Protein AF-0000000078951046 (afdb_homodimer)

Structure (mmCIF, N/CA/C/O backbone):
data_AF-0000000078951046-model_v1
#
loop_
_entity.id
_entity.type
_entity.pdbx_description
1 polymer beta-galactosidase
#
loop_
_atom_site.group_PDB
_atom_site.id
_atom_site.type_symbol
_atom_site.label_atom_id
_atom_site.label_alt_id
_atom_site.label_comp_id
_atom_site.label_asym_id
_atom_site.label_entity_id
_atom_site.label_seq_id
_atom_site.pdbx_PDB_ins_code
_atom_site.Cartn_x
_atom_site.Cartn_y
_atom_site.Cartn_z
_atom_site.occupancy
_atom_site.B_iso_or_equiv
_atom_site.auth_seq_id
_atom_site.auth_comp_id
_atom_site.auth_asym_id
_atom_site.auth_atom_id
_atom_site.pdbx_PDB_model_num
ATOM 1 N N . MET A 1 1 ? -2.477 14.477 3.148 1 27.77 1 MET A N 1
ATOM 2 C CA . MET A 1 1 ? -3.342 13.797 2.189 1 27.77 1 MET A CA 1
ATOM 3 C C . MET A 1 1 ? -3.611 12.359 2.623 1 27.77 1 MET A C 1
ATOM 5 O O . MET A 1 1 ? -4.477 11.688 2.059 1 27.77 1 MET A O 1
ATOM 9 N N . ASP A 1 2 ? -2.717 11.922 3.457 1 32.03 2 ASP A N 1
ATOM 10 C CA . ASP A 1 2 ? -2.719 10.469 3.629 1 32.03 2 ASP A CA 1
ATOM 11 C C . ASP A 1 2 ? -3.898 10.023 4.488 1 32.03 2 ASP A C 1
ATOM 13 O O . ASP A 1 2 ? -4.293 8.852 4.445 1 32.03 2 ASP A O 1
ATOM 17 N N . LYS A 1 3 ? -4.152 10.875 5.48 1 36.62 3 LYS A N 1
ATOM 18 C CA . LYS A 1 3 ? -4.961 10.32 6.562 1 36.62 3 LYS A CA 1
ATOM 19 C C . LYS A 1 3 ? -6.387 10.047 6.094 1 36.62 3 LYS A C 1
ATOM 21 O O . LYS A 1 3 ? -7.141 9.344 6.77 1 36.62 3 LYS A O 1
ATOM 26 N N . MET A 1 4 ? -7.008 10.852 5.094 1 32.88 4 MET A N 1
ATOM 27 C CA . MET A 1 4 ? -8.422 10.727 4.773 1 32.88 4 MET A CA 1
ATOM 28 C C . MET A 1 4 ? -8.641 9.734 3.633 1 32.88 4 MET A C 1
ATOM 30 O O . MET A 1 4 ? -9.602 9.859 2.873 1 32.88 4 MET A O 1
ATOM 34 N N . GLY A 1 5 ? -7.809 8.961 3.355 1 31.11 5 GLY A N 1
ATOM 35 C CA . GLY A 1 5 ? -8.102 8.18 2.164 1 31.11 5 GLY A CA 1
ATOM 36 C C . GLY A 1 5 ? -9.406 7.418 2.254 1 31.11 5 GLY A C 1
ATOM 37 O O . GLY A 1 5 ? -9.883 6.863 1.259 1 31.11 5 GLY A O 1
ATOM 38 N N . LYS A 1 6 ? -9.711 6.934 3.35 1 32.44 6 LYS A N 1
ATOM 39 C CA . LYS A 1 6 ? -10.891 6.074 3.34 1 32.44 6 LYS A CA 1
ATOM 40 C C . LYS A 1 6 ? -12.164 6.887 3.094 1 32.44 6 LYS A C 1
ATOM 42 O O . LYS A 1 6 ? -13.156 6.352 2.609 1 32.44 6 LYS A O 1
ATOM 47 N N . ILE A 1 7 ? -12.344 8.273 3.596 1 27.72 7 ILE A N 1
ATOM 48 C CA . ILE A 1 7 ? -13.656 8.852 3.84 1 27.72 7 ILE A CA 1
ATOM 49 C C . ILE A 1 7 ? -14.117 9.625 2.604 1 27.72 7 ILE A C 1
ATOM 51 O O . ILE A 1 7 ? -15.234 10.141 2.568 1 27.72 7 ILE A O 1
ATOM 55 N N . ALA A 1 8 ? -13.32 10 1.607 1 31.31 8 ALA A N 1
ATOM 56 C CA . ALA A 1 8 ? -13.906 10.93 0.641 1 31.31 8 ALA A CA 1
ATOM 57 C C . ALA A 1 8 ? -15.18 10.352 0.025 1 31.31 8 ALA A C 1
ATOM 59 O O . ALA A 1 8 ? -15.773 10.961 -0.869 1 31.31 8 ALA A O 1
ATOM 60 N N . LYS A 1 9 ? -15.445 9.078 0.112 1 27.62 9 LYS A N 1
ATOM 61 C CA . LYS A 1 9 ? -16.391 8.523 -0.847 1 27.62 9 LYS A CA 1
ATOM 62 C C . LYS A 1 9 ? -17.797 9.07 -0.602 1 27.62 9 LYS A C 1
ATOM 64 O O . LYS A 1 9 ? -18.609 9.141 -1.523 1 27.62 9 LYS A O 1
ATOM 69 N N . ARG A 1 10 ? -18.297 9.203 0.638 1 24.31 10 ARG A N 1
ATOM 70 C CA . ARG A 1 10 ? -19.75 9.055 0.661 1 24.31 10 ARG A CA 1
ATOM 71 C C . ARG A 1 10 ? -20.438 10.352 0.265 1 24.31 10 ARG A C 1
ATOM 73 O O . ARG A 1 10 ? -21.672 10.406 0.16 1 24.31 10 ARG A O 1
ATOM 80 N N . PHE A 1 11 ? -19.828 11.523 0.396 1 24.42 11 PHE A N 1
ATOM 81 C CA . PHE A 1 11 ? -20.719 12.672 0.396 1 24.42 11 PHE A CA 1
ATOM 82 C C . PHE A 1 11 ? -20.891 13.234 -1.011 1 24.42 11 PHE A C 1
ATOM 84 O O . PHE A 1 11 ? -20.125 14.117 -1.424 1 24.42 11 PHE A O 1
ATOM 91 N N . ARG A 1 12 ? -21 12.453 -2.09 1 21.06 12 ARG A N 1
ATOM 92 C CA . ARG A 1 12 ? -21.328 13.164 -3.316 1 21.06 12 ARG A CA 1
ATOM 93 C C . ARG A 1 12 ? -22.656 13.906 -3.174 1 21.06 12 ARG A C 1
ATOM 95 O O . ARG A 1 12 ? -23.688 13.305 -2.836 1 21.06 12 ARG A O 1
ATOM 102 N N . LEU A 1 13 ? -22.75 15.273 -3.107 1 21.39 13 LEU A N 1
ATOM 103 C CA . LEU A 1 13 ? -23.828 16.25 -3.17 1 21.39 13 LEU A CA 1
ATOM 104 C C . LEU A 1 13 ? -24.656 16.078 -4.438 1 21.39 13 LEU A C 1
ATOM 106 O O . LEU A 1 13 ? -24.109 16.047 -5.543 1 21.39 13 LEU A O 1
ATOM 110 N N . GLY A 1 14 ? -26 15.508 -4.395 1 19.7 14 GLY A N 1
ATOM 111 C CA . GLY A 1 14 ? -27.141 15.383 -5.285 1 19.7 14 GLY A CA 1
ATOM 112 C C . GLY A 1 14 ? -27.562 16.703 -5.906 1 19.7 14 GLY A C 1
ATOM 113 O O . GLY A 1 14 ? -27.844 17.656 -5.195 1 19.7 14 GLY A O 1
ATOM 114 N N . ALA A 1 15 ? -26.938 17.25 -6.902 1 18.67 15 ALA A N 1
ATOM 115 C CA . ALA A 1 15 ? -27.516 18.391 -7.629 1 18.67 15 ALA A CA 1
ATOM 116 C C . ALA A 1 15 ? -28.984 18.156 -7.926 1 18.67 15 ALA A C 1
ATOM 118 O O . ALA A 1 15 ? -29.422 17.016 -8.117 1 18.67 15 ALA A O 1
ATOM 119 N N . SER A 1 16 ? -29.906 19.141 -7.773 1 17.84 16 SER A N 1
ATOM 120 C CA . SER A 1 16 ? -31.297 19.547 -7.766 1 17.84 16 SER A CA 1
ATOM 121 C C . SER A 1 16 ? -31.969 19.266 -9.102 1 17.84 16 SER A C 1
ATOM 123 O O . SER A 1 16 ? -31.719 19.953 -10.094 1 17.84 16 SER A O 1
ATOM 125 N N . LEU A 1 17 ? -31.953 18.031 -9.719 1 17.34 17 LEU A N 1
ATOM 126 C CA . LEU A 1 17 ? -32.938 18.016 -10.789 1 17.34 17 LEU A CA 1
ATOM 127 C C . LEU A 1 17 ? -34.312 18.375 -10.258 1 17.34 17 LEU A C 1
ATOM 129 O O . LEU A 1 17 ? -34.781 17.781 -9.273 1 17.34 17 LEU A O 1
ATOM 133 N N . LEU A 1 18 ? -35.062 19.469 -10.609 1 16.5 18 LEU A N 1
ATOM 134 C CA . LEU A 1 18 ? -36.219 20.266 -10.211 1 16.5 18 LEU A CA 1
ATOM 135 C C . LEU A 1 18 ? -37.5 19.438 -10.242 1 16.5 18 LEU A C 1
ATOM 137 O O . LEU A 1 18 ? -38.344 19.594 -9.375 1 16.5 18 LEU A O 1
ATOM 141 N N . SER A 1 19 ? -37.812 18.594 -11.234 1 16.58 19 SER A N 1
ATOM 142 C CA . SER A 1 19 ? -39.156 19.031 -11.578 1 16.58 19 SER A CA 1
ATOM 143 C C . SER A 1 19 ? -40.156 18.688 -10.469 1 16.58 19 SER A C 1
ATOM 145 O O . SER A 1 19 ? -40.969 19.516 -10.094 1 16.58 19 SER A O 1
ATOM 147 N N . LEU A 1 20 ? -40.438 17.297 -10.195 1 16.45 20 LEU A N 1
ATOM 148 C CA . LEU A 1 20 ? -41.75 16.719 -10.297 1 16.45 20 LEU A CA 1
ATOM 149 C C . LEU A 1 20 ? -42.406 16.625 -8.922 1 16.45 20 LEU A C 1
ATOM 151 O O . LEU A 1 20 ? -43.406 15.914 -8.758 1 16.45 20 LEU A O 1
ATOM 155 N N . LEU A 1 21 ? -42.031 17.266 -7.762 1 15.56 21 LEU A N 1
ATOM 156 C CA . LEU A 1 21 ? -42.25 16.531 -6.52 1 15.56 21 LEU A CA 1
ATOM 157 C C . LEU A 1 21 ? -43.75 16.469 -6.199 1 15.56 21 LEU A C 1
ATOM 159 O O . LEU A 1 21 ? -44.188 15.586 -5.445 1 15.56 21 LEU A O 1
ATOM 163 N N . LEU A 1 22 ? -44.906 17.188 -6.574 1 15.14 22 LEU A N 1
ATOM 164 C CA . LEU A 1 22 ? -45.25 17.891 -5.336 1 15.14 22 LEU A CA 1
ATOM 165 C C . LEU A 1 22 ? -46.156 17.047 -4.461 1 15.14 22 LEU A C 1
ATOM 167 O O . LEU A 1 22 ? -46.156 17.188 -3.236 1 15.14 22 LEU A O 1
ATOM 171 N N . PRO A 1 23 ? -47.188 15.992 -4.875 1 17.06 23 PRO A N 1
ATOM 172 C CA . PRO A 1 23 ? -48.469 16.406 -4.254 1 17.06 23 PRO A CA 1
ATOM 173 C C . PRO A 1 23 ? -48.531 16.016 -2.777 1 17.06 23 PRO A C 1
ATOM 175 O O . PRO A 1 23 ? -47.844 15.109 -2.332 1 17.06 23 PRO A O 1
ATOM 178 N N . SER A 1 24 ? -49.5 16.547 -1.909 1 15.91 24 SER A N 1
ATOM 179 C CA . SER A 1 24 ? -49.75 17.094 -0.584 1 15.91 24 SER A CA 1
ATOM 180 C C . SER A 1 24 ? -50.281 16.031 0.366 1 15.91 24 SER A C 1
ATOM 182 O O . SER A 1 24 ? -50.656 16.344 1.5 1 15.91 24 SER A O 1
ATOM 184 N N . LEU A 1 25 ? -50.219 14.602 0.053 1 16.34 25 LEU A N 1
ATOM 185 C CA . LEU A 1 25 ? -51.375 14.016 0.711 1 16.34 25 LEU A CA 1
ATOM 186 C C . LEU A 1 25 ? -51.094 13.797 2.195 1 16.34 25 LEU A C 1
ATOM 188 O O . LEU A 1 25 ? -50.344 12.906 2.562 1 16.34 25 LEU A O 1
ATOM 192 N N . ILE A 1 26 ? -51.031 14.758 3.041 1 15.59 26 ILE A N 1
ATOM 193 C CA . ILE A 1 26 ? -50.438 14.727 4.375 1 15.59 26 ILE A CA 1
ATOM 194 C C . ILE A 1 26 ? -51.344 13.992 5.336 1 15.59 26 ILE A C 1
ATOM 196 O O . ILE A 1 26 ? -51.094 13.922 6.539 1 15.59 26 ILE A O 1
ATOM 200 N N . ASN A 1 27 ? -52.219 12.953 4.906 1 15.95 27 ASN A N 1
ATOM 201 C CA . ASN A 1 27 ? -53.25 12.961 5.93 1 15.95 27 ASN A CA 1
ATOM 202 C C . ASN A 1 27 ? -52.75 12.438 7.266 1 15.95 27 ASN A C 1
ATOM 204 O O . ASN A 1 27 ? -51.844 11.586 7.297 1 15.95 27 ASN A O 1
ATOM 208 N N . HIS A 1 28 ? -53.031 12.969 8.406 1 15.46 28 HIS A N 1
ATOM 209 C CA . HIS A 1 28 ? -52.75 13.312 9.797 1 15.46 28 HIS A CA 1
ATOM 210 C C . HIS A 1 28 ? -52.906 12.094 10.703 1 15.46 28 HIS A C 1
ATOM 212 O O . HIS A 1 28 ? -52.062 11.867 11.578 1 15.46 28 HIS A O 1
ATOM 218 N N . ASN A 1 29 ? -53.938 11.148 10.656 1 15.05 29 ASN A N 1
ATOM 219 C CA . ASN A 1 29 ? -54.625 11.172 11.93 1 15.05 29 ASN A CA 1
ATOM 220 C C . ASN A 1 29 ? -53.938 10.305 12.977 1 15.05 29 ASN A C 1
ATOM 222 O O . ASN A 1 29 ? -53.062 9.5 12.641 1 15.05 29 ASN A O 1
ATOM 226 N N . ALA A 1 30 ? -54.719 9.555 13.875 1 16.08 30 ALA A N 1
ATOM 227 C CA . ALA A 1 30 ? -55.094 9.625 15.289 1 16.08 30 ALA A CA 1
ATOM 228 C C . ALA A 1 30 ? -54.469 8.453 16.062 1 16.08 30 ALA A C 1
ATOM 230 O O . ALA A 1 30 ? -54.469 8.453 17.297 1 16.08 30 ALA A O 1
ATOM 231 N N . ILE A 1 31 ? -53.625 7.395 15.344 1 15.26 31 ILE A N 1
ATOM 232 C CA . ILE A 1 31 ? -54 6.145 15.992 1 15.26 31 ILE A CA 1
ATOM 233 C C . ILE A 1 31 ? -53.312 6.027 17.344 1 15.26 31 ILE A C 1
ATOM 235 O O . ILE A 1 31 ? -52.094 6.09 17.422 1 15.26 31 ILE A O 1
ATOM 239 N N . ALA A 1 32 ? -53.938 6.082 18.375 1 15.57 32 ALA A N 1
ATOM 240 C CA . ALA A 1 32 ? -53.812 6.324 19.812 1 15.57 32 ALA A CA 1
ATOM 241 C C . ALA A 1 32 ? -53.031 5.199 20.484 1 15.57 32 ALA A C 1
ATOM 243 O O . ALA A 1 32 ? -52.062 5.449 21.234 1 15.57 32 ALA A O 1
ATOM 244 N N . ALA A 1 33 ? -53.5 3.904 20.5 1 16.17 33 ALA A N 1
ATOM 245 C CA . ALA A 1 33 ? -53.906 3.416 21.828 1 16.17 33 ALA A CA 1
ATOM 246 C C . ALA A 1 33 ? -52.75 2.744 22.547 1 16.17 33 ALA A C 1
ATOM 248 O O . ALA A 1 33 ? -51.75 2.377 21.922 1 16.17 33 ALA A O 1
ATOM 249 N N . ASP A 1 34 ? -52.875 1.763 23.469 1 16.38 34 ASP A N 1
ATOM 250 C CA . ASP A 1 34 ? -52.688 1.561 24.891 1 16.38 34 ASP A CA 1
ATOM 251 C C . ASP A 1 34 ? -51.688 0.451 25.172 1 16.38 34 ASP A C 1
ATOM 253 O O . ASP A 1 34 ? -51.312 0.205 26.328 1 16.38 34 ASP A O 1
ATOM 257 N N . ASN A 1 35 ? -51.125 -0.186 24.016 1 15.74 35 ASN A N 1
ATOM 258 C CA . ASN A 1 35 ? -51.031 -1.608 24.328 1 15.74 35 ASN A CA 1
ATOM 259 C C . ASN A 1 35 ? -49.875 -1.889 25.297 1 15.74 35 ASN A C 1
ATOM 261 O O . ASN A 1 35 ? -48.75 -1.512 25.047 1 15.74 35 ASN A O 1
ATOM 265 N N . SER A 1 36 ? -50.188 -2.168 26.422 1 17.02 36 SER A N 1
ATOM 266 C CA . SER A 1 36 ? -49.656 -2.418 27.75 1 17.02 36 SER A CA 1
ATOM 267 C C . SER A 1 36 ? -48.625 -3.529 27.75 1 17.02 36 SER A C 1
ATOM 269 O O . SER A 1 36 ? -48.625 -4.371 26.844 1 17.02 36 SER A O 1
ATOM 271 N N . ASP A 1 37 ? -47.656 -3.471 28.609 1 16.31 37 ASP A N 1
ATOM 272 C CA . ASP A 1 37 ? -46.219 -3.697 28.844 1 16.31 37 ASP A CA 1
ATOM 273 C C . ASP A 1 37 ? -45.969 -5.156 29.203 1 16.31 37 ASP A C 1
ATOM 275 O O . ASP A 1 37 ? -44.844 -5.504 29.609 1 16.31 37 ASP A O 1
ATOM 279 N N . LYS A 1 38 ? -47 -5.957 29.281 1 18.47 38 LYS A N 1
ATOM 280 C CA . LYS A 1 38 ? -46.781 -7.141 30.109 1 18.47 38 LYS A CA 1
ATOM 281 C C . LYS A 1 38 ? -45.781 -8.102 29.469 1 18.47 38 LYS A C 1
ATOM 283 O O . LYS A 1 38 ? -46 -8.602 28.375 1 18.47 38 LYS A O 1
ATOM 288 N N . ILE A 1 39 ? -44.562 -7.898 29.703 1 17.88 39 ILE A N 1
ATOM 289 C CA . ILE A 1 39 ? -43.406 -8.562 29.094 1 17.88 39 ILE A CA 1
ATOM 290 C C . ILE A 1 39 ? -43.406 -10.039 29.484 1 17.88 39 ILE A C 1
ATOM 292 O O . ILE A 1 39 ? -43.031 -10.391 30.609 1 17.88 39 ILE A O 1
ATOM 296 N N . LEU A 1 40 ? -44.594 -10.547 29.312 1 16.88 40 LEU A N 1
ATOM 297 C CA . LEU A 1 40 ? -44.75 -11.914 29.797 1 16.88 40 LEU A CA 1
ATOM 298 C C . LEU A 1 40 ? -43.656 -12.82 29.25 1 16.88 40 LEU A C 1
ATOM 300 O O . LEU A 1 40 ? -43.281 -12.703 28.078 1 16.88 40 LEU A O 1
ATOM 304 N N . SER A 1 41 ? -42.938 -13.391 30.234 1 18.95 41 SER A N 1
ATOM 305 C CA . SER A 1 41 ? -41.844 -14.352 30.266 1 18.95 41 SER A CA 1
ATOM 306 C C . S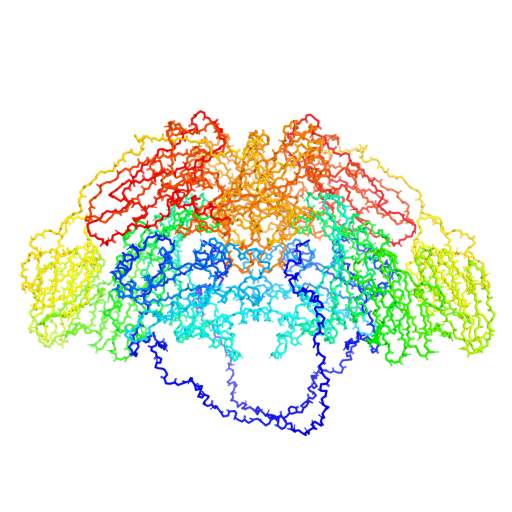ER A 1 41 ? -42.188 -15.609 29.484 1 18.95 41 SER A C 1
ATOM 308 O O . SER A 1 41 ? -41.469 -16.609 29.547 1 18.95 41 SER A O 1
ATOM 310 N N . ARG A 1 42 ? -42.938 -15.352 28.469 1 19.8 42 ARG A N 1
ATOM 311 C CA . ARG A 1 42 ? -43.531 -16.656 28.188 1 19.8 42 ARG A CA 1
ATOM 312 C C . ARG A 1 42 ? -42.469 -17.656 27.734 1 19.8 42 ARG A C 1
ATOM 314 O O . ARG A 1 42 ? -41.531 -17.281 27.062 1 19.8 42 ARG A O 1
ATOM 321 N N . PRO A 1 43 ? -42.562 -18.734 28.359 1 21 43 PRO A N 1
ATOM 322 C CA . PRO A 1 43 ? -41.75 -19.922 28.109 1 21 43 PRO A CA 1
ATOM 323 C C . PRO A 1 43 ? -41.562 -20.234 26.625 1 21 43 PRO A C 1
ATOM 325 O O . PRO A 1 43 ? -42.562 -20.297 25.891 1 21 43 PRO A O 1
ATOM 328 N N . VAL A 1 44 ? -40.5 -19.484 26.109 1 20.11 44 VAL A N 1
ATOM 329 C CA . VAL A 1 44 ? -40.438 -19.594 24.656 1 20.11 44 VAL A CA 1
ATOM 330 C C . VAL A 1 44 ? -40.469 -21.062 24.25 1 20.11 44 VAL A C 1
ATOM 332 O O . VAL A 1 44 ? -39.562 -21.828 24.594 1 20.11 44 VAL A O 1
ATOM 335 N N . LYS A 1 45 ? -41.594 -21.516 24.391 1 21.77 45 LYS A N 1
ATOM 336 C CA . LYS A 1 45 ? -41.844 -22.828 23.797 1 21.77 45 LYS A CA 1
ATOM 337 C C . LYS A 1 45 ? -41.156 -22.969 22.453 1 21.77 45 LYS A C 1
ATOM 339 O O . LYS A 1 45 ? -41.281 -22.078 21.594 1 21.77 45 LYS A O 1
ATOM 344 N N . GLY A 1 46 ? -40.031 -23.641 22.531 1 19.98 46 GLY A N 1
ATOM 345 C CA . GLY A 1 46 ? -39.125 -24.094 21.5 1 19.98 46 GLY A CA 1
ATOM 346 C C . GLY A 1 46 ? -39.812 -24.328 20.156 1 19.98 46 GLY A C 1
ATOM 347 O O . GLY A 1 46 ? -40.5 -25.328 19.969 1 19.98 46 GLY A O 1
ATOM 348 N N . ARG A 1 47 ? -40.281 -23.109 19.797 1 23.06 47 ARG A N 1
ATOM 349 C CA . ARG A 1 47 ? -41.156 -23.391 18.656 1 23.06 47 ARG A CA 1
ATOM 350 C C . ARG A 1 47 ? -40.344 -23.984 17.5 1 23.06 47 ARG A C 1
ATOM 352 O O . ARG A 1 47 ? -39.219 -23.531 17.234 1 23.06 47 ARG A O 1
ATOM 359 N N . ASP A 1 48 ? -40.688 -25.094 17.188 1 20.42 48 ASP A N 1
ATOM 360 C CA . ASP A 1 48 ? -40.25 -25.922 16.062 1 20.42 48 ASP A CA 1
ATOM 361 C C . ASP A 1 48 ? -40.25 -25.109 14.766 1 20.42 48 ASP A C 1
ATOM 363 O O . ASP A 1 48 ? -41.312 -24.719 14.281 1 20.42 48 ASP A O 1
ATOM 367 N N . ILE A 1 49 ? -39.406 -24.125 14.867 1 22.56 49 ILE A N 1
ATOM 368 C CA . ILE A 1 49 ? -39.469 -23.266 13.68 1 22.56 49 ILE A CA 1
ATOM 369 C C . ILE A 1 49 ? -39.219 -24.109 12.43 1 22.56 49 ILE A C 1
ATOM 371 O O . ILE A 1 49 ? -38.125 -24.641 12.258 1 22.56 49 ILE A O 1
ATOM 375 N N . THR A 1 50 ? -40.281 -24.703 11.867 1 23.25 50 THR A N 1
ATOM 376 C CA . THR A 1 50 ? -40.312 -25.375 10.578 1 23.25 50 THR A CA 1
ATOM 377 C C . THR A 1 50 ? -40.031 -24.406 9.445 1 23.25 50 THR A C 1
ATOM 379 O O . THR A 1 50 ? -40.812 -23.469 9.219 1 23.25 50 THR A O 1
ATOM 382 N N . VAL A 1 51 ? -38.875 -23.922 9.391 1 25.23 51 VAL A N 1
ATOM 383 C CA . VAL A 1 51 ? -38.5 -23.141 8.219 1 25.23 51 VAL A CA 1
ATOM 384 C C . VAL A 1 51 ? -39 -23.828 6.957 1 25.23 51 VAL A C 1
ATOM 386 O O . VAL A 1 51 ? -38.625 -24.969 6.676 1 25.23 51 VAL A O 1
ATOM 389 N N . SER A 1 52 ? -40.156 -23.391 6.535 1 26.91 52 SER A N 1
ATOM 390 C CA . SER A 1 52 ? -40.781 -23.969 5.34 1 26.91 52 SER A CA 1
ATOM 391 C C . SER A 1 52 ? -39.969 -23.625 4.09 1 26.91 52 SER A C 1
ATOM 393 O O . SER A 1 52 ? -39.875 -22.453 3.711 1 26.91 52 SER A O 1
ATOM 395 N N . LEU A 1 53 ? -38.781 -24.25 3.857 1 30.67 53 LEU A N 1
ATOM 396 C CA . LEU A 1 53 ? -38.156 -24.234 2.537 1 30.67 53 LEU A CA 1
ATOM 397 C C . LEU A 1 53 ? -39.219 -24.188 1.439 1 30.67 53 LEU A C 1
ATOM 399 O O . LEU A 1 53 ? -40.312 -24.734 1.596 1 30.67 53 LEU A O 1
ATOM 403 N N . PRO A 1 54 ? -39.375 -23.141 0.637 1 30.84 54 PRO A N 1
ATOM 404 C CA . PRO A 1 54 ? -40.531 -23.25 -0.282 1 30.84 54 PRO A CA 1
ATOM 405 C C . PRO A 1 54 ? -40.812 -24.688 -0.685 1 30.84 54 PRO A C 1
ATOM 407 O O . PRO A 1 54 ? -40.031 -25.594 -0.413 1 30.84 54 PRO A O 1
ATOM 410 N N . ALA A 1 55 ? -41.594 -24.953 -1.943 1 34.16 55 ALA A N 1
ATOM 411 C CA . ALA A 1 55 ? -42.031 -26.266 -2.422 1 34.16 55 ALA A CA 1
ATOM 412 C C . ALA A 1 55 ? -40.938 -27.297 -2.256 1 34.16 55 ALA A C 1
ATOM 414 O O . ALA A 1 55 ? -39.75 -26.953 -2.168 1 34.16 55 ALA A O 1
ATOM 415 N N . GLU A 1 56 ? -41.094 -28.703 -2.395 1 37.09 56 GLU A N 1
ATOM 416 C CA . GLU A 1 56 ? -40.5 -30.016 -2.121 1 37.09 56 GLU A CA 1
ATOM 417 C C . GLU A 1 56 ? -39.156 -30.172 -2.83 1 37.09 56 GLU A C 1
ATOM 419 O O . GLU A 1 56 ? -39.062 -30.781 -3.893 1 37.09 56 GLU A O 1
ATOM 424 N N . LYS A 1 57 ? -38.406 -29.078 -3.227 1 46.16 57 LYS A N 1
ATOM 425 C CA . LYS A 1 57 ? -37.25 -29.453 -4.031 1 46.16 57 LYS A CA 1
ATOM 426 C C . LYS A 1 57 ? -36.312 -30.391 -3.264 1 46.16 57 LYS A C 1
ATOM 428 O O . LYS A 1 57 ? -36.094 -30.219 -2.066 1 46.16 57 LYS A O 1
ATOM 433 N N . THR A 1 58 ? -36.156 -31.438 -3.771 1 55 58 THR A N 1
ATOM 434 C CA . THR A 1 58 ? -35.344 -32.562 -3.301 1 55 58 THR A CA 1
ATOM 435 C C . THR A 1 58 ? -33.906 -32.188 -3.074 1 55 58 THR A C 1
ATOM 437 O O . THR A 1 58 ? -33.219 -31.734 -4.004 1 55 58 THR A O 1
ATOM 440 N N . VAL A 1 59 ? -33.5 -31.641 -1.833 1 68.25 59 VAL A N 1
ATOM 441 C CA . VAL A 1 59 ? -32.094 -31.438 -1.45 1 68.25 59 VAL A CA 1
ATOM 442 C C . VAL A 1 59 ? -31.281 -32.688 -1.775 1 68.25 59 VAL A C 1
ATOM 444 O O . VAL A 1 59 ? -31.5 -33.75 -1.185 1 68.25 59 VAL A O 1
ATOM 447 N N . ARG A 1 60 ? -30.484 -32.469 -2.797 1 84.56 60 ARG A N 1
ATOM 448 C CA . ARG A 1 60 ? -29.766 -33.625 -3.303 1 84.56 60 ARG A CA 1
ATOM 449 C C . ARG A 1 60 ? -28.375 -33.75 -2.682 1 84.56 60 ARG A C 1
ATOM 451 O O . ARG A 1 60 ? -27.75 -34.812 -2.719 1 84.56 60 ARG A O 1
ATOM 458 N N . ILE A 1 61 ? -27.906 -32.656 -2.234 1 90.38 61 ILE A N 1
ATOM 459 C CA . ILE A 1 61 ? -26.609 -32.625 -1.571 1 90.38 61 ILE A CA 1
ATOM 460 C C . ILE A 1 61 ? -26.766 -32.188 -0.12 1 90.38 61 ILE A C 1
ATOM 462 O O . ILE A 1 61 ? -27.25 -31.094 0.146 1 90.38 61 ILE A O 1
ATOM 466 N N . THR A 1 62 ? -26.453 -32.969 0.769 1 87.5 62 THR A N 1
ATOM 467 C CA . THR A 1 62 ? -26.578 -32.688 2.195 1 87.5 62 THR A CA 1
ATOM 468 C C . THR A 1 62 ? -25.281 -33.062 2.924 1 87.5 62 THR A C 1
ATOM 470 O O . THR A 1 62 ? -24.375 -33.656 2.338 1 87.5 62 THR A O 1
ATOM 473 N N . PHE A 1 63 ? -25.219 -32.594 4.105 1 86 63 PHE A N 1
ATOM 474 C CA . PHE A 1 63 ? -24.062 -32.875 4.945 1 86 63 PHE A CA 1
ATOM 475 C C . PHE A 1 63 ? -24.5 -33.312 6.348 1 86 63 PHE A C 1
ATOM 477 O O . PHE A 1 63 ? -25.516 -32.844 6.844 1 86 63 PHE A O 1
ATOM 484 N N . ASP A 1 64 ? -23.797 -34.219 6.941 1 84.94 64 ASP A N 1
ATOM 485 C CA . ASP A 1 64 ? -23.906 -34.469 8.375 1 84.94 64 ASP A CA 1
ATOM 486 C C . ASP A 1 64 ? -22.531 -34.438 9.047 1 84.94 64 ASP A C 1
ATOM 488 O O . ASP A 1 64 ? -21.578 -33.875 8.492 1 84.94 64 ASP A O 1
ATOM 492 N N . ARG A 1 65 ? -22.422 -34.844 10.203 1 80.81 65 ARG A N 1
ATOM 493 C CA . ARG A 1 65 ? -21.188 -34.688 10.969 1 80.81 65 ARG A CA 1
ATOM 494 C C . ARG A 1 65 ? -20.062 -35.562 10.398 1 80.81 65 ARG A C 1
ATOM 496 O O . ARG A 1 65 ? -18.906 -35.375 10.758 1 80.81 65 ARG A O 1
ATOM 503 N N . TYR A 1 66 ? -20.484 -36.5 9.469 1 87.69 66 TYR A N 1
ATOM 504 C CA . TYR A 1 66 ? -19.484 -37.469 8.977 1 87.69 66 TYR A CA 1
ATOM 505 C C . TYR A 1 66 ? -18.984 -37.062 7.602 1 87.69 66 TYR A C 1
ATOM 507 O O . TYR A 1 66 ? -17.766 -37.062 7.348 1 87.69 66 TYR A O 1
ATOM 515 N N . SER A 1 67 ? -19.891 -36.812 6.691 1 91.12 67 SER A N 1
ATOM 516 C CA . SER A 1 67 ? -19.516 -36.562 5.309 1 91.12 67 SER A CA 1
ATOM 517 C C . SER A 1 67 ? -20.672 -35.938 4.523 1 91.12 67 SER A C 1
ATOM 519 O O . SER A 1 67 ? -21.75 -35.719 5.07 1 91.12 67 SER A O 1
ATOM 521 N N . ALA A 1 68 ? -20.406 -35.594 3.34 1 90.88 68 ALA A N 1
ATOM 522 C CA . ALA A 1 68 ? -21.438 -35.188 2.391 1 90.88 68 ALA A CA 1
ATOM 523 C C . ALA A 1 68 ? -22.266 -36.406 1.942 1 90.88 68 ALA A C 1
ATOM 525 O O . ALA A 1 68 ? -21.812 -37.531 2.055 1 90.88 68 ALA A O 1
ATOM 526 N N . MET A 1 69 ? -23.484 -36.125 1.579 1 92.25 69 MET A N 1
ATOM 527 C CA . MET A 1 69 ? -24.344 -37.125 0.924 1 92.25 69 MET A CA 1
ATOM 528 C C . MET A 1 69 ? -24.875 -36.562 -0.399 1 92.25 69 MET A C 1
ATOM 530 O O . MET A 1 69 ? -25.375 -35.438 -0.458 1 92.25 69 MET A O 1
ATOM 534 N N . ILE A 1 70 ? -24.609 -37.281 -1.423 1 93.56 70 ILE A N 1
ATOM 535 C CA . ILE A 1 70 ? -25.188 -37 -2.73 1 93.56 70 ILE A CA 1
ATOM 536 C C . ILE A 1 70 ? -26.281 -38 -3.053 1 93.56 70 ILE A C 1
ATOM 538 O O . ILE A 1 70 ? -26.031 -39.188 -3.16 1 93.56 70 ILE A O 1
ATOM 542 N N . ASP A 1 71 ? -27.516 -37.594 -3.205 1 93.06 71 ASP A N 1
ATOM 543 C CA . ASP A 1 71 ? -28.688 -38.438 -3.387 1 93.06 71 ASP A CA 1
ATOM 544 C C . ASP A 1 71 ? -28.766 -39.5 -2.305 1 93.06 71 ASP A C 1
ATOM 546 O O . ASP A 1 71 ? -28.938 -40.688 -2.607 1 93.06 71 ASP A O 1
ATOM 550 N N . SER A 1 72 ? -28.406 -39.094 -1.152 1 90.31 72 SER A N 1
ATOM 551 C CA . SER A 1 72 ? -28.531 -39.906 0.066 1 90.31 72 SER A CA 1
ATOM 552 C C . SER A 1 72 ? -27.469 -40.969 0.141 1 90.31 72 SER A C 1
ATOM 554 O O . SER A 1 72 ? -27.562 -41.906 0.96 1 90.31 72 SER A O 1
ATOM 556 N N . ARG A 1 73 ? -26.594 -40.906 -0.675 1 93.19 73 ARG A N 1
ATOM 557 C CA . ARG A 1 73 ? -25.438 -41.781 -0.592 1 93.19 73 ARG A CA 1
ATOM 558 C C . ARG A 1 73 ? -24.219 -41.031 -0.07 1 93.19 73 ARG A C 1
ATOM 560 O O . ARG A 1 73 ? -23.906 -39.906 -0.537 1 93.19 73 ARG A O 1
ATOM 567 N N . ARG A 1 74 ? -23.547 -41.625 0.854 1 93.5 74 ARG A N 1
ATOM 568 C CA . ARG A 1 74 ? -22.391 -41 1.456 1 93.5 74 ARG A CA 1
ATOM 569 C C . ARG A 1 74 ? -21.281 -40.812 0.433 1 93.5 74 ARG A C 1
ATOM 571 O O . ARG A 1 74 ? -21.047 -41.656 -0.412 1 93.5 74 ARG A O 1
ATOM 578 N N . PHE A 1 75 ? -20.672 -39.656 0.593 1 93.31 75 PHE A N 1
ATOM 579 C CA . PHE A 1 75 ? -19.672 -39.25 -0.39 1 93.31 75 PHE A CA 1
ATOM 580 C C . PHE A 1 75 ? -18.562 -38.469 0.261 1 93.31 75 PHE A C 1
ATOM 582 O O . PHE A 1 75 ? -18.828 -37.5 0.977 1 93.31 75 PHE A O 1
ATOM 589 N N . LEU A 1 76 ? -17.344 -38.906 0.156 1 94.69 76 LEU A N 1
ATOM 590 C CA . LEU A 1 76 ? -16.172 -38.125 0.545 1 94.69 76 LEU A CA 1
ATOM 591 C C . LEU A 1 76 ? -15.695 -37.25 -0.612 1 94.69 76 LEU A C 1
ATOM 593 O O . LEU A 1 76 ? -15.297 -37.75 -1.657 1 94.69 76 LEU A O 1
ATOM 597 N N . ILE A 1 77 ? -15.75 -35.938 -0.417 1 95.25 77 ILE A N 1
ATOM 598 C CA . ILE A 1 77 ? -15.297 -35.031 -1.465 1 95.25 77 ILE A CA 1
ATOM 599 C C . ILE A 1 77 ? -13.773 -34.969 -1.483 1 95.25 77 ILE A C 1
ATOM 601 O O . ILE A 1 77 ? -13.164 -34.312 -0.644 1 95.25 77 ILE A O 1
ATOM 605 N N . TRP A 1 78 ? -13.188 -35.656 -2.359 1 96.31 78 TRP A N 1
ATOM 606 C CA . TRP A 1 78 ? -11.75 -35.688 -2.604 1 96.31 78 TRP A CA 1
ATOM 607 C C . TRP A 1 78 ? -11.391 -34.875 -3.832 1 96.31 78 TRP A C 1
ATOM 609 O O . TRP A 1 78 ? -11.398 -35.375 -4.953 1 96.31 78 TRP A O 1
ATOM 619 N N . SER A 1 79 ? -10.992 -33.594 -3.533 1 97 79 SER A N 1
ATOM 620 C CA . SER A 1 79 ? -10.922 -32.625 -4.617 1 97 79 SER A CA 1
ATOM 621 C C . SER A 1 79 ? -9.5 -32.125 -4.809 1 97 79 SER A C 1
ATOM 623 O O . SER A 1 79 ? -8.695 -32.156 -3.877 1 97 79 SER A O 1
ATOM 625 N N . GLY A 1 80 ? -9.141 -31.797 -6.027 1 97.38 80 GLY A N 1
ATOM 626 C CA . GLY A 1 80 ? -7.949 -31.062 -6.406 1 97.38 80 GLY A CA 1
ATOM 627 C C . GLY A 1 80 ? -8.25 -29.797 -7.188 1 97.38 80 GLY A C 1
ATOM 628 O O . GLY A 1 80 ? -9.203 -29.766 -7.965 1 97.38 80 GLY A O 1
ATOM 629 N N . GLU A 1 81 ? -7.391 -28.781 -7.02 1 97.31 81 GLU A N 1
ATOM 630 C CA . GLU A 1 81 ? -7.664 -27.5 -7.672 1 97.31 81 GLU A CA 1
ATOM 631 C C . GLU A 1 81 ? -6.996 -27.438 -9.039 1 97.31 81 GLU A C 1
ATOM 633 O O . GLU A 1 81 ? -5.855 -27.875 -9.203 1 97.31 81 GLU A O 1
ATOM 638 N N . PHE A 1 82 ? -7.723 -26.984 -9.961 1 97.88 82 PHE A N 1
ATOM 639 C CA . PHE A 1 82 ? -7.285 -26.703 -11.32 1 97.88 82 PHE A CA 1
ATOM 640 C C . PHE A 1 82 ? -7.695 -25.297 -11.734 1 97.88 82 PHE A C 1
ATOM 642 O O . PHE A 1 82 ? -8.875 -24.922 -11.641 1 97.88 82 PHE A O 1
ATOM 649 N N . ASP A 1 83 ? -6.746 -24.484 -12.203 1 97.69 83 ASP A N 1
ATOM 650 C CA . ASP A 1 83 ? -6.98 -23.141 -12.734 1 97.69 83 ASP A CA 1
ATOM 651 C C . ASP A 1 83 ? -6.945 -23.141 -14.258 1 97.69 83 ASP A C 1
ATOM 653 O O . ASP A 1 83 ? -5.883 -22.969 -14.859 1 97.69 83 ASP A O 1
ATOM 657 N N . PRO A 1 84 ? -8.047 -23.156 -14.852 1 97.69 84 PRO A N 1
ATOM 658 C CA . PRO A 1 84 ? -8.055 -23.328 -16.312 1 97.69 84 PRO A CA 1
ATOM 659 C C . PRO A 1 84 ? -7.445 -22.125 -17.031 1 97.69 84 PRO A C 1
ATOM 661 O O . PRO A 1 84 ? -6.902 -22.281 -18.141 1 97.69 84 PRO A O 1
ATOM 664 N N . PHE A 1 85 ? -7.523 -20.953 -16.453 1 97.31 85 PHE A N 1
ATOM 665 C CA . PHE A 1 85 ? -6.961 -19.766 -17.094 1 97.31 85 PHE A CA 1
ATOM 666 C C . PHE A 1 85 ? -5.441 -19.875 -17.188 1 97.31 85 PHE A C 1
ATOM 668 O O . PHE A 1 85 ? -4.805 -19.109 -17.922 1 97.31 85 PHE A O 1
ATOM 675 N N . ARG A 1 86 ? -4.824 -20.844 -16.531 1 98.06 86 ARG A N 1
ATOM 676 C CA . ARG A 1 86 ? -3.379 -21.031 -16.578 1 98.06 86 ARG A CA 1
ATOM 677 C C . ARG A 1 86 ? -3.006 -22.078 -17.609 1 98.06 86 ARG A C 1
ATOM 679 O O . ARG A 1 86 ? -1.83 -22.422 -17.766 1 98.06 86 ARG A O 1
ATOM 686 N N . LEU A 1 87 ? -3.918 -22.656 -18.219 1 97.94 87 LEU A N 1
ATOM 687 C CA . LEU A 1 87 ? -3.783 -23.547 -19.359 1 97.94 87 LEU A CA 1
ATOM 688 C C . LEU A 1 87 ? -4.691 -23.109 -20.5 1 97.94 87 LEU A C 1
ATOM 690 O O . LEU A 1 87 ? -5.711 -23.75 -20.781 1 97.94 87 LEU A O 1
ATOM 694 N N . PRO A 1 88 ? -4.238 -22.094 -21.266 1 95.81 88 PRO A N 1
ATOM 695 C CA . PRO A 1 88 ? -5.113 -21.516 -22.281 1 95.81 88 PRO A CA 1
ATOM 696 C C . PRO A 1 88 ? -5.23 -22.391 -23.531 1 95.81 88 PRO A C 1
ATOM 698 O O . PRO A 1 88 ? -5.039 -21.906 -24.641 1 95.81 88 PRO A O 1
ATOM 701 N N . SER A 1 89 ? -5.566 -23.594 -23.391 1 97.06 89 SER A N 1
ATOM 702 C CA . SER A 1 89 ? -5.836 -24.594 -24.422 1 97.06 89 SER A CA 1
ATOM 703 C C . SER A 1 89 ? -6.934 -25.547 -23.984 1 97.06 89 SER A C 1
ATOM 705 O O . SER A 1 89 ? -6.664 -26.562 -23.328 1 97.06 89 SER A O 1
ATOM 707 N N . PRO A 1 90 ? -8.117 -25.344 -24.422 1 96.88 90 PRO A N 1
ATOM 708 C CA . PRO A 1 90 ? -9.266 -26.094 -23.922 1 96.88 90 PRO A CA 1
ATOM 709 C C . PRO A 1 90 ? -9.133 -27.594 -24.172 1 96.88 90 PRO A C 1
ATOM 711 O O . PRO A 1 90 ? -9.555 -28.406 -23.344 1 96.88 90 PRO A O 1
ATOM 714 N N . SER A 1 91 ? -8.57 -28 -25.266 1 96.25 91 SER A N 1
ATOM 715 C CA . SER A 1 91 ? -8.383 -29.422 -25.516 1 96.25 91 SER A CA 1
ATOM 716 C C . SER A 1 91 ? -7.617 -30.094 -24.375 1 96.25 91 SER A C 1
ATOM 718 O O . SER A 1 91 ? -7.855 -31.25 -24.062 1 96.25 91 SER A O 1
ATOM 720 N N . LEU A 1 92 ? -6.766 -29.359 -23.844 1 97.81 92 LEU A N 1
ATOM 721 C CA . LEU A 1 92 ? -5.883 -29.922 -22.828 1 97.81 92 LEU A CA 1
ATOM 722 C C . LEU A 1 92 ? -6.578 -29.969 -21.469 1 97.81 92 LEU A C 1
ATOM 724 O O . LEU A 1 92 ? -6.105 -30.641 -20.547 1 97.81 92 LEU A O 1
ATOM 728 N N . TRP A 1 93 ? -7.695 -29.25 -21.344 1 98.38 93 TRP A N 1
ATOM 729 C CA . TRP A 1 93 ? -8.438 -29.375 -20.094 1 98.38 93 TRP A CA 1
ATOM 730 C C . TRP A 1 93 ? -8.867 -30.828 -19.859 1 98.38 93 TRP A C 1
ATOM 732 O O . TRP A 1 93 ? -8.82 -31.312 -18.719 1 98.38 93 TRP A O 1
ATOM 742 N N . GLN A 1 94 ? -9.281 -31.453 -20.891 1 97 94 GLN A N 1
ATOM 743 C CA . GLN A 1 94 ? -9.672 -32.844 -20.797 1 97 94 GLN A CA 1
ATOM 744 C C . GLN A 1 94 ? -8.516 -33.719 -20.297 1 97 94 GLN A C 1
ATOM 746 O O . GLN A 1 94 ? -8.711 -34.656 -19.516 1 97 94 GLN A O 1
ATOM 751 N N . ASP A 1 95 ? -7.355 -33.469 -20.812 1 97.56 95 ASP A N 1
ATOM 752 C CA . ASP A 1 95 ? -6.172 -34.188 -20.359 1 97.56 95 ASP A CA 1
ATOM 753 C C . ASP A 1 95 ? -6 -34.062 -18.859 1 97.56 95 ASP A C 1
ATOM 755 O O . ASP A 1 95 ? -5.77 -35.062 -18.172 1 97.56 95 ASP A O 1
ATOM 759 N N . ILE A 1 96 ? -6.086 -32.844 -18.359 1 98.5 96 ILE A N 1
ATOM 760 C CA . ILE A 1 96 ? -5.906 -32.594 -16.922 1 98.5 96 ILE A CA 1
ATOM 761 C C . ILE A 1 96 ? -6.988 -33.312 -16.141 1 98.5 96 ILE A C 1
ATOM 763 O O . ILE A 1 96 ? -6.699 -33.969 -15.133 1 98.5 96 ILE A O 1
ATOM 767 N N . PHE A 1 97 ? -8.219 -33.25 -16.578 1 98.5 97 PHE A N 1
ATOM 768 C CA . PHE A 1 97 ? -9.32 -33.906 -15.875 1 98.5 97 PHE A CA 1
ATOM 769 C C . PHE A 1 97 ? -9.125 -35.438 -15.844 1 98.5 97 PHE A C 1
ATOM 771 O O . PHE A 1 97 ? -9.344 -36.062 -14.812 1 98.5 97 PHE A O 1
ATOM 778 N N . GLU A 1 98 ? -8.789 -36 -16.953 1 97.44 98 GLU A N 1
ATOM 779 C CA . GLU A 1 98 ? -8.57 -37.438 -17.016 1 97.44 98 GLU A CA 1
ATOM 780 C C . GLU A 1 98 ? -7.422 -37.844 -16.094 1 97.44 98 GLU A C 1
ATOM 782 O O . GLU A 1 98 ? -7.488 -38.906 -15.445 1 97.44 98 GLU A O 1
ATOM 787 N N . LYS A 1 99 ? -6.41 -37.062 -16.094 1 97.94 99 LYS A N 1
ATOM 788 C CA . LYS A 1 99 ? -5.285 -37.375 -15.211 1 97.94 99 LYS A CA 1
ATOM 789 C C . LYS A 1 99 ? -5.695 -37.25 -13.742 1 97.94 99 LYS A C 1
ATOM 791 O O . LYS A 1 99 ? -5.273 -38.062 -12.906 1 97.94 99 LYS A O 1
ATOM 796 N N . MET A 1 100 ? -6.445 -36.188 -13.438 1 98.06 100 MET A N 1
ATOM 797 C CA . MET A 1 100 ? -6.941 -36.031 -12.078 1 98.06 100 MET A CA 1
ATOM 798 C C . MET A 1 100 ? -7.762 -37.25 -11.656 1 98.06 100 MET A C 1
ATOM 800 O O . MET A 1 100 ? -7.582 -37.781 -10.562 1 98.06 100 MET A O 1
ATOM 804 N N . LYS A 1 101 ? -8.625 -37.688 -12.516 1 96.75 101 LYS A N 1
ATOM 805 C CA . LYS A 1 101 ? -9.422 -38.875 -12.25 1 96.75 101 LYS A CA 1
ATOM 806 C C . LYS A 1 101 ? -8.523 -40.094 -12.078 1 96.75 101 LYS A C 1
ATOM 808 O O . LYS A 1 101 ? -8.727 -40.906 -11.156 1 96.75 101 LYS A O 1
ATOM 813 N N . ALA A 1 102 ? -7.621 -40.188 -12.906 1 96 102 ALA A N 1
ATOM 814 C CA . ALA A 1 102 ? -6.723 -41.344 -12.898 1 96 102 ALA A CA 1
ATOM 815 C C . ALA A 1 102 ? -5.914 -41.406 -11.609 1 96 102 ALA A C 1
ATOM 817 O O . ALA A 1 102 ? -5.59 -42.469 -11.125 1 96 102 ALA A O 1
ATOM 818 N N . ILE A 1 103 ? -5.602 -40.25 -11.055 1 95.25 103 ILE A N 1
ATOM 819 C CA . ILE A 1 103 ? -4.766 -40.312 -9.859 1 95.25 103 ILE A CA 1
ATOM 820 C C . ILE A 1 103 ? -5.645 -40.25 -8.609 1 95.25 103 ILE A C 1
ATOM 822 O O . ILE A 1 103 ? -5.141 -40.062 -7.5 1 95.25 103 ILE A O 1
ATOM 826 N N . GLY A 1 104 ? -6.898 -40.344 -8.867 1 94.81 104 GLY A N 1
ATOM 827 C CA . GLY A 1 104 ? -7.715 -40.75 -7.73 1 94.81 104 GLY A CA 1
ATOM 828 C C . GLY A 1 104 ? -8.727 -39.719 -7.32 1 94.81 104 GLY A C 1
ATOM 829 O O . GLY A 1 104 ? -9.594 -39.969 -6.48 1 94.81 104 GLY A O 1
ATOM 830 N N . PHE A 1 105 ? -8.75 -38.5 -7.844 1 97.44 105 PHE A N 1
ATOM 831 C CA . PHE A 1 105 ? -9.695 -37.5 -7.438 1 97.44 105 PHE A CA 1
ATOM 832 C C . PHE A 1 105 ? -11.094 -37.781 -7.969 1 97.44 105 PHE A C 1
ATOM 834 O O . PHE A 1 105 ? -11.234 -38.344 -9.07 1 97.44 105 PHE A O 1
ATOM 841 N N . ASN A 1 106 ? -12.102 -37.5 -7.176 1 97.12 106 ASN A N 1
ATOM 842 C CA . ASN A 1 106 ? -13.477 -37.625 -7.629 1 97.12 106 ASN A CA 1
ATOM 843 C C . ASN A 1 106 ? -14.141 -36.281 -7.852 1 97.12 106 ASN A C 1
ATOM 845 O O . ASN A 1 106 ? -15.266 -36.188 -8.336 1 97.12 106 ASN A O 1
ATOM 849 N N . THR A 1 107 ? -13.453 -35.281 -7.48 1 97.88 107 THR A N 1
ATOM 850 C CA . THR A 1 107 ? -13.938 -33.906 -7.574 1 97.88 107 THR A CA 1
ATOM 851 C C . THR A 1 107 ? -12.82 -32.969 -7.992 1 97.88 107 THR A C 1
ATOM 853 O O . THR A 1 107 ? -11.656 -33.188 -7.656 1 97.88 107 THR A O 1
ATOM 856 N N . VAL A 1 108 ? -13.133 -31.953 -8.781 1 98.38 108 VAL A N 1
ATOM 857 C CA . VAL A 1 108 ? -12.203 -30.875 -9.133 1 98.38 108 VAL A CA 1
ATOM 858 C C . VAL A 1 108 ? -12.742 -29.547 -8.641 1 98.38 108 VAL A C 1
ATOM 860 O O . VAL A 1 108 ? -13.945 -29.281 -8.711 1 98.38 108 VAL A O 1
ATOM 863 N N . THR A 1 109 ? -11.875 -28.766 -7.984 1 97.69 109 THR A N 1
ATOM 864 C CA . THR A 1 109 ? -12.188 -27.375 -7.648 1 97.69 109 THR A CA 1
ATOM 865 C C . THR A 1 109 ? -11.664 -26.422 -8.719 1 97.69 109 THR A C 1
ATOM 867 O O . THR A 1 109 ? -10.469 -26.422 -9.016 1 97.69 109 THR A O 1
ATOM 870 N N . ILE A 1 110 ? -12.539 -25.625 -9.234 1 97.88 110 ILE A N 1
ATOM 871 C CA . ILE A 1 110 ? -12.18 -24.734 -10.328 1 97.88 110 ILE A CA 1
ATOM 872 C C . ILE A 1 110 ? -12.281 -23.281 -9.867 1 97.88 110 ILE A C 1
ATOM 874 O O . ILE A 1 110 ? -13.336 -22.859 -9.391 1 97.88 110 ILE A O 1
ATOM 878 N N . GLN A 1 111 ? -11.188 -22.594 -10.016 1 96 111 GLN A N 1
ATOM 879 C CA . GLN A 1 111 ? -11.148 -21.156 -9.75 1 96 111 GLN A CA 1
ATOM 880 C C . GLN A 1 111 ? -11.383 -20.359 -11.031 1 96 111 GLN A C 1
ATOM 882 O O . GLN A 1 111 ? -10.766 -20.625 -12.062 1 96 111 GLN A O 1
ATOM 887 N N . LEU A 1 112 ? -12.25 -19.391 -10.945 1 96.75 112 LEU A N 1
ATOM 888 C CA . LEU A 1 112 ? -12.477 -18.5 -12.078 1 96.75 112 LEU A CA 1
ATOM 889 C C . LEU A 1 112 ? -11.805 -17.156 -11.844 1 96.75 112 LEU A C 1
ATOM 891 O O . LEU A 1 112 ? -11.484 -16.797 -10.711 1 96.75 112 LEU A O 1
ATOM 895 N N . ASP A 1 113 ? -11.5 -16.438 -12.922 1 97.06 113 ASP A N 1
ATOM 896 C CA . ASP A 1 113 ? -10.852 -15.133 -12.93 1 97.06 113 ASP A CA 1
ATOM 897 C C . ASP A 1 113 ? -11.727 -14.086 -13.617 1 97.06 113 ASP A C 1
ATOM 899 O O . ASP A 1 113 ? -11.859 -14.086 -14.844 1 97.06 113 ASP A O 1
ATOM 903 N N . TRP A 1 114 ? -12.289 -13.18 -12.828 1 97.44 114 TRP A N 1
ATOM 904 C CA . TRP A 1 114 ? -13.172 -12.133 -13.344 1 97.44 114 TRP A CA 1
ATOM 905 C C . TRP A 1 114 ? -12.469 -11.32 -14.43 1 97.44 114 TRP A C 1
ATOM 907 O O . TRP A 1 114 ? -13.039 -11.062 -15.484 1 97.44 114 TRP A O 1
ATOM 917 N N . ALA A 1 115 ? -11.289 -10.938 -14.219 1 96.5 115 ALA A N 1
ATOM 918 C CA . ALA A 1 115 ? -10.523 -10.125 -15.156 1 96.5 115 ALA A CA 1
ATOM 919 C C . ALA A 1 115 ? -10.328 -10.852 -16.484 1 96.5 115 ALA A C 1
ATOM 921 O O . ALA A 1 115 ? -10.305 -10.227 -17.547 1 96.5 115 ALA A O 1
ATOM 922 N N . TYR A 1 116 ? -10.172 -12.125 -16.375 1 96.88 116 TYR A N 1
ATOM 923 C CA . TYR A 1 116 ? -9.977 -12.992 -17.531 1 96.88 116 TYR A CA 1
ATOM 924 C C . TYR A 1 116 ? -11.18 -12.938 -18.469 1 96.88 116 TYR A C 1
ATOM 926 O O . TYR A 1 116 ? -11.039 -13.039 -19.688 1 96.88 116 TYR A O 1
ATOM 934 N N . HIS A 1 117 ? -12.375 -12.641 -17.938 1 97.62 117 HIS A N 1
ATOM 935 C CA . HIS A 1 117 ? -13.625 -12.75 -18.672 1 97.62 117 HIS A CA 1
ATOM 936 C C . HIS A 1 117 ? -14.203 -11.375 -18.984 1 97.62 117 HIS A C 1
ATOM 938 O O . HIS A 1 117 ? -15.109 -11.258 -19.828 1 97.62 117 HIS A O 1
ATOM 944 N N . SER A 1 118 ? -13.695 -10.359 -18.375 1 97.38 118 SER A N 1
ATOM 945 C CA . SER A 1 118 ? -14.312 -9.047 -18.531 1 97.38 118 SER A CA 1
ATOM 946 C C . SER A 1 118 ? -13.273 -7.973 -18.812 1 97.38 118 SER A C 1
ATOM 948 O O . SER A 1 118 ? -12.82 -7.281 -17.891 1 97.38 118 SER A O 1
ATOM 950 N N . PRO A 1 119 ? -13 -7.652 -20.062 1 95.56 119 PRO A N 1
ATOM 951 C CA . PRO A 1 119 ? -11.977 -6.672 -20.422 1 95.56 119 PRO A CA 1
ATOM 952 C C . PRO A 1 119 ? -12.453 -5.23 -20.266 1 95.56 119 PRO A C 1
ATOM 954 O O . PRO A 1 119 ? -11.641 -4.305 -20.219 1 95.56 119 PRO A O 1
ATOM 957 N N . ALA A 1 120 ? -13.766 -4.988 -20.266 1 96.06 120 ALA A N 1
ATOM 958 C CA . ALA A 1 120 ? -14.367 -3.666 -20.125 1 96.06 120 ALA A CA 1
ATOM 959 C C . ALA A 1 120 ? -15.703 -3.742 -19.391 1 96.06 120 ALA A C 1
ATOM 961 O O . ALA A 1 120 ? -16.312 -4.809 -19.312 1 96.06 120 ALA A O 1
ATOM 962 N N . PRO A 1 121 ? -16.141 -2.586 -18.844 1 93.5 121 PRO A N 1
ATOM 963 C CA . PRO A 1 121 ? -17.453 -2.611 -18.203 1 93.5 121 PRO A CA 1
ATOM 964 C C . PRO A 1 121 ? -18.562 -3.09 -19.141 1 93.5 121 PRO A C 1
ATOM 966 O O . PRO A 1 121 ? -18.641 -2.625 -20.281 1 93.5 121 PRO A O 1
ATOM 969 N N . GLY A 1 122 ? -19.266 -4.082 -18.656 1 95.44 122 GLY A N 1
ATOM 970 C CA . GLY A 1 122 ? -20.406 -4.566 -19.422 1 95.44 122 GLY A CA 1
ATOM 971 C C . GLY A 1 122 ? -20.031 -5.594 -20.484 1 95.44 122 GLY A C 1
ATOM 972 O O . GLY A 1 122 ? -20.891 -6.164 -21.141 1 95.44 122 GLY A O 1
ATOM 973 N N . VAL A 1 123 ? -18.828 -5.875 -20.625 1 96.88 123 VAL A N 1
ATOM 974 C CA . VAL A 1 123 ? -18.375 -6.805 -21.656 1 96.88 123 VAL A CA 1
ATOM 975 C C . VAL A 1 123 ? -17.891 -8.102 -21.016 1 96.88 123 VAL A C 1
ATOM 977 O O . VAL A 1 123 ? -17.047 -8.078 -20.125 1 96.88 123 VAL A O 1
ATOM 980 N N . TYR A 1 124 ? -18.484 -9.242 -21.406 1 97.19 124 TYR A N 1
ATOM 981 C CA . TYR A 1 124 ? -18.141 -10.562 -20.891 1 97.19 124 TYR A CA 1
ATOM 982 C C . TYR A 1 124 ? -17.969 -11.562 -22.016 1 97.19 124 TYR A C 1
ATOM 984 O O . TYR A 1 124 ? -18.703 -11.531 -23.016 1 97.19 124 TYR A O 1
ATOM 992 N N . ASP A 1 125 ? -16.906 -12.32 -21.938 1 96.62 125 ASP A N 1
ATOM 993 C CA . ASP A 1 125 ? -16.625 -13.344 -22.938 1 96.62 125 ASP A CA 1
ATOM 994 C C . ASP A 1 125 ? -16.438 -14.711 -22.281 1 96.62 125 ASP A C 1
ATOM 996 O O . ASP A 1 125 ? -15.602 -14.875 -21.391 1 96.62 125 ASP A O 1
ATOM 1000 N N . PHE A 1 126 ? -17.25 -15.719 -22.75 1 97.69 126 PHE A N 1
ATOM 1001 C CA . PHE A 1 126 ? -17.156 -17.094 -22.25 1 97.69 126 PHE A CA 1
ATOM 1002 C C . PHE A 1 126 ? -16.953 -18.062 -23.391 1 97.69 126 PHE A C 1
ATOM 1004 O O . PHE A 1 126 ? -17.469 -19.188 -23.359 1 97.69 126 PHE A O 1
ATOM 1011 N N . ASN A 1 127 ? -16.156 -17.641 -24.375 1 95.44 127 ASN A N 1
ATOM 1012 C CA . ASN A 1 127 ? -15.875 -18.469 -25.547 1 95.44 127 ASN A CA 1
ATOM 1013 C C . ASN A 1 127 ? -14.391 -18.812 -25.641 1 95.44 127 ASN A C 1
ATOM 1015 O O . ASN A 1 127 ? -13.562 -18.219 -24.938 1 95.44 127 ASN A O 1
ATOM 1019 N N . GLY A 1 128 ? -14.117 -19.812 -26.484 1 95.38 128 GLY A N 1
ATOM 1020 C CA . GLY A 1 128 ? -12.727 -20.156 -26.719 1 95.38 128 GLY A CA 1
ATOM 1021 C C . GLY A 1 128 ? -12.016 -20.641 -25.469 1 95.38 128 GLY A C 1
ATOM 1022 O O . GLY A 1 128 ? -12.484 -21.562 -24.797 1 95.38 128 GLY A O 1
ATOM 1023 N N . ILE A 1 129 ? -10.922 -19.969 -25.125 1 96.81 129 ILE A N 1
ATOM 1024 C CA . ILE A 1 129 ? -10.109 -20.375 -23.984 1 96.81 129 ILE A CA 1
ATOM 1025 C C . ILE A 1 129 ? -10.812 -19.969 -22.688 1 96.81 129 ILE A C 1
ATOM 1027 O O . ILE A 1 129 ? -10.367 -20.344 -21.594 1 96.81 129 ILE A O 1
ATOM 1031 N N . ARG A 1 130 ? -11.93 -19.266 -22.781 1 97.69 130 ARG A N 1
ATOM 1032 C CA . ARG A 1 130 ? -12.695 -18.797 -21.641 1 97.69 130 ARG A CA 1
ATOM 1033 C C . ARG A 1 130 ? -14.039 -19.516 -21.547 1 97.69 130 ARG A C 1
ATOM 1035 O O . ARG A 1 130 ? -14.93 -19.062 -20.812 1 97.69 130 ARG A O 1
ATOM 1042 N N . ASP A 1 131 ? -14.242 -20.594 -22.219 1 97.69 131 ASP A N 1
ATOM 1043 C CA . ASP A 1 131 ? -15.508 -21.312 -22.344 1 97.69 131 ASP A CA 1
ATOM 1044 C C . ASP A 1 131 ? -15.781 -22.141 -21.094 1 97.69 131 ASP A C 1
ATOM 1046 O O . ASP A 1 131 ? -15.453 -23.328 -21.047 1 97.69 131 ASP A O 1
ATOM 1050 N N . ILE A 1 132 ? -16.531 -21.625 -20.203 1 98.12 132 ILE A N 1
ATOM 1051 C CA . ILE A 1 132 ? -16.812 -22.281 -18.938 1 98.12 132 ILE A CA 1
ATOM 1052 C C . ILE A 1 132 ? -17.766 -23.453 -19.172 1 98.12 132 ILE A C 1
ATOM 1054 O O . ILE A 1 132 ? -17.656 -24.5 -18.5 1 98.12 132 ILE A O 1
ATOM 1058 N N . ASP A 1 133 ? -18.719 -23.328 -20.094 1 97.81 133 ASP A N 1
ATOM 1059 C CA . ASP A 1 133 ? -19.641 -24.406 -20.422 1 97.81 133 ASP A CA 1
ATOM 1060 C C . ASP A 1 133 ? -18.891 -25.656 -20.859 1 97.81 133 ASP A C 1
ATOM 1062 O O . ASP A 1 133 ? -19.156 -26.75 -20.359 1 97.81 133 ASP A O 1
ATOM 1066 N N . ARG A 1 134 ? -18.031 -25.453 -21.75 1 97.5 134 ARG A N 1
ATOM 1067 C CA . ARG A 1 134 ? -17.203 -26.547 -22.25 1 97.5 134 ARG A CA 1
ATOM 1068 C C . ARG A 1 134 ? -16.375 -27.156 -21.125 1 97.5 134 ARG A C 1
ATOM 1070 O O . ARG A 1 134 ? -16.266 -28.391 -21.031 1 97.5 134 ARG A O 1
ATOM 1077 N N . LEU A 1 135 ? -15.805 -26.328 -20.328 1 98.31 135 LEU A N 1
ATOM 1078 C CA . LEU A 1 135 ? -14.961 -26.734 -19.219 1 98.31 135 LEU A CA 1
ATOM 1079 C C . LEU A 1 135 ? -15.727 -27.672 -18.281 1 98.31 135 LEU A C 1
ATOM 1081 O O . LEU A 1 135 ? -15.242 -28.75 -17.922 1 98.31 135 LEU A O 1
ATOM 1085 N N . LEU A 1 136 ? -16.906 -27.266 -17.844 1 98.38 136 LEU A N 1
ATOM 1086 C CA . LEU A 1 136 ? -17.703 -28.031 -16.891 1 98.38 136 LEU A CA 1
ATOM 1087 C C . LEU A 1 136 ? -18.203 -29.328 -17.531 1 98.38 136 LEU A C 1
ATOM 1089 O O . LEU A 1 136 ? -18.297 -30.359 -16.875 1 98.38 136 LEU A O 1
ATOM 1093 N N . SER A 1 137 ? -18.516 -29.266 -18.797 1 97.75 137 SER A N 1
ATOM 1094 C CA . SER A 1 137 ? -18.922 -30.469 -19.516 1 97.75 137 SER A CA 1
ATOM 1095 C C . SER A 1 137 ? -17.781 -31.469 -19.609 1 97.75 137 SER A C 1
ATOM 1097 O O . SER A 1 137 ? -18 -32.688 -19.469 1 97.75 137 SER A O 1
ATOM 1099 N N . MET A 1 138 ? -16.656 -30.984 -19.859 1 97.62 138 MET A N 1
ATOM 1100 C CA . MET A 1 138 ? -15.5 -31.859 -19.969 1 97.62 138 MET A CA 1
ATOM 1101 C C . MET A 1 138 ? -15.211 -32.531 -18.625 1 97.62 138 MET A C 1
ATOM 1103 O O . MET A 1 138 ? -14.836 -33.719 -18.594 1 97.62 138 MET A O 1
ATOM 1107 N N . ALA A 1 139 ? -15.328 -31.781 -17.562 1 98.19 139 ALA A N 1
ATOM 1108 C CA . ALA A 1 139 ? -15.172 -32.375 -16.234 1 98.19 139 ALA A CA 1
ATOM 1109 C C . ALA A 1 139 ? -16.188 -33.5 -16.016 1 98.19 139 ALA A C 1
ATOM 1111 O O . ALA A 1 139 ? -15.875 -34.531 -15.445 1 98.19 139 ALA A O 1
ATOM 1112 N N . LYS A 1 140 ? -17.422 -33.312 -16.453 1 96.56 140 LYS A N 1
ATOM 1113 C CA . LYS A 1 140 ? -18.469 -34.312 -16.344 1 96.56 140 LYS A CA 1
ATOM 1114 C C . LYS A 1 140 ? -18.125 -35.562 -17.125 1 96.56 140 LYS A C 1
ATOM 1116 O O . LYS A 1 140 ? -18.281 -36.688 -16.625 1 96.56 140 LYS A O 1
ATOM 1121 N N . VAL A 1 141 ? -17.672 -35.344 -18.266 1 93.5 141 VAL A N 1
ATOM 1122 C CA . VAL A 1 141 ? -17.312 -36.469 -19.141 1 93.5 141 VAL A CA 1
ATOM 1123 C C . VAL A 1 141 ? -16.188 -37.281 -18.484 1 93.5 141 VAL A C 1
ATOM 1125 O O . VAL A 1 141 ? -16.156 -38.5 -18.594 1 93.5 141 VAL A O 1
ATOM 1128 N N . ALA A 1 142 ? -15.328 -36.656 -17.812 1 95.19 142 ALA A N 1
ATOM 1129 C CA . ALA A 1 142 ? -14.211 -37.312 -17.141 1 95.19 142 ALA A CA 1
ATOM 1130 C C . ALA A 1 142 ? -14.68 -38 -15.859 1 95.19 142 ALA A C 1
ATOM 1132 O O . ALA A 1 142 ? -13.922 -38.75 -15.234 1 95.19 142 ALA A O 1
ATOM 1133 N N . GLY A 1 143 ? -15.883 -37.75 -15.461 1 93.81 143 GLY A N 1
ATOM 1134 C CA . GLY A 1 143 ? -16.438 -38.406 -14.281 1 93.81 143 GLY A CA 1
ATOM 1135 C C . GLY A 1 143 ? -16.109 -37.656 -13 1 93.81 143 GLY A C 1
ATOM 1136 O O . GLY A 1 143 ? -16.016 -38.25 -11.93 1 93.81 143 GLY A O 1
ATOM 1137 N N . LEU A 1 144 ? -15.93 -36.344 -13.047 1 97.56 144 LEU A N 1
ATOM 1138 C CA . LEU A 1 144 ? -15.594 -35.531 -11.875 1 97.56 144 LEU A CA 1
ATOM 1139 C C . LEU A 1 144 ? -16.766 -34.625 -11.477 1 97.56 144 LEU A C 1
ATOM 1141 O O . LEU A 1 144 ? -17.438 -34.062 -12.336 1 97.56 144 LEU A O 1
ATOM 1145 N N . TYR A 1 145 ? -17.031 -34.562 -10.18 1 97.56 145 TYR A N 1
ATOM 1146 C CA . TYR A 1 145 ? -17.844 -33.469 -9.664 1 97.56 145 TYR A CA 1
ATOM 1147 C C . TYR A 1 145 ? -17.031 -32.188 -9.633 1 97.56 145 TYR A C 1
ATOM 1149 O O . TYR A 1 145 ? -15.812 -32.188 -9.797 1 97.56 145 TYR A O 1
ATOM 1157 N N . VAL A 1 146 ? -17.797 -31.062 -9.5 1 98.19 146 VAL A N 1
ATOM 1158 C CA . VAL A 1 146 ? -17.094 -29.797 -9.562 1 98.19 146 VAL A CA 1
ATOM 1159 C C . VAL A 1 146 ? -17.469 -28.938 -8.352 1 98.19 146 VAL A C 1
ATOM 1161 O O . VAL A 1 146 ? -18.641 -28.859 -7.984 1 98.19 146 VAL A O 1
ATOM 1164 N N . VAL A 1 147 ? -16.469 -28.406 -7.648 1 96.81 147 VAL A N 1
ATOM 1165 C CA . VAL A 1 147 ? -16.609 -27.266 -6.754 1 96.81 147 VAL A CA 1
ATOM 1166 C C . VAL A 1 147 ? -16.188 -25.984 -7.477 1 96.81 147 VAL A C 1
ATOM 1168 O O . VAL A 1 147 ? -15.086 -25.906 -8.031 1 96.81 147 VAL A O 1
ATOM 1171 N N . VAL A 1 148 ? -17.031 -24.984 -7.484 1 96.88 148 VAL A N 1
ATOM 1172 C CA . VAL A 1 148 ? -16.703 -23.797 -8.25 1 96.88 148 VAL A CA 1
ATOM 1173 C C . VAL A 1 148 ? -16.391 -22.641 -7.301 1 96.88 148 VAL A C 1
ATOM 1175 O O . VAL A 1 148 ? -17.109 -22.422 -6.316 1 96.88 148 VAL A O 1
ATOM 1178 N N . ARG A 1 149 ? -15.289 -21.953 -7.582 1 95.81 149 ARG A N 1
ATOM 1179 C CA . ARG A 1 149 ? -14.922 -20.688 -6.961 1 95.81 149 ARG A CA 1
ATOM 1180 C C . ARG A 1 149 ? -15.125 -19.531 -7.93 1 95.81 149 ARG A C 1
ATOM 1182 O O . ARG A 1 149 ? -14.281 -19.266 -8.789 1 95.81 149 ARG A O 1
ATOM 1189 N N . ILE A 1 150 ? -16.078 -18.797 -7.723 1 92.31 150 ILE A N 1
ATOM 1190 C CA . ILE A 1 150 ? -16.547 -17.875 -8.75 1 92.31 150 ILE A CA 1
ATOM 1191 C C . ILE A 1 150 ? -15.93 -16.5 -8.539 1 92.31 150 ILE A C 1
ATOM 1193 O O . ILE A 1 150 ? -15.914 -15.664 -9.453 1 92.31 150 ILE A O 1
ATOM 1197 N N . GLY A 1 151 ? -15.297 -16.234 -7.441 1 84.88 151 GLY A N 1
ATOM 1198 C CA . GLY A 1 151 ? -14.945 -14.883 -7.031 1 84.88 151 GLY A CA 1
ATOM 1199 C C . GLY A 1 151 ? -16.047 -14.18 -6.258 1 84.88 151 GLY A C 1
ATOM 1200 O O . GLY A 1 151 ? -16.969 -14.828 -5.75 1 84.88 151 GLY A O 1
ATOM 1201 N N . PRO A 1 152 ? -16.047 -12.781 -6.195 1 93.44 152 PRO A N 1
ATOM 1202 C CA . PRO A 1 152 ? -15.398 -11.836 -7.105 1 93.44 152 PRO A CA 1
ATOM 1203 C C . PRO A 1 152 ? -13.883 -11.773 -6.895 1 93.44 152 PRO A C 1
ATOM 1205 O O . PRO A 1 152 ? -13.133 -11.562 -7.852 1 93.44 152 PRO A O 1
ATOM 1208 N N . TYR A 1 153 ? -13.43 -11.797 -5.66 1 95 153 TYR A N 1
ATOM 1209 C CA . TYR A 1 153 ? -12 -11.859 -5.375 1 95 153 TYR A CA 1
ATOM 1210 C C . TYR A 1 153 ? -11.477 -13.281 -5.504 1 95 153 TYR A C 1
ATOM 1212 O O . TYR A 1 153 ? -12.141 -14.234 -5.078 1 95 153 TYR A O 1
ATOM 1220 N N . ALA A 1 154 ? -10.328 -13.375 -6.188 1 93.88 154 ALA A N 1
ATOM 1221 C CA . ALA A 1 154 ? -9.672 -14.672 -6.312 1 93.88 154 ALA A CA 1
ATOM 1222 C C . ALA A 1 154 ? -8.297 -14.656 -5.648 1 93.88 154 ALA A C 1
ATOM 1224 O O . ALA A 1 154 ? -7.395 -13.938 -6.094 1 93.88 154 ALA A O 1
ATOM 1225 N N . ASP A 1 155 ? -8.133 -15.383 -4.574 1 90.56 155 ASP A N 1
ATOM 1226 C CA . ASP A 1 155 ? -6.816 -15.547 -3.957 1 90.56 155 ASP A CA 1
ATOM 1227 C C . ASP A 1 155 ? -5.984 -16.594 -4.703 1 90.56 155 ASP A C 1
ATOM 1229 O O . ASP A 1 155 ? -5.75 -17.688 -4.191 1 90.56 155 ASP A O 1
ATOM 1233 N N . ALA A 1 156 ? -5.523 -16.266 -5.875 1 94.56 156 ALA A N 1
ATOM 1234 C CA . ALA A 1 156 ? -4.855 -17.203 -6.766 1 94.56 156 ALA A CA 1
ATOM 1235 C C . ALA A 1 156 ? -3.607 -16.594 -7.391 1 94.56 156 ALA A C 1
ATOM 1237 O O . ALA A 1 156 ? -3.242 -16.922 -8.523 1 94.56 156 ALA A O 1
ATOM 1238 N N . ASP A 1 157 ? -2.955 -15.609 -6.688 1 94.88 157 ASP A N 1
ATOM 1239 C CA . ASP A 1 157 ? -1.737 -14.961 -7.16 1 94.88 157 ASP A CA 1
ATOM 1240 C C . ASP A 1 157 ? -1.948 -14.328 -8.531 1 94.88 157 ASP A C 1
ATOM 1242 O O . ASP A 1 157 ? -1.101 -14.453 -9.422 1 94.88 157 ASP A O 1
ATOM 1246 N N . LEU A 1 158 ? -3.098 -13.734 -8.656 1 96.69 158 LEU A N 1
ATOM 1247 C CA . LEU A 1 158 ? -3.463 -13.086 -9.906 1 96.69 158 LEU A CA 1
ATOM 1248 C C . LEU A 1 158 ? -3.279 -11.57 -9.812 1 96.69 158 LEU A C 1
ATOM 1250 O O . LEU A 1 158 ? -3.451 -10.992 -8.734 1 96.69 158 LEU A O 1
ATOM 1254 N N . SER A 1 159 ? -2.916 -10.992 -10.945 1 96.31 159 SER A N 1
ATOM 1255 C CA . SER A 1 159 ? -2.902 -9.539 -10.992 1 96.31 159 SER A CA 1
ATOM 1256 C C . SER A 1 159 ? -4.223 -8.961 -10.492 1 96.31 159 SER A C 1
ATOM 1258 O O . SER A 1 159 ? -5.297 -9.414 -10.898 1 96.31 159 SER A O 1
ATOM 1260 N N . ARG A 1 160 ? -4.172 -8.055 -9.516 1 95.81 160 ARG A N 1
ATOM 1261 C CA . ARG A 1 160 ? -5.301 -7.359 -8.906 1 95.81 160 ARG A CA 1
ATOM 1262 C C . ARG A 1 160 ? -6.234 -8.336 -8.203 1 95.81 160 ARG A C 1
ATOM 1264 O O . ARG A 1 160 ? -7.383 -8 -7.906 1 95.81 160 ARG A O 1
ATOM 1271 N N . GLY A 1 161 ? -5.855 -9.594 -8.008 1 95.38 161 GLY A N 1
ATOM 1272 C CA . GLY A 1 161 ? -6.703 -10.57 -7.34 1 95.38 161 GLY A CA 1
ATOM 1273 C C . GLY A 1 161 ? -7.867 -11.039 -8.195 1 95.38 161 GLY A C 1
ATOM 1274 O O . GLY A 1 161 ? -8.93 -11.367 -7.672 1 95.38 161 GLY A O 1
ATOM 1275 N N . GLY A 1 162 ? -7.699 -10.953 -9.477 1 96.25 162 GLY A N 1
ATOM 1276 C CA . GLY A 1 162 ? -8.75 -11.391 -10.391 1 96.25 162 GLY A CA 1
ATOM 1277 C C . GLY A 1 162 ? -9.734 -10.289 -10.742 1 96.25 162 GLY A C 1
ATOM 1278 O O . GLY A 1 162 ? -10.609 -10.484 -11.578 1 96.25 162 GLY A O 1
ATOM 1279 N N . PHE A 1 163 ? -9.602 -9.078 -10.172 1 96.31 163 PHE A N 1
ATOM 1280 C CA . PHE A 1 163 ? -10.461 -7.957 -10.531 1 96.31 163 PHE A CA 1
ATOM 1281 C C . PHE A 1 163 ? -10.102 -7.414 -11.906 1 96.31 163 PHE A C 1
ATOM 1283 O O . PHE A 1 163 ? -8.922 -7.328 -12.258 1 96.31 163 PHE A O 1
ATOM 1290 N N . PRO A 1 164 ? -11.094 -7.078 -12.664 1 96.12 164 PRO A N 1
ATOM 1291 C CA . PRO A 1 164 ? -10.789 -6.461 -13.953 1 96.12 164 PRO A CA 1
ATOM 1292 C C . PRO A 1 164 ? -10.055 -5.125 -13.805 1 96.12 164 PRO A C 1
ATOM 1294 O O . PRO A 1 164 ? -10.281 -4.398 -12.836 1 96.12 164 PRO A O 1
ATOM 1297 N N . GLY A 1 165 ? -9.203 -4.84 -14.789 1 94.56 165 GLY A N 1
ATOM 1298 C CA . GLY A 1 165 ? -8.461 -3.592 -14.766 1 94.56 165 GLY A CA 1
ATOM 1299 C C . GLY A 1 165 ? -9.352 -2.369 -14.633 1 94.56 165 GLY A C 1
ATOM 1300 O O . GLY A 1 165 ? -9.023 -1.437 -13.898 1 94.56 165 GLY A O 1
ATOM 1301 N N . TRP A 1 166 ? -10.508 -2.393 -15.281 1 94.94 166 TRP A N 1
ATOM 1302 C CA . TRP A 1 166 ? -11.383 -1.223 -15.312 1 94.94 166 TRP A CA 1
ATOM 1303 C C . TRP A 1 166 ? -11.992 -0.959 -13.945 1 94.94 166 TRP A C 1
ATOM 1305 O O . TRP A 1 166 ? -12.438 0.156 -13.656 1 94.94 166 TRP A O 1
ATOM 1315 N N . LEU A 1 167 ? -12.039 -1.961 -13.062 1 94.25 167 LEU A N 1
ATOM 1316 C CA . LEU A 1 167 ? -12.57 -1.759 -11.719 1 94.25 167 LEU A CA 1
ATOM 1317 C C . LEU A 1 167 ? -11.664 -0.841 -10.906 1 94.25 167 LEU A C 1
ATOM 1319 O O . LEU A 1 167 ? -12.133 -0.151 -9.992 1 94.25 167 LEU A O 1
ATOM 1323 N N . THR A 1 168 ? -10.359 -0.802 -11.203 1 90 168 THR A N 1
ATOM 1324 C CA . THR A 1 168 ? -9.398 0 -10.461 1 90 168 THR A CA 1
ATOM 1325 C C . THR A 1 168 ? -9.578 1.485 -10.758 1 90 168 THR A C 1
ATOM 1327 O O . THR A 1 168 ? -9.086 2.34 -10.023 1 90 168 THR A O 1
ATOM 1330 N N . ARG A 1 169 ? -10.305 1.787 -11.812 1 87.44 169 ARG A N 1
ATOM 1331 C CA . ARG A 1 169 ? -10.578 3.18 -12.148 1 87.44 169 ARG A CA 1
ATOM 1332 C C . ARG A 1 169 ? -11.648 3.762 -11.227 1 87.44 169 ARG A C 1
ATOM 1334 O O . ARG A 1 169 ? -11.805 4.98 -11.141 1 87.44 169 ARG A O 1
ATOM 1341 N N . GLN A 1 170 ? -12.273 2.803 -10.594 1 82.62 170 GLN A N 1
ATOM 1342 C CA . GLN A 1 170 ? -13.352 3.25 -9.727 1 82.62 170 GLN A CA 1
ATOM 1343 C C . GLN A 1 170 ? -12.867 3.406 -8.281 1 82.62 170 GLN A C 1
ATOM 1345 O O . GLN A 1 170 ? -12.086 2.588 -7.793 1 82.62 170 GLN A O 1
ATOM 1350 N N . LYS A 1 171 ? -12.969 4.613 -7.738 1 80.19 171 LYS A N 1
ATOM 1351 C CA . LYS A 1 171 ? -12.602 4.832 -6.34 1 80.19 171 LYS A CA 1
ATOM 1352 C C . LYS A 1 171 ? -13.555 4.086 -5.402 1 80.19 171 LYS A C 1
ATOM 1354 O O . LYS A 1 171 ? -14.328 4.707 -4.676 1 80.19 171 LYS A O 1
ATOM 1359 N N . VAL A 1 172 ? -13.453 2.691 -5.504 1 83.5 172 VAL A N 1
ATOM 1360 C CA . VAL A 1 172 ? -14.375 1.867 -4.73 1 83.5 172 VAL A CA 1
ATOM 1361 C C . VAL A 1 172 ? -13.602 1.087 -3.668 1 83.5 172 VAL A C 1
ATOM 1363 O O . VAL A 1 172 ? -12.414 0.793 -3.846 1 83.5 172 VAL A O 1
ATOM 1366 N N . ASP A 1 173 ? -14.242 0.895 -2.572 1 87.75 173 ASP A N 1
ATOM 1367 C CA . ASP A 1 173 ? -13.742 -0.096 -1.621 1 87.75 173 ASP A CA 1
ATOM 1368 C C . ASP A 1 173 ? -14.164 -1.506 -2.027 1 87.75 173 ASP A C 1
ATOM 1370 O O . ASP A 1 173 ? -15.32 -1.891 -1.846 1 87.75 173 ASP A O 1
ATOM 1374 N N . ALA A 1 174 ? -13.258 -2.293 -2.559 1 92.44 174 ALA A N 1
ATOM 1375 C CA . ALA A 1 174 ? -13.578 -3.65 -2.996 1 92.44 174 ALA A CA 1
ATOM 1376 C C . ALA A 1 174 ? -13.883 -4.555 -1.806 1 92.44 174 ALA A C 1
ATOM 1378 O O . ALA A 1 174 ? -13.562 -4.215 -0.664 1 92.44 174 ALA A O 1
ATOM 1379 N N . ARG A 1 175 ? -14.617 -5.613 -2.082 1 93.19 175 ARG A N 1
ATOM 1380 C CA . ARG A 1 175 ? -14.938 -6.645 -1.102 1 93.19 175 ARG A CA 1
ATOM 1381 C C . ARG A 1 175 ? -15.703 -6.055 0.08 1 93.19 175 ARG A C 1
ATOM 1383 O O . ARG A 1 175 ? -15.414 -6.371 1.235 1 93.19 175 ARG A O 1
ATOM 1390 N N . SER A 1 176 ? -16.531 -5.133 -0.207 1 90.44 176 SER A N 1
ATOM 1391 C CA . SER A 1 176 ? -17.375 -4.422 0.744 1 90.44 176 SER A CA 1
ATOM 1392 C C . SER A 1 176 ? -18.766 -4.184 0.171 1 90.44 176 SER A C 1
ATOM 1394 O O . SER A 1 176 ? -19.078 -4.648 -0.928 1 90.44 176 SER A O 1
ATOM 1396 N N . ASP A 1 177 ? -19.656 -3.512 0.919 1 89.62 177 ASP A N 1
ATOM 1397 C CA . ASP A 1 177 ? -21 -3.223 0.446 1 89.62 177 ASP A CA 1
ATOM 1398 C C . ASP A 1 177 ? -21.047 -1.91 -0.334 1 89.62 177 ASP A C 1
ATOM 1400 O O . ASP A 1 177 ? -22.094 -1.272 -0.437 1 89.62 177 ASP A O 1
ATOM 1404 N N . ASP A 1 178 ? -19.812 -1.479 -0.769 1 91.06 178 ASP A N 1
ATOM 1405 C CA . ASP A 1 178 ? -19.781 -0.317 -1.651 1 91.06 178 ASP A CA 1
ATOM 1406 C C . ASP A 1 178 ? -20.734 -0.5 -2.832 1 91.06 178 ASP A C 1
ATOM 1408 O O . ASP A 1 178 ? -20.609 -1.465 -3.588 1 91.06 178 ASP A O 1
ATOM 1412 N N . PRO A 1 179 ? -21.641 0.505 -3.066 1 92.31 179 PRO A N 1
ATOM 1413 C CA . PRO A 1 179 ? -22.688 0.275 -4.07 1 92.31 179 PRO A CA 1
ATOM 1414 C C . PRO A 1 179 ? -22.141 0.192 -5.488 1 92.31 179 PRO A C 1
ATOM 1416 O O . PRO A 1 179 ? -22.672 -0.551 -6.32 1 92.31 179 PRO A O 1
ATOM 1419 N N . VAL A 1 180 ? -21.062 0.952 -5.727 1 92.62 180 VAL A N 1
ATOM 1420 C CA . VAL A 1 180 ? -20.469 0.912 -7.055 1 92.62 180 VAL A CA 1
ATOM 1421 C C . VAL A 1 180 ? -19.766 -0.425 -7.262 1 92.62 180 VAL A C 1
ATOM 1423 O O . VAL A 1 180 ? -19.859 -1.032 -8.328 1 92.62 180 VAL A O 1
ATOM 1426 N N . TYR A 1 181 ? -19.156 -0.858 -6.246 1 95.56 181 TYR A N 1
ATOM 1427 C CA . TYR A 1 181 ? -18.5 -2.164 -6.293 1 95.56 181 TYR A CA 1
ATOM 1428 C C . TYR A 1 181 ? -19.531 -3.277 -6.465 1 95.56 181 TYR A C 1
ATOM 1430 O O . TYR A 1 181 ? -19.359 -4.156 -7.312 1 95.56 181 TYR A O 1
ATOM 1438 N N . LEU A 1 182 ? -20.609 -3.246 -5.742 1 96.69 182 LEU A N 1
ATOM 1439 C CA . LEU A 1 182 ? -21.625 -4.293 -5.777 1 96.69 182 LEU A CA 1
ATOM 1440 C C . LEU A 1 182 ? -22.312 -4.336 -7.133 1 96.69 182 LEU A C 1
ATOM 1442 O O . LEU A 1 182 ? -22.672 -5.414 -7.621 1 96.69 182 LEU A O 1
ATOM 1446 N N . ALA A 1 183 ? -22.547 -3.15 -7.664 1 96.69 183 ALA A N 1
ATOM 1447 C CA . ALA A 1 183 ? -23.172 -3.131 -8.992 1 96.69 183 ALA A CA 1
ATOM 1448 C C . ALA A 1 183 ? -22.312 -3.881 -10.008 1 96.69 183 ALA A C 1
ATOM 1450 O O . ALA A 1 183 ? -22.828 -4.621 -10.844 1 96.69 183 ALA A O 1
ATOM 1451 N N . ALA A 1 184 ? -21.031 -3.678 -9.961 1 96.94 184 ALA A N 1
ATOM 1452 C CA . ALA A 1 184 ? -20.094 -4.379 -10.852 1 96.94 184 ALA A CA 1
ATOM 1453 C C . ALA A 1 184 ? -20.094 -5.879 -10.57 1 96.94 184 ALA A C 1
ATOM 1455 O O . ALA A 1 184 ? -20.109 -6.691 -11.492 1 96.94 184 ALA A O 1
ATOM 1456 N N . VAL A 1 185 ? -20.078 -6.277 -9.328 1 97.38 185 VAL A N 1
ATOM 1457 C CA . VAL A 1 185 ? -20.078 -7.676 -8.906 1 97.38 185 VAL A CA 1
ATOM 1458 C C . VAL A 1 185 ? -21.359 -8.359 -9.383 1 97.38 185 VAL A C 1
ATOM 1460 O O . VAL A 1 185 ? -21.328 -9.492 -9.875 1 97.38 185 VAL A O 1
ATOM 1463 N N . ASP A 1 186 ? -22.5 -7.648 -9.211 1 97.81 186 ASP A N 1
ATOM 1464 C CA . ASP A 1 186 ? -23.781 -8.211 -9.625 1 97.81 186 ASP A CA 1
ATOM 1465 C C . ASP A 1 186 ? -23.781 -8.539 -11.117 1 97.81 186 ASP A C 1
ATOM 1467 O O . ASP A 1 186 ? -24.312 -9.578 -11.531 1 97.81 186 ASP A O 1
ATOM 1471 N N . GLU A 1 187 ? -23.25 -7.703 -11.836 1 97.5 187 GLU A N 1
ATOM 1472 C CA . GLU A 1 187 ? -23.188 -7.949 -13.273 1 97.5 187 GLU A CA 1
ATOM 1473 C C . GLU A 1 187 ? -22.359 -9.195 -13.586 1 97.5 187 GLU A C 1
ATOM 1475 O O . GLU A 1 187 ? -22.781 -10.039 -14.383 1 97.5 187 GLU A O 1
ATOM 1480 N N . TRP A 1 188 ? -21.203 -9.328 -13 1 97.81 188 TRP A N 1
ATOM 1481 C CA . TRP A 1 188 ? -20.344 -10.5 -13.156 1 97.81 188 TRP A CA 1
ATOM 1482 C C . TRP A 1 188 ? -21.062 -11.773 -12.758 1 97.81 188 TRP A C 1
ATOM 1484 O O . TRP A 1 188 ? -21.094 -12.742 -13.516 1 97.81 188 TRP A O 1
ATOM 1494 N N . LEU A 1 189 ? -21.688 -11.773 -11.57 1 98.06 189 LEU A N 1
ATOM 1495 C CA . LEU A 1 189 ? -22.344 -12.961 -11.031 1 98.06 189 LEU A CA 1
ATOM 1496 C C . LEU A 1 189 ? -23.531 -13.367 -11.906 1 98.06 189 LEU A C 1
ATOM 1498 O O . LEU A 1 189 ? -23.75 -14.555 -12.133 1 98.06 189 LEU A O 1
ATOM 1502 N N . THR A 1 190 ? -24.25 -12.367 -12.391 1 97.94 190 THR A N 1
ATOM 1503 C CA . THR A 1 190 ? -25.375 -12.688 -13.258 1 97.94 190 THR A CA 1
ATOM 1504 C C . THR A 1 190 ? -24.906 -13.461 -14.492 1 97.94 190 THR A C 1
ATOM 1506 O O . THR A 1 190 ? -25.531 -14.445 -14.891 1 97.94 190 THR A O 1
ATOM 1509 N N . ARG A 1 191 ? -23.844 -13.008 -15.023 1 97.81 191 ARG A N 1
ATOM 1510 C CA . ARG A 1 191 ? -23.328 -13.625 -16.25 1 97.81 191 ARG A CA 1
ATOM 1511 C C . ARG A 1 191 ? -22.781 -15.016 -15.977 1 97.81 191 ARG A C 1
ATOM 1513 O O . ARG A 1 191 ? -23.094 -15.969 -16.703 1 97.81 191 ARG A O 1
ATOM 1520 N N . VAL A 1 192 ? -21.984 -15.219 -15.016 1 97.62 192 VAL A N 1
ATOM 1521 C CA . VAL A 1 192 ? -21.312 -16.484 -14.766 1 97.62 192 VAL A CA 1
ATOM 1522 C C . VAL A 1 192 ? -22.297 -17.484 -14.172 1 97.62 192 VAL A C 1
ATOM 1524 O O . VAL A 1 192 ? -22.25 -18.672 -14.477 1 97.62 192 VAL A O 1
ATOM 1527 N N . ASN A 1 193 ? -23.219 -17.016 -13.289 1 97.88 193 ASN A N 1
ATOM 1528 C CA . ASN A 1 193 ? -24.188 -17.906 -12.656 1 97.88 193 ASN A CA 1
ATOM 1529 C C . ASN A 1 193 ? -25.156 -18.484 -13.68 1 97.88 193 ASN A C 1
ATOM 1531 O O . ASN A 1 193 ? -25.688 -19.578 -13.484 1 97.88 193 ASN A O 1
ATOM 1535 N N . ALA A 1 194 ? -25.406 -17.734 -14.727 1 97.75 194 ALA A N 1
ATOM 1536 C CA . ALA A 1 194 ? -26.234 -18.297 -15.789 1 97.75 194 ALA A CA 1
ATOM 1537 C C . ALA A 1 194 ? -25.641 -19.578 -16.344 1 97.75 194 ALA A C 1
ATOM 1539 O O . ALA A 1 194 ? -26.359 -20.5 -16.719 1 97.75 194 ALA A O 1
ATOM 1540 N N . ILE A 1 195 ? -24.391 -19.656 -16.391 1 98 195 ILE A N 1
ATOM 1541 C CA . ILE A 1 195 ? -23.703 -20.844 -16.875 1 98 195 ILE A CA 1
ATOM 1542 C C . ILE A 1 195 ? -23.672 -21.906 -15.773 1 98 195 ILE A C 1
ATOM 1544 O O . ILE A 1 195 ? -24 -23.078 -16.016 1 98 195 ILE A O 1
ATOM 1548 N N . ILE A 1 196 ? -23.266 -21.547 -14.57 1 97.75 196 ILE A N 1
ATOM 1549 C CA . ILE A 1 196 ? -23.141 -22.484 -13.461 1 97.75 196 ILE A CA 1
ATOM 1550 C C . ILE A 1 196 ? -24.484 -23.156 -13.203 1 97.75 196 ILE A C 1
ATOM 1552 O O . ILE A 1 196 ? -24.547 -24.344 -12.906 1 97.75 196 ILE A O 1
ATOM 1556 N N . SER A 1 197 ? -25.547 -22.375 -13.297 1 95.75 197 SER A N 1
ATOM 1557 C CA . SER A 1 197 ? -26.891 -22.891 -13.031 1 95.75 197 SER A CA 1
ATOM 1558 C C . SER A 1 197 ? -27.234 -24.031 -13.977 1 95.75 197 SER A C 1
ATOM 1560 O O . SER A 1 197 ? -27.953 -24.953 -13.602 1 95.75 197 SER A O 1
ATOM 1562 N N . ARG A 1 198 ? -26.75 -24.031 -15.133 1 96.38 198 ARG A N 1
ATOM 1563 C CA . ARG A 1 198 ? -27.031 -25.078 -16.109 1 96.38 198 ARG A CA 1
ATOM 1564 C C . ARG A 1 198 ? -26.234 -26.344 -15.797 1 96.38 198 ARG A C 1
ATOM 1566 O O . ARG A 1 198 ? -26.594 -27.422 -16.266 1 96.38 198 ARG A O 1
ATOM 1573 N N . HIS A 1 199 ? -25.25 -26.203 -15.016 1 97.5 199 HIS A N 1
ATOM 1574 C CA . HIS A 1 199 ? -24.375 -27.344 -14.75 1 97.5 199 HIS A CA 1
ATOM 1575 C C . HIS A 1 199 ? -24.516 -27.812 -13.297 1 97.5 199 HIS A C 1
ATOM 1577 O O . HIS A 1 199 ? -23.781 -28.703 -12.859 1 97.5 199 HIS A O 1
ATOM 1583 N N . GLN A 1 200 ? -25.359 -27.156 -12.5 1 95.81 200 GLN A N 1
ATOM 1584 C CA . GLN A 1 200 ? -25.531 -27.578 -11.117 1 95.81 200 GLN A CA 1
ATOM 1585 C C . GLN A 1 200 ? -26.094 -29 -11.031 1 95.81 200 GLN A C 1
ATOM 1587 O O . GLN A 1 200 ? -26.938 -29.375 -11.844 1 95.81 200 GLN A O 1
ATOM 1592 N N . TYR A 1 201 ? -25.656 -29.781 -10.102 1 95.81 201 TYR A N 1
ATOM 1593 C CA . TYR A 1 201 ? -26.031 -31.188 -9.953 1 95.81 201 TYR A CA 1
ATOM 1594 C C . TYR A 1 201 ? -27.516 -31.312 -9.656 1 95.81 201 TYR A C 1
ATOM 1596 O O . TYR A 1 201 ? -28.016 -30.719 -8.703 1 95.81 201 TYR A O 1
ATOM 1604 N N . ASP A 1 202 ? -28.188 -31.984 -10.422 1 89.69 202 ASP A N 1
ATOM 1605 C CA . ASP A 1 202 ? -29.594 -32.344 -10.273 1 89.69 202 ASP A CA 1
ATOM 1606 C C . ASP A 1 202 ? -29.859 -33.75 -10.781 1 89.69 202 ASP A C 1
ATOM 1608 O O . ASP A 1 202 ? -30.594 -33.938 -11.766 1 89.69 202 ASP A O 1
ATOM 1612 N N . GLY A 1 203 ? -29.328 -34.688 -9.992 1 83.12 203 GLY A N 1
ATOM 1613 C CA . GLY A 1 203 ? -29.484 -36.062 -10.383 1 83.12 203 GLY A CA 1
ATOM 1614 C C . GLY A 1 203 ? -28.688 -36.438 -11.625 1 83.12 203 GLY A C 1
ATOM 1615 O O . GLY A 1 203 ? -27.453 -36.469 -11.586 1 83.12 203 GLY A O 1
ATOM 1616 N N . ASP A 1 204 ? -29.5 -36.531 -12.664 1 77.19 204 ASP A N 1
ATOM 1617 C CA . ASP A 1 204 ? -28.844 -36.969 -13.891 1 77.19 204 ASP A CA 1
ATOM 1618 C C . ASP A 1 204 ? -28.297 -35.781 -14.672 1 77.19 204 ASP A C 1
ATOM 1620 O O . ASP A 1 204 ? -27.578 -35.938 -15.664 1 77.19 204 ASP A O 1
ATOM 1624 N N . LYS A 1 205 ? -28.453 -34.656 -14.062 1 88.88 205 LYS A N 1
ATOM 1625 C CA . LYS A 1 205 ? -28 -33.469 -14.781 1 88.88 205 LYS A CA 1
ATOM 1626 C C . LYS A 1 205 ? -26.969 -32.719 -13.961 1 88.88 205 LYS A C 1
ATOM 1628 O O . LYS A 1 205 ? -27.109 -32.594 -12.742 1 88.88 205 LYS A O 1
ATOM 1633 N N . GLY A 1 206 ? -25.969 -32.281 -14.703 1 93.56 206 GLY A N 1
ATOM 1634 C CA . GLY A 1 206 ? -24.969 -31.375 -14.109 1 93.56 206 GLY A CA 1
ATOM 1635 C C . GLY A 1 206 ? -24.016 -32.094 -13.188 1 93.56 206 GLY A C 1
ATOM 1636 O O . GLY A 1 206 ? -24.219 -33.25 -12.836 1 93.56 206 GLY A O 1
ATOM 1637 N N . ASN A 1 207 ? -22.938 -31.484 -12.773 1 96.88 207 ASN A N 1
ATOM 1638 C CA . ASN A 1 207 ? -21.922 -32.094 -11.938 1 96.88 207 ASN A CA 1
ATOM 1639 C C . ASN A 1 207 ? -21.328 -31.109 -10.945 1 96.88 207 ASN A C 1
ATOM 1641 O O . ASN A 1 207 ? -20.422 -31.438 -10.188 1 96.88 207 ASN A O 1
ATOM 1645 N N . VAL A 1 208 ? -21.812 -29.828 -10.93 1 97.75 208 VAL A N 1
ATOM 1646 C CA . VAL A 1 208 ? -21.375 -28.875 -9.914 1 97.75 208 VAL A CA 1
ATOM 1647 C C . VAL A 1 208 ? -22.109 -29.156 -8.602 1 97.75 208 VAL A C 1
ATOM 1649 O O . VAL A 1 208 ? -23.328 -29.156 -8.555 1 97.75 208 VAL A O 1
ATOM 1652 N N . ILE A 1 209 ? -21.281 -29.328 -7.48 1 95.75 209 ILE A N 1
ATOM 1653 C CA . ILE A 1 209 ? -21.938 -29.812 -6.27 1 95.75 209 ILE A CA 1
ATOM 1654 C C . ILE A 1 209 ? -21.781 -28.781 -5.152 1 95.75 209 ILE A C 1
ATOM 1656 O O . ILE A 1 209 ? -22.516 -28.812 -4.156 1 95.75 209 ILE A O 1
ATOM 1660 N N . LEU A 1 210 ? -20.844 -27.844 -5.273 1 94.31 210 LEU A N 1
ATOM 1661 C CA . LEU A 1 210 ? -20.609 -26.812 -4.27 1 94.31 210 LEU A CA 1
ATOM 1662 C C . LEU A 1 210 ? -20.281 -25.484 -4.934 1 94.31 210 LEU A C 1
ATOM 1664 O O . LEU A 1 210 ? -19.703 -25.438 -6.02 1 94.31 210 LEU A O 1
ATOM 1668 N N . TYR A 1 211 ? -20.672 -24.391 -4.246 1 94.44 211 TYR A N 1
ATOM 1669 C CA . TYR A 1 211 ? -20.516 -23.031 -4.742 1 94.44 211 TYR A CA 1
ATOM 1670 C C . TYR A 1 211 ? -19.844 -22.141 -3.701 1 94.44 211 TYR A C 1
ATOM 1672 O O . TYR A 1 211 ? -20.391 -21.938 -2.607 1 94.44 211 TYR A O 1
ATOM 1680 N N . GLN A 1 212 ? -18.656 -21.578 -4.043 1 93.5 212 GLN A N 1
ATOM 1681 C CA . GLN A 1 212 ? -17.984 -20.656 -3.129 1 93.5 212 GLN A CA 1
ATOM 1682 C C . GLN A 1 212 ? -18.344 -19.219 -3.426 1 93.5 212 GLN A C 1
ATOM 1684 O O . GLN A 1 212 ? -18.156 -18.734 -4.547 1 93.5 212 GLN A O 1
ATOM 1689 N N . VAL A 1 213 ? -18.656 -18.438 -2.434 1 89.56 213 VAL A N 1
ATOM 1690 C CA . VAL A 1 213 ? -19.172 -17.094 -2.68 1 89.56 213 VAL A CA 1
ATOM 1691 C C . VAL A 1 213 ? -18.062 -16.078 -2.492 1 89.56 213 VAL A C 1
ATOM 1693 O O . VAL A 1 213 ? -18.094 -14.984 -3.074 1 89.56 213 VAL A O 1
ATOM 1696 N N . GLU A 1 214 ? -17.047 -16.25 -1.666 1 91 214 GLU A N 1
ATOM 1697 C CA . GLU A 1 214 ? -15.93 -15.352 -1.41 1 91 214 GLU A CA 1
ATOM 1698 C C . GLU A 1 214 ? -14.727 -16.109 -0.848 1 91 214 GLU A C 1
ATOM 1700 O O . GLU A 1 214 ? -14.867 -17.25 -0.395 1 91 214 GLU A O 1
ATOM 1705 N N . ASP A 1 215 ? -13.586 -15.414 -0.978 1 91.69 215 ASP A N 1
ATOM 1706 C CA . ASP A 1 215 ? -12.344 -16.094 -0.599 1 91.69 215 ASP A CA 1
ATOM 1707 C C . ASP A 1 215 ? -11.562 -15.266 0.42 1 91.69 215 ASP A C 1
ATOM 1709 O O . ASP A 1 215 ? -11.258 -14.094 0.182 1 91.69 215 ASP A O 1
ATOM 1713 N N . ARG A 1 216 ? -11.297 -15.828 1.551 1 88.5 216 ARG A N 1
ATOM 1714 C CA . ARG A 1 216 ? -10.422 -15.305 2.598 1 88.5 216 ARG A CA 1
ATOM 1715 C C . ARG A 1 216 ? -10.82 -13.891 2.992 1 88.5 216 ARG A C 1
ATOM 1717 O O . ARG A 1 216 ? -9.969 -13 3.08 1 88.5 216 ARG A O 1
ATOM 1724 N N . LEU A 1 217 ? -12.094 -13.664 3.084 1 86.06 217 LEU A N 1
ATOM 1725 C CA . LEU A 1 217 ? -12.602 -12.383 3.551 1 86.06 217 LEU A CA 1
ATOM 1726 C C . LEU A 1 217 ? -12.305 -12.188 5.035 1 86.06 217 LEU A C 1
ATOM 1728 O O . LEU A 1 217 ? -12.57 -13.078 5.844 1 86.06 217 LEU A O 1
ATOM 1732 N N . GLY A 1 218 ? -11.625 -11.117 5.391 1 72.19 218 GLY A N 1
ATOM 1733 C CA . GLY A 1 218 ? -11.156 -10.812 6.734 1 72.19 218 GLY A CA 1
ATOM 1734 C C . GLY A 1 218 ? -12.273 -10.82 7.766 1 72.19 218 GLY A C 1
ATOM 1735 O O . GLY A 1 218 ? -13.242 -11.562 7.629 1 72.19 218 GLY A O 1
ATOM 1736 N N . ASP A 1 219 ? -12.18 -9.984 8.75 1 74.62 219 ASP A N 1
ATOM 1737 C CA . ASP A 1 219 ? -13.047 -9.961 9.93 1 74.62 219 ASP A CA 1
ATOM 1738 C C . ASP A 1 219 ? -14.469 -9.562 9.555 1 74.62 219 ASP A C 1
ATOM 1740 O O . ASP A 1 219 ? -14.672 -8.664 8.734 1 74.62 219 ASP A O 1
ATOM 1744 N N . PRO A 1 220 ? -15.484 -10.297 10.047 1 81.69 220 PRO A N 1
ATOM 1745 C CA . PRO A 1 220 ? -16.891 -10.062 9.703 1 81.69 220 PRO A CA 1
ATOM 1746 C C . PRO A 1 220 ? -17.438 -8.766 10.289 1 81.69 220 PRO A C 1
ATOM 1748 O O . PRO A 1 220 ? -18.422 -8.797 11.031 1 81.69 220 PRO A O 1
ATOM 1751 N N . SER A 1 221 ? -16.906 -7.656 9.875 1 79.25 221 SER A N 1
ATOM 1752 C CA . SER A 1 221 ? -17.484 -6.363 10.227 1 79.25 221 SER A CA 1
ATOM 1753 C C . SER A 1 221 ? -18.875 -6.203 9.641 1 79.25 221 SER A C 1
ATOM 1755 O O . SER A 1 221 ? -19.281 -6.969 8.758 1 79.25 221 SER A O 1
ATOM 1757 N N . PRO A 1 222 ? -19.688 -5.262 10.18 1 77.19 222 PRO A N 1
ATOM 1758 C CA . PRO A 1 222 ? -21.031 -5.082 9.617 1 77.19 222 PRO A CA 1
ATOM 1759 C C . PRO A 1 222 ? -21 -4.863 8.102 1 77.19 222 PRO A C 1
ATOM 1761 O O . PRO A 1 222 ? -21.875 -5.379 7.387 1 77.19 222 PRO A O 1
ATOM 1764 N N . VAL A 1 223 ? -20.047 -4.176 7.691 1 81.62 223 VAL A N 1
ATOM 1765 C CA . VAL A 1 223 ? -19.906 -3.924 6.258 1 81.62 223 VAL A CA 1
ATOM 1766 C C . VAL A 1 223 ? -19.656 -5.238 5.527 1 81.62 223 VAL A C 1
ATOM 1768 O O . VAL A 1 223 ? -20.266 -5.504 4.484 1 81.62 223 VAL A O 1
ATOM 1771 N N . LYS A 1 224 ? -18.828 -6.062 6.016 1 87 224 LYS A N 1
ATOM 1772 C CA . LYS A 1 224 ? -18.5 -7.336 5.387 1 87 224 LYS A CA 1
ATOM 1773 C C . LYS A 1 224 ? -19.672 -8.305 5.461 1 87 224 LYS A C 1
ATOM 1775 O O . LYS A 1 224 ? -19.875 -9.117 4.555 1 87 224 LYS A O 1
ATOM 1780 N N . GLN A 1 225 ? -20.359 -8.297 6.598 1 83.81 225 GLN A N 1
ATOM 1781 C CA . GLN A 1 225 ? -21.531 -9.148 6.734 1 83.81 225 GLN A CA 1
ATOM 1782 C C . GLN A 1 225 ? -22.594 -8.797 5.699 1 83.81 225 GLN A C 1
ATOM 1784 O O . GLN A 1 225 ? -23.188 -9.688 5.078 1 83.81 225 GLN A O 1
ATOM 1789 N N . ARG A 1 226 ? -22.812 -7.438 5.535 1 85.75 226 ARG A N 1
ATOM 1790 C CA . ARG A 1 226 ? -23.766 -7.012 4.523 1 85.75 226 ARG A CA 1
ATOM 1791 C C . ARG A 1 226 ? -23.297 -7.391 3.125 1 85.75 226 ARG A C 1
ATOM 1793 O O . ARG A 1 226 ? -24.109 -7.766 2.271 1 85.75 226 ARG A O 1
ATOM 1800 N N . TYR A 1 227 ? -22.078 -7.277 2.92 1 92.06 227 TYR A N 1
ATOM 1801 C CA . TYR A 1 227 ? -21.469 -7.68 1.655 1 92.06 227 TYR A CA 1
ATOM 1802 C C . TYR A 1 227 ? -21.703 -9.156 1.382 1 92.06 227 TYR A C 1
ATOM 1804 O O . TYR A 1 227 ? -22.172 -9.531 0.305 1 92.06 227 TYR A O 1
ATOM 1812 N N . MET A 1 228 ? -21.438 -10.008 2.33 1 89.81 228 MET A N 1
ATOM 1813 C CA . MET A 1 228 ? -21.609 -11.453 2.193 1 89.81 228 MET A CA 1
ATOM 1814 C C . MET A 1 228 ? -23.078 -11.805 1.989 1 89.81 228 MET A C 1
ATOM 1816 O O . MET A 1 228 ? -23.406 -12.695 1.205 1 89.81 228 MET A O 1
ATOM 1820 N N . ALA A 1 229 ? -23.938 -11.125 2.762 1 88.25 229 ALA A N 1
ATOM 1821 C CA . ALA A 1 229 ? -25.375 -11.344 2.602 1 88.25 229 ALA A CA 1
ATOM 1822 C C . ALA A 1 229 ? -25.828 -11.008 1.183 1 88.25 229 ALA A C 1
ATOM 1824 O O . ALA A 1 229 ? -26.672 -11.703 0.614 1 88.25 229 ALA A O 1
ATOM 1825 N N . HIS A 1 230 ? -25.266 -9.984 0.733 1 92.81 230 HIS A N 1
ATOM 1826 C CA . HIS A 1 230 ? -25.594 -9.578 -0.627 1 92.81 230 HIS A CA 1
ATOM 1827 C C . HIS A 1 230 ? -25.156 -10.633 -1.639 1 92.81 230 HIS A C 1
ATOM 1829 O O . HIS A 1 230 ? -25.922 -10.984 -2.545 1 92.81 230 HIS A O 1
ATOM 1835 N N . LEU A 1 231 ? -24 -11.109 -1.517 1 94.38 231 LEU A N 1
ATOM 1836 C CA . LEU A 1 231 ? -23.5 -12.125 -2.436 1 94.38 231 LEU A CA 1
ATOM 1837 C C . LEU A 1 231 ? -24.359 -13.383 -2.385 1 94.38 231 LEU A C 1
ATOM 1839 O O . LEU A 1 231 ? -24.656 -13.977 -3.424 1 94.38 231 LEU A O 1
ATOM 1843 N N . TYR A 1 232 ? -24.703 -13.859 -1.21 1 91.19 232 TYR A N 1
ATOM 1844 C CA . TYR A 1 232 ? -25.547 -15.023 -1.022 1 91.19 232 TYR A CA 1
ATOM 1845 C C . TYR A 1 232 ? -26.906 -14.836 -1.703 1 91.19 232 TYR A C 1
ATOM 1847 O O . TYR A 1 232 ? -27.359 -15.703 -2.455 1 91.19 232 TYR A O 1
ATOM 1855 N N . ALA A 1 233 ? -27.484 -13.641 -1.381 1 92.12 233 ALA A N 1
ATOM 1856 C CA . ALA A 1 233 ? -28.797 -13.344 -1.961 1 92.12 233 ALA A CA 1
ATOM 1857 C C . ALA A 1 233 ? -28.719 -13.297 -3.484 1 92.12 233 ALA A C 1
ATOM 1859 O O . ALA A 1 233 ? -29.641 -13.758 -4.172 1 92.12 233 ALA A O 1
ATOM 1860 N N . LYS A 1 234 ? -27.656 -12.766 -3.883 1 95.31 234 LYS A N 1
ATOM 1861 C CA . LYS A 1 234 ? -27.469 -12.641 -5.324 1 95.31 234 LYS A CA 1
ATOM 1862 C C . LYS A 1 234 ? -27.328 -14.016 -5.977 1 95.31 234 LYS A C 1
ATOM 1864 O O . LYS A 1 234 ? -27.906 -14.273 -7.035 1 95.31 234 LYS A O 1
ATOM 1869 N N . ALA A 1 235 ? -26.578 -14.883 -5.465 1 94.81 235 ALA A N 1
ATOM 1870 C CA . ALA A 1 235 ? -26.422 -16.234 -5.988 1 94.81 235 ALA A CA 1
ATOM 1871 C C . ALA A 1 235 ? -27.766 -16.969 -6.047 1 94.81 235 ALA A C 1
ATOM 1873 O O . ALA A 1 235 ? -28.078 -17.609 -7.047 1 94.81 235 ALA A O 1
ATOM 1874 N N . ARG A 1 236 ? -28.578 -16.906 -4.973 1 93.25 236 ARG A N 1
ATOM 1875 C CA . ARG A 1 236 ? -29.875 -17.547 -4.918 1 93.25 236 ARG A CA 1
ATOM 1876 C C . ARG A 1 236 ? -30.828 -16.953 -5.949 1 93.25 236 ARG A C 1
ATOM 1878 O O . ARG A 1 236 ? -31.562 -17.672 -6.629 1 93.25 236 ARG A O 1
ATOM 1885 N N . HIS A 1 237 ? -30.734 -15.648 -5.984 1 95.25 237 HIS A N 1
ATOM 1886 C CA . HIS A 1 237 ? -31.562 -14.953 -6.957 1 95.25 237 HIS A CA 1
ATOM 1887 C C . HIS A 1 237 ? -31.25 -15.398 -8.383 1 95.25 237 HIS A C 1
ATOM 1889 O O . HIS A 1 237 ? -32.125 -15.492 -9.219 1 95.25 237 HIS A O 1
ATOM 1895 N N . ASP A 1 238 ? -30.031 -15.727 -8.594 1 96.75 238 ASP A N 1
ATOM 1896 C CA . ASP A 1 238 ? -29.594 -16.125 -9.93 1 96.75 238 ASP A CA 1
ATOM 1897 C C . ASP A 1 238 ? -29.875 -17.609 -10.18 1 96.75 238 ASP A C 1
ATOM 1899 O O . ASP A 1 238 ? -29.516 -18.141 -11.227 1 96.75 238 ASP A O 1
ATOM 1903 N N . GLY A 1 239 ? -30.391 -18.281 -9.297 1 93.94 239 GLY A N 1
ATOM 1904 C CA . GLY A 1 239 ? -30.859 -19.641 -9.516 1 93.94 239 GLY A CA 1
ATOM 1905 C C . GLY A 1 239 ? -29.891 -20.688 -8.992 1 93.94 239 GLY A C 1
ATOM 1906 O O . GLY A 1 239 ? -30.031 -21.875 -9.281 1 93.94 239 GLY A O 1
ATOM 1907 N N . ILE A 1 240 ? -28.953 -20.359 -8.195 1 94.62 240 ILE A N 1
ATOM 1908 C CA . ILE A 1 240 ? -28.031 -21.328 -7.602 1 94.62 240 ILE A CA 1
ATOM 1909 C C . ILE A 1 240 ? -28.719 -22.016 -6.426 1 94.62 240 ILE A C 1
ATOM 1911 O O . ILE A 1 240 ? -29.125 -21.359 -5.465 1 94.62 240 ILE A O 1
ATOM 1915 N N . THR A 1 241 ? -28.766 -23.312 -6.473 1 91.44 241 THR A N 1
ATOM 1916 C CA . THR A 1 241 ? -29.438 -24.078 -5.43 1 91.44 241 THR A CA 1
ATOM 1917 C C . THR A 1 241 ? -28.453 -24.953 -4.668 1 91.44 241 THR A C 1
ATOM 1919 O O . THR A 1 241 ? -28.828 -25.641 -3.723 1 91.44 241 THR A O 1
ATOM 1922 N N . LEU A 1 242 ? -27.266 -24.938 -5 1 92.75 242 LEU A N 1
ATOM 1923 C CA . LEU A 1 242 ? -26.203 -25.719 -4.391 1 92.75 242 LEU A CA 1
ATOM 1924 C C . LEU A 1 242 ? -25.875 -25.203 -2.992 1 92.75 242 LEU A C 1
ATOM 1926 O O . LEU A 1 242 ? -26.188 -24.062 -2.66 1 92.75 242 LEU A O 1
ATOM 1930 N N . PRO A 1 243 ? -25.203 -26.078 -2.152 1 89.5 243 PRO A N 1
ATOM 1931 C CA . PRO A 1 243 ? -24.625 -25.516 -0.931 1 89.5 243 PRO A CA 1
ATOM 1932 C C . PRO A 1 243 ? -23.594 -24.422 -1.218 1 89.5 243 PRO A C 1
ATOM 1934 O O . PRO A 1 243 ? -22.75 -24.594 -2.104 1 89.5 243 PRO A O 1
ATOM 1937 N N . ILE A 1 244 ? -23.766 -23.297 -0.529 1 89.94 244 ILE A N 1
ATOM 1938 C CA . ILE A 1 244 ? -22.875 -22.156 -0.677 1 89.94 244 ILE A CA 1
ATOM 1939 C C . ILE A 1 244 ? -21.953 -22.062 0.53 1 89.94 244 ILE A C 1
ATOM 1941 O O . ILE A 1 244 ? -22.375 -22.234 1.67 1 89.94 244 ILE A O 1
ATOM 1945 N N . PHE A 1 245 ? -20.609 -21.828 0.26 1 87.5 245 PHE A N 1
ATOM 1946 C CA . PHE A 1 245 ? -19.672 -21.734 1.376 1 87.5 245 PHE A CA 1
ATOM 1947 C C . PHE A 1 245 ? -18.688 -20.578 1.149 1 87.5 245 PHE A C 1
ATOM 1949 O O . PHE A 1 245 ? -18.625 -20.016 0.058 1 87.5 245 PHE A O 1
ATOM 1956 N N . HIS A 1 246 ? -18.062 -20.109 2.205 1 87.31 246 HIS A N 1
ATOM 1957 C CA . HIS A 1 246 ? -16.969 -19.141 2.229 1 87.31 246 HIS A CA 1
ATOM 1958 C C . HIS A 1 246 ? -15.68 -19.781 2.736 1 87.31 246 HIS A C 1
ATOM 1960 O O . HIS A 1 246 ? -15.703 -20.594 3.66 1 87.31 246 HIS A O 1
ATOM 1966 N N . ASN A 1 247 ? -14.562 -19.469 2.088 1 88.88 247 ASN A N 1
ATOM 1967 C CA . ASN A 1 247 ? -13.25 -19.922 2.535 1 88.88 247 ASN A CA 1
ATOM 1968 C C . ASN A 1 247 ? -12.594 -18.922 3.484 1 88.88 247 ASN A C 1
ATOM 1970 O O . ASN A 1 247 ? -12.18 -17.844 3.061 1 88.88 247 ASN A O 1
ATOM 1974 N N . GLU A 1 248 ? -12.484 -19.25 4.727 1 82.56 248 GLU A N 1
ATOM 1975 C CA . GLU A 1 248 ? -11.852 -18.359 5.703 1 82.56 248 GLU A CA 1
ATOM 1976 C C . GLU A 1 248 ? -10.336 -18.562 5.73 1 82.56 248 GLU A C 1
ATOM 1978 O O . GLU A 1 248 ? -9.844 -19.656 5.469 1 82.56 248 GLU A O 1
ATOM 1983 N N . THR A 1 249 ? -9.711 -17.375 6.09 1 78.94 249 THR A N 1
ATOM 1984 C CA . THR A 1 249 ? -8.266 -17.484 6.254 1 78.94 249 THR A CA 1
ATOM 1985 C C . THR A 1 249 ? -7.922 -18.234 7.539 1 78.94 249 THR A C 1
ATOM 1987 O O . THR A 1 249 ? -8.062 -17.688 8.633 1 78.94 249 THR A O 1
ATOM 1990 N N . GLY A 1 250 ? -7.566 -19.453 7.484 1 76.69 250 GLY A N 1
ATOM 1991 C CA . GLY A 1 250 ? -7.176 -20.25 8.633 1 76.69 250 GLY A CA 1
ATOM 1992 C C . GLY A 1 250 ? -8.359 -20.766 9.438 1 76.69 250 GLY A C 1
ATOM 1993 O O . GLY A 1 250 ? -9.508 -20.406 9.156 1 76.69 250 GLY A O 1
ATOM 1994 N N . PRO A 1 251 ? -8.102 -21.562 10.414 1 77.94 251 PRO A N 1
ATOM 1995 C CA . PRO A 1 251 ? -9.148 -22.156 11.25 1 77.94 251 PRO A CA 1
ATOM 1996 C C . PRO A 1 251 ? -9.523 -21.281 12.438 1 77.94 251 PRO A C 1
ATOM 1998 O O . PRO A 1 251 ? -9.391 -21.703 13.594 1 77.94 251 PRO A O 1
ATOM 2001 N N . VAL A 1 252 ? -10.055 -20.125 12.164 1 70.75 252 VAL A N 1
ATOM 2002 C CA . VAL A 1 252 ? -10.336 -19.141 13.219 1 70.75 252 VAL A CA 1
ATOM 2003 C C . VAL A 1 252 ? -11.82 -19.172 13.57 1 70.75 252 VAL A C 1
ATOM 2005 O O . VAL A 1 252 ? -12.188 -19.016 14.742 1 70.75 252 VAL A O 1
ATOM 2008 N N . GLY A 1 253 ? -12.703 -19.406 12.656 1 72.31 253 GLY A N 1
ATOM 2009 C CA . GLY A 1 253 ? -14.125 -19.562 12.898 1 72.31 253 GLY A CA 1
ATOM 2010 C C . GLY A 1 253 ? -14.828 -18.266 13.188 1 72.31 253 GLY A C 1
ATOM 2011 O O . GLY A 1 253 ? -15.898 -18.25 13.805 1 72.31 253 GLY A O 1
ATOM 2012 N N . ASP A 1 254 ? -14.289 -17.125 12.781 1 72.38 254 ASP A N 1
ATOM 2013 C CA . ASP A 1 254 ? -14.867 -15.805 13.055 1 72.38 254 ASP A CA 1
ATOM 2014 C C . ASP A 1 254 ? -16.219 -15.648 12.359 1 72.38 254 ASP A C 1
ATOM 2016 O O . ASP A 1 254 ? -17.141 -15.039 12.914 1 72.38 254 ASP A O 1
ATOM 2020 N N . TRP A 1 255 ? -16.328 -16.078 11.273 1 77.25 255 TRP A N 1
ATOM 2021 C CA . TRP A 1 255 ? -17.562 -15.945 10.5 1 77.25 255 TRP A CA 1
ATOM 2022 C C . TRP A 1 255 ? -18.656 -16.859 11.062 1 77.25 255 TRP A C 1
ATOM 2024 O O . TRP A 1 255 ? -19.844 -16.609 10.883 1 77.25 255 TRP A O 1
ATOM 2034 N N . LEU A 1 256 ? -18.234 -17.953 11.719 1 70.69 256 LEU A N 1
ATOM 2035 C CA . LEU A 1 256 ? -19.203 -18.828 12.367 1 70.69 256 LEU A CA 1
ATOM 2036 C C . LEU A 1 256 ? -19.797 -18.156 13.602 1 70.69 256 LEU A C 1
ATOM 2038 O O . LEU A 1 256 ? -20.953 -18.422 13.961 1 70.69 256 LEU A O 1
ATOM 2042 N N . SER A 1 257 ? -18.984 -17.344 14.242 1 64.81 257 SER A N 1
ATOM 2043 C CA . SER A 1 257 ? -19.422 -16.703 15.477 1 64.81 257 SER A CA 1
ATOM 2044 C C . SER A 1 257 ? -20.516 -15.68 15.203 1 64.81 257 SER A C 1
ATOM 2046 O O . SER A 1 257 ? -21.375 -15.438 16.062 1 64.81 257 SER A O 1
ATOM 2048 N N . VAL A 1 258 ? -20.484 -15.07 14.133 1 65.69 258 VAL A N 1
ATOM 2049 C CA . VAL A 1 258 ? -21.484 -14.062 13.82 1 65.69 258 VAL A CA 1
ATOM 2050 C C . VAL A 1 258 ? -22.719 -14.727 13.234 1 65.69 258 VAL A C 1
ATOM 2052 O O . VAL A 1 258 ? -23.828 -14.18 13.312 1 65.69 258 VAL A O 1
ATOM 2055 N N . ALA A 1 259 ? -22.609 -15.836 12.633 1 56.31 259 ALA A N 1
ATOM 2056 C CA . ALA A 1 259 ? -23.734 -16.578 12.086 1 56.31 259 ALA A CA 1
ATOM 2057 C C . ALA A 1 259 ? -24.719 -16.969 13.188 1 56.31 259 ALA A C 1
ATOM 2059 O O . ALA A 1 259 ? -25.922 -17.078 12.945 1 56.31 259 ALA A O 1
ATOM 2060 N N . ARG A 1 260 ? -24.328 -17.125 14.469 1 49.44 260 ARG A N 1
ATOM 2061 C CA . ARG A 1 260 ? -25.156 -17.594 15.578 1 49.44 260 ARG A CA 1
ATOM 2062 C C . ARG A 1 260 ? -26.031 -16.453 16.109 1 49.44 260 ARG A C 1
ATOM 2064 O O . ARG A 1 260 ? -27.109 -16.703 16.672 1 49.44 260 ARG A O 1
ATOM 2071 N N . SER A 1 261 ? -25.297 -15.281 16.297 1 44.38 261 SER A N 1
ATOM 2072 C CA . SER A 1 261 ? -25.969 -14.258 17.094 1 44.38 261 SER A CA 1
ATOM 2073 C C . SER A 1 261 ? -27.141 -13.648 16.344 1 44.38 261 SER A C 1
ATOM 2075 O O . SER A 1 261 ? -28.047 -13.062 16.953 1 44.38 261 SER A O 1
ATOM 2077 N N . GLY A 1 262 ? -27.344 -13.734 15.016 1 40.34 262 GLY A N 1
ATOM 2078 C CA . GLY A 1 262 ? -28.531 -13.109 14.453 1 40.34 262 GLY A CA 1
ATOM 2079 C C . GLY A 1 262 ? -28.922 -13.672 13.109 1 40.34 262 GLY A C 1
ATOM 2080 O O . GLY A 1 262 ? -28.172 -14.438 12.5 1 40.34 262 GLY A O 1
ATOM 2081 N N . GLU A 1 263 ? -30.219 -13.484 12.672 1 40.62 263 GLU A N 1
ATOM 2082 C CA . GLU A 1 263 ? -31.047 -13.992 11.578 1 40.62 263 GLU A CA 1
ATOM 2083 C C . GLU A 1 263 ? -30.266 -14.023 10.266 1 40.62 263 GLU A C 1
ATOM 2085 O O . GLU A 1 263 ? -30.578 -14.812 9.367 1 40.62 263 GLU A O 1
ATOM 2090 N N . ASP A 1 264 ? -29.703 -12.93 9.859 1 42.84 264 ASP A N 1
ATOM 2091 C CA . ASP A 1 264 ? -29.719 -12.719 8.414 1 42.84 264 ASP A CA 1
ATOM 2092 C C . ASP A 1 264 ? -28.516 -13.359 7.746 1 42.84 264 ASP A C 1
ATOM 2094 O O . ASP A 1 264 ? -28.641 -14.008 6.699 1 42.84 264 ASP A O 1
ATOM 2098 N N . VAL A 1 265 ? -27.297 -12.945 8.023 1 43.81 265 VAL A N 1
ATOM 2099 C CA . VAL A 1 265 ? -26.25 -13.164 7.027 1 43.81 265 VAL A CA 1
ATOM 2100 C C . VAL A 1 265 ? -25.641 -14.555 7.219 1 43.81 265 VAL A C 1
ATOM 2102 O O . VAL A 1 265 ? -25.375 -15.258 6.242 1 43.81 265 VAL A O 1
ATOM 2105 N N . ALA A 1 266 ? -25.141 -14.828 8.398 1 46 266 ALA A N 1
ATOM 2106 C CA . ALA A 1 266 ? -24.297 -15.992 8.633 1 46 266 ALA A CA 1
ATOM 2107 C C . ALA A 1 266 ? -25.094 -17.281 8.508 1 46 266 ALA A C 1
ATOM 2109 O O . ALA A 1 266 ? -24.516 -18.375 8.414 1 46 266 ALA A O 1
ATOM 2110 N N . SER A 1 267 ? -26.312 -17.172 8.852 1 48.66 267 SER A N 1
ATOM 2111 C CA . SER A 1 267 ? -27.141 -18.328 8.547 1 48.66 267 SER A CA 1
ATOM 2112 C C . SER A 1 267 ? -26.984 -18.75 7.082 1 48.66 267 SER A C 1
ATOM 2114 O O . SER A 1 267 ? -27.5 -19.781 6.668 1 48.66 267 SER A O 1
ATOM 2116 N N . LEU A 1 268 ? -26.266 -17.938 6.441 1 52.81 268 LEU A N 1
ATOM 2117 C CA . LEU A 1 268 ? -26.328 -18.031 4.988 1 52.81 268 LEU A CA 1
ATOM 2118 C C . LEU A 1 268 ? -25.266 -19 4.457 1 52.81 268 LEU A C 1
ATOM 2120 O O . LEU A 1 268 ? -25.422 -19.562 3.371 1 52.81 268 LEU A O 1
ATOM 2124 N N . ILE A 1 269 ? -24.172 -19.172 5.34 1 62.81 269 ILE A N 1
ATOM 2125 C CA . ILE A 1 269 ? -23.188 -20.047 4.711 1 62.81 269 ILE A CA 1
ATOM 2126 C C . ILE A 1 269 ? -23.422 -21.484 5.152 1 62.81 269 ILE A C 1
ATOM 2128 O O . ILE A 1 269 ? -23.438 -21.781 6.348 1 62.81 269 ILE A O 1
ATOM 2132 N N . ASP A 1 270 ? -23.828 -22.297 4.184 1 68.31 270 ASP A N 1
ATOM 2133 C CA . ASP A 1 270 ? -24.234 -23.688 4.359 1 68.31 270 ASP A CA 1
ATOM 2134 C C . ASP A 1 270 ? -23.094 -24.531 4.922 1 68.31 270 ASP A C 1
ATOM 2136 O O . ASP A 1 270 ? -23.328 -25.469 5.695 1 68.31 270 ASP A O 1
ATOM 2140 N N . LEU A 1 271 ? -21.906 -24.156 4.543 1 77.69 271 LEU A N 1
ATOM 2141 C CA . LEU A 1 271 ? -20.719 -24.906 4.941 1 77.69 271 LEU A CA 1
ATOM 2142 C C . LEU A 1 271 ? -19.594 -23.953 5.355 1 77.69 271 LEU A C 1
ATOM 2144 O O . LEU A 1 271 ? -19.391 -22.906 4.727 1 77.69 271 LEU A O 1
ATOM 2148 N N . HIS A 1 272 ? -19 -24.359 6.426 1 76.81 272 HIS A N 1
ATOM 2149 C CA . HIS A 1 272 ? -17.844 -23.594 6.855 1 76.81 272 HIS A CA 1
ATOM 2150 C C . HIS A 1 272 ? -16.547 -24.156 6.262 1 76.81 272 HIS A C 1
ATOM 2152 O O . HIS A 1 272 ? -16.266 -25.344 6.406 1 76.81 272 HIS A O 1
ATOM 2158 N N . GLY A 1 273 ? -15.883 -23.359 5.527 1 82.75 273 GLY A N 1
ATOM 2159 C CA . GLY A 1 273 ? -14.617 -23.766 4.949 1 82.75 273 GLY A CA 1
ATOM 2160 C C . GLY A 1 273 ? -13.445 -22.938 5.441 1 82.75 273 GLY A C 1
ATOM 2161 O O . GLY A 1 273 ? -13.609 -21.781 5.809 1 82.75 273 GLY A O 1
ATOM 2162 N N . PHE A 1 274 ? -12.273 -23.562 5.559 1 86.31 274 PHE A N 1
ATOM 2163 C CA . PHE A 1 274 ? -11.062 -22.828 5.918 1 86.31 274 PHE A CA 1
ATOM 2164 C C . PHE A 1 274 ? -9.859 -23.359 5.164 1 86.31 274 PHE A C 1
ATOM 2166 O O . PHE A 1 274 ? -9.914 -24.438 4.566 1 86.31 274 PHE A O 1
ATOM 2173 N N . SER A 1 275 ? -8.836 -22.562 5.152 1 89 275 SER A N 1
ATOM 2174 C CA . SER A 1 275 ? -7.598 -22.906 4.465 1 89 275 SER A CA 1
ATOM 2175 C C . SER A 1 275 ? -6.449 -23.094 5.453 1 89 275 SER A C 1
ATOM 2177 O O . SER A 1 275 ? -6.434 -22.484 6.52 1 89 275 SER A O 1
ATOM 2179 N N . ILE A 1 276 ? -5.512 -23.984 5.109 1 88 276 ILE A N 1
ATOM 2180 C CA . ILE A 1 276 ? -4.273 -24.141 5.863 1 88 276 ILE A CA 1
ATOM 2181 C C . ILE A 1 276 ? -3.09 -24.203 4.902 1 88 276 ILE A C 1
ATOM 2183 O O . ILE A 1 276 ? -3.242 -24.609 3.744 1 88 276 ILE A O 1
ATOM 2187 N N . ASN A 1 277 ? -1.983 -23.75 5.312 1 89.38 277 ASN A N 1
ATOM 2188 C CA . ASN A 1 277 ? -0.742 -23.891 4.559 1 89.38 277 ASN A CA 1
ATOM 2189 C C . ASN A 1 277 ? 0.147 -24.984 5.141 1 89.38 277 ASN A C 1
ATOM 2191 O O . ASN A 1 277 ? 0.644 -24.844 6.262 1 89.38 277 ASN A O 1
ATOM 2195 N N . THR A 1 278 ? 0.376 -26 4.469 1 91.25 278 THR A N 1
ATOM 2196 C CA . THR A 1 278 ? 1.154 -27.141 4.938 1 91.25 278 THR A CA 1
ATOM 2197 C C . THR A 1 278 ? 2.434 -27.281 4.121 1 91.25 278 THR A C 1
ATOM 2199 O O . THR A 1 278 ? 3.131 -28.297 4.234 1 91.25 278 THR A O 1
ATOM 2202 N N . THR A 1 279 ? 2.723 -26.297 3.32 1 92.44 279 THR A N 1
ATOM 2203 C CA . THR A 1 279 ? 3.883 -26.359 2.438 1 92.44 279 THR A CA 1
ATOM 2204 C C . THR A 1 279 ? 5.172 -26.484 3.248 1 92.44 279 THR A C 1
ATOM 2206 O O . THR A 1 279 ? 5.391 -25.719 4.191 1 92.44 279 THR A O 1
ATOM 2209 N N . ARG A 1 280 ? 5.93 -27.469 2.941 1 93.62 280 ARG A N 1
ATOM 2210 C CA . ARG A 1 280 ? 7.316 -27.516 3.396 1 93.62 280 ARG A CA 1
ATOM 2211 C C . ARG A 1 280 ? 8.234 -26.75 2.441 1 93.62 280 ARG A C 1
ATOM 2213 O O . ARG A 1 280 ? 8.703 -27.312 1.451 1 93.62 280 ARG A O 1
ATOM 2220 N N . PHE A 1 281 ? 8.617 -25.625 2.789 1 93.75 281 PHE A N 1
ATOM 2221 C CA . PHE A 1 281 ? 9.352 -24.719 1.918 1 93.75 281 PHE A CA 1
ATOM 2222 C C . PHE A 1 281 ? 10.82 -25.141 1.819 1 93.75 281 PHE A C 1
ATOM 2224 O O . PHE A 1 281 ? 11.273 -26 2.58 1 93.75 281 PHE A O 1
ATOM 2231 N N . CYS A 1 282 ? 11.438 -24.547 0.82 1 95.56 282 CYS A N 1
ATOM 2232 C CA . CYS A 1 282 ? 12.867 -24.719 0.624 1 95.56 282 CYS A CA 1
ATOM 2233 C C . CYS A 1 282 ? 13.617 -23.422 0.916 1 95.56 282 CYS A C 1
ATOM 2235 O O . CYS A 1 282 ? 13.078 -22.328 0.706 1 95.56 282 CYS A O 1
ATOM 2237 N N . ASP A 1 283 ? 14.773 -23.562 1.465 1 94.06 283 ASP A N 1
ATOM 2238 C CA . ASP A 1 283 ? 15.578 -22.375 1.719 1 94.06 283 ASP A CA 1
ATOM 2239 C C . ASP A 1 283 ? 16.266 -21.891 0.444 1 94.06 283 ASP A C 1
ATOM 2241 O O . ASP A 1 283 ? 15.992 -22.406 -0.646 1 94.06 283 ASP A O 1
ATOM 2245 N N . THR A 1 284 ? 17.141 -20.906 0.544 1 94.19 284 THR A N 1
ATOM 2246 C CA . THR A 1 284 ? 17.766 -20.281 -0.617 1 94.19 284 THR A CA 1
ATOM 2247 C C . THR A 1 284 ? 18.797 -21.203 -1.236 1 94.19 284 THR A C 1
ATOM 2249 O O . THR A 1 284 ? 19.25 -20.984 -2.359 1 94.19 284 THR A O 1
ATOM 2252 N N . GLN A 1 285 ? 19.156 -22.266 -0.583 1 93.19 285 GLN A N 1
ATOM 2253 C CA . GLN A 1 285 ? 20.078 -23.266 -1.134 1 93.19 285 GLN A CA 1
ATOM 2254 C C . GLN A 1 285 ? 19.312 -24.453 -1.704 1 93.19 285 GLN A C 1
ATOM 2256 O O . GLN A 1 285 ? 19.906 -25.484 -2.053 1 93.19 285 GLN A O 1
ATOM 2261 N N . ASN A 1 286 ? 18.016 -24.312 -1.754 1 94.5 286 ASN A N 1
ATOM 2262 C CA . ASN A 1 286 ? 17.125 -25.359 -2.268 1 94.5 286 ASN A CA 1
ATOM 2263 C C . ASN A 1 286 ? 17.203 -26.625 -1.413 1 94.5 286 ASN A C 1
ATOM 2265 O O . ASN A 1 286 ? 17.281 -27.734 -1.944 1 94.5 286 ASN A O 1
ATOM 2269 N N . GLN A 1 287 ? 17.328 -26.375 -0.187 1 94.69 287 GLN A N 1
ATOM 2270 C CA . GLN A 1 287 ? 17.203 -27.438 0.792 1 94.69 287 GLN A CA 1
ATOM 2271 C C . GLN A 1 287 ? 15.867 -27.359 1.529 1 94.69 287 GLN A C 1
ATOM 2273 O O . GLN A 1 287 ? 15.453 -26.281 1.954 1 94.69 287 GLN A O 1
ATOM 2278 N N . PRO A 1 288 ? 15.164 -28.484 1.605 1 93.81 288 PRO A N 1
ATOM 2279 C CA . PRO A 1 288 ? 13.891 -28.453 2.324 1 93.81 288 PRO A CA 1
ATOM 2280 C C . PRO A 1 288 ? 14.039 -28.016 3.779 1 93.81 288 PRO A C 1
ATOM 2282 O O . PRO A 1 288 ? 14.992 -28.422 4.453 1 93.81 288 PRO A O 1
ATOM 2285 N N . LEU A 1 289 ? 13.141 -27.219 4.184 1 90.94 289 LEU A N 1
ATOM 2286 C CA . LEU A 1 289 ? 13.109 -26.828 5.59 1 90.94 289 LEU A CA 1
ATOM 2287 C C . LEU A 1 289 ? 12.578 -27.969 6.457 1 90.94 289 LEU A C 1
ATOM 2289 O O . LEU A 1 289 ? 12.109 -28.984 5.938 1 90.94 289 LEU A O 1
ATOM 2293 N N . ARG A 1 290 ? 12.672 -27.625 7.738 1 83.06 290 ARG A N 1
ATOM 2294 C CA . ARG A 1 290 ? 12.133 -28.625 8.664 1 83.06 290 ARG A CA 1
ATOM 2295 C C . ARG A 1 290 ? 10.617 -28.719 8.555 1 83.06 290 ARG A C 1
ATOM 2297 O O . ARG A 1 290 ? 9.938 -27.703 8.422 1 83.06 290 ARG A O 1
ATOM 2304 N N . GLU A 1 291 ? 10.195 -29.938 8.531 1 85 291 GLU A N 1
ATOM 2305 C CA . GLU A 1 291 ? 8.758 -30.172 8.461 1 85 291 GLU A CA 1
ATOM 2306 C C . GLU A 1 291 ? 8.078 -29.875 9.789 1 85 291 GLU A C 1
ATOM 2308 O O . GLU A 1 291 ? 8.617 -30.188 10.859 1 85 291 GLU A O 1
ATOM 2313 N N . ALA A 1 292 ? 6.973 -29.266 9.672 1 85.06 292 ALA A N 1
ATOM 2314 C CA . ALA A 1 292 ? 6.141 -29.094 10.852 1 85.06 292 ALA A CA 1
ATOM 2315 C C . ALA A 1 292 ? 5.164 -30.25 11.023 1 85.06 292 ALA A C 1
ATOM 2317 O O . ALA A 1 292 ? 4.723 -30.844 10.039 1 85.06 292 ALA A O 1
ATOM 2318 N N . ALA A 1 293 ? 4.848 -30.578 12.281 1 90.75 293 ALA A N 1
ATOM 2319 C CA . ALA A 1 293 ? 3.805 -31.562 12.523 1 90.75 293 ALA A CA 1
ATOM 2320 C C . ALA A 1 293 ? 2.443 -31.062 12.062 1 90.75 293 ALA A C 1
ATOM 2322 O O . ALA A 1 293 ? 2.092 -29.906 12.289 1 90.75 293 ALA A O 1
ATOM 2323 N N . PRO A 1 294 ? 1.767 -31.953 11.266 1 90.62 294 PRO A N 1
ATOM 2324 C CA . PRO A 1 294 ? 0.426 -31.5 10.883 1 90.62 294 PRO A CA 1
ATOM 2325 C C . PRO A 1 294 ? -0.486 -31.281 12.086 1 90.62 294 PRO A C 1
ATOM 2327 O O . PRO A 1 294 ? -0.443 -32.062 13.047 1 90.62 294 PRO A O 1
ATOM 2330 N N . PRO A 1 295 ? -1.272 -30.281 12.047 1 85.75 295 PRO A N 1
ATOM 2331 C CA . PRO A 1 295 ? -2.184 -30.031 13.172 1 85.75 295 PRO A CA 1
ATOM 2332 C C . PRO A 1 295 ? -3.391 -30.969 13.164 1 85.75 295 PRO A C 1
ATOM 2334 O O . PRO A 1 295 ? -3.9 -31.312 12.094 1 85.75 295 PRO A O 1
ATOM 2337 N N . ASP A 1 296 ? -3.857 -31.312 14.406 1 88.19 296 ASP A N 1
ATOM 2338 C CA . ASP A 1 296 ? -5.129 -32.031 14.539 1 88.19 296 ASP A CA 1
ATOM 2339 C C . ASP A 1 296 ? -6.309 -31.062 14.43 1 88.19 296 ASP A C 1
ATOM 2341 O O . ASP A 1 296 ? -6.578 -30.297 15.359 1 88.19 296 ASP A O 1
ATOM 2345 N N . LEU A 1 297 ? -7.023 -31.109 13.32 1 83.88 297 LEU A N 1
ATOM 2346 C CA . LEU A 1 297 ? -8.062 -30.125 13.047 1 83.88 297 LEU A CA 1
ATOM 2347 C C . LEU A 1 297 ? -9.445 -30.75 13.141 1 83.88 297 LEU A C 1
ATOM 2349 O O . LEU A 1 297 ? -10.422 -30.188 12.641 1 83.88 297 LEU A O 1
ATOM 2353 N N . GLY A 1 298 ? -9.672 -31.812 13.742 1 84.5 298 GLY A N 1
ATOM 2354 C CA . GLY A 1 298 ? -10.953 -32.5 13.875 1 84.5 298 GLY A CA 1
ATOM 2355 C C . GLY A 1 298 ? -11.055 -33.312 15.148 1 84.5 298 GLY A C 1
ATOM 2356 O O . GLY A 1 298 ? -10.883 -32.781 16.25 1 84.5 298 GLY A O 1
ATOM 2357 N N . TYR A 1 299 ? -11.266 -34.594 15.031 1 86 299 TYR A N 1
ATOM 2358 C CA . TYR A 1 299 ? -11.578 -35.5 16.125 1 86 299 TYR A CA 1
ATOM 2359 C C . TYR A 1 299 ? -10.5 -35.469 17.203 1 86 299 TYR A C 1
ATOM 2361 O O . TYR A 1 299 ? -10.797 -35.594 18.391 1 86 299 TYR A O 1
ATOM 2369 N N . TYR A 1 300 ? -9.336 -35.188 16.859 1 88.75 300 TYR A N 1
ATOM 2370 C CA . TYR A 1 300 ? -8.234 -35.375 17.797 1 88.75 300 TYR A CA 1
ATOM 2371 C C . TYR A 1 300 ? -7.66 -34.031 18.219 1 88.75 300 TYR A C 1
ATOM 2373 O O . TYR A 1 300 ? -6.562 -33.938 18.781 1 88.75 300 TYR A O 1
ATOM 2381 N N . ASN A 1 301 ? -8.391 -32.938 17.812 1 81.75 301 ASN A N 1
ATOM 2382 C CA . ASN A 1 301 ? -8.016 -31.609 18.312 1 81.75 301 ASN A CA 1
ATOM 2383 C C . ASN A 1 301 ? -8.297 -31.469 19.797 1 81.75 301 ASN A C 1
ATOM 2385 O O . ASN A 1 301 ? -9.43 -31.656 20.25 1 81.75 301 ASN A O 1
ATOM 2389 N N . LEU A 1 302 ? -7.285 -31.188 20.562 1 62.69 302 LEU A N 1
ATOM 2390 C CA . LEU A 1 302 ? -7.438 -31.109 22.016 1 62.69 302 LEU A CA 1
ATOM 2391 C C . LEU A 1 302 ? -7.742 -29.688 22.453 1 62.69 302 LEU A C 1
ATOM 2393 O O . LEU A 1 302 ? -8.141 -29.453 23.609 1 62.69 302 LEU A O 1
ATOM 2397 N N . ASP A 1 303 ? -7.453 -28.734 21.516 1 58.69 303 ASP A N 1
ATOM 2398 C CA . ASP A 1 303 ? -7.664 -27.344 21.922 1 58.69 303 ASP A CA 1
ATOM 2399 C C . ASP A 1 303 ? -9.133 -26.953 21.797 1 58.69 303 ASP A C 1
ATOM 2401 O O . ASP A 1 303 ? -9.742 -27.156 20.734 1 58.69 303 ASP A O 1
ATOM 2405 N N . ASN A 1 304 ? -9.82 -26.844 22.828 1 48.81 304 ASN A N 1
ATOM 2406 C CA . ASN A 1 304 ? -11.234 -26.5 22.984 1 48.81 304 ASN A CA 1
ATOM 2407 C C . ASN A 1 304 ? -11.562 -25.188 22.281 1 48.81 304 ASN A C 1
ATOM 2409 O O . ASN A 1 304 ? -12.734 -24.812 22.172 1 48.81 304 ASN A O 1
ATOM 2413 N N . SER A 1 305 ? -10.602 -24.453 21.938 1 48.75 305 SER A N 1
ATOM 2414 C CA . SER A 1 305 ? -10.914 -23.109 21.438 1 48.75 305 SER A CA 1
ATOM 2415 C C . SER A 1 305 ? -11.469 -23.172 20.016 1 48.75 305 SER A C 1
ATOM 2417 O O . SER A 1 305 ? -12.125 -22.234 19.562 1 48.75 305 SER A O 1
ATOM 2419 N N . ALA A 1 306 ? -11.375 -24.344 19.422 1 54.31 306 ALA A N 1
ATOM 2420 C CA . ALA A 1 306 ? -11.844 -24.438 18.047 1 54.31 306 ALA A CA 1
ATOM 2421 C C . ALA A 1 306 ? -13.023 -25.406 17.938 1 54.31 306 ALA A C 1
ATOM 2423 O O . ALA A 1 306 ? -13.008 -26.312 17.094 1 54.31 306 ALA A O 1
ATOM 2424 N N . SER A 1 307 ? -13.922 -25.219 18.781 1 54.19 307 SER A N 1
ATOM 2425 C CA . SER A 1 307 ? -15.078 -26.094 18.859 1 54.19 307 SER A CA 1
ATOM 2426 C C . SER A 1 307 ? -15.82 -26.156 17.531 1 54.19 307 SER A C 1
ATOM 2428 O O . SER A 1 307 ? -16.531 -27.125 17.25 1 54.19 307 SER A O 1
ATOM 2430 N N . PHE A 1 308 ? -15.547 -25.172 16.75 1 59.53 308 PHE A N 1
ATOM 2431 C CA . PHE A 1 308 ? -16.266 -25.125 15.477 1 59.53 308 PHE A CA 1
ATOM 2432 C C . PHE A 1 308 ? -15.789 -26.234 14.547 1 59.53 308 PHE A C 1
ATOM 2434 O O . PHE A 1 308 ? -16.516 -26.641 13.633 1 59.53 308 PHE A O 1
ATOM 2441 N N . LEU A 1 309 ? -14.719 -26.703 14.93 1 55.69 309 LEU A N 1
ATOM 2442 C CA . LEU A 1 309 ? -14.172 -27.766 14.102 1 55.69 309 LEU A CA 1
ATOM 2443 C C . LEU A 1 309 ? -14.977 -29.047 14.258 1 55.69 309 LEU A C 1
ATOM 2445 O O . LEU A 1 309 ? -14.898 -29.953 13.422 1 55.69 309 LEU A O 1
ATOM 2449 N N . LYS A 1 310 ? -15.797 -28.969 15.219 1 56.97 310 LYS A N 1
ATOM 2450 C CA . LY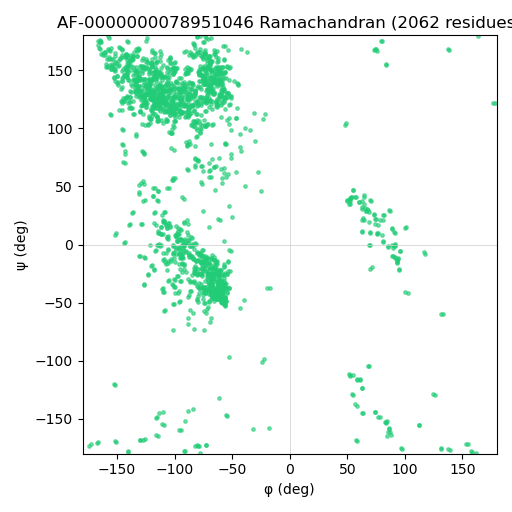S A 1 310 ? -16.578 -30.172 15.5 1 56.97 310 LYS A CA 1
ATOM 2451 C C . LYS A 1 310 ? -17.969 -30.094 14.867 1 56.97 310 LYS A C 1
ATOM 2453 O O . LYS A 1 310 ? -18.766 -31.016 14.984 1 56.97 310 LYS A O 1
ATOM 2458 N N . ARG A 1 311 ? -18.094 -29.031 14.188 1 60.06 311 ARG A N 1
ATOM 2459 C CA . ARG A 1 311 ? -19.391 -28.875 13.523 1 60.06 311 ARG A CA 1
ATOM 2460 C C . ARG A 1 311 ? -19.453 -29.719 12.258 1 60.06 311 ARG A C 1
ATOM 2462 O O . ARG A 1 311 ? -18.438 -29.984 11.625 1 60.06 311 ARG A O 1
ATOM 2469 N N . PRO A 1 312 ? -20.719 -30.031 12.141 1 54.69 312 PRO A N 1
ATOM 2470 C CA . PRO A 1 312 ? -20.922 -30.828 10.93 1 54.69 312 PRO A CA 1
ATOM 2471 C C . PRO A 1 312 ? -20.359 -30.156 9.68 1 54.69 312 PRO A C 1
ATOM 2473 O O . PRO A 1 312 ? -20.438 -28.938 9.531 1 54.69 312 PRO A O 1
ATOM 2476 N N . ALA A 1 313 ? -19.672 -30.844 9.016 1 59.97 313 ALA A N 1
ATOM 2477 C CA . ALA A 1 313 ? -19.219 -30.641 7.645 1 59.97 313 ALA A CA 1
ATOM 2478 C C . ALA A 1 313 ? -18.219 -29.5 7.57 1 59.97 313 ALA A C 1
ATOM 2480 O O . ALA A 1 313 ? -18.266 -28.672 6.652 1 59.97 313 ALA A O 1
ATOM 2481 N N . THR A 1 314 ? -17.391 -29.406 8.523 1 70.19 314 THR A N 1
ATOM 2482 C CA . THR A 1 314 ? -16.234 -28.531 8.352 1 70.19 314 THR A CA 1
ATOM 2483 C C . THR A 1 314 ? -15.43 -28.953 7.125 1 70.19 314 THR A C 1
ATOM 2485 O O . THR A 1 314 ? -15.211 -30.141 6.887 1 70.19 314 THR A O 1
ATOM 2488 N N . SER A 1 315 ? -15.242 -27.938 6.207 1 76.75 315 SER A N 1
ATOM 2489 C CA . SER A 1 315 ? -14.57 -28.203 4.941 1 76.75 315 SER A CA 1
ATOM 2490 C C . SER A 1 315 ? -13.188 -27.562 4.902 1 76.75 315 SER A C 1
ATOM 2492 O O . SER A 1 315 ? -13.023 -26.406 5.277 1 76.75 315 SER A O 1
ATOM 2494 N N . LEU A 1 316 ? -12.258 -28.422 4.703 1 74.06 316 LEU A N 1
ATOM 2495 C CA . LEU A 1 316 ? -10.922 -27.922 4.406 1 74.06 316 LEU A CA 1
ATOM 2496 C C . LEU A 1 316 ? -10.797 -27.547 2.934 1 74.06 316 LEU A C 1
ATOM 2498 O O . LEU A 1 316 ? -10.461 -28.391 2.102 1 74.06 316 LEU A O 1
ATOM 2502 N N . ILE A 1 317 ? -11.047 -26.359 2.68 1 78.5 317 ILE A N 1
ATOM 2503 C CA . ILE A 1 317 ? -11.312 -25.875 1.329 1 78.5 317 ILE A CA 1
ATOM 2504 C C . ILE A 1 317 ? -9.992 -25.672 0.589 1 78.5 317 ILE A C 1
ATOM 2506 O O . ILE A 1 317 ? -9.938 -25.766 -0.639 1 78.5 317 ILE A O 1
ATOM 2510 N N . THR A 1 318 ? -8.945 -25.422 1.303 1 89.5 318 THR A N 1
ATOM 2511 C CA . THR A 1 318 ? -7.672 -25.266 0.607 1 89.5 318 THR A CA 1
ATOM 2512 C C . THR A 1 318 ? -6.52 -25.797 1.459 1 89.5 318 THR A C 1
ATOM 2514 O O . THR A 1 318 ? -6.309 -25.328 2.582 1 89.5 318 THR A O 1
ATOM 2517 N N . ILE A 1 319 ? -5.891 -26.797 0.992 1 93.5 319 ILE A N 1
ATOM 2518 C CA . ILE A 1 319 ? -4.637 -27.297 1.546 1 93.5 319 ILE A CA 1
ATOM 2519 C C . ILE A 1 319 ? -3.48 -26.938 0.617 1 93.5 319 ILE A C 1
ATOM 2521 O O . ILE A 1 319 ? -3.287 -27.594 -0.419 1 93.5 319 ILE A O 1
ATOM 2525 N N . GLU A 1 320 ? -2.697 -26.031 0.998 1 92.06 320 GLU A N 1
ATOM 2526 C CA . GLU A 1 320 ? -1.553 -25.641 0.18 1 92.06 320 GLU A CA 1
ATOM 2527 C C . GLU A 1 320 ? -0.465 -26.703 0.209 1 92.06 320 GLU A C 1
ATOM 2529 O O . GLU A 1 320 ? -0.024 -27.125 1.282 1 92.06 320 GLU A O 1
ATOM 2534 N N . ASP A 1 321 ? -0.097 -27.156 -0.891 1 88.88 321 ASP A N 1
ATOM 2535 C CA . ASP A 1 321 ? 0.942 -28.172 -1.034 1 88.88 321 ASP A CA 1
ATOM 2536 C C . ASP A 1 321 ? 1.975 -27.766 -2.078 1 88.88 321 ASP A C 1
ATOM 2538 O O . ASP A 1 321 ? 2.275 -28.516 -3 1 88.88 321 ASP A O 1
ATOM 2542 N N . GLY A 1 322 ? 2.494 -26.688 -2.008 1 93.88 322 GLY A N 1
ATOM 2543 C CA . GLY A 1 322 ? 3.434 -26.016 -2.895 1 93.88 322 GLY A CA 1
ATOM 2544 C C . GLY A 1 322 ? 3.385 -24.5 -2.789 1 93.88 322 GLY A C 1
ATOM 2545 O O . GLY A 1 322 ? 2.803 -23.953 -1.847 1 93.88 322 GLY A O 1
ATOM 2546 N N . SER A 1 323 ? 4.098 -23.875 -3.699 1 94.88 323 SER A N 1
ATOM 2547 C CA . SER A 1 323 ? 4.113 -22.406 -3.654 1 94.88 323 SER A CA 1
ATOM 2548 C C . SER A 1 323 ? 4.527 -21.828 -5 1 94.88 323 SER A C 1
ATOM 2550 O O . SER A 1 323 ? 5.203 -22.484 -5.793 1 94.88 323 SER A O 1
ATOM 2552 N N . ALA A 1 324 ? 4.07 -20.594 -5.168 1 95.25 324 ALA A N 1
ATOM 2553 C CA . ALA A 1 324 ? 4.539 -19.844 -6.328 1 95.25 324 ALA A CA 1
ATOM 2554 C C . ALA A 1 324 ? 5.969 -19.344 -6.125 1 95.25 324 ALA A C 1
ATOM 2556 O O . ALA A 1 324 ? 6.371 -19.031 -5 1 95.25 324 ALA A O 1
ATOM 2557 N N . ASP A 1 325 ? 6.719 -19.344 -7.137 1 95.69 325 ASP A N 1
ATOM 2558 C CA . ASP A 1 325 ? 8.07 -18.797 -7.129 1 95.69 325 ASP A CA 1
ATOM 2559 C C . ASP A 1 325 ? 8.07 -17.312 -7.52 1 95.69 325 ASP A C 1
ATOM 2561 O O . ASP A 1 325 ? 7.039 -16.781 -7.941 1 95.69 325 ASP A O 1
ATOM 2565 N N . TYR A 1 326 ? 9.219 -16.609 -7.289 1 94.81 326 TYR A N 1
ATOM 2566 C CA . TYR A 1 326 ? 9.234 -15.172 -7.5 1 94.81 326 TYR A CA 1
ATOM 2567 C C . TYR A 1 326 ? 10.523 -14.734 -8.188 1 94.81 326 TYR A C 1
ATOM 2569 O O . TYR A 1 326 ? 11.5 -15.484 -8.227 1 94.81 326 TYR A O 1
ATOM 2577 N N . TRP A 1 327 ? 10.531 -13.547 -8.75 1 96.44 327 TRP A N 1
ATOM 2578 C CA . TRP A 1 327 ? 11.68 -12.977 -9.445 1 96.44 327 TRP A CA 1
ATOM 2579 C C . TRP A 1 327 ? 12.859 -12.82 -8.492 1 96.44 327 TRP A C 1
ATOM 2581 O O . TRP A 1 327 ? 12.719 -12.266 -7.398 1 96.44 327 TRP A O 1
ATOM 2591 N N . GLY A 1 328 ? 13.984 -13.297 -8.891 1 95.44 328 GLY A N 1
ATOM 2592 C CA . GLY A 1 328 ? 15.203 -13.164 -8.102 1 95.44 328 GLY A CA 1
ATOM 2593 C C . GLY A 1 328 ? 15.43 -14.328 -7.148 1 95.44 328 GLY A C 1
ATOM 2594 O O . GLY A 1 328 ? 16.453 -14.383 -6.457 1 95.44 328 GLY A O 1
ATOM 2595 N N . SER A 1 329 ? 14.5 -15.297 -7.129 1 96.19 329 SER A N 1
ATOM 2596 C CA . SER A 1 329 ? 14.711 -16.5 -6.336 1 96.19 329 SER A CA 1
ATOM 2597 C C . SER A 1 329 ? 15.758 -17.406 -6.977 1 96.19 329 SER A C 1
ATOM 2599 O O . SER A 1 329 ? 16.484 -16.984 -7.879 1 96.19 329 SER A O 1
ATOM 2601 N N . ASN A 1 330 ? 15.914 -18.656 -6.391 1 96.31 330 ASN A N 1
ATOM 2602 C CA . ASN A 1 330 ? 16.859 -19.625 -6.93 1 96.31 330 ASN A CA 1
ATOM 2603 C C . ASN A 1 330 ? 16.156 -20.859 -7.492 1 96.31 330 ASN A C 1
ATOM 2605 O O . ASN A 1 330 ? 16.547 -22 -7.211 1 96.31 330 ASN A O 1
ATOM 2609 N N . GLU A 1 331 ? 15.062 -20.594 -8.289 1 93.62 331 GLU A N 1
ATOM 2610 C CA . GLU A 1 331 ? 14.289 -21.672 -8.906 1 93.62 331 GLU A CA 1
ATOM 2611 C C . GLU A 1 331 ? 13.93 -22.734 -7.883 1 93.62 331 GLU A C 1
ATOM 2613 O O . GLU A 1 331 ? 14.641 -23.734 -7.742 1 93.62 331 GLU A O 1
ATOM 2618 N N . GLN A 1 332 ? 12.758 -22.75 -7.48 1 94 332 GLN A N 1
ATOM 2619 C CA . GLN A 1 332 ? 12.469 -23.547 -6.289 1 94 332 GLN A CA 1
ATOM 2620 C C . GLN A 1 332 ? 11.5 -24.688 -6.605 1 94 332 GLN A C 1
ATOM 2622 O O . GLN A 1 332 ? 11.297 -25.578 -5.789 1 94 332 GLN A O 1
ATOM 2627 N N . TYR A 1 333 ? 10.945 -24.812 -7.797 1 95.69 333 TYR A N 1
ATOM 2628 C CA . TYR A 1 333 ? 9.82 -25.719 -8.047 1 95.69 333 TYR A CA 1
ATOM 2629 C C . TYR A 1 333 ? 10.234 -27.172 -7.902 1 95.69 333 TYR A C 1
ATOM 2631 O O . TYR A 1 333 ? 9.484 -27.984 -7.363 1 95.69 333 TYR A O 1
ATOM 2639 N N . ASN A 1 334 ? 11.398 -27.516 -8.398 1 94.31 334 ASN A N 1
ATOM 2640 C CA . ASN A 1 334 ? 11.852 -28.891 -8.227 1 94.31 334 ASN A CA 1
ATOM 2641 C C . ASN A 1 334 ? 12.039 -29.234 -6.75 1 94.31 334 ASN A C 1
ATOM 2643 O O . ASN A 1 334 ? 11.664 -30.328 -6.312 1 94.31 334 ASN A O 1
ATOM 2647 N N . CYS A 1 335 ? 12.68 -28.328 -6.035 1 96 335 CYS A N 1
ATOM 2648 C CA . CYS A 1 335 ? 12.844 -28.531 -4.602 1 96 335 CYS A CA 1
ATOM 2649 C C . CYS A 1 335 ? 11.492 -28.641 -3.904 1 96 335 CYS A C 1
ATOM 2651 O O . CYS A 1 335 ? 11.297 -29.484 -3.029 1 96 335 CYS A O 1
ATOM 2653 N N . LEU A 1 336 ? 10.57 -27.812 -4.293 1 96.19 336 LEU A N 1
ATOM 2654 C CA . LEU A 1 336 ? 9.242 -27.828 -3.693 1 96.19 336 LEU A CA 1
ATOM 2655 C C . LEU A 1 336 ? 8.539 -29.141 -3.967 1 96.19 336 LEU A C 1
ATOM 2657 O O . LEU A 1 336 ? 7.879 -29.703 -3.082 1 96.19 336 LEU A O 1
ATOM 2661 N N . ALA A 1 337 ? 8.664 -29.609 -5.223 1 96.56 337 ALA A N 1
ATOM 2662 C CA . ALA A 1 337 ? 8.055 -30.906 -5.566 1 96.56 337 ALA A CA 1
ATOM 2663 C C . ALA A 1 337 ? 8.625 -32.031 -4.715 1 96.56 337 ALA A C 1
ATOM 2665 O O . ALA A 1 337 ? 7.895 -32.906 -4.273 1 96.56 337 ALA A O 1
ATOM 2666 N N . ASN A 1 338 ? 9.852 -31.953 -4.477 1 94.81 338 ASN A N 1
ATOM 2667 C CA . ASN A 1 338 ? 10.539 -33 -3.738 1 94.81 338 ASN A CA 1
ATOM 2668 C C . ASN A 1 338 ? 10.32 -32.875 -2.234 1 94.81 338 ASN A C 1
ATOM 2670 O O . ASN A 1 338 ? 10.312 -33.875 -1.511 1 94.81 338 ASN A O 1
ATOM 2674 N N . SER A 1 339 ? 10.281 -31.609 -1.826 1 94.5 339 SER A N 1
ATOM 2675 C CA . SER A 1 339 ? 10.047 -31.391 -0.404 1 94.5 339 SER A CA 1
ATOM 2676 C C . SER A 1 339 ? 8.633 -31.797 -0.003 1 94.5 339 SER A C 1
ATOM 2678 O O . SER A 1 339 ? 8.406 -32.219 1.133 1 94.5 339 SER A O 1
ATOM 2680 N N . ASN A 1 340 ? 7.77 -31.609 -0.886 1 94.81 340 ASN A N 1
ATOM 2681 C CA . ASN A 1 340 ? 6.391 -32.031 -0.673 1 94.81 340 ASN A CA 1
ATOM 2682 C C . ASN A 1 340 ? 6.082 -33.344 -1.389 1 94.81 340 ASN A C 1
ATOM 2684 O O . ASN A 1 340 ? 5.109 -33.438 -2.139 1 94.81 340 ASN A O 1
ATOM 2688 N N . ASP A 1 341 ? 6.809 -34.344 -1.092 1 93.69 341 ASP A N 1
ATOM 2689 C CA . ASP A 1 341 ? 6.742 -35.625 -1.768 1 93.69 341 ASP A CA 1
ATOM 2690 C C . ASP A 1 341 ? 5.598 -36.469 -1.218 1 93.69 341 ASP A C 1
ATOM 2692 O O . ASP A 1 341 ? 4.746 -35.969 -0.481 1 93.69 341 ASP A O 1
ATOM 2696 N N . GLU A 1 342 ? 5.559 -37.688 -1.676 1 93.12 342 GLU A N 1
ATOM 2697 C CA . GLU A 1 342 ? 4.48 -38.625 -1.314 1 93.12 342 GLU A CA 1
ATOM 2698 C C . GLU A 1 342 ? 4.406 -38.812 0.197 1 93.12 342 GLU A C 1
ATOM 2700 O O . GLU A 1 342 ? 3.316 -38.938 0.757 1 93.12 342 GLU A O 1
ATOM 2705 N N . ARG A 1 343 ? 5.539 -38.844 0.869 1 93.56 343 ARG A N 1
ATOM 2706 C CA . ARG A 1 343 ? 5.559 -39.031 2.312 1 93.56 343 ARG A CA 1
ATOM 2707 C C . ARG A 1 343 ? 4.926 -37.844 3.039 1 93.56 343 ARG A C 1
ATOM 2709 O O . ARG A 1 343 ? 4.137 -38.031 3.969 1 93.56 343 ARG A O 1
ATOM 2716 N N . HIS A 1 344 ? 5.367 -36.688 2.627 1 94.12 344 HIS A N 1
ATOM 2717 C CA . HIS A 1 344 ? 4.805 -35.469 3.207 1 94.12 344 HIS A CA 1
ATOM 2718 C C . HIS A 1 344 ? 3.297 -35.406 2.992 1 94.12 344 HIS A C 1
ATOM 2720 O O . HIS A 1 344 ? 2.543 -35.125 3.93 1 94.12 344 HIS A O 1
ATOM 2726 N N . GLU A 1 345 ? 2.883 -35.656 1.805 1 93.5 345 GLU A N 1
ATOM 2727 C CA . GLU A 1 345 ? 1.467 -35.562 1.46 1 93.5 345 GLU A CA 1
ATOM 2728 C C . GLU A 1 345 ? 0.649 -36.594 2.23 1 93.5 345 GLU A C 1
ATOM 2730 O O . GLU A 1 345 ? -0.452 -36.312 2.699 1 93.5 345 GLU A O 1
ATOM 2735 N N . MET A 1 346 ? 1.143 -37.812 2.326 1 93.5 346 MET A N 1
ATOM 2736 C CA . MET A 1 346 ? 0.441 -38.875 3.072 1 93.5 346 MET A CA 1
ATOM 2737 C C . MET A 1 346 ? 0.261 -38.469 4.531 1 93.5 346 MET A C 1
ATOM 2739 O O . MET A 1 346 ? -0.797 -38.688 5.117 1 93.5 346 MET A O 1
ATOM 2743 N N . LEU A 1 347 ? 1.324 -37.906 5.062 1 94.94 347 LEU A N 1
ATOM 2744 C CA . LEU A 1 347 ? 1.244 -37.5 6.453 1 94.94 347 LEU A CA 1
ATOM 2745 C C . LEU A 1 347 ? 0.151 -36.438 6.637 1 94.94 347 LEU A C 1
ATOM 2747 O O . LEU A 1 347 ? -0.657 -36.531 7.566 1 94.94 347 LEU A O 1
ATOM 2751 N N . ILE A 1 348 ? 0.104 -35.469 5.766 1 94.75 348 ILE A N 1
ATOM 2752 C CA . ILE A 1 348 ? -0.842 -34.344 5.887 1 94.75 348 ILE A CA 1
ATOM 2753 C C . ILE A 1 348 ? -2.256 -34.844 5.598 1 94.75 348 ILE A C 1
ATOM 2755 O O . ILE A 1 348 ? -3.164 -34.656 6.414 1 94.75 348 ILE A O 1
ATOM 2759 N N . LEU A 1 349 ? -2.443 -35.469 4.465 1 95.19 349 LEU A N 1
ATOM 2760 C CA . LEU A 1 349 ? -3.768 -35.906 4.012 1 95.19 349 LEU A CA 1
ATOM 2761 C C . LEU A 1 349 ? -4.312 -37.031 4.883 1 95.19 349 LEU A C 1
ATOM 2763 O O . LEU A 1 349 ? -5.512 -37.062 5.184 1 95.19 349 LEU A O 1
ATOM 2767 N N . GLY A 1 350 ? -3.428 -37.969 5.25 1 95.12 350 GLY A N 1
ATOM 2768 C CA . GLY A 1 350 ? -3.84 -39 6.172 1 95.12 350 GLY A CA 1
ATOM 2769 C C . GLY A 1 350 ? -4.301 -38.469 7.516 1 95.12 350 GLY A C 1
ATOM 2770 O O . GLY A 1 350 ? -5.297 -38.938 8.07 1 95.12 350 GLY A O 1
ATOM 2771 N N . ASN A 1 351 ? -3.516 -37.531 7.977 1 94.62 351 ASN A N 1
ATOM 2772 C CA . ASN A 1 351 ? -3.895 -36.906 9.234 1 94.62 351 ASN A CA 1
ATOM 2773 C C . ASN A 1 351 ? -5.258 -36.219 9.125 1 94.62 351 ASN A C 1
ATOM 2775 O O . ASN A 1 351 ? -6.059 -36.281 10.062 1 94.62 351 ASN A O 1
ATOM 2779 N N . ASN A 1 352 ? -5.52 -35.594 8.047 1 92.94 352 ASN A N 1
ATOM 2780 C CA . ASN A 1 352 ? -6.812 -34.969 7.848 1 92.94 352 ASN A CA 1
ATOM 2781 C C . ASN A 1 352 ? -7.945 -36 7.82 1 92.94 352 ASN A C 1
ATOM 2783 O O . ASN A 1 352 ? -9 -35.781 8.422 1 92.94 352 ASN A O 1
ATOM 2787 N N . LEU A 1 353 ? -7.727 -37.031 7.117 1 93.81 353 LEU A N 1
ATOM 2788 C CA . LEU A 1 353 ? -8.75 -38.062 6.969 1 93.81 353 LEU A CA 1
ATOM 2789 C C . LEU A 1 353 ? -9.078 -38.719 8.312 1 93.81 353 LEU A C 1
ATOM 2791 O O . LEU A 1 353 ? -10.25 -38.906 8.641 1 93.81 353 LEU A O 1
ATOM 2795 N N . ILE A 1 354 ? -8.055 -39.062 9.094 1 95.19 354 ILE A N 1
ATOM 2796 C CA . ILE A 1 354 ? -8.281 -39.719 10.383 1 95.19 354 ILE A CA 1
ATOM 2797 C C . ILE A 1 354 ? -8.961 -38.75 11.344 1 95.19 354 ILE A C 1
ATOM 2799 O O . ILE A 1 354 ? -9.633 -39.156 12.289 1 95.19 354 ILE A O 1
ATOM 2803 N N . ASN A 1 355 ? -8.758 -37.438 11.094 1 91.69 355 ASN A N 1
ATOM 2804 C CA . ASN A 1 355 ? -9.398 -36.406 11.898 1 91.69 355 ASN A CA 1
ATOM 2805 C C . ASN A 1 355 ? -10.836 -36.156 11.445 1 91.69 355 ASN A C 1
ATOM 2807 O O . ASN A 1 355 ? -11.508 -35.281 11.977 1 91.69 355 ASN A O 1
ATOM 2811 N N . GLY A 1 356 ? -11.289 -36.844 10.484 1 89 356 GLY A N 1
ATOM 2812 C CA . GLY A 1 356 ? -12.688 -36.781 10.07 1 89 356 GLY A CA 1
ATOM 2813 C C . GLY A 1 356 ? -12.961 -35.719 9.039 1 89 356 GLY A C 1
ATOM 2814 O O . GLY A 1 356 ? -14.117 -35.344 8.828 1 89 356 GLY A O 1
ATOM 2815 N N . LEU A 1 357 ? -11.992 -35.188 8.461 1 90.44 357 LEU A N 1
ATOM 2816 C CA . LEU A 1 357 ? -12.188 -34.188 7.414 1 90.44 357 LEU A CA 1
ATOM 2817 C C . LEU A 1 357 ? -12.43 -34.844 6.066 1 90.44 357 LEU A C 1
ATOM 2819 O O . LEU A 1 357 ? -11.484 -35.25 5.387 1 90.44 357 LEU A O 1
ATOM 2823 N N . THR A 1 358 ? -13.695 -34.844 5.723 1 91.62 358 THR A N 1
ATOM 2824 C CA . THR A 1 358 ? -14.117 -35.656 4.578 1 91.62 358 THR A CA 1
ATOM 2825 C C . THR A 1 358 ? -14.398 -34.75 3.371 1 91.62 358 THR A C 1
ATOM 2827 O O . THR A 1 358 ? -14.938 -35.219 2.365 1 91.62 358 THR A O 1
ATOM 2830 N N . ASN A 1 359 ? -14.156 -33.5 3.453 1 91.75 359 ASN A N 1
ATOM 2831 C CA . ASN A 1 359 ? -14.172 -32.531 2.354 1 91.75 359 ASN A CA 1
ATOM 2832 C C . ASN A 1 359 ? -12.836 -31.797 2.234 1 91.75 359 ASN A C 1
ATOM 2834 O O . ASN A 1 359 ? -12.562 -30.875 3.006 1 91.75 359 ASN A O 1
ATOM 2838 N N . GLN A 1 360 ? -12.102 -32.219 1.252 1 92.06 360 GLN A N 1
ATOM 2839 C CA . GLN A 1 360 ? -10.75 -31.656 1.128 1 92.06 360 GLN A CA 1
ATOM 2840 C C . GLN A 1 360 ? -10.461 -31.25 -0.311 1 92.06 360 GLN A C 1
ATOM 2842 O O . GLN A 1 360 ? -10.867 -31.922 -1.254 1 92.06 360 GLN A O 1
ATOM 2847 N N . THR A 1 361 ? -9.766 -30.109 -0.403 1 95.19 361 THR A N 1
ATOM 2848 C CA . THR A 1 361 ? -9.242 -29.688 -1.697 1 95.19 361 THR A CA 1
ATOM 2849 C C . THR A 1 361 ? -7.742 -29.438 -1.614 1 95.19 361 THR A C 1
ATOM 2851 O O . THR A 1 361 ? -7.289 -28.594 -0.829 1 95.19 361 THR A O 1
ATOM 2854 N N . LEU A 1 362 ? -7.027 -30.172 -2.424 1 95.94 362 LEU A N 1
ATOM 2855 C CA . LEU A 1 362 ? -5.586 -29.969 -2.514 1 95.94 362 LEU A CA 1
ATOM 2856 C C . LEU A 1 362 ? -5.246 -28.906 -3.553 1 95.94 362 LEU A C 1
ATOM 2858 O O . LEU A 1 362 ? -5.734 -28.953 -4.684 1 95.94 362 LEU A O 1
ATOM 2862 N N . ARG A 1 363 ? -4.469 -27.875 -3.131 1 94.88 363 ARG A N 1
ATOM 2863 C CA . ARG A 1 363 ? -3.984 -26.828 -4.023 1 94.88 363 ARG A CA 1
ATOM 2864 C C . ARG A 1 363 ? -2.461 -26.812 -4.086 1 94.88 363 ARG A C 1
ATOM 2866 O O . ARG A 1 363 ? -1.792 -26.719 -3.053 1 94.88 363 ARG A O 1
ATOM 2873 N N . MET A 1 364 ? -1.843 -26.969 -5.324 1 95.12 364 MET A N 1
ATOM 2874 C CA . MET A 1 364 ? -2.455 -27.203 -6.629 1 95.12 364 MET A CA 1
ATOM 2875 C C . MET A 1 364 ? -2.24 -28.656 -7.066 1 95.12 364 MET A C 1
ATOM 2877 O O . MET A 1 364 ? -1.249 -29.281 -6.688 1 95.12 364 MET A O 1
ATOM 2881 N N . VAL A 1 365 ? -3.242 -29.047 -7.898 1 97.62 365 VAL A N 1
ATOM 2882 C CA . VAL A 1 365 ? -3.021 -30.375 -8.469 1 97.62 365 VAL A CA 1
ATOM 2883 C C . VAL A 1 365 ? -2.371 -30.234 -9.844 1 97.62 365 VAL A C 1
ATOM 2885 O O . VAL A 1 365 ? -1.599 -31.109 -10.258 1 97.62 365 VAL A O 1
ATOM 2888 N N . TYR A 1 366 ? -2.684 -29.203 -10.492 1 97.81 366 TYR A N 1
ATOM 2889 C CA . TYR A 1 366 ? -1.996 -28.859 -11.727 1 97.81 366 TYR A CA 1
ATOM 2890 C C . TYR A 1 366 ? -1.284 -27.516 -11.602 1 97.81 366 TYR A C 1
ATOM 2892 O O . TYR A 1 366 ? -1.903 -26.516 -11.25 1 97.81 366 TYR A O 1
ATOM 2900 N N . GLY A 1 367 ? 0.064 -27.562 -11.898 1 97.12 367 GLY A N 1
ATOM 2901 C CA . GLY A 1 367 ? 0.811 -26.312 -12.016 1 97.12 367 GLY A CA 1
ATOM 2902 C C . GLY A 1 367 ? 0.759 -25.719 -13.414 1 97.12 367 GLY A C 1
ATOM 2903 O O . GLY A 1 367 ? 1.076 -26.406 -14.391 1 97.12 367 GLY A O 1
ATOM 2904 N N . GLY A 1 368 ? 0.402 -24.531 -13.57 1 97.19 368 GLY A N 1
ATOM 2905 C CA . GLY A 1 368 ? 0.16 -23.953 -14.883 1 97.19 368 GLY A CA 1
ATOM 2906 C C . GLY A 1 368 ? 1.116 -22.828 -15.227 1 97.19 368 GLY A C 1
ATOM 2907 O O . GLY A 1 368 ? 2.311 -22.906 -14.93 1 97.19 368 GLY A O 1
ATOM 2908 N N . ILE A 1 369 ? 0.589 -21.891 -16.016 1 97.81 369 ILE A N 1
ATOM 2909 C CA . ILE A 1 369 ? 1.401 -20.812 -16.578 1 97.81 369 ILE A CA 1
ATOM 2910 C C . ILE A 1 369 ? 0.728 -19.469 -16.312 1 97.81 369 ILE A C 1
ATOM 2912 O O . ILE A 1 369 ? -0.464 -19.297 -16.578 1 97.81 369 ILE A O 1
ATOM 2916 N N . ASN A 1 370 ? 1.475 -18.562 -15.766 1 97.69 370 ASN A N 1
ATOM 2917 C CA . ASN A 1 370 ? 1.05 -17.172 -15.781 1 97.69 370 ASN A CA 1
ATOM 2918 C C . ASN A 1 370 ? 1.396 -16.5 -17.109 1 97.69 370 ASN A C 1
ATOM 2920 O O . ASN A 1 370 ? 2.232 -15.594 -17.141 1 97.69 370 ASN A O 1
ATOM 2924 N N . TRP A 1 371 ? 0.768 -16.938 -18.109 1 97.56 371 TRP A N 1
ATOM 2925 C CA . TRP A 1 371 ? 1.031 -16.375 -19.422 1 97.56 371 TRP A CA 1
ATOM 2926 C C . TRP A 1 371 ? 0.549 -14.922 -19.5 1 97.56 371 TRP A C 1
ATOM 2928 O O . TRP A 1 371 ? -0.289 -14.5 -18.703 1 97.56 371 TRP A O 1
ATOM 2938 N N . GLY A 1 372 ? 1.141 -14.188 -20.469 1 97.25 372 GLY A N 1
ATOM 2939 C CA . GLY A 1 372 ? 0.817 -12.773 -20.562 1 97.25 372 GLY A CA 1
ATOM 2940 C C . GLY A 1 372 ? 1.016 -12.023 -19.266 1 97.25 372 GLY A C 1
ATOM 2941 O O . GLY A 1 372 ? 2.076 -12.117 -18.641 1 97.25 372 GLY A O 1
ATOM 2942 N N . TRP A 1 373 ? 0.024 -11.328 -18.875 1 97 373 TRP A N 1
ATOM 2943 C CA . TRP A 1 373 ? 0.122 -10.508 -17.672 1 97 373 TRP A CA 1
ATOM 2944 C C . TRP A 1 373 ? -0.824 -11.008 -16.594 1 97 373 TRP A C 1
ATOM 2946 O O . TRP A 1 373 ? -1.367 -10.211 -15.82 1 97 373 TRP A O 1
ATOM 2956 N N . LEU A 1 374 ? -0.974 -12.305 -16.469 1 97.19 374 LEU A N 1
ATOM 2957 C CA . LEU A 1 374 ? -1.898 -12.984 -15.57 1 97.19 374 LEU A CA 1
ATOM 2958 C C . LEU A 1 374 ? -1.411 -12.898 -14.125 1 97.19 374 LEU A C 1
ATOM 2960 O O . LEU A 1 374 ? -2.211 -12.711 -13.211 1 97.19 374 LEU A O 1
ATOM 2964 N N . GLY A 1 375 ? -0.179 -13.031 -13.891 1 96.12 375 GLY A N 1
ATOM 2965 C CA . GLY A 1 375 ? 0.365 -13.188 -12.547 1 96.12 375 GLY A CA 1
ATOM 2966 C C . GLY A 1 375 ? 0.386 -11.891 -11.758 1 96.12 375 GLY A C 1
ATOM 2967 O O . GLY A 1 375 ? 0.532 -10.805 -12.336 1 96.12 375 GLY A O 1
ATOM 2968 N N . GLN A 1 376 ? 0.304 -11.992 -10.438 1 94.88 376 GLN A N 1
ATOM 2969 C CA . GLN A 1 376 ? 0.428 -10.805 -9.594 1 94.88 376 GLN A CA 1
ATOM 2970 C C . GLN A 1 376 ? 1.872 -10.32 -9.539 1 94.88 376 GLN A C 1
ATOM 2972 O O . GLN A 1 376 ? 2.777 -10.984 -10.047 1 94.88 376 GLN A O 1
ATOM 2977 N N . SER A 1 377 ? 2.016 -9.219 -8.789 1 93.31 377 SER A N 1
ATOM 2978 C CA . SER A 1 377 ? 3.334 -8.609 -8.633 1 93.31 377 SER A CA 1
ATOM 2979 C C . SER A 1 377 ? 4.312 -9.57 -7.965 1 93.31 377 SER A C 1
ATOM 2981 O O . SER A 1 377 ? 3.984 -10.195 -6.953 1 93.31 377 SER A O 1
ATOM 2983 N N . GLY A 1 378 ? 5.445 -9.734 -8.625 1 91.69 378 GLY A N 1
ATOM 2984 C CA . GLY A 1 378 ? 6.539 -10.492 -8.031 1 91.69 378 GLY A CA 1
ATOM 2985 C C . GLY A 1 378 ? 6.566 -11.938 -8.469 1 91.69 378 GLY A C 1
ATOM 2986 O O . GLY A 1 378 ? 7.555 -12.641 -8.25 1 91.69 378 GLY A O 1
ATOM 2987 N N . ARG A 1 379 ? 5.598 -12.43 -9.227 1 95.62 379 ARG A N 1
ATOM 2988 C CA . ARG A 1 379 ? 5.543 -13.836 -9.625 1 95.62 379 ARG A CA 1
ATOM 2989 C C . ARG A 1 379 ? 6.09 -14.023 -11.039 1 95.62 379 ARG A C 1
ATOM 2991 O O . ARG A 1 379 ? 5.832 -13.203 -11.922 1 95.62 379 ARG A O 1
ATOM 2998 N N . ILE A 1 380 ? 6.801 -15.086 -11.211 1 96.69 380 ILE A N 1
ATOM 2999 C CA . ILE A 1 380 ? 7.355 -15.383 -12.523 1 96.69 380 ILE A CA 1
ATOM 3000 C C . ILE A 1 380 ? 6.285 -16.016 -13.406 1 96.69 380 ILE A C 1
ATOM 3002 O O . ILE A 1 380 ? 5.152 -16.219 -12.969 1 96.69 380 ILE A O 1
ATOM 3006 N N . THR A 1 381 ? 6.625 -16.328 -14.641 1 97.75 381 THR A N 1
ATOM 3007 C CA . THR A 1 381 ? 5.688 -16.875 -15.617 1 97.75 381 THR A CA 1
ATOM 3008 C C . THR A 1 381 ? 5.262 -18.281 -15.227 1 97.75 381 THR A C 1
ATOM 3010 O O . THR A 1 381 ? 4.078 -18.625 -15.297 1 97.75 381 THR A O 1
ATOM 3013 N N . SER A 1 382 ? 6.199 -19.047 -14.812 1 97.88 382 SER A N 1
ATOM 3014 C CA . SER A 1 382 ? 5.871 -20.422 -14.414 1 97.88 382 SER A CA 1
ATOM 3015 C C . SER A 1 382 ? 5.082 -20.438 -13.109 1 97.88 382 SER A C 1
ATOM 3017 O O . SER A 1 382 ? 5.414 -19.703 -12.164 1 97.88 382 SER A O 1
ATOM 3019 N N . PHE A 1 383 ? 4.059 -21.109 -13.156 1 97.81 383 PHE A N 1
ATOM 3020 C CA . PHE A 1 383 ? 3.271 -21.375 -11.961 1 97.81 383 PHE A CA 1
ATOM 3021 C C . PHE A 1 383 ? 3.211 -22.875 -11.688 1 97.81 383 PHE A C 1
ATOM 3023 O O . PHE A 1 383 ? 2.143 -23.422 -11.398 1 97.81 383 PHE A O 1
ATOM 3030 N N . ASP A 1 384 ? 4.309 -23.562 -11.844 1 97.88 384 ASP A N 1
ATOM 3031 C CA . ASP A 1 384 ? 4.434 -25 -11.641 1 97.88 384 ASP A CA 1
ATOM 3032 C C . ASP A 1 384 ? 3.963 -25.406 -10.25 1 97.88 384 ASP A C 1
ATOM 3034 O O . ASP A 1 384 ? 3.275 -26.406 -10.086 1 97.88 384 ASP A O 1
ATOM 3038 N N . TYR A 1 385 ? 4.316 -24.594 -9.25 1 97.06 385 TYR A N 1
ATOM 3039 C CA . TYR A 1 385 ? 3.818 -24.688 -7.883 1 97.06 385 TYR A CA 1
ATOM 3040 C C . TYR A 1 385 ? 4.348 -25.938 -7.191 1 97.06 385 TYR A C 1
ATOM 3042 O O . TYR A 1 385 ? 3.986 -26.219 -6.047 1 97.06 385 TYR A O 1
ATOM 3050 N N . GLY A 1 386 ? 5.18 -26.797 -7.867 1 97.38 386 GLY A N 1
ATOM 3051 C CA . GLY A 1 386 ? 5.547 -28.109 -7.34 1 97.38 386 GLY A CA 1
ATOM 3052 C C . GLY A 1 386 ? 4.387 -29.078 -7.285 1 97.38 386 GLY A C 1
ATOM 3053 O O . GLY A 1 386 ? 4.379 -30 -6.469 1 97.38 386 GLY A O 1
ATOM 3054 N N . ALA A 1 387 ? 3.412 -28.953 -8.18 1 97.69 387 ALA A N 1
ATOM 3055 C CA . ALA A 1 387 ? 2.162 -29.719 -8.164 1 97.69 387 ALA A CA 1
ATOM 3056 C C . ALA A 1 387 ? 2.379 -31.141 -8.648 1 97.69 387 ALA A C 1
ATOM 3058 O O . ALA A 1 387 ? 3.35 -31.422 -9.352 1 97.69 387 ALA A O 1
ATOM 3059 N N . PRO A 1 388 ? 1.453 -32.062 -8.359 1 97.62 388 PRO A N 1
ATOM 3060 C CA . PRO A 1 388 ? 1.553 -33.438 -8.828 1 97.62 388 PRO A CA 1
ATOM 3061 C C . PRO A 1 388 ? 1.531 -33.562 -10.352 1 97.62 388 PRO A C 1
ATOM 3063 O O . PRO A 1 388 ? 2.184 -34.438 -10.922 1 97.62 388 PRO A O 1
ATOM 3066 N N . ILE A 1 389 ? 0.726 -32.75 -10.945 1 98.19 389 ILE A N 1
ATOM 3067 C CA . ILE A 1 389 ? 0.793 -32.562 -12.391 1 98.19 389 ILE A CA 1
ATOM 3068 C C . ILE A 1 389 ? 1.55 -31.266 -12.711 1 98.19 389 ILE A C 1
ATOM 3070 O O . ILE A 1 389 ? 1.077 -30.172 -12.406 1 98.19 389 ILE A O 1
ATOM 3074 N N . ASP A 1 390 ? 2.703 -31.406 -13.281 1 97.81 390 ASP A N 1
ATOM 3075 C CA . ASP A 1 390 ? 3.562 -30.234 -13.445 1 97.81 390 ASP A CA 1
ATOM 3076 C C . ASP A 1 390 ? 3.098 -29.375 -14.625 1 97.81 390 ASP A C 1
ATOM 3078 O O . ASP A 1 390 ? 2.086 -29.672 -15.258 1 97.81 390 ASP A O 1
ATOM 3082 N N . GLU A 1 391 ? 3.764 -28.359 -14.859 1 97.38 391 GLU A N 1
ATOM 3083 C CA . GLU A 1 391 ? 3.424 -27.359 -15.875 1 97.38 391 GLU A CA 1
ATOM 3084 C C . GLU A 1 391 ? 3.363 -27.984 -17.266 1 97.38 391 GLU A C 1
ATOM 3086 O O . GLU A 1 391 ? 2.545 -27.594 -18.094 1 97.38 391 GLU A O 1
ATOM 3091 N N . ALA A 1 392 ? 4.16 -28.969 -17.531 1 97.69 392 ALA A N 1
ATOM 3092 C CA . ALA A 1 392 ? 4.215 -29.641 -18.828 1 97.69 392 ALA A CA 1
ATOM 3093 C C . ALA A 1 392 ? 3.252 -30.828 -18.875 1 97.69 392 ALA A C 1
ATOM 3095 O O . ALA A 1 392 ? 3.23 -31.578 -19.859 1 97.69 392 ALA A O 1
ATOM 3096 N N . ARG A 1 393 ? 2.48 -31.062 -17.828 1 97.81 393 ARG A N 1
ATOM 3097 C CA . ARG A 1 393 ? 1.436 -32.062 -17.719 1 97.81 393 ARG A CA 1
ATOM 3098 C C . ARG A 1 393 ? 2.033 -33.469 -17.453 1 97.81 393 ARG A C 1
ATOM 3100 O O . ARG A 1 393 ? 1.422 -34.469 -17.781 1 97.81 393 ARG A O 1
ATOM 3107 N N . ASN A 1 394 ? 3.209 -33.438 -16.969 1 97.31 394 ASN A N 1
ATOM 3108 C CA . ASN A 1 394 ? 3.764 -34.688 -16.469 1 97.31 394 ASN A CA 1
ATOM 3109 C C . ASN A 1 394 ? 3.215 -35.031 -15.094 1 97.31 394 ASN A C 1
ATOM 3111 O O . ASN A 1 394 ? 2.959 -34.156 -14.281 1 97.31 394 ASN A O 1
ATOM 3115 N N . LEU A 1 395 ? 3.078 -36.312 -14.852 1 97 395 LEU A N 1
ATOM 3116 C CA . LEU A 1 395 ? 2.805 -36.781 -13.492 1 97 395 LEU A CA 1
ATOM 3117 C C . LEU A 1 395 ? 4.098 -36.938 -12.703 1 97 395 LEU A C 1
ATOM 3119 O O . LEU A 1 395 ? 4.977 -37.688 -13.078 1 97 395 LEU A O 1
ATOM 3123 N N . ARG A 1 396 ? 4.219 -36.219 -11.656 1 96.56 396 ARG A N 1
ATOM 3124 C CA . ARG A 1 396 ? 5.359 -36.344 -10.758 1 96.56 396 ARG A CA 1
ATOM 3125 C C . ARG A 1 396 ? 5.207 -37.562 -9.852 1 96.56 396 ARG A C 1
ATOM 3127 O O . ARG A 1 396 ? 4.105 -38.094 -9.703 1 96.56 396 ARG A O 1
ATOM 3134 N N . PRO A 1 397 ? 6.262 -37.938 -9.164 1 94.25 397 PRO A N 1
ATOM 3135 C CA . PRO A 1 397 ? 6.184 -39.094 -8.266 1 94.25 397 PRO A CA 1
ATOM 3136 C C . PRO A 1 397 ? 5.148 -38.938 -7.16 1 94.25 397 PRO A C 1
ATOM 3138 O O . PRO A 1 397 ? 4.504 -39.906 -6.746 1 94.25 397 PRO A O 1
ATOM 3141 N N . LYS A 1 398 ? 4.957 -37.75 -6.758 1 95.12 398 LYS A N 1
ATOM 3142 C CA . LYS A 1 398 ? 3.996 -37.562 -5.676 1 95.12 398 LYS A CA 1
ATOM 3143 C C . LYS A 1 398 ? 2.578 -37.906 -6.129 1 95.12 398 LYS A C 1
ATOM 3145 O O . LYS A 1 398 ? 1.705 -38.156 -5.297 1 95.12 398 LYS A O 1
ATOM 3150 N N . ALA A 1 399 ? 2.336 -37.969 -7.426 1 96.5 399 ALA A N 1
ATOM 3151 C CA . ALA A 1 399 ? 1.037 -38.375 -7.953 1 96.5 399 ALA A CA 1
ATOM 3152 C C . ALA A 1 399 ? 0.754 -39.844 -7.637 1 96.5 399 ALA A C 1
ATOM 3154 O O . ALA A 1 399 ? -0.406 -40.25 -7.523 1 96.5 399 ALA A O 1
ATOM 3155 N N . ASP A 1 400 ? 1.74 -40.656 -7.484 1 95.12 400 ASP A N 1
ATOM 3156 C CA . ASP A 1 400 ? 1.574 -42.062 -7.176 1 95.12 400 ASP A CA 1
ATOM 3157 C C . ASP A 1 400 ? 0.913 -42.25 -5.812 1 95.12 400 ASP A C 1
ATOM 3159 O O . ASP A 1 400 ? 0.039 -43.125 -5.652 1 95.12 400 ASP A O 1
ATOM 3163 N N . GLY A 1 401 ? 1.415 -41.469 -4.898 1 94 401 GLY A N 1
ATOM 3164 C CA . GLY A 1 401 ? 0.794 -41.531 -3.584 1 94 401 GLY A CA 1
ATOM 3165 C C . GLY A 1 401 ? -0.662 -41.094 -3.592 1 94 401 GLY A C 1
ATOM 3166 O O . GLY A 1 401 ? -1.489 -41.688 -2.889 1 94 401 GLY A O 1
ATOM 3167 N N . LEU A 1 402 ? -0.962 -40.094 -4.328 1 96.44 402 LEU A N 1
ATOM 3168 C CA . LEU A 1 402 ? -2.338 -39.625 -4.453 1 96.44 402 LEU A CA 1
ATOM 3169 C C . LEU A 1 402 ? -3.221 -40.719 -5.082 1 96.44 402 LEU A C 1
ATOM 3171 O O . LEU A 1 402 ? -4.375 -40.875 -4.688 1 96.44 402 LEU A O 1
ATOM 3175 N N . LYS A 1 403 ? -2.693 -41.344 -6.082 1 96.12 403 LYS A N 1
ATOM 3176 C CA . LYS A 1 403 ? -3.432 -42.438 -6.73 1 96.12 403 LYS A CA 1
ATOM 3177 C C . LYS A 1 403 ? -3.787 -43.531 -5.734 1 96.12 403 LYS A C 1
ATOM 3179 O O . LYS A 1 403 ? -4.926 -44 -5.699 1 96.12 403 LYS A O 1
ATOM 3184 N N . ARG A 1 404 ? -2.814 -43.969 -4.961 1 95.56 404 ARG A N 1
ATOM 3185 C CA . ARG A 1 404 ? -3.055 -45 -3.961 1 95.56 404 ARG A CA 1
ATOM 3186 C C . ARG A 1 404 ? -4.113 -44.562 -2.957 1 95.56 404 ARG A C 1
ATOM 3188 O O . ARG A 1 404 ? -5.023 -45.312 -2.627 1 95.56 404 ARG A O 1
ATOM 3195 N N . LEU A 1 405 ? -3.992 -43.344 -2.566 1 94.94 405 LEU A N 1
ATOM 3196 C CA . LEU A 1 405 ? -4.953 -42.812 -1.604 1 94.94 405 LEU A CA 1
ATOM 3197 C C . LEU A 1 405 ? -6.34 -42.719 -2.229 1 94.94 405 LEU A C 1
ATOM 3199 O O . LEU A 1 405 ? -7.344 -43.031 -1.586 1 94.94 405 LEU A O 1
ATOM 3203 N N . GLY A 1 406 ? -6.332 -42.188 -3.443 1 95.69 406 GLY A N 1
ATOM 3204 C CA . GLY A 1 406 ? -7.605 -42.062 -4.133 1 95.69 406 GLY A CA 1
ATOM 3205 C C . GLY A 1 406 ? -8.312 -43.406 -4.324 1 95.69 406 GLY A C 1
ATOM 3206 O O . GLY A 1 406 ? -9.531 -43.5 -4.172 1 95.69 406 GLY A O 1
ATOM 3207 N N . GLN A 1 407 ? -7.652 -44.406 -4.707 1 96.12 407 GLN A N 1
ATOM 3208 C CA . GLN A 1 407 ? -8.219 -45.75 -4.871 1 96.12 407 GLN A CA 1
ATOM 3209 C C . GLN A 1 407 ? -8.711 -46.312 -3.539 1 96.12 407 GLN A C 1
ATOM 3211 O O . GLN A 1 407 ? -9.773 -46.938 -3.475 1 96.12 407 GLN A O 1
ATOM 3216 N N . PHE A 1 408 ? -7.926 -46.094 -2.514 1 96.56 408 PHE A N 1
ATOM 3217 C CA . PHE A 1 408 ? -8.336 -46.5 -1.171 1 96.56 408 PHE A CA 1
ATOM 3218 C C . PHE A 1 408 ? -9.664 -45.875 -0.796 1 96.56 408 PHE A C 1
ATOM 3220 O O . PHE A 1 408 ? -10.602 -46.562 -0.39 1 96.56 408 PHE A O 1
ATOM 3227 N N . ILE A 1 409 ? -9.727 -44.5 -0.981 1 95.94 409 ILE A N 1
ATOM 3228 C CA . ILE A 1 409 ? -10.906 -43.719 -0.608 1 95.94 409 ILE A CA 1
ATOM 3229 C C . ILE A 1 409 ? -12.117 -44.219 -1.396 1 95.94 409 ILE A C 1
ATOM 3231 O O . ILE A 1 409 ? -13.219 -44.312 -0.852 1 95.94 409 ILE A O 1
ATOM 3235 N N . SER A 1 410 ? -11.914 -44.562 -2.623 1 93.5 410 SER A N 1
ATOM 3236 C CA . SER A 1 410 ? -13.023 -44.938 -3.496 1 93.5 410 SER A CA 1
ATOM 3237 C C . SER A 1 410 ? -13.516 -46.375 -3.184 1 93.5 410 SER A C 1
ATOM 3239 O O . SER A 1 410 ? -14.656 -46.719 -3.492 1 93.5 410 SER A O 1
ATOM 3241 N N . THR A 1 411 ? -12.711 -47.125 -2.596 1 94.81 411 THR A N 1
ATOM 3242 C CA . THR A 1 411 ? -13.07 -48.531 -2.432 1 94.81 411 THR A CA 1
ATOM 3243 C C . THR A 1 411 ? -13.375 -48.844 -0.97 1 94.81 411 THR A C 1
ATOM 3245 O O . THR A 1 411 ? -14.25 -49.656 -0.676 1 94.81 411 THR A O 1
ATOM 3248 N N . PHE A 1 412 ? -12.641 -48.25 -0.098 1 96.38 412 PHE A N 1
ATOM 3249 C CA . PHE A 1 412 ? -12.977 -48.344 1.317 1 96.38 412 PHE A CA 1
ATOM 3250 C C . PHE A 1 412 ? -14.055 -47.344 1.691 1 96.38 412 PHE A C 1
ATOM 3252 O O . PHE A 1 412 ? -13.805 -46.406 2.441 1 96.38 412 PHE A O 1
ATOM 3259 N N . SER A 1 413 ? -15.258 -47.594 1.312 1 92.5 413 SER A N 1
ATOM 3260 C CA . SER A 1 413 ? -16.359 -46.656 1.421 1 92.5 413 SER A CA 1
ATOM 3261 C C . SER A 1 413 ? -16.703 -46.344 2.879 1 92.5 413 SER A C 1
ATOM 3263 O O . SER A 1 413 ? -17.266 -45.312 3.193 1 92.5 413 SER A O 1
ATOM 3265 N N . ASP A 1 414 ? -16.312 -47.219 3.781 1 96 414 ASP A N 1
ATOM 3266 C CA . ASP A 1 414 ? -16.609 -47.062 5.203 1 96 414 ASP A CA 1
ATOM 3267 C C . ASP A 1 414 ? -15.938 -45.812 5.766 1 96 414 ASP A C 1
ATOM 3269 O O . ASP A 1 414 ? -16.312 -45.312 6.832 1 96 414 ASP A O 1
ATOM 3273 N N . ILE A 1 415 ? -15.023 -45.312 5.09 1 95.62 415 ILE A N 1
ATOM 3274 C CA . ILE A 1 415 ? -14.281 -44.125 5.543 1 95.62 415 ILE A CA 1
ATOM 3275 C C . ILE A 1 415 ? -15.203 -42.906 5.613 1 95.62 415 ILE A C 1
ATOM 3277 O O . ILE A 1 415 ? -14.898 -41.938 6.289 1 95.62 415 ILE A O 1
ATOM 3281 N N . THR A 1 416 ? -16.344 -42.906 4.965 1 94.62 416 THR A N 1
ATOM 3282 C CA . THR A 1 416 ? -17.281 -41.812 4.906 1 94.62 416 THR A CA 1
ATOM 3283 C C . THR A 1 416 ? -18.062 -41.688 6.207 1 94.62 416 THR A C 1
ATOM 3285 O O . THR A 1 416 ? -18.719 -40.656 6.457 1 94.62 416 THR A O 1
ATOM 3288 N N . LYS A 1 417 ? -17.984 -42.688 6.992 1 94.06 417 LYS A N 1
ATOM 3289 C CA . LYS A 1 417 ? -18.672 -42.656 8.281 1 94.06 417 LYS A CA 1
ATOM 3290 C C . LYS A 1 417 ? -17.844 -43.344 9.359 1 94.06 417 LYS A C 1
ATOM 3292 O O . LYS A 1 417 ? -18.094 -44.5 9.727 1 94.06 417 LYS A O 1
ATOM 3297 N N . MET A 1 418 ? -16.906 -42.625 9.852 1 93.56 418 MET A N 1
ATOM 3298 C CA . MET A 1 418 ? -16.016 -43.156 10.891 1 93.56 418 MET A CA 1
ATOM 3299 C C . MET A 1 418 ? -16.109 -42.312 12.148 1 93.56 418 MET A C 1
ATOM 3301 O O . MET A 1 418 ? -16.469 -41.125 12.078 1 93.56 418 MET A O 1
ATOM 3305 N N . MET A 1 419 ? -15.812 -42.812 13.211 1 92.5 419 MET A N 1
ATOM 3306 C CA . MET A 1 419 ? -15.68 -42.125 14.492 1 92.5 419 MET A CA 1
ATOM 3307 C C . MET A 1 419 ? -14.5 -42.688 15.281 1 92.5 419 MET A C 1
ATOM 3309 O O . MET A 1 419 ? -14.062 -43.812 15.055 1 92.5 419 MET A O 1
ATOM 3313 N N . PRO A 1 420 ? -14.008 -41.875 16.234 1 93.31 420 PRO A N 1
ATOM 3314 C CA . PRO A 1 420 ? -12.883 -42.375 17.016 1 93.31 420 PRO A CA 1
ATOM 3315 C C . PRO A 1 420 ? -13.234 -43.656 17.766 1 93.31 420 PRO A C 1
ATOM 3317 O O . PRO A 1 420 ? -14.328 -43.812 18.312 1 93.31 420 PRO A O 1
ATOM 3320 N N . GLY A 1 421 ? -12.273 -44.688 17.656 1 95.94 421 GLY A N 1
ATOM 3321 C CA . GLY A 1 421 ? -12.383 -45.938 18.391 1 95.94 421 GLY A CA 1
ATOM 3322 C C . GLY A 1 421 ? -11.609 -45.938 19.703 1 95.94 421 GLY A C 1
ATOM 3323 O O . GLY A 1 421 ? -11.359 -44.875 20.281 1 95.94 421 GLY A O 1
ATOM 3324 N N . SER A 1 422 ? -11.32 -47.094 20.188 1 95.31 422 SER A N 1
ATOM 3325 C CA . SER A 1 422 ? -10.562 -47.219 21.438 1 95.31 422 SER A CA 1
ATOM 3326 C C . SER A 1 422 ? -9.148 -46.656 21.281 1 95.31 422 SER A C 1
ATOM 3328 O O . SER A 1 422 ? -8.578 -46.719 20.188 1 95.31 422 SER A O 1
ATOM 3330 N N . VAL A 1 423 ? -8.672 -46.219 22.344 1 95 423 VAL A N 1
ATOM 3331 C CA . VAL A 1 423 ? -7.301 -45.75 22.344 1 95 423 VAL A CA 1
ATOM 3332 C C . VAL A 1 423 ? -6.332 -46.906 22.188 1 95 423 VAL A C 1
ATOM 3334 O O . VAL A 1 423 ? -6.488 -47.938 22.844 1 95 423 VAL A O 1
ATOM 3337 N N . ILE A 1 424 ? -5.406 -46.75 21.297 1 97 424 ILE A N 1
ATOM 3338 C CA . ILE A 1 424 ? -4.422 -47.781 21.031 1 97 424 ILE A CA 1
ATOM 3339 C C . ILE A 1 424 ? -3.061 -47.375 21.578 1 97 424 ILE A C 1
ATOM 3341 O O . ILE A 1 424 ? -2.607 -46.25 21.328 1 97 424 ILE A O 1
ATOM 3345 N N . VAL A 1 425 ? -2.428 -48.281 22.281 1 96.5 425 VAL A N 1
ATOM 3346 C CA . VAL A 1 425 ? -1.09 -48.031 22.812 1 96.5 425 VAL A CA 1
ATOM 3347 C C . VAL A 1 425 ? -0.078 -48.938 22.094 1 96.5 425 VAL A C 1
ATOM 3349 O O . VAL A 1 425 ? -0.044 -50.125 22.328 1 96.5 425 VAL A O 1
ATOM 3352 N N . PRO A 1 426 ? 0.73 -48.375 21.234 1 97.56 426 PRO A N 1
ATOM 3353 C CA . PRO A 1 426 ? 1.77 -49.188 20.578 1 97.56 426 PRO A CA 1
ATOM 3354 C C . PRO A 1 426 ? 2.926 -49.531 21.516 1 97.56 426 PRO A C 1
ATOM 3356 O O . PRO A 1 426 ? 3.061 -48.906 22.594 1 97.56 426 PRO A O 1
ATOM 3359 N N . THR A 1 427 ? 3.77 -50.406 21.188 1 96.69 427 THR A N 1
ATOM 3360 C CA . THR A 1 427 ? 4.875 -50.844 22.016 1 96.69 427 THR A CA 1
ATOM 3361 C C . THR A 1 427 ? 5.996 -49.812 22.047 1 96.69 427 THR A C 1
ATOM 3363 O O . THR A 1 427 ? 6.84 -49.844 22.953 1 96.69 427 THR A O 1
ATOM 3366 N N . SER A 1 428 ? 5.969 -48.969 21.078 1 96.12 428 SER A N 1
ATOM 3367 C CA . SER A 1 428 ? 6.973 -47.938 21.031 1 96.12 428 SER A CA 1
ATOM 3368 C C . SER A 1 428 ? 6.379 -46.594 21.422 1 96.12 428 SER A C 1
ATOM 3370 O O . SER A 1 428 ? 5.312 -46.188 20.938 1 96.12 428 SER A O 1
ATOM 3372 N N . SER A 1 429 ? 7.141 -45.781 22.25 1 94.12 429 SER A N 1
ATOM 3373 C CA . SER A 1 429 ? 6.688 -44.469 22.688 1 94.12 429 SER A CA 1
ATOM 3374 C C . SER A 1 429 ? 6.887 -43.438 21.594 1 94.12 429 SER A C 1
ATOM 3376 O O . SER A 1 429 ? 6.359 -42.312 21.688 1 94.12 429 SER A O 1
ATOM 3378 N N . HIS A 1 430 ? 7.566 -43.812 20.516 1 95.62 430 HIS A N 1
ATOM 3379 C CA . HIS A 1 430 ? 7.82 -42.906 19.406 1 95.62 430 HIS A CA 1
ATOM 3380 C C . HIS A 1 430 ? 6.699 -42.938 18.375 1 95.62 430 HIS A C 1
ATOM 3382 O O . HIS A 1 430 ? 6.754 -42.25 17.359 1 95.62 430 HIS A O 1
ATOM 3388 N N . ILE A 1 431 ? 5.727 -43.75 18.719 1 97.31 431 ILE A N 1
ATOM 3389 C CA . ILE A 1 431 ? 4.68 -44 17.734 1 97.31 431 ILE A CA 1
ATOM 3390 C C . ILE A 1 431 ? 3.326 -43.562 18.297 1 97.31 431 ILE A C 1
ATOM 3392 O O . ILE A 1 431 ? 3.062 -43.75 19.484 1 97.31 431 ILE A O 1
ATOM 3396 N N . ARG A 1 432 ? 2.57 -43 17.406 1 96.62 432 ARG A N 1
ATOM 3397 C CA . ARG A 1 432 ? 1.17 -42.688 17.672 1 96.62 432 ARG A CA 1
ATOM 3398 C C . ARG A 1 432 ? 0.252 -43.469 16.719 1 96.62 432 ARG A C 1
ATOM 3400 O O . ARG A 1 432 ? 0.464 -43.469 15.5 1 96.62 432 ARG A O 1
ATOM 3407 N N . VAL A 1 433 ? -0.771 -44.156 17.297 1 98.06 433 VAL A N 1
ATOM 3408 C CA . VAL A 1 433 ? -1.766 -44.844 16.484 1 98.06 433 VAL A CA 1
ATOM 3409 C C . VAL A 1 433 ? -3.135 -44.188 16.672 1 98.06 433 VAL A C 1
ATOM 3411 O O . VAL A 1 433 ? -3.734 -44.281 17.75 1 98.06 433 VAL A O 1
ATOM 3414 N N . LEU A 1 434 ? -3.523 -43.5 15.695 1 97.5 434 LEU A N 1
ATOM 3415 C CA . LEU A 1 434 ? -4.879 -42.969 15.68 1 97.5 434 LEU A CA 1
ATOM 3416 C C . LEU A 1 434 ? -5.863 -44 15.133 1 97.5 434 LEU A C 1
ATOM 3418 O O . LEU A 1 434 ? -5.547 -44.719 14.188 1 97.5 434 LEU A O 1
ATOM 3422 N N . HIS A 1 435 ? -7.039 -44.062 15.781 1 98 435 HIS A N 1
ATOM 3423 C CA . HIS A 1 435 ? -7.914 -45.219 15.547 1 98 435 HIS A CA 1
ATOM 3424 C C . HIS A 1 435 ? -9.367 -44.781 15.414 1 98 435 HIS A C 1
ATOM 3426 O O . HIS A 1 435 ? -9.922 -44.156 16.328 1 98 435 HIS A O 1
ATOM 3432 N N . ASN A 1 436 ? -9.961 -45.062 14.148 1 97.81 436 ASN A N 1
ATOM 3433 C CA . ASN A 1 436 ? -11.383 -44.844 13.93 1 97.81 436 ASN A CA 1
ATOM 3434 C C . ASN A 1 436 ? -12.125 -46.125 13.625 1 97.81 436 ASN A C 1
ATOM 3436 O O . ASN A 1 436 ? -11.523 -47.094 13.18 1 97.81 436 ASN A O 1
ATOM 3440 N N . VAL A 1 437 ? -13.469 -46.125 13.883 1 97.56 437 VAL A N 1
ATOM 3441 C CA . VAL A 1 437 ? -14.328 -47.281 13.648 1 97.56 437 VAL A CA 1
ATOM 3442 C C . VAL A 1 437 ? -15.609 -46.844 12.953 1 97.56 437 VAL A C 1
ATOM 3444 O O . VAL A 1 437 ? -16.156 -45.781 13.266 1 97.56 437 VAL A O 1
ATOM 3447 N N . ASN A 1 438 ? -15.961 -47.625 11.914 1 97.44 438 ASN A N 1
ATOM 3448 C CA . ASN A 1 438 ? -17.297 -47.406 11.344 1 97.44 438 ASN A CA 1
ATOM 3449 C C . ASN A 1 438 ? -18.375 -48 12.234 1 97.44 438 ASN A C 1
ATOM 3451 O O . ASN A 1 438 ? -18.375 -49.219 12.508 1 97.44 438 ASN A O 1
ATOM 3455 N N . PRO A 1 439 ? -19.297 -47.25 12.602 1 94.69 439 PRO A N 1
ATOM 3456 C CA . PRO A 1 439 ? -20.281 -47.75 13.57 1 94.69 439 PRO A CA 1
ATOM 3457 C C . PRO A 1 439 ? -21.266 -48.719 12.953 1 94.69 439 PRO A C 1
ATOM 3459 O O . PRO A 1 439 ? -21.906 -49.5 13.68 1 94.69 439 PRO A O 1
ATOM 3462 N N . ASP A 1 440 ? -21.453 -48.719 11.695 1 95.88 440 ASP A N 1
ATOM 3463 C CA . ASP A 1 440 ? -22.406 -49.594 11.047 1 95.88 440 ASP A CA 1
ATOM 3464 C C . ASP A 1 440 ? -21.781 -50.938 10.719 1 95.88 440 ASP A C 1
ATOM 3466 O O . ASP A 1 440 ? -22.422 -52 10.891 1 95.88 440 ASP A O 1
ATOM 3470 N N . THR A 1 441 ? -20.531 -50.969 10.266 1 96.38 441 THR A N 1
ATOM 3471 C CA . THR A 1 441 ? -19.906 -52.188 9.75 1 96.38 441 THR A CA 1
ATOM 3472 C C . THR A 1 441 ? -18.875 -52.719 10.734 1 96.38 441 THR A C 1
ATOM 3474 O O . THR A 1 441 ? -18.453 -53.875 10.633 1 96.38 441 THR A O 1
ATOM 3477 N N . ASN A 1 442 ? -18.484 -51.906 11.633 1 96.31 442 ASN A N 1
ATOM 3478 C CA . ASN A 1 442 ? -17.438 -52.188 12.609 1 96.31 442 ASN A CA 1
ATOM 3479 C C . ASN A 1 442 ? -16.078 -52.406 11.945 1 96.31 442 ASN A C 1
ATOM 3481 O O . ASN A 1 442 ? -15.25 -53.156 12.445 1 96.31 442 ASN A O 1
ATOM 3485 N N . SER A 1 443 ? -15.922 -51.875 10.766 1 97.81 443 SER A N 1
ATOM 3486 C CA . SER A 1 443 ? -14.594 -51.844 10.172 1 97.81 443 SER A CA 1
ATOM 3487 C C . SER A 1 443 ? -13.695 -50.844 10.883 1 97.81 443 SER A C 1
ATOM 3489 O O . SER A 1 443 ? -14.195 -49.875 11.469 1 97.81 443 SER A O 1
ATOM 3491 N N . HIS A 1 444 ? -12.391 -51.094 10.883 1 98.12 444 HIS A N 1
ATOM 3492 C CA . HIS A 1 444 ? -11.422 -50.25 11.594 1 98.12 444 HIS A CA 1
ATOM 3493 C C . HIS A 1 444 ? -10.453 -49.594 10.625 1 98.12 444 HIS A C 1
ATOM 3495 O O . HIS A 1 444 ? -10.047 -50.219 9.625 1 98.12 444 HIS A O 1
ATOM 3501 N N . LEU A 1 445 ? -10.109 -48.344 10.93 1 98.31 445 LEU A N 1
ATOM 3502 C CA . LEU A 1 445 ? -9.039 -47.625 10.258 1 98.31 445 LEU A CA 1
ATOM 3503 C C . LEU A 1 445 ? -7.992 -47.156 11.266 1 98.31 445 LEU A C 1
ATOM 3505 O O . LEU A 1 445 ? -8.328 -46.562 12.305 1 98.31 445 LEU A O 1
ATOM 3509 N N . PHE A 1 446 ? -6.75 -47.406 11.039 1 98.44 446 PHE A N 1
ATOM 3510 C CA . PHE A 1 446 ? -5.621 -46.938 11.836 1 98.44 446 PHE A CA 1
ATOM 3511 C C . PHE A 1 446 ? -4.727 -46.031 11.016 1 98.44 446 PHE A C 1
ATOM 3513 O O . PHE A 1 446 ? -4.391 -46.312 9.875 1 98.44 446 PHE A O 1
ATOM 3520 N N . PHE A 1 447 ? -4.449 -44.906 11.555 1 98.19 447 PHE A N 1
ATOM 3521 C CA . PHE A 1 447 ? -3.412 -44.031 11 1 98.19 447 PHE A CA 1
ATOM 3522 C C . PHE A 1 447 ? -2.234 -43.906 11.953 1 98.19 447 PHE A C 1
ATOM 3524 O O . PHE A 1 447 ? -2.393 -43.469 13.094 1 98.19 447 PHE A O 1
ATOM 3531 N N . ILE A 1 448 ? -1.095 -44.312 11.539 1 98.25 448 ILE A N 1
ATOM 3532 C CA . ILE A 1 448 ? 0.08 -44.469 12.391 1 98.25 448 ILE A CA 1
ATOM 3533 C C . ILE A 1 448 ? 1.134 -43.438 11.992 1 98.25 448 ILE A C 1
ATOM 3535 O O . ILE A 1 448 ? 1.501 -43.344 10.82 1 98.25 448 ILE A O 1
ATOM 3539 N N . THR A 1 449 ? 1.559 -42.656 12.953 1 97.19 449 THR A N 1
ATOM 3540 C CA . THR A 1 449 ? 2.607 -41.656 12.758 1 97.19 449 THR A CA 1
ATOM 3541 C C . THR A 1 449 ? 3.631 -41.719 13.891 1 97.19 449 THR A C 1
ATOM 3543 O O . THR A 1 449 ? 3.426 -42.406 14.883 1 97.19 449 THR A O 1
ATOM 3546 N N . HIS A 1 450 ? 4.707 -41.031 13.648 1 96.75 450 HIS A N 1
ATOM 3547 C CA . HIS A 1 450 ? 5.602 -40.75 14.773 1 96.75 450 HIS A CA 1
ATOM 3548 C C . HIS A 1 450 ? 4.945 -39.844 15.797 1 96.75 450 HIS A C 1
ATOM 3550 O O . HIS A 1 450 ? 3.902 -39.25 15.523 1 96.75 450 HIS A O 1
ATOM 3556 N N . LYS A 1 451 ? 5.566 -39.75 16.953 1 94.5 451 LYS A N 1
ATOM 3557 C CA . LYS A 1 451 ? 5.219 -38.812 18.031 1 94.5 451 LYS A CA 1
ATOM 3558 C C . LYS A 1 451 ? 6.441 -38.031 18.484 1 94.5 451 LYS A C 1
ATOM 3560 O O . LYS A 1 451 ? 7.27 -38.531 19.234 1 94.5 451 LYS A O 1
ATOM 3565 N N . PRO A 1 452 ? 6.488 -36.656 18 1 92.94 452 PRO A N 1
ATOM 3566 C CA . PRO A 1 452 ? 5.562 -35.938 17.125 1 92.94 452 PRO A CA 1
ATOM 3567 C C . PRO A 1 452 ? 5.586 -36.438 15.688 1 92.94 452 PRO A C 1
ATOM 3569 O O . PRO A 1 452 ? 6.566 -37.031 15.258 1 92.94 452 PRO A O 1
ATOM 3572 N N . ALA A 1 453 ? 4.582 -36.094 15.047 1 94.06 453 ALA A N 1
ATOM 3573 C CA . ALA A 1 453 ? 4.301 -36.688 13.742 1 94.06 453 ALA A CA 1
ATOM 3574 C C . ALA A 1 453 ? 5.422 -36.375 12.75 1 94.06 453 ALA A C 1
ATOM 3576 O O . ALA A 1 453 ? 5.594 -37.094 11.758 1 94.06 453 ALA A O 1
ATOM 3577 N N . ASN A 1 454 ? 6.172 -35.312 13.031 1 90.75 454 ASN A N 1
ATOM 3578 C CA . ASN A 1 454 ? 7.215 -34.906 12.086 1 90.75 454 ASN A CA 1
ATOM 3579 C C . ASN A 1 454 ? 8.57 -35.5 12.469 1 90.75 454 ASN A C 1
ATOM 3581 O O . ASN A 1 454 ? 9.594 -35.094 11.906 1 90.75 454 ASN A O 1
ATOM 3585 N N . SER A 1 455 ? 8.594 -36.469 13.391 1 93.88 455 SER A N 1
ATOM 3586 C CA . SER A 1 455 ? 9.836 -37.125 13.773 1 93.88 455 SER A CA 1
ATOM 3587 C C . SER A 1 455 ? 10.375 -38 12.641 1 93.88 455 SER A C 1
ATOM 3589 O O . SER A 1 455 ? 9.625 -38.406 11.758 1 93.88 455 SER A O 1
ATOM 3591 N N . LEU A 1 456 ? 11.711 -38.281 12.57 1 92.25 456 LEU A N 1
ATOM 3592 C CA . LEU A 1 456 ? 12.375 -39.031 11.516 1 92.25 456 LEU A CA 1
ATOM 3593 C C . LEU A 1 456 ? 13.008 -40.281 12.086 1 92.25 456 LEU A C 1
ATOM 3595 O O . LEU A 1 456 ? 13.914 -40.875 11.469 1 92.25 456 LEU A O 1
ATOM 3599 N N . HIS A 1 457 ? 12.477 -40.75 13.117 1 92.44 457 HIS A N 1
ATOM 3600 C CA . HIS A 1 457 ? 13.008 -41.938 13.766 1 92.44 457 HIS A CA 1
ATOM 3601 C C . HIS A 1 457 ? 12.695 -43.188 12.961 1 92.44 457 HIS A C 1
ATOM 3603 O O . HIS A 1 457 ? 11.727 -43.219 12.203 1 92.44 457 HIS A O 1
ATOM 3609 N N . ASP A 1 458 ? 13.594 -44.219 13.023 1 94.62 458 ASP A N 1
ATOM 3610 C CA . ASP A 1 458 ? 13.25 -45.562 12.609 1 94.62 458 ASP A CA 1
ATOM 3611 C C . ASP A 1 458 ? 12.68 -46.375 13.781 1 94.62 458 ASP A C 1
ATOM 3613 O O . ASP A 1 458 ? 13.367 -46.594 14.781 1 94.62 458 ASP A O 1
ATOM 3617 N N . SER A 1 459 ? 11.5 -46.781 13.57 1 96.5 459 SER A N 1
ATOM 3618 C CA . SER A 1 459 ? 10.82 -47.375 14.703 1 96.5 459 SER A CA 1
ATOM 3619 C C . SER A 1 459 ? 10.188 -48.719 14.312 1 96.5 459 SER A C 1
ATOM 3621 O O . SER A 1 459 ? 9.648 -48.844 13.211 1 96.5 459 SER A O 1
ATOM 3623 N N . LYS A 1 460 ? 10.328 -49.719 15.156 1 97.06 460 LYS A N 1
ATOM 3624 C CA . LYS A 1 460 ? 9.617 -51 15.07 1 97.06 460 LYS A CA 1
ATOM 3625 C C . LYS A 1 460 ? 8.625 -51.125 16.219 1 97.06 460 LYS A C 1
ATOM 3627 O O . LYS A 1 460 ? 8.906 -50.75 17.359 1 97.06 460 LYS A O 1
ATOM 3632 N N . PHE A 1 461 ? 7.504 -51.688 15.914 1 98.12 461 PHE A N 1
ATOM 3633 C CA . PHE A 1 461 ? 6.48 -51.719 16.953 1 98.12 461 PHE A CA 1
ATOM 3634 C C . PHE A 1 461 ? 5.391 -52.719 16.609 1 98.12 461 PHE A C 1
ATOM 3636 O O . PHE A 1 461 ? 5.344 -53.25 15.484 1 98.12 461 PHE A O 1
ATOM 3643 N N . THR A 1 462 ? 4.594 -53.094 17.516 1 98.19 462 THR A N 1
ATOM 3644 C CA . THR A 1 462 ? 3.316 -53.781 17.406 1 98.19 462 THR A CA 1
ATOM 3645 C C . THR A 1 462 ? 2.252 -53.094 18.266 1 98.19 462 THR A C 1
ATOM 3647 O O . THR A 1 462 ? 2.555 -52.156 19.016 1 98.19 462 THR A O 1
ATOM 3650 N N . PHE A 1 463 ? 1.123 -53.469 18.078 1 97.69 463 PHE A N 1
ATOM 3651 C CA . PHE A 1 463 ? 0.063 -53.062 18.984 1 97.69 463 PHE A CA 1
ATOM 3652 C C . PHE A 1 463 ? -1.059 -54.094 19.016 1 97.69 463 PHE A C 1
ATOM 3654 O O . PHE A 1 463 ? -1.233 -54.875 18.062 1 97.69 463 PHE A O 1
ATOM 3661 N N . SER A 1 464 ? -1.784 -54.125 20.109 1 97 464 SER A N 1
ATOM 3662 C CA . SER A 1 464 ? -2.922 -55 20.281 1 97 464 SER A CA 1
ATOM 3663 C C . SER A 1 464 ? -4.242 -54.25 20.172 1 97 464 SER A C 1
ATOM 3665 O O . SER A 1 464 ? -4.34 -53.094 20.594 1 97 464 SER A O 1
ATOM 3667 N N . VAL A 1 465 ? -5.184 -54.969 19.578 1 97.31 465 VAL A N 1
ATOM 3668 C CA . VAL A 1 465 ? -6.477 -54.312 19.406 1 97.31 465 VAL A CA 1
ATOM 3669 C C . VAL A 1 465 ? -7.586 -55.344 19.375 1 97.31 465 VAL A C 1
ATOM 3671 O O . VAL A 1 465 ? -7.387 -56.469 18.875 1 97.31 465 VAL A O 1
ATOM 3674 N N . ALA A 1 466 ? -8.719 -54.938 19.984 1 96.06 466 ALA A N 1
ATOM 3675 C CA . ALA A 1 466 ? -9.938 -55.719 19.828 1 96.06 466 ALA A CA 1
ATOM 3676 C C . ALA A 1 466 ? -10.609 -55.438 18.5 1 96.06 466 ALA A C 1
ATOM 3678 O O . ALA A 1 466 ? -10.898 -54.312 18.156 1 96.06 466 ALA A O 1
ATOM 3679 N N . LEU A 1 467 ? -10.75 -56.531 17.672 1 96.62 467 LEU A N 1
ATOM 3680 C CA . LEU A 1 467 ? -11.43 -56.469 16.375 1 96.62 467 LEU A CA 1
ATOM 3681 C C . LEU A 1 467 ? -12.711 -57.281 16.406 1 96.62 467 LEU A C 1
ATOM 3683 O O . LEU A 1 467 ? -12.945 -58.062 17.344 1 96.62 467 LEU A O 1
ATOM 3687 N N . PRO A 1 468 ? -13.594 -57.094 15.367 1 95.31 468 PRO A N 1
ATOM 3688 C CA . PRO A 1 468 ? -14.82 -57.875 15.328 1 95.31 468 PRO A CA 1
ATOM 3689 C C . PRO A 1 468 ? -14.539 -59.375 15.328 1 95.31 468 PRO A C 1
ATOM 3691 O O . PRO A 1 468 ? -15.344 -60.156 15.836 1 95.31 468 PRO A O 1
ATOM 3694 N N . ASP A 1 469 ? -13.422 -59.812 14.883 1 94.31 469 ASP A N 1
ATOM 3695 C CA . ASP A 1 469 ? -13.086 -61.219 14.688 1 94.31 469 ASP A CA 1
ATOM 3696 C C . ASP A 1 469 ? -12.258 -61.75 15.859 1 94.31 469 ASP A C 1
ATOM 3698 O O . ASP A 1 469 ? -11.852 -62.906 15.867 1 94.31 469 ASP A O 1
ATOM 3702 N N . GLY A 1 470 ? -11.898 -60.938 16.781 1 95 470 GLY A N 1
ATOM 3703 C CA . GLY A 1 470 ? -11.109 -61.281 17.953 1 95 470 GLY A CA 1
ATOM 3704 C C . GLY A 1 470 ? -10.062 -60.25 18.312 1 95 470 GLY A C 1
ATOM 3705 O O . GLY A 1 470 ? -10 -59.188 17.703 1 95 470 GLY A O 1
ATOM 3706 N N . THR A 1 471 ? -9.328 -60.625 19.328 1 96.44 471 THR A N 1
ATOM 3707 C CA . THR A 1 471 ? -8.227 -59.75 19.734 1 96.44 471 THR A CA 1
ATOM 3708 C C . THR A 1 471 ? -6.922 -60.219 19.094 1 96.44 471 THR A C 1
ATOM 3710 O O . THR A 1 471 ? -6.562 -61.406 19.156 1 96.44 471 THR A O 1
ATOM 3713 N N . TYR A 1 472 ? -6.258 -59.219 18.5 1 97.44 472 TYR A N 1
ATOM 3714 C CA . TYR A 1 472 ? -5.059 -59.562 17.75 1 97.44 472 TYR A CA 1
ATOM 3715 C C . TYR A 1 472 ? -3.918 -58.625 18.062 1 97.44 472 TYR A C 1
ATOM 3717 O O . TYR A 1 472 ? -4.152 -57.5 18.5 1 97.44 472 TYR A O 1
ATOM 3725 N N . THR A 1 473 ? -2.756 -59.125 17.969 1 97.44 473 THR A N 1
ATOM 3726 C CA . THR A 1 473 ? -1.564 -58.281 17.906 1 97.44 473 THR A CA 1
ATOM 3727 C C . THR A 1 473 ? -1.123 -58.062 16.453 1 97.44 473 THR A C 1
ATOM 3729 O O . THR A 1 473 ? -0.941 -59.031 15.711 1 97.44 473 THR A O 1
ATOM 3732 N N . LEU A 1 474 ? -1.123 -56.875 16.016 1 97.81 474 LEU A N 1
ATOM 3733 C CA . LEU A 1 474 ? -0.742 -56.562 14.641 1 97.81 474 LEU A CA 1
ATOM 3734 C C . LEU A 1 474 ? 0.721 -56.156 14.57 1 97.81 474 LEU A C 1
ATOM 3736 O O . LEU A 1 474 ? 1.098 -55.094 15.117 1 97.81 474 LEU A O 1
ATOM 3740 N N . PRO A 1 475 ? 1.623 -56.812 13.961 1 97.25 475 PRO A N 1
ATOM 3741 C CA . PRO A 1 475 ? 1.322 -58.156 13.43 1 97.25 475 PRO A CA 1
ATOM 3742 C C . PRO A 1 475 ? 1.452 -59.25 14.477 1 97.25 475 PRO A C 1
ATOM 3744 O O . PRO A 1 475 ? 1.944 -59 15.586 1 97.25 475 PRO A O 1
ATOM 3747 N N . GLU A 1 476 ? 1.033 -60.344 14.07 1 95.19 476 GLU A N 1
ATOM 3748 C CA . GLU A 1 476 ? 1.213 -61.5 14.945 1 95.19 476 GLU A CA 1
ATOM 3749 C C . GLU A 1 476 ? 2.643 -62.031 14.875 1 95.19 476 GLU A C 1
ATOM 3751 O O . GLU A 1 476 ? 3.172 -62.531 15.867 1 95.19 476 GLU A O 1
ATOM 3756 N N . GLU A 1 477 ? 3.193 -61.906 13.719 1 94 477 GLU A N 1
ATOM 3757 C CA . GLU A 1 477 ? 4.594 -62.281 13.539 1 94 477 GLU A CA 1
ATOM 3758 C C . GLU A 1 477 ? 5.422 -61.094 13.047 1 94 477 GLU A C 1
ATOM 3760 O O . GLU A 1 477 ? 5.078 -60.469 12.047 1 94 477 GLU A O 1
ATOM 3765 N N . GLY A 1 478 ? 6.449 -60.875 13.75 1 94.75 478 GLY A N 1
ATOM 3766 C CA . GLY A 1 478 ? 7.328 -59.781 13.359 1 94.75 478 GLY A CA 1
ATOM 3767 C C . GLY A 1 478 ? 6.867 -58.438 13.883 1 94.75 478 GLY A C 1
ATOM 3768 O O . GLY A 1 478 ? 6.332 -58.344 14.992 1 94.75 478 GLY A O 1
ATOM 3769 N N . ASN A 1 479 ? 7.25 -57.281 13.156 1 96.25 479 ASN A N 1
ATOM 3770 C CA . ASN A 1 479 ? 6.953 -55.938 13.562 1 96.25 479 ASN A CA 1
ATOM 3771 C C . ASN A 1 479 ? 6.461 -55.094 12.391 1 96.25 479 ASN A C 1
ATOM 3773 O O . ASN A 1 479 ? 6.809 -55.344 11.242 1 96.25 479 ASN A O 1
ATOM 3777 N N . LEU A 1 480 ? 5.656 -54.094 12.766 1 96.88 480 LEU A N 1
ATOM 3778 C CA . LEU A 1 480 ? 5.461 -52.938 11.883 1 96.88 480 LEU A CA 1
ATOM 3779 C C . LEU A 1 480 ? 6.652 -52 11.953 1 96.88 480 LEU A C 1
ATOM 3781 O O . LEU A 1 480 ? 7.359 -51.938 12.961 1 96.88 480 LEU A O 1
ATOM 3785 N N . GLU A 1 481 ? 6.824 -51.281 10.875 1 96.75 481 GLU A N 1
ATOM 3786 C CA . GLU A 1 481 ? 7.949 -50.344 10.836 1 96.75 481 GLU A CA 1
ATOM 3787 C C . GLU A 1 481 ? 7.52 -48.969 10.297 1 96.75 481 GLU A C 1
ATOM 3789 O O . GLU A 1 481 ? 6.695 -48.906 9.383 1 96.75 481 GLU A O 1
ATOM 3794 N N . LEU A 1 482 ? 7.965 -47.906 10.906 1 96.06 482 LEU A N 1
ATOM 3795 C CA . LEU A 1 482 ? 8.047 -46.562 10.336 1 96.06 482 LEU A CA 1
ATOM 3796 C C . LEU A 1 482 ? 9.5 -46.125 10.188 1 96.06 482 LEU A C 1
ATOM 3798 O O . LEU A 1 482 ? 10.227 -46 11.172 1 96.06 482 LEU A O 1
ATOM 3802 N N . ASN A 1 483 ? 9.883 -45.875 9.008 1 94.06 483 ASN A N 1
ATOM 3803 C CA . ASN A 1 483 ? 11.273 -45.531 8.711 1 94.06 483 ASN A CA 1
ATOM 3804 C C . ASN A 1 483 ? 11.422 -44.094 8.242 1 94.06 483 ASN A C 1
ATOM 3806 O O . ASN A 1 483 ? 10.977 -43.75 7.152 1 94.06 483 ASN A O 1
ATOM 3810 N N . GLY A 1 484 ? 12.094 -43.344 9.039 1 91.81 484 GLY A N 1
ATOM 3811 C CA . GLY A 1 484 ? 12.266 -41.969 8.68 1 91.81 484 GLY A CA 1
ATOM 3812 C C . GLY A 1 484 ? 10.953 -41.219 8.5 1 91.81 484 GLY A C 1
ATOM 3813 O O . GLY A 1 484 ? 10.078 -41.281 9.367 1 91.81 484 GLY A O 1
ATOM 3814 N N . HIS A 1 485 ? 10.945 -40.438 7.508 1 91.56 485 HIS A N 1
ATOM 3815 C CA . HIS A 1 485 ? 9.695 -39.75 7.152 1 91.56 485 HIS A CA 1
ATOM 3816 C C . HIS A 1 485 ? 8.656 -40.75 6.664 1 91.56 485 HIS A C 1
ATOM 3818 O O . HIS A 1 485 ? 8.758 -41.281 5.551 1 91.56 485 HIS A O 1
ATOM 3824 N N . ASP A 1 486 ? 7.691 -41 7.625 1 94.31 486 ASP A N 1
ATOM 3825 C CA . ASP A 1 486 ? 6.789 -42.094 7.281 1 94.31 486 ASP A CA 1
ATOM 3826 C C . ASP A 1 486 ? 5.48 -42 8.062 1 94.31 486 ASP A C 1
ATOM 3828 O O . ASP A 1 486 ? 5.418 -41.344 9.094 1 94.31 486 ASP A O 1
ATOM 3832 N N . SER A 1 487 ? 4.48 -42.562 7.453 1 96.88 487 SER A N 1
ATOM 3833 C CA . SER A 1 487 ? 3.168 -42.812 8.039 1 96.88 487 SER A CA 1
ATOM 3834 C C . SER A 1 487 ? 2.465 -43.969 7.34 1 96.88 487 SER A C 1
ATOM 3836 O O . SER A 1 487 ? 2.854 -44.344 6.238 1 96.88 487 SER A O 1
ATOM 3838 N N . LYS A 1 488 ? 1.443 -44.562 8.07 1 97.25 488 LYS A N 1
ATOM 3839 C CA . LYS A 1 488 ? 0.722 -45.656 7.469 1 97.25 488 LYS A CA 1
ATOM 3840 C C . LYS A 1 488 ? -0.761 -45.625 7.828 1 97.25 488 LYS A C 1
ATOM 3842 O O . LYS A 1 488 ? -1.125 -45.219 8.938 1 97.25 488 LYS A O 1
ATOM 3847 N N . TYR A 1 489 ? -1.529 -46.062 6.863 1 97.81 489 TYR A N 1
ATOM 3848 C CA . TYR A 1 489 ? -2.928 -46.344 7.168 1 97.81 489 TYR A CA 1
ATOM 3849 C C . TYR A 1 489 ? -3.23 -47.812 7.016 1 97.81 489 TYR A C 1
ATOM 3851 O O . TYR A 1 489 ? -2.805 -48.469 6.043 1 97.81 489 TYR A O 1
ATOM 3859 N N . LEU A 1 490 ? -3.912 -48.406 7.977 1 98.31 490 LEU A N 1
ATOM 3860 C CA . LEU A 1 490 ? -4.266 -49.812 7.992 1 98.31 490 LEU A CA 1
ATOM 3861 C C . LEU A 1 490 ? -5.758 -50 8.242 1 98.31 490 LEU A C 1
ATOM 3863 O O . LEU A 1 490 ? -6.406 -49.125 8.828 1 98.31 490 LEU A O 1
ATOM 3867 N N . ILE A 1 491 ? -6.242 -51.188 7.695 1 98.5 491 ILE A N 1
ATOM 3868 C CA . ILE A 1 491 ? -7.66 -51.438 7.918 1 98.5 491 ILE A CA 1
ATOM 3869 C C . ILE A 1 491 ? -7.844 -52.844 8.539 1 98.5 491 ILE A C 1
ATOM 3871 O O . ILE A 1 491 ? -6.953 -53.688 8.453 1 98.5 491 ILE A O 1
ATOM 3875 N N . ALA A 1 492 ? -8.984 -53.031 9.148 1 98.31 492 ALA A N 1
ATOM 3876 C CA . ALA A 1 492 ? -9.398 -54.312 9.75 1 98.31 492 ALA A CA 1
ATOM 3877 C C . ALA A 1 492 ? -10.922 -54.438 9.734 1 98.31 492 ALA A C 1
ATOM 3879 O O . ALA A 1 492 ? -11.641 -53.438 9.609 1 98.31 492 ALA A O 1
ATOM 3880 N N . GLY A 1 493 ? -11.305 -55.719 9.797 1 97.56 493 GLY A N 1
ATOM 3881 C CA . GLY A 1 493 ? -12.734 -56 9.867 1 97.56 493 GLY A CA 1
ATOM 3882 C C . GLY A 1 493 ? -13.484 -55.562 8.617 1 97.56 493 GLY A C 1
ATOM 3883 O O . GLY A 1 493 ? -14.57 -55 8.703 1 97.56 493 GLY A O 1
ATOM 3884 N N . PHE A 1 494 ? -12.938 -55.812 7.484 1 97.56 494 PHE A N 1
ATOM 3885 C CA . PHE A 1 494 ? -13.484 -55.344 6.207 1 97.56 494 PHE A CA 1
ATOM 3886 C C . PHE A 1 494 ? -13.648 -56.531 5.242 1 97.56 494 PHE A C 1
ATOM 3888 O O . PHE A 1 494 ? -12.805 -57.438 5.203 1 97.56 494 PHE A O 1
ATOM 3895 N N . ASN A 1 495 ? -14.656 -56.531 4.488 1 95.81 495 ASN A N 1
ATOM 3896 C CA . ASN A 1 495 ? -14.859 -57.594 3.506 1 95.81 495 ASN A CA 1
ATOM 3897 C C . ASN A 1 495 ? -14.195 -57.25 2.172 1 95.81 495 ASN A C 1
ATOM 3899 O O . ASN A 1 495 ? -14.445 -56.188 1.599 1 95.81 495 ASN A O 1
ATOM 3903 N N . LEU A 1 496 ? -13.375 -58.156 1.715 1 96.12 496 LEU A N 1
ATOM 3904 C CA . LEU A 1 496 ? -12.82 -58.125 0.367 1 96.12 496 LEU A CA 1
ATOM 3905 C C . LEU A 1 496 ? -13.711 -58.844 -0.622 1 96.12 496 LEU A C 1
ATOM 3907 O O . LEU A 1 496 ? -13.414 -60 -1.001 1 96.12 496 LEU A O 1
ATOM 3911 N N . GLY A 1 497 ? -14.641 -58.188 -1.114 1 93.69 497 GLY A N 1
ATOM 3912 C CA . GLY A 1 497 ? -15.68 -58.906 -1.826 1 93.69 497 GLY A CA 1
ATOM 3913 C C . GLY A 1 497 ? -16.438 -59.906 -0.944 1 93.69 497 GLY A C 1
ATOM 3914 O O . GLY A 1 497 ? -17 -59.5 0.083 1 93.69 497 GLY A O 1
ATOM 3915 N N . ARG A 1 498 ? -16.328 -61.094 -1.26 1 94.5 498 ARG A N 1
ATOM 3916 C CA . ARG A 1 498 ? -17.047 -62.125 -0.521 1 94.5 498 ARG A CA 1
ATOM 3917 C C . ARG A 1 498 ? -16.172 -62.75 0.558 1 94.5 498 ARG A C 1
ATOM 3919 O O . ARG A 1 498 ? -16.641 -63.531 1.379 1 94.5 498 ARG A O 1
ATOM 3926 N N . ASN A 1 499 ? -14.953 -62.344 0.631 1 95.81 499 ASN A N 1
ATOM 3927 C CA . ASN A 1 499 ? -13.992 -62.875 1.594 1 95.81 499 ASN A CA 1
ATOM 3928 C C . ASN A 1 499 ? -13.812 -61.938 2.785 1 95.81 499 ASN A C 1
ATOM 3930 O O . ASN A 1 499 ? -13.836 -60.719 2.627 1 95.81 499 ASN A O 1
ATOM 3934 N N . ARG A 1 500 ? -13.547 -62.438 3.904 1 96.25 500 ARG A N 1
ATOM 3935 C CA . ARG A 1 500 ? -13.43 -61.656 5.137 1 96.25 500 ARG A CA 1
ATOM 3936 C C . ARG A 1 500 ? -11.969 -61.375 5.469 1 96.25 500 ARG A C 1
ATOM 3938 O O . ARG A 1 500 ? -11.195 -62.312 5.727 1 96.25 500 ARG A O 1
ATOM 3945 N N . LEU A 1 501 ? -11.648 -60.094 5.465 1 97.94 501 LEU A N 1
ATOM 3946 C CA . LEU A 1 501 ? -10.359 -59.625 5.969 1 97.94 501 LEU A CA 1
ATOM 3947 C C . LEU A 1 501 ? -10.414 -59.375 7.469 1 97.94 501 LEU A C 1
ATOM 3949 O O . LEU A 1 501 ? -11.188 -58.5 7.922 1 97.94 501 LEU A O 1
ATOM 3953 N N . VAL A 1 502 ? -9.641 -60.062 8.258 1 98.06 502 VAL A N 1
ATOM 3954 C CA . VAL A 1 502 ? -9.523 -59.781 9.68 1 98.06 502 VAL A CA 1
ATOM 3955 C C . VAL A 1 502 ? -8.695 -58.531 9.883 1 98.06 502 VAL A C 1
ATOM 3957 O O . VAL A 1 502 ? -9.172 -57.562 10.5 1 98.06 502 VAL A O 1
ATOM 3960 N N . TYR A 1 503 ? -7.512 -58.5 9.398 1 98.44 503 TYR A N 1
ATOM 3961 C CA . TYR A 1 503 ? -6.711 -57.281 9.367 1 98.44 503 TYR A CA 1
ATOM 3962 C C . TYR A 1 503 ? -5.57 -57.406 8.367 1 98.44 503 TYR A C 1
ATOM 3964 O O . TYR A 1 503 ? -5.277 -58.5 7.883 1 98.44 503 TYR A O 1
ATOM 3972 N N . SER A 1 504 ? -5.004 -56.281 8 1 98.62 504 SER A N 1
ATOM 3973 C CA . SER A 1 504 ? -3.797 -56.219 7.18 1 98.62 504 SER A CA 1
ATOM 3974 C C . SER A 1 504 ? -2.785 -55.25 7.746 1 98.62 504 SER A C 1
ATOM 3976 O O . SER A 1 504 ? -3.156 -54.156 8.211 1 98.62 504 SER A O 1
ATOM 3978 N N . THR A 1 505 ? -1.53 -55.562 7.762 1 98.44 505 THR A N 1
ATOM 3979 C CA . THR A 1 505 ? -0.459 -54.625 8.07 1 98.44 505 THR A CA 1
ATOM 3980 C C . THR A 1 505 ? 0.142 -54.062 6.797 1 98.44 505 THR A C 1
ATOM 3982 O O . THR A 1 505 ? 1.137 -53.312 6.844 1 98.44 505 THR A O 1
ATOM 3985 N N . SER A 1 506 ? -0.426 -54.406 5.68 1 98.19 506 SER A N 1
ATOM 3986 C CA . SER A 1 506 ? -0.203 -53.75 4.398 1 98.19 506 SER A CA 1
ATOM 3987 C C . SER A 1 506 ? -1.33 -52.781 4.078 1 98.19 506 SER A C 1
ATOM 3989 O O . SER A 1 506 ? -2.455 -52.938 4.559 1 98.19 506 SER A O 1
ATOM 3991 N N . GLN A 1 507 ? -0.979 -51.781 3.377 1 97.94 507 GLN A N 1
ATOM 3992 C CA . GLN A 1 507 ? -1.959 -50.75 3.059 1 97.94 507 GLN A CA 1
ATOM 3993 C C . GLN A 1 507 ? -2.889 -51.219 1.937 1 97.94 507 GLN A C 1
ATOM 3995 O O . GLN A 1 507 ? -2.432 -51.562 0.842 1 97.94 507 GLN A O 1
ATOM 4000 N N . PHE A 1 508 ? -4.137 -51.219 2.264 1 97.94 508 PHE A N 1
ATOM 4001 C CA . PHE A 1 508 ? -5.164 -51.562 1.28 1 97.94 508 PHE A CA 1
ATOM 4002 C C . PHE A 1 508 ? -5.242 -50.5 0.195 1 97.94 508 PHE A C 1
ATOM 4004 O O . PHE A 1 508 ? -5.289 -49.312 0.495 1 97.94 508 PHE A O 1
ATOM 4011 N N . GLN A 1 509 ? -5.227 -50.906 -1.02 1 97.88 509 GLN A N 1
ATOM 4012 C CA . GLN A 1 509 ? -5.277 -49.938 -2.119 1 97.88 509 GLN A CA 1
ATOM 4013 C C . GLN A 1 509 ? -6.629 -50 -2.826 1 97.88 509 GLN A C 1
ATOM 4015 O O . GLN A 1 509 ? -7.312 -48.969 -2.949 1 97.88 509 GLN A O 1
ATOM 4020 N N . THR A 1 510 ? -7.004 -51.156 -3.318 1 97.62 510 THR A N 1
ATOM 4021 C CA . THR A 1 510 ? -8.281 -51.312 -4.008 1 97.62 510 THR A CA 1
ATOM 4022 C C . THR A 1 510 ? -8.664 -52.781 -4.125 1 97.62 510 THR A C 1
ATOM 4024 O O . THR A 1 510 ? -7.926 -53.656 -3.668 1 97.62 510 THR A O 1
ATOM 4027 N N . MET A 1 511 ? -9.914 -53.031 -4.652 1 96.62 511 MET A N 1
ATOM 4028 C CA . MET A 1 511 ? -10.398 -54.375 -4.922 1 96.62 511 MET A CA 1
ATOM 4029 C C . MET A 1 511 ? -11.469 -54.375 -6.004 1 96.62 511 MET A C 1
ATOM 4031 O O . MET A 1 511 ? -12.117 -53.344 -6.234 1 96.62 511 MET A O 1
ATOM 4035 N N . ILE A 1 512 ? -11.539 -55.469 -6.715 1 95.62 512 ILE A N 1
ATOM 4036 C CA . ILE A 1 512 ? -12.633 -55.656 -7.664 1 95.62 512 ILE A CA 1
ATOM 4037 C C . ILE A 1 512 ? -13.172 -57.094 -7.559 1 95.62 512 ILE A C 1
ATOM 4039 O O . ILE A 1 512 ? -12.516 -57.969 -6.984 1 95.62 512 ILE A O 1
ATOM 4043 N N . THR A 1 513 ? -14.383 -57.281 -8.031 1 93.5 513 THR A N 1
ATOM 4044 C CA . THR A 1 513 ? -14.984 -58.594 -8.172 1 93.5 513 THR A CA 1
ATOM 4045 C C . THR A 1 513 ? -15.203 -58.938 -9.648 1 93.5 513 THR A C 1
ATOM 4047 O O . THR A 1 513 ? -15.828 -58.156 -10.375 1 93.5 513 THR A O 1
ATOM 4050 N N . GLN A 1 514 ? -14.703 -60.062 -10.055 1 88.62 514 GLN A N 1
ATOM 4051 C CA . GLN A 1 514 ? -14.844 -60.5 -11.43 1 88.62 514 GLN A CA 1
ATOM 4052 C C . GLN A 1 514 ? -15.359 -61.938 -11.484 1 88.62 514 GLN A C 1
ATOM 4054 O O . GLN A 1 514 ? -14.586 -62.906 -11.305 1 88.62 514 GLN A O 1
ATOM 4059 N N . GLY A 1 515 ? -16.547 -62.125 -11.992 1 84.44 515 GLY A N 1
ATOM 4060 C CA . GLY A 1 515 ? -17.109 -63.469 -12.031 1 84.44 515 GLY A CA 1
ATOM 4061 C C . GLY A 1 515 ? -17.062 -64.188 -10.695 1 84.44 515 GLY A C 1
ATOM 4062 O O . GLY A 1 515 ? -17.625 -63.688 -9.711 1 84.44 515 GLY A O 1
ATOM 4063 N N . GLU A 1 516 ? -16.203 -65.188 -10.75 1 86.81 516 GLU A N 1
ATOM 4064 C CA . GLU A 1 516 ? -16.156 -66 -9.531 1 86.81 516 GLU A CA 1
ATOM 4065 C C . GLU A 1 516 ? -15.055 -65.562 -8.594 1 86.81 516 GLU A C 1
ATOM 4067 O O . GLU A 1 516 ? -15.031 -65.875 -7.414 1 86.81 516 GLU A O 1
ATOM 4072 N N . HIS A 1 517 ? -14.195 -64.625 -9.047 1 90.38 517 HIS A N 1
ATOM 4073 C CA . HIS A 1 517 ? -13.023 -64.25 -8.266 1 90.38 517 HIS A CA 1
ATOM 4074 C C . HIS A 1 517 ? -13.211 -62.875 -7.637 1 90.38 517 HIS A C 1
ATOM 4076 O O . HIS A 1 517 ? -13.773 -61.969 -8.258 1 90.38 517 HIS A O 1
ATOM 4082 N N . ASP A 1 518 ? -12.766 -62.781 -6.426 1 94.69 518 ASP A N 1
ATOM 4083 C CA . ASP A 1 518 ? -12.453 -61.5 -5.82 1 94.69 518 ASP A CA 1
ATOM 4084 C C . ASP A 1 518 ? -10.953 -61.188 -5.922 1 94.69 518 ASP A C 1
ATOM 4086 O O . ASP A 1 518 ? -10.125 -62.062 -5.773 1 94.69 518 ASP A O 1
ATOM 4090 N N . ILE A 1 519 ? -10.648 -59.969 -6.305 1 96.44 519 ILE A N 1
ATOM 4091 C CA . ILE A 1 519 ? -9.258 -59.531 -6.438 1 96.44 519 ILE A CA 1
ATOM 4092 C C . ILE A 1 519 ? -8.992 -58.344 -5.527 1 96.44 519 ILE A C 1
ATOM 4094 O O . ILE A 1 519 ? -9.703 -57.344 -5.594 1 96.44 519 ILE A O 1
ATOM 4098 N N . ALA A 1 520 ? -8.039 -58.438 -4.715 1 97.56 520 ALA A N 1
ATOM 4099 C CA . ALA A 1 520 ? -7.691 -57.344 -3.803 1 97.56 520 ALA A CA 1
ATOM 4100 C C . ALA A 1 520 ? -6.223 -56.938 -3.949 1 97.56 520 ALA A C 1
ATOM 4102 O O . ALA A 1 520 ? -5.359 -57.812 -4.121 1 97.56 520 ALA A O 1
ATOM 4103 N N . LEU A 1 521 ? -5.996 -55.656 -3.92 1 98.12 521 LEU A N 1
ATOM 4104 C CA . LEU A 1 521 ? -4.664 -55.094 -4.102 1 98.12 521 LEU A CA 1
ATOM 4105 C C . LEU A 1 521 ? -4.184 -54.406 -2.824 1 98.12 521 LEU A C 1
ATOM 4107 O O . LEU A 1 521 ? -4.883 -53.562 -2.27 1 98.12 521 LEU A O 1
ATOM 4111 N N . PHE A 1 522 ? -3 -54.75 -2.289 1 98.38 522 PHE A N 1
ATOM 4112 C CA . PHE A 1 522 ? -2.336 -54.188 -1.133 1 98.38 522 PHE A CA 1
ATOM 4113 C C . PHE A 1 522 ? -0.935 -53.688 -1.496 1 98.38 522 PHE A C 1
ATOM 4115 O O . PHE A 1 522 ? -0.359 -54.156 -2.49 1 98.38 522 PHE A O 1
ATOM 4122 N N . ASN A 1 523 ? -0.431 -52.781 -0.681 1 97.75 523 ASN A N 1
ATOM 4123 C CA . ASN A 1 523 ? 0.929 -52.312 -0.924 1 97.75 523 ASN A CA 1
ATOM 4124 C C . ASN A 1 523 ? 1.656 -52 0.382 1 97.75 523 ASN A C 1
ATOM 4126 O O . ASN A 1 523 ? 1.031 -51.906 1.439 1 97.75 523 ASN A O 1
ATOM 4130 N N . GLY A 1 524 ? 2.92 -51.812 0.338 1 96.81 524 GLY A N 1
ATOM 4131 C CA . GLY A 1 524 ? 3.811 -51.438 1.419 1 96.81 524 GLY A CA 1
ATOM 4132 C C . GLY A 1 524 ? 5.184 -51 0.936 1 96.81 524 GLY A C 1
ATOM 4133 O O . GLY A 1 524 ? 5.492 -51.094 -0.253 1 96.81 524 GLY A O 1
ATOM 4134 N N . ARG A 1 525 ? 5.934 -50.5 1.857 1 95.44 525 ARG A N 1
ATOM 4135 C CA . ARG A 1 525 ? 7.273 -50.062 1.505 1 95.44 525 ARG A CA 1
ATOM 4136 C C . ARG A 1 525 ? 8.195 -51.25 1.229 1 95.44 525 ARG A C 1
ATOM 4138 O O . ARG A 1 525 ? 8.141 -52.25 1.925 1 95.44 525 ARG A O 1
ATOM 4145 N N . GLN A 1 526 ? 8.984 -51.125 0.214 1 96.19 526 GLN A N 1
ATOM 4146 C CA . GLN A 1 526 ? 9.922 -52.188 -0.164 1 96.19 526 GLN A CA 1
ATOM 4147 C C . GLN A 1 526 ? 10.797 -52.594 1.017 1 96.19 526 GLN A C 1
ATOM 4149 O O . GLN A 1 526 ? 11.375 -51.75 1.693 1 96.19 526 GLN A O 1
ATOM 4154 N N . GLY A 1 527 ? 10.836 -53.844 1.212 1 95.56 527 GLY A N 1
ATOM 4155 C CA . GLY A 1 527 ? 11.711 -54.375 2.248 1 95.56 527 GLY A CA 1
ATOM 4156 C C . GLY A 1 527 ? 11.008 -54.562 3.58 1 95.56 527 GLY A C 1
ATOM 4157 O O . GLY A 1 527 ? 11.516 -55.25 4.465 1 95.56 527 GLY A O 1
ATOM 4158 N N . GLU A 1 528 ? 9.859 -54.031 3.715 1 96.69 528 GLU A N 1
ATOM 4159 C CA . GLU A 1 528 ? 9.117 -54.156 4.965 1 96.69 528 GLU A CA 1
ATOM 4160 C C . GLU A 1 528 ? 8.258 -55.438 4.965 1 96.69 528 GLU A C 1
ATOM 4162 O O . GLU A 1 528 ? 7.742 -55.844 3.92 1 96.69 528 GLU A O 1
ATOM 4167 N N . ALA A 1 529 ? 8.133 -55.969 6.16 1 96.62 529 ALA A N 1
ATOM 4168 C CA . ALA A 1 529 ? 7.285 -57.156 6.32 1 96.62 529 ALA A CA 1
ATOM 4169 C C . ALA A 1 529 ? 5.809 -56.781 6.297 1 96.62 529 ALA A C 1
ATOM 4171 O O . ALA A 1 529 ? 5.438 -55.656 6.695 1 96.62 529 ALA A O 1
ATOM 4172 N N . GLY A 1 530 ? 5.02 -57.688 5.719 1 97.94 530 GLY A N 1
ATOM 4173 C CA . GLY A 1 530 ? 3.572 -57.562 5.73 1 97.94 530 GLY A CA 1
ATOM 4174 C C . GLY A 1 530 ? 2.861 -58.812 6.199 1 97.94 530 GLY A C 1
ATOM 4175 O O . GLY A 1 530 ? 3.406 -59.906 6.105 1 97.94 530 GLY A O 1
ATOM 4176 N N . GLU A 1 531 ? 1.718 -58.625 6.711 1 98.25 531 GLU A N 1
ATOM 4177 C CA . GLU A 1 531 ? 0.858 -59.688 7.207 1 98.25 531 GLU A CA 1
ATOM 4178 C C . GLU A 1 531 ? -0.605 -59.406 6.863 1 98.25 531 GLU A C 1
ATOM 4180 O O . GLU A 1 531 ? -1.105 -58.312 7.062 1 98.25 531 GLU A O 1
ATOM 4185 N N . ILE A 1 532 ? -1.229 -60.375 6.258 1 98.5 532 ILE A N 1
ATOM 4186 C CA . ILE A 1 532 ? -2.67 -60.344 6.023 1 98.5 532 ILE A CA 1
ATOM 4187 C C . ILE A 1 532 ? -3.326 -61.562 6.695 1 98.5 532 ILE A C 1
ATOM 4189 O O . ILE A 1 532 ? -2.85 -62.688 6.566 1 98.5 532 ILE A O 1
ATOM 4193 N N . VAL A 1 533 ? -4.367 -61.312 7.422 1 98.31 533 VAL A N 1
ATOM 4194 C CA . VAL A 1 533 ? -5.133 -62.375 8.047 1 98.31 533 VAL A CA 1
ATOM 4195 C C . VAL A 1 533 ? -6.555 -62.406 7.492 1 98.31 533 VAL A C 1
ATOM 4197 O O . VAL A 1 533 ? -7.246 -61.375 7.512 1 98.31 533 VAL A O 1
ATOM 4200 N N . LEU A 1 534 ? -6.93 -63.562 7.008 1 97.94 534 LEU A N 1
ATOM 4201 C CA . LEU A 1 534 ? -8.266 -63.812 6.477 1 97.94 534 LEU A CA 1
ATOM 4202 C C . LEU A 1 534 ? -9 -64.875 7.301 1 97.94 534 LEU A C 1
ATOM 4204 O O . LEU A 1 534 ? -8.367 -65.625 8 1 97.94 534 LEU A O 1
ATOM 4208 N N . ARG A 1 535 ? -10.297 -64.875 7.133 1 96.81 535 ARG A N 1
ATOM 4209 C CA . ARG A 1 535 ? -11.125 -65.812 7.863 1 96.81 535 ARG A CA 1
ATOM 4210 C C . ARG A 1 535 ? -11.758 -66.812 6.918 1 96.81 535 ARG A C 1
ATOM 4212 O O . ARG A 1 535 ? -12.492 -66.438 6 1 96.81 535 ARG A O 1
ATOM 4219 N N . TYR A 1 536 ? -11.438 -68.062 7.195 1 95.62 536 TYR A N 1
ATOM 4220 C CA . TYR A 1 536 ? -12.039 -69.188 6.441 1 95.62 536 TYR A CA 1
ATOM 4221 C C . TYR A 1 536 ? -12.508 -70.312 7.371 1 95.62 536 TYR A C 1
ATOM 4223 O O . TYR A 1 536 ? -11.789 -70.688 8.297 1 95.62 536 TYR A O 1
ATOM 4231 N N . GLU A 1 537 ? -13.633 -70.875 7.051 1 93.25 537 GLU A N 1
ATOM 4232 C CA . GLU A 1 537 ? -14.188 -71.938 7.879 1 93.25 537 GLU A CA 1
ATOM 4233 C C . GLU A 1 537 ? -13.359 -73.188 7.766 1 93.25 537 GLU A C 1
ATOM 4235 O O . GLU A 1 537 ? -13.227 -73.938 8.734 1 93.25 537 GLU A O 1
ATOM 4240 N N . THR A 1 538 ? -12.945 -73.5 6.527 1 94.19 538 THR A N 1
ATOM 4241 C CA . THR A 1 538 ? -12.102 -74.688 6.262 1 94.19 538 THR A CA 1
ATOM 4242 C C . THR A 1 538 ? -10.781 -74.25 5.625 1 94.19 538 THR A C 1
ATOM 4244 O O . THR A 1 538 ? -10.688 -73.188 5.023 1 94.19 538 THR A O 1
ATOM 4247 N N . LYS A 1 539 ? -9.836 -75.125 5.812 1 95.5 539 LYS A N 1
ATOM 4248 C CA . LYS A 1 539 ? -8.516 -74.812 5.273 1 95.5 539 LYS A CA 1
ATOM 4249 C C . LYS A 1 539 ? -8.578 -74.562 3.762 1 95.5 539 LYS A C 1
ATOM 4251 O O . LYS A 1 539 ? -8.953 -75.5 3.018 1 95.5 539 LYS A O 1
ATOM 4256 N N . PRO A 1 540 ? -8.188 -73.5 3.32 1 96.44 540 PRO A N 1
ATOM 4257 C CA . PRO A 1 540 ? -8.203 -73.25 1.878 1 96.44 540 PRO A CA 1
ATOM 4258 C C . PRO A 1 540 ? -6.945 -73.75 1.177 1 96.44 540 PRO A C 1
ATOM 4260 O O . PRO A 1 540 ? -5.953 -74.062 1.837 1 96.44 540 PRO A O 1
ATOM 4263 N N . ARG A 1 541 ? -7.043 -73.812 -0.124 1 96.19 541 ARG A N 1
ATOM 4264 C CA . ARG A 1 541 ? -5.852 -74.062 -0.942 1 96.19 541 ARG A CA 1
ATOM 4265 C C . ARG A 1 541 ? -5.184 -72.75 -1.282 1 96.19 541 ARG A C 1
ATOM 4267 O O . ARG A 1 541 ? -5.82 -71.812 -1.841 1 96.19 541 ARG A O 1
ATOM 4274 N N . VAL A 1 542 ? -3.971 -72.625 -0.883 1 97.12 542 VAL A N 1
ATOM 4275 C CA . VAL A 1 542 ? -3.205 -71.438 -1.138 1 97.12 542 VAL A CA 1
ATOM 4276 C C . VAL A 1 542 ? -2.16 -71.688 -2.219 1 97.12 542 VAL A C 1
ATOM 4278 O O . VAL A 1 542 ? -1.338 -72.562 -2.086 1 97.12 542 VAL A O 1
ATOM 4281 N N . THR A 1 543 ? -2.234 -70.938 -3.279 1 96.12 543 THR A N 1
ATOM 4282 C CA . THR A 1 543 ? -1.252 -71.062 -4.355 1 96.12 543 THR A CA 1
ATOM 4283 C C . THR A 1 543 ? -0.515 -69.688 -4.527 1 96.12 543 THR A C 1
ATOM 4285 O O . THR A 1 543 ? -1.118 -68.688 -4.902 1 96.12 543 THR A O 1
ATOM 4288 N N . VAL A 1 544 ? 0.703 -69.688 -4.168 1 97 544 VAL A N 1
ATOM 4289 C CA . VAL A 1 544 ? 1.541 -68.562 -4.473 1 97 544 VAL A CA 1
ATOM 4290 C C . VAL A 1 544 ? 1.951 -68.562 -5.941 1 97 544 VAL A C 1
ATOM 4292 O O . VAL A 1 544 ? 2.867 -69.312 -6.32 1 97 544 VAL A O 1
ATOM 4295 N N . ILE A 1 545 ? 1.335 -67.75 -6.664 1 95.19 545 ILE A N 1
ATOM 4296 C CA . ILE A 1 545 ? 1.519 -67.812 -8.109 1 95.19 545 ILE A CA 1
ATOM 4297 C C . ILE A 1 545 ? 2.854 -67.125 -8.469 1 95.19 545 ILE A C 1
ATOM 4299 O O . ILE A 1 545 ? 3.57 -67.625 -9.344 1 95.19 545 ILE A O 1
ATOM 4303 N N . GLU A 1 546 ? 3.127 -66.062 -7.879 1 94.56 546 GLU A N 1
ATOM 4304 C CA . GLU A 1 546 ? 4.348 -65.25 -8.055 1 94.56 546 GLU A CA 1
ATOM 4305 C C . GLU A 1 546 ? 4.793 -64.625 -6.746 1 94.56 546 GLU A C 1
ATOM 4307 O O . GLU A 1 546 ? 3.961 -64.25 -5.938 1 94.56 546 GLU A O 1
ATOM 4312 N N . GLY A 1 547 ? 6.117 -64.5 -6.598 1 93.81 547 GLY A N 1
ATOM 4313 C CA . GLY A 1 547 ? 6.656 -63.969 -5.371 1 93.81 547 GLY A CA 1
ATOM 4314 C C . GLY A 1 547 ? 6.824 -65 -4.266 1 93.81 547 GLY A C 1
ATOM 4315 O O . GLY A 1 547 ? 6.949 -66.188 -4.535 1 93.81 547 GLY A O 1
ATOM 4316 N N . ASP A 1 548 ? 7.027 -64.438 -2.984 1 95.25 548 ASP A N 1
ATOM 4317 C CA . ASP A 1 548 ? 7.258 -65.312 -1.833 1 95.25 548 ASP A CA 1
ATOM 4318 C C . ASP A 1 548 ? 6.32 -64.938 -0.682 1 95.25 548 ASP A C 1
ATOM 4320 O O . ASP A 1 548 ? 6.191 -63.781 -0.322 1 95.25 548 ASP A O 1
ATOM 4324 N N . ALA A 1 549 ? 5.645 -65.875 -0.285 1 96.94 549 ALA A N 1
ATOM 4325 C CA . ALA A 1 549 ? 4.773 -65.75 0.878 1 96.94 549 ALA A CA 1
ATOM 4326 C C . ALA A 1 549 ? 4.641 -67.062 1.634 1 96.94 549 ALA A C 1
ATOM 4328 O O . ALA A 1 549 ? 4.594 -68.125 1.022 1 96.94 549 ALA A O 1
ATOM 4329 N N . ARG A 1 550 ? 4.641 -66.938 2.934 1 96.69 550 ARG A N 1
ATOM 4330 C CA . ARG A 1 550 ? 4.312 -68.062 3.803 1 96.69 550 ARG A CA 1
ATOM 4331 C C . ARG A 1 550 ? 2.879 -68 4.312 1 96.69 550 ARG A C 1
ATOM 4333 O O . ARG A 1 550 ? 2.311 -66.875 4.375 1 96.69 550 ARG A O 1
ATOM 4340 N N . TYR A 1 551 ? 2.379 -69.062 4.555 1 95.69 551 TYR A N 1
ATOM 4341 C CA . TYR A 1 551 ? 1.021 -69.062 5.086 1 95.69 551 TYR A CA 1
ATOM 4342 C C . TYR A 1 551 ? 0.844 -70.125 6.172 1 95.69 551 TYR A C 1
ATOM 4344 O O . TYR A 1 551 ? 1.564 -71.125 6.199 1 95.69 551 TYR A O 1
ATOM 4352 N N . PHE A 1 552 ? -0.051 -69.875 7.023 1 95.56 552 PHE A N 1
ATOM 4353 C CA . PHE A 1 552 ? -0.436 -70.688 8.133 1 95.56 552 PHE A CA 1
ATOM 4354 C C . PHE A 1 552 ? -1.937 -70.625 8.391 1 95.56 552 PHE A C 1
ATOM 4356 O O . PHE A 1 552 ? -2.49 -69.5 8.508 1 95.56 552 PHE A O 1
ATOM 4363 N N . TYR A 1 553 ? -2.588 -71.812 8.383 1 96.19 553 TYR A N 1
ATOM 4364 C CA . TYR A 1 553 ? -4.008 -71.812 8.719 1 96.19 553 TYR A CA 1
ATOM 4365 C C . TYR A 1 553 ? -4.211 -72.312 10.156 1 96.19 553 TYR A C 1
ATOM 4367 O O . TYR A 1 553 ? -3.752 -73.375 10.531 1 96.19 553 TYR A O 1
ATOM 4375 N N . ASP A 1 554 ? -4.887 -71.5 10.859 1 95.75 554 ASP A N 1
ATOM 4376 C CA . ASP A 1 554 ? -5.273 -71.875 12.219 1 95.75 554 ASP A CA 1
ATOM 4377 C C . ASP A 1 554 ? -6.707 -72.375 12.266 1 95.75 554 ASP A C 1
ATOM 4379 O O . ASP A 1 554 ? -7.66 -71.625 12.234 1 95.75 554 ASP A O 1
ATOM 4383 N N . PRO A 1 555 ? -6.91 -73.625 12.492 1 92.75 555 PRO A N 1
ATOM 4384 C CA . PRO A 1 555 ? -8.273 -74.188 12.469 1 92.75 555 PRO A CA 1
ATOM 4385 C C . PRO A 1 555 ? -9.094 -73.75 13.68 1 92.75 555 PRO A C 1
ATOM 4387 O O . PRO A 1 555 ? -10.328 -73.75 13.625 1 92.75 555 PRO A O 1
ATOM 4390 N N . ALA A 1 556 ? -8.383 -73.5 14.75 1 93.5 556 ALA A N 1
ATOM 4391 C CA . ALA A 1 556 ? -9.102 -73.062 15.953 1 93.5 556 ALA A CA 1
ATOM 4392 C C . ALA A 1 556 ? -9.734 -71.688 15.773 1 93.5 556 ALA A C 1
ATOM 4394 O O . ALA A 1 556 ? -10.867 -71.438 16.203 1 93.5 556 ALA A O 1
ATOM 4395 N N . ARG A 1 557 ? -9.055 -70.875 15.07 1 93.56 557 ARG A N 1
ATOM 4396 C CA . ARG A 1 557 ? -9.539 -69.5 14.883 1 93.56 557 ARG A CA 1
ATOM 4397 C C . ARG A 1 557 ? -10.164 -69.312 13.5 1 93.56 557 ARG A C 1
ATOM 4399 O O . ARG A 1 557 ? -10.859 -68.312 13.25 1 93.56 557 ARG A O 1
ATOM 4406 N N . HIS A 1 558 ? -9.945 -70.25 12.664 1 94.88 558 HIS A N 1
ATOM 4407 C CA . HIS A 1 558 ? -10.383 -70.188 11.266 1 94.88 558 HIS A CA 1
ATOM 4408 C C . HIS A 1 558 ? -9.648 -69.062 10.508 1 94.88 558 HIS A C 1
ATOM 4410 O O . HIS A 1 558 ? -10.234 -68.438 9.641 1 94.88 558 HIS A O 1
ATOM 4416 N N . ASP A 1 559 ? -8.391 -68.875 10.992 1 96.56 559 ASP A N 1
ATOM 4417 C CA . ASP A 1 559 ? -7.59 -67.812 10.422 1 96.56 559 ASP A CA 1
ATOM 4418 C C . ASP A 1 559 ? -6.57 -68.312 9.43 1 96.56 559 ASP A C 1
ATOM 4420 O O . ASP A 1 559 ? -5.852 -69.312 9.719 1 96.56 559 ASP A O 1
ATOM 4424 N N . LEU A 1 560 ? -6.566 -67.75 8.258 1 97.75 560 LEU A N 1
ATOM 4425 C CA . LEU A 1 560 ? -5.441 -67.875 7.348 1 97.75 560 LEU A CA 1
ATOM 4426 C C . LEU A 1 560 ? -4.492 -66.688 7.422 1 97.75 560 LEU A C 1
ATOM 4428 O O . LEU A 1 560 ? -4.871 -65.562 7.07 1 97.75 560 LEU A O 1
ATOM 4432 N N . ARG A 1 561 ? -3.338 -66.938 7.898 1 98.06 561 ARG A N 1
ATOM 4433 C CA . ARG A 1 561 ? -2.336 -65.875 8 1 98.06 561 ARG A CA 1
ATOM 4434 C C . ARG A 1 561 ? -1.304 -65.938 6.887 1 98.06 561 ARG A C 1
ATOM 4436 O O . ARG A 1 561 ? -0.731 -67.062 6.668 1 98.06 561 ARG A O 1
ATOM 4443 N N . LEU A 1 562 ? -1.154 -64.875 6.219 1 98.31 562 LEU A N 1
ATOM 4444 C CA . LEU A 1 562 ? -0.136 -64.812 5.18 1 98.31 562 LEU A CA 1
ATOM 4445 C C . LEU A 1 562 ? 0.973 -63.844 5.598 1 98.31 562 LEU A C 1
ATOM 4447 O O . LEU A 1 562 ? 0.698 -62.75 6.09 1 98.31 562 LEU A O 1
ATOM 4451 N N . ASN A 1 563 ? 2.23 -64.25 5.492 1 98.12 563 ASN A N 1
ATOM 4452 C CA . ASN A 1 563 ? 3.396 -63.406 5.785 1 98.12 563 ASN A CA 1
ATOM 4453 C C . ASN A 1 563 ? 4.316 -63.281 4.574 1 98.12 563 ASN A C 1
ATOM 4455 O O . ASN A 1 563 ? 4.566 -64.25 3.875 1 98.12 563 ASN A O 1
ATOM 4459 N N . TYR A 1 564 ? 4.742 -62.125 4.375 1 98.06 564 TYR A N 1
ATOM 4460 C CA . TYR A 1 564 ? 5.57 -61.844 3.211 1 98.06 564 TYR A CA 1
ATOM 4461 C C . TYR A 1 564 ? 6.422 -60.594 3.439 1 98.06 564 TYR A C 1
ATOM 4463 O O . TYR A 1 564 ? 6.266 -59.906 4.449 1 98.06 564 TYR A O 1
ATOM 4471 N N . ILE A 1 565 ? 7.387 -60.375 2.602 1 97.44 565 ILE A N 1
ATOM 4472 C CA . ILE A 1 565 ? 8.164 -59.156 2.529 1 97.44 565 ILE A CA 1
ATOM 4473 C C . ILE A 1 565 ? 7.805 -58.375 1.252 1 97.44 565 ILE A C 1
ATOM 4475 O O . ILE A 1 565 ? 7.812 -58.969 0.16 1 97.44 565 ILE A O 1
ATOM 4479 N N . HIS A 1 566 ? 7.41 -57.125 1.46 1 96.94 566 HIS A N 1
ATOM 4480 C CA . HIS A 1 566 ? 7.055 -56.344 0.284 1 96.94 566 HIS A CA 1
ATOM 4481 C C . HIS A 1 566 ? 8.242 -56.219 -0.662 1 96.94 566 HIS A C 1
ATOM 4483 O O . HIS A 1 566 ? 9.312 -55.75 -0.258 1 96.94 566 HIS A O 1
ATOM 4489 N N . GLY A 1 567 ? 8.055 -56.531 -1.854 1 96.38 567 GLY A N 1
ATOM 4490 C CA . GLY A 1 567 ? 9.023 -56.469 -2.938 1 96.38 567 GLY A CA 1
ATOM 4491 C C . GLY A 1 567 ? 8.461 -56.969 -4.262 1 96.38 567 GLY A C 1
ATOM 4492 O O . GLY A 1 567 ? 8.047 -58.094 -4.379 1 96.38 567 GLY A O 1
ATOM 4493 N N . GLY A 1 568 ? 8.555 -56 -5.203 1 95.94 568 GLY A N 1
ATOM 4494 C CA . GLY A 1 568 ? 7.902 -56.375 -6.445 1 95.94 568 GLY A CA 1
ATOM 4495 C C . GLY A 1 568 ? 6.406 -56.594 -6.297 1 95.94 568 GLY A C 1
ATOM 4496 O O . GLY A 1 568 ? 5.734 -55.812 -5.609 1 95.94 568 GLY A O 1
ATOM 4497 N N . LEU A 1 569 ? 5.91 -57.562 -7.059 1 96.81 569 LEU A N 1
ATOM 4498 C CA . LEU A 1 569 ? 4.492 -57.906 -7 1 96.81 569 LEU A CA 1
ATOM 4499 C C . LEU A 1 569 ? 4.293 -59.375 -6.633 1 96.81 569 LEU A C 1
ATOM 4501 O O . LEU A 1 569 ? 4.637 -60.281 -7.414 1 96.81 569 LEU A O 1
ATOM 4505 N N . THR A 1 570 ? 3.789 -59.656 -5.457 1 97.44 570 THR A N 1
ATOM 4506 C CA . THR A 1 570 ? 3.402 -61 -5.012 1 97.44 570 THR A CA 1
ATOM 4507 C C . THR A 1 570 ? 1.947 -61.281 -5.367 1 97.44 570 THR A C 1
ATOM 4509 O O . THR A 1 570 ? 1.07 -60.438 -5.145 1 97.44 570 THR A O 1
ATOM 4512 N N . ARG A 1 571 ? 1.731 -62.438 -5.961 1 96.69 571 ARG A N 1
ATOM 4513 C CA . ARG A 1 571 ? 0.392 -62.875 -6.344 1 96.69 571 ARG A CA 1
ATOM 4514 C C . ARG A 1 571 ? 0.02 -64.188 -5.648 1 96.69 571 ARG A C 1
ATOM 4516 O O . ARG A 1 571 ? 0.735 -65.188 -5.762 1 96.69 571 ARG A O 1
ATOM 4523 N N . ILE A 1 572 ? -1.109 -64.188 -5.016 1 97 572 ILE A N 1
ATOM 4524 C CA . ILE A 1 572 ? -1.562 -65.375 -4.262 1 97 572 ILE A CA 1
ATOM 4525 C C . ILE A 1 572 ? -3.016 -65.688 -4.613 1 97 572 ILE A C 1
ATOM 4527 O O . ILE A 1 572 ? -3.861 -64.75 -4.629 1 97 572 ILE A O 1
ATOM 4531 N N . LYS A 1 573 ? -3.293 -66.875 -4.871 1 96 573 LYS A N 1
ATOM 4532 C CA . LYS A 1 573 ? -4.656 -67.312 -5.082 1 96 573 LYS A CA 1
ATOM 4533 C C . LYS A 1 573 ? -5.117 -68.25 -3.932 1 96 573 LYS A C 1
ATOM 4535 O O . LYS A 1 573 ? -4.41 -69.125 -3.531 1 96 573 LYS A O 1
ATOM 4540 N N . ILE A 1 574 ? -6.195 -67.938 -3.443 1 96.81 574 ILE A N 1
ATOM 4541 C CA . ILE A 1 574 ? -6.793 -68.688 -2.348 1 96.81 574 ILE A CA 1
ATOM 4542 C C . ILE A 1 574 ? -8.141 -69.25 -2.789 1 96.81 574 ILE A C 1
ATOM 4544 O O . ILE A 1 574 ? -9.023 -68.562 -3.229 1 96.81 574 ILE A O 1
ATOM 4548 N N . GLU A 1 575 ? -8.281 -70.625 -2.578 1 94.31 575 GLU A N 1
ATOM 4549 C CA . GLU A 1 575 ? -9.492 -71.312 -3.053 1 94.31 575 GLU A CA 1
ATOM 4550 C C . GLU A 1 575 ? -9.953 -72.375 -2.068 1 94.31 575 GLU A C 1
ATOM 4552 O O . GLU A 1 575 ? -9.172 -72.812 -1.218 1 94.31 575 GLU A O 1
ATOM 4557 N N . ASN A 1 576 ? -11.242 -72.812 -2.24 1 91.75 576 ASN A N 1
ATOM 4558 C CA . ASN A 1 576 ? -11.859 -73.938 -1.635 1 91.75 576 ASN A CA 1
ATOM 4559 C C . ASN A 1 576 ? -11.969 -73.812 -0.119 1 91.75 576 ASN A C 1
ATOM 4561 O O . ASN A 1 576 ? -11.977 -74.812 0.602 1 91.75 576 ASN A O 1
ATOM 4565 N N . GLY A 1 577 ? -11.906 -72.688 0.299 1 86.62 577 GLY A N 1
ATOM 4566 C CA . GLY A 1 577 ? -12.07 -72.5 1.731 1 86.62 577 GLY A CA 1
ATOM 4567 C C . GLY A 1 577 ? -13.195 -71.562 2.082 1 86.62 577 GLY A C 1
ATOM 4568 O O . GLY A 1 577 ? -13.734 -71.625 3.189 1 86.62 577 GLY A O 1
ATOM 4569 N N . GLY A 1 578 ? -13.43 -70.75 1.167 1 85 578 GLY A N 1
ATOM 4570 C CA . GLY A 1 578 ? -14.391 -69.688 1.42 1 85 578 GLY A CA 1
ATOM 4571 C C . GLY A 1 578 ? -15.461 -69.562 0.344 1 85 578 GLY A C 1
ATOM 4572 O O . GLY A 1 578 ? -15.641 -70.5 -0.452 1 85 578 GLY A O 1
ATOM 4573 N N . PRO A 1 579 ? -16.219 -68.438 0.419 1 88.56 579 PRO A N 1
ATOM 4574 C CA . PRO A 1 579 ? -17.359 -68.25 -0.479 1 88.56 579 PRO A CA 1
ATOM 4575 C C . PRO A 1 579 ? -16.938 -68.062 -1.935 1 88.56 579 PRO A C 1
ATOM 4577 O O . PRO A 1 579 ? -17.734 -68.375 -2.848 1 88.56 579 PRO A O 1
ATOM 4580 N N . ALA A 1 580 ? -15.773 -67.562 -2.117 1 92.62 580 ALA A N 1
ATOM 4581 C CA . ALA A 1 580 ? -15.281 -67.312 -3.473 1 92.62 580 ALA A CA 1
ATOM 4582 C C . ALA A 1 580 ? -13.758 -67.375 -3.52 1 92.62 580 ALA A C 1
ATOM 4584 O O . ALA A 1 580 ? -13.094 -67.062 -2.531 1 92.62 580 ALA A O 1
ATOM 4585 N N . PRO A 1 581 ? -13.25 -67.75 -4.66 1 94.38 581 PRO A N 1
ATOM 4586 C CA . PRO A 1 581 ? -11.797 -67.625 -4.793 1 94.38 581 PRO A CA 1
ATOM 4587 C C . PRO A 1 581 ? -11.312 -66.188 -4.688 1 94.38 581 PRO A C 1
ATOM 4589 O O . PRO A 1 581 ? -11.969 -65.312 -5.191 1 94.38 581 PRO A O 1
ATOM 4592 N N . LEU A 1 582 ? -10.203 -66.062 -4.02 1 95.88 582 LEU A N 1
ATOM 4593 C CA . LEU A 1 582 ? -9.609 -64.75 -3.812 1 95.88 582 LEU A CA 1
ATOM 4594 C C . LEU A 1 582 ? -8.203 -64.688 -4.406 1 95.88 582 LEU A C 1
ATOM 4596 O O . LEU A 1 582 ? -7.391 -65.562 -4.184 1 95.88 582 LEU A O 1
ATOM 4600 N N . ILE A 1 583 ? -7.969 -63.688 -5.195 1 96.44 583 ILE A N 1
ATOM 4601 C CA . ILE A 1 583 ? -6.613 -63.375 -5.656 1 96.44 583 ILE A CA 1
ATOM 4602 C C . ILE A 1 583 ? -6.082 -62.156 -4.926 1 96.44 583 ILE A C 1
ATOM 4604 O O . ILE A 1 583 ? -6.688 -61.094 -4.98 1 96.44 583 ILE A O 1
ATOM 4608 N N . LEU A 1 584 ? -4.996 -62.312 -4.242 1 97 584 LEU A N 1
ATOM 4609 C CA . LEU A 1 584 ? -4.312 -61.219 -3.572 1 97 584 LEU A CA 1
ATOM 4610 C C . LEU A 1 584 ? -3.125 -60.719 -4.398 1 97 584 LEU A C 1
ATOM 4612 O O . LEU A 1 584 ? -2.268 -61.531 -4.785 1 97 584 LEU A O 1
ATOM 4616 N N . LEU A 1 585 ? -3.184 -59.469 -4.715 1 97.81 585 LEU A N 1
ATOM 4617 C CA . LEU A 1 585 ? -2.049 -58.75 -5.316 1 97.81 585 LEU A CA 1
ATOM 4618 C C . LEU A 1 585 ? -1.354 -57.875 -4.293 1 97.81 585 LEU A C 1
ATOM 4620 O O . LEU A 1 585 ? -1.953 -56.938 -3.781 1 97.81 585 LEU A O 1
ATOM 4624 N N . ILE A 1 586 ? -0.105 -58.156 -3.939 1 98.12 586 ILE A N 1
ATOM 4625 C CA . ILE A 1 586 ? 0.652 -57.406 -2.92 1 98.12 586 ILE A CA 1
ATOM 4626 C C . ILE A 1 586 ? 1.907 -56.812 -3.543 1 98.12 586 ILE A C 1
ATOM 4628 O O . ILE A 1 586 ? 2.875 -57.531 -3.822 1 98.12 586 ILE A O 1
ATOM 4632 N N . GLY A 1 587 ? 1.833 -55.5 -3.686 1 97.06 587 GLY A N 1
ATOM 4633 C CA . GLY A 1 587 ? 2.963 -54.844 -4.316 1 97.06 587 GLY A CA 1
ATOM 4634 C C . GLY A 1 587 ? 3.74 -53.969 -3.369 1 97.06 587 GLY A C 1
ATOM 4635 O O . GLY A 1 587 ? 3.211 -53.531 -2.342 1 97.06 587 GLY A O 1
ATOM 4636 N N . ASP A 1 588 ? 5.082 -53.781 -3.643 1 96.5 588 ASP A N 1
ATOM 4637 C CA . ASP A 1 588 ? 5.719 -52.594 -3.047 1 96.5 588 ASP A CA 1
ATOM 4638 C C . ASP A 1 588 ? 5.188 -51.312 -3.672 1 96.5 588 ASP A C 1
ATOM 4640 O O . ASP A 1 588 ? 4.316 -51.344 -4.543 1 96.5 588 ASP A O 1
ATOM 4644 N N . GLU A 1 589 ? 5.637 -50.188 -3.197 1 94.38 589 GLU A N 1
ATOM 4645 C CA . GLU A 1 589 ? 5.09 -48.906 -3.607 1 94.38 589 GLU A CA 1
ATOM 4646 C C . GLU A 1 589 ? 5.301 -48.656 -5.098 1 94.38 589 GLU A C 1
ATOM 4648 O O . GLU A 1 589 ? 4.418 -48.125 -5.777 1 94.38 589 GLU A O 1
ATOM 4653 N N . LYS A 1 590 ? 6.387 -49.031 -5.621 1 94.31 590 LYS A N 1
ATOM 4654 C CA . LYS A 1 590 ? 6.691 -48.844 -7.035 1 94.31 590 LYS A CA 1
ATOM 4655 C C . LYS A 1 590 ? 5.73 -49.656 -7.918 1 94.31 590 LYS A C 1
ATOM 4657 O O . LYS A 1 590 ? 5.152 -49.094 -8.859 1 94.31 590 LYS A O 1
ATOM 4662 N N . GLU A 1 591 ? 5.492 -50.906 -7.602 1 95.19 591 GLU A N 1
ATOM 4663 C CA . GLU A 1 591 ? 4.625 -51.781 -8.406 1 95.19 591 GLU A CA 1
ATOM 4664 C C . GLU A 1 591 ? 3.156 -51.406 -8.219 1 95.19 591 GLU A C 1
ATOM 4666 O O . GLU A 1 591 ? 2.369 -51.469 -9.172 1 95.19 591 GLU A O 1
ATOM 4671 N N . SER A 1 592 ? 2.855 -51.156 -7.043 1 95.19 592 SER A N 1
ATOM 4672 C CA . SER A 1 592 ? 1.468 -50.812 -6.77 1 95.19 592 SER A CA 1
ATOM 4673 C C . SER A 1 592 ? 1.048 -49.562 -7.562 1 95.19 592 SER A C 1
ATOM 4675 O O . SER A 1 592 ? -0.124 -49.406 -7.918 1 95.19 592 SER A O 1
ATOM 4677 N N . ALA A 1 593 ? 1.956 -48.656 -7.812 1 94 593 ALA A N 1
ATOM 4678 C CA . ALA A 1 593 ? 1.672 -47.406 -8.531 1 94 593 ALA A CA 1
ATOM 4679 C C . ALA A 1 593 ? 1.321 -47.688 -9.992 1 94 593 ALA A C 1
ATOM 4681 O O . ALA A 1 593 ? 0.741 -46.844 -10.672 1 94 593 ALA A O 1
ATOM 4682 N N . ARG A 1 594 ? 1.55 -48.844 -10.438 1 95.44 594 ARG A N 1
ATOM 4683 C CA . ARG A 1 594 ? 1.338 -49.188 -11.836 1 95.44 594 ARG A CA 1
ATOM 4684 C C . ARG A 1 594 ? -0.063 -49.75 -12.055 1 95.44 594 ARG A C 1
ATOM 4686 O O . ARG A 1 594 ? -0.428 -50.094 -13.18 1 95.44 594 ARG A O 1
ATOM 4693 N N . PHE A 1 595 ? -0.813 -49.875 -11.062 1 96.81 595 PHE A N 1
ATOM 4694 C CA . PHE A 1 595 ? -2.178 -50.375 -11.156 1 96.81 595 PHE A CA 1
ATOM 4695 C C . PHE A 1 595 ? -3.166 -49.219 -11.344 1 96.81 595 PHE A C 1
ATOM 4697 O O . PHE A 1 595 ? -3.002 -48.156 -10.75 1 96.81 595 PHE A O 1
ATOM 4704 N N . SER A 1 596 ? -4.156 -49.438 -12.195 1 96.38 596 SER A N 1
ATOM 4705 C CA . SER A 1 596 ? -5.293 -48.531 -12.375 1 96.38 596 SER A CA 1
ATOM 4706 C C . SER A 1 596 ? -6.613 -49.281 -12.273 1 96.38 596 SER A C 1
ATOM 4708 O O . SER A 1 596 ? -6.719 -50.438 -12.719 1 96.38 596 SER A O 1
ATOM 4710 N N . ARG A 1 597 ? -7.527 -48.656 -11.695 1 95.44 597 ARG A N 1
ATOM 4711 C CA . ARG A 1 597 ? -8.844 -49.25 -11.531 1 95.44 597 ARG A CA 1
ATOM 4712 C C . ARG A 1 597 ? -9.93 -48.375 -12.148 1 95.44 597 ARG A C 1
ATOM 4714 O O . ARG A 1 597 ? -9.93 -47.156 -11.961 1 95.44 597 ARG A O 1
ATOM 4721 N N . PHE A 1 598 ? -10.852 -49 -12.898 1 93.69 598 PHE A N 1
ATOM 4722 C CA . PHE A 1 598 ? -11.977 -48.281 -13.492 1 93.69 598 PHE A CA 1
ATOM 4723 C C . PHE A 1 598 ? -13.258 -49.125 -13.383 1 93.69 598 PHE A C 1
ATOM 4725 O O . PHE A 1 598 ? -13.203 -50.344 -13.273 1 93.69 598 PHE A O 1
ATOM 4732 N N . SER A 1 599 ? -14.32 -48.406 -13.398 1 91.56 599 SER A N 1
ATOM 4733 C CA . SER A 1 599 ? -15.625 -49.062 -13.508 1 91.56 599 SER A CA 1
ATOM 4734 C C . SER A 1 599 ? -16.188 -48.938 -14.922 1 91.56 599 SER A C 1
ATOM 4736 O O . SER A 1 599 ? -16.078 -47.875 -15.547 1 91.56 599 SER A O 1
ATOM 4738 N N . THR A 1 600 ? -16.672 -50.062 -15.414 1 92.38 600 THR A N 1
ATOM 4739 C CA . THR A 1 600 ? -17.312 -50.062 -16.719 1 92.38 600 THR A CA 1
ATOM 4740 C C . THR A 1 600 ? -18.734 -50.625 -16.625 1 92.38 600 THR A C 1
ATOM 4742 O O . THR A 1 600 ? -19.141 -51.125 -15.562 1 92.38 600 THR A O 1
ATOM 4745 N N . ASP A 1 601 ? -19.469 -50.656 -17.734 1 89.94 601 ASP A N 1
ATOM 4746 C CA . ASP A 1 601 ? -20.828 -51.188 -17.766 1 89.94 601 ASP A CA 1
ATOM 4747 C C . ASP A 1 601 ? -20.812 -52.688 -17.531 1 89.94 601 ASP A C 1
ATOM 4749 O O . ASP A 1 601 ? -21.75 -53.25 -16.953 1 89.94 601 ASP A O 1
ATOM 4753 N N . ALA A 1 602 ? -19.734 -53.312 -17.906 1 91.62 602 ALA A N 1
ATOM 4754 C CA . ALA A 1 602 ? -19.609 -54.75 -17.734 1 91.62 602 ALA A CA 1
ATOM 4755 C C . ALA A 1 602 ? -19.125 -55.094 -16.328 1 91.62 602 ALA A C 1
ATOM 4757 O O . ALA A 1 602 ? -19.219 -56.25 -15.898 1 91.62 602 ALA A O 1
ATOM 4758 N N . GLY A 1 603 ? -18.703 -54.094 -15.648 1 90.94 603 GLY A N 1
ATOM 4759 C CA . GLY A 1 603 ? -18.125 -54.312 -14.328 1 90.94 603 GLY A CA 1
ATOM 4760 C C . GLY A 1 603 ? -16.797 -53.594 -14.133 1 90.94 603 GLY A C 1
ATOM 4761 O O . GLY A 1 603 ? -16.312 -52.906 -15.039 1 90.94 603 GLY A O 1
ATOM 4762 N N . ASP A 1 604 ? -16.203 -53.844 -12.969 1 93.62 604 ASP A N 1
ATOM 4763 C CA . ASP A 1 604 ? -14.938 -53.188 -12.641 1 93.62 604 ASP A CA 1
ATOM 4764 C C . ASP A 1 604 ? -13.766 -53.875 -13.328 1 93.62 604 ASP A C 1
ATOM 4766 O O . ASP A 1 604 ? -13.805 -55.094 -13.57 1 93.62 604 ASP A O 1
ATOM 4770 N N . VAL A 1 605 ? -12.805 -53.094 -13.625 1 95.25 605 VAL A N 1
ATOM 4771 C CA . VAL A 1 605 ? -11.609 -53.625 -14.273 1 95.25 605 VAL A CA 1
ATOM 4772 C C . VAL A 1 605 ? -10.367 -53.156 -13.539 1 95.25 605 VAL A C 1
ATOM 4774 O O . VAL A 1 605 ? -10.352 -52.031 -13 1 95.25 605 VAL A O 1
ATOM 4777 N N . LEU A 1 606 ? -9.406 -53.938 -13.398 1 96.81 606 LEU A N 1
ATOM 4778 C CA . LEU A 1 606 ? -8.086 -53.625 -12.867 1 96.81 606 LEU A CA 1
ATOM 4779 C C . LEU A 1 606 ? -7.02 -53.781 -13.938 1 96.81 606 LEU A C 1
ATOM 4781 O O . LEU A 1 606 ? -6.941 -54.844 -14.586 1 96.81 606 LEU A O 1
ATOM 4785 N N . VAL A 1 607 ? -6.301 -52.719 -14.195 1 97.31 607 VAL A N 1
ATOM 4786 C CA . VAL A 1 607 ? -5.301 -52.719 -15.258 1 97.31 607 VAL A CA 1
ATOM 4787 C C . VAL A 1 607 ? -3.906 -52.531 -14.656 1 97.31 607 VAL A C 1
ATOM 4789 O O . VAL A 1 607 ? -3.705 -51.719 -13.766 1 97.31 607 VAL A O 1
ATOM 4792 N N . PHE A 1 608 ? -2.912 -53.312 -15.078 1 97.19 608 PHE A N 1
ATOM 4793 C CA . PHE A 1 608 ? -1.534 -53.25 -14.609 1 97.19 608 PHE A CA 1
ATOM 4794 C C . PHE A 1 608 ? -0.569 -53.094 -15.773 1 97.19 608 PHE A C 1
ATOM 4796 O O . PHE A 1 608 ? -0.64 -53.844 -16.75 1 97.19 608 PHE A O 1
ATOM 4803 N N . GLY A 1 609 ? 0.302 -52.094 -15.609 1 95.38 609 GLY A N 1
ATOM 4804 C CA . GLY A 1 609 ? 1.366 -52.031 -16.594 1 95.38 609 GLY A CA 1
ATOM 4805 C C . GLY A 1 609 ? 1.565 -50.656 -17.188 1 95.38 609 GLY A C 1
ATOM 4806 O O . GLY A 1 609 ? 2.631 -50.031 -17.031 1 95.38 609 GLY A O 1
ATOM 4807 N N . PRO A 1 610 ? 0.542 -50.125 -17.812 1 95.19 610 PRO A N 1
ATOM 4808 C CA . PRO A 1 610 ? 0.72 -48.844 -18.5 1 95.19 610 PRO A CA 1
ATOM 4809 C C . PRO A 1 610 ? 1.021 -47.688 -17.547 1 95.19 610 PRO A C 1
ATOM 4811 O O . PRO A 1 610 ? 0.543 -47.688 -16.406 1 95.19 610 PRO A O 1
ATOM 4814 N N . SER A 1 611 ? 1.764 -46.688 -18.094 1 91.94 611 SER A N 1
ATOM 4815 C CA . SER A 1 611 ? 2.1 -45.5 -17.328 1 91.94 611 SER A CA 1
ATOM 4816 C C . SER A 1 611 ? 0.843 -44.75 -16.891 1 91.94 611 SER A C 1
ATOM 4818 O O . SER A 1 611 ? 0.792 -44.188 -15.789 1 91.94 611 SER A O 1
ATOM 4820 N N . LEU A 1 612 ? -0.086 -44.656 -17.797 1 96.62 612 LEU A N 1
ATOM 4821 C CA . LEU A 1 612 ? -1.344 -44 -17.469 1 96.62 612 LEU A CA 1
ATOM 4822 C C . LEU A 1 612 ? -2.512 -44.656 -18.188 1 96.62 612 LEU A C 1
ATOM 4824 O O . LEU A 1 612 ? -2.457 -44.875 -19.406 1 96.62 612 LEU A O 1
ATOM 4828 N N . VAL A 1 613 ? -3.482 -45.094 -17.469 1 97.06 613 VAL A N 1
ATOM 4829 C CA . VAL A 1 613 ? -4.789 -45.438 -18.031 1 97.06 613 VAL A CA 1
ATOM 4830 C C . VAL A 1 613 ? -5.773 -44.281 -17.781 1 97.06 613 VAL A C 1
ATOM 4832 O O . VAL A 1 613 ? -6.023 -43.906 -16.625 1 97.06 613 VAL A O 1
ATOM 4835 N N . ARG A 1 614 ? -6.262 -43.781 -18.875 1 96 614 ARG A N 1
ATOM 4836 C CA . ARG A 1 614 ? -7.117 -42.594 -18.797 1 96 614 ARG A CA 1
ATOM 4837 C C . ARG A 1 614 ? -8.578 -43 -18.594 1 96 614 ARG A C 1
ATOM 4839 O O . ARG A 1 614 ? -9.305 -42.344 -17.844 1 96 614 ARG A O 1
ATOM 4846 N N . GLN A 1 615 ? -8.953 -43.969 -19.375 1 94 615 GLN A N 1
ATOM 4847 C CA . GLN A 1 615 ? -10.352 -44.375 -19.406 1 94 615 GLN A CA 1
ATOM 4848 C C . GLN A 1 615 ? -10.477 -45.875 -19.703 1 94 615 GLN A C 1
ATOM 4850 O O . GLN A 1 615 ? -9.594 -46.469 -20.328 1 94 615 GLN A O 1
ATOM 4855 N N . ALA A 1 616 ? -11.562 -46.406 -19.25 1 95.12 616 ALA A N 1
ATOM 4856 C CA . ALA A 1 616 ? -11.984 -47.781 -19.578 1 95.12 616 ALA A CA 1
ATOM 4857 C C . ALA A 1 616 ? -13.492 -47.812 -19.844 1 95.12 616 ALA A C 1
ATOM 4859 O O . ALA A 1 616 ? -14.281 -47.25 -19.094 1 95.12 616 ALA A O 1
ATOM 4860 N N . SER A 1 617 ? -13.797 -48.469 -20.953 1 94.88 617 SER A N 1
ATOM 4861 C CA . SER A 1 617 ? -15.203 -48.656 -21.281 1 94.88 617 SER A CA 1
ATOM 4862 C C . SER A 1 617 ? -15.453 -50 -21.906 1 94.88 617 SER A C 1
ATOM 4864 O O . SER A 1 617 ? -14.539 -50.625 -22.484 1 94.88 617 SER A O 1
ATOM 4866 N N . SER A 1 618 ? -16.703 -50.5 -21.719 1 94.44 618 SER A N 1
ATOM 4867 C CA . SER A 1 618 ? -17.062 -51.812 -22.297 1 94.44 618 SER A CA 1
ATOM 4868 C C . SER A 1 618 ? -18.297 -51.688 -23.172 1 94.44 618 SER A C 1
ATOM 4870 O O . SER A 1 618 ? -19.25 -50.969 -22.844 1 94.44 618 SER A O 1
ATOM 4872 N N . THR A 1 619 ? -18.219 -52.156 -24.297 1 92.12 619 THR A N 1
ATOM 4873 C CA . THR A 1 619 ? -19.344 -52.312 -25.219 1 92.12 619 THR A CA 1
ATOM 4874 C C . THR A 1 619 ? -19.422 -53.75 -25.719 1 92.12 619 THR A C 1
ATOM 4876 O O . THR A 1 619 ? -18.484 -54.281 -26.328 1 92.12 619 THR A O 1
ATOM 4879 N N . ASP A 1 620 ? -20.562 -54.438 -25.484 1 88.25 620 ASP A N 1
ATOM 4880 C CA . ASP A 1 620 ? -20.734 -55.844 -25.828 1 88.25 620 ASP A CA 1
ATOM 4881 C C . ASP A 1 620 ? -19.609 -56.688 -25.266 1 88.25 620 ASP A C 1
ATOM 4883 O O . ASP A 1 620 ? -19.391 -56.719 -24.047 1 88.25 620 ASP A O 1
ATOM 4887 N N . LEU A 1 621 ? -18.781 -57.25 -26.141 1 91.5 621 LEU A N 1
ATOM 4888 C CA . LEU A 1 621 ? -17.75 -58.188 -25.672 1 91.5 621 LEU A CA 1
ATOM 4889 C C . LEU A 1 621 ? -16.375 -57.531 -25.734 1 91.5 621 LEU A C 1
ATOM 4891 O O . LEU A 1 621 ? -15.359 -58.156 -25.5 1 91.5 621 LEU A O 1
ATOM 4895 N N . THR A 1 622 ? -16.375 -56.188 -25.891 1 95.81 622 THR A N 1
ATOM 4896 C CA . THR A 1 622 ? -15.117 -55.5 -26.094 1 95.81 622 THR A CA 1
ATOM 4897 C C . THR A 1 622 ? -14.82 -54.562 -24.922 1 95.81 622 THR A C 1
ATOM 4899 O O . THR A 1 622 ? -15.656 -53.75 -24.531 1 95.81 622 THR A O 1
ATOM 4902 N N . LEU A 1 623 ? -13.688 -54.688 -24.312 1 96.38 623 LEU A N 1
ATOM 4903 C CA . LEU A 1 623 ? -13.148 -53.719 -23.359 1 96.38 623 LEU A CA 1
ATOM 4904 C C . LEU A 1 623 ? -12.195 -52.75 -24.062 1 96.38 623 LEU A C 1
ATOM 4906 O O . LEU A 1 623 ? -11.172 -53.156 -24.609 1 96.38 623 LEU A O 1
ATOM 4910 N N . SER A 1 624 ? -12.578 -51.531 -24.062 1 96.81 624 SER A N 1
ATOM 4911 C CA . SER A 1 624 ? -11.758 -50.469 -24.672 1 96.81 624 SER A CA 1
ATOM 4912 C C . SER A 1 624 ? -11.031 -49.656 -23.609 1 96.81 624 SER A C 1
ATOM 4914 O O . SER A 1 624 ? -11.664 -49.031 -22.766 1 96.81 624 SER A O 1
ATOM 4916 N N . LEU A 1 625 ? -9.688 -49.75 -23.688 1 96.88 625 LEU A N 1
ATOM 4917 C CA . LEU A 1 625 ? -8.852 -48.938 -22.797 1 96.88 625 LEU A CA 1
ATOM 4918 C C . LEU A 1 625 ? -8.188 -47.812 -23.562 1 96.88 625 LEU A C 1
ATOM 4920 O O . LEU A 1 625 ? -7.785 -47.969 -24.719 1 96.88 625 LEU A O 1
ATOM 4924 N N . LYS A 1 626 ? -8.172 -46.625 -22.938 1 96.31 626 LYS A N 1
ATOM 4925 C CA . LYS A 1 626 ? -7.414 -45.469 -23.406 1 96.31 626 LYS A CA 1
ATOM 4926 C C . LYS A 1 626 ? -6.355 -45.062 -22.391 1 96.31 626 LYS A C 1
ATOM 4928 O O . LYS A 1 626 ? -6.609 -45.062 -21.188 1 96.31 626 LYS A O 1
ATOM 4933 N N . GLY A 1 627 ? -5.16 -44.75 -22.891 1 97 627 GLY A N 1
ATOM 4934 C CA . GLY A 1 627 ? -4.109 -44.375 -21.969 1 97 627 GLY A CA 1
ATOM 4935 C C . GLY A 1 627 ? -2.84 -43.906 -22.672 1 97 627 GLY A C 1
ATOM 4936 O O . GLY A 1 627 ? -2.852 -43.625 -23.875 1 97 627 GLY A O 1
ATOM 4937 N N . ASP A 1 628 ? -1.802 -43.688 -21.844 1 97.06 628 ASP A N 1
ATOM 4938 C CA . ASP A 1 628 ? -0.514 -43.219 -22.328 1 97.06 628 ASP A CA 1
ATOM 4939 C C . ASP A 1 628 ? 0.6 -44.219 -22.047 1 97.06 628 ASP A C 1
ATOM 4941 O O . ASP A 1 628 ? 0.594 -44.875 -21 1 97.06 628 ASP A O 1
ATOM 4945 N N . THR A 1 629 ? 1.534 -44.312 -22.953 1 97.12 629 THR A N 1
ATOM 4946 C CA . THR A 1 629 ? 2.74 -45.125 -22.766 1 97.12 629 THR A CA 1
ATOM 4947 C C . THR A 1 629 ? 3.988 -44.281 -23.031 1 97.12 629 THR A C 1
ATOM 4949 O O . THR A 1 629 ? 4.051 -43.531 -24.016 1 97.12 629 THR A O 1
ATOM 4952 N N . GLY A 1 630 ? 4.883 -44.281 -22.172 1 94.38 630 GLY A N 1
ATOM 4953 C CA . GLY A 1 630 ? 6.133 -43.562 -22.344 1 94.38 630 GLY A CA 1
ATOM 4954 C C . GLY A 1 630 ? 7.227 -44.406 -22.969 1 94.38 630 GLY A C 1
ATOM 4955 O O . GLY A 1 630 ? 8.211 -43.875 -23.469 1 94.38 630 GLY A O 1
ATOM 4956 N N . SER A 1 631 ? 7.074 -45.656 -22.969 1 92.69 631 SER A N 1
ATOM 4957 C CA . SER A 1 631 ? 7.938 -46.656 -23.547 1 92.69 631 SER A CA 1
ATOM 4958 C C . SER A 1 631 ? 7.133 -47.906 -23.969 1 92.69 631 SER A C 1
ATOM 4960 O O . SER A 1 631 ? 5.902 -47.844 -24 1 92.69 631 SER A O 1
ATOM 4962 N N . GLN A 1 632 ? 7.898 -48.875 -24.297 1 91.06 632 GLN A N 1
ATOM 4963 C CA . GLN A 1 632 ? 7.195 -50.125 -24.453 1 91.06 632 GLN A CA 1
ATOM 4964 C C . GLN A 1 632 ? 6.754 -50.688 -23.094 1 91.06 632 GLN A C 1
ATOM 4966 O O . GLN A 1 632 ? 7.578 -50.906 -22.219 1 91.06 632 GLN A O 1
ATOM 4971 N N . GLU A 1 633 ? 5.473 -50.844 -23.094 1 92.56 633 GLU A N 1
ATOM 4972 C CA . GLU A 1 633 ? 4.941 -51.219 -21.797 1 92.56 633 GLU A CA 1
ATOM 4973 C C . GLU A 1 633 ? 4.074 -52.469 -21.906 1 92.56 633 GLU A C 1
ATOM 4975 O O . GLU A 1 633 ? 3.537 -52.781 -22.984 1 92.56 633 GLU A O 1
ATOM 4980 N N . THR A 1 634 ? 3.992 -53.25 -20.812 1 94.88 634 THR A N 1
ATOM 4981 C CA . THR A 1 634 ? 3.146 -54.438 -20.734 1 94.88 634 THR A CA 1
ATOM 4982 C C . THR A 1 634 ? 1.718 -54.062 -20.359 1 94.88 634 THR A C 1
ATOM 4984 O O . THR A 1 634 ? 1.464 -52.938 -19.906 1 94.88 634 THR A O 1
ATOM 4987 N N . LEU A 1 635 ? 0.802 -55 -20.641 1 97 635 LEU A N 1
ATOM 4988 C CA . LEU A 1 635 ? -0.601 -54.781 -20.297 1 97 635 LEU A CA 1
ATOM 4989 C C . LEU A 1 635 ? -1.204 -56.094 -19.734 1 97 635 LEU A C 1
ATOM 4991 O O . LEU A 1 635 ? -1.195 -57.125 -20.406 1 97 635 LEU A O 1
ATOM 4995 N N . GLU A 1 636 ? -1.612 -56 -18.531 1 96.81 636 GLU A N 1
ATOM 4996 C CA . GLU A 1 636 ? -2.434 -57.031 -17.891 1 96.81 636 GLU A CA 1
ATOM 4997 C C . GLU A 1 636 ? -3.771 -56.469 -17.422 1 96.81 636 GLU A C 1
ATOM 4999 O O . GLU A 1 636 ? -3.836 -55.312 -16.953 1 96.81 636 GLU A O 1
ATOM 5004 N N . VAL A 1 637 ? -4.816 -57.281 -17.641 1 96.56 637 VAL A N 1
ATOM 5005 C CA . VAL A 1 637 ? -6.141 -56.781 -17.297 1 96.56 637 VAL A CA 1
ATOM 5006 C C . VAL A 1 637 ? -6.953 -57.844 -16.578 1 96.56 637 VAL A C 1
ATOM 5008 O O . VAL A 1 637 ? -7.02 -59 -17.047 1 96.56 637 VAL A O 1
ATOM 5011 N N . TRP A 1 638 ? -7.398 -57.562 -15.453 1 95.69 638 TRP A N 1
ATOM 5012 C CA . TRP A 1 638 ? -8.484 -58.312 -14.844 1 95.69 638 TRP A CA 1
ATOM 5013 C C . TRP A 1 638 ? -9.836 -57.75 -15.234 1 95.69 638 TRP A C 1
ATOM 5015 O O . TRP A 1 638 ? -10.18 -56.625 -14.844 1 95.69 638 TRP A O 1
ATOM 5025 N N . ALA A 1 639 ? -10.633 -58.438 -16.016 1 93.06 639 ALA A N 1
ATOM 5026 C CA . ALA A 1 639 ? -11.906 -57.969 -16.578 1 93.06 639 ALA A CA 1
ATOM 5027 C C . ALA A 1 639 ? -13 -59.031 -16.391 1 93.06 639 ALA A C 1
ATOM 5029 O O . ALA A 1 639 ? -12.703 -60.188 -16.172 1 93.06 639 ALA A O 1
ATOM 5030 N N . PRO A 1 640 ? -14.227 -58.562 -16.531 1 90 640 PRO A N 1
ATOM 5031 C CA . PRO A 1 640 ? -15.32 -59.531 -16.484 1 90 640 PRO A CA 1
ATOM 5032 C C . PRO A 1 640 ? -15.172 -60.656 -17.531 1 90 640 PRO A C 1
ATOM 5034 O O . PRO A 1 640 ? -14.734 -60.375 -18.656 1 90 640 PRO A O 1
ATOM 5037 N N . PRO A 1 641 ? -15.656 -61.844 -17.219 1 85.12 641 PRO A N 1
ATOM 5038 C CA . PRO A 1 641 ? -15.461 -63 -18.109 1 85.12 641 PRO A CA 1
ATOM 5039 C C . PRO A 1 641 ? -16.125 -62.812 -19.469 1 85.12 641 PRO A C 1
ATOM 5041 O O . PRO A 1 641 ? -15.711 -63.438 -20.453 1 85.12 641 PRO A O 1
ATOM 5044 N N . ALA A 1 642 ? -17.078 -62 -19.531 1 87.56 642 ALA A N 1
ATOM 5045 C CA . ALA A 1 642 ? -17.812 -61.781 -20.766 1 87.56 642 ALA A CA 1
ATOM 5046 C C . ALA A 1 642 ? -16.938 -61.094 -21.812 1 87.56 642 ALA A C 1
ATOM 5048 O O . ALA A 1 642 ? -17.219 -61.188 -23.016 1 87.56 642 ALA A O 1
ATOM 5049 N N . ILE A 1 643 ? -15.898 -60.438 -21.438 1 92.44 643 ILE A N 1
ATOM 5050 C CA . ILE A 1 643 ? -15.023 -59.719 -22.328 1 92.44 643 ILE A CA 1
ATOM 5051 C C . ILE A 1 643 ? -14.18 -60.688 -23.141 1 92.44 643 ILE A C 1
ATOM 5053 O O . ILE A 1 643 ? -13.484 -61.531 -22.578 1 92.44 643 ILE A O 1
ATOM 5057 N N . THR A 1 644 ? -14.195 -60.531 -24.484 1 92.31 644 THR A N 1
ATOM 5058 C CA . THR A 1 644 ? -13.422 -61.406 -25.344 1 92.31 644 THR A CA 1
ATOM 5059 C C . THR A 1 644 ? -12.508 -60.625 -26.281 1 92.31 644 THR A C 1
ATOM 5061 O O . THR A 1 644 ? -11.641 -61.188 -26.953 1 92.31 644 THR A O 1
ATOM 5064 N N . THR A 1 645 ? -12.734 -59.375 -26.297 1 95.62 645 THR A N 1
ATOM 5065 C CA . THR A 1 645 ? -11.922 -58.469 -27.125 1 95.62 645 THR A CA 1
ATOM 5066 C C . THR A 1 645 ? -11.359 -57.312 -26.297 1 95.62 645 THR A C 1
ATOM 5068 O O . THR A 1 645 ? -12.055 -56.781 -25.438 1 95.62 645 THR A O 1
ATOM 5071 N N . LEU A 1 646 ? -10.133 -57.031 -26.547 1 95.94 646 LEU A N 1
ATOM 5072 C CA . LEU A 1 646 ? -9.43 -55.938 -25.844 1 95.94 646 LEU A CA 1
ATOM 5073 C C . LEU A 1 646 ? -8.867 -54.938 -26.828 1 95.94 646 LEU A C 1
ATOM 5075 O O . LEU A 1 646 ? -8.305 -55.312 -27.859 1 95.94 646 LEU A O 1
ATOM 5079 N N . GLU A 1 647 ? -9.086 -53.719 -26.531 1 96.69 647 GLU A N 1
ATOM 5080 C CA . GLU A 1 647 ? -8.547 -52.625 -27.359 1 96.69 647 GLU A CA 1
ATOM 5081 C C . GLU A 1 647 ? -7.758 -51.625 -26.516 1 96.69 647 GLU A C 1
ATOM 5083 O O . GLU A 1 647 ? -8.141 -51.344 -25.375 1 96.69 647 GLU A O 1
ATOM 5088 N N . TRP A 1 648 ? -6.645 -51.25 -26.969 1 96.62 648 TRP A N 1
ATOM 5089 C CA . TRP A 1 648 ? -5.855 -50.156 -26.438 1 96.62 648 TRP A CA 1
ATOM 5090 C C . TRP A 1 648 ? -5.773 -49 -27.438 1 96.62 648 TRP A C 1
ATOM 5092 O O . TRP A 1 648 ? -5.172 -49.156 -28.5 1 96.62 648 TRP A O 1
ATOM 5102 N N . ASN A 1 649 ? -6.344 -47.812 -27.031 1 96.12 649 ASN A N 1
ATOM 5103 C CA . ASN A 1 649 ? -6.387 -46.625 -27.906 1 96.12 649 ASN A CA 1
ATOM 5104 C C . ASN A 1 649 ? -6.996 -47 -29.266 1 96.12 649 ASN A C 1
ATOM 5106 O O . ASN A 1 649 ? -6.434 -46.656 -30.312 1 96.12 649 ASN A O 1
ATOM 5110 N N . SER A 1 650 ? -8 -47.812 -29.312 1 93.5 650 SER A N 1
ATOM 5111 C CA . SER A 1 650 ? -8.828 -48.156 -30.453 1 93.5 650 SER A CA 1
ATOM 5112 C C . SER A 1 650 ? -8.133 -49.188 -31.344 1 93.5 650 SER A C 1
ATOM 5114 O O . SER A 1 650 ? -8.555 -49.438 -32.469 1 93.5 650 SER A O 1
ATOM 5116 N N . HIS A 1 651 ? -7.086 -49.656 -30.875 1 94.88 651 HIS A N 1
ATOM 5117 C CA . HIS A 1 651 ? -6.418 -50.75 -31.594 1 94.88 651 HIS A CA 1
ATOM 5118 C C . HIS A 1 651 ? -6.605 -52.094 -30.891 1 94.88 651 HIS A C 1
ATOM 5120 O O . HIS A 1 651 ? -6.535 -52.156 -29.656 1 94.88 651 HIS A O 1
ATOM 5126 N N . HIS A 1 652 ? -6.77 -53.062 -31.625 1 95.81 652 HIS A N 1
ATOM 5127 C CA . HIS A 1 652 ? -6.969 -54.406 -31.078 1 95.81 652 HIS A CA 1
ATOM 5128 C C . HIS A 1 652 ? -5.703 -54.906 -30.406 1 95.81 652 HIS A C 1
ATOM 5130 O O . HIS A 1 652 ? -4.602 -54.75 -30.938 1 95.81 652 HIS A O 1
ATOM 5136 N N . VAL A 1 653 ? -5.836 -55.531 -29.297 1 96.94 653 VAL A N 1
ATOM 5137 C CA . VAL A 1 653 ? -4.742 -56.125 -28.547 1 96.94 653 VAL A CA 1
ATOM 5138 C C . VAL A 1 653 ? -4.965 -57.656 -28.422 1 96.94 653 VAL A C 1
ATOM 5140 O O . VAL A 1 653 ? -5.941 -58.094 -27.812 1 96.94 653 VAL A O 1
ATOM 5143 N N . ALA A 1 654 ? -4.023 -58.375 -28.953 1 95.56 654 ALA A N 1
ATOM 5144 C CA . ALA A 1 654 ? -4.062 -59.812 -28.719 1 95.56 654 ALA A CA 1
ATOM 5145 C C . ALA A 1 654 ? -3.645 -60.156 -27.297 1 95.56 654 ALA A C 1
ATOM 5147 O O . ALA A 1 654 ? -2.717 -59.562 -26.75 1 95.56 654 ALA A O 1
ATOM 5148 N N . PHE A 1 655 ? -4.371 -61.062 -26.766 1 94.44 655 PHE A N 1
ATOM 5149 C CA . PHE A 1 655 ? -4.047 -61.406 -25.391 1 94.44 655 PHE A CA 1
ATOM 5150 C C . PHE A 1 655 ? -4.227 -62.906 -25.156 1 94.44 655 PHE A C 1
ATOM 5152 O O . PHE A 1 655 ? -4.816 -63.594 -26 1 94.44 655 PHE A O 1
ATOM 5159 N N . SER A 1 656 ? -3.631 -63.375 -24.125 1 92.75 656 SER A N 1
ATOM 5160 C CA . SER A 1 656 ? -3.863 -64.688 -23.609 1 92.75 656 SER A CA 1
ATOM 5161 C C . SER A 1 656 ? -4.547 -64.688 -22.234 1 92.75 656 SER A C 1
ATOM 5163 O O . SER A 1 656 ? -4.305 -63.75 -21.453 1 92.75 656 SER A O 1
ATOM 5165 N N . ARG A 1 657 ? -5.309 -65.562 -22.062 1 89.56 657 ARG A N 1
ATOM 5166 C CA . ARG A 1 657 ? -5.945 -65.688 -20.75 1 89.56 657 ARG A CA 1
ATOM 5167 C C . ARG A 1 657 ? -5.078 -66.438 -19.781 1 89.56 657 ARG A C 1
ATOM 5169 O O . ARG A 1 657 ? -4.555 -67.5 -20.141 1 89.56 657 ARG A O 1
ATOM 5176 N N . ASN A 1 658 ? -4.871 -65.875 -18.766 1 89.25 658 ASN A N 1
ATOM 5177 C CA . ASN A 1 658 ? -4.199 -66.562 -17.672 1 89.25 658 ASN A CA 1
ATOM 5178 C C . ASN A 1 658 ? -5.199 -67.062 -16.625 1 89.25 658 ASN A C 1
ATOM 5180 O O . ASN A 1 658 ? -5.641 -66.25 -15.773 1 89.25 658 ASN A O 1
ATOM 5184 N N . PHE A 1 659 ? -5.422 -68.188 -16.578 1 78.88 659 PHE A N 1
ATOM 5185 C CA . PHE A 1 659 ? -6.473 -68.75 -15.734 1 78.88 659 PHE A CA 1
ATOM 5186 C C . PHE A 1 659 ? -6.027 -68.812 -14.281 1 78.88 659 PHE A C 1
ATOM 5188 O O . PHE A 1 659 ? -6.855 -68.812 -13.375 1 78.88 659 PHE A O 1
ATOM 5195 N N . LEU A 1 660 ? -4.801 -68.875 -14.156 1 83.81 660 LEU A N 1
ATOM 5196 C CA . LEU A 1 660 ? -4.293 -68.938 -12.789 1 83.81 660 LEU A CA 1
ATOM 5197 C C . LEU A 1 660 ? -4.488 -67.625 -12.094 1 83.81 660 LEU A C 1
ATOM 5199 O O . LEU A 1 660 ? -4.859 -67.562 -10.914 1 83.81 660 LEU A O 1
ATOM 5203 N N . ASN A 1 661 ? -4.297 -66.562 -12.852 1 84.94 661 ASN A N 1
ATOM 5204 C CA . ASN A 1 661 ? -4.391 -65.25 -12.297 1 84.94 661 ASN A CA 1
ATOM 5205 C C . ASN A 1 661 ? -5.746 -64.562 -12.594 1 84.94 661 ASN A C 1
ATOM 5207 O O . ASN A 1 661 ? -6.078 -63.531 -12.039 1 84.94 661 ASN A O 1
ATOM 5211 N N . GLY A 1 662 ? -6.469 -65.125 -13.453 1 82.06 662 GLY A N 1
ATOM 5212 C CA . GLY A 1 662 ? -7.77 -64.625 -13.852 1 82.06 662 GLY A CA 1
ATOM 5213 C C . GLY A 1 662 ? -7.684 -63.406 -14.734 1 82.06 662 GLY A C 1
ATOM 5214 O O . GLY A 1 662 ? -8.633 -62.625 -14.812 1 82.06 662 GLY A O 1
ATOM 5215 N N . ASN A 1 663 ? -6.477 -63.188 -15.32 1 87.81 663 ASN A N 1
ATOM 5216 C CA . ASN A 1 663 ? -6.328 -61.969 -16.094 1 87.81 663 ASN A CA 1
ATOM 5217 C C . ASN A 1 663 ? -5.996 -62.25 -17.547 1 87.81 663 ASN A C 1
ATOM 5219 O O . ASN A 1 663 ? -5.734 -63.406 -17.906 1 87.81 663 ASN A O 1
ATOM 5223 N N . PHE A 1 664 ? -6.125 -61.188 -18.297 1 92.62 664 PHE A N 1
ATOM 5224 C CA . PHE A 1 664 ? -5.641 -61.125 -19.672 1 92.62 664 PHE A CA 1
ATOM 5225 C C . PHE A 1 664 ? -4.23 -60.562 -19.719 1 92.62 664 PHE A C 1
ATOM 5227 O O . PHE A 1 664 ? -3.922 -59.594 -19.047 1 92.62 664 PHE A O 1
ATOM 5234 N N . ILE A 1 665 ? -3.395 -61.219 -20.469 1 95.38 665 ILE A N 1
ATOM 5235 C CA . ILE A 1 665 ? -2.043 -60.719 -20.672 1 95.38 665 ILE A CA 1
ATOM 5236 C C . ILE A 1 665 ? -1.832 -60.406 -22.156 1 95.38 665 ILE A C 1
ATOM 5238 O O . ILE A 1 665 ? -1.938 -61.312 -23 1 95.38 665 ILE A O 1
ATOM 5242 N N . ALA A 1 666 ? -1.536 -59.219 -22.375 1 96.06 666 ALA A N 1
ATOM 5243 C CA . ALA A 1 666 ? -1.254 -58.844 -23.766 1 96.06 666 ALA A CA 1
ATOM 5244 C C . ALA A 1 666 ? -0.047 -59.625 -24.297 1 96.06 666 ALA A C 1
ATOM 5246 O O . ALA A 1 666 ? 0.947 -59.781 -23.594 1 96.06 666 ALA A O 1
ATOM 5247 N N . LYS A 1 667 ? -0.154 -60 -25.516 1 95.62 667 LYS A N 1
ATOM 5248 C CA . LYS A 1 667 ? 0.921 -60.781 -26.125 1 95.62 667 LYS A CA 1
ATOM 5249 C C . LYS A 1 667 ? 2.092 -59.875 -26.531 1 95.62 667 LYS A C 1
ATOM 5251 O O . LYS A 1 667 ? 3.25 -60.312 -26.438 1 95.62 667 LYS A O 1
ATOM 5256 N N . ASP A 1 668 ? 1.754 -58.781 -26.969 1 95.12 668 ASP A N 1
ATOM 5257 C CA . ASP A 1 668 ? 2.771 -57.812 -27.391 1 95.12 668 ASP A CA 1
ATOM 5258 C C . ASP A 1 668 ? 2.811 -56.594 -26.484 1 95.12 668 ASP A C 1
ATOM 5260 O O . ASP A 1 668 ? 1.844 -56.312 -25.766 1 95.12 668 ASP A O 1
ATOM 5264 N N . PHE A 1 669 ? 3.938 -55.938 -26.5 1 96.44 669 PHE A N 1
ATOM 5265 C CA . PHE A 1 669 ? 4.059 -54.656 -25.781 1 96.44 669 PHE A CA 1
ATOM 5266 C C . PHE A 1 669 ? 3.166 -53.594 -26.406 1 96.44 669 PHE A C 1
ATOM 5268 O O . PHE A 1 669 ? 2.969 -53.594 -27.625 1 96.44 669 PHE A O 1
ATOM 5275 N N . LEU A 1 670 ? 2.605 -52.75 -25.531 1 96.12 670 LEU A N 1
ATOM 5276 C CA . LEU A 1 670 ? 1.974 -51.562 -26.047 1 96.12 670 LEU A CA 1
ATOM 5277 C C . LEU A 1 670 ? 3.002 -50.656 -26.719 1 96.12 670 LEU A C 1
ATOM 5279 O O . LEU A 1 670 ? 4.141 -50.562 -26.25 1 96.12 670 LEU A O 1
ATOM 5283 N N . PRO A 1 671 ? 2.629 -49.969 -27.719 1 94.75 671 PRO A N 1
ATOM 5284 C CA . PRO A 1 671 ? 3.6 -49.188 -28.5 1 94.75 671 PRO A CA 1
ATOM 5285 C C . PRO A 1 671 ? 4.156 -48 -27.719 1 94.75 671 PRO A C 1
ATOM 5287 O O . PRO A 1 671 ? 3.426 -47.344 -26.969 1 94.75 671 PRO A O 1
ATOM 5290 N N . GLU A 1 672 ? 5.391 -47.719 -27.922 1 95.25 672 GLU A N 1
ATOM 5291 C CA . GLU A 1 672 ? 6.059 -46.531 -27.391 1 95.25 672 GLU A CA 1
ATOM 5292 C C . GLU A 1 672 ? 5.859 -45.344 -28.297 1 95.25 672 GLU A C 1
ATOM 5294 O O . GLU A 1 672 ? 5.379 -45.469 -29.422 1 95.25 672 GLU A O 1
ATOM 5299 N N . PRO A 1 673 ? 6.125 -44.094 -27.781 1 96.69 673 PRO A N 1
ATOM 5300 C CA . PRO A 1 673 ? 6.016 -42.906 -28.641 1 96.69 673 PRO A CA 1
ATOM 5301 C C . PRO A 1 673 ? 6.984 -42.969 -29.828 1 96.69 673 PRO A C 1
ATOM 5303 O O . PRO A 1 673 ? 8.094 -43.469 -29.703 1 96.69 673 PRO A O 1
ATOM 5306 N N . GLU A 1 674 ? 6.566 -42.375 -30.859 1 96.75 674 GLU A N 1
ATOM 5307 C CA . GLU A 1 674 ? 7.422 -42.25 -32.031 1 96.75 674 GLU A CA 1
ATOM 5308 C C . GLU A 1 674 ? 8.523 -41.219 -31.828 1 96.75 674 GLU A C 1
ATOM 5310 O O . GLU A 1 674 ? 8.297 -40.188 -31.188 1 96.75 674 GLU A O 1
ATOM 5315 N N . ASN A 1 675 ? 9.609 -41.531 -32.406 1 96.19 675 ASN A N 1
ATOM 5316 C CA . ASN A 1 675 ? 10.711 -40.562 -32.344 1 96.19 675 ASN A CA 1
ATOM 5317 C C . ASN A 1 675 ? 10.531 -39.438 -33.344 1 96.19 675 ASN A C 1
ATOM 5319 O O . ASN A 1 675 ? 9.914 -39.625 -34.375 1 96.19 675 ASN A O 1
ATOM 5323 N N . PHE A 1 676 ? 10.969 -38.312 -32.938 1 97.12 676 PHE A N 1
ATOM 5324 C CA . PHE A 1 676 ? 10.969 -37.156 -33.812 1 97.12 676 PHE A CA 1
ATOM 5325 C C . PHE A 1 676 ? 12.102 -36.188 -33.438 1 97.12 676 PHE A C 1
ATOM 5327 O O . PHE A 1 676 ? 12.75 -36.375 -32.406 1 97.12 676 PHE A O 1
ATOM 5334 N N . THR A 1 677 ? 12.5 -35.281 -34.281 1 96.19 677 THR A N 1
ATOM 5335 C CA . THR A 1 677 ? 13.492 -34.25 -34.031 1 96.19 677 THR A CA 1
ATOM 5336 C C . THR A 1 677 ? 12.859 -32.875 -34.125 1 96.19 677 THR A C 1
ATOM 5338 O O . THR A 1 677 ? 11.828 -32.688 -34.781 1 96.19 677 THR A O 1
ATOM 5341 N N . LEU A 1 678 ? 13.422 -31.984 -33.438 1 97.62 678 LEU A N 1
ATOM 5342 C CA . LEU A 1 678 ? 12.961 -30.594 -33.469 1 97.62 678 LEU A CA 1
ATOM 5343 C C . LEU A 1 678 ? 13.922 -29.734 -34.281 1 97.62 678 LEU A C 1
ATOM 5345 O O . LEU A 1 678 ? 15.133 -29.953 -34.281 1 97.62 678 LEU A O 1
ATOM 5349 N N . PRO A 1 679 ? 13.422 -28.734 -34.938 1 97.25 679 PRO A N 1
ATOM 5350 C CA . PRO A 1 679 ? 14.289 -27.828 -35.656 1 97.25 679 PRO A CA 1
ATOM 5351 C C . PRO A 1 679 ? 15.164 -26.969 -34.75 1 97.25 679 PRO A C 1
ATOM 5353 O O . PRO A 1 679 ? 14.773 -26.656 -33.625 1 97.25 679 PRO A O 1
ATOM 5356 N N . ASP A 1 680 ? 16.328 -26.641 -35.281 1 97.06 680 ASP A N 1
ATOM 5357 C CA . ASP A 1 680 ? 17.203 -25.688 -34.594 1 97.06 680 ASP A CA 1
ATOM 5358 C C . ASP A 1 680 ? 16.766 -24.25 -34.844 1 97.06 680 ASP A C 1
ATOM 5360 O O . ASP A 1 680 ? 16.906 -23.75 -35.969 1 97.06 680 ASP A O 1
ATOM 5364 N N . LEU A 1 681 ? 16.312 -23.625 -33.812 1 98 681 LEU A N 1
ATOM 5365 C CA . LEU A 1 681 ? 15.758 -22.281 -33.969 1 98 681 LEU A CA 1
ATOM 5366 C C . LEU A 1 681 ? 16.859 -21.281 -34.344 1 98 681 LEU A C 1
ATOM 5368 O O . LEU A 1 681 ? 16.578 -20.234 -34.938 1 98 681 LEU A O 1
ATOM 5372 N N . MET A 1 682 ? 18.094 -21.594 -33.938 1 96.69 682 MET A N 1
ATOM 5373 C CA . MET A 1 682 ? 19.188 -20.656 -34.156 1 96.69 682 MET A CA 1
ATOM 5374 C C . MET A 1 682 ? 19.594 -20.609 -35.625 1 96.69 682 MET A C 1
ATOM 5376 O O . MET A 1 682 ? 20.281 -19.688 -36.062 1 96.69 682 MET A O 1
ATOM 5380 N N . THR A 1 683 ? 19.141 -21.531 -36.406 1 96.19 683 THR A N 1
ATOM 5381 C CA . THR A 1 683 ? 19.516 -21.609 -37.812 1 96.19 683 THR A CA 1
ATOM 5382 C C . THR A 1 683 ? 18.406 -21.047 -38.688 1 96.19 683 THR A C 1
ATOM 5384 O O . THR A 1 683 ? 18.531 -21 -39.906 1 96.19 683 THR A O 1
ATOM 5387 N N . LEU A 1 684 ? 17.344 -20.641 -38.062 1 97.12 684 LEU A N 1
ATOM 5388 C CA . LEU A 1 684 ? 16.25 -20.047 -38.844 1 97.12 684 LEU A CA 1
ATOM 5389 C C . LEU A 1 684 ? 16.641 -18.672 -39.375 1 97.12 684 LEU A C 1
ATOM 5391 O O . LEU A 1 684 ? 17.625 -18.078 -38.938 1 97.12 684 LEU A O 1
ATOM 5395 N N . ASP A 1 685 ? 15.836 -18.234 -40.406 1 95.62 685 ASP A N 1
ATOM 5396 C CA . ASP A 1 685 ? 15.992 -16.859 -40.906 1 95.62 685 ASP A CA 1
ATOM 5397 C C . ASP A 1 685 ? 15.258 -15.875 -40 1 95.62 685 ASP A C 1
ATOM 5399 O O . ASP A 1 685 ? 14.047 -15.688 -40.125 1 95.62 685 ASP A O 1
ATOM 5403 N N . TRP A 1 686 ? 15.984 -15.289 -39.156 1 97.62 686 TRP A N 1
ATOM 5404 C CA . TRP A 1 686 ? 15.406 -14.312 -38.25 1 97.62 686 TRP A CA 1
ATOM 5405 C C . TRP A 1 686 ? 15.484 -12.906 -38.812 1 97.62 686 TRP A C 1
ATOM 5407 O O . TRP A 1 686 ? 16.484 -12.539 -39.438 1 97.62 686 TRP A O 1
ATOM 5417 N N . GLN A 1 687 ? 14.406 -12.172 -38.656 1 97.5 687 GLN A N 1
ATOM 5418 C CA . GLN A 1 687 ? 14.328 -10.758 -39.031 1 97.5 687 GLN A CA 1
ATOM 5419 C C . GLN A 1 687 ? 14.188 -9.883 -37.781 1 97.5 687 GLN A C 1
ATOM 5421 O O . GLN A 1 687 ? 13.602 -10.305 -36.781 1 97.5 687 GLN A O 1
ATOM 5426 N N . ALA A 1 688 ? 14.758 -8.742 -37.844 1 97.38 688 ALA A N 1
ATOM 5427 C CA . ALA A 1 688 ? 14.703 -7.852 -36.688 1 97.38 688 ALA A CA 1
ATOM 5428 C C . ALA A 1 688 ? 14.281 -6.445 -37.094 1 97.38 688 ALA A C 1
ATOM 5430 O O . ALA A 1 688 ? 14.547 -6.016 -38.219 1 97.38 688 ALA A O 1
ATOM 5431 N N . ALA A 1 689 ? 13.625 -5.754 -36.188 1 97.38 689 ALA A N 1
ATOM 5432 C CA . ALA A 1 689 ? 13.242 -4.355 -36.375 1 97.38 689 ALA A CA 1
ATOM 5433 C C . ALA A 1 689 ? 13.297 -3.6 -35.062 1 97.38 689 ALA A C 1
ATOM 5435 O O . ALA A 1 689 ? 13.039 -4.176 -34 1 97.38 689 ALA A O 1
ATOM 5436 N N . GLU A 1 690 ? 13.586 -2.348 -35.188 1 95.75 690 GLU A N 1
ATOM 5437 C CA . GLU A 1 690 ? 13.562 -1.484 -34 1 95.75 690 GLU A CA 1
ATOM 5438 C C . GLU A 1 690 ? 12.141 -1.241 -33.531 1 95.75 690 GLU A C 1
ATOM 5440 O O . GLU A 1 690 ? 11.258 -0.907 -34.312 1 95.75 690 GLU A O 1
ATOM 5445 N N . GLY A 1 691 ? 12 -1.395 -32.188 1 97.31 691 GLY A N 1
ATOM 5446 C CA . GLY A 1 691 ? 10.648 -1.363 -31.672 1 97.31 691 GLY A CA 1
ATOM 5447 C C . GLY A 1 691 ? 10.398 -0.195 -30.734 1 97.31 691 GLY A C 1
ATOM 5448 O O . GLY A 1 691 ? 9.422 -0.195 -29.984 1 97.31 691 GLY A O 1
ATOM 5449 N N . THR A 1 692 ? 11.25 0.868 -30.703 1 97.81 692 THR A N 1
ATOM 5450 C CA . THR A 1 692 ? 11.094 1.976 -29.766 1 97.81 692 THR A CA 1
ATOM 5451 C C . THR A 1 692 ? 11.062 3.309 -30.5 1 97.81 692 THR A C 1
ATOM 5453 O O . THR A 1 692 ? 11.789 4.238 -30.156 1 97.81 692 THR A O 1
ATOM 5456 N N . PRO A 1 693 ? 10.234 3.449 -31.469 1 98 693 PRO A N 1
ATOM 5457 C CA . PRO A 1 693 ? 10.156 4.734 -32.156 1 98 693 PRO A CA 1
ATOM 5458 C C . PRO A 1 693 ? 9.656 5.863 -31.281 1 98 693 PRO A C 1
ATOM 5460 O O . PRO A 1 693 ? 9.898 7.039 -31.562 1 98 693 PRO A O 1
ATOM 5463 N N . GLU A 1 694 ? 8.945 5.508 -30.188 1 98.19 694 GLU A N 1
ATOM 5464 C CA . GLU A 1 694 ? 8.391 6.492 -29.266 1 98.19 694 GLU A CA 1
ATOM 5465 C C . GLU A 1 694 ? 9.492 7.363 -28.672 1 98.19 694 GLU A C 1
ATOM 5467 O O . GLU A 1 694 ? 9.234 8.484 -28.219 1 98.19 694 GLU A O 1
ATOM 5472 N N . ALA A 1 695 ? 10.688 6.836 -28.609 1 97.94 695 ALA A N 1
ATOM 5473 C CA . ALA A 1 695 ? 11.812 7.539 -28 1 97.94 695 ALA A CA 1
ATOM 5474 C C . ALA A 1 695 ? 12.297 8.68 -28.891 1 97.94 695 ALA A C 1
ATOM 5476 O O . ALA A 1 695 ? 12.992 9.586 -28.438 1 97.94 695 ALA A O 1
ATOM 5477 N N . ARG A 1 696 ? 11.945 8.703 -30.188 1 97.44 696 ARG A N 1
ATOM 5478 C CA . ARG A 1 696 ? 12.406 9.711 -31.125 1 97.44 696 ARG A CA 1
ATOM 5479 C C . ARG A 1 696 ? 11.766 11.062 -30.844 1 97.44 696 ARG A C 1
ATOM 5481 O O . ARG A 1 696 ? 10.586 11.133 -30.5 1 97.44 696 ARG A O 1
ATOM 5488 N N . PRO A 1 697 ? 12.555 12.055 -31 1 96.44 697 PRO A N 1
ATOM 5489 C CA . PRO A 1 697 ? 12.016 13.375 -30.688 1 96.44 697 PRO A CA 1
ATOM 5490 C C . PRO A 1 697 ? 10.82 13.75 -31.562 1 96.44 697 PRO A C 1
ATOM 5492 O O . PRO A 1 697 ? 9.898 14.422 -31.094 1 96.44 697 PRO A O 1
ATOM 5495 N N . ASN A 1 698 ? 10.797 13.297 -32.844 1 96.12 698 ASN A N 1
ATOM 5496 C CA . ASN A 1 698 ? 9.75 13.711 -33.75 1 96.12 698 ASN A CA 1
ATOM 5497 C C . ASN A 1 698 ? 8.625 12.68 -33.844 1 96.12 698 ASN A C 1
ATOM 5499 O O . ASN A 1 698 ? 7.812 12.703 -34.75 1 96.12 698 ASN A O 1
ATOM 5503 N N . PHE A 1 699 ? 8.641 11.734 -32.969 1 98.25 699 PHE A N 1
ATOM 5504 C CA . PHE A 1 699 ? 7.531 10.781 -32.938 1 98.25 699 PHE A CA 1
ATOM 5505 C C . PHE A 1 699 ? 6.207 11.508 -32.719 1 98.25 699 PHE A C 1
ATOM 5507 O O . PHE A 1 699 ? 6.109 12.359 -31.828 1 98.25 699 PHE A O 1
ATOM 5514 N N . ASP A 1 700 ? 5.16 11.188 -33.438 1 97.75 700 ASP A N 1
ATOM 5515 C CA . ASP A 1 700 ? 3.863 11.844 -33.344 1 97.75 700 ASP A CA 1
ATOM 5516 C C . ASP A 1 700 ? 3.037 11.227 -32.188 1 97.75 700 ASP A C 1
ATOM 5518 O O . ASP A 1 700 ? 2.506 10.125 -32.344 1 97.75 700 ASP A O 1
ATOM 5522 N N . ASP A 1 701 ? 2.924 11.922 -31.156 1 97.69 701 ASP A N 1
ATOM 5523 C CA . ASP A 1 701 ? 2.131 11.453 -30.016 1 97.69 701 ASP A CA 1
ATOM 5524 C C . ASP A 1 701 ? 0.827 12.242 -29.906 1 97.69 701 ASP A C 1
ATOM 5526 O O . ASP A 1 701 ? 0.2 12.25 -28.844 1 97.69 701 ASP A O 1
ATOM 5530 N N . SER A 1 702 ? 0.39 12.93 -30.891 1 96.69 702 SER A N 1
ATOM 5531 C CA . SER A 1 702 ? -0.78 13.797 -30.844 1 96.69 702 SER A CA 1
ATOM 5532 C C . SER A 1 702 ? -2.055 13 -30.594 1 96.69 702 SER A C 1
ATOM 5534 O O . SER A 1 702 ? -3.031 13.523 -30.062 1 96.69 702 SER A O 1
ATOM 5536 N N . HIS A 1 703 ? -2.057 11.742 -30.969 1 94.69 703 HIS A N 1
ATOM 5537 C CA . HIS A 1 703 ? -3.252 10.922 -30.812 1 94.69 703 HIS A CA 1
ATOM 5538 C C . HIS A 1 703 ? -3.271 10.227 -29.453 1 94.69 703 HIS A C 1
ATOM 5540 O O . HIS A 1 703 ? -4.262 9.586 -29.094 1 94.69 703 HIS A O 1
ATOM 5546 N N . TRP A 1 704 ? -2.166 10.375 -28.734 1 97.56 704 TRP A N 1
ATOM 5547 C CA . TRP A 1 704 ? -2.135 9.781 -27.391 1 97.56 704 TRP A CA 1
ATOM 5548 C C . TRP A 1 704 ? -3.053 10.539 -26.438 1 97.56 704 TRP A C 1
ATOM 5550 O O . TRP A 1 704 ? -3.361 11.711 -26.672 1 97.56 704 TRP A O 1
ATOM 5560 N N . GLN A 1 705 ? -3.486 9.844 -25.453 1 96.12 705 GLN A N 1
ATOM 5561 C CA . GLN A 1 705 ? -4.305 10.461 -24.406 1 96.12 705 GLN A CA 1
ATOM 5562 C C . GLN A 1 705 ? -3.486 11.438 -23.578 1 96.12 705 GLN A C 1
ATOM 5564 O O . GLN A 1 705 ? -2.369 11.125 -23.156 1 96.12 705 GLN A O 1
ATOM 5569 N N . LYS A 1 706 ? -4.047 12.672 -23.359 1 97.12 706 LYS A N 1
ATOM 5570 C CA . LYS A 1 706 ? -3.416 13.602 -22.438 1 97.12 706 LYS A CA 1
ATOM 5571 C C . LYS A 1 706 ? -3.529 13.109 -21 1 97.12 706 LYS A C 1
ATOM 5573 O O . LYS A 1 706 ? -4.578 12.602 -20.594 1 97.12 706 LYS A O 1
ATOM 5578 N N . ALA A 1 707 ? -2.477 13.117 -20.266 1 96.25 707 ALA A N 1
ATOM 5579 C CA . ALA A 1 707 ? -2.486 12.75 -18.859 1 96.25 707 ALA A CA 1
ATOM 5580 C C . ALA A 1 707 ? -2.488 13.984 -17.969 1 96.25 707 ALA A C 1
ATOM 5582 O O . ALA A 1 707 ? -1.446 14.375 -17.438 1 96.25 707 ALA A O 1
ATOM 5583 N N . ASP A 1 708 ? -3.607 14.578 -17.766 1 93.12 708 ASP A N 1
ATOM 5584 C CA . ASP A 1 708 ? -3.738 15.812 -17 1 93.12 708 ASP A CA 1
ATOM 5585 C C . ASP A 1 708 ? -4.957 15.766 -16.094 1 93.12 708 ASP A C 1
ATOM 5587 O O . ASP A 1 708 ? -5.391 16.797 -15.562 1 93.12 708 ASP A O 1
ATOM 5591 N N . ASP A 1 709 ? -5.391 14.531 -15.914 1 87.56 709 ASP A N 1
ATOM 5592 C CA . ASP A 1 709 ? -6.531 14.375 -15.016 1 87.56 709 ASP A CA 1
ATOM 5593 C C . ASP A 1 709 ? -6.133 14.648 -13.57 1 87.56 709 ASP A C 1
ATOM 5595 O O . ASP A 1 709 ? -4.965 14.508 -13.211 1 87.56 709 ASP A O 1
ATOM 5599 N N . THR A 1 710 ? -7.141 15.109 -12.766 1 80.88 710 THR A N 1
ATOM 5600 C CA . THR A 1 710 ? -6.871 15.375 -11.359 1 80.88 710 THR A CA 1
ATOM 5601 C C . THR A 1 710 ? -7.484 14.297 -10.477 1 80.88 710 THR A C 1
ATOM 5603 O O . THR A 1 710 ? -7.148 14.195 -9.297 1 80.88 710 THR A O 1
ATOM 5606 N N . ASP A 1 711 ? -8.344 13.555 -10.984 1 79.69 711 ASP A N 1
ATOM 5607 C CA . ASP A 1 711 ? -8.977 12.5 -10.203 1 79.69 711 ASP A CA 1
ATOM 5608 C C . ASP A 1 711 ? -8.141 11.227 -10.219 1 79.69 711 ASP A C 1
ATOM 5610 O O . ASP A 1 711 ? -7.879 10.656 -11.289 1 79.69 711 ASP A O 1
ATOM 5614 N N . ASP A 1 712 ? -7.617 10.875 -9.094 1 77.31 712 ASP A N 1
ATOM 5615 C CA . ASP A 1 712 ? -6.766 9.688 -8.984 1 77.31 712 ASP A CA 1
ATOM 5616 C C . ASP A 1 712 ? -7.43 8.609 -8.141 1 77.31 712 ASP A C 1
ATOM 5618 O O . ASP A 1 712 ? -7.914 8.883 -7.039 1 77.31 712 ASP A O 1
ATOM 5622 N N . SER A 1 713 ? -7.465 7.426 -8.734 1 83.06 713 SER A N 1
ATOM 5623 C CA . SER A 1 713 ? -8.078 6.305 -8.031 1 83.06 713 SER A CA 1
ATOM 5624 C C . SER A 1 713 ? -7.035 5.5 -7.262 1 83.06 713 SER A C 1
ATOM 5626 O O . SER A 1 713 ? -7.383 4.645 -6.441 1 83.06 713 SER A O 1
ATOM 5628 N N . ALA A 1 714 ? -5.773 5.75 -7.496 1 88.38 714 ALA A N 1
ATOM 5629 C CA . ALA A 1 714 ? -4.727 4.996 -6.816 1 88.38 714 ALA A CA 1
ATOM 5630 C C . ALA A 1 714 ? -4.68 5.336 -5.332 1 88.38 714 ALA A C 1
ATOM 5632 O O . ALA A 1 714 ? -5.121 6.41 -4.918 1 88.38 714 ALA A O 1
ATOM 5633 N N . ILE A 1 715 ? -4.109 4.422 -4.566 1 87.75 715 ILE A N 1
ATOM 5634 C CA . ILE A 1 715 ? -4.066 4.602 -3.119 1 87.75 715 ILE A CA 1
ATOM 5635 C C . ILE A 1 715 ? -2.932 5.559 -2.752 1 87.75 715 ILE A C 1
ATOM 5637 O O . ILE A 1 715 ? -2.871 6.055 -1.625 1 87.75 715 ILE A O 1
ATOM 5641 N N . ILE A 1 716 ? -2.031 5.855 -3.639 1 88.44 716 ILE A N 1
ATOM 5642 C CA . ILE A 1 716 ? -0.982 6.855 -3.477 1 88.44 716 ILE A CA 1
ATOM 5643 C C . ILE A 1 716 ? -1.147 7.953 -4.523 1 88.44 716 ILE A C 1
ATOM 5645 O O . ILE A 1 716 ? -1.151 7.68 -5.727 1 88.44 716 ILE A O 1
ATOM 5649 N N . SER A 1 717 ? -1.237 9.141 -4.059 1 87.88 717 SER A N 1
ATOM 5650 C CA . SER A 1 717 ? -1.452 10.273 -4.949 1 87.88 717 SER A CA 1
ATOM 5651 C C . SER A 1 717 ? -0.163 11.062 -5.168 1 87.88 717 SER A C 1
ATOM 5653 O O . SER A 1 717 ? 0.718 11.07 -4.305 1 87.88 717 SER A O 1
ATOM 5655 N N . PRO A 1 718 ? -0.061 11.664 -6.348 1 92.81 718 PRO A N 1
ATOM 5656 C CA . PRO A 1 718 ? 1.031 12.625 -6.516 1 92.81 718 PRO A CA 1
ATOM 5657 C C . PRO A 1 718 ? 0.885 13.844 -5.609 1 92.81 718 PRO A C 1
ATOM 5659 O O . PRO A 1 718 ? -0.168 14.047 -5 1 92.81 718 PRO A O 1
ATOM 5662 N N . PRO A 1 719 ? 1.996 14.609 -5.445 1 93.19 719 PRO A N 1
ATOM 5663 C CA . PRO A 1 719 ? 1.866 15.852 -4.68 1 93.19 719 PRO A CA 1
ATOM 5664 C C . PRO A 1 719 ? 0.773 16.766 -5.227 1 93.19 719 PRO A C 1
ATOM 5666 O O . PRO A 1 719 ? 0.517 16.781 -6.434 1 93.19 719 PRO A O 1
ATOM 5669 N N . GLU A 1 720 ? 0.188 17.594 -4.398 1 91.25 720 GLU A N 1
ATOM 5670 C CA . GLU A 1 720 ? -0.922 18.469 -4.754 1 91.25 720 GLU A CA 1
ATOM 5671 C C . GLU A 1 720 ? -0.55 19.391 -5.918 1 91.25 720 GLU A C 1
ATOM 5673 O O . GLU A 1 720 ? 0.545 19.953 -5.949 1 91.25 720 GLU A O 1
ATOM 5678 N N . GLY A 1 721 ? -1.429 19.453 -6.852 1 91 721 GLY A N 1
ATOM 5679 C CA . GLY A 1 721 ? -1.23 20.312 -8.008 1 91 721 GLY A CA 1
ATOM 5680 C C . GLY A 1 721 ? -0.584 19.594 -9.18 1 91 721 GLY A C 1
ATOM 5681 O O . GLY A 1 721 ? -0.602 20.094 -10.305 1 91 721 GLY A O 1
ATOM 5682 N N . GLN A 1 722 ? -0.019 18.453 -8.922 1 93.94 722 GLN A N 1
ATOM 5683 C CA . GLN A 1 722 ? 0.584 17.672 -10 1 93.94 722 GLN A CA 1
ATOM 5684 C C . GLN A 1 722 ? -0.444 16.766 -10.664 1 93.94 722 GLN A C 1
ATOM 5686 O O . GLN A 1 722 ? -1.409 16.328 -10.023 1 93.94 722 GLN A O 1
ATOM 5691 N N . PRO A 1 723 ? -0.259 16.438 -11.93 1 94.62 723 PRO A N 1
ATOM 5692 C CA . PRO A 1 723 ? -1.25 15.633 -12.641 1 94.62 723 PRO A CA 1
ATOM 5693 C C . PRO A 1 723 ? -1.248 14.164 -12.203 1 94.62 723 PRO A C 1
ATOM 5695 O O . PRO A 1 723 ? -0.21 13.641 -11.789 1 94.62 723 PRO A O 1
ATOM 5698 N N . ASN A 1 724 ? -2.457 13.633 -12.273 1 94.31 724 ASN A N 1
ATOM 5699 C CA . ASN A 1 724 ? -2.568 12.188 -12.141 1 94.31 724 ASN A CA 1
ATOM 5700 C C . ASN A 1 724 ? -1.936 11.469 -13.336 1 94.31 724 ASN A C 1
ATOM 5702 O O . ASN A 1 724 ? -2.408 11.594 -14.461 1 94.31 724 ASN A O 1
ATOM 5706 N N . LEU A 1 725 ? -0.877 10.68 -13.094 1 97.12 725 LEU A N 1
ATOM 5707 C CA . LEU A 1 725 ? -0.177 9.992 -14.172 1 97.12 725 LEU A CA 1
ATOM 5708 C C . LEU A 1 725 ? -0.383 8.484 -14.086 1 97.12 725 LEU A C 1
ATOM 5710 O O . LEU A 1 725 ? 0.228 7.727 -14.844 1 97.12 725 LEU A O 1
ATOM 5714 N N . ASN A 1 726 ? -1.332 8.039 -13.164 1 96 726 ASN A N 1
ATOM 5715 C CA . ASN A 1 726 ? -1.625 6.625 -12.977 1 96 726 ASN A CA 1
ATOM 5716 C C . ASN A 1 726 ? -2.211 6 -14.242 1 96 726 ASN A C 1
ATOM 5718 O O . ASN A 1 726 ? -3.281 6.406 -14.695 1 96 726 ASN A O 1
ATOM 5722 N N . ALA A 1 727 ? -1.532 4.988 -14.758 1 96.69 727 ALA A N 1
ATOM 5723 C CA . ALA A 1 727 ? -1.92 4.379 -16.031 1 96.69 727 ALA A CA 1
ATOM 5724 C C . ALA A 1 727 ? -3.33 3.801 -15.953 1 96.69 727 ALA A C 1
ATOM 5726 O O . ALA A 1 727 ? -4.098 3.889 -16.906 1 96.69 727 ALA A O 1
ATOM 5727 N N . ASP A 1 728 ? -3.689 3.158 -14.859 1 95.12 728 ASP A N 1
ATOM 5728 C CA . ASP A 1 728 ? -5.004 2.549 -14.688 1 95.12 728 ASP A CA 1
ATOM 5729 C C . ASP A 1 728 ? -6.117 3.582 -14.859 1 95.12 728 ASP A C 1
ATOM 5731 O O . ASP A 1 728 ? -7.191 3.264 -15.375 1 95.12 728 ASP A O 1
ATOM 5735 N N . SER A 1 729 ? -5.879 4.82 -14.445 1 93.94 729 SER A N 1
ATOM 5736 C CA . SER A 1 729 ? -6.879 5.879 -14.547 1 93.94 729 SER A CA 1
ATOM 5737 C C . SER A 1 729 ? -7.238 6.16 -16 1 93.94 729 SER A C 1
ATOM 5739 O O . SER A 1 729 ? -8.32 6.676 -16.281 1 93.94 729 SER A O 1
ATOM 5741 N N . TYR A 1 730 ? -6.348 5.836 -16.891 1 95 730 TYR A N 1
ATOM 5742 C CA . TYR A 1 730 ? -6.539 6.168 -18.297 1 95 730 TYR A CA 1
ATOM 5743 C C . TYR A 1 730 ? -6.91 4.934 -19.109 1 95 730 TYR A C 1
ATOM 5745 O O . TYR A 1 730 ? -6.914 4.969 -20.344 1 95 730 TYR A O 1
ATOM 5753 N N . GLY A 1 731 ? -7.148 3.832 -18.453 1 94.44 731 GLY A N 1
ATOM 5754 C CA . GLY A 1 731 ? -7.637 2.629 -19.109 1 94.44 731 GLY A CA 1
ATOM 5755 C C . GLY A 1 731 ? -6.527 1.718 -19.594 1 94.44 731 GLY A C 1
ATOM 5756 O O . GLY A 1 731 ? -6.766 0.796 -20.375 1 94.44 731 GLY A O 1
ATOM 5757 N N . PHE A 1 732 ? -5.277 1.935 -19.219 1 96.56 732 PHE A N 1
ATOM 5758 C CA . PHE A 1 732 ? -4.145 1.075 -19.531 1 96.56 732 PHE A CA 1
ATOM 5759 C C . PHE A 1 732 ? -3.686 0.303 -18.297 1 96.56 732 PHE A C 1
ATOM 5761 O O . PHE A 1 732 ? -3.104 0.88 -17.375 1 96.56 732 PHE A O 1
ATOM 5768 N N . HIS A 1 733 ? -3.799 -1.059 -18.266 1 96.19 733 HIS A N 1
ATOM 5769 C CA . HIS A 1 733 ? -3.732 -1.778 -17 1 96.19 733 HIS A CA 1
ATOM 5770 C C . HIS A 1 733 ? -2.541 -2.729 -16.969 1 96.19 733 HIS A C 1
ATOM 5772 O O . HIS A 1 733 ? -2.102 -3.145 -15.898 1 96.19 733 HIS A O 1
ATOM 5778 N N . ASP A 1 734 ? -1.998 -3.125 -18.156 1 95.81 734 ASP A N 1
ATOM 5779 C CA . ASP A 1 734 ? -1.035 -4.223 -18.156 1 95.81 734 ASP A CA 1
ATOM 5780 C C . ASP A 1 734 ? 0.088 -3.963 -19.172 1 95.81 734 ASP A C 1
ATOM 5782 O O . ASP A 1 734 ? -0.11 -3.26 -20.156 1 95.81 734 ASP A O 1
ATOM 5786 N N . GLY A 1 735 ? 1.205 -4.508 -18.875 1 96.81 735 GLY A N 1
ATOM 5787 C CA . GLY A 1 735 ? 2.307 -4.473 -19.828 1 96.81 735 GLY A CA 1
ATOM 5788 C C . GLY A 1 735 ? 3.023 -3.137 -19.859 1 96.81 735 GLY A C 1
ATOM 5789 O O . GLY A 1 735 ? 3.178 -2.486 -18.828 1 96.81 735 GLY A O 1
ATOM 5790 N N . ASP A 1 736 ? 3.523 -2.814 -21.031 1 98.12 736 ASP A N 1
ATOM 5791 C CA . ASP A 1 736 ? 4.328 -1.605 -21.172 1 98.12 736 ASP A CA 1
ATOM 5792 C C . ASP A 1 736 ? 3.445 -0.37 -21.328 1 98.12 736 ASP A C 1
ATOM 5794 O O . ASP A 1 736 ? 2.48 -0.381 -22.094 1 98.12 736 ASP A O 1
ATOM 5798 N N . ILE A 1 737 ? 3.734 0.652 -20.578 1 98.44 737 ILE A N 1
ATOM 5799 C CA . ILE A 1 737 ? 3.076 1.952 -20.656 1 98.44 737 ILE A CA 1
ATOM 5800 C C . ILE A 1 737 ? 4.074 3.008 -21.125 1 98.44 737 ILE A C 1
ATOM 5802 O O . ILE A 1 737 ? 5.172 3.119 -20.578 1 98.44 737 ILE A O 1
ATOM 5806 N N . TRP A 1 738 ? 3.686 3.74 -22.094 1 98.62 738 TRP A N 1
ATOM 5807 C CA . TRP A 1 738 ? 4.531 4.812 -22.609 1 98.62 738 TRP A CA 1
ATOM 5808 C C . TRP A 1 738 ? 4.004 6.176 -22.172 1 98.62 738 TRP A C 1
ATOM 5810 O O . TRP A 1 738 ? 2.793 6.41 -22.172 1 98.62 738 TRP A O 1
ATOM 5820 N N . TYR A 1 739 ? 4.902 6.996 -21.781 1 98.75 739 TYR A N 1
ATOM 5821 C CA . TYR A 1 739 ? 4.625 8.406 -21.547 1 98.75 739 TYR A CA 1
ATOM 5822 C C . TYR A 1 739 ? 5.512 9.297 -22.406 1 98.75 739 TYR A C 1
ATOM 5824 O O . TYR A 1 739 ? 6.68 8.969 -22.656 1 98.75 739 TYR A O 1
ATOM 5832 N N . ARG A 1 740 ? 5.008 10.344 -22.875 1 98.75 740 ARG A N 1
ATOM 5833 C CA . ARG A 1 740 ? 5.793 11.422 -23.469 1 98.75 740 ARG A CA 1
ATOM 5834 C C . ARG A 1 740 ? 5.492 12.758 -22.781 1 98.75 740 ARG A C 1
ATOM 5836 O O . ARG A 1 740 ? 4.332 13.18 -22.719 1 98.75 740 ARG A O 1
ATOM 5843 N N . GLY A 1 741 ? 6.473 13.305 -22.203 1 98.69 741 GLY A N 1
ATOM 5844 C CA . GLY A 1 741 ? 6.352 14.555 -21.469 1 98.69 741 GLY A CA 1
ATOM 5845 C C . GLY A 1 741 ? 7.02 15.719 -22.172 1 98.69 741 GLY A C 1
ATOM 5846 O O . GLY A 1 741 ? 8.242 15.766 -22.281 1 98.69 741 GLY A O 1
ATOM 5847 N N . HIS A 1 742 ? 6.262 16.688 -22.609 1 98.5 742 HIS A N 1
ATOM 5848 C CA . HIS A 1 742 ? 6.762 17.875 -23.297 1 98.5 742 HIS A CA 1
ATOM 5849 C C . HIS A 1 742 ? 7.027 19.016 -22.328 1 98.5 742 HIS A C 1
ATOM 5851 O O . HIS A 1 742 ? 6.242 19.234 -21.406 1 98.5 742 HIS A O 1
ATOM 5857 N N . PHE A 1 743 ? 8.125 19.641 -22.453 1 98.31 743 PHE A N 1
ATOM 5858 C CA . PHE A 1 743 ? 8.445 20.797 -21.609 1 98.31 743 PHE A CA 1
ATOM 5859 C C . PHE A 1 743 ? 9.266 21.812 -22.391 1 98.31 743 PHE A C 1
ATOM 5861 O O . PHE A 1 743 ? 9.82 21.5 -23.438 1 98.31 743 PHE A O 1
ATOM 5868 N N . VAL A 1 744 ? 9.289 23 -21.891 1 98.06 744 VAL A N 1
ATOM 5869 C CA . VAL A 1 744 ? 10.117 24.062 -22.438 1 98.06 744 VAL A CA 1
ATOM 5870 C C . VAL A 1 744 ? 11.406 24.188 -21.625 1 98.06 744 VAL A C 1
ATOM 5872 O O . VAL A 1 744 ? 11.367 24.25 -20.406 1 98.06 744 VAL A O 1
ATOM 5875 N N . GLY A 1 745 ? 12.492 24.109 -22.406 1 97.69 745 GLY A N 1
ATOM 5876 C CA . GLY A 1 745 ? 13.758 24.25 -21.703 1 97.69 745 GLY A CA 1
ATOM 5877 C C . GLY A 1 745 ? 13.789 25.391 -20.719 1 97.69 745 GLY A C 1
ATOM 5878 O O . GLY A 1 745 ? 13.234 26.469 -21 1 97.69 745 GLY A O 1
ATOM 5879 N N . ASP A 1 746 ? 14.383 25.172 -19.578 1 97.5 746 ASP A N 1
ATOM 5880 C CA . ASP A 1 746 ? 14.422 26.094 -18.453 1 97.5 746 ASP A CA 1
ATOM 5881 C C . ASP A 1 746 ? 15.711 25.922 -17.656 1 97.5 746 ASP A C 1
ATOM 5883 O O . ASP A 1 746 ? 16.188 24.797 -17.469 1 97.5 746 ASP A O 1
ATOM 5887 N N . PRO A 1 747 ? 16.328 27 -17.25 1 96.94 747 PRO A N 1
ATOM 5888 C CA . PRO A 1 747 ? 17.562 26.906 -16.469 1 96.94 747 PRO A CA 1
ATOM 5889 C C . PRO A 1 747 ? 17.422 25.984 -15.258 1 96.94 747 PRO A C 1
ATOM 5891 O O . PRO A 1 747 ? 18.406 25.438 -14.773 1 96.94 747 PRO A O 1
ATOM 5894 N N . GLN A 1 748 ? 16.234 25.781 -14.82 1 96.56 748 GLN A N 1
ATOM 5895 C CA . GLN A 1 748 ? 16 24.922 -13.664 1 96.56 748 GLN A CA 1
ATOM 5896 C C . GLN A 1 748 ? 15.891 23.469 -14.078 1 96.56 748 GLN A C 1
ATOM 5898 O O . GLN A 1 748 ? 15.891 22.578 -13.227 1 96.56 748 GLN A O 1
ATOM 5903 N N . ALA A 1 749 ? 15.805 23.141 -15.266 1 98.31 749 ALA A N 1
ATOM 5904 C CA . ALA A 1 749 ? 15.656 21.781 -15.758 1 98.31 749 ALA A CA 1
ATOM 5905 C C . ALA A 1 749 ? 16.984 21.016 -15.703 1 98.31 749 ALA A C 1
ATOM 5907 O O . ALA A 1 749 ? 17.516 20.609 -16.734 1 98.31 749 ALA A O 1
ATOM 5908 N N . LYS A 1 750 ? 17.469 20.734 -14.531 1 97.5 750 LYS A N 1
ATOM 5909 C CA . LYS A 1 750 ? 18.781 20.141 -14.344 1 97.5 750 LYS A CA 1
ATOM 5910 C C . LYS A 1 750 ? 18.688 18.672 -13.977 1 97.5 750 LYS A C 1
ATOM 5912 O O . LYS A 1 750 ? 19.609 17.891 -14.211 1 97.5 750 LYS A O 1
ATOM 5917 N N . SER A 1 751 ? 17.656 18.328 -13.312 1 96.94 751 SER A N 1
ATOM 5918 C CA . SER A 1 751 ? 17.469 16.953 -12.883 1 96.94 751 SER A CA 1
ATOM 5919 C C . SER A 1 751 ? 16 16.547 -12.984 1 96.94 751 SER A C 1
ATOM 5921 O O . SER A 1 751 ? 15.102 17.375 -12.875 1 96.94 751 SER A O 1
ATOM 5923 N N . LEU A 1 752 ? 15.766 15.305 -13.281 1 98.06 752 LEU A N 1
ATOM 5924 C CA . LEU A 1 752 ? 14.43 14.711 -13.328 1 98.06 752 LEU A CA 1
ATOM 5925 C C . LEU A 1 752 ? 14.297 13.594 -12.297 1 98.06 752 LEU A C 1
ATOM 5927 O O . LEU A 1 752 ? 15.156 12.711 -12.219 1 98.06 752 LEU A O 1
ATOM 5931 N N . THR A 1 753 ? 13.328 13.703 -11.445 1 97.06 753 THR A N 1
ATOM 5932 C CA . THR A 1 753 ? 12.977 12.617 -10.531 1 97.06 753 THR A CA 1
ATOM 5933 C C . THR A 1 753 ? 11.633 12 -10.906 1 97.06 753 THR A C 1
ATOM 5935 O O . THR A 1 753 ? 10.625 12.703 -10.969 1 97.06 753 THR A O 1
ATOM 5938 N N . LEU A 1 754 ? 11.641 10.75 -11.141 1 97.75 754 LEU A N 1
ATOM 5939 C CA . LEU A 1 754 ? 10.43 10.008 -11.469 1 97.75 754 LEU A CA 1
ATOM 5940 C C . LEU A 1 754 ? 10.055 9.055 -10.336 1 97.75 754 LEU A C 1
ATOM 5942 O O . LEU A 1 754 ? 10.875 8.25 -9.898 1 97.75 754 LEU A O 1
ATOM 5946 N N . HIS A 1 755 ? 8.828 9.227 -9.812 1 96.94 755 HIS A N 1
ATOM 5947 C CA . HIS A 1 755 ? 8.211 8.203 -8.977 1 96.94 755 HIS A CA 1
ATOM 5948 C C . HIS A 1 755 ? 7.27 7.32 -9.789 1 96.94 755 HIS A C 1
ATOM 5950 O O . HIS A 1 755 ? 6.492 7.824 -10.602 1 96.94 755 HIS A O 1
ATOM 5956 N N . TYR A 1 756 ? 7.367 5.988 -9.617 1 96.88 756 TYR A N 1
ATOM 5957 C CA . TYR A 1 756 ? 6.539 5.145 -10.469 1 96.88 756 TYR A CA 1
ATOM 5958 C C . TYR A 1 756 ? 6.215 3.822 -9.789 1 96.88 756 TYR A C 1
ATOM 5960 O O . TYR A 1 756 ? 6.898 3.426 -8.836 1 96.88 756 TYR A O 1
ATOM 5968 N N . GLY A 1 757 ? 5.094 3.24 -10.086 1 96.19 757 GLY A N 1
ATOM 5969 C CA . GLY A 1 757 ? 4.699 1.893 -9.711 1 96.19 757 GLY A CA 1
ATOM 5970 C C . GLY A 1 757 ? 4.719 0.921 -10.875 1 96.19 757 GLY A C 1
ATOM 5971 O O . GLY A 1 757 ? 4.234 1.236 -11.961 1 96.19 757 GLY A O 1
ATOM 5972 N N . ALA A 1 758 ? 5.328 -0.283 -10.68 1 96.88 758 ALA A N 1
ATOM 5973 C CA . ALA A 1 758 ? 5.422 -1.224 -11.789 1 96.88 758 ALA A CA 1
ATOM 5974 C C . ALA A 1 758 ? 5.453 -2.666 -11.289 1 96.88 758 ALA A C 1
ATOM 5976 O O . ALA A 1 758 ? 5.676 -3.594 -12.07 1 96.88 758 ALA A O 1
ATOM 5977 N N . GLY A 1 759 ? 5.191 -2.893 -9.977 1 94.38 759 GLY A N 1
ATOM 5978 C CA . GLY A 1 759 ? 5.289 -4.234 -9.422 1 94.38 759 GLY A CA 1
ATOM 5979 C C . GLY A 1 759 ? 6.719 -4.711 -9.266 1 94.38 759 GLY A C 1
ATOM 5980 O O . GLY A 1 759 ? 7.648 -4.094 -9.797 1 94.38 759 GLY A O 1
ATOM 5981 N N . GLY A 1 760 ? 6.914 -5.801 -8.547 1 93.5 760 GLY A N 1
ATOM 5982 C CA . GLY A 1 760 ? 8.242 -6.359 -8.359 1 93.5 760 GLY A CA 1
ATOM 5983 C C . GLY A 1 760 ? 8.938 -6.688 -9.672 1 93.5 760 GLY A C 1
ATOM 5984 O O . GLY A 1 760 ? 8.336 -7.285 -10.562 1 93.5 760 GLY A O 1
ATOM 5985 N N . SER A 1 761 ? 10.164 -6.152 -9.805 1 93.88 761 SER A N 1
ATOM 5986 C CA . SER A 1 761 ? 10.992 -6.312 -11 1 93.88 761 SER A CA 1
ATOM 5987 C C . SER A 1 761 ? 10.414 -5.539 -12.18 1 93.88 761 SER A C 1
ATOM 5989 O O . SER A 1 761 ? 10.789 -5.781 -13.328 1 93.88 761 SER A O 1
ATOM 5991 N N . GLY A 1 762 ? 9.398 -4.703 -11.875 1 94.94 762 GLY A N 1
ATOM 5992 C CA . GLY A 1 762 ? 9.031 -3.74 -12.898 1 94.94 762 GLY A CA 1
ATOM 5993 C C . GLY A 1 762 ? 10.188 -2.865 -13.344 1 94.94 762 GLY A C 1
ATOM 5994 O O . GLY A 1 762 ? 11.25 -2.871 -12.719 1 94.94 762 GLY A O 1
ATOM 5995 N N . PHE A 1 763 ? 9.891 -2.102 -14.445 1 92.31 763 PHE A N 1
ATOM 5996 C CA . PHE A 1 763 ? 11.055 -1.553 -15.133 1 92.31 763 PHE A CA 1
ATOM 5997 C C . PHE A 1 763 ? 10.711 -0.227 -15.797 1 92.31 763 PHE A C 1
ATOM 5999 O O . PHE A 1 763 ? 9.562 -0.011 -16.219 1 92.31 763 PHE A O 1
ATOM 6006 N N . LEU A 1 764 ? 11.734 0.72 -15.812 1 97.38 764 LEU A N 1
ATOM 6007 C CA . LEU A 1 764 ? 11.57 2.02 -16.453 1 97.38 764 LEU A CA 1
ATOM 6008 C C . LEU A 1 764 ? 12.773 2.355 -17.312 1 97.38 764 LEU A C 1
ATOM 6010 O O . LEU A 1 764 ? 13.922 2.131 -16.906 1 97.38 764 LEU A O 1
ATOM 6014 N N . GLN A 1 765 ? 12.547 2.783 -18.578 1 97.88 765 GLN A N 1
ATOM 6015 C CA . GLN A 1 765 ? 13.562 3.41 -19.406 1 97.88 765 GLN A CA 1
ATOM 6016 C C . GLN A 1 765 ? 13.188 4.852 -19.734 1 97.88 765 GLN A C 1
ATOM 6018 O O . GLN A 1 765 ? 12.016 5.164 -19.953 1 97.88 765 GLN A O 1
ATOM 6023 N N . LEU A 1 766 ? 14.203 5.688 -19.781 1 98.44 766 LEU A N 1
ATOM 6024 C CA . LEU A 1 766 ? 13.969 7.117 -19.953 1 98.44 766 LEU A CA 1
ATOM 6025 C C . LEU A 1 766 ? 14.852 7.676 -21.062 1 98.44 766 LEU A C 1
ATOM 6027 O O . LEU A 1 766 ? 16.047 7.379 -21.125 1 98.44 766 LEU A O 1
ATOM 6031 N N . TRP A 1 767 ? 14.242 8.492 -22.047 1 98.19 767 TRP A N 1
ATOM 6032 C CA . TRP A 1 767 ? 14.93 9.266 -23.078 1 98.19 767 TRP A CA 1
ATOM 6033 C C . TRP A 1 767 ? 14.578 10.742 -22.984 1 98.19 767 TRP A C 1
ATOM 6035 O O . TRP A 1 767 ? 13.508 11.102 -22.484 1 98.19 767 TRP A O 1
ATOM 6045 N N . MET A 1 768 ? 15.445 11.508 -23.375 1 98.5 768 MET A N 1
ATOM 6046 C CA . MET A 1 768 ? 15.156 12.922 -23.641 1 98.5 768 MET A CA 1
ATOM 6047 C C . MET A 1 768 ? 15.586 13.305 -25.047 1 98.5 768 MET A C 1
ATOM 6049 O O . MET A 1 768 ? 16.75 13.172 -25.422 1 98.5 768 MET A O 1
ATOM 6053 N N . ASP A 1 769 ? 14.68 13.789 -25.891 1 97.75 769 ASP A N 1
ATOM 6054 C CA . ASP A 1 769 ? 14.93 14.188 -27.266 1 97.75 769 ASP A CA 1
ATOM 6055 C C . ASP A 1 769 ? 15.648 13.078 -28.031 1 97.75 769 ASP A C 1
ATOM 6057 O O . ASP A 1 769 ? 16.578 13.352 -28.797 1 97.75 769 ASP A O 1
ATOM 6061 N N . GLY A 1 770 ? 15.281 11.852 -27.672 1 97.12 770 GLY A N 1
ATOM 6062 C CA . GLY A 1 770 ? 15.82 10.711 -28.391 1 97.12 770 GLY A CA 1
ATOM 6063 C C . GLY A 1 770 ? 17.078 10.141 -27.75 1 97.12 770 GLY A C 1
ATOM 6064 O O . GLY A 1 770 ? 17.5 9.031 -28.078 1 97.12 770 GLY A O 1
ATOM 6065 N N . GLN A 1 771 ? 17.656 10.852 -26.859 1 96.69 771 GLN A N 1
ATOM 6066 C CA . GLN A 1 771 ? 18.844 10.375 -26.156 1 96.69 771 GLN A CA 1
ATOM 6067 C C . GLN A 1 771 ? 18.484 9.523 -24.953 1 96.69 771 GLN A C 1
ATOM 6069 O O . GLN A 1 771 ? 17.703 9.945 -24.094 1 96.69 771 GLN A O 1
ATOM 6074 N N . PHE A 1 772 ? 19.094 8.336 -24.938 1 96.88 772 PHE A N 1
ATOM 6075 C CA . PHE A 1 772 ? 18.875 7.449 -23.797 1 96.88 772 PHE A CA 1
ATOM 6076 C C . PHE A 1 772 ? 19.562 7.984 -22.547 1 96.88 772 PHE A C 1
ATOM 6078 O O . PHE A 1 772 ? 20.766 8.242 -22.562 1 96.88 772 PHE A O 1
ATOM 6085 N N . LEU A 1 773 ? 18.797 8.172 -21.469 1 97 773 LEU A N 1
ATOM 6086 C CA . LEU A 1 773 ? 19.359 8.734 -20.25 1 97 773 LEU A CA 1
ATOM 6087 C C . LEU A 1 773 ? 19.641 7.637 -19.234 1 97 773 LEU A C 1
ATOM 6089 O O . LEU A 1 773 ? 20.562 7.766 -18.422 1 97 773 LEU A O 1
ATOM 6093 N N . GLY A 1 774 ? 18.75 6.617 -19.188 1 95.62 774 GLY A N 1
ATOM 6094 C CA . GLY A 1 774 ? 18.984 5.543 -18.234 1 95.62 774 GLY A CA 1
ATOM 6095 C C . GLY A 1 774 ? 17.75 4.691 -17.984 1 95.62 774 GLY A C 1
ATOM 6096 O O . GLY A 1 774 ? 16.734 4.863 -18.656 1 95.62 774 GLY A O 1
ATOM 6097 N N . GLU A 1 775 ? 17.906 3.672 -17.109 1 95.81 775 GLU A N 1
ATOM 6098 C CA . GLU A 1 775 ? 16.828 2.76 -16.734 1 95.81 775 GLU A CA 1
ATOM 6099 C C . GLU A 1 775 ? 16.859 2.473 -15.234 1 95.81 775 GLU A C 1
ATOM 6101 O O . GLU A 1 775 ? 17.828 2.791 -14.547 1 95.81 775 GLU A O 1
ATOM 6106 N N . ASN A 1 776 ? 15.812 2.096 -14.727 1 94.75 776 ASN A N 1
ATOM 6107 C CA . ASN A 1 776 ? 15.648 1.736 -13.32 1 94.75 776 ASN A CA 1
ATOM 6108 C C . ASN A 1 776 ? 14.758 0.507 -13.156 1 94.75 776 ASN A C 1
ATOM 6110 O O . ASN A 1 776 ? 13.828 0.301 -13.938 1 94.75 776 ASN A O 1
ATOM 6114 N N . GLU A 1 777 ? 15.133 -0.351 -12.188 1 93.69 777 GLU A N 1
ATOM 6115 C CA . GLU A 1 777 ? 14.414 -1.588 -11.906 1 93.69 777 GLU A CA 1
ATOM 6116 C C . GLU A 1 777 ? 13.938 -1.629 -10.453 1 93.69 777 GLU A C 1
ATOM 6118 O O . GLU A 1 777 ? 14.68 -1.27 -9.539 1 93.69 777 GLU A O 1
ATOM 6123 N N . ILE A 1 778 ? 12.68 -2.018 -10.258 1 92.06 778 ILE A N 1
ATOM 6124 C CA . ILE A 1 778 ? 12.133 -2.145 -8.906 1 92.06 778 ILE A CA 1
ATOM 6125 C C . ILE A 1 778 ? 12.703 -3.391 -8.234 1 92.06 778 ILE A C 1
ATOM 6127 O O . ILE A 1 778 ? 13.203 -4.293 -8.914 1 92.06 778 ILE A O 1
ATOM 6131 N N . GLU A 1 779 ? 12.539 -3.439 -6.945 1 85.75 779 GLU A N 1
ATOM 6132 C CA . GLU A 1 779 ? 13.102 -4.449 -6.055 1 85.75 779 GLU A CA 1
ATOM 6133 C C . GLU A 1 779 ? 12.711 -5.855 -6.5 1 85.75 779 GLU A C 1
ATOM 6135 O O . GLU A 1 779 ? 11.602 -6.078 -6.98 1 85.75 779 GLU A O 1
ATOM 6140 N N . ASN A 1 780 ? 13.656 -6.824 -6.344 1 88.25 780 ASN A N 1
ATOM 6141 C CA . ASN A 1 780 ? 13.469 -8.258 -6.504 1 88.25 780 ASN A CA 1
ATOM 6142 C C . ASN A 1 780 ? 14.242 -9.055 -5.453 1 88.25 780 ASN A C 1
ATOM 6144 O O . ASN A 1 780 ? 14.945 -8.469 -4.625 1 88.25 780 ASN A O 1
ATOM 6148 N N . GLY A 1 781 ? 14.047 -10.336 -5.445 1 90.81 781 GLY A N 1
ATOM 6149 C CA . GLY A 1 781 ? 14.789 -11.195 -4.543 1 90.81 781 GLY A CA 1
ATOM 6150 C C . GLY A 1 781 ? 14.086 -11.422 -3.219 1 90.81 781 GLY A C 1
ATOM 6151 O O . GLY A 1 781 ? 14.633 -12.07 -2.322 1 90.81 781 GLY A O 1
ATOM 6152 N N . LEU A 1 782 ? 12.961 -10.852 -3.068 1 90.94 782 LEU A N 1
ATOM 6153 C CA . LEU A 1 782 ? 12.07 -11.117 -1.947 1 90.94 782 LEU A CA 1
ATOM 6154 C C . LEU A 1 782 ? 10.734 -11.664 -2.436 1 90.94 782 LEU A C 1
ATOM 6156 O O . LEU A 1 782 ? 10.305 -11.359 -3.553 1 90.94 782 LEU A O 1
ATOM 6160 N N . SER A 1 783 ? 10.094 -12.438 -1.525 1 88.44 783 SER A N 1
ATOM 6161 C CA . SER A 1 783 ? 8.789 -12.984 -1.896 1 88.44 783 SER A CA 1
ATOM 6162 C C . SER A 1 783 ? 7.727 -11.891 -1.946 1 88.44 783 SER A C 1
ATOM 6164 O O . SER A 1 783 ? 6.723 -12.031 -2.648 1 88.44 783 SER A O 1
ATOM 6166 N N . GLN A 1 784 ? 7.914 -10.844 -1.231 1 87.81 784 GLN A N 1
ATOM 6167 C CA . GLN A 1 784 ? 7.035 -9.68 -1.253 1 87.81 784 GLN A CA 1
ATOM 6168 C C . GLN A 1 784 ? 7.82 -8.398 -1.523 1 87.81 784 GLN A C 1
ATOM 6170 O O . GLN A 1 784 ? 7.992 -7.57 -0.627 1 87.81 784 GLN A O 1
ATOM 6175 N N . PRO A 1 785 ? 8.125 -8.219 -2.752 1 89.44 785 PRO A N 1
ATOM 6176 C CA . PRO A 1 785 ? 8.914 -7.031 -3.08 1 89.44 785 PRO A CA 1
ATOM 6177 C C . PRO A 1 785 ? 8.094 -5.75 -3.066 1 89.44 785 PRO A C 1
ATOM 6179 O O . PRO A 1 785 ? 6.859 -5.805 -3.111 1 89.44 785 PRO A O 1
ATOM 6182 N N . SER A 1 786 ? 8.789 -4.68 -2.965 1 89.44 786 SER A N 1
ATOM 6183 C CA . SER A 1 786 ? 8.117 -3.402 -3.184 1 89.44 786 SER A CA 1
ATOM 6184 C C . SER A 1 786 ? 7.492 -3.336 -4.57 1 89.44 786 SER A C 1
ATOM 6186 O O . SER A 1 786 ? 7.965 -3.992 -5.504 1 89.44 786 SER A O 1
ATOM 6188 N N . THR A 1 787 ? 6.43 -2.547 -4.688 1 92.44 787 THR A N 1
ATOM 6189 C CA . THR A 1 787 ? 5.762 -2.43 -5.98 1 92.44 787 THR A CA 1
ATOM 6190 C C . THR A 1 787 ? 6.074 -1.086 -6.629 1 92.44 787 THR A C 1
ATOM 6192 O O . THR A 1 787 ? 5.656 -0.825 -7.762 1 92.44 787 THR A O 1
ATOM 6195 N N . ARG A 1 788 ? 6.781 -0.254 -5.949 1 92.56 788 ARG A N 1
ATOM 6196 C CA . ARG A 1 788 ? 7.074 1.074 -6.48 1 92.56 788 ARG A CA 1
ATOM 6197 C C . ARG A 1 788 ? 8.531 1.446 -6.25 1 92.56 788 ARG A C 1
ATOM 6199 O O . ARG A 1 788 ? 9.234 0.793 -5.473 1 92.56 788 ARG A O 1
ATOM 6206 N N . GLY A 1 789 ? 9.016 2.434 -6.988 1 90.88 789 GLY A N 1
ATOM 6207 C CA . GLY A 1 789 ? 10.367 2.957 -6.895 1 90.88 789 GLY A CA 1
ATOM 6208 C C . GLY A 1 789 ? 10.492 4.375 -7.422 1 90.88 789 GLY A C 1
ATOM 6209 O O . GLY A 1 789 ? 9.5 5.004 -7.781 1 90.88 789 GLY A O 1
ATOM 6210 N N . SER A 1 790 ? 11.664 4.887 -7.316 1 92.81 790 SER A N 1
ATOM 6211 C CA . SER A 1 790 ? 11.984 6.211 -7.84 1 92.81 790 SER A CA 1
ATOM 6212 C C . SER A 1 790 ? 13.266 6.188 -8.664 1 92.81 790 SER A C 1
ATOM 6214 O O . SER A 1 790 ? 14.133 5.34 -8.438 1 92.81 790 SER A O 1
ATOM 6216 N N . PHE A 1 791 ? 13.367 7.035 -9.703 1 94.62 791 PHE A N 1
ATOM 6217 C CA . PHE A 1 791 ? 14.523 7.191 -10.578 1 94.62 791 PHE A CA 1
ATOM 6218 C C . PHE A 1 791 ? 14.906 8.656 -10.719 1 94.62 791 PHE A C 1
ATOM 6220 O O . PHE A 1 791 ? 14.109 9.477 -11.188 1 94.62 791 PHE A O 1
ATOM 6227 N N . ARG A 1 792 ? 16.078 9.023 -10.227 1 94.19 792 ARG A N 1
ATOM 6228 C CA . ARG A 1 792 ? 16.594 10.383 -10.352 1 94.19 792 ARG A CA 1
ATOM 6229 C C . ARG A 1 792 ? 17.797 10.43 -11.281 1 94.19 792 ARG A C 1
ATOM 6231 O O . ARG A 1 792 ? 18.672 9.578 -11.211 1 94.19 792 ARG A O 1
ATOM 6238 N N . ILE A 1 793 ? 17.781 11.484 -12.188 1 96 793 ILE A N 1
ATOM 6239 C CA . ILE A 1 793 ? 18.891 11.594 -13.141 1 96 793 ILE A CA 1
ATOM 6240 C C . ILE A 1 793 ? 19.188 13.062 -13.414 1 96 793 ILE A C 1
ATOM 6242 O O . ILE A 1 793 ? 18.281 13.891 -13.453 1 96 793 ILE A O 1
ATOM 6246 N N . ASN A 1 794 ? 20.469 13.375 -13.516 1 95.94 794 ASN A N 1
ATOM 6247 C CA . ASN A 1 794 ? 20.875 14.688 -14.008 1 95.94 794 ASN A CA 1
ATOM 6248 C C . ASN A 1 794 ? 20.703 14.789 -15.523 1 95.94 794 ASN A C 1
ATOM 6250 O O . ASN A 1 794 ? 20.969 13.828 -16.25 1 95.94 794 ASN A O 1
ATOM 6254 N N . LEU A 1 795 ? 20.281 15.883 -15.969 1 97.94 795 LEU A N 1
ATOM 6255 C CA . LEU A 1 795 ? 19.953 16.031 -17.375 1 97.94 795 LEU A CA 1
ATOM 6256 C C . LEU A 1 795 ? 21.094 16.719 -18.125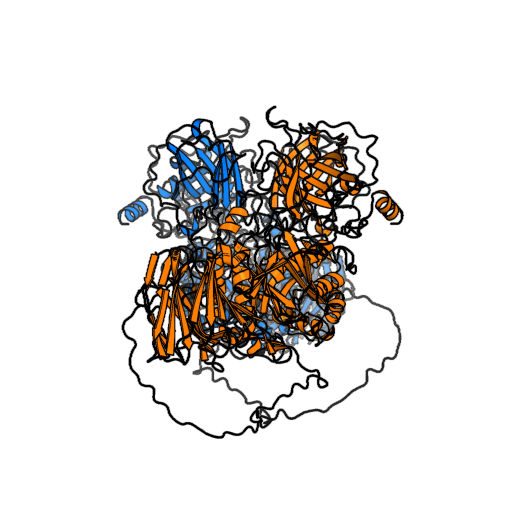 1 97.94 795 LEU A C 1
ATOM 6258 O O . LEU A 1 795 ? 21.906 17.422 -17.531 1 97.94 795 LEU A O 1
ATOM 6262 N N . PRO A 1 796 ? 21.125 16.484 -19.453 1 96.69 796 PRO A N 1
ATOM 6263 C CA . PRO A 1 796 ? 22.078 17.234 -20.281 1 96.69 796 PRO A CA 1
ATOM 6264 C C . PRO A 1 796 ? 21.812 18.734 -20.266 1 96.69 796 PRO A C 1
ATOM 6266 O O . PRO A 1 796 ? 20.672 19.156 -20.047 1 96.69 796 PRO A O 1
ATOM 6269 N N . GLU A 1 797 ? 22.812 19.469 -20.562 1 96.38 797 GLU A N 1
ATOM 6270 C CA . GLU A 1 797 ? 22.734 20.922 -20.531 1 96.38 797 GLU A CA 1
ATOM 6271 C C . GLU A 1 797 ? 21.688 21.438 -21.516 1 96.38 797 GLU A C 1
ATOM 6273 O O . GLU A 1 797 ? 21.141 22.516 -21.328 1 96.38 797 GLU A O 1
ATOM 6278 N N . SER A 1 798 ? 21.438 20.688 -22.484 1 96.69 798 SER A N 1
ATOM 6279 C CA . SER A 1 798 ? 20.469 21.094 -23.5 1 96.69 798 SER A CA 1
ATOM 6280 C C . SER A 1 798 ? 19.094 21.297 -22.891 1 96.69 798 SER A C 1
ATOM 6282 O O . SER A 1 798 ? 18.297 22.094 -23.391 1 96.69 798 SER A O 1
ATOM 6284 N N . ALA A 1 799 ? 18.781 20.594 -21.875 1 97.94 799 ALA A N 1
ATOM 6285 C CA . ALA A 1 799 ? 17.484 20.703 -21.203 1 97.94 799 ALA A CA 1
ATOM 6286 C C . ALA A 1 799 ? 17.281 22.109 -20.641 1 97.94 799 ALA A C 1
ATOM 6288 O O . ALA A 1 799 ? 16.156 22.547 -20.422 1 97.94 799 ALA A O 1
ATOM 6289 N N . GLN A 1 800 ? 18.375 22.766 -20.359 1 97.62 800 GLN A N 1
ATOM 6290 C CA . GLN A 1 800 ? 18.312 24.078 -19.734 1 97.62 800 GLN A CA 1
ATOM 6291 C C . GLN A 1 800 ? 18.156 25.188 -20.781 1 97.62 800 GLN A C 1
ATOM 6293 O O . GLN A 1 800 ? 17.859 26.328 -20.453 1 97.62 800 GLN A O 1
ATOM 6298 N N . LYS A 1 801 ? 18.312 24.828 -22 1 95.81 801 LYS A N 1
ATOM 6299 C CA . LYS A 1 801 ? 18.25 25.812 -23.078 1 95.81 801 LYS A CA 1
ATOM 6300 C C . LYS A 1 801 ? 16.812 25.953 -23.609 1 95.81 801 LYS A C 1
ATOM 6302 O O . LYS A 1 801 ? 16.078 24.969 -23.688 1 95.81 801 LYS A O 1
ATOM 6307 N N . ALA A 1 802 ? 16.516 27.156 -24.016 1 93 802 ALA A N 1
ATOM 6308 C CA . ALA A 1 802 ? 15.188 27.438 -24.531 1 93 802 ALA A CA 1
ATOM 6309 C C . ALA A 1 802 ? 14.867 26.562 -25.734 1 93 802 ALA A C 1
ATOM 6311 O O . ALA A 1 802 ? 15.75 26.266 -26.547 1 93 802 ALA A O 1
ATOM 6312 N N . GLY A 1 803 ? 13.688 26.094 -25.844 1 95.12 803 GLY A N 1
ATOM 6313 C CA . GLY A 1 803 ? 13.219 25.188 -26.891 1 95.12 803 GLY A CA 1
ATOM 6314 C C . GLY A 1 803 ? 12.32 24.078 -26.375 1 95.12 803 GLY A C 1
ATOM 6315 O O . GLY A 1 803 ? 12.188 23.906 -25.156 1 95.12 803 GLY A O 1
ATOM 6316 N N . ASP A 1 804 ? 11.734 23.484 -27.359 1 96.88 804 ASP A N 1
ATOM 6317 C CA . ASP A 1 804 ? 10.852 22.375 -27 1 96.88 804 ASP A CA 1
ATOM 6318 C C . ASP A 1 804 ? 11.641 21.094 -26.781 1 96.88 804 ASP A C 1
ATOM 6320 O O . ASP A 1 804 ? 12.531 20.766 -27.578 1 96.88 804 ASP A O 1
ATOM 6324 N N . HIS A 1 805 ? 11.43 20.469 -25.656 1 98.25 805 HIS A N 1
ATOM 6325 C CA . HIS A 1 805 ? 12.031 19.172 -25.328 1 98.25 805 HIS A CA 1
ATOM 6326 C C . HIS A 1 805 ? 10.961 18.141 -25 1 98.25 805 HIS A C 1
ATOM 6328 O O . HIS A 1 805 ? 9.828 18.484 -24.672 1 98.25 805 HIS A O 1
ATOM 6334 N N . VAL A 1 806 ? 11.328 16.875 -25.172 1 98.56 806 VAL A N 1
ATOM 6335 C CA . VAL A 1 806 ? 10.359 15.828 -24.891 1 98.56 806 VAL A CA 1
ATOM 6336 C C . VAL A 1 806 ? 11.055 14.672 -24.156 1 98.56 806 VAL A C 1
ATOM 6338 O O . VAL A 1 806 ? 12.141 14.25 -24.547 1 98.56 806 VAL A O 1
ATOM 6341 N N . PHE A 1 807 ? 10.469 14.312 -23 1 98.75 807 PHE A N 1
ATOM 6342 C CA . PHE A 1 807 ? 10.82 13.047 -22.359 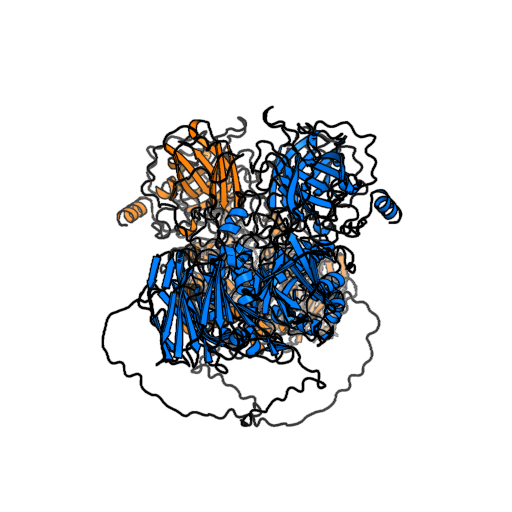1 98.75 807 PHE A CA 1
ATOM 6343 C C . PHE A 1 807 ? 10.016 11.898 -22.953 1 98.75 807 PHE A C 1
ATOM 6345 O O . PHE A 1 807 ? 8.836 12.055 -23.266 1 98.75 807 PHE A O 1
ATOM 6352 N N . SER A 1 808 ? 10.633 10.773 -23.203 1 98.81 808 SER A N 1
ATOM 6353 C CA . SER A 1 808 ? 9.969 9.508 -23.484 1 98.81 808 SER A CA 1
ATOM 6354 C C . SER A 1 808 ? 10.266 8.477 -22.391 1 98.81 808 SER A C 1
ATOM 6356 O O . SER A 1 808 ? 11.43 8.172 -22.125 1 98.81 808 SER A O 1
ATOM 6358 N N . VAL A 1 809 ? 9.227 8.016 -21.75 1 98.75 809 VAL A N 1
ATOM 6359 C CA . VAL A 1 809 ? 9.367 7.07 -20.641 1 98.75 809 VAL A CA 1
ATOM 6360 C C . VAL A 1 809 ? 8.609 5.785 -20.969 1 98.75 809 VAL A C 1
ATOM 6362 O O . VAL A 1 809 ? 7.434 5.824 -21.328 1 98.75 809 VAL A O 1
ATOM 6365 N N . MET A 1 810 ? 9.258 4.66 -20.922 1 98.56 810 MET A N 1
ATOM 6366 C CA . MET A 1 810 ? 8.617 3.352 -21.016 1 98.56 810 MET A CA 1
ATOM 6367 C C . MET A 1 810 ? 8.633 2.646 -19.656 1 98.56 810 MET A C 1
ATOM 6369 O O . MET A 1 810 ? 9.688 2.49 -19.047 1 98.56 810 MET A O 1
ATOM 6373 N N . ILE A 1 811 ? 7.484 2.328 -19.141 1 98.31 811 ILE A N 1
ATOM 6374 C CA . ILE A 1 811 ? 7.375 1.577 -17.906 1 98.31 811 ILE A CA 1
ATOM 6375 C C . ILE A 1 811 ? 6.734 0.217 -18.172 1 98.31 811 ILE A C 1
ATOM 6377 O O . ILE A 1 811 ? 5.629 0.141 -18.719 1 98.31 811 ILE A O 1
ATOM 6381 N N . ARG A 1 812 ? 7.418 -0.854 -17.859 1 97.56 812 ARG A N 1
ATOM 6382 C CA . ARG A 1 812 ? 6.828 -2.188 -17.922 1 97.56 812 ARG A CA 1
ATOM 6383 C C . ARG A 1 812 ? 6.227 -2.59 -16.578 1 97.56 812 ARG A C 1
ATOM 6385 O O . ARG A 1 812 ? 6.949 -2.727 -15.586 1 97.56 812 ARG A O 1
ATOM 6392 N N . LEU A 1 813 ? 4.941 -2.855 -16.594 1 96.94 813 LEU A N 1
ATOM 6393 C CA . LEU A 1 813 ? 4.223 -3.326 -15.422 1 96.94 813 LEU A CA 1
ATOM 6394 C C . LEU A 1 813 ? 4.363 -4.836 -15.266 1 96.94 813 LEU A C 1
ATOM 6396 O O . LEU A 1 813 ? 3.984 -5.594 -16.156 1 96.94 813 LEU A O 1
ATOM 6400 N N . ASN A 1 814 ? 4.926 -5.262 -14.133 1 95.38 814 ASN A N 1
ATOM 6401 C CA . ASN A 1 814 ? 5.043 -6.688 -13.836 1 95.38 814 ASN A CA 1
ATOM 6402 C C . ASN A 1 814 ? 3.977 -7.148 -12.852 1 95.38 814 ASN A C 1
ATOM 6404 O O . ASN A 1 814 ? 4.297 -7.723 -11.812 1 95.38 814 ASN A O 1
ATOM 6408 N N . GLY A 1 815 ? 2.717 -6.875 -13.242 1 93.38 815 GLY A N 1
ATOM 6409 C CA . GLY A 1 815 ? 1.579 -7.328 -12.461 1 93.38 815 GLY A CA 1
ATOM 6410 C C . GLY A 1 815 ? 1.237 -6.398 -11.312 1 93.38 815 GLY A C 1
ATOM 6411 O O . GLY A 1 815 ? 2.098 -5.664 -10.82 1 93.38 815 GLY A O 1
ATOM 6412 N N . HIS A 1 816 ? -0.026 -6.43 -10.867 1 94.62 816 HIS A N 1
ATOM 6413 C CA . HIS A 1 816 ? -0.53 -5.719 -9.695 1 94.62 816 HIS A CA 1
ATOM 6414 C C . HIS A 1 816 ? -0.615 -6.641 -8.484 1 94.62 816 HIS A C 1
ATOM 6416 O O . HIS A 1 816 ? -0.713 -7.859 -8.633 1 94.62 816 HIS A O 1
ATOM 6422 N N . ARG A 1 817 ? -0.491 -6 -7.352 1 92.5 817 ARG A N 1
ATOM 6423 C CA . ARG A 1 817 ? -0.742 -6.781 -6.145 1 92.5 817 ARG A CA 1
ATOM 6424 C C . ARG A 1 817 ? -2.215 -7.164 -6.035 1 92.5 817 ARG A C 1
ATOM 6426 O O . ARG A 1 817 ? -3.088 -6.422 -6.488 1 92.5 817 ARG A O 1
ATOM 6433 N N . GLU A 1 818 ? -2.383 -8.258 -5.41 1 92.12 818 GLU A N 1
ATOM 6434 C CA . GLU A 1 818 ? -3.752 -8.656 -5.082 1 92.12 818 GLU A CA 1
ATOM 6435 C C . GLU A 1 818 ? -4.223 -7.996 -3.789 1 92.12 818 GLU A C 1
ATOM 6437 O O . GLU A 1 818 ? -3.471 -7.246 -3.16 1 92.12 818 GLU A O 1
ATOM 6442 N N . ASP A 1 819 ? -5.461 -8.141 -3.436 1 86.19 819 ASP A N 1
ATOM 6443 C CA . ASP A 1 819 ? -6.043 -7.527 -2.244 1 86.19 819 ASP A CA 1
ATOM 6444 C C . ASP A 1 819 ? -6.273 -8.57 -1.152 1 86.19 819 ASP A C 1
ATOM 6446 O O . ASP A 1 819 ? -7.359 -8.633 -0.565 1 86.19 819 ASP A O 1
ATOM 6450 N N . ASN A 1 820 ? -5.27 -9.344 -0.91 1 79.88 820 ASN A N 1
ATOM 6451 C CA . ASN A 1 820 ? -5.406 -10.414 0.076 1 79.88 820 ASN A CA 1
ATOM 6452 C C . ASN A 1 820 ? -5.582 -9.852 1.485 1 79.88 820 ASN A C 1
ATOM 6454 O O . ASN A 1 820 ? -6.168 -10.508 2.35 1 79.88 820 ASN A O 1
ATOM 6458 N N . ALA A 1 821 ? -5.102 -8.641 1.726 1 72.5 821 ALA A N 1
ATOM 6459 C CA . ALA A 1 821 ? -5.203 -8.031 3.051 1 72.5 821 ALA A CA 1
ATOM 6460 C C . ALA A 1 821 ? -6.434 -7.133 3.146 1 72.5 821 ALA A C 1
ATOM 6462 O O . ALA A 1 821 ? -6.676 -6.512 4.184 1 72.5 821 ALA A O 1
ATOM 6463 N N . ASP A 1 822 ? -7.211 -7.109 2.168 1 76.62 822 ASP A N 1
ATOM 6464 C CA . ASP A 1 822 ? -8.414 -6.289 2.148 1 76.62 822 ASP A CA 1
ATOM 6465 C C . ASP A 1 822 ? -8.086 -4.828 2.438 1 76.62 822 ASP A C 1
ATOM 6467 O O . ASP A 1 822 ? -8.648 -4.23 3.359 1 76.62 822 ASP A O 1
ATOM 6471 N N . ASN A 1 823 ? -7.094 -4.301 1.796 1 76.69 823 ASN A N 1
ATOM 6472 C CA . ASN A 1 823 ? -6.648 -2.926 1.992 1 76.69 823 ASN A CA 1
ATOM 6473 C C . ASN A 1 823 ? -6.516 -2.186 0.665 1 76.69 823 ASN A C 1
ATOM 6475 O O . ASN A 1 823 ? -5.754 -1.221 0.561 1 76.69 823 ASN A O 1
ATOM 6479 N N . ASN A 1 824 ? -7.145 -2.719 -0.387 1 85.44 824 ASN A N 1
ATOM 6480 C CA . ASN A 1 824 ? -7.258 -2.113 -1.71 1 85.44 824 ASN A CA 1
ATOM 6481 C C . ASN A 1 824 ? -5.898 -2.018 -2.402 1 85.44 824 ASN A C 1
ATOM 6483 O O . ASN A 1 824 ? -5.691 -1.147 -3.248 1 85.44 824 ASN A O 1
ATOM 6487 N N . MET A 1 825 ? -5.004 -2.877 -2.115 1 88.5 825 MET A N 1
ATOM 6488 C CA . MET A 1 825 ? -3.68 -2.871 -2.73 1 88.5 825 MET A CA 1
ATOM 6489 C C . MET A 1 825 ? -3.775 -3.127 -4.23 1 88.5 825 MET A C 1
ATOM 6491 O O . MET A 1 825 ? -2.834 -2.846 -4.973 1 88.5 825 MET A O 1
ATOM 6495 N N . GLN A 1 826 ? -4.914 -3.613 -4.711 1 90.94 826 GLN A N 1
ATOM 6496 C CA . GLN A 1 826 ? -5.105 -3.793 -6.145 1 90.94 826 GLN A CA 1
ATOM 6497 C C . GLN A 1 826 ? -5.117 -2.449 -6.871 1 90.94 826 GLN A C 1
ATOM 6499 O O . GLN A 1 826 ? -4.996 -2.398 -8.094 1 90.94 826 GLN A O 1
ATOM 6504 N N . ARG A 1 827 ? -5.238 -1.373 -6.047 1 91.94 827 ARG A N 1
ATOM 6505 C CA . ARG A 1 827 ? -5.234 -0.027 -6.613 1 91.94 827 ARG A CA 1
ATOM 6506 C C . ARG A 1 827 ? -3.898 0.667 -6.367 1 91.94 827 ARG A C 1
ATOM 6508 O O . ARG A 1 827 ? -3.809 1.895 -6.434 1 91.94 827 ARG A O 1
ATOM 6515 N N . ALA A 1 828 ? -2.871 -0.081 -6.012 1 91.25 828 ALA A N 1
ATOM 6516 C CA . ALA A 1 828 ? -1.54 0.522 -5.992 1 91.25 828 ALA A CA 1
ATOM 6517 C C . ALA A 1 828 ? -1.225 1.193 -7.328 1 91.25 828 ALA A C 1
ATOM 6519 O O . ALA A 1 828 ? -1.672 0.735 -8.383 1 91.25 828 ALA A O 1
ATOM 6520 N N . PRO A 1 829 ? -0.387 2.223 -7.316 1 92.25 829 PRO A N 1
ATOM 6521 C CA . PRO A 1 829 ? -0.153 2.961 -8.555 1 92.25 829 PRO A CA 1
ATOM 6522 C C . PRO A 1 829 ? 0.57 2.127 -9.609 1 92.25 829 PRO A C 1
ATOM 6524 O O . PRO A 1 829 ? 1.455 1.335 -9.281 1 92.25 829 PRO A O 1
ATOM 6527 N N . SER A 1 830 ? 0.163 2.338 -10.844 1 94.69 830 SER A N 1
ATOM 6528 C CA . SER A 1 830 ? 0.812 1.758 -12.016 1 94.69 830 SER A CA 1
ATOM 6529 C C . SER A 1 830 ? 1.27 2.84 -12.984 1 94.69 830 SER A C 1
ATOM 6531 O O . SER A 1 830 ? 0.516 3.768 -13.289 1 94.69 830 SER A O 1
ATOM 6533 N N . GLY A 1 831 ? 2.465 2.713 -13.453 1 96.94 831 GLY A N 1
ATOM 6534 C CA . GLY A 1 831 ? 3.033 3.781 -14.258 1 96.94 831 GLY A CA 1
ATOM 6535 C C . GLY A 1 831 ? 3.645 4.895 -13.43 1 96.94 831 GLY A C 1
ATOM 6536 O O . GLY A 1 831 ? 4.203 4.648 -12.359 1 96.94 831 GLY A O 1
ATOM 6537 N N . LEU A 1 832 ? 3.672 6.078 -13.992 1 97.81 832 LEU A N 1
ATOM 6538 C CA . LEU A 1 832 ? 4.223 7.219 -13.266 1 97.81 832 LEU A CA 1
ATOM 6539 C C . LEU A 1 832 ? 3.266 7.672 -12.172 1 97.81 832 LEU A C 1
ATOM 6541 O O . LEU A 1 832 ? 2.049 7.676 -12.359 1 97.81 832 LEU A O 1
ATOM 6545 N N . ILE A 1 833 ? 3.824 7.977 -11.039 1 96.69 833 ILE A N 1
ATOM 6546 C CA . ILE A 1 833 ? 3.088 8.602 -9.945 1 96.69 833 ILE A CA 1
ATOM 6547 C C . ILE A 1 833 ? 3.27 10.117 -9.992 1 96.69 833 ILE A C 1
ATOM 6549 O O . ILE A 1 833 ? 2.295 10.867 -9.914 1 96.69 833 ILE A O 1
ATOM 6553 N N . ALA A 1 834 ? 4.547 10.5 -10.117 1 96.25 834 ALA A N 1
ATOM 6554 C CA . ALA A 1 834 ? 4.922 11.914 -10.188 1 96.25 834 ALA A CA 1
ATOM 6555 C C . ALA A 1 834 ? 6.246 12.094 -10.922 1 96.25 834 ALA A C 1
ATOM 6557 O O . ALA A 1 834 ? 7.078 11.188 -10.945 1 96.25 834 ALA A O 1
ATOM 6558 N N . ALA A 1 835 ? 6.422 13.25 -11.523 1 97.88 835 ALA A N 1
ATOM 6559 C CA . ALA A 1 835 ? 7.645 13.609 -12.227 1 97.88 835 ALA A CA 1
ATOM 6560 C C . ALA A 1 835 ? 8.086 15.031 -11.883 1 97.88 835 ALA A C 1
ATOM 6562 O O . ALA A 1 835 ? 7.418 16 -12.25 1 97.88 835 ALA A O 1
ATOM 6563 N N . SER A 1 836 ? 9.195 15.141 -11.195 1 97.56 836 SER A N 1
ATOM 6564 C CA . SER A 1 836 ? 9.703 16.438 -10.781 1 97.56 836 SER A CA 1
ATOM 6565 C C . SER A 1 836 ? 10.883 16.875 -11.648 1 97.56 836 SER A C 1
ATOM 6567 O O . SER A 1 836 ? 11.922 16.219 -11.664 1 97.56 836 SER A O 1
ATOM 6569 N N . LEU A 1 837 ? 10.711 17.859 -12.43 1 98.12 837 LEU A N 1
ATOM 6570 C CA . LEU A 1 837 ? 11.773 18.516 -13.195 1 98.12 837 LEU A CA 1
ATOM 6571 C C . LEU A 1 837 ? 12.211 19.812 -12.523 1 98.12 837 LEU A C 1
ATOM 6573 O O . LEU A 1 837 ? 11.414 20.75 -12.398 1 98.12 837 LEU A O 1
ATOM 6577 N N . SER A 1 838 ? 13.484 19.781 -12.047 1 96.94 838 SER A N 1
ATOM 6578 C CA . SER A 1 838 ? 13.906 20.922 -11.234 1 96.94 838 SER A CA 1
ATOM 6579 C C . SER A 1 838 ? 15.422 20.953 -11.07 1 96.94 838 SER A C 1
ATOM 6581 O O . SER A 1 838 ? 16.125 20.047 -11.539 1 96.94 838 SER A O 1
ATOM 6583 N N . ASP A 1 839 ? 15.898 22.047 -10.57 1 95.56 839 ASP A N 1
ATOM 6584 C CA . ASP A 1 839 ? 17.234 22.109 -10 1 95.56 839 ASP A CA 1
ATOM 6585 C C . ASP A 1 839 ? 17.312 21.328 -8.688 1 95.56 839 ASP A C 1
ATOM 6587 O O . ASP A 1 839 ? 16.5 21.547 -7.785 1 95.56 839 ASP A O 1
ATOM 6591 N N . PRO A 1 840 ? 18.281 20.406 -8.617 1 91.69 840 PRO A N 1
ATOM 6592 C CA . PRO A 1 840 ? 18.359 19.594 -7.398 1 91.69 840 PRO A CA 1
ATOM 6593 C C . PRO A 1 840 ? 18.453 20.438 -6.129 1 91.69 840 PRO A C 1
ATOM 6595 O O . PRO A 1 840 ? 18.094 19.969 -5.043 1 91.69 840 PRO A O 1
ATOM 6598 N N . SER A 1 841 ? 18.938 21.641 -6.211 1 92 841 SER A N 1
ATOM 6599 C CA . SER A 1 841 ? 19.062 22.516 -5.051 1 92 841 SER A CA 1
ATOM 6600 C C . SER A 1 841 ? 17.922 23.5 -4.965 1 92 841 SER A C 1
ATOM 6602 O O . SER A 1 841 ? 17.953 24.438 -4.164 1 92 841 SER A O 1
ATOM 6604 N N . GLY A 1 842 ? 16.938 23.344 -5.832 1 93.38 842 GLY A N 1
ATOM 6605 C CA . GLY A 1 842 ? 15.789 24.234 -5.852 1 93.38 842 GLY A CA 1
ATOM 6606 C C . GLY A 1 842 ? 14.484 23.562 -5.484 1 93.38 842 GLY A C 1
ATOM 6607 O O . GLY A 1 842 ? 14.492 22.484 -4.887 1 93.38 842 GLY A O 1
ATOM 6608 N N . ALA A 1 843 ? 13.375 24.281 -5.809 1 94.88 843 ALA A N 1
ATOM 6609 C CA . ALA A 1 843 ? 12.039 23.75 -5.535 1 94.88 843 ALA A CA 1
ATOM 6610 C C . ALA A 1 843 ? 11.719 22.578 -6.465 1 94.88 843 ALA A C 1
ATOM 6612 O O . ALA A 1 843 ? 12.039 22.625 -7.652 1 94.88 843 ALA A O 1
ATOM 6613 N N . ALA A 1 844 ? 11.195 21.531 -5.898 1 95.81 844 ALA A N 1
ATOM 6614 C CA . ALA A 1 844 ? 10.719 20.422 -6.711 1 95.81 844 ALA A CA 1
ATOM 6615 C C . ALA A 1 844 ? 9.594 20.859 -7.645 1 95.81 844 ALA A C 1
ATOM 6617 O O . ALA A 1 844 ? 8.867 21.812 -7.344 1 95.81 844 ALA A O 1
ATOM 6618 N N . TYR A 1 845 ? 9.516 20.203 -8.828 1 96.69 845 TYR A N 1
ATOM 6619 C CA . TYR A 1 845 ? 8.461 20.438 -9.812 1 96.69 845 TYR A CA 1
ATOM 6620 C C . TYR A 1 845 ? 8.5 21.859 -10.344 1 96.69 845 TYR A C 1
ATOM 6622 O O . TYR A 1 845 ? 7.457 22.438 -10.641 1 96.69 845 TYR A O 1
ATOM 6630 N N . ALA A 1 846 ? 9.602 22.469 -10.422 1 96.5 846 ALA A N 1
ATOM 6631 C CA . ALA A 1 846 ? 9.766 23.875 -10.812 1 96.5 846 ALA A CA 1
ATOM 6632 C C . ALA A 1 846 ? 9.422 24.078 -12.281 1 96.5 846 ALA A C 1
ATOM 6634 O O . ALA A 1 846 ? 8.93 25.141 -12.672 1 96.5 846 ALA A O 1
ATOM 6635 N N . VAL A 1 847 ? 9.734 23.094 -13.117 1 97.56 847 VAL A N 1
ATOM 6636 C CA . VAL A 1 847 ? 9.477 23.172 -14.547 1 97.56 847 VAL A CA 1
ATOM 6637 C C . VAL A 1 847 ? 8.305 22.266 -14.914 1 97.56 847 VAL A C 1
ATOM 6639 O O . VAL A 1 847 ? 8.383 21.047 -14.75 1 97.56 847 VAL A O 1
ATOM 6642 N N . PRO A 1 848 ? 7.195 22.828 -15.359 1 96.5 848 PRO A N 1
ATOM 6643 C CA . PRO A 1 848 ? 6.035 21.984 -15.695 1 96.5 848 PRO A CA 1
ATOM 6644 C C . PRO A 1 848 ? 6.297 21.078 -16.891 1 96.5 848 PRO A C 1
ATOM 6646 O O . PRO A 1 848 ? 6.992 21.469 -17.828 1 96.5 848 PRO A O 1
ATOM 6649 N N . ILE A 1 849 ? 5.766 19.891 -16.859 1 98.12 849 ILE A N 1
ATOM 6650 C CA . ILE A 1 849 ? 5.816 18.922 -17.938 1 98.12 849 ILE A CA 1
ATOM 6651 C C . ILE A 1 849 ? 4.398 18.562 -18.375 1 98.12 849 ILE A C 1
ATOM 6653 O O . ILE A 1 849 ? 3.547 18.266 -17.531 1 98.12 849 ILE A O 1
ATOM 6657 N N . SER A 1 850 ? 4.074 18.641 -19.641 1 98 850 SER A N 1
ATOM 6658 C CA . SER A 1 850 ? 2.803 18.156 -20.172 1 98 850 SER A CA 1
ATOM 6659 C C . SER A 1 850 ? 2.912 16.719 -20.672 1 98 850 SER A C 1
ATOM 6661 O O . SER A 1 850 ? 3.656 16.438 -21.609 1 98 850 SER A O 1
ATOM 6663 N N . TRP A 1 851 ? 2.084 15.867 -20.125 1 98.31 851 TRP A N 1
ATOM 6664 C CA . TRP A 1 851 ? 2.277 14.445 -20.359 1 98.31 851 TRP A CA 1
ATOM 6665 C C . TRP A 1 851 ? 1.188 13.883 -21.266 1 98.31 851 TRP A C 1
ATOM 6667 O O . TRP A 1 851 ? 0.036 14.32 -21.203 1 98.31 851 TRP A O 1
ATOM 6677 N N . ARG A 1 852 ? 1.568 12.977 -22.078 1 98.38 852 ARG A N 1
ATOM 6678 C CA . ARG A 1 852 ? 0.7 12.055 -22.812 1 98.38 852 ARG A CA 1
ATOM 6679 C C . ARG A 1 852 ? 1.019 10.609 -22.453 1 98.38 852 ARG A C 1
ATOM 6681 O O . ARG A 1 852 ? 2.16 10.281 -22.125 1 98.38 852 ARG A O 1
ATOM 6688 N N . VAL A 1 853 ? -0.045 9.758 -22.484 1 98.25 853 VAL A N 1
ATOM 6689 C CA . VAL A 1 853 ? 0.142 8.367 -22.078 1 98.25 853 VAL A CA 1
ATOM 6690 C C . VAL A 1 853 ? -0.455 7.434 -23.125 1 98.25 853 VAL A C 1
ATOM 6692 O O . VAL A 1 853 ? -1.443 7.773 -23.781 1 98.25 853 VAL A O 1
ATOM 6695 N N . GLN A 1 854 ? 0.183 6.316 -23.359 1 98.12 854 GLN A N 1
ATOM 6696 C CA . GLN A 1 854 ? -0.271 5.293 -24.297 1 98.12 854 GLN A CA 1
ATOM 6697 C C . GLN A 1 854 ? 0.055 3.895 -23.781 1 98.12 854 GLN A C 1
ATOM 6699 O O . GLN A 1 854 ? 1.201 3.609 -23.422 1 98.12 854 GLN A O 1
ATOM 6704 N N . GLY A 1 855 ? -0.968 3.029 -23.641 1 97.5 855 GLY A N 1
ATOM 6705 C CA . GLY A 1 855 ? -0.8 1.613 -23.359 1 97.5 855 GLY A CA 1
ATOM 6706 C C . GLY A 1 855 ? -1.165 0.72 -24.531 1 97.5 855 GLY A C 1
ATOM 6707 O O . GLY A 1 855 ? -0.833 1.024 -25.672 1 97.5 855 GLY A O 1
ATOM 6708 N N . ASN A 1 856 ? -1.722 -0.401 -24.234 1 96.62 856 ASN A N 1
ATOM 6709 C CA . ASN A 1 856 ? -2.113 -1.347 -25.281 1 96.62 856 ASN A CA 1
ATOM 6710 C C . ASN A 1 856 ? -3.074 -0.712 -26.281 1 96.62 856 ASN A C 1
ATOM 6712 O O . ASN A 1 856 ? -3.746 0.271 -25.953 1 96.62 856 ASN A O 1
ATOM 6716 N N . LEU A 1 857 ? -3.125 -1.306 -27.406 1 93.62 857 LEU A N 1
ATOM 6717 C CA . LEU A 1 857 ? -4.008 -0.826 -28.469 1 93.62 857 LEU A CA 1
ATOM 6718 C C . LEU A 1 857 ? -5.469 -0.932 -28.047 1 93.62 857 LEU A C 1
ATOM 6720 O O . LEU A 1 857 ? -5.938 -2.012 -27.672 1 93.62 857 LEU A O 1
ATOM 6724 N N . GLY A 1 858 ? -6.137 0.167 -28 1 91.38 858 GLY A N 1
ATOM 6725 C CA . GLY A 1 858 ? -7.562 0.182 -27.719 1 91.38 858 GLY A CA 1
ATOM 6726 C C . GLY A 1 858 ? -7.875 0.291 -26.234 1 91.38 858 GLY A C 1
ATOM 6727 O O . GLY A 1 858 ? -9.023 0.526 -25.859 1 91.38 858 GLY A O 1
ATOM 6728 N N . GLY A 1 859 ? -6.852 0.159 -25.391 1 93.69 859 GLY A N 1
ATOM 6729 C CA . GLY A 1 859 ? -7.109 0.183 -23.953 1 93.69 859 GLY A CA 1
ATOM 6730 C C . GLY A 1 859 ? -8.078 -0.892 -23.5 1 93.69 859 GLY A C 1
ATOM 6731 O O . GLY A 1 859 ? -7.855 -2.08 -23.75 1 93.69 859 GLY A O 1
ATOM 6732 N N . GLU A 1 860 ? -9.203 -0.458 -23.016 1 94.56 860 GLU A N 1
ATOM 6733 C CA . GLU A 1 860 ? -10.234 -1.377 -22.531 1 94.56 860 GLU A CA 1
ATOM 6734 C C . GLU A 1 860 ? -11.094 -1.882 -23.688 1 94.56 860 GLU A C 1
ATOM 6736 O O . GLU A 1 860 ? -11.789 -2.893 -23.562 1 94.56 860 GLU A O 1
ATOM 6741 N N . ASN A 1 861 ? -11.094 -1.194 -24.766 1 92.81 861 ASN A N 1
ATOM 6742 C CA . ASN A 1 861 ? -11.805 -1.637 -25.969 1 92.81 861 ASN A CA 1
ATOM 6743 C C . ASN A 1 861 ? -10.93 -2.531 -26.828 1 92.81 861 ASN A C 1
ATOM 6745 O O . ASN A 1 861 ? -10.414 -2.092 -27.859 1 92.81 861 ASN A O 1
ATOM 6749 N N . LEU A 1 862 ? -10.938 -3.818 -26.594 1 92.5 862 LEU A N 1
ATOM 6750 C CA . LEU A 1 862 ? -9.992 -4.77 -27.172 1 92.5 862 LEU A CA 1
ATOM 6751 C C . LEU A 1 862 ? -10.312 -5.016 -28.641 1 92.5 862 LEU A C 1
ATOM 6753 O O . LEU A 1 862 ? -11.477 -5.121 -29.031 1 92.5 862 LEU A O 1
ATOM 6757 N N . LEU A 1 863 ? -9.328 -5.113 -29.391 1 91.62 863 LEU A N 1
ATOM 6758 C CA . LEU A 1 863 ? -9.461 -5.508 -30.781 1 91.62 863 LEU A CA 1
ATOM 6759 C C . LEU A 1 863 ? -9.203 -7.004 -30.953 1 91.62 863 LEU A C 1
ATOM 6761 O O . LEU A 1 863 ? -9.867 -7.668 -31.75 1 91.62 863 LEU A O 1
ATOM 6765 N N . ASP A 1 864 ? -8.25 -7.504 -30.266 1 94 864 ASP A N 1
ATOM 6766 C CA . ASP A 1 864 ? -7.984 -8.938 -30.234 1 94 864 ASP A CA 1
ATOM 6767 C C . ASP A 1 864 ? -8.766 -9.625 -29.125 1 94 864 ASP A C 1
ATOM 6769 O O . ASP A 1 864 ? -8.203 -9.938 -28.062 1 94 864 ASP A O 1
ATOM 6773 N N . THR A 1 865 ? -9.969 -10 -29.344 1 93.81 865 THR A N 1
ATOM 6774 C CA . THR A 1 865 ? -10.844 -10.547 -28.312 1 93.81 865 THR A CA 1
ATOM 6775 C C . THR A 1 865 ? -10.562 -12.031 -28.109 1 93.81 865 THR A C 1
ATOM 6777 O O . THR A 1 865 ? -10.906 -12.594 -27.062 1 93.81 865 THR A O 1
ATOM 6780 N N . ASP A 1 866 ? -9.977 -12.68 -29.109 1 95.25 866 ASP A N 1
ATOM 6781 C CA . ASP A 1 866 ? -9.688 -14.102 -28.984 1 95.25 866 ASP A CA 1
ATOM 6782 C C . ASP A 1 866 ? -8.664 -14.367 -27.875 1 95.25 866 ASP A C 1
ATOM 6784 O O . ASP A 1 866 ? -8.859 -15.266 -27.047 1 95.25 866 ASP A O 1
ATOM 6788 N N . ARG A 1 867 ? -7.574 -13.555 -27.891 1 96.12 867 ARG A N 1
ATOM 6789 C CA . ARG A 1 867 ? -6.523 -13.766 -26.906 1 96.12 867 ARG A CA 1
ATOM 6790 C C . ARG A 1 867 ? -6.824 -13 -25.609 1 96.12 867 ARG A C 1
ATOM 6792 O O . ARG A 1 867 ? -6.414 -13.422 -24.531 1 96.12 867 ARG A O 1
ATOM 6799 N N . GLY A 1 868 ? -7.477 -11.875 -25.703 1 94.25 868 GLY A N 1
ATOM 6800 C CA . GLY A 1 868 ? -7.977 -11.188 -24.516 1 94.25 868 GLY A CA 1
ATOM 6801 C C . GLY A 1 868 ? -7.047 -10.094 -24.031 1 94.25 868 GLY A C 1
ATOM 6802 O O . GLY A 1 868 ? -6 -9.844 -24.625 1 94.25 868 GLY A O 1
ATOM 6803 N N . ALA A 1 869 ? -7.387 -9.5 -22.922 1 92.56 869 ALA A N 1
ATOM 6804 C CA . ALA A 1 869 ? -6.777 -8.266 -22.422 1 92.56 869 ALA A CA 1
ATOM 6805 C C . ALA A 1 869 ? -5.395 -8.531 -21.844 1 92.56 869 ALA A C 1
ATOM 6807 O O . ALA A 1 869 ? -4.562 -7.629 -21.766 1 92.56 869 ALA A O 1
ATOM 6808 N N . LEU A 1 870 ? -5.121 -9.727 -21.453 1 93.94 870 LEU A N 1
ATOM 6809 C CA . LEU A 1 870 ? -3.9 -10.016 -20.703 1 93.94 870 LEU A CA 1
ATOM 6810 C C . LEU A 1 870 ? -2.766 -10.406 -21.656 1 93.94 870 LEU A C 1
ATOM 6812 O O . LEU A 1 870 ? -1.628 -10.594 -21.219 1 93.94 870 LEU A O 1
ATOM 6816 N N . ASN A 1 871 ? -3.02 -10.414 -22.906 1 96.12 871 ASN A N 1
ATOM 6817 C CA . ASN A 1 871 ? -2.037 -10.906 -23.875 1 96.12 871 ASN A CA 1
ATOM 6818 C C . ASN A 1 871 ? -1.03 -9.82 -24.25 1 96.12 871 ASN A C 1
ATOM 6820 O O . ASN A 1 871 ? 0.124 -10.117 -24.547 1 96.12 871 ASN A O 1
ATOM 6824 N N . ASN A 1 872 ? -1.498 -8.586 -24.25 1 92.62 872 ASN A N 1
ATOM 6825 C CA . ASN A 1 872 ? -0.656 -7.547 -24.828 1 92.62 872 ASN A CA 1
ATOM 6826 C C . ASN A 1 872 ? -0.426 -6.395 -23.859 1 92.62 872 ASN A C 1
ATOM 6828 O O . ASN A 1 872 ? -1.261 -6.133 -22.984 1 92.62 872 ASN A O 1
ATOM 6832 N N . GLY A 1 873 ? 0.723 -5.781 -24.047 1 94.5 873 GLY A N 1
ATOM 6833 C CA . GLY A 1 873 ? 1.021 -4.48 -23.469 1 94.5 873 GLY A CA 1
ATOM 6834 C C . GLY A 1 873 ? 1.068 -3.365 -24.5 1 94.5 873 GLY A C 1
ATOM 6835 O O . GLY A 1 873 ? 0.379 -3.424 -25.516 1 94.5 873 GLY A O 1
ATOM 6836 N N . GLY A 1 874 ? 1.812 -2.326 -24.156 1 96.5 874 GLY A N 1
ATOM 6837 C CA . GLY A 1 874 ? 1.756 -1.124 -24.969 1 96.5 874 GLY A CA 1
ATOM 6838 C C . GLY A 1 874 ? 2.984 -0.937 -25.844 1 96.5 874 GLY A C 1
ATOM 6839 O O . GLY A 1 874 ? 3.23 0.16 -26.359 1 96.5 874 GLY A O 1
ATOM 6840 N N . GLN A 1 875 ? 3.791 -1.94 -26.109 1 97.56 875 GLN A N 1
ATOM 6841 C CA . GLN A 1 875 ? 4.918 -1.798 -27.016 1 97.56 875 GLN A CA 1
ATOM 6842 C C . GLN A 1 875 ? 4.445 -1.451 -28.422 1 97.56 875 GLN A C 1
ATOM 6844 O O . GLN A 1 875 ? 3.363 -1.868 -28.844 1 97.56 875 GLN A O 1
ATOM 6849 N N . PHE A 1 876 ? 5.332 -0.689 -29.156 1 97.94 876 PHE A N 1
ATOM 6850 C CA . PHE A 1 876 ? 4.984 -0.299 -30.516 1 97.94 876 PHE A CA 1
ATOM 6851 C C . PHE A 1 876 ? 4.672 -1.524 -31.375 1 97.94 876 PHE A C 1
ATOM 6853 O O . PHE A 1 876 ? 3.699 -1.529 -32.125 1 97.94 876 PHE A O 1
ATOM 6860 N N . GLY A 1 877 ? 5.523 -2.555 -31.266 1 98 877 GLY A N 1
ATOM 6861 C CA . GLY A 1 877 ? 5.316 -3.777 -32.031 1 98 877 GLY A CA 1
ATOM 6862 C C . GLY A 1 877 ? 4.02 -4.48 -31.688 1 98 877 GLY A C 1
ATOM 6863 O O . GLY A 1 877 ? 3.389 -5.09 -32.562 1 98 877 GLY A O 1
ATOM 6864 N N . GLU A 1 878 ? 3.607 -4.461 -30.438 1 97.62 878 GLU A N 1
ATOM 6865 C CA . GLU A 1 878 ? 2.328 -5.043 -30.031 1 97.62 878 GLU A CA 1
ATOM 6866 C C . GLU A 1 878 ? 1.161 -4.262 -30.641 1 97.62 878 GLU A C 1
ATOM 6868 O O . GLU A 1 878 ? 0.231 -4.855 -31.188 1 97.62 878 GLU A O 1
ATOM 6873 N N . ARG A 1 879 ? 1.22 -2.922 -30.562 1 96.56 879 ARG A N 1
ATOM 6874 C CA . ARG A 1 879 ? 0.15 -2.078 -31.094 1 96.56 879 ARG A CA 1
ATOM 6875 C C . ARG A 1 879 ? 0.071 -2.172 -32.594 1 96.56 879 ARG A C 1
ATOM 6877 O O . ARG A 1 879 ? -0.996 -1.972 -33.188 1 96.56 879 ARG A O 1
ATOM 6884 N N . SER A 1 880 ? 1.224 -2.523 -33.219 1 96.31 880 SER A N 1
ATOM 6885 C CA . SER A 1 880 ? 1.292 -2.629 -34.688 1 96.31 880 SER A CA 1
ATOM 6886 C C . SER A 1 880 ? 1.017 -4.055 -35.156 1 96.31 880 SER A C 1
ATOM 6888 O O . SER A 1 880 ? 0.965 -4.324 -36.344 1 96.31 880 SER A O 1
ATOM 6890 N N . GLY A 1 881 ? 0.9 -5.023 -34.25 1 97.06 881 GLY A N 1
ATOM 6891 C CA . GLY A 1 881 ? 0.583 -6.406 -34.562 1 97.06 881 GLY A CA 1
ATOM 6892 C C . GLY A 1 881 ? 1.787 -7.199 -35.031 1 97.06 881 GLY A C 1
ATOM 6893 O O . GLY A 1 881 ? 1.641 -8.203 -35.719 1 97.06 881 GLY A O 1
ATOM 6894 N N . TRP A 1 882 ? 3.014 -6.824 -34.656 1 98.19 882 TRP A N 1
ATOM 6895 C CA . TRP A 1 882 ? 4.227 -7.484 -35.125 1 98.19 882 TRP A CA 1
ATOM 6896 C C . TRP A 1 882 ? 4.297 -8.922 -34.594 1 98.19 882 TRP A C 1
ATOM 6898 O O . TRP A 1 882 ? 4.977 -9.766 -35.188 1 98.19 882 TRP A O 1
ATOM 6908 N N . HIS A 1 883 ? 3.65 -9.195 -33.469 1 97.81 883 HIS A N 1
ATOM 6909 C CA . HIS A 1 883 ? 3.658 -10.523 -32.875 1 97.81 883 HIS A CA 1
ATOM 6910 C C . HIS A 1 883 ? 2.643 -11.445 -33.562 1 97.81 883 HIS A C 1
ATOM 6912 O O . HIS A 1 883 ? 2.598 -12.641 -33.25 1 97.81 883 HIS A O 1
ATOM 6918 N N . LEU A 1 884 ? 1.839 -10.992 -34.438 1 97.94 884 LEU A N 1
ATOM 6919 C CA . LEU A 1 884 ? 0.712 -11.727 -35 1 97.94 884 LEU A CA 1
ATOM 6920 C C . LEU A 1 884 ? 1.11 -12.43 -36.312 1 97.94 884 LEU A C 1
ATOM 6922 O O . LEU A 1 884 ? 1.875 -11.883 -37.094 1 97.94 884 LEU A O 1
ATOM 6926 N N . PRO A 1 885 ? 0.549 -13.609 -36.469 1 96.94 885 PRO A N 1
ATOM 6927 C CA . PRO A 1 885 ? 0.639 -14.203 -37.812 1 96.94 885 PRO A CA 1
ATOM 6928 C C . PRO A 1 885 ? 0.006 -13.328 -38.875 1 96.94 885 PRO A C 1
ATOM 6930 O O . PRO A 1 885 ? -1.019 -12.688 -38.625 1 96.94 885 PRO A O 1
ATOM 6933 N N . GLY A 1 886 ? 0.57 -13.383 -40.062 1 95.75 886 GLY A N 1
ATOM 6934 C CA . GLY A 1 886 ? 0.026 -12.625 -41.188 1 95.75 886 GLY A CA 1
ATOM 6935 C C . GLY A 1 886 ? 0.704 -11.281 -41.375 1 95.75 886 GLY A C 1
ATOM 6936 O O . GLY A 1 886 ? 0.592 -10.68 -42.438 1 95.75 886 GLY A O 1
ATOM 6937 N N . TYR A 1 887 ? 1.317 -10.766 -40.406 1 96.94 887 TYR A N 1
ATOM 6938 C CA . TYR A 1 887 ? 2.088 -9.539 -40.594 1 96.94 887 TYR A CA 1
ATOM 6939 C C . TYR A 1 887 ? 3.279 -9.773 -41.5 1 96.94 887 TYR A C 1
ATOM 6941 O O . TYR A 1 887 ? 3.961 -10.797 -41.406 1 96.94 887 TYR A O 1
ATOM 6949 N N . SER A 1 888 ? 3.549 -8.82 -42.312 1 95.38 888 SER A N 1
ATOM 6950 C CA . SER A 1 888 ? 4.68 -8.953 -43.219 1 95.38 888 SER A CA 1
ATOM 6951 C C . SER A 1 888 ? 5.93 -8.289 -42.656 1 95.38 888 SER A C 1
ATOM 6953 O O . SER A 1 888 ? 5.922 -7.086 -42.375 1 95.38 888 SER A O 1
ATOM 6955 N N . ASP A 1 889 ? 6.957 -9.133 -42.531 1 95.88 889 ASP A N 1
ATOM 6956 C CA . ASP A 1 889 ? 8.234 -8.594 -42.062 1 95.88 889 ASP A CA 1
ATOM 6957 C C . ASP A 1 889 ? 9.258 -8.562 -43.188 1 95.88 889 ASP A C 1
ATOM 6959 O O . ASP A 1 889 ? 10.461 -8.633 -42.938 1 95.88 889 ASP A O 1
ATOM 6963 N N . SER A 1 890 ? 8.812 -8.445 -44.344 1 93.94 890 SER A N 1
ATOM 6964 C CA . SER A 1 890 ? 9.672 -8.484 -45.531 1 93.94 890 SER A CA 1
ATOM 6965 C C . SER A 1 890 ? 10.625 -7.293 -45.562 1 93.94 890 SER A C 1
ATOM 6967 O O . SER A 1 890 ? 11.695 -7.367 -46.188 1 93.94 890 SER A O 1
ATOM 6969 N N . ASN A 1 891 ? 10.258 -6.27 -44.969 1 94.38 891 ASN A N 1
ATOM 6970 C CA . ASN A 1 891 ? 11.078 -5.066 -45 1 94.38 891 ASN A CA 1
ATOM 6971 C C . ASN A 1 891 ? 12.016 -5.012 -43.781 1 94.38 891 ASN A C 1
ATOM 6973 O O . ASN A 1 891 ? 12.734 -4.031 -43.594 1 94.38 891 ASN A O 1
ATOM 6977 N N . TRP A 1 892 ? 11.977 -6.059 -42.969 1 97.25 892 TRP A N 1
ATOM 6978 C CA . TRP A 1 892 ? 12.852 -6.094 -41.781 1 97.25 892 TRP A CA 1
ATOM 6979 C C . TRP A 1 892 ? 14.25 -6.555 -42.156 1 97.25 892 TRP A C 1
ATOM 6981 O O . TRP A 1 892 ? 14.461 -7.109 -43.25 1 97.25 892 TRP A O 1
ATOM 6991 N N . SER A 1 893 ? 15.242 -6.316 -41.312 1 95.5 893 SER A N 1
ATOM 6992 C CA . SER A 1 893 ? 16.625 -6.723 -41.531 1 95.5 893 SER A CA 1
ATOM 6993 C C . SER A 1 893 ? 16.891 -8.125 -41 1 95.5 893 SER A C 1
ATOM 6995 O O . SER A 1 893 ? 16.281 -8.547 -40.031 1 95.5 893 SER A O 1
ATOM 6997 N N . SER A 1 894 ? 17.812 -8.758 -41.656 1 95.31 894 SER A N 1
ATOM 6998 C CA . SER A 1 894 ? 18.25 -10.039 -41.125 1 95.31 894 SER A CA 1
ATOM 6999 C C . SER A 1 894 ? 18.906 -9.867 -39.75 1 95.31 894 SER A C 1
ATOM 7001 O O . SER A 1 894 ? 19.625 -8.898 -39.531 1 95.31 894 SER A O 1
ATOM 7003 N N . ALA A 1 895 ? 18.672 -10.805 -38.969 1 94 895 ALA A N 1
ATOM 7004 C CA . ALA A 1 895 ? 19.094 -10.617 -37.562 1 94 895 ALA A CA 1
ATOM 7005 C C . ALA A 1 895 ? 20.156 -11.633 -37.188 1 94 895 ALA A C 1
ATOM 7007 O O . ALA A 1 895 ? 20.094 -12.797 -37.594 1 94 895 ALA A O 1
ATOM 7008 N N . ASP A 1 896 ? 21.141 -11.188 -36.281 1 90.12 896 ASP A N 1
ATOM 7009 C CA . ASP A 1 896 ? 22.062 -12.047 -35.531 1 90.12 896 ASP A CA 1
ATOM 7010 C C . ASP A 1 896 ? 21.5 -12.359 -34.156 1 90.12 896 ASP A C 1
ATOM 7012 O O . ASP A 1 896 ? 21.422 -11.477 -33.312 1 90.12 896 ASP A O 1
ATOM 7016 N N . MET A 1 897 ? 21.172 -13.57 -33.938 1 93.5 897 MET A N 1
ATOM 7017 C CA . MET A 1 897 ? 20.484 -13.969 -32.719 1 93.5 897 MET A CA 1
ATOM 7018 C C . MET A 1 897 ? 21.5 -14.219 -31.578 1 93.5 897 MET A C 1
ATOM 7020 O O . MET A 1 897 ? 21.109 -14.602 -30.484 1 93.5 897 MET A O 1
ATOM 7024 N N . THR A 1 898 ? 22.75 -13.953 -31.781 1 90.88 898 THR A N 1
ATOM 7025 C CA . THR A 1 898 ? 23.75 -14.234 -30.766 1 90.88 898 THR A CA 1
ATOM 7026 C C . THR A 1 898 ? 24.141 -12.961 -30.016 1 90.88 898 THR A C 1
ATOM 7028 O O . THR A 1 898 ? 24.828 -13.016 -29 1 90.88 898 THR A O 1
ATOM 7031 N N . ARG A 1 899 ? 23.641 -11.867 -30.531 1 89.62 899 ARG A N 1
ATOM 7032 C CA . ARG A 1 899 ? 24.047 -10.594 -29.922 1 89.62 899 ARG A CA 1
ATOM 7033 C C . ARG A 1 899 ? 22.828 -9.688 -29.703 1 89.62 899 ARG A C 1
ATOM 7035 O O . ARG A 1 899 ? 21.922 -9.656 -30.547 1 89.62 899 ARG A O 1
ATOM 7042 N N . LEU A 1 900 ? 22.953 -8.969 -28.656 1 89.19 900 LEU A N 1
ATOM 7043 C CA . LEU A 1 900 ? 21.953 -7.945 -28.375 1 89.19 900 LEU A CA 1
ATOM 7044 C C . LEU A 1 900 ? 22.141 -6.742 -29.297 1 89.19 900 LEU A C 1
ATOM 7046 O O . LEU A 1 900 ? 23.266 -6.449 -29.719 1 89.19 900 LEU A O 1
ATOM 7050 N N . SER A 1 901 ? 21.016 -6.137 -29.484 1 87.44 901 SER A N 1
ATOM 7051 C CA . SER A 1 901 ? 21.094 -4.867 -30.203 1 87.44 901 SER A CA 1
ATOM 7052 C C . SER A 1 901 ? 21.844 -3.82 -29.391 1 87.44 901 SER A C 1
ATOM 7054 O O . SER A 1 901 ? 21.766 -3.795 -28.172 1 87.44 901 SER A O 1
ATOM 7056 N N . SER A 1 902 ? 22.531 -2.947 -30.078 1 86.69 902 SER A N 1
ATOM 7057 C CA . SER A 1 902 ? 23.266 -1.862 -29.422 1 86.69 902 SER A CA 1
ATOM 7058 C C . SER A 1 902 ? 22.359 -0.649 -29.203 1 86.69 902 SER A C 1
ATOM 7060 O O . SER A 1 902 ? 22.797 0.349 -28.625 1 86.69 902 SER A O 1
ATOM 7062 N N . THR A 1 903 ? 21.172 -0.709 -29.609 1 90 903 THR A N 1
ATOM 7063 C CA . THR A 1 903 ? 20.234 0.388 -29.422 1 90 903 THR A CA 1
ATOM 7064 C C . THR A 1 903 ? 19.391 0.177 -28.172 1 90 903 THR A C 1
ATOM 7066 O O . THR A 1 903 ? 18.719 -0.846 -28.031 1 90 903 THR A O 1
ATOM 7069 N N . PRO A 1 904 ? 19.438 1.207 -27.266 1 94.06 904 PRO A N 1
ATOM 7070 C CA . PRO A 1 904 ? 18.562 1.064 -26.094 1 94.06 904 PRO A CA 1
ATOM 7071 C C . PRO A 1 904 ? 17.078 0.969 -26.469 1 94.06 904 PRO A C 1
ATOM 7073 O O . PRO A 1 904 ? 16.641 1.63 -27.406 1 94.06 904 PRO A O 1
ATOM 7076 N N . GLY A 1 905 ? 16.344 0.244 -25.719 1 96.69 905 GLY A N 1
ATOM 7077 C CA . GLY A 1 905 ? 14.938 0.022 -26.016 1 96.69 905 GLY A CA 1
ATOM 7078 C C . GLY A 1 905 ? 14.625 -1.41 -26.406 1 96.69 905 GLY A C 1
ATOM 7079 O O . GLY A 1 905 ? 15.312 -2.34 -25.969 1 96.69 905 GLY A O 1
ATOM 7080 N N . THR A 1 906 ? 13.547 -1.533 -27.156 1 97.5 906 THR A N 1
ATOM 7081 C CA . THR A 1 906 ? 13.086 -2.865 -27.547 1 97.5 906 THR A CA 1
ATOM 7082 C C . THR A 1 906 ? 13.398 -3.143 -29.016 1 97.5 906 THR A C 1
ATOM 7084 O O . THR A 1 906 ? 13.109 -2.311 -29.875 1 97.5 906 THR A O 1
ATOM 7087 N N . THR A 1 907 ? 14.031 -4.246 -29.266 1 96.88 907 THR A N 1
ATOM 7088 C CA . THR A 1 907 ? 14.211 -4.789 -30.609 1 96.88 907 THR A CA 1
ATOM 7089 C C . THR A 1 907 ? 13.375 -6.051 -30.797 1 96.88 907 THR A C 1
ATOM 7091 O O . THR A 1 907 ? 13.391 -6.945 -29.953 1 96.88 907 THR A O 1
ATOM 7094 N N . TRP A 1 908 ? 12.641 -6.086 -31.906 1 98.19 908 TRP A N 1
ATOM 7095 C CA . TRP A 1 908 ? 11.789 -7.234 -32.188 1 98.19 908 TRP A CA 1
ATOM 7096 C C . TRP A 1 908 ? 12.484 -8.211 -33.125 1 98.19 908 TRP A C 1
ATOM 7098 O O . TRP A 1 908 ? 13.164 -7.789 -34.062 1 98.19 908 TRP A O 1
ATOM 7108 N N . TYR A 1 909 ? 12.352 -9.438 -32.875 1 98.06 909 TYR A N 1
ATOM 7109 C CA . TYR A 1 909 ? 12.836 -10.531 -33.719 1 98.06 909 TYR A CA 1
ATOM 7110 C C . TYR A 1 909 ? 11.695 -11.453 -34.125 1 98.06 909 TYR A C 1
ATOM 7112 O O . TYR A 1 909 ? 10.812 -11.75 -33.312 1 98.06 909 TYR A O 1
ATOM 7120 N N . ARG A 1 910 ? 11.656 -11.859 -35.406 1 97.88 910 ARG A N 1
ATOM 7121 C CA . ARG A 1 910 ? 10.609 -12.734 -35.906 1 97.88 910 ARG A CA 1
ATOM 7122 C C . ARG A 1 910 ? 11.195 -13.852 -36.781 1 97.88 910 ARG A C 1
ATOM 7124 O O . ARG A 1 910 ? 12.18 -13.641 -37.5 1 97.88 910 ARG A O 1
ATOM 7131 N N . SER A 1 911 ? 10.648 -14.938 -36.625 1 97.75 911 SER A N 1
ATOM 7132 C CA . SER A 1 911 ? 10.961 -16.062 -37.5 1 97.75 911 SER A CA 1
ATOM 7133 C C . SER A 1 911 ? 9.812 -17.062 -37.531 1 97.75 911 SER A C 1
ATOM 7135 O O . SER A 1 911 ? 8.867 -16.953 -36.75 1 97.75 911 SER A O 1
ATOM 7137 N N . HIS A 1 912 ? 9.859 -17.969 -38.5 1 97.38 912 HIS A N 1
ATOM 7138 C CA . HIS A 1 912 ? 8.891 -19.047 -38.625 1 97.38 912 HIS A CA 1
ATOM 7139 C C . HIS A 1 912 ? 9.562 -20.406 -38.469 1 97.38 912 HIS A C 1
ATOM 7141 O O . HIS A 1 912 ? 10.695 -20.609 -38.906 1 97.38 912 HIS A O 1
ATOM 7147 N N . VAL A 1 913 ? 8.82 -21.219 -37.875 1 97.94 913 VAL A N 1
ATOM 7148 C CA . VAL A 1 913 ? 9.312 -22.594 -37.75 1 97.94 913 VAL A CA 1
ATOM 7149 C C . VAL A 1 913 ? 8.211 -23.578 -38.125 1 97.94 913 VAL A C 1
ATOM 7151 O O . VAL A 1 913 ? 7.078 -23.469 -37.656 1 97.94 913 VAL A O 1
ATOM 7154 N N . LYS A 1 914 ? 8.5 -24.438 -38.969 1 97 914 LYS A N 1
ATOM 7155 C CA . LYS A 1 914 ? 7.578 -25.484 -39.375 1 97 914 LYS A CA 1
ATOM 7156 C C . LYS A 1 914 ? 7.812 -26.766 -38.562 1 97 914 LYS A C 1
ATOM 7158 O O . LYS A 1 914 ? 8.953 -27.219 -38.438 1 97 914 LYS A O 1
ATOM 7163 N N . LEU A 1 915 ? 6.777 -27.25 -38.094 1 97.69 915 LEU A N 1
ATOM 7164 C CA . LEU A 1 915 ? 6.863 -28.484 -37.344 1 97.69 915 LEU A CA 1
ATOM 7165 C C . LEU A 1 915 ? 6.102 -29.609 -38.031 1 97.69 915 LEU A C 1
ATOM 7167 O O . LEU A 1 915 ? 5.172 -29.359 -38.781 1 97.69 915 LEU A O 1
ATOM 7171 N N . ASN A 1 916 ? 6.512 -30.75 -37.844 1 96.75 916 ASN A N 1
ATOM 7172 C CA . ASN A 1 916 ? 5.871 -32 -38.25 1 96.75 916 ASN A CA 1
ATOM 7173 C C . ASN A 1 916 ? 6.102 -33.125 -37.219 1 96.75 916 ASN A C 1
ATOM 7175 O O . ASN A 1 916 ? 6.965 -33.969 -37.438 1 96.75 916 ASN A O 1
ATOM 7179 N N . LEU A 1 917 ? 5.324 -33.156 -36.312 1 97.44 917 LEU A N 1
ATOM 7180 C CA . LEU A 1 917 ? 5.5 -34.062 -35.188 1 97.44 917 LEU A CA 1
ATOM 7181 C C . LEU A 1 917 ? 4.531 -35.25 -35.281 1 97.44 917 LEU A C 1
ATOM 7183 O O . LEU A 1 917 ? 3.484 -35.125 -35.906 1 97.44 917 LEU A O 1
ATOM 7187 N N . PRO A 1 918 ? 4.805 -36.344 -34.562 1 96.38 918 PRO A N 1
ATOM 7188 C CA . PRO A 1 918 ? 3.918 -37.531 -34.625 1 96.38 918 PRO A CA 1
ATOM 7189 C C . PRO A 1 918 ? 2.539 -37.25 -34.031 1 96.38 918 PRO A C 1
ATOM 7191 O O . PRO A 1 918 ? 2.438 -36.75 -32.906 1 96.38 918 PRO A O 1
ATOM 7194 N N . LYS A 1 919 ? 1.528 -37.656 -34.688 1 93.62 919 LYS A N 1
ATOM 7195 C CA . LYS A 1 919 ? 0.153 -37.344 -34.312 1 93.62 919 LYS A CA 1
ATOM 7196 C C . LYS A 1 919 ? -0.308 -38.188 -33.125 1 93.62 919 LYS A C 1
ATOM 7198 O O . LYS A 1 919 ? -1.226 -37.812 -32.406 1 93.62 919 LYS A O 1
ATOM 7203 N N . GLU A 1 920 ? 0.318 -39.344 -32.969 1 94.19 920 GLU A N 1
ATOM 7204 C CA . GLU A 1 920 ? -0.114 -40.219 -31.891 1 94.19 920 GLU A CA 1
ATOM 7205 C C . GLU A 1 920 ? 0.606 -39.906 -30.578 1 94.19 920 GLU A C 1
ATOM 7207 O O . GLU A 1 920 ? 0.285 -40.469 -29.531 1 94.19 920 GLU A O 1
ATOM 7212 N N . ASN A 1 921 ? 1.599 -39 -30.688 1 96.62 921 ASN A N 1
ATOM 7213 C CA . ASN A 1 921 ? 2.297 -38.562 -29.484 1 96.62 921 ASN A CA 1
ATOM 7214 C C . ASN A 1 921 ? 1.566 -37.406 -28.797 1 96.62 921 ASN A C 1
ATOM 7216 O O . ASN A 1 921 ? 1.008 -36.531 -29.453 1 96.62 921 ASN A O 1
ATOM 7220 N N . ASP A 1 922 ? 1.457 -37.562 -27.531 1 97.12 922 ASP A N 1
ATOM 7221 C CA . ASP A 1 922 ? 1.111 -36.406 -26.688 1 97.12 922 ASP A CA 1
ATOM 7222 C C . ASP A 1 922 ? 2.361 -35.656 -26.25 1 97.12 922 ASP A C 1
ATOM 7224 O O . ASP A 1 922 ? 3.117 -36.125 -25.406 1 97.12 922 ASP A O 1
ATOM 7228 N N . ILE A 1 923 ? 2.557 -34.438 -26.797 1 97.38 923 ILE A N 1
ATOM 7229 C CA . ILE A 1 923 ? 3.807 -33.688 -26.656 1 97.38 923 ILE A CA 1
ATOM 7230 C C . ILE A 1 923 ? 3.533 -32.344 -26 1 97.38 923 ILE A C 1
ATOM 7232 O O . ILE A 1 923 ? 2.465 -31.766 -26.188 1 97.38 923 ILE A O 1
ATOM 7236 N N . THR A 1 924 ? 4.395 -31.953 -25.141 1 97.81 924 THR A N 1
ATOM 7237 C CA . THR A 1 924 ? 4.508 -30.562 -24.734 1 97.81 924 THR A CA 1
ATOM 7238 C C . THR A 1 924 ? 5.895 -30.016 -25.062 1 97.81 924 THR A C 1
ATOM 7240 O O . THR A 1 924 ? 6.906 -30.578 -24.656 1 97.81 924 THR A O 1
ATOM 7243 N N . LEU A 1 925 ? 5.918 -28.922 -25.781 1 98.19 925 LEU A N 1
ATOM 7244 C CA . LEU A 1 925 ? 7.18 -28.266 -26.094 1 98.19 925 LEU A CA 1
ATOM 7245 C C . LEU A 1 925 ? 7.402 -27.062 -25.188 1 98.19 925 LEU A C 1
ATOM 7247 O O . LEU A 1 925 ? 6.453 -26.516 -24.625 1 98.19 925 LEU A O 1
ATOM 7251 N N . GLY A 1 926 ? 8.617 -26.812 -25.016 1 97.88 926 GLY A N 1
ATOM 7252 C CA . GLY A 1 926 ? 9.008 -25.578 -24.344 1 97.88 926 GLY A CA 1
ATOM 7253 C C . GLY A 1 926 ? 10.039 -24.781 -25.125 1 97.88 926 GLY A C 1
ATOM 7254 O O . GLY A 1 926 ? 10.797 -25.344 -25.922 1 97.88 926 GLY A O 1
ATOM 7255 N N . LEU A 1 927 ? 9.977 -23.484 -24.969 1 98.31 927 LEU A N 1
ATOM 7256 C CA . LEU A 1 927 ? 11.078 -22.641 -25.422 1 98.31 927 LEU A CA 1
ATOM 7257 C C . LEU A 1 927 ? 12.125 -22.453 -24.328 1 98.31 927 LEU A C 1
ATOM 7259 O O . LEU A 1 927 ? 11.828 -21.891 -23.281 1 98.31 927 LEU A O 1
ATOM 7263 N N . THR A 1 928 ? 13.273 -22.953 -24.516 1 98.19 928 THR A N 1
ATOM 7264 C CA . THR A 1 928 ? 14.367 -22.859 -23.547 1 98.19 928 THR A CA 1
ATOM 7265 C C . THR A 1 928 ? 15.344 -21.75 -23.953 1 98.19 928 THR A C 1
ATOM 7267 O O . THR A 1 928 ? 15.766 -21.688 -25.109 1 98.19 928 THR A O 1
ATOM 7270 N N . ILE A 1 929 ? 15.688 -20.938 -23.094 1 97.75 929 ILE A N 1
ATOM 7271 C CA . ILE A 1 929 ? 16.656 -19.875 -23.297 1 97.75 929 ILE A CA 1
ATOM 7272 C C . ILE A 1 929 ? 17.953 -20.203 -22.562 1 97.75 929 ILE A C 1
ATOM 7274 O O . ILE A 1 929 ? 17.938 -20.469 -21.359 1 97.75 929 ILE A O 1
ATOM 7278 N N . GLY A 1 930 ? 19.031 -20.188 -23.297 1 95.88 930 GLY A N 1
ATOM 7279 C CA . GLY A 1 930 ? 20.281 -20.672 -22.75 1 95.88 930 GLY A CA 1
ATOM 7280 C C . GLY A 1 930 ? 20.344 -22.188 -22.641 1 95.88 930 GLY A C 1
ATOM 7281 O O . GLY A 1 930 ? 19.844 -22.891 -23.516 1 95.88 930 GLY A O 1
ATOM 7282 N N . ASP A 1 931 ? 21 -22.672 -21.562 1 92.88 931 ASP A N 1
ATOM 7283 C CA . ASP A 1 931 ? 21.156 -24.109 -21.406 1 92.88 931 ASP A CA 1
ATOM 7284 C C . ASP A 1 931 ? 20.031 -24.703 -20.562 1 92.88 931 ASP A C 1
ATOM 7286 O O . ASP A 1 931 ? 20 -25.906 -20.312 1 92.88 931 ASP A O 1
ATOM 7290 N N . GLY A 1 932 ? 19.188 -23.875 -20.141 1 92.25 932 GLY A N 1
ATOM 7291 C CA . GLY A 1 932 ? 18.062 -24.344 -19.344 1 92.25 932 GLY A CA 1
ATOM 7292 C C . GLY A 1 932 ? 18.406 -24.562 -17.891 1 92.25 932 GLY A C 1
ATOM 7293 O O . GLY A 1 932 ? 17.531 -24.875 -17.078 1 92.25 932 GLY A O 1
ATOM 7294 N N . HIS A 1 933 ? 19.609 -24.281 -17.438 1 90.12 933 HIS A N 1
ATOM 7295 C CA . HIS A 1 933 ? 20.047 -24.578 -16.078 1 90.12 933 HIS A CA 1
ATOM 7296 C C . HIS A 1 933 ? 20.609 -23.328 -15.406 1 90.12 933 HIS A C 1
ATOM 7298 O O . HIS A 1 933 ? 20.438 -23.141 -14.203 1 90.12 933 HIS A O 1
ATOM 7304 N N . LYS A 1 934 ? 21.25 -22.531 -16.188 1 93.19 934 LYS A N 1
ATOM 7305 C CA . LYS A 1 934 ? 21.75 -21.266 -15.641 1 93.19 934 LYS A CA 1
ATOM 7306 C C . LYS A 1 934 ? 20.609 -20.281 -15.406 1 93.19 934 LYS A C 1
ATOM 7308 O O . LYS A 1 934 ? 20.109 -19.672 -16.359 1 93.19 934 LYS A O 1
ATOM 7313 N N . ILE A 1 935 ? 20.422 -19.984 -14.18 1 93.94 935 ILE A N 1
ATOM 7314 C CA . ILE A 1 935 ? 19.188 -19.297 -13.836 1 93.94 935 ILE A CA 1
ATOM 7315 C C . ILE A 1 935 ? 19.375 -17.781 -13.992 1 93.94 935 ILE A C 1
ATOM 7317 O O . ILE A 1 935 ? 18.406 -17.016 -13.922 1 93.94 935 ILE A O 1
ATOM 7321 N N . ARG A 1 936 ? 20.609 -17.266 -14.188 1 94.81 936 ARG A N 1
ATOM 7322 C CA . ARG A 1 936 ? 20.859 -15.852 -14.398 1 94.81 936 ARG A CA 1
ATOM 7323 C C . ARG A 1 936 ? 22.016 -15.648 -15.375 1 94.81 936 ARG A C 1
ATOM 7325 O O . ARG A 1 936 ? 23 -16.391 -15.344 1 94.81 936 ARG A O 1
ATOM 7332 N N . SER A 1 937 ? 21.828 -14.648 -16.109 1 92.31 937 SER A N 1
ATOM 7333 C CA . SER A 1 937 ? 22.828 -14.289 -17.109 1 92.31 937 SER A CA 1
ATOM 7334 C C . SER A 1 937 ? 23.641 -13.078 -16.656 1 92.31 937 SER A C 1
ATOM 7336 O O . SER A 1 937 ? 23.219 -12.328 -15.781 1 92.31 937 SER A O 1
ATOM 7338 N N . LYS A 1 938 ? 24.797 -12.922 -17.25 1 88.69 938 LYS A N 1
ATOM 7339 C CA . LYS A 1 938 ? 25.594 -11.703 -17.062 1 88.69 938 LYS A CA 1
ATOM 7340 C C . LYS A 1 938 ? 25.016 -10.547 -17.875 1 88.69 938 LYS A C 1
ATOM 7342 O O . LYS A 1 938 ? 25.234 -9.383 -17.547 1 88.69 938 LYS A O 1
ATOM 7347 N N . SER A 1 939 ? 24.344 -10.969 -18.953 1 90.75 939 SER A N 1
ATOM 7348 C CA . SER A 1 939 ? 23.734 -9.953 -19.797 1 90.75 939 SER A CA 1
ATOM 7349 C C . SER A 1 939 ? 22.5 -9.352 -19.156 1 90.75 939 SER A C 1
ATOM 7351 O O . SER A 1 939 ? 21.734 -10.055 -18.484 1 90.75 939 SER A O 1
ATOM 7353 N N . HIS A 1 940 ? 22.344 -8.047 -19.391 1 91.88 940 HIS A N 1
ATOM 7354 C CA . HIS A 1 940 ? 21.219 -7.324 -18.812 1 91.88 940 HIS A CA 1
ATOM 7355 C C . HIS A 1 940 ? 20.156 -7.047 -19.875 1 91.88 940 HIS A C 1
ATOM 7357 O O . HIS A 1 940 ? 20.25 -6.062 -20.609 1 91.88 940 HIS A O 1
ATOM 7363 N N . TYR A 1 941 ? 19.156 -7.891 -19.922 1 94.56 941 TYR A N 1
ATOM 7364 C CA . TYR A 1 941 ? 18.047 -7.656 -20.859 1 94.56 941 TYR A CA 1
ATOM 7365 C C . TYR A 1 941 ? 16.812 -8.445 -20.438 1 94.56 941 TYR A C 1
ATOM 7367 O O . TYR A 1 941 ? 16.891 -9.305 -19.562 1 94.56 941 TYR A O 1
ATOM 7375 N N . ARG A 1 942 ? 15.703 -8.102 -21 1 96.19 942 ARG A N 1
ATOM 7376 C CA . ARG A 1 942 ? 14.422 -8.789 -20.844 1 96.19 942 ARG A CA 1
ATOM 7377 C C . ARG A 1 942 ? 13.82 -9.156 -22.188 1 96.19 942 ARG A C 1
ATOM 7379 O O . ARG A 1 942 ? 14.094 -8.5 -23.203 1 96.19 942 ARG A O 1
ATOM 7386 N N . MET A 1 943 ? 13.062 -10.172 -22.141 1 97.44 943 MET A N 1
ATOM 7387 C CA . MET A 1 943 ? 12.484 -10.672 -23.391 1 97.44 943 MET A CA 1
ATOM 7388 C C . MET A 1 943 ? 11.039 -11.102 -23.188 1 97.44 943 MET A C 1
ATOM 7390 O O . MET A 1 943 ? 10.742 -11.914 -22.297 1 97.44 943 MET A O 1
ATOM 7394 N N . LEU A 1 944 ? 10.109 -10.531 -23.953 1 98.19 944 LEU A N 1
ATOM 7395 C CA . LEU A 1 944 ? 8.773 -11.086 -24.094 1 98.19 944 LEU A CA 1
ATOM 7396 C C . LEU A 1 944 ? 8.719 -12.109 -25.219 1 98.19 944 LEU A C 1
ATOM 7398 O O . LEU A 1 944 ? 9.305 -11.898 -26.281 1 98.19 944 LEU A O 1
ATOM 7402 N N . ILE A 1 945 ? 8.016 -13.164 -25 1 98.62 945 ILE A N 1
ATOM 7403 C CA . ILE A 1 945 ? 8 -14.281 -25.922 1 98.62 945 ILE A CA 1
ATOM 7404 C C . ILE A 1 945 ? 6.59 -14.469 -26.484 1 98.62 945 ILE A C 1
ATOM 7406 O O . ILE A 1 945 ? 5.648 -14.742 -25.734 1 98.62 945 ILE A O 1
ATOM 7410 N N . PHE A 1 946 ? 6.477 -14.391 -27.828 1 98.69 946 PHE A N 1
ATOM 7411 C CA . PHE A 1 946 ? 5.199 -14.625 -28.484 1 98.69 946 PHE A CA 1
ATOM 7412 C C . PHE A 1 946 ? 5.289 -15.828 -29.422 1 98.69 946 PHE A C 1
ATOM 7414 O O . PHE A 1 946 ? 6.246 -15.953 -30.188 1 98.69 946 PHE A O 1
ATOM 7421 N N . VAL A 1 947 ? 4.363 -16.688 -29.328 1 98.44 947 VAL A N 1
ATOM 7422 C CA . VAL A 1 947 ? 4.191 -17.812 -30.25 1 98.44 947 VAL A CA 1
ATOM 7423 C C . VAL A 1 947 ? 2.82 -17.719 -30.922 1 98.44 947 VAL A C 1
ATOM 7425 O O . VAL A 1 947 ? 1.79 -17.797 -30.234 1 98.44 947 VAL A O 1
ATOM 7428 N N . ASN A 1 948 ? 2.789 -17.562 -32.188 1 98 948 ASN A N 1
ATOM 7429 C CA . ASN A 1 948 ? 1.553 -17.406 -32.969 1 98 948 ASN A CA 1
ATOM 7430 C C . ASN A 1 948 ? 0.659 -16.328 -32.344 1 98 948 ASN A C 1
ATOM 7432 O O . ASN A 1 948 ? -0.555 -16.516 -32.25 1 98 948 ASN A O 1
ATOM 7436 N N . GLY A 1 949 ? 1.265 -15.328 -31.891 1 97.94 949 GLY A N 1
ATOM 7437 C CA . GLY A 1 949 ? 0.559 -14.164 -31.375 1 97.94 949 GLY A CA 1
ATOM 7438 C C . GLY A 1 949 ? 0.298 -14.242 -29.875 1 97.94 949 GLY A C 1
ATOM 7439 O O . GLY A 1 949 ? -0.062 -13.242 -29.266 1 97.94 949 GLY A O 1
ATOM 7440 N N . TRP A 1 950 ? 0.495 -15.383 -29.25 1 98.06 950 TRP A N 1
ATOM 7441 C CA . TRP A 1 950 ? 0.239 -15.57 -27.828 1 98.06 950 TRP A CA 1
ATOM 7442 C C . TRP A 1 950 ? 1.471 -15.219 -27 1 98.06 950 TRP A C 1
ATOM 7444 O O . TRP A 1 950 ? 2.566 -15.719 -27.266 1 98.06 950 TRP A O 1
ATOM 7454 N N . ASN A 1 951 ? 1.327 -14.312 -26.031 1 98.25 951 ASN A N 1
ATOM 7455 C CA . ASN A 1 951 ? 2.369 -14 -25.062 1 98.25 951 ASN A CA 1
ATOM 7456 C C . ASN A 1 951 ? 2.553 -15.133 -24.047 1 98.25 951 ASN A C 1
ATOM 7458 O O . ASN A 1 951 ? 1.8 -15.234 -23.078 1 98.25 951 ASN A O 1
ATOM 7462 N N . ILE A 1 952 ? 3.607 -15.906 -24.203 1 96.94 952 ILE A N 1
ATOM 7463 C CA . ILE A 1 952 ? 3.711 -17.109 -23.375 1 96.94 952 ILE A CA 1
ATOM 7464 C C . ILE A 1 952 ? 4.582 -16.812 -22.156 1 96.94 952 ILE A C 1
ATOM 7466 O O . ILE A 1 952 ? 4.75 -17.672 -21.281 1 96.94 952 ILE A O 1
ATOM 7470 N N . GLY A 1 953 ? 5.207 -15.625 -22.141 1 97.31 953 GLY A N 1
ATOM 7471 C CA . GLY A 1 953 ? 5.914 -15.305 -20.922 1 97.31 953 GLY A CA 1
ATOM 7472 C C . GLY A 1 953 ? 7.008 -14.273 -21.109 1 97.31 953 GLY A C 1
ATOM 7473 O O . GLY A 1 953 ? 7.203 -13.766 -22.219 1 97.31 953 GLY A O 1
ATOM 7474 N N . GLN A 1 954 ? 7.75 -13.977 -19.984 1 97.38 954 GLN A N 1
ATOM 7475 C CA . GLN A 1 954 ? 8.852 -13.016 -19.938 1 97.38 954 GLN A CA 1
ATOM 7476 C C . GLN A 1 954 ? 10.117 -13.656 -19.375 1 97.38 954 GLN A C 1
ATOM 7478 O O . GLN A 1 954 ? 10.07 -14.336 -18.344 1 97.38 954 GLN A O 1
ATOM 7483 N N . TYR A 1 955 ? 11.148 -13.484 -20.125 1 97.44 955 TYR A N 1
ATOM 7484 C CA . TYR A 1 955 ? 12.484 -13.852 -19.656 1 97.44 955 TYR A CA 1
ATOM 7485 C C . TYR A 1 955 ? 13.266 -12.617 -19.219 1 97.44 955 TYR A C 1
ATOM 7487 O O . TYR A 1 955 ? 13.367 -11.641 -19.969 1 97.44 955 TYR A O 1
ATOM 7495 N N . ILE A 1 956 ? 13.75 -12.602 -17.969 1 96.94 956 ILE A N 1
ATOM 7496 C CA . ILE A 1 956 ? 14.656 -11.555 -17.516 1 96.94 956 ILE A CA 1
ATOM 7497 C C . ILE A 1 956 ? 16.031 -12.156 -17.203 1 96.94 956 ILE A C 1
ATOM 7499 O O . ILE A 1 956 ? 16.234 -12.719 -16.125 1 96.94 956 ILE A O 1
ATOM 7503 N N . ALA A 1 957 ? 16.891 -11.883 -18.016 1 95.81 957 ALA A N 1
ATOM 7504 C CA . ALA A 1 957 ? 18.156 -12.602 -18.078 1 95.81 957 ALA A CA 1
ATOM 7505 C C . ALA A 1 957 ? 18.953 -12.414 -16.781 1 95.81 957 ALA A C 1
ATOM 7507 O O . ALA A 1 957 ? 19.5 -13.383 -16.25 1 95.81 957 ALA A O 1
ATOM 7508 N N . HIS A 1 958 ? 19.047 -11.234 -16.234 1 93.69 958 HIS A N 1
ATOM 7509 C CA . HIS A 1 958 ? 19.938 -10.898 -15.125 1 93.69 958 HIS A CA 1
ATOM 7510 C C . HIS A 1 958 ? 19.219 -11.07 -13.781 1 93.69 958 HIS A C 1
ATOM 7512 O O . HIS A 1 958 ? 19.859 -10.961 -12.727 1 93.69 958 HIS A O 1
ATOM 7518 N N . ILE A 1 959 ? 17.938 -11.375 -13.773 1 95.25 959 ILE A N 1
ATOM 7519 C CA . ILE A 1 959 ? 17.188 -11.539 -12.531 1 95.25 959 ILE A CA 1
ATOM 7520 C C . ILE A 1 959 ? 16.844 -13.016 -12.328 1 95.25 959 ILE A C 1
ATOM 7522 O O . ILE A 1 959 ? 17.047 -13.562 -11.234 1 95.25 959 ILE A O 1
ATOM 7526 N N . GLY A 1 960 ? 16.453 -13.672 -13.484 1 95.25 960 GLY A N 1
ATOM 7527 C CA . GLY A 1 960 ? 15.992 -15.047 -13.367 1 95.25 960 GLY A CA 1
ATOM 7528 C C . GLY A 1 960 ? 14.805 -15.203 -12.43 1 95.25 960 GLY A C 1
ATOM 7529 O O . GLY A 1 960 ? 14.094 -14.234 -12.156 1 95.25 960 GLY A O 1
ATOM 7530 N N . PRO A 1 961 ? 14.422 -16.453 -12.062 1 96.12 961 PRO A N 1
ATOM 7531 C CA . PRO A 1 961 ? 15.266 -17.625 -12.32 1 96.12 961 PRO A CA 1
ATOM 7532 C C . PRO A 1 961 ? 14.82 -18.422 -13.547 1 96.12 961 PRO A C 1
ATOM 7534 O O . PRO A 1 961 ? 15.516 -19.344 -13.977 1 96.12 961 PRO A O 1
ATOM 7537 N N . GLN A 1 962 ? 13.75 -18.156 -14.188 1 96.31 962 GLN A N 1
ATOM 7538 C CA . GLN A 1 962 ? 13.109 -19.031 -15.164 1 96.31 962 GLN A CA 1
ATOM 7539 C C . GLN A 1 962 ? 13.836 -18.984 -16.516 1 96.31 962 GLN A C 1
ATOM 7541 O O . GLN A 1 962 ? 14.148 -17.906 -17.016 1 96.31 962 GLN A O 1
ATOM 7546 N N . THR A 1 963 ? 14.047 -20.172 -17.094 1 97.31 963 THR A N 1
ATOM 7547 C CA . THR A 1 963 ? 14.734 -20.219 -18.375 1 97.31 963 THR A CA 1
ATOM 7548 C C . THR A 1 963 ? 13.961 -21.094 -19.375 1 97.31 963 THR A C 1
ATOM 7550 O O . THR A 1 963 ? 14.289 -21.125 -20.562 1 97.31 963 THR A O 1
ATOM 7553 N N . VAL A 1 964 ? 12.992 -21.781 -18.953 1 97.81 964 VAL A N 1
ATOM 7554 C CA . VAL A 1 964 ? 12.18 -22.641 -19.797 1 97.81 964 VAL A CA 1
ATOM 7555 C C . VAL A 1 964 ? 10.727 -22.188 -19.766 1 97.81 964 VAL A C 1
ATOM 7557 O O . VAL A 1 964 ? 10.148 -22.016 -18.688 1 97.81 964 VAL A O 1
ATOM 7560 N N . PHE A 1 965 ? 10.148 -22.016 -20.969 1 98.31 965 PHE A N 1
ATOM 7561 C CA . PHE A 1 965 ? 8.773 -21.547 -21.078 1 98.31 965 PHE A CA 1
ATOM 7562 C C . PHE A 1 965 ? 7.922 -22.578 -21.828 1 98.31 965 PHE A C 1
ATOM 7564 O O . PHE A 1 965 ? 8.125 -22.812 -23.016 1 98.31 965 PHE A O 1
ATOM 7571 N N . SER A 1 966 ? 6.953 -23.141 -21.109 1 98 966 SER A N 1
ATOM 7572 C CA . SER A 1 966 ? 6.062 -24.141 -21.688 1 98 966 SER A CA 1
ATOM 7573 C C . SER A 1 966 ? 5.121 -23.531 -22.719 1 98 966 SER A C 1
ATOM 7575 O O . SER A 1 966 ? 4.613 -22.422 -22.516 1 98 966 SER A O 1
ATOM 7577 N N . ILE A 1 967 ? 4.941 -24.219 -23.828 1 98.19 967 ILE A N 1
ATOM 7578 C CA . ILE A 1 967 ? 4.023 -23.781 -24.875 1 98.19 967 ILE A CA 1
ATOM 7579 C C . ILE A 1 967 ? 2.877 -24.781 -25 1 98.19 967 ILE A C 1
ATOM 7581 O O . ILE A 1 967 ? 3.047 -25.859 -25.578 1 98.19 967 ILE A O 1
ATOM 7585 N N . PRO A 1 968 ? 1.733 -24.438 -24.625 1 96.5 968 PRO A N 1
ATOM 7586 C CA . PRO A 1 968 ? 0.615 -25.375 -24.719 1 96.5 968 PRO A CA 1
ATOM 7587 C C . PRO A 1 968 ? 0.286 -25.766 -26.156 1 96.5 968 PRO A C 1
ATOM 7589 O O . PRO A 1 968 ? 0.274 -24.922 -27.047 1 96.5 968 PRO A O 1
ATOM 7592 N N . ALA A 1 969 ? 0.007 -27.062 -26.312 1 96.06 969 ALA A N 1
ATOM 7593 C CA . ALA A 1 969 ? -0.5 -27.516 -27.609 1 96.06 969 ALA A CA 1
ATOM 7594 C C . ALA A 1 969 ? -1.81 -26.828 -27.953 1 96.06 969 ALA A C 1
ATOM 7596 O O . ALA A 1 969 ? -2.65 -26.578 -27.094 1 96.06 969 ALA A O 1
ATOM 7597 N N . GLY A 1 970 ? -2.033 -26.562 -29.141 1 95.06 970 GLY A N 1
ATOM 7598 C CA . GLY A 1 970 ? -3.145 -25.734 -29.609 1 95.06 970 GLY A CA 1
ATOM 7599 C C . GLY A 1 970 ? -2.742 -24.312 -29.938 1 95.06 970 GLY A C 1
ATOM 7600 O O . GLY A 1 970 ? -3.293 -23.719 -30.859 1 95.06 970 GLY A O 1
ATOM 7601 N N . ILE A 1 971 ? -1.892 -23.75 -29.094 1 96.88 971 ILE A N 1
ATOM 7602 C CA . ILE A 1 971 ? -1.27 -22.469 -29.422 1 96.88 971 ILE A CA 1
ATOM 7603 C C . ILE A 1 971 ? -0.2 -22.672 -30.484 1 96.88 971 ILE A C 1
ATOM 7605 O O . ILE A 1 971 ? -0.163 -21.938 -31.484 1 96.88 971 ILE A O 1
ATOM 7609 N N . ILE A 1 972 ? 0.652 -23.656 -30.172 1 97.44 972 ILE A N 1
ATOM 7610 C CA . ILE A 1 972 ? 1.633 -24.047 -31.172 1 97.44 972 ILE A CA 1
ATOM 7611 C C . ILE A 1 972 ? 1.046 -25.141 -32.062 1 97.44 972 ILE A C 1
ATOM 7613 O O . ILE A 1 972 ? 0.335 -26.031 -31.578 1 97.44 972 ILE A O 1
ATOM 7617 N N . ASP A 1 973 ? 1.251 -25.031 -33.344 1 96.06 973 ASP A N 1
ATOM 7618 C CA . ASP A 1 973 ? 0.823 -26.031 -34.312 1 96.06 973 ASP A CA 1
ATOM 7619 C C . ASP A 1 973 ? 1.918 -27.078 -34.531 1 96.06 973 ASP A C 1
ATOM 7621 O O . ASP A 1 973 ? 2.934 -26.781 -35.188 1 96.06 973 ASP A O 1
ATOM 7625 N N . TYR A 1 974 ? 1.658 -28.25 -34.156 1 96.06 974 TYR A N 1
ATOM 7626 C CA . TYR A 1 974 ? 2.666 -29.312 -34.219 1 96.06 974 TYR A CA 1
ATOM 7627 C C . TYR A 1 974 ? 2.824 -29.828 -35.656 1 96.06 974 TYR A C 1
ATOM 7629 O O . TYR A 1 974 ? 3.787 -30.531 -35.938 1 96.06 974 TYR A O 1
ATOM 7637 N N . ASN A 1 975 ? 1.929 -29.516 -36.469 1 95.62 975 ASN A N 1
ATOM 7638 C CA . ASN A 1 975 ? 1.974 -29.969 -37.875 1 95.62 975 ASN A CA 1
ATOM 7639 C C . ASN A 1 975 ? 1.747 -28.828 -38.844 1 95.62 975 ASN A C 1
ATOM 7641 O O . ASN A 1 975 ? 0.957 -28.953 -39.781 1 95.62 975 ASN A O 1
ATOM 7645 N N . GLY A 1 976 ? 2.4 -27.781 -38.562 1 95.25 976 GLY A N 1
ATOM 7646 C CA . GLY A 1 976 ? 2.26 -26.594 -39.406 1 95.25 976 GLY A CA 1
ATOM 7647 C C . GLY A 1 976 ? 3.322 -25.547 -39.125 1 95.25 976 GLY A C 1
ATOM 7648 O O . GLY A 1 976 ? 4.332 -25.828 -38.469 1 95.25 976 GLY A O 1
ATOM 7649 N N . ASP A 1 977 ? 3.039 -24.375 -39.781 1 96.12 977 ASP A N 1
ATOM 7650 C CA . ASP A 1 977 ? 3.936 -23.219 -39.625 1 96.12 977 ASP A CA 1
ATOM 7651 C C . ASP A 1 977 ? 3.617 -22.453 -38.344 1 96.12 977 ASP A C 1
ATOM 7653 O O . ASP A 1 977 ? 2.449 -22.25 -38 1 96.12 977 ASP A O 1
ATOM 7657 N N . ASN A 1 978 ? 4.59 -22.141 -37.562 1 98 978 ASN A N 1
ATOM 7658 C CA . ASN A 1 978 ? 4.441 -21.359 -36.312 1 98 978 ASN A CA 1
ATOM 7659 C C . ASN A 1 978 ? 5.293 -20.094 -36.344 1 98 978 ASN A C 1
ATOM 7661 O O . ASN A 1 978 ? 6.48 -20.141 -36.688 1 98 978 ASN A O 1
ATOM 7665 N N . LEU A 1 979 ? 4.707 -19.016 -36 1 98.19 979 LEU A N 1
ATOM 7666 C CA . LEU A 1 979 ? 5.426 -17.75 -35.875 1 98.19 979 LEU A CA 1
ATOM 7667 C C . LEU A 1 979 ? 6.02 -17.609 -34.469 1 98.19 979 LEU A C 1
ATOM 7669 O O . LEU A 1 979 ? 5.328 -17.812 -33.469 1 98.19 979 LEU A O 1
ATOM 7673 N N . LEU A 1 980 ? 7.293 -17.344 -34.406 1 98.31 980 LEU A N 1
ATOM 7674 C CA . LEU A 1 980 ? 7.953 -16.891 -33.188 1 98.31 980 LEU A CA 1
ATOM 7675 C C . LEU A 1 980 ? 8.289 -15.406 -33.25 1 98.31 980 LEU A C 1
ATOM 7677 O O . LEU A 1 980 ? 8.883 -14.945 -34.219 1 98.31 980 LEU A O 1
ATOM 7681 N N . ALA A 1 981 ? 7.848 -14.648 -32.312 1 98.56 981 ALA A N 1
ATOM 7682 C CA . ALA A 1 981 ? 8.188 -13.227 -32.188 1 98.56 981 ALA A CA 1
ATOM 7683 C C . ALA A 1 981 ? 8.742 -12.922 -30.797 1 98.56 981 ALA A C 1
ATOM 7685 O O . ALA A 1 981 ? 8.148 -13.305 -29.781 1 98.56 981 ALA A O 1
ATOM 7686 N N . LEU A 1 982 ? 9.906 -12.32 -30.719 1 98.38 982 LEU A N 1
ATOM 7687 C CA . LEU A 1 982 ? 10.578 -11.969 -29.484 1 98.38 982 LEU A CA 1
ATOM 7688 C C . LEU A 1 982 ? 10.766 -10.453 -29.375 1 98.38 982 LEU A C 1
ATOM 7690 O O . LEU A 1 982 ? 11.273 -9.82 -30.312 1 98.38 982 LEU A O 1
ATOM 7694 N N . ALA A 1 983 ? 10.305 -9.859 -28.312 1 98.38 983 ALA A N 1
ATOM 7695 C CA . ALA A 1 983 ? 10.57 -8.461 -28 1 98.38 983 ALA A CA 1
ATOM 7696 C C . ALA A 1 983 ? 11.664 -8.32 -26.953 1 98.38 983 ALA A C 1
ATOM 7698 O O . ALA A 1 983 ? 11.406 -8.5 -25.75 1 98.38 983 ALA A O 1
ATOM 7699 N N . VAL A 1 984 ? 12.852 -7.973 -27.312 1 97.38 984 VAL A N 1
ATOM 7700 C CA . VAL A 1 984 ? 14.023 -7.934 -26.438 1 97.38 984 VAL A CA 1
ATOM 7701 C C . VAL A 1 984 ? 14.32 -6.488 -26.047 1 97.38 984 VAL A C 1
ATOM 7703 O O . VAL A 1 984 ? 14.594 -5.648 -26.906 1 97.38 984 VAL A O 1
ATOM 7706 N N . THR A 1 985 ? 14.266 -6.188 -24.781 1 96.88 985 THR A N 1
ATOM 7707 C CA . THR A 1 985 ? 14.516 -4.852 -24.25 1 96.88 985 THR A CA 1
ATOM 7708 C C . THR A 1 985 ? 15.828 -4.809 -23.469 1 96.88 985 THR A C 1
ATOM 7710 O O . THR A 1 985 ? 16.062 -5.629 -22.578 1 96.88 985 THR A O 1
ATOM 7713 N N . SER A 1 986 ? 16.672 -3.898 -23.812 1 94.38 986 SER A N 1
ATOM 7714 C CA . SER A 1 986 ? 17.969 -3.729 -23.156 1 94.38 986 SER A CA 1
ATOM 7715 C C . SER A 1 986 ? 18.391 -2.262 -23.141 1 94.38 986 SER A C 1
ATOM 7717 O O . SER A 1 986 ? 17.719 -1.408 -23.719 1 94.38 986 SER A O 1
ATOM 7719 N N . ASP A 1 987 ? 19.422 -1.903 -22.406 1 90.06 987 ASP A N 1
ATOM 7720 C CA . ASP A 1 987 ? 19.938 -0.538 -22.344 1 90.06 987 ASP A CA 1
ATOM 7721 C C . ASP A 1 987 ? 20.969 -0.293 -23.438 1 90.06 987 ASP A C 1
ATOM 7723 O O . ASP A 1 987 ? 21.609 0.765 -23.484 1 90.06 987 ASP A O 1
ATOM 7727 N N . GLY A 1 988 ? 21.094 -1.176 -24.281 1 83 988 GLY A N 1
ATOM 7728 C CA . GLY A 1 988 ? 22.016 -1.039 -25.391 1 83 988 GLY A CA 1
ATOM 7729 C C . GLY A 1 988 ? 23.469 -1.139 -24.969 1 83 988 GLY A C 1
ATOM 7730 O O . GLY A 1 988 ? 24.375 -1.045 -25.797 1 83 988 GLY A O 1
ATOM 7731 N N . THR A 1 989 ? 23.594 -0.89 -23.547 1 69.69 989 THR A N 1
ATOM 7732 C CA . THR A 1 989 ? 24.969 -0.816 -23.062 1 69.69 989 THR A CA 1
ATOM 7733 C C . THR A 1 989 ? 25.594 -2.205 -23.016 1 69.69 989 THR A C 1
ATOM 7735 O O . THR A 1 989 ? 24.922 -3.184 -22.672 1 69.69 989 THR A O 1
ATOM 7738 N N . ALA A 1 990 ? 26.391 -2.336 -24.031 1 50.47 990 ALA A N 1
ATOM 7739 C CA . ALA A 1 990 ? 27.297 -3.479 -23.922 1 50.47 990 ALA A CA 1
ATOM 7740 C C . ALA A 1 990 ? 28.141 -3.393 -22.641 1 50.47 990 ALA A C 1
ATOM 7742 O O . ALA A 1 990 ? 28.984 -2.498 -22.5 1 50.47 990 ALA A O 1
ATOM 7743 N N . PHE A 1 991 ? 27.516 -3.484 -21.422 1 46.22 991 PHE A N 1
ATOM 7744 C CA . PHE A 1 991 ? 28.453 -3.297 -20.328 1 46.22 991 PHE A CA 1
ATOM 7745 C C . PHE A 1 991 ? 29.875 -3.6 -20.766 1 46.22 991 PHE A C 1
ATOM 7747 O O . PHE A 1 991 ? 30.766 -2.748 -20.656 1 46.22 991 PHE A O 1
ATOM 7754 N N . ASP A 1 992 ? 30.453 -4.805 -20.5 1 46.97 992 ASP A N 1
ATOM 7755 C CA . ASP A 1 992 ? 31.719 -5.316 -21.016 1 46.97 992 ASP A CA 1
ATOM 7756 C C . ASP A 1 992 ? 31.5 -6.074 -22.328 1 46.97 992 ASP A C 1
ATOM 7758 O O . ASP A 1 992 ? 30.422 -6.609 -22.578 1 46.97 992 ASP A O 1
ATOM 7762 N N . LYS A 1 993 ? 32.188 -5.789 -23.391 1 47.22 993 LYS A N 1
ATOM 7763 C CA . LYS A 1 993 ? 32.188 -6.523 -24.656 1 47.22 993 LYS A CA 1
ATOM 7764 C C . LYS A 1 993 ? 31.594 -7.922 -24.484 1 47.22 993 LYS A C 1
ATOM 7766 O O . LYS A 1 993 ? 30.922 -8.43 -25.375 1 47.22 993 LYS A O 1
ATOM 7771 N N . GLU A 1 994 ? 31.875 -8.477 -23.438 1 49.91 994 GLU A N 1
ATOM 7772 C CA . GLU A 1 994 ? 31.516 -9.859 -23.172 1 49.91 994 GLU A CA 1
ATOM 7773 C C . GLU A 1 994 ? 30.062 -9.977 -22.734 1 49.91 994 GLU A C 1
ATOM 7775 O O . GLU A 1 994 ? 29.484 -11.07 -22.75 1 49.91 994 GLU A O 1
ATOM 7780 N N . ASN A 1 995 ? 29.359 -8.82 -22.5 1 59.84 995 ASN A N 1
ATOM 7781 C CA . ASN A 1 995 ? 28.047 -8.875 -21.859 1 59.84 995 ASN A CA 1
ATOM 7782 C C . ASN A 1 995 ? 26.938 -8.5 -22.812 1 59.84 995 ASN A C 1
ATOM 7784 O O . ASN A 1 995 ? 25.875 -8.016 -22.391 1 59.84 995 ASN A O 1
ATOM 7788 N N . THR A 1 996 ? 27.156 -8.68 -24.047 1 74.38 996 THR A N 1
ATOM 7789 C CA . THR A 1 996 ? 26.141 -8.375 -25.047 1 74.38 996 THR A CA 1
ATOM 7790 C C . THR A 1 996 ? 25.578 -9.656 -25.656 1 74.38 996 THR A C 1
ATOM 7792 O O . THR A 1 996 ? 25.031 -9.633 -26.766 1 74.38 996 THR A O 1
ATOM 7795 N N . VAL A 1 997 ? 25.766 -10.609 -24.969 1 84.75 997 VAL A N 1
ATOM 7796 C CA . VAL A 1 997 ? 25.359 -11.906 -25.5 1 84.75 997 VAL A CA 1
ATOM 7797 C C . VAL A 1 997 ? 23.859 -12.117 -25.266 1 84.75 997 VAL A C 1
ATOM 7799 O O . VAL A 1 997 ? 23.359 -11.789 -24.188 1 84.75 997 VAL A O 1
ATOM 7802 N N . MET A 1 998 ? 23.219 -12.453 -26.203 1 92.44 998 MET A N 1
ATOM 7803 C CA . MET A 1 998 ? 21.859 -12.977 -26.062 1 92.44 998 MET A CA 1
ATOM 7804 C C . MET A 1 998 ? 21.875 -14.5 -25.984 1 92.44 998 MET A C 1
ATOM 7806 O O . MET A 1 998 ? 22.453 -15.172 -26.844 1 92.44 998 MET A O 1
ATOM 7810 N N . GLU A 1 999 ? 21.281 -15 -25 1 94.62 999 GLU A N 1
ATOM 7811 C CA . GLU A 1 999 ? 21.266 -16.453 -24.828 1 94.62 999 GLU A CA 1
ATOM 7812 C C . GLU A 1 999 ? 20.594 -17.141 -26 1 94.62 999 GLU A C 1
ATOM 7814 O O . GLU A 1 999 ? 19.594 -16.656 -26.531 1 94.62 999 GLU A O 1
ATOM 7819 N N . PRO A 1 1000 ? 21.203 -18.25 -26.469 1 95.94 1000 PRO A N 1
ATOM 7820 C CA . PRO A 1 1000 ? 20.531 -19 -27.531 1 95.94 1000 PRO A CA 1
ATOM 7821 C C . PRO A 1 1000 ? 19.156 -19.531 -27.109 1 95.94 1000 PRO A C 1
ATOM 7823 O O . PRO A 1 1000 ? 18.938 -19.797 -25.922 1 95.94 1000 PRO A O 1
ATOM 7826 N N . ILE A 1 1001 ? 18.328 -19.688 -28.109 1 97.69 1001 ILE A N 1
ATOM 7827 C CA . ILE A 1 1001 ? 17 -20.25 -27.844 1 97.69 1001 ILE A CA 1
ATOM 7828 C C . ILE A 1 1001 ? 16.828 -21.562 -28.578 1 97.69 1001 ILE A C 1
ATOM 7830 O O . ILE A 1 1001 ? 17.359 -21.734 -29.688 1 97.69 1001 ILE A O 1
ATOM 7834 N N . HIS A 1 1002 ? 16.094 -22.453 -28.047 1 97 1002 HIS A N 1
ATOM 7835 C CA . HIS A 1 1002 ? 15.812 -23.719 -28.703 1 97 1002 HIS A CA 1
ATOM 7836 C C . HIS A 1 1002 ? 14.508 -24.328 -28.188 1 97 1002 HIS A C 1
ATOM 7838 O O . HIS A 1 1002 ? 14.039 -23.969 -27.109 1 97 1002 HIS A O 1
ATOM 7844 N N . LEU A 1 1003 ? 13.898 -25.109 -28.969 1 98.06 1003 LEU A N 1
ATOM 7845 C CA . LEU A 1 1003 ? 12.742 -25.891 -28.531 1 98.06 1003 LEU A CA 1
ATOM 7846 C C . LEU A 1 1003 ? 13.195 -27.109 -27.734 1 98.06 1003 LEU A C 1
ATOM 7848 O O . LEU A 1 1003 ? 14.211 -27.734 -28.047 1 98.06 1003 LEU A O 1
ATOM 7852 N N . THR A 1 1004 ? 12.477 -27.391 -26.719 1 97.75 1004 THR A N 1
ATOM 7853 C CA . THR A 1 1004 ? 12.742 -28.562 -25.906 1 97.75 1004 THR A CA 1
ATOM 7854 C C . THR A 1 1004 ? 11.469 -29.359 -25.672 1 97.75 1004 THR A C 1
ATOM 7856 O O . THR A 1 1004 ? 10.367 -28.797 -25.641 1 97.75 1004 THR A O 1
ATOM 7859 N N . VAL A 1 1005 ? 11.625 -30.656 -25.625 1 97.88 1005 VAL A N 1
ATOM 7860 C CA . VAL A 1 1005 ? 10.508 -31.547 -25.297 1 97.88 1005 VAL A CA 1
ATOM 7861 C C . VAL A 1 1005 ? 10.344 -31.625 -23.781 1 97.88 1005 VAL A C 1
ATOM 7863 O O . VAL A 1 1005 ? 11.25 -32.094 -23.078 1 97.88 1005 VAL A O 1
ATOM 7866 N N . LEU A 1 1006 ? 9.281 -31.156 -23.344 1 97.69 1006 LEU A N 1
ATOM 7867 C CA . LEU A 1 1006 ? 9.031 -31.172 -21.906 1 97.69 1006 LEU A CA 1
ATOM 7868 C C . LEU A 1 1006 ? 8.18 -32.375 -21.516 1 97.69 1006 LEU A C 1
ATOM 7870 O O . LEU A 1 1006 ? 8.188 -32.781 -20.359 1 97.69 1006 LEU A O 1
ATOM 7874 N N . HIS A 1 1007 ? 7.398 -32.844 -22.391 1 97.31 1007 HIS A N 1
ATOM 7875 C CA . HIS A 1 1007 ? 6.516 -34 -22.234 1 97.31 1007 HIS A CA 1
ATOM 7876 C C . HIS A 1 1007 ? 6.387 -34.781 -23.531 1 97.31 1007 HIS A C 1
ATOM 7878 O O . HIS A 1 1007 ? 6.301 -34.188 -24.609 1 97.31 1007 HIS A O 1
ATOM 7884 N N . ASN A 1 1008 ? 6.461 -36.062 -23.484 1 97.19 1008 ASN A N 1
ATOM 7885 C CA . ASN A 1 1008 ? 6.316 -36.906 -24.656 1 97.19 1008 ASN A CA 1
ATOM 7886 C C . ASN A 1 1008 ? 5.879 -38.312 -24.297 1 97.19 1008 ASN A C 1
ATOM 7888 O O . ASN A 1 1008 ? 6.645 -39.062 -23.688 1 97.19 1008 ASN A O 1
ATOM 7892 N N . VAL A 1 1009 ? 4.684 -38.688 -24.656 1 97.75 1009 VAL A N 1
ATOM 7893 C CA . VAL A 1 1009 ? 4.125 -40.031 -24.5 1 97.75 1009 VAL A CA 1
ATOM 7894 C C . VAL A 1 1009 ? 3.264 -40.375 -25.719 1 97.75 1009 VAL A C 1
ATOM 7896 O O . VAL A 1 1009 ? 2.979 -39.5 -26.547 1 97.75 1009 VAL A O 1
ATOM 7899 N N . ARG A 1 1010 ? 2.967 -41.656 -25.891 1 97.19 1010 ARG A N 1
ATOM 7900 C CA . ARG A 1 1010 ? 1.991 -42.031 -26.906 1 97.19 1010 ARG A CA 1
ATOM 7901 C C . ARG A 1 1010 ? 0.586 -42.094 -26.312 1 97.19 1010 ARG A C 1
ATOM 7903 O O . ARG A 1 1010 ? 0.373 -42.719 -25.266 1 97.19 1010 ARG A O 1
ATOM 7910 N N . GLY A 1 1011 ? -0.327 -41.562 -26.859 1 96.12 1011 GLY A N 1
ATOM 7911 C CA . GLY A 1 1011 ? -1.678 -41.406 -26.344 1 96.12 1011 GLY A CA 1
ATOM 7912 C C . GLY A 1 1011 ? -2.146 -39.969 -26.312 1 96.12 1011 GLY A C 1
ATOM 7913 O O . GLY A 1 1011 ? -2.025 -39.25 -27.312 1 96.12 1011 GLY A O 1
ATOM 7914 N N . GLY A 1 1012 ? -2.65 -39.5 -25.188 1 94.81 1012 GLY A N 1
ATOM 7915 C CA . GLY A 1 1012 ? -3.113 -38.156 -25.031 1 94.81 1012 GLY A CA 1
ATOM 7916 C C . GLY A 1 1012 ? -4.555 -37.938 -25.469 1 94.81 1012 GLY A C 1
ATOM 7917 O O . GLY A 1 1012 ? -5.363 -38.875 -25.375 1 94.81 1012 GLY A O 1
ATOM 7918 N N . VAL A 1 1013 ? -4.863 -36.719 -25.688 1 95.12 1013 VAL A N 1
ATOM 7919 C CA . VAL A 1 1013 ? -6.188 -36.312 -26.156 1 95.12 1013 VAL A CA 1
ATOM 7920 C C . VAL A 1 1013 ? -6.074 -35.594 -27.5 1 95.12 1013 VAL A C 1
ATOM 7922 O O . VAL A 1 1013 ? -5.012 -35.094 -27.844 1 95.12 1013 VAL A O 1
ATOM 7925 N N . PRO A 1 1014 ? -7.18 -35.625 -28.25 1 93.19 1014 PRO A N 1
ATOM 7926 C CA . PRO A 1 1014 ? -7.129 -34.875 -29.5 1 93.19 1014 PRO A CA 1
ATOM 7927 C C . PRO A 1 1014 ? -6.938 -33.375 -29.25 1 93.19 1014 PRO A C 1
ATOM 7929 O O . PRO A 1 1014 ? -7.531 -32.812 -28.328 1 93.19 1014 PRO A O 1
ATOM 7932 N N . ILE A 1 1015 ? -6.113 -32.75 -30.078 1 95.06 1015 ILE A N 1
ATOM 7933 C CA . ILE A 1 1015 ? -5.789 -31.344 -29.906 1 95.06 1015 ILE A CA 1
ATOM 7934 C C . ILE A 1 1015 ? -6.387 -30.547 -31.047 1 95.06 1015 ILE A C 1
ATOM 7936 O O . ILE A 1 1015 ? -6.16 -30.859 -32.219 1 95.06 1015 ILE A O 1
ATOM 7940 N N . GLU A 1 1016 ? -7.133 -29.578 -30.641 1 93.06 1016 GLU A N 1
ATOM 7941 C CA . GLU A 1 1016 ? -7.625 -28.594 -31.609 1 93.06 1016 GLU A CA 1
ATOM 7942 C C . GLU A 1 1016 ? -6.785 -27.328 -31.578 1 93.06 1016 GLU A C 1
ATOM 7944 O O . GLU A 1 1016 ? -6.426 -26.844 -30.5 1 93.06 1016 GLU A O 1
ATOM 7949 N N . LYS A 1 1017 ? -6.465 -26.875 -32.781 1 93.19 1017 LYS A N 1
ATOM 7950 C CA . LYS A 1 1017 ? -5.797 -25.578 -32.812 1 93.19 1017 LYS A CA 1
ATOM 7951 C C . LYS A 1 1017 ? -6.711 -24.469 -32.312 1 93.19 1017 LYS A C 1
ATOM 7953 O O . LYS A 1 1017 ? -7.902 -24.453 -32.625 1 93.19 1017 LYS A O 1
ATOM 7958 N N . ILE A 1 1018 ? -6.184 -23.609 -31.594 1 94.44 1018 ILE A N 1
ATOM 7959 C CA . ILE A 1 1018 ? -6.973 -22.484 -31.109 1 94.44 1018 ILE A CA 1
ATOM 7960 C C . ILE A 1 1018 ? -7.082 -21.422 -32.188 1 94.44 1018 ILE A C 1
ATOM 7962 O O . ILE A 1 1018 ? -6.066 -20.906 -32.656 1 94.44 1018 ILE A O 1
ATOM 7966 N N . ASP A 1 1019 ? -8.242 -21.125 -32.531 1 89.44 1019 ASP A N 1
ATOM 7967 C CA . ASP A 1 1019 ? -8.484 -20.078 -33.531 1 89.44 1019 ASP A CA 1
ATOM 7968 C C . ASP A 1 1019 ? -8.289 -18.703 -32.906 1 89.44 1019 ASP A C 1
ATOM 7970 O O . ASP A 1 1019 ? -8.836 -18.391 -31.859 1 89.44 1019 ASP A O 1
ATOM 7974 N N . ALA A 1 1020 ? -7.438 -17.984 -33.5 1 93.69 1020 ALA A N 1
ATOM 7975 C CA . ALA A 1 1020 ? -7.207 -16.625 -33.062 1 93.69 1020 ALA A CA 1
ATOM 7976 C C . ALA A 1 1020 ? -6.984 -15.688 -34.25 1 93.69 1020 ALA A C 1
ATOM 7978 O O . ALA A 1 1020 ? -6.504 -16.125 -35.312 1 93.69 1020 ALA A O 1
ATOM 7979 N N . ALA A 1 1021 ? -7.25 -14.453 -34.062 1 93.5 1021 ALA A N 1
ATOM 7980 C CA . ALA A 1 1021 ? -7.18 -13.445 -35.125 1 93.5 1021 ALA A CA 1
ATOM 7981 C C . ALA A 1 1021 ? -5.746 -13.273 -35.625 1 93.5 1021 ALA A C 1
ATOM 7983 O O . ALA A 1 1021 ? -4.801 -13.305 -34.812 1 93.5 1021 ALA A O 1
ATOM 7984 N N . ASN A 1 1022 ? -5.617 -13.156 -36.844 1 95.38 1022 ASN A N 1
ATOM 7985 C CA . ASN A 1 1022 ? -4.328 -12.773 -37.406 1 95.38 1022 ASN A CA 1
ATOM 7986 C C . ASN A 1 1022 ? -4.211 -11.258 -37.562 1 95.38 1022 ASN A C 1
ATOM 7988 O O . ASN A 1 1022 ? -5.07 -10.516 -37.094 1 95.38 1022 ASN A O 1
ATOM 7992 N N . TRP A 1 1023 ? -3.07 -10.836 -38.125 1 97 1023 TRP A N 1
ATOM 7993 C CA . TRP A 1 1023 ? -2.783 -9.406 -38.25 1 97 1023 TRP A CA 1
ATOM 7994 C C . TRP A 1 1023 ? -3.854 -8.695 -39.062 1 97 1023 TRP A C 1
ATOM 7996 O O . TRP A 1 1023 ? -4.305 -7.605 -38.688 1 97 1023 TRP A O 1
ATOM 8006 N N . LYS A 1 1024 ? -4.266 -9.258 -40.125 1 95.38 1024 LYS A N 1
ATOM 8007 C CA . LYS A 1 1024 ? -5.258 -8.641 -41.031 1 95.38 1024 LYS A CA 1
ATOM 8008 C C . LYS A 1 1024 ? -6.598 -8.477 -40.312 1 95.38 1024 LYS A C 1
ATOM 8010 O O . LYS A 1 1024 ? -7.281 -7.465 -40.469 1 95.38 1024 LYS A O 1
ATOM 8015 N N . ASP A 1 1025 ? -6.957 -9.492 -39.594 1 94.25 1025 ASP A N 1
ATOM 8016 C CA . ASP A 1 1025 ? -8.203 -9.422 -38.844 1 94.25 1025 ASP A CA 1
ATOM 8017 C C . ASP A 1 1025 ? -8.195 -8.234 -37.875 1 94.25 1025 ASP A C 1
ATOM 8019 O O . ASP A 1 1025 ? -9.188 -7.512 -37.781 1 94.25 1025 ASP A O 1
ATOM 8023 N N . ILE A 1 1026 ? -7.141 -8.078 -37.188 1 93.94 1026 ILE A N 1
ATOM 8024 C CA . ILE A 1 1026 ? -7.023 -7.023 -36.188 1 93.94 1026 ILE A CA 1
ATOM 8025 C C . ILE A 1 1026 ? -6.988 -5.66 -36.875 1 93.94 1026 ILE A C 1
ATOM 8027 O O . ILE A 1 1026 ? -7.59 -4.699 -36.375 1 93.94 1026 ILE A O 1
ATOM 8031 N N . LYS A 1 1027 ? -6.277 -5.578 -37.938 1 93.44 1027 LYS A N 1
ATOM 8032 C CA . LYS A 1 1027 ? -6.211 -4.328 -38.688 1 93.44 1027 LYS A CA 1
ATOM 8033 C C . LYS A 1 1027 ? -7.59 -3.918 -39.188 1 93.44 1027 LYS A C 1
ATOM 8035 O O . LYS A 1 1027 ? -7.938 -2.736 -39.156 1 93.44 1027 LYS A O 1
ATOM 8040 N N . GLU A 1 1028 ? -8.289 -4.848 -39.688 1 91.56 1028 GLU A N 1
ATOM 8041 C CA . GLU A 1 1028 ? -9.641 -4.574 -40.156 1 91.56 1028 GLU A CA 1
ATOM 8042 C C . GLU A 1 1028 ? -10.531 -4.102 -39.031 1 91.56 1028 GLU A C 1
ATOM 8044 O O . GLU A 1 1028 ? -11.328 -3.176 -39.188 1 91.56 1028 GLU A O 1
ATOM 8049 N N . ALA A 1 1029 ? -10.406 -4.762 -37.938 1 88.94 1029 ALA A N 1
ATOM 8050 C CA . ALA A 1 1029 ? -11.172 -4.348 -36.781 1 88.94 1029 ALA A CA 1
ATOM 8051 C C . ALA A 1 1029 ? -10.82 -2.92 -36.344 1 88.94 1029 ALA A C 1
ATOM 8053 O O . ALA A 1 1029 ? -11.695 -2.162 -35.938 1 88.94 1029 ALA A O 1
ATOM 8054 N N . GLN A 1 1030 ? -9.594 -2.588 -36.344 1 89.25 1030 GLN A N 1
ATOM 8055 C CA . GLN A 1 1030 ? -9.117 -1.251 -36 1 89.25 1030 GLN A CA 1
ATOM 8056 C C . GLN A 1 1030 ? -9.734 -0.198 -36.938 1 89.25 1030 GLN A C 1
ATOM 8058 O O . GLN A 1 1030 ? -10.094 0.891 -36.469 1 89.25 1030 GLN A O 1
ATOM 8063 N N . GLU A 1 1031 ? -9.797 -0.518 -38.188 1 85.69 1031 GLU A N 1
ATOM 8064 C CA . GLU A 1 1031 ? -10.344 0.409 -39.188 1 85.69 1031 GLU A CA 1
ATOM 8065 C C . GLU A 1 1031 ? -11.844 0.611 -38.969 1 85.69 1031 GLU A C 1
ATOM 8067 O O . GLU A 1 1031 ? -12.391 1.66 -39.312 1 85.69 1031 GLU A O 1
ATOM 8072 N N . GLN A 1 1032 ? -12.508 -0.28 -38.375 1 78.94 1032 GLN A N 1
ATOM 8073 C CA . GLN A 1 1032 ? -13.938 -0.189 -38.125 1 78.94 1032 GLN A CA 1
ATOM 8074 C C . GLN A 1 1032 ? -14.219 0.618 -36.875 1 78.94 1032 GLN A C 1
ATOM 8076 O O . GLN A 1 1032 ? -15.328 1.138 -36.688 1 78.94 1032 GLN A O 1
ATOM 8081 N N . GLN A 1 1033 ? -13.32 0.706 -35.969 1 73.31 1033 GLN A N 1
ATOM 8082 C CA . GLN A 1 1033 ? -13.477 1.483 -34.75 1 73.31 1033 GLN A CA 1
ATOM 8083 C C . GLN A 1 1033 ? -13.102 2.945 -34.969 1 73.31 1033 GLN A C 1
ATOM 8085 O O . GLN A 1 1033 ? -13.594 3.834 -34.281 1 73.31 1033 GLN A O 1
ATOM 8090 N N . MET B 1 1 ? 5.211 -17.562 1.287 1 27.78 1 MET B N 1
ATOM 8091 C CA . MET B 1 1 ? 5.258 -17.188 2.697 1 27.78 1 MET B CA 1
ATOM 8092 C C . MET B 1 1 ? 4.227 -16.109 3.008 1 27.78 1 MET B C 1
ATOM 8094 O O . MET B 1 1 ? 4 -15.773 4.172 1 27.78 1 MET B O 1
ATOM 8098 N N . ASP B 1 2 ? 3.805 -15.484 1.953 1 32.09 2 ASP B N 1
ATOM 8099 C CA . ASP B 1 2 ? 3.127 -14.219 2.213 1 32.09 2 ASP B CA 1
ATOM 8100 C C . ASP B 1 2 ? 1.708 -14.453 2.727 1 32.09 2 ASP B C 1
ATOM 8102 O O . ASP B 1 2 ? 1.101 -13.555 3.312 1 32.09 2 ASP B O 1
ATOM 8106 N N . LYS B 1 3 ? 1.123 -15.5 2.141 1 36.62 3 LYS B N 1
ATOM 8107 C CA . LYS B 1 3 ? -0.331 -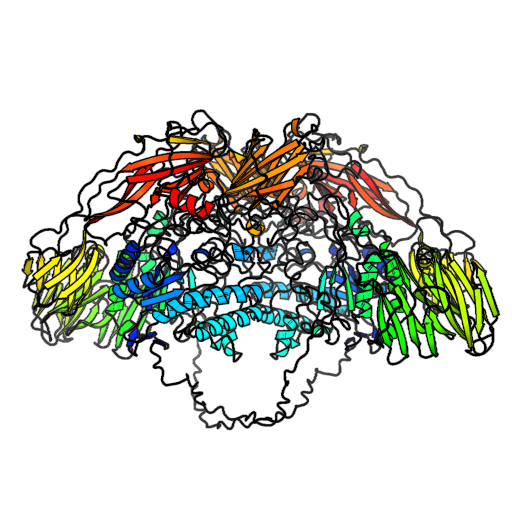15.508 2.27 1 36.62 3 LYS B CA 1
ATOM 8108 C C . LYS B 1 3 ? -0.752 -15.742 3.717 1 36.62 3 LYS B C 1
ATOM 8110 O O . LYS B 1 3 ? -1.911 -15.523 4.074 1 36.62 3 LYS B O 1
ATOM 8115 N N . MET B 1 4 ? 0.029 -16.562 4.602 1 32.75 4 MET B N 1
ATOM 8116 C CA . MET B 1 4 ? -0.456 -16.953 5.922 1 32.75 4 MET B CA 1
ATOM 8117 C C . MET B 1 4 ? 0 -15.945 6.98 1 32.75 4 MET B C 1
ATOM 8119 O O . MET B 1 4 ? 0.2 -16.312 8.141 1 32.75 4 MET B O 1
ATOM 8123 N N . GLY B 1 5 ? 0.348 -14.852 6.676 1 30.72 5 GLY B N 1
ATOM 8124 C CA . GLY B 1 5 ? 0.879 -14.062 7.781 1 30.72 5 GLY B CA 1
ATOM 8125 C C . GLY B 1 5 ? -0.087 -13.938 8.945 1 30.72 5 GLY B C 1
ATOM 8126 O O . GLY B 1 5 ? 0.278 -13.445 10.008 1 30.72 5 GLY B O 1
ATOM 8127 N N . LYS B 1 6 ? -1.29 -13.805 8.68 1 31.97 6 LYS B N 1
ATOM 8128 C CA . LYS B 1 6 ? -2.143 -13.516 9.828 1 31.97 6 LYS B CA 1
ATOM 8129 C C . LYS B 1 6 ? -2.223 -14.711 10.773 1 31.97 6 LYS B C 1
ATOM 8131 O O . LYS B 1 6 ? -2.457 -14.547 11.969 1 31.97 6 LYS B O 1
ATOM 8136 N N . ILE B 1 7 ? -2.182 -16.109 10.289 1 27.27 7 ILE B N 1
ATOM 8137 C CA . ILE B 1 7 ? -2.764 -17.203 11.055 1 27.27 7 ILE B CA 1
ATOM 8138 C C . ILE B 1 7 ? -1.684 -17.859 11.906 1 27.27 7 ILE B C 1
ATOM 8140 O O . ILE B 1 7 ? -1.964 -18.812 12.648 1 27.27 7 ILE B O 1
ATOM 8144 N N . ALA B 1 8 ? -0.378 -17.625 11.789 1 30.39 8 ALA B N 1
ATOM 8145 C CA . ALA B 1 8 ? 0.503 -18.547 12.508 1 30.39 8 ALA B CA 1
ATOM 8146 C C . ALA B 1 8 ? 0.211 -18.516 14.008 1 30.39 8 ALA B C 1
ATOM 8148 O O . ALA B 1 8 ? 0.879 -19.203 14.789 1 30.39 8 ALA B O 1
ATOM 8149 N N . LYS B 1 9 ? -0.385 -17.484 14.57 1 27.3 9 LYS B N 1
ATOM 8150 C CA . LYS B 1 9 ? -0.228 -17.297 16.016 1 27.3 9 LYS B CA 1
ATOM 8151 C C . LYS B 1 9 ? -0.896 -18.422 16.781 1 27.3 9 LYS B C 1
ATOM 8153 O O . LYS B 1 9 ? -0.531 -18.688 17.938 1 27.3 9 LYS B O 1
ATOM 8158 N N . ARG B 1 10 ? -2.09 -18.906 16.375 1 24.78 10 ARG B N 1
ATOM 8159 C CA . ARG B 1 10 ? -2.85 -19.406 17.516 1 24.78 10 ARG B CA 1
ATOM 8160 C C . ARG B 1 10 ? -2.363 -20.797 17.922 1 24.78 10 ARG B C 1
ATOM 8162 O O . ARG B 1 10 ? -2.82 -21.344 18.922 1 24.78 10 ARG B O 1
ATOM 8169 N N . PHE B 1 11 ? -1.743 -21.594 17.031 1 24.02 11 PHE B N 1
ATOM 8170 C CA . PHE B 1 11 ? -1.729 -23 17.438 1 24.02 11 PHE B CA 1
ATOM 8171 C C . PHE B 1 11 ? -0.441 -23.328 18.188 1 24.02 11 PHE B C 1
ATOM 8173 O O . PHE B 1 11 ? 0.565 -23.688 17.562 1 24.02 11 PHE B O 1
ATOM 8180 N N . ARG B 1 12 ? 0.146 -22.531 19.094 1 21.03 12 ARG B N 1
ATOM 8181 C CA . ARG B 1 12 ? 1.239 -23.078 19.891 1 21.03 12 ARG B CA 1
ATOM 8182 C C . ARG B 1 12 ? 0.818 -24.391 20.562 1 21.03 12 ARG B C 1
ATOM 8184 O O . ARG B 1 12 ? -0.163 -24.406 21.312 1 21.03 12 ARG B O 1
ATOM 8191 N N . LEU B 1 13 ? 1.249 -25.578 20.062 1 20.8 13 LEU B N 1
ATOM 8192 C CA . LEU B 1 13 ? 1.192 -26.938 20.609 1 20.8 13 LEU B CA 1
ATOM 8193 C C . LEU B 1 13 ? 1.778 -26.984 22.016 1 20.8 13 LEU B C 1
ATOM 8195 O O . LEU B 1 13 ? 2.863 -26.453 22.25 1 20.8 13 LEU B O 1
ATOM 8199 N N . GLY B 1 14 ? 1.007 -27.391 23.109 1 19.97 14 GLY B N 1
ATOM 8200 C CA . GLY B 1 14 ? 1.095 -27.734 24.516 1 19.97 14 GLY B CA 1
ATOM 8201 C C . GLY B 1 14 ? 2.117 -28.812 24.797 1 19.97 14 GLY B C 1
ATOM 8202 O O . GLY B 1 14 ? 1.944 -29.969 24.375 1 19.97 14 GLY B O 1
ATOM 8203 N N . ALA B 1 15 ? 3.455 -28.688 24.531 1 18.84 15 ALA B N 1
ATOM 8204 C CA . ALA B 1 15 ? 4.312 -29.75 25.078 1 18.84 15 ALA B CA 1
ATOM 8205 C C . ALA B 1 15 ? 3.951 -30.062 26.516 1 18.84 15 ALA B C 1
ATOM 8207 O O . ALA B 1 15 ? 3.586 -29.172 27.281 1 18.84 15 ALA B O 1
ATOM 8208 N N . SER B 1 16 ? 3.893 -31.406 27 1 17.55 16 SER B N 1
ATOM 8209 C CA . SER B 1 16 ? 3.516 -32.281 28.094 1 17.55 16 SER B CA 1
ATOM 8210 C C . SER B 1 16 ? 4.398 -32.062 29.312 1 17.55 16 SER B C 1
ATOM 8212 O O . SER B 1 16 ? 5.578 -32.438 29.312 1 17.55 16 SER B O 1
ATOM 8214 N N . LEU B 1 17 ? 4.473 -30.875 29.875 1 17.06 17 LEU B N 1
ATOM 8215 C CA . LEU B 1 17 ? 5.109 -30.828 31.188 1 17.06 17 LEU B CA 1
ATOM 8216 C C . LEU B 1 17 ? 4.488 -31.859 32.125 1 17.06 17 LEU B C 1
ATOM 8218 O O . LEU B 1 17 ? 3.297 -31.781 32.438 1 17.06 17 LEU B O 1
ATOM 8222 N N . LEU B 1 18 ? 5.125 -33.031 32.281 1 15.88 18 LEU B N 1
ATOM 8223 C CA . LEU B 1 18 ? 4.75 -34.219 33.062 1 15.88 18 LEU B CA 1
ATOM 8224 C C . LEU B 1 18 ? 4.43 -33.844 34.5 1 15.88 18 LEU B C 1
ATOM 8226 O O . LEU B 1 18 ? 3.377 -34.219 35.031 1 15.88 18 LEU B O 1
ATOM 8230 N N . SER B 1 19 ? 5.477 -34 35.469 1 15.44 19 SER B N 1
ATOM 8231 C CA . SER B 1 19 ? 5.312 -35 36.5 1 15.44 19 SER B CA 1
ATOM 8232 C C . SER B 1 19 ? 4.473 -34.469 37.656 1 15.44 19 SER B C 1
ATOM 8234 O O . SER B 1 19 ? 3.572 -35.156 38.156 1 15.44 19 SER B O 1
ATOM 8236 N N . LEU B 1 20 ? 5.137 -33.531 38.469 1 17.12 20 LEU B N 1
ATOM 8237 C CA . LEU B 1 20 ? 5.168 -33.875 39.875 1 17.12 20 LEU B CA 1
ATOM 8238 C C . LEU B 1 20 ? 3.799 -33.688 40.531 1 17.12 20 LEU B C 1
ATOM 8240 O O . LEU B 1 20 ? 2.994 -32.875 40.031 1 17.12 20 LEU B O 1
ATOM 8244 N N . LEU B 1 21 ? 3.553 -34.344 41.719 1 16.31 21 LEU B N 1
ATOM 8245 C CA . LEU B 1 21 ? 2.566 -34.969 42.594 1 16.31 21 LEU B CA 1
ATOM 8246 C C . LEU B 1 21 ? 1.775 -33.938 43.375 1 16.31 21 LEU B C 1
ATOM 8248 O O . LEU B 1 21 ? 0.879 -34.281 44.125 1 16.31 21 LEU B O 1
ATOM 8252 N N . LEU B 1 22 ? 2.273 -32.594 43.219 1 16.45 22 LEU B N 1
ATOM 8253 C CA . LEU B 1 22 ? 1.956 -32.125 44.562 1 16.45 22 LEU B CA 1
ATOM 8254 C C . LEU B 1 22 ? 0.451 -32.156 44.812 1 16.45 22 LEU B C 1
ATOM 8256 O O . LEU B 1 22 ? -0.337 -32.062 43.875 1 16.45 22 LEU B O 1
ATOM 8260 N N . PRO B 1 23 ? 0.055 -32.031 46.031 1 16.31 23 PRO B N 1
ATOM 8261 C CA . PRO B 1 23 ? -1.013 -32.594 46.844 1 16.31 23 PRO B CA 1
ATOM 8262 C C . PRO B 1 23 ? -2.387 -32.031 46.531 1 16.31 23 PRO B C 1
ATOM 8264 O O . PRO B 1 23 ? -3.336 -32.781 46.281 1 16.31 23 PRO B O 1
ATOM 8267 N N . SER B 1 24 ? -2.547 -30.828 46.969 1 16.02 24 SER B N 1
ATOM 8268 C CA . SER B 1 24 ? -3.543 -30.719 48.031 1 16.02 24 SER B CA 1
ATOM 8269 C C . SER B 1 24 ? -4.938 -30.5 47.438 1 16.02 24 SER B C 1
ATOM 8271 O O . SER B 1 24 ? -5.094 -30.219 46.25 1 16.02 24 SER B O 1
ATOM 8273 N N . LEU B 1 25 ? -5.742 -29.688 48.094 1 16.25 25 LEU B N 1
ATOM 8274 C CA . LEU B 1 25 ? -6.984 -29.812 48.844 1 16.25 25 LEU B CA 1
ATOM 8275 C C . LEU B 1 25 ? -8.164 -29.25 48.062 1 16.25 25 LEU B C 1
ATOM 8277 O O . LEU B 1 25 ? -9.312 -29.594 48.312 1 16.25 25 LEU B O 1
ATOM 8281 N N . ILE B 1 26 ? -7.801 -28.281 47 1 16.56 26 ILE B N 1
ATOM 8282 C CA . ILE B 1 26 ? -8.781 -27.219 47.219 1 16.56 26 ILE B CA 1
ATOM 8283 C C . ILE B 1 26 ? -10.141 -27.656 46.688 1 16.56 26 ILE B C 1
ATOM 8285 O O . ILE B 1 26 ? -10.242 -28.172 45.562 1 16.56 26 ILE B O 1
ATOM 8289 N N . ASN B 1 27 ? -11.133 -27.578 47.5 1 16.83 27 ASN B N 1
ATOM 8290 C CA . ASN B 1 27 ? -12.484 -28.047 47.781 1 16.83 27 ASN B CA 1
ATOM 8291 C C . ASN B 1 27 ? -13.492 -27.469 46.781 1 16.83 27 ASN B C 1
ATOM 8293 O O . ASN B 1 27 ? -13.695 -26.266 46.719 1 16.83 27 ASN B O 1
ATOM 8297 N N . HIS B 1 28 ? -13.375 -27.953 45.562 1 17.12 28 HIS B N 1
ATOM 8298 C CA . HIS B 1 28 ? -14.133 -27.359 44.438 1 17.12 28 HIS B CA 1
ATOM 8299 C C . HIS B 1 28 ? -15.633 -27.484 44.688 1 17.12 28 HIS B C 1
ATOM 8301 O O . HIS B 1 28 ? -16.188 -28.578 44.656 1 17.12 28 HIS B O 1
ATOM 8307 N N . ASN B 1 29 ? -16.062 -26.578 45.656 1 16.3 29 ASN B N 1
ATOM 8308 C CA . ASN B 1 29 ? -17.453 -26.688 46.125 1 16.3 29 ASN B CA 1
ATOM 8309 C C . ASN B 1 29 ? -18.422 -26.688 44.938 1 16.3 29 ASN B C 1
ATOM 8311 O O . ASN B 1 29 ? -18.156 -26.094 43.906 1 16.3 29 ASN B O 1
ATOM 8315 N N . ALA B 1 30 ? -19.438 -27.516 45.094 1 16.59 30 ALA B N 1
ATOM 8316 C CA . ALA B 1 30 ? -20.469 -28.172 44.281 1 16.59 30 ALA B CA 1
ATOM 8317 C C . ALA B 1 30 ? -21.5 -27.172 43.781 1 16.59 30 ALA B C 1
ATOM 8319 O O . ALA B 1 30 ? -22.422 -27.547 43.062 1 16.59 30 ALA B O 1
ATOM 8320 N N . ILE B 1 31 ? -21.188 -25.734 43.844 1 15.45 31 ILE B N 1
ATOM 8321 C CA . ILE B 1 31 ? -22.469 -25.078 44.031 1 15.45 31 ILE B CA 1
ATOM 8322 C C . ILE B 1 31 ? -23.391 -25.344 42.844 1 15.45 31 ILE B C 1
ATOM 8324 O O . ILE B 1 31 ? -22.984 -25.156 41.688 1 15.45 31 ILE B O 1
ATOM 8328 N N . ALA B 1 32 ? -24.516 -25.875 43.094 1 16 32 ALA B N 1
ATOM 8329 C CA . ALA B 1 32 ? -25.656 -26.609 42.562 1 16 32 ALA B CA 1
ATOM 8330 C C . ALA B 1 32 ? -26.344 -25.781 41.469 1 16 32 ALA B C 1
ATOM 8332 O O . ALA B 1 32 ? -26.094 -24.578 41.312 1 16 32 ALA B O 1
ATOM 8333 N N . ALA B 1 33 ? -27.625 -25.688 41.562 1 16.28 33 ALA B N 1
ATOM 8334 C CA . ALA B 1 33 ? -28.781 -26.156 40.781 1 16.28 33 ALA B CA 1
ATOM 8335 C C . ALA B 1 33 ? -29.359 -25.047 39.938 1 16.28 33 ALA B C 1
ATOM 8337 O O . ALA B 1 33 ? -29.578 -25.219 38.719 1 16.28 33 ALA B O 1
ATOM 8338 N N . ASP B 1 34 ? -30.078 -24.031 40.5 1 15.62 34 ASP B N 1
ATOM 8339 C CA . ASP B 1 34 ? -31.531 -23.953 40.312 1 15.62 34 ASP B CA 1
ATOM 8340 C C . ASP B 1 34 ? -31.891 -22.953 39.219 1 15.62 34 ASP B C 1
ATOM 8342 O O . ASP B 1 34 ? -32.844 -23.203 38.438 1 15.62 34 ASP B O 1
ATOM 8346 N N . ASN B 1 35 ? -31.234 -21.781 39.156 1 15.92 35 ASN B N 1
ATOM 8347 C CA . ASN B 1 35 ? -32.156 -20.656 39.156 1 15.92 35 ASN B CA 1
ATOM 8348 C C . ASN B 1 35 ? -32.719 -20.375 37.781 1 15.92 35 ASN B C 1
ATOM 8350 O O . ASN B 1 35 ? -31.969 -20 36.875 1 15.92 35 ASN B O 1
ATOM 8354 N N . SER B 1 36 ? -33.781 -21.062 37.375 1 18.48 36 SER B N 1
ATOM 8355 C CA . SER B 1 36 ? -34.5 -21.109 36.125 1 18.48 36 SER B CA 1
ATOM 8356 C C . SER B 1 36 ? -35.094 -19.75 35.75 1 18.48 36 SER B C 1
ATOM 8358 O O . SER B 1 36 ? -35.875 -19.641 34.844 1 18.48 36 SER B O 1
ATOM 8360 N N . ASP B 1 37 ? -34.594 -18.719 36.281 1 15.71 37 ASP B N 1
ATOM 8361 C CA . ASP B 1 37 ? -35.531 -17.594 36.344 1 15.71 37 ASP B CA 1
ATOM 8362 C C . ASP B 1 37 ? -36.094 -17.312 34.969 1 15.71 37 ASP B C 1
ATOM 8364 O O . ASP B 1 37 ? -35.531 -17.688 33.938 1 15.71 37 ASP B O 1
ATOM 8368 N N . LYS B 1 38 ? -37.219 -16.438 34.844 1 19.83 38 LYS B N 1
ATOM 8369 C CA . LYS B 1 38 ? -38.438 -15.742 34.438 1 19.83 38 LYS B CA 1
ATOM 8370 C C . LYS B 1 38 ? -38.219 -14.844 33.219 1 19.83 38 LYS B C 1
ATOM 8372 O O . LYS B 1 38 ? -37.656 -13.75 33.375 1 19.83 38 LYS B O 1
ATOM 8377 N N . ILE B 1 39 ? -37.906 -15.367 32.188 1 18.17 39 ILE B N 1
ATOM 8378 C CA . ILE B 1 39 ? -37.594 -14.344 31.188 1 18.17 39 ILE B CA 1
ATOM 8379 C C . ILE B 1 39 ? -38.875 -13.625 30.766 1 18.17 39 ILE B C 1
ATOM 8381 O O . ILE B 1 39 ? -39.75 -14.211 30.094 1 18.17 39 ILE B O 1
ATOM 8385 N N . LEU B 1 40 ? -39.625 -13 31.656 1 18.7 40 LEU B N 1
ATOM 8386 C CA . LEU B 1 40 ? -40.875 -12.242 31.562 1 18.7 40 LEU B CA 1
ATOM 8387 C C . LEU B 1 40 ? -40.812 -11.258 30.391 1 18.7 40 LEU B C 1
ATOM 8389 O O . LEU B 1 40 ? -39.812 -10.578 30.188 1 18.7 40 LEU B O 1
ATOM 8393 N N . SER B 1 41 ? -41.719 -11.469 29.422 1 20.12 41 SER B N 1
ATOM 8394 C CA . SER B 1 41 ? -42.125 -10.836 28.172 1 20.12 41 SER B CA 1
ATOM 8395 C C . SER B 1 41 ? -42.531 -9.383 28.406 1 20.12 41 SER B C 1
ATOM 8397 O O . SER B 1 41 ? -43.062 -8.727 27.5 1 20.12 41 SER B O 1
ATOM 8399 N N . ARG B 1 42 ? -42.438 -8.867 29.5 1 21.08 42 ARG B N 1
ATOM 8400 C CA . ARG B 1 42 ? -43.312 -7.746 29.828 1 21.08 42 ARG B CA 1
ATOM 8401 C C . ARG B 1 42 ? -43.094 -6.582 28.859 1 21.08 42 ARG B C 1
ATOM 8403 O O . ARG B 1 42 ? -42 -6.426 28.312 1 21.08 42 ARG B O 1
ATOM 8410 N N . PRO B 1 43 ? -44.312 -5.902 28.453 1 21.53 43 PRO B N 1
ATOM 8411 C CA . PRO B 1 43 ? -44.281 -4.59 27.797 1 21.53 43 PRO B CA 1
ATOM 8412 C C . PRO B 1 43 ? -43.156 -3.699 28.297 1 21.53 43 PRO B C 1
ATOM 8414 O O . PRO B 1 43 ? -42.938 -3.59 29.5 1 21.53 43 PRO B O 1
ATOM 8417 N N . VAL B 1 44 ? -42.156 -3.703 27.562 1 20.94 44 VAL B N 1
ATOM 8418 C CA . VAL B 1 44 ? -41.125 -3.215 28.469 1 20.94 44 VAL B CA 1
ATOM 8419 C C . VAL B 1 44 ? -41.562 -1.874 29.062 1 20.94 44 VAL B C 1
ATOM 8421 O O . VAL B 1 44 ? -41.75 -0.897 28.344 1 20.94 44 VAL B O 1
ATOM 8424 N N . LYS B 1 45 ? -42.719 -1.893 29.719 1 21.36 45 LYS B N 1
ATOM 8425 C CA . LYS B 1 45 ? -42.781 -0.642 30.469 1 21.36 45 LYS B CA 1
ATOM 8426 C C . LYS B 1 45 ? -41.375 -0.056 30.672 1 21.36 45 LYS B C 1
ATOM 8428 O O . LYS B 1 45 ? -40.438 -0.79 30.906 1 21.36 45 LYS B O 1
ATOM 8433 N N . GLY B 1 46 ? -41.344 1.077 29.938 1 19.78 46 GLY B N 1
ATOM 8434 C CA . GLY B 1 46 ? -40.156 1.922 29.969 1 19.78 46 GLY B CA 1
ATOM 8435 C C . GLY B 1 46 ? -39.344 1.771 31.234 1 19.78 46 GLY B C 1
ATOM 8436 O O . GLY B 1 46 ? -39.656 2.402 32.25 1 19.78 46 GLY B O 1
ATOM 8437 N N . ARG B 1 47 ? -39.281 0.501 31.375 1 22.86 47 ARG B N 1
ATOM 8438 C CA . ARG B 1 47 ? -38.719 0.445 32.719 1 22.86 47 ARG B CA 1
ATOM 8439 C C . ARG B 1 47 ? -37.438 1.299 32.812 1 22.86 47 ARG B C 1
ATOM 8441 O O . ARG B 1 47 ? -36.594 1.234 31.922 1 22.86 47 ARG B O 1
ATOM 8448 N N . ASP B 1 48 ? -37.719 2.236 33.469 1 19.56 48 ASP B N 1
ATOM 8449 C CA . ASP B 1 48 ? -36.688 3.197 33.906 1 19.56 48 ASP B CA 1
ATOM 8450 C C . ASP B 1 48 ? -35.406 2.49 34.281 1 19.56 48 ASP B C 1
ATOM 8452 O O . ASP B 1 48 ? -35.344 1.766 35.281 1 19.56 48 ASP B O 1
ATOM 8456 N N . ILE B 1 49 ? -35.156 1.734 33.312 1 23.17 49 ILE B N 1
ATOM 8457 C CA . ILE B 1 49 ? -33.938 1.066 33.75 1 23.17 49 ILE B CA 1
ATOM 8458 C C . ILE B 1 49 ? -33 2.078 34.406 1 23.17 49 ILE B C 1
ATOM 8460 O O . ILE B 1 49 ? -32.5 3.004 33.75 1 23.17 49 ILE B O 1
ATOM 8464 N N . THR B 1 50 ? -33.375 2.271 35.594 1 21.78 50 THR B N 1
ATOM 8465 C CA . THR B 1 50 ? -32.5 3.043 36.469 1 21.78 50 THR B CA 1
ATOM 8466 C C . THR B 1 50 ? -31.125 2.373 36.594 1 21.78 50 THR B C 1
ATOM 8468 O O . THR B 1 50 ? -31.031 1.259 37.094 1 21.78 50 THR B O 1
ATOM 8471 N N . VAL B 1 51 ? -30.516 2.197 35.469 1 25.23 51 VAL B N 1
ATOM 8472 C CA . VAL B 1 51 ? -29.109 1.863 35.719 1 25.23 51 VAL B CA 1
ATOM 8473 C C . VAL B 1 51 ? -28.656 2.521 37 1 25.23 51 VAL B C 1
ATOM 8475 O O . VAL B 1 51 ? -28.688 3.748 37.125 1 25.23 51 VAL B O 1
ATOM 8478 N N . SER B 1 52 ? -28.906 1.721 37.938 1 26.3 52 SER B N 1
ATOM 8479 C CA . SER B 1 52 ? -28.5 2.264 39.219 1 26.3 52 SER B CA 1
ATOM 8480 C C . SER B 1 52 ? -27 2.566 39.25 1 26.3 52 SER B C 1
ATOM 8482 O O . SER B 1 52 ? -26.172 1.653 39.188 1 26.3 52 SER B O 1
ATOM 8484 N N . LEU B 1 53 ? -26.547 3.553 38.406 1 30.31 53 LEU B N 1
ATOM 8485 C CA . LEU B 1 53 ? -25.234 4.07 38.781 1 30.31 53 LEU B CA 1
ATOM 8486 C C . LEU B 1 53 ? -24.969 3.826 40.25 1 30.31 53 LEU B C 1
ATOM 8488 O O . LEU B 1 53 ? -25.891 3.844 41.094 1 30.31 53 LEU B O 1
ATOM 8492 N N . PRO B 1 54 ? -24.094 2.914 40.656 1 30.48 54 PRO B N 1
ATOM 8493 C CA . PRO B 1 54 ? -24.062 2.824 42.094 1 30.48 54 PRO B CA 1
ATOM 8494 C C . PRO B 1 54 ? -24.672 4.059 42.781 1 30.48 54 PRO B C 1
ATOM 8496 O O . PRO B 1 54 ? -24.906 5.074 42.125 1 30.48 54 PRO B O 1
ATOM 8499 N N . ALA B 1 55 ? -24.328 4.355 44.094 1 33.06 55 ALA B N 1
ATOM 8500 C CA . ALA B 1 55 ? -24.812 5.488 44.875 1 33.06 55 ALA B CA 1
ATOM 8501 C C . ALA B 1 55 ? -24.953 6.734 44 1 33.06 55 ALA B C 1
ATOM 8503 O O . ALA B 1 55 ? -24.328 6.84 42.938 1 33.06 55 ALA B O 1
ATOM 8504 N N . GLU B 1 56 ? -25.609 7.859 44.312 1 36.78 56 GLU B N 1
ATOM 8505 C CA . GLU B 1 56 ? -26.141 9.156 43.906 1 36.78 56 GLU B CA 1
ATOM 8506 C C . GLU B 1 56 ? -25.078 9.984 43.188 1 36.78 56 GLU B C 1
ATOM 8508 O O . GLU B 1 56 ? -24.469 10.883 43.781 1 36.78 56 GLU B O 1
ATOM 8513 N N . LYS B 1 57 ? -24 9.312 42.562 1 45.69 57 LYS B N 1
ATOM 8514 C CA . LYS B 1 57 ? -23 10.305 42.156 1 45.69 57 LYS B CA 1
ATOM 8515 C C . LYS B 1 57 ? -23.594 11.273 41.125 1 45.69 57 LYS B C 1
ATOM 8517 O O . LYS B 1 57 ? -24.344 10.867 40.219 1 45.69 57 LYS B O 1
ATOM 8522 N N . THR B 1 58 ? -23.625 12.375 41.375 1 54.53 58 THR B N 1
ATOM 8523 C CA . THR B 1 58 ? -24.094 13.555 40.688 1 54.53 58 THR B CA 1
ATOM 8524 C C . THR B 1 58 ? -23.438 13.672 39.312 1 54.53 58 THR B C 1
ATOM 8526 O O . THR B 1 58 ? -22.219 13.773 39.188 1 54.53 58 THR B O 1
ATOM 8529 N N . VAL B 1 59 ? -24.031 12.992 38.125 1 68.19 59 VAL B N 1
ATOM 8530 C CA . VAL B 1 59 ? -23.594 13.242 36.75 1 68.19 59 VAL B CA 1
ATOM 8531 C C . VAL B 1 59 ? -23.469 14.742 36.5 1 68.19 59 VAL B C 1
ATOM 8533 O O . VAL B 1 59 ? -24.469 15.469 36.531 1 68.19 59 VAL B O 1
ATOM 8536 N N . ARG B 1 60 ? -22.219 15.086 36.406 1 83.81 60 ARG B N 1
ATOM 8537 C CA . ARG B 1 60 ? -21.969 16.516 36.344 1 83.81 60 ARG B CA 1
ATOM 8538 C C . ARG B 1 60 ? -21.828 16.984 34.875 1 83.81 60 ARG B C 1
ATOM 8540 O O . ARG B 1 60 ? -21.938 18.188 34.594 1 83.81 60 ARG B O 1
ATOM 8547 N N . ILE B 1 61 ? -21.531 16.062 34.031 1 90.25 61 ILE B N 1
ATOM 8548 C CA . ILE B 1 61 ? -21.422 16.391 32.625 1 90.25 61 ILE B CA 1
ATOM 8549 C C . ILE B 1 61 ? -22.453 15.594 31.812 1 90.25 61 ILE B C 1
ATOM 8551 O O . ILE B 1 61 ? -22.453 14.359 31.844 1 90.25 61 ILE B O 1
ATOM 8555 N N . THR B 1 62 ? -23.312 16.219 31.203 1 87.44 62 THR B N 1
ATOM 8556 C CA . THR B 1 62 ? -24.359 15.586 30.406 1 87.44 62 THR B CA 1
ATOM 8557 C C . THR B 1 62 ? -24.453 16.234 29.031 1 87.44 62 THR B C 1
ATOM 8559 O O . THR B 1 62 ? -23.812 17.234 28.766 1 87.44 62 THR B O 1
ATOM 8562 N N . PHE B 1 63 ? -25.188 15.57 28.188 1 86 63 PHE B N 1
ATOM 8563 C CA . PHE B 1 63 ? -25.406 16.062 26.828 1 86 63 PHE B CA 1
ATOM 8564 C C . PHE B 1 63 ? -26.875 15.93 26.438 1 86 63 PHE B C 1
ATOM 8566 O O . PHE B 1 63 ? -27.562 15.008 26.875 1 86 63 PHE B O 1
ATOM 8573 N N . ASP B 1 64 ? -27.359 16.891 25.719 1 84.75 64 ASP B N 1
ATOM 8574 C CA . ASP B 1 64 ? -28.625 16.75 25.016 1 84.75 64 ASP B CA 1
ATOM 8575 C C . ASP B 1 64 ? -28.469 17.062 23.531 1 84.75 64 ASP B C 1
ATOM 8577 O O . ASP B 1 64 ? -27.359 17.062 23 1 84.75 64 ASP B O 1
ATOM 8581 N N . ARG B 1 65 ? -29.5 17.219 22.828 1 80.81 65 ARG B N 1
ATOM 8582 C CA . ARG B 1 65 ? -29.453 17.375 21.375 1 80.81 65 ARG B CA 1
ATOM 8583 C C . ARG B 1 65 ? -28.828 18.703 20.984 1 80.81 65 ARG B C 1
ATOM 8585 O O . ARG B 1 65 ? -28.484 18.922 19.828 1 80.81 65 ARG B O 1
ATOM 8592 N N . TYR B 1 66 ? -28.688 19.609 22.031 1 87.62 66 TYR B N 1
ATOM 8593 C CA . TYR B 1 66 ? -28.219 20.953 21.703 1 87.62 66 TYR B CA 1
ATOM 8594 C C . TYR B 1 66 ? -26.734 21.109 22.016 1 87.62 66 TYR B C 1
ATOM 8596 O O . TYR B 1 66 ? -25.969 21.641 21.219 1 87.62 66 TYR B O 1
ATOM 8604 N N . SER B 1 67 ? -26.375 20.75 23.219 1 91.12 67 SER B N 1
ATOM 8605 C CA . SER B 1 67 ? -25.016 20.984 23.688 1 91.12 67 SER B CA 1
ATOM 8606 C C . SER B 1 67 ? -24.703 20.188 24.938 1 91.12 67 SER B C 1
ATOM 8608 O O . SER B 1 67 ? -25.562 19.469 25.453 1 91.12 67 SER B O 1
ATOM 8610 N N . ALA B 1 68 ? -23.5 20.266 25.375 1 90.88 68 ALA B N 1
ATOM 8611 C CA . ALA B 1 68 ? -23.094 19.75 26.672 1 90.88 68 ALA B CA 1
ATOM 8612 C C . ALA B 1 68 ? -23.641 20.625 27.812 1 90.88 68 ALA B C 1
ATOM 8614 O O . ALA B 1 68 ? -23.969 21.781 27.594 1 90.88 68 ALA B O 1
ATOM 8615 N N . MET B 1 69 ? -23.828 20 28.938 1 92.19 69 MET B N 1
ATOM 8616 C CA . MET B 1 69 ? -24.125 20.703 30.172 1 92.19 69 MET B CA 1
ATOM 8617 C C . MET B 1 69 ? -23.141 20.328 31.266 1 92.19 69 MET B C 1
ATOM 8619 O O . MET B 1 69 ? -22.875 19.156 31.5 1 92.19 69 MET B O 1
ATOM 8623 N N . ILE B 1 70 ? -22.5 21.312 31.766 1 93.56 70 ILE B N 1
ATOM 8624 C CA . ILE B 1 70 ? -21.641 21.125 32.938 1 93.56 70 ILE B CA 1
ATOM 8625 C C . ILE B 1 70 ? -22.312 21.688 34.188 1 93.56 70 ILE B C 1
ATOM 8627 O O . ILE B 1 70 ? -22.594 22.891 34.25 1 93.56 70 ILE B O 1
ATOM 8631 N N . ASP B 1 71 ? -22.625 20.891 35.156 1 93.06 71 ASP B N 1
ATOM 8632 C CA . ASP B 1 71 ? -23.391 21.25 36.344 1 93.06 71 ASP B CA 1
ATOM 8633 C C . ASP B 1 71 ? -24.703 21.922 35.969 1 93.06 71 ASP B C 1
ATOM 8635 O O . ASP B 1 71 ? -25.031 23 36.5 1 93.06 71 ASP B O 1
ATOM 8639 N N . SER B 1 72 ? -25.266 21.438 34.938 1 90.25 72 SER B N 1
ATOM 8640 C CA . SER B 1 72 ? -26.594 21.812 34.469 1 90.25 72 SER B CA 1
ATOM 8641 C C . SER B 1 72 ? -26.594 23.156 33.781 1 90.25 72 SER B C 1
ATOM 8643 O O . SER B 1 72 ? -27.656 23.75 33.531 1 90.25 72 SER B O 1
ATOM 8645 N N . ARG B 1 73 ? -25.516 23.609 33.562 1 93 73 ARG B N 1
ATOM 8646 C CA . ARG B 1 73 ? -25.375 24.812 32.75 1 93 73 ARG B CA 1
ATOM 8647 C C . ARG B 1 73 ? -24.891 24.469 31.328 1 93 73 ARG B C 1
ATOM 8649 O O . ARG B 1 73 ? -23.938 23.703 31.172 1 93 73 ARG B O 1
ATOM 8656 N N . ARG B 1 74 ? -25.547 25.062 30.375 1 93.5 74 ARG B N 1
ATOM 8657 C CA . ARG B 1 74 ? -25.203 24.781 28.984 1 93.5 74 ARG B CA 1
ATOM 8658 C C . ARG B 1 74 ? -23.797 25.281 28.656 1 93.5 74 ARG B C 1
ATOM 8660 O O . ARG B 1 74 ? -23.375 26.344 29.125 1 93.5 74 ARG B O 1
ATOM 8667 N N . PHE B 1 75 ? -23.172 24.438 27.891 1 93.38 75 PHE B N 1
ATOM 8668 C CA . PHE B 1 75 ? -21.766 24.719 27.594 1 93.38 75 PHE B CA 1
ATOM 8669 C C . PHE B 1 75 ? -21.422 24.25 26.188 1 93.38 75 PHE B C 1
ATOM 8671 O O . PHE B 1 75 ? -21.703 23.125 25.812 1 93.38 75 PHE B O 1
ATOM 8678 N N . LEU B 1 76 ? -20.922 25.156 25.375 1 94.69 76 LEU B N 1
ATOM 8679 C CA . LEU B 1 76 ? -20.344 24.797 24.078 1 94.69 76 LEU B CA 1
ATOM 8680 C C . LEU B 1 76 ? -18.859 24.469 24.219 1 94.69 76 LEU B C 1
ATOM 8682 O O . LEU B 1 76 ? -18.078 25.328 24.609 1 94.69 76 LEU B O 1
ATOM 8686 N N . ILE B 1 77 ? -18.516 23.25 23.922 1 95.25 77 ILE B N 1
ATOM 8687 C CA . ILE B 1 77 ? -17.109 22.844 24.016 1 95.25 77 ILE B CA 1
ATOM 8688 C C . ILE B 1 77 ? -16.344 23.375 22.812 1 95.25 77 ILE B C 1
ATOM 8690 O O . ILE B 1 77 ? -16.453 22.828 21.703 1 95.25 77 ILE B O 1
ATOM 8694 N N . TRP B 1 78 ? -15.656 24.438 22.984 1 96.31 78 TRP B N 1
ATOM 8695 C CA . TRP B 1 78 ? -14.789 25.062 21.984 1 96.31 78 TRP B CA 1
ATOM 8696 C C . TRP B 1 78 ? -13.32 24.75 22.266 1 96.31 78 TRP B C 1
ATOM 8698 O O . TRP B 1 78 ? -12.664 25.453 23.031 1 96.31 78 TRP B O 1
ATOM 8708 N N . SER B 1 79 ? -12.852 23.688 21.562 1 97 79 SER B N 1
ATOM 8709 C CA . SER B 1 79 ? -11.586 23.094 21.953 1 97 79 SER B CA 1
ATOM 8710 C C . SER B 1 79 ? -10.547 23.219 20.844 1 97 79 SER B C 1
ATOM 8712 O O . SER B 1 79 ? -10.898 23.328 19.672 1 97 79 SER B O 1
ATOM 8714 N N . GLY B 1 80 ? -9.273 23.359 21.234 1 97.38 80 GLY B N 1
ATOM 8715 C CA . GLY B 1 80 ? -8.102 23.25 20.375 1 97.38 80 GLY B CA 1
ATOM 8716 C C . GLY B 1 80 ? -7.129 22.188 20.844 1 97.38 80 GLY B C 1
ATOM 8717 O O . GLY B 1 80 ? -6.953 21.969 22.047 1 97.38 80 GLY B O 1
ATOM 8718 N N . GLU B 1 81 ? -6.465 21.547 19.859 1 97.31 81 GLU B N 1
ATOM 8719 C CA . GLU B 1 81 ? -5.57 20.453 20.219 1 97.31 81 GLU B CA 1
ATOM 8720 C C . GLU B 1 81 ? -4.152 20.953 20.469 1 97.31 81 GLU B C 1
ATOM 8722 O O . GLU B 1 81 ? -3.658 21.828 19.75 1 97.31 81 GLU B O 1
ATOM 8727 N N . PHE B 1 82 ? -3.566 20.5 21.547 1 97.81 82 PHE B N 1
ATOM 8728 C CA . PHE B 1 82 ? -2.18 20.734 21.938 1 97.81 82 PHE B CA 1
ATOM 8729 C C . PHE B 1 82 ? -1.481 19.406 22.234 1 97.81 82 PHE B C 1
ATOM 8731 O O . PHE B 1 82 ? -1.971 18.609 23.047 1 97.81 82 PHE B O 1
ATOM 8738 N N . ASP B 1 83 ? -0.351 19.141 21.562 1 97.69 83 ASP B N 1
ATOM 8739 C CA . ASP B 1 83 ? 0.49 17.969 21.812 1 97.69 83 ASP B CA 1
ATOM 8740 C C . ASP B 1 83 ? 1.698 18.328 22.672 1 97.69 83 ASP B C 1
ATOM 8742 O O . ASP B 1 83 ? 2.744 18.719 22.141 1 97.69 83 ASP B O 1
ATOM 8746 N N . PRO B 1 84 ? 1.63 18.031 23.938 1 97.75 84 PRO B N 1
ATOM 8747 C CA . PRO B 1 84 ? 2.695 18.516 24.812 1 97.75 84 PRO B CA 1
ATOM 8748 C C . PRO B 1 84 ? 4.043 17.859 24.531 1 97.75 84 PRO B C 1
ATOM 8750 O O . PRO B 1 84 ? 5.094 18.453 24.766 1 97.75 84 PRO B O 1
ATOM 8753 N N . PHE B 1 85 ? 4.027 16.641 24 1 97.31 85 PHE B N 1
ATOM 8754 C CA . PHE B 1 85 ? 5.273 15.945 23.703 1 97.31 85 PHE B CA 1
ATOM 8755 C C . PHE B 1 85 ? 6.02 16.641 22.562 1 97.31 85 PHE B C 1
ATOM 8757 O O . PHE B 1 85 ? 7.203 16.375 22.344 1 97.31 85 PHE B O 1
ATOM 8764 N N . ARG B 1 86 ? 5.426 17.594 21.891 1 98.06 86 ARG B N 1
ATOM 8765 C CA . ARG B 1 86 ? 6.074 18.344 20.812 1 98.06 86 ARG B CA 1
ATOM 8766 C C . ARG B 1 86 ? 6.641 19.656 21.328 1 98.06 86 ARG B C 1
ATOM 8768 O O . ARG B 1 86 ? 7.191 20.453 20.547 1 98.06 86 ARG B O 1
ATOM 8775 N N . LEU B 1 87 ? 6.434 19.969 22.5 1 97.94 87 LEU B N 1
ATOM 8776 C CA . LEU B 1 87 ? 7.027 21.078 23.219 1 97.94 87 LEU B CA 1
ATOM 8777 C C . LEU B 1 87 ? 7.664 20.609 24.531 1 97.94 87 LEU B C 1
ATOM 8779 O O . LEU B 1 87 ? 7.129 20.859 25.609 1 97.94 87 LEU B O 1
ATOM 8783 N N . PRO B 1 88 ? 8.883 20.047 24.406 1 95.81 88 PRO B N 1
ATOM 8784 C CA . PRO B 1 88 ? 9.492 19.422 25.578 1 95.81 88 PRO B CA 1
ATOM 8785 C C . PRO B 1 88 ? 10.055 20.438 26.562 1 95.81 88 PRO B C 1
ATOM 8787 O O . PRO B 1 88 ? 11.219 20.344 26.969 1 95.81 88 PRO B O 1
ATOM 8790 N N . SER B 1 89 ? 9.289 21.391 26.969 1 97.06 89 SER B N 1
ATOM 8791 C CA . SER B 1 89 ? 9.562 22.422 27.969 1 97.06 89 SER B CA 1
ATOM 8792 C C . SER B 1 89 ? 8.305 22.766 28.766 1 97.06 89 SER B C 1
ATOM 8794 O O . SER B 1 89 ? 7.516 23.609 28.359 1 97.06 89 SER B O 1
ATOM 8796 N N . PRO B 1 90 ? 8.164 22.219 29.891 1 96.94 90 PRO B N 1
ATOM 8797 C CA . PRO B 1 90 ? 6.918 22.344 30.656 1 96.94 90 PRO B CA 1
ATOM 8798 C C . PRO B 1 90 ? 6.57 23.797 30.969 1 96.94 90 PRO B C 1
ATOM 8800 O O . PRO B 1 90 ? 5.395 24.172 30.969 1 96.94 90 PRO B O 1
ATOM 8803 N N . SER B 1 91 ? 7.52 24.641 31.234 1 96.31 91 SER B N 1
ATOM 8804 C CA . SER B 1 91 ? 7.223 26.047 31.5 1 96.31 91 SER B CA 1
ATOM 8805 C C . SER B 1 91 ? 6.441 26.672 30.344 1 96.31 91 SER B C 1
ATOM 8807 O O . SER B 1 91 ? 5.605 27.547 30.562 1 96.31 91 SER B O 1
ATOM 8809 N N . LEU B 1 92 ? 6.719 26.219 29.234 1 97.81 92 LEU B N 1
ATOM 8810 C CA . LEU B 1 92 ? 6.117 26.812 28.047 1 97.81 92 LEU B CA 1
ATOM 8811 C C . LEU B 1 92 ? 4.711 26.281 27.812 1 97.81 92 LEU B C 1
ATOM 8813 O O . LEU B 1 92 ? 3.947 26.844 27.031 1 97.81 92 LEU B O 1
ATOM 8817 N N . TRP B 1 93 ? 4.355 25.203 28.484 1 98.38 93 TRP B N 1
ATOM 8818 C CA . TRP B 1 93 ? 2.977 24.734 28.375 1 98.38 93 TRP B CA 1
ATOM 8819 C C . TRP B 1 93 ? 2.002 25.812 28.828 1 98.38 93 TRP B C 1
ATOM 8821 O O . TRP B 1 93 ? 0.942 26 28.234 1 98.38 93 TRP B O 1
ATOM 8831 N N . GLN B 1 94 ? 2.359 26.484 29.875 1 97.06 94 GLN B N 1
ATOM 8832 C CA . GLN B 1 94 ? 1.521 27.562 30.391 1 97.06 94 GLN B CA 1
ATOM 8833 C C . GLN B 1 94 ? 1.341 28.656 29.344 1 97.06 94 GLN B C 1
ATOM 8835 O O . GLN B 1 94 ? 0.258 29.234 29.219 1 97.06 94 GLN B O 1
ATOM 8840 N N . ASP B 1 95 ? 2.395 29 28.672 1 97.56 95 ASP B N 1
ATOM 8841 C CA . ASP B 1 95 ? 2.316 29.984 27.609 1 97.56 95 ASP B CA 1
ATOM 8842 C C . ASP B 1 95 ? 1.268 29.594 26.562 1 97.56 95 ASP B C 1
ATOM 8844 O O . ASP B 1 95 ? 0.441 30.422 26.172 1 97.56 95 ASP B O 1
ATOM 8848 N N . ILE B 1 96 ? 1.329 28.344 26.109 1 98.5 96 ILE B N 1
ATOM 8849 C CA . ILE B 1 96 ? 0.404 27.859 25.094 1 98.5 96 ILE B CA 1
ATOM 8850 C C . ILE B 1 96 ? -1.026 27.922 25.625 1 98.5 96 ILE B C 1
ATOM 8852 O O . ILE B 1 96 ? -1.936 28.375 24.938 1 98.5 96 ILE B O 1
ATOM 8856 N N . PHE B 1 97 ? -1.239 27.484 26.875 1 98.5 97 PHE B N 1
ATOM 8857 C CA . PHE B 1 97 ? -2.578 27.484 27.453 1 98.5 97 PHE B CA 1
ATOM 8858 C C . PHE B 1 97 ? -3.125 28.906 27.547 1 98.5 97 PHE B C 1
ATOM 8860 O O . PHE B 1 97 ? -4.293 29.156 27.234 1 98.5 97 PHE B O 1
ATOM 8867 N N . GLU B 1 98 ? -2.344 29.828 28 1 97.44 98 GLU B N 1
ATOM 8868 C CA . GLU B 1 98 ? -2.785 31.219 28.125 1 97.44 98 GLU B CA 1
ATOM 8869 C C . GLU B 1 98 ? -3.117 31.812 26.766 1 97.44 98 GLU B C 1
ATOM 8871 O O . GLU B 1 98 ? -4.082 32.562 26.625 1 97.44 98 GLU B O 1
ATOM 8876 N N . LYS B 1 99 ? -2.311 31.5 25.828 1 97.94 99 LYS B N 1
ATOM 8877 C CA . LYS B 1 99 ? -2.584 31.969 24.484 1 97.94 99 LYS B CA 1
ATOM 8878 C C . LYS B 1 99 ? -3.869 31.359 23.922 1 97.94 99 LYS B C 1
ATOM 8880 O O . LYS B 1 99 ? -4.648 32.031 23.25 1 97.94 99 LYS B O 1
ATOM 8885 N N . MET B 1 100 ? -4.055 30.094 24.141 1 98.06 100 MET B N 1
ATOM 8886 C CA . MET B 1 100 ? -5.293 29.438 23.703 1 98.06 100 MET B CA 1
ATOM 8887 C C . MET B 1 100 ? -6.508 30.125 24.344 1 98.06 100 MET B C 1
ATOM 8889 O O . MET B 1 100 ? -7.488 30.406 23.656 1 98.06 100 MET B O 1
ATOM 8893 N N . LYS B 1 101 ? -6.406 30.359 25.641 1 96.75 101 LYS B N 1
ATOM 8894 C CA . LYS B 1 101 ? -7.48 31.078 26.328 1 96.75 101 LYS B CA 1
ATOM 8895 C C . LYS B 1 101 ? -7.691 32.469 25.734 1 96.75 101 LYS B C 1
ATOM 8897 O O . LYS B 1 101 ? -8.828 32.875 25.5 1 96.75 101 LYS B O 1
ATOM 8902 N N . ALA B 1 102 ? -6.66 33.094 25.469 1 96.06 102 ALA B N 1
ATOM 8903 C CA . ALA B 1 102 ? -6.707 34.469 24.969 1 96.06 102 ALA B CA 1
ATOM 8904 C C . ALA B 1 102 ? -7.352 34.531 23.594 1 96.06 102 ALA B C 1
ATOM 8906 O O . ALA B 1 102 ? -8.023 35.5 23.25 1 96.06 102 ALA B O 1
ATOM 8907 N N . ILE B 1 103 ? -7.176 33.469 22.812 1 95.31 103 ILE B N 1
ATOM 8908 C CA . ILE B 1 103 ? -7.723 33.562 21.469 1 95.31 103 ILE B CA 1
ATOM 8909 C C . ILE B 1 103 ? -9.086 32.875 21.422 1 95.31 103 ILE B C 1
ATOM 8911 O O . ILE B 1 103 ? -9.633 32.625 20.344 1 95.31 103 ILE B O 1
ATOM 8915 N N . GLY B 1 104 ? -9.531 32.562 22.609 1 94.88 104 GLY B N 1
ATOM 8916 C CA . GLY B 1 104 ? -10.969 32.344 22.656 1 94.88 104 GLY B CA 1
ATOM 8917 C C . GLY B 1 104 ? -11.344 30.922 23.031 1 94.88 104 GLY B C 1
ATOM 8918 O O . GLY B 1 104 ? -12.516 30.625 23.281 1 94.88 104 GLY B O 1
ATOM 8919 N N . PHE B 1 105 ? -10.453 29.969 23.156 1 97.44 105 PHE B N 1
ATOM 8920 C CA . PHE B 1 105 ? -10.805 28.594 23.484 1 97.44 105 PHE B CA 1
ATOM 8921 C C . PHE B 1 105 ? -11.172 28.469 24.953 1 97.44 105 PHE B C 1
ATOM 8923 O O . PHE B 1 105 ? -10.609 29.156 25.797 1 97.44 105 PHE B O 1
ATOM 8930 N N . ASN B 1 106 ? -12.133 27.609 25.25 1 97.12 106 ASN B N 1
ATOM 8931 C CA . ASN B 1 106 ? -12.492 27.312 26.641 1 97.12 106 ASN B CA 1
ATOM 8932 C C . ASN B 1 106 ? -12.078 25.906 27.047 1 97.12 106 ASN B C 1
ATOM 8934 O O . ASN B 1 106 ? -12.203 25.531 28.219 1 97.12 106 ASN B O 1
ATOM 8938 N N . THR B 1 107 ? -11.625 25.172 26.094 1 97.88 107 THR B N 1
ATOM 8939 C CA . THR B 1 107 ? -11.227 23.781 26.297 1 97.88 107 THR B CA 1
ATOM 8940 C C . THR B 1 107 ? -9.977 23.453 25.469 1 97.88 107 THR B C 1
ATOM 8942 O O . THR B 1 107 ? -9.773 24.016 24.391 1 97.88 107 THR B O 1
ATOM 8945 N N . VAL B 1 108 ? -9.109 22.594 26.016 1 98.38 108 VAL B N 1
ATOM 8946 C CA . VAL B 1 108 ? -7.957 22.078 25.281 1 98.38 108 VAL B CA 1
ATOM 8947 C C . VAL B 1 108 ? -8.055 20.562 25.172 1 98.38 108 VAL B C 1
ATOM 8949 O O . VAL B 1 108 ? -8.477 19.891 26.125 1 98.38 108 VAL B O 1
ATOM 8952 N N . THR B 1 109 ? -7.82 20.031 23.984 1 97.62 109 THR B N 1
ATOM 8953 C CA . THR B 1 109 ? -7.676 18.594 23.766 1 97.62 109 THR B CA 1
ATOM 8954 C C . THR B 1 109 ? -6.203 18.188 23.797 1 97.62 109 THR B C 1
ATOM 8956 O O . THR B 1 109 ? -5.398 18.719 23.016 1 97.62 109 THR B O 1
ATOM 8959 N N . ILE B 1 110 ? -5.895 17.25 24.672 1 97.88 110 ILE B N 1
ATOM 8960 C CA . ILE B 1 110 ? -4.508 16.844 24.844 1 97.88 110 ILE B CA 1
ATOM 8961 C C . ILE B 1 110 ? -4.328 15.398 24.375 1 97.88 110 ILE B C 1
ATOM 8963 O O . ILE B 1 110 ? -5.027 14.5 24.844 1 97.88 110 ILE B O 1
ATOM 8967 N N . GLN B 1 111 ? -3.4 15.234 23.469 1 95.94 111 GLN B N 1
ATOM 8968 C CA . GLN B 1 111 ? -3.004 13.906 23 1 95.94 111 GLN B CA 1
ATOM 8969 C C . GLN B 1 111 ? -1.798 13.391 23.781 1 95.94 111 GLN B C 1
ATOM 8971 O O . GLN B 1 111 ? -0.805 14.102 23.953 1 95.94 111 GLN B O 1
ATOM 8976 N N . LEU B 1 112 ? -1.903 12.141 24.25 1 96.75 112 LEU B N 1
ATOM 8977 C CA . LEU B 1 112 ? -0.766 11.516 24.922 1 96.75 112 LEU B CA 1
ATOM 8978 C C . LEU B 1 112 ? -0.08 10.516 24 1 96.75 112 LEU B C 1
ATOM 8980 O O . LEU B 1 112 ? -0.675 10.055 23.016 1 96.75 112 LEU B O 1
ATOM 8984 N N . ASP B 1 113 ? 1.2 10.227 24.234 1 97.12 113 ASP B N 1
ATOM 8985 C CA . ASP B 1 113 ? 2.039 9.305 23.469 1 97.12 113 ASP B CA 1
ATOM 8986 C C . ASP B 1 113 ? 2.578 8.188 24.375 1 97.12 113 ASP B C 1
ATOM 8988 O O . ASP B 1 113 ? 3.469 8.414 25.188 1 97.12 113 ASP B O 1
ATOM 8992 N N . TRP B 1 114 ? 2.059 6.98 24.188 1 97.44 114 TRP B N 1
ATOM 8993 C CA . TRP B 1 114 ? 2.465 5.824 24.984 1 97.44 114 TRP B CA 1
ATOM 8994 C C . TRP B 1 114 ? 3.973 5.609 24.891 1 97.44 114 TRP B C 1
ATOM 8996 O O . TRP B 1 114 ? 4.633 5.387 25.922 1 97.44 114 TRP B O 1
ATOM 9006 N N . ALA B 1 115 ? 4.527 5.66 23.75 1 96.5 115 ALA B N 1
ATOM 9007 C CA . ALA B 1 115 ? 5.953 5.434 23.531 1 96.5 115 ALA B CA 1
ATOM 9008 C C . ALA B 1 115 ? 6.793 6.461 24.297 1 96.5 115 ALA B C 1
ATOM 9010 O O . ALA B 1 115 ? 7.887 6.148 24.766 1 96.5 115 ALA B O 1
ATOM 9011 N N . TYR B 1 116 ? 6.258 7.652 24.375 1 96.88 116 TYR B N 1
ATOM 9012 C CA . TYR B 1 116 ? 6.914 8.758 25.062 1 96.88 116 TYR B CA 1
ATOM 9013 C C . TYR B 1 116 ? 7.09 8.461 26.547 1 96.88 116 TYR B C 1
ATOM 9015 O O . TYR B 1 116 ? 8.07 8.875 27.156 1 96.88 116 TYR B O 1
ATOM 9023 N N . HIS B 1 117 ? 6.246 7.613 27.109 1 97.62 117 HIS B N 1
ATOM 9024 C CA . HIS B 1 117 ? 6.18 7.395 28.547 1 97.62 117 HIS B CA 1
ATOM 9025 C C . HIS B 1 117 ? 6.707 6.012 28.922 1 97.62 117 HIS B C 1
ATOM 9027 O O . HIS B 1 117 ? 6.973 5.738 30.094 1 97.62 117 HIS B O 1
ATOM 9033 N N . SER B 1 118 ? 6.879 5.141 27.953 1 97.31 118 SER B N 1
ATOM 9034 C CA . SER B 1 118 ? 7.23 3.764 28.281 1 97.31 118 SER B CA 1
ATOM 9035 C C . SER B 1 118 ? 8.375 3.266 27.406 1 97.31 118 SER B C 1
ATOM 9037 O O . SER B 1 118 ? 8.148 2.617 26.375 1 97.31 118 SER B O 1
ATOM 9039 N N . PRO B 1 119 ? 9.594 3.338 27.859 1 95.56 119 PRO B N 1
ATOM 9040 C CA . PRO B 1 119 ? 10.758 2.938 27.062 1 95.56 119 PRO B CA 1
ATOM 9041 C C . PRO B 1 119 ? 10.992 1.429 27.078 1 95.56 119 PRO B C 1
ATOM 9043 O O . PRO B 1 119 ? 11.711 0.903 26.219 1 95.56 119 PRO B O 1
ATOM 9046 N N . ALA B 1 120 ? 10.469 0.712 28.047 1 96 120 ALA B N 1
ATOM 9047 C CA . ALA B 1 120 ? 10.609 -0.735 28.188 1 96 120 ALA B CA 1
ATOM 9048 C C . ALA B 1 120 ? 9.367 -1.346 28.828 1 96 120 ALA B C 1
ATOM 9050 O O . ALA B 1 120 ? 8.586 -0.645 29.469 1 96 120 ALA B O 1
ATOM 9051 N N . PRO B 1 121 ? 9.18 -2.686 28.625 1 93.81 121 PRO B N 1
ATOM 9052 C CA . PRO B 1 121 ? 8.047 -3.316 29.297 1 93.81 121 PRO B CA 1
ATOM 9053 C C . PRO B 1 121 ? 8.07 -3.104 30.812 1 93.81 121 PRO B C 1
ATOM 9055 O O . PRO B 1 121 ? 9.102 -3.301 31.453 1 93.81 121 PRO B O 1
ATOM 9058 N N . GLY B 1 122 ? 6.969 -2.594 31.297 1 95.5 122 GLY B N 1
ATOM 9059 C CA . GLY B 1 122 ? 6.836 -2.428 32.75 1 95.5 122 GLY B CA 1
ATOM 9060 C C . GLY B 1 122 ? 7.43 -1.127 33.25 1 95.5 122 GLY B C 1
ATOM 9061 O O . GLY B 1 122 ? 7.316 -0.806 34.438 1 95.5 122 GLY B O 1
ATOM 9062 N N . VAL B 1 123 ? 7.984 -0.336 32.438 1 96.88 123 VAL B N 1
ATOM 9063 C CA . VAL B 1 123 ? 8.633 0.9 32.875 1 96.88 123 VAL B CA 1
ATOM 9064 C C . VAL B 1 123 ? 7.836 2.102 32.375 1 96.88 123 VAL B C 1
ATOM 9066 O O . VAL B 1 123 ? 7.562 2.215 31.172 1 96.88 123 VAL B O 1
ATOM 9069 N N . TYR B 1 124 ? 7.414 3.006 33.281 1 97.25 124 TYR B N 1
ATOM 9070 C CA . TYR B 1 124 ? 6.641 4.203 32.969 1 97.25 124 TYR B CA 1
ATOM 9071 C C . TYR B 1 124 ? 7.211 5.422 33.656 1 97.25 124 TYR B C 1
ATOM 9073 O O . TYR B 1 124 ? 7.645 5.336 34.812 1 97.25 124 TYR B O 1
ATOM 9081 N N . ASP B 1 125 ? 7.32 6.5 32.938 1 96.56 125 ASP B N 1
ATOM 9082 C CA . ASP B 1 125 ? 7.828 7.754 33.5 1 96.56 125 ASP B CA 1
ATOM 9083 C C . ASP B 1 125 ? 6.855 8.906 33.25 1 96.56 125 ASP B C 1
ATOM 9085 O O . ASP B 1 125 ? 6.5 9.172 32.094 1 96.56 125 ASP B O 1
ATOM 9089 N N . PHE B 1 126 ? 6.449 9.641 34.312 1 97.69 126 PHE B N 1
ATOM 9090 C CA . PHE B 1 126 ? 5.551 10.781 34.219 1 97.69 126 PHE B CA 1
ATOM 9091 C C . PHE B 1 126 ? 6.152 12 34.906 1 97.69 126 PHE B C 1
ATOM 9093 O O . PHE B 1 126 ? 5.43 12.797 35.531 1 97.69 126 PHE B O 1
ATOM 9100 N N . ASN B 1 127 ? 7.449 12.164 34.781 1 95.44 127 ASN B N 1
ATOM 9101 C CA . ASN B 1 127 ? 8.156 13.281 35.406 1 95.44 127 ASN B CA 1
ATOM 9102 C C . ASN B 1 127 ? 8.805 14.18 34.344 1 95.44 127 ASN B C 1
ATOM 9104 O O . ASN B 1 127 ? 8.875 13.812 33.188 1 95.44 127 ASN B O 1
ATOM 9108 N N . GLY B 1 128 ? 9.188 15.398 34.812 1 95.38 128 GLY B N 1
ATOM 9109 C CA . GLY B 1 128 ? 9.883 16.297 33.906 1 95.38 128 GLY B CA 1
ATOM 9110 C C . GLY B 1 128 ? 9.055 16.703 32.719 1 95.38 128 GLY B C 1
ATOM 9111 O O . GLY B 1 128 ? 7.934 17.203 32.875 1 95.38 128 GLY B O 1
ATOM 9112 N N . ILE B 1 129 ? 9.586 16.438 31.531 1 96.81 129 ILE B N 1
ATOM 9113 C CA . ILE B 1 129 ? 8.914 16.859 30.312 1 96.81 129 ILE B CA 1
ATOM 9114 C C . ILE B 1 129 ? 7.73 15.93 30.031 1 96.81 129 ILE B C 1
ATOM 9116 O O . ILE B 1 129 ? 6.945 16.172 29.109 1 96.81 129 ILE B O 1
ATOM 9120 N N . ARG B 1 130 ? 7.555 14.883 30.828 1 97.62 130 ARG B N 1
ATOM 9121 C CA . ARG B 1 130 ? 6.484 13.906 30.672 1 97.62 130 ARG B CA 1
ATOM 9122 C C . ARG B 1 130 ? 5.48 14.008 31.812 1 97.62 130 ARG B C 1
ATOM 9124 O O . ARG B 1 130 ? 4.664 13.102 32.031 1 97.62 130 ARG B O 1
ATOM 9131 N N . ASP B 1 131 ? 5.477 15.07 32.594 1 97.69 131 ASP B N 1
ATOM 9132 C CA . ASP B 1 131 ? 4.676 15.25 33.812 1 97.69 131 ASP B CA 1
ATOM 9133 C C . ASP B 1 131 ? 3.232 15.609 33.438 1 97.69 131 ASP B C 1
ATOM 9135 O O . ASP B 1 131 ? 2.877 16.781 33.375 1 97.69 131 ASP B O 1
ATOM 9139 N N . ILE B 1 132 ? 2.385 14.672 33.406 1 98.12 132 ILE B N 1
ATOM 9140 C CA . ILE B 1 132 ? 0.989 14.859 33 1 98.12 132 ILE B CA 1
ATOM 9141 C C . ILE B 1 132 ? 0.247 15.602 34.125 1 98.12 132 ILE B C 1
ATOM 9143 O O . ILE B 1 132 ? -0.635 16.422 33.844 1 98.12 132 ILE B O 1
ATOM 9147 N N . ASP B 1 133 ? 0.563 15.328 35.406 1 97.81 133 ASP B N 1
ATOM 9148 C CA . ASP B 1 133 ? -0.061 16.016 36.531 1 97.81 133 ASP B CA 1
ATOM 9149 C C . ASP B 1 133 ? 0.14 17.531 36.406 1 97.81 133 ASP B C 1
ATOM 9151 O O . ASP B 1 133 ? -0.817 18.297 36.531 1 97.81 133 ASP B O 1
ATOM 9155 N N . ARG B 1 134 ? 1.325 17.906 36.188 1 97.56 134 ARG B N 1
ATOM 9156 C CA . ARG B 1 134 ? 1.659 19.312 36.031 1 97.56 134 ARG B CA 1
ATOM 9157 C C . ARG B 1 134 ? 0.926 19.922 34.844 1 97.56 134 ARG B C 1
ATOM 9159 O O . ARG B 1 134 ? 0.415 21.031 34.938 1 97.56 134 ARG B O 1
ATOM 9166 N N . LEU B 1 135 ? 0.901 19.219 33.781 1 98.25 135 LEU B N 1
ATOM 9167 C CA . LEU B 1 135 ? 0.26 19.641 32.531 1 98.25 135 LEU B CA 1
ATOM 9168 C C . LEU B 1 135 ? -1.213 19.969 32.781 1 98.25 135 LEU B C 1
ATOM 9170 O O . LEU B 1 135 ? -1.69 21.031 32.375 1 98.25 135 LEU B O 1
ATOM 9174 N N . LEU B 1 136 ? -1.927 19.062 33.375 1 98.38 136 LEU B N 1
ATOM 9175 C CA . LEU B 1 136 ? -3.357 19.219 33.594 1 98.38 136 LEU B CA 1
ATOM 9176 C C . LEU B 1 136 ? -3.621 20.344 34.625 1 98.38 136 LEU B C 1
ATOM 9178 O O . LEU B 1 136 ? -4.598 21.078 34.5 1 98.38 136 LEU B O 1
ATOM 9182 N N . SER B 1 137 ? -2.779 20.469 35.562 1 97.75 137 SER B N 1
ATOM 9183 C CA . SER B 1 137 ? -2.898 21.562 36.531 1 97.75 137 SER B CA 1
ATOM 9184 C C . SER B 1 137 ? -2.695 22.906 35.875 1 97.75 137 SER B C 1
ATOM 9186 O O . SER B 1 137 ? -3.402 23.875 36.188 1 97.75 137 SER B O 1
ATOM 9188 N N . MET B 1 138 ? -1.762 23 35.031 1 97.69 138 MET B N 1
ATOM 9189 C CA . MET B 1 138 ? -1.484 24.234 34.344 1 97.69 138 MET B CA 1
ATOM 9190 C C . MET B 1 138 ? -2.664 24.641 33.438 1 97.69 138 MET B C 1
ATOM 9192 O O . MET B 1 138 ? -2.992 25.828 33.344 1 97.69 138 MET B O 1
ATOM 9196 N N . ALA B 1 139 ? -3.254 23.672 32.781 1 98.19 139 ALA B N 1
ATOM 9197 C CA . ALA B 1 139 ? -4.453 23.953 32 1 98.19 139 ALA B CA 1
ATOM 9198 C C . ALA B 1 139 ? -5.566 24.516 32.875 1 98.19 139 ALA B C 1
ATOM 9200 O O . ALA B 1 139 ? -6.285 25.438 32.5 1 98.19 139 ALA B O 1
ATOM 9201 N N . LYS B 1 140 ? -5.727 24 34.062 1 96.56 140 LYS B N 1
ATOM 9202 C CA . LYS B 1 140 ? -6.734 24.453 35.031 1 96.56 140 LYS B CA 1
ATOM 9203 C C . LYS B 1 140 ? -6.469 25.906 35.438 1 96.56 140 LYS B C 1
ATOM 9205 O O . LYS B 1 140 ? -7.391 26.719 35.469 1 96.56 140 LYS B O 1
ATOM 9210 N N . VAL B 1 141 ? -5.27 26.172 35.688 1 93.75 141 VAL B N 1
ATOM 9211 C CA . VAL B 1 141 ? -4.875 27.516 36.125 1 93.75 141 VAL B CA 1
ATOM 9212 C C . VAL B 1 141 ? -5.18 28.516 35 1 93.75 141 VAL B C 1
ATOM 9214 O O . VAL B 1 141 ? -5.578 29.656 35.25 1 93.75 141 VAL B O 1
ATOM 9217 N N . ALA B 1 142 ? -5.066 28.125 33.781 1 95.25 142 ALA B N 1
ATOM 9218 C CA . ALA B 1 142 ? -5.332 28.984 32.656 1 95.25 142 ALA B CA 1
ATOM 9219 C C . ALA B 1 142 ? -6.832 29.125 32.406 1 95.25 142 ALA B C 1
ATOM 9221 O O . ALA B 1 142 ? -7.262 29.938 31.578 1 95.25 142 ALA B O 1
ATOM 9222 N N . GLY B 1 143 ? -7.586 28.359 33.094 1 93.88 143 GLY B N 1
ATOM 9223 C CA . GLY B 1 143 ? -9.031 28.438 32.969 1 93.88 143 GLY B CA 1
ATOM 9224 C C . GLY B 1 143 ? -9.578 27.594 31.828 1 93.88 143 GLY B C 1
ATOM 9225 O O . GLY B 1 143 ? -10.609 27.922 31.25 1 93.88 143 GLY B O 1
ATOM 9226 N N . LEU B 1 144 ? -8.922 26.469 31.469 1 97.56 144 LEU B N 1
ATOM 9227 C CA . LEU B 1 144 ? -9.344 25.609 30.375 1 97.56 144 LEU B CA 1
ATOM 9228 C C . LEU B 1 144 ? -9.852 24.266 30.906 1 97.56 144 LEU B C 1
ATOM 9230 O O . LEU B 1 144 ? -9.273 23.703 31.844 1 97.56 144 LEU B O 1
ATOM 9234 N N . TYR B 1 145 ? -10.945 23.812 30.375 1 97.56 145 TYR B N 1
ATOM 9235 C CA . TYR B 1 145 ? -11.289 22.391 30.516 1 97.56 145 TYR B CA 1
ATOM 9236 C C . TYR B 1 145 ? -10.398 21.531 29.625 1 97.56 145 TYR B C 1
ATOM 9238 O O . TYR B 1 145 ? -9.688 22.047 28.75 1 97.56 145 TYR B O 1
ATOM 9246 N N . VAL B 1 146 ? -10.422 20.188 29.953 1 98.19 146 VAL B N 1
ATOM 9247 C CA . VAL B 1 146 ? -9.523 19.328 29.188 1 98.19 146 VAL B CA 1
ATOM 9248 C C . VAL B 1 146 ? -10.297 18.141 28.641 1 98.19 146 VAL B C 1
ATOM 9250 O O . VAL B 1 146 ? -11.117 17.531 29.328 1 98.19 146 VAL B O 1
ATOM 9253 N N . VAL B 1 147 ? -10.117 17.875 27.359 1 96.81 147 VAL B N 1
ATOM 9254 C CA . VAL B 1 147 ? -10.414 16.594 26.734 1 96.81 147 VAL B CA 1
ATOM 9255 C C . VAL B 1 147 ? -9.125 15.789 26.578 1 96.81 147 VAL B C 1
ATOM 9257 O O . VAL B 1 147 ? -8.141 16.266 26.031 1 96.81 147 VAL B O 1
ATOM 9260 N N . VAL B 1 148 ? -9.148 14.555 27.062 1 96.94 148 VAL B N 1
ATOM 9261 C CA . VAL B 1 148 ? -7.902 13.789 27.016 1 96.94 148 VAL B CA 1
ATOM 9262 C C . VAL B 1 148 ? -8.031 12.648 26 1 96.94 148 VAL B C 1
ATOM 9264 O O . VAL B 1 148 ? -9.062 11.961 25.969 1 96.94 148 VAL B O 1
ATOM 9267 N N . ARG B 1 149 ? -6.984 12.516 25.188 1 95.81 149 ARG B N 1
ATOM 9268 C CA . ARG B 1 149 ? -6.781 11.383 24.297 1 95.81 149 ARG B CA 1
ATOM 9269 C C . ARG B 1 149 ? -5.652 10.484 24.797 1 95.81 149 ARG B C 1
ATOM 9271 O O . ARG B 1 149 ? -4.477 10.789 24.578 1 95.81 149 ARG B O 1
ATOM 9278 N N . ILE B 1 150 ? -5.996 9.391 25.297 1 92.38 150 ILE B N 1
ATOM 9279 C CA . ILE B 1 150 ? -5.051 8.617 26.109 1 92.38 150 ILE B CA 1
ATOM 9280 C C . ILE B 1 150 ? -4.352 7.582 25.219 1 92.38 150 ILE B C 1
ATOM 9282 O O . ILE B 1 150 ? -3.297 7.059 25.578 1 92.38 150 ILE B O 1
ATOM 9286 N N . GLY B 1 151 ? -4.77 7.344 24.031 1 85 151 GLY B N 1
ATOM 9287 C CA . GLY B 1 151 ? -4.379 6.184 23.25 1 85 151 GLY B CA 1
ATOM 9288 C C . GLY B 1 151 ? -5.238 4.965 23.531 1 85 151 GLY B C 1
ATOM 9289 O O . GLY B 1 151 ? -6.332 5.078 24.078 1 85 151 GLY B O 1
ATOM 9290 N N . PRO B 1 152 ? -4.746 3.65 23.25 1 93.69 152 PRO B N 1
ATOM 9291 C CA . PRO B 1 152 ? -3.34 3.268 23.078 1 93.69 152 PRO B CA 1
ATOM 9292 C C . PRO B 1 152 ? -2.748 3.748 21.766 1 93.69 152 PRO B C 1
ATOM 9294 O O . PRO B 1 152 ? -1.557 4.062 21.688 1 93.69 152 PRO B O 1
ATOM 9297 N N . TYR B 1 153 ? -3.459 3.662 20.688 1 95.38 153 TYR B N 1
ATOM 9298 C CA . TYR B 1 153 ? -3.027 4.203 19.406 1 95.38 153 TYR B CA 1
ATOM 9299 C C . TYR B 1 153 ? -3.256 5.711 19.344 1 95.38 153 TYR B C 1
ATOM 9301 O O . TYR B 1 153 ? -4.285 6.207 19.812 1 95.38 153 TYR B O 1
ATOM 9309 N N . ALA B 1 154 ? -2.268 6.41 18.828 1 94.25 154 ALA B N 1
ATOM 9310 C CA . ALA B 1 154 ? -2.389 7.852 18.625 1 94.25 154 ALA B CA 1
ATOM 9311 C C . ALA B 1 154 ? -2.25 8.219 17.156 1 94.25 154 ALA B C 1
ATOM 9313 O O . ALA B 1 154 ? -1.187 8.039 16.562 1 94.25 154 ALA B O 1
ATOM 9314 N N . ASP B 1 155 ? -3.268 8.695 16.547 1 90.69 155 ASP B N 1
ATOM 9315 C CA . ASP B 1 155 ? -3.193 9.219 15.18 1 90.69 155 ASP B CA 1
ATOM 9316 C C . ASP B 1 155 ? -2.629 10.641 15.164 1 90.69 155 ASP B C 1
ATOM 9318 O O . ASP B 1 155 ? -3.359 11.594 14.906 1 90.69 155 ASP B O 1
ATOM 9322 N N . ALA B 1 156 ? -1.386 10.805 15.398 1 94.56 156 ALA B N 1
ATOM 9323 C CA . ALA B 1 156 ? -0.746 12.102 15.578 1 94.56 156 ALA B CA 1
ATOM 9324 C C . ALA B 1 156 ? 0.586 12.164 14.836 1 94.56 156 ALA B C 1
ATOM 9326 O O . ALA B 1 156 ? 1.514 12.852 15.266 1 94.56 156 ALA B O 1
ATOM 9327 N N . ASP B 1 157 ? 0.747 11.367 13.734 1 94.88 157 ASP B N 1
ATOM 9328 C CA . ASP B 1 157 ? 1.957 11.359 12.914 1 94.88 157 ASP B CA 1
ATOM 9329 C C . ASP B 1 157 ? 3.184 11.016 13.758 1 94.88 157 ASP B C 1
ATOM 9331 O O . ASP B 1 157 ? 4.23 11.656 13.633 1 94.88 157 ASP B O 1
ATOM 9335 N N . LEU B 1 158 ? 2.963 10.062 14.633 1 96.69 158 LEU B N 1
ATOM 9336 C CA . LEU B 1 158 ? 4.031 9.625 15.523 1 96.69 158 LEU B CA 1
ATOM 9337 C C . LEU B 1 158 ? 4.652 8.32 15.023 1 96.69 158 LEU B C 1
ATOM 9339 O O . LEU B 1 158 ? 3.967 7.496 14.422 1 96.69 158 LEU B O 1
ATOM 9343 N N . SER B 1 159 ? 5.945 8.203 15.273 1 96.31 159 SER B N 1
ATOM 9344 C CA . SER B 1 159 ? 6.57 6.91 14.992 1 96.31 159 SER B CA 1
ATOM 9345 C C . SER B 1 159 ? 5.785 5.77 15.633 1 96.31 159 SER B C 1
ATOM 9347 O O . SER B 1 159 ? 5.398 5.848 16.797 1 96.31 159 SER B O 1
ATOM 9349 N N . ARG B 1 160 ? 5.414 4.746 14.859 1 95.69 160 ARG B N 1
ATOM 9350 C CA . ARG B 1 160 ? 4.68 3.549 15.258 1 95.69 160 ARG B CA 1
ATOM 9351 C C . ARG B 1 160 ? 3.289 3.904 15.773 1 95.69 160 ARG B C 1
ATOM 9353 O O . ARG B 1 160 ? 2.641 3.094 16.438 1 95.69 160 ARG B O 1
ATOM 9360 N N . GLY B 1 161 ? 2.818 5.156 15.609 1 95.31 161 GLY B N 1
ATOM 9361 C CA . GLY B 1 161 ? 1.501 5.551 16.078 1 95.31 161 GLY B CA 1
ATOM 9362 C C . GLY B 1 161 ? 1.429 5.699 17.594 1 95.31 161 GLY B C 1
ATOM 9363 O O . GLY B 1 161 ? 0.38 5.465 18.188 1 95.31 161 GLY B O 1
ATOM 9364 N N . GLY B 1 162 ? 2.514 5.973 18.188 1 96.25 162 GLY B N 1
ATOM 9365 C CA . GLY B 1 162 ? 2.557 6.16 19.625 1 96.25 162 GLY B CA 1
ATOM 9366 C C . GLY B 1 162 ? 2.799 4.871 20.391 1 96.25 162 GLY B C 1
ATOM 9367 O O . GLY B 1 162 ? 2.953 4.887 21.609 1 96.25 162 GLY B O 1
ATOM 9368 N N . PHE B 1 163 ? 2.934 3.73 19.719 1 96.31 163 PHE B N 1
ATOM 9369 C CA . PHE B 1 163 ? 3.25 2.471 20.391 1 96.31 163 PHE B CA 1
ATOM 9370 C C . PHE B 1 163 ? 4.719 2.428 20.797 1 96.31 163 PHE B C 1
ATOM 9372 O O . PHE B 1 163 ? 5.586 2.887 20.047 1 96.31 163 PHE B O 1
ATOM 9379 N N . PRO B 1 164 ? 4.949 1.881 21.953 1 96.12 164 PRO B N 1
ATOM 9380 C CA . PRO B 1 164 ? 6.355 1.735 22.328 1 96.12 164 PRO B CA 1
ATOM 9381 C C . PRO B 1 164 ? 7.125 0.798 21.406 1 96.12 164 PRO B C 1
ATOM 9383 O O . PRO B 1 164 ? 6.555 -0.16 20.875 1 96.12 164 PRO B O 1
ATOM 9386 N N . GLY B 1 165 ? 8.422 1.093 21.266 1 94.56 165 GLY B N 1
ATOM 9387 C CA . GLY B 1 165 ? 9.258 0.261 20.406 1 94.56 165 GLY B CA 1
ATOM 9388 C C . GLY B 1 165 ? 9.219 -1.207 20.781 1 94.56 165 GLY B C 1
ATOM 9389 O O . GLY B 1 165 ? 9.164 -2.078 19.922 1 94.56 165 GLY B O 1
ATOM 9390 N N . TRP B 1 166 ? 9.172 -1.508 22.078 1 94.88 166 TRP B N 1
ATOM 9391 C CA . TRP B 1 166 ? 9.25 -2.887 22.562 1 94.88 166 TRP B CA 1
ATOM 9392 C C . TRP B 1 166 ? 7.992 -3.662 22.188 1 94.88 166 TRP B C 1
ATOM 9394 O O . TRP B 1 166 ? 8.008 -4.895 22.156 1 94.88 166 TRP B O 1
ATOM 9404 N N . LEU B 1 167 ? 6.887 -2.992 21.891 1 94.06 167 LEU B N 1
ATOM 9405 C CA . LEU B 1 167 ? 5.66 -3.678 21.484 1 94.06 167 LEU B CA 1
ATOM 9406 C C . LEU B 1 167 ? 5.82 -4.32 20.109 1 94.06 167 LEU B C 1
ATOM 9408 O O . LEU B 1 167 ? 5.16 -5.316 19.812 1 94.06 167 LEU B O 1
ATOM 9412 N N . THR B 1 168 ? 6.676 -3.801 19.266 1 89.75 168 THR B N 1
ATOM 9413 C CA . THR B 1 168 ? 6.867 -4.309 17.906 1 89.75 168 THR B CA 1
ATOM 9414 C C . THR B 1 168 ? 7.598 -5.648 17.922 1 89.75 168 THR B C 1
ATOM 9416 O O . THR B 1 168 ? 7.59 -6.379 16.938 1 89.75 168 THR B O 1
ATOM 9419 N N . ARG B 1 169 ? 8.219 -5.98 19.031 1 87.19 169 ARG B N 1
ATOM 9420 C CA . ARG B 1 169 ? 8.906 -7.262 19.172 1 87.19 169 ARG B CA 1
ATOM 9421 C C . ARG B 1 169 ? 7.906 -8.398 19.359 1 87.19 169 ARG B C 1
ATOM 9423 O O . ARG B 1 169 ? 8.25 -9.57 19.188 1 87.19 169 ARG B O 1
ATOM 9430 N N . GLN B 1 170 ? 6.719 -7.918 19.672 1 82.62 170 GLN B N 1
ATOM 9431 C CA . GLN B 1 170 ? 5.699 -8.93 19.922 1 82.62 170 GLN B CA 1
ATOM 9432 C C . GLN B 1 170 ? 4.863 -9.195 18.672 1 82.62 170 GLN B C 1
ATOM 9434 O O . GLN B 1 170 ? 4.543 -8.273 17.922 1 82.62 170 GLN B O 1
ATOM 9439 N N . LYS B 1 171 ? 4.871 -10.445 18.203 1 80.06 171 LYS B N 1
ATOM 9440 C CA . LYS B 1 171 ? 4.035 -10.805 17.047 1 80.06 171 LYS B CA 1
ATOM 9441 C C . LYS B 1 171 ? 2.551 -10.695 17.406 1 80.06 171 LYS B C 1
ATOM 9443 O O . LYS B 1 171 ? 1.848 -11.711 17.453 1 80.06 171 LYS B O 1
ATOM 9448 N N . VAL B 1 172 ? 2.15 -9.406 17.656 1 83.25 172 VAL B N 1
ATOM 9449 C CA . VAL B 1 172 ? 0.775 -9.195 18.094 1 83.25 172 VAL B CA 1
ATOM 9450 C C . VAL B 1 172 ? -0 -8.43 17.031 1 83.25 172 VAL B C 1
ATOM 9452 O O . VAL B 1 172 ? 0.584 -7.664 16.25 1 83.25 172 VAL B O 1
ATOM 9455 N N . ASP B 1 173 ? -1.256 -8.711 16.953 1 87.69 173 ASP B N 1
ATOM 9456 C CA . ASP B 1 173 ? -2.168 -7.84 16.219 1 87.69 173 ASP B CA 1
ATOM 9457 C C . ASP B 1 173 ? -2.613 -6.656 17.078 1 87.69 173 ASP B C 1
ATOM 9459 O O . ASP B 1 173 ? -3.463 -6.805 17.953 1 87.69 173 ASP B O 1
ATOM 9463 N N . ALA B 1 174 ? -2.074 -5.5 16.797 1 92.5 174 ALA B N 1
ATOM 9464 C CA . ALA B 1 174 ? -2.42 -4.316 17.578 1 92.5 174 ALA B CA 1
ATOM 9465 C C . ALA B 1 174 ? -3.857 -3.881 17.312 1 92.5 174 ALA B C 1
ATOM 9467 O O . ALA B 1 174 ? -4.469 -4.309 16.328 1 92.5 174 ALA B O 1
ATOM 9468 N N . ARG B 1 175 ? -4.395 -3.146 18.312 1 93.19 175 ARG B N 1
ATOM 9469 C CA . ARG B 1 175 ? -5.727 -2.562 18.203 1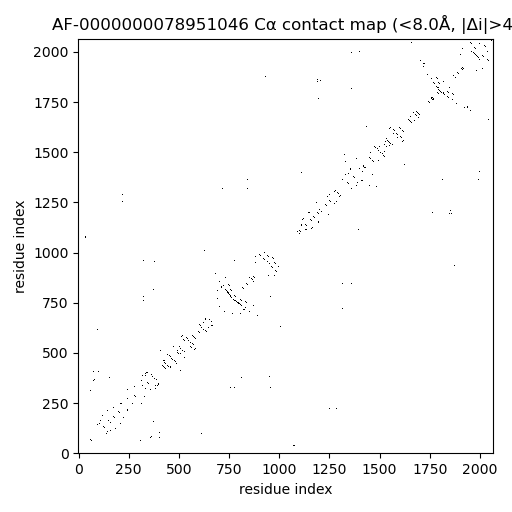 93.19 175 ARG B CA 1
ATOM 9470 C C . ARG B 1 175 ? -6.781 -3.645 18 1 93.19 175 ARG B C 1
ATOM 9472 O O . ARG B 1 175 ? -7.668 -3.502 17.156 1 93.19 175 ARG B O 1
ATOM 9479 N N . SER B 1 176 ? -6.594 -4.715 18.625 1 90.5 176 SER B N 1
ATOM 9480 C CA . SER B 1 176 ? -7.457 -5.891 18.594 1 90.5 176 SER B CA 1
ATOM 9481 C C . SER B 1 176 ? -7.586 -6.52 19.984 1 90.5 176 SER B C 1
ATOM 9483 O O . SER B 1 176 ? -7.062 -5.984 20.953 1 90.5 176 SER B O 1
ATOM 9485 N N . ASP B 1 177 ? -8.336 -7.664 20.047 1 89.69 177 ASP B N 1
ATOM 9486 C CA . ASP B 1 177 ? -8.492 -8.344 21.328 1 89.69 177 ASP B CA 1
ATOM 9487 C C . ASP B 1 177 ? -7.375 -9.367 21.547 1 89.69 177 ASP B C 1
ATOM 9489 O O . ASP B 1 177 ? -7.543 -10.32 22.312 1 89.69 177 ASP B O 1
ATOM 9493 N N . ASP B 1 178 ? -6.258 -9.156 20.797 1 91.12 178 ASP B N 1
ATOM 9494 C CA . ASP B 1 178 ? -5.09 -9.992 21.047 1 91.12 178 ASP B CA 1
ATOM 9495 C C . ASP B 1 178 ? -4.684 -9.945 22.516 1 91.12 178 ASP B C 1
ATOM 9497 O O . ASP B 1 178 ? -4.414 -8.875 23.062 1 91.12 178 ASP B O 1
ATOM 9501 N N . PRO B 1 179 ? -4.543 -11.133 23.156 1 92.38 179 PRO B N 1
ATOM 9502 C CA . PRO B 1 179 ? -4.344 -11.117 24.609 1 92.38 179 PRO B CA 1
ATOM 9503 C C . PRO B 1 179 ? -2.998 -10.516 25.016 1 92.38 179 PRO B C 1
ATOM 9505 O O . PRO B 1 179 ? -2.893 -9.875 26.062 1 92.38 179 PRO B O 1
ATOM 9508 N N . VAL B 1 180 ? -2.006 -10.727 24.172 1 92.69 180 VAL B N 1
ATOM 9509 C CA . VAL B 1 180 ? -0.693 -10.164 24.484 1 92.69 180 VAL B CA 1
ATOM 9510 C C . VAL B 1 180 ? -0.725 -8.648 24.328 1 92.69 180 VAL B C 1
ATOM 9512 O O . VAL B 1 180 ? -0.177 -7.918 25.141 1 92.69 180 VAL B O 1
ATOM 9515 N N . TYR B 1 181 ? -1.429 -8.234 23.344 1 95.75 181 TYR B N 1
ATOM 9516 C CA . TYR B 1 181 ? -1.603 -6.801 23.125 1 95.75 181 TYR B CA 1
ATOM 9517 C C . TYR B 1 181 ? -2.402 -6.164 24.266 1 95.75 181 TYR B C 1
ATOM 9519 O O . TYR B 1 181 ? -2.012 -5.125 24.797 1 95.75 181 TYR B O 1
ATOM 9527 N N . LEU B 1 182 ? -3.457 -6.77 24.672 1 96.81 182 LEU B N 1
ATOM 9528 C CA . LEU B 1 182 ? -4.332 -6.215 25.703 1 96.81 182 LEU B CA 1
ATOM 9529 C C . LEU B 1 182 ? -3.617 -6.152 27.047 1 96.81 182 LEU B C 1
ATOM 9531 O O . LEU B 1 182 ? -3.828 -5.215 27.828 1 96.81 182 LEU B O 1
ATOM 9535 N N . ALA B 1 183 ? -2.816 -7.176 27.297 1 96.75 183 ALA B N 1
ATOM 9536 C CA . ALA B 1 183 ? -2.062 -7.137 28.562 1 96.75 183 ALA B CA 1
ATOM 9537 C C . ALA B 1 183 ? -1.162 -5.91 28.625 1 96.75 183 ALA B C 1
ATOM 9539 O O . ALA B 1 183 ? -1.052 -5.266 29.672 1 96.75 183 ALA B O 1
ATOM 9540 N N . ALA B 1 184 ? -0.516 -5.594 27.547 1 96.94 184 ALA B N 1
ATOM 9541 C CA . ALA B 1 184 ? 0.341 -4.414 27.469 1 96.94 184 ALA B CA 1
ATOM 9542 C C . ALA B 1 184 ? -0.478 -3.131 27.594 1 96.94 184 ALA B C 1
ATOM 9544 O O . ALA B 1 184 ? -0.081 -2.203 28.297 1 96.94 184 ALA B O 1
ATOM 9545 N N . VAL B 1 185 ? -1.6 -3.045 26.953 1 97.5 185 VAL B N 1
ATOM 9546 C CA . VAL B 1 185 ? -2.486 -1.888 26.984 1 97.5 185 VAL B CA 1
ATOM 9547 C C . VAL B 1 185 ? -3 -1.667 28.406 1 97.5 185 VAL B C 1
ATOM 9549 O O . VAL B 1 185 ? -3.053 -0.531 28.891 1 97.5 185 VAL B O 1
ATOM 9552 N N . ASP B 1 186 ? -3.387 -2.74 29.078 1 97.88 186 ASP B N 1
ATOM 9553 C CA . ASP B 1 186 ? -3.896 -2.646 30.438 1 97.88 186 ASP B CA 1
ATOM 9554 C C . ASP B 1 186 ? -2.861 -2.016 31.375 1 97.88 186 ASP B C 1
ATOM 9556 O O . ASP B 1 186 ? -3.205 -1.205 32.219 1 97.88 186 ASP B O 1
ATOM 9560 N N . GLU B 1 187 ? -1.7 -2.4 31.203 1 97.56 187 GLU B N 1
ATOM 9561 C CA . GLU B 1 187 ? -0.644 -1.832 32.031 1 97.56 187 GLU B CA 1
ATOM 9562 C C . GLU B 1 187 ? -0.513 -0.328 31.812 1 97.56 187 GLU B C 1
ATOM 9564 O O . GLU B 1 187 ? -0.431 0.442 32.75 1 97.56 187 GLU B O 1
ATOM 9569 N N . TRP B 1 188 ? -0.491 0.119 30.578 1 97.81 188 TRP B N 1
ATOM 9570 C CA . TRP B 1 188 ? -0.423 1.531 30.219 1 97.81 188 TRP B CA 1
ATOM 9571 C C . TRP B 1 188 ? -1.599 2.303 30.812 1 97.81 188 TRP B C 1
ATOM 9573 O O . TRP B 1 188 ? -1.41 3.33 31.469 1 97.81 188 TRP B O 1
ATOM 9583 N N . LEU B 1 189 ? -2.812 1.806 30.609 1 98.06 189 LEU B N 1
ATOM 9584 C CA . LEU B 1 189 ? -4.02 2.496 31.047 1 98.06 189 LEU B CA 1
ATOM 9585 C C . LEU B 1 189 ? -4.066 2.594 32.562 1 98.06 189 LEU B C 1
ATOM 9587 O O . LEU B 1 189 ? -4.48 3.619 33.125 1 98.06 189 LEU B O 1
ATOM 9591 N N . THR B 1 190 ? -3.635 1.542 33.219 1 97.94 190 THR B N 1
ATOM 9592 C CA . THR B 1 190 ? -3.611 1.589 34.688 1 97.94 190 THR B CA 1
ATOM 9593 C C . THR B 1 190 ? -2.734 2.738 35.188 1 97.94 190 THR B C 1
ATOM 9595 O O . THR B 1 190 ? -3.115 3.469 36.094 1 97.94 190 THR B O 1
ATOM 9598 N N . ARG B 1 191 ? -1.646 2.879 34.562 1 97.88 191 ARG B N 1
ATOM 9599 C CA . ARG B 1 191 ? -0.691 3.896 34.969 1 97.88 191 ARG B CA 1
ATOM 9600 C C . ARG B 1 191 ? -1.201 5.297 34.656 1 97.88 191 ARG B C 1
ATOM 9602 O O . ARG B 1 191 ? -1.172 6.188 35.5 1 97.88 191 ARG B O 1
ATOM 9609 N N . VAL B 1 192 ? -1.651 5.582 33.5 1 97.69 192 VAL B N 1
ATOM 9610 C CA . VAL B 1 192 ? -2.035 6.922 33.062 1 97.69 192 VAL B CA 1
ATOM 9611 C C . VAL B 1 192 ? -3.377 7.301 33.688 1 97.69 192 VAL B C 1
ATOM 9613 O O . VAL B 1 192 ? -3.592 8.461 34.062 1 97.69 192 VAL B O 1
ATOM 9616 N N . ASN B 1 193 ? -4.32 6.352 33.844 1 97.88 193 ASN B N 1
ATOM 9617 C CA . ASN B 1 193 ? -5.633 6.629 34.406 1 97.88 193 ASN B CA 1
ATOM 9618 C C . ASN B 1 193 ? -5.535 7.008 35.875 1 97.88 193 ASN B C 1
ATOM 9620 O O . ASN B 1 193 ? -6.379 7.742 36.406 1 97.88 193 ASN B O 1
ATOM 9624 N N . ALA B 1 194 ? -4.539 6.477 36.531 1 97.81 194 ALA B N 1
ATOM 9625 C CA . ALA B 1 194 ? -4.328 6.902 37.906 1 97.81 194 ALA B CA 1
ATOM 9626 C C . ALA B 1 194 ? -4.125 8.414 38 1 97.81 194 ALA B C 1
ATOM 9628 O O . ALA B 1 194 ? -4.547 9.047 38.969 1 97.81 194 ALA B O 1
ATOM 9629 N N . ILE B 1 195 ? -3.529 9.008 37.062 1 98 195 ILE B N 1
ATOM 9630 C CA . ILE B 1 195 ? -3.303 10.453 37.031 1 98 195 ILE B CA 1
ATOM 9631 C C . ILE B 1 195 ? -4.574 11.164 36.562 1 98 195 ILE B C 1
ATOM 9633 O O . ILE B 1 195 ? -5.012 12.133 37.188 1 98 195 ILE B O 1
ATOM 9637 N N . ILE B 1 196 ? -5.18 10.688 35.469 1 97.75 196 ILE B N 1
ATOM 9638 C CA . ILE B 1 196 ? -6.367 11.32 34.906 1 97.75 196 ILE B CA 1
ATOM 9639 C C . ILE B 1 196 ? -7.484 11.352 35.938 1 97.75 196 ILE B C 1
ATOM 9641 O O . ILE B 1 196 ? -8.219 12.328 36.031 1 97.75 196 ILE B O 1
ATOM 9645 N N . SER B 1 197 ? -7.598 10.297 36.688 1 95.88 197 SER B N 1
ATOM 9646 C CA . SER B 1 197 ? -8.656 10.18 37.688 1 95.88 197 SER B CA 1
ATOM 9647 C C . SER B 1 197 ? -8.539 11.281 38.719 1 95.88 197 SER B C 1
ATOM 9649 O O . SER B 1 197 ? -9.555 11.758 39.25 1 95.88 197 SER B O 1
ATOM 9651 N N . ARG B 1 198 ? -7.383 11.758 39 1 96.38 198 ARG B N 1
ATOM 9652 C CA . ARG B 1 198 ? -7.176 12.812 40 1 96.38 198 ARG B CA 1
ATOM 9653 C C . ARG B 1 198 ? -7.562 14.172 39.438 1 96.38 198 ARG B C 1
ATOM 9655 O O . ARG B 1 198 ? -7.805 15.117 40.188 1 96.38 198 ARG B O 1
ATOM 9662 N N . HIS B 1 199 ? -7.691 14.273 38.156 1 97.5 199 HIS B N 1
ATOM 9663 C CA . HIS B 1 199 ? -7.945 15.562 37.531 1 97.5 199 HIS B CA 1
ATOM 9664 C C . HIS B 1 199 ? -9.328 15.594 36.875 1 97.5 199 HIS B C 1
ATOM 9666 O O . HIS B 1 199 ? -9.68 16.562 36.219 1 97.5 199 HIS B O 1
ATOM 9672 N N . GLN B 1 200 ? -10.078 14.516 36.938 1 95.81 200 GLN B N 1
ATOM 9673 C CA . GLN B 1 200 ? -11.414 14.5 36.375 1 95.81 200 GLN B CA 1
ATOM 9674 C C . GLN B 1 200 ? -12.32 15.523 37.031 1 95.81 200 GLN B C 1
ATOM 9676 O O . GLN B 1 200 ? -12.25 15.742 38.25 1 95.81 200 GLN B O 1
ATOM 9681 N N . TYR B 1 201 ? -13.156 16.172 36.281 1 95.75 201 TYR B N 1
ATOM 9682 C CA . TYR B 1 201 ? -14.016 17.25 36.75 1 95.75 201 TYR B CA 1
ATOM 9683 C C . TYR B 1 201 ? -15.016 16.734 37.781 1 95.75 201 TYR B C 1
ATOM 9685 O O . TYR B 1 201 ? -15.75 15.789 37.5 1 95.75 201 TYR B O 1
ATOM 9693 N N . ASP B 1 202 ? -15.008 17.281 38.875 1 89.56 202 ASP B N 1
ATOM 9694 C CA . ASP B 1 202 ? -15.938 17.031 39.969 1 89.56 202 ASP B CA 1
ATOM 9695 C C . ASP B 1 202 ? -16.234 18.312 40.75 1 89.56 202 ASP B C 1
ATOM 9697 O O . ASP B 1 202 ? -15.867 18.453 41.906 1 89.56 202 ASP B O 1
ATOM 9701 N N . GLY B 1 203 ? -17 19.172 40.031 1 83 203 GLY B N 1
ATOM 9702 C CA . GLY B 1 203 ? -17.328 20.453 40.625 1 83 203 GLY B CA 1
ATOM 9703 C C . GLY B 1 203 ? -16.125 21.375 40.781 1 83 203 GLY B C 1
ATOM 9704 O O . GLY B 1 203 ? -15.586 21.859 39.781 1 83 203 GLY B O 1
ATOM 9705 N N . ASP B 1 204 ? -15.75 21.422 42.031 1 77.12 204 ASP B N 1
ATOM 9706 C CA . ASP B 1 204 ? -14.648 22.344 42.312 1 77.12 204 ASP B CA 1
ATOM 9707 C C . ASP B 1 204 ? -13.297 21.672 42.125 1 77.12 204 ASP B C 1
ATOM 9709 O O . ASP B 1 204 ? -12.258 22.328 42.156 1 77.12 204 ASP B O 1
ATOM 9713 N N . LYS B 1 205 ? -13.414 20.453 41.688 1 88.81 205 LYS B N 1
ATOM 9714 C CA . LYS B 1 205 ? -12.148 19.734 41.531 1 88.81 205 LYS B CA 1
ATOM 9715 C C . LYS B 1 205 ? -11.984 19.234 40.094 1 88.81 205 LYS B C 1
ATOM 9717 O O . LYS B 1 205 ? -12.945 18.797 39.469 1 88.81 205 LYS B O 1
ATOM 9722 N N . GLY B 1 206 ? -10.758 19.406 39.625 1 93.62 206 GLY B N 1
ATOM 9723 C CA . GLY B 1 206 ? -10.391 18.844 38.344 1 93.62 206 GLY B CA 1
ATOM 9724 C C . GLY B 1 206 ? -10.945 19.625 37.188 1 93.62 206 GLY B C 1
ATOM 9725 O O . GLY B 1 206 ? -11.797 20.5 37.344 1 93.62 206 GLY B O 1
ATOM 9726 N N . ASN B 1 207 ? -10.469 19.391 36 1 96.88 207 ASN B N 1
ATOM 9727 C CA . ASN B 1 207 ? -10.891 20.125 34.812 1 96.88 207 ASN B CA 1
ATOM 9728 C C . ASN B 1 207 ? -10.969 19.234 33.594 1 96.88 207 ASN B C 1
ATOM 9730 O O . ASN B 1 207 ? -11.266 19.703 32.5 1 96.88 207 ASN B O 1
ATOM 9734 N N . VAL B 1 208 ? -10.695 17.891 33.719 1 97.75 208 VAL B N 1
ATOM 9735 C CA . VAL B 1 208 ? -10.898 16.969 32.625 1 97.75 208 VAL B CA 1
ATOM 9736 C C . VAL B 1 208 ? -12.383 16.625 32.5 1 97.75 208 VAL B C 1
ATOM 9738 O O . VAL B 1 208 ? -13 16.141 33.438 1 97.75 208 VAL B O 1
ATOM 9741 N N . ILE B 1 209 ? -12.922 16.812 31.25 1 95.69 209 ILE B N 1
ATOM 9742 C CA . ILE B 1 209 ? -14.375 16.719 31.156 1 95.69 209 ILE B CA 1
ATOM 9743 C C . ILE B 1 209 ? -14.758 15.602 30.188 1 95.69 209 ILE B C 1
ATOM 9745 O O . ILE B 1 209 ? -15.891 15.125 30.203 1 95.69 209 ILE B O 1
ATOM 9749 N N . LEU B 1 210 ? -13.828 15.164 29.328 1 94.31 210 LEU B N 1
ATOM 9750 C CA . LEU B 1 210 ? -14.078 14.094 28.375 1 94.31 210 LEU B CA 1
ATOM 9751 C C . LEU B 1 210 ? -12.867 13.18 28.25 1 94.31 210 LEU B C 1
ATOM 9753 O O . LEU B 1 210 ? -11.727 13.617 28.406 1 94.31 210 LEU B O 1
ATOM 9757 N N . TYR B 1 211 ? -13.164 11.875 27.969 1 94.44 211 TYR B N 1
ATOM 9758 C CA . TYR B 1 211 ? -12.148 10.828 27.875 1 94.44 211 TYR B CA 1
ATOM 9759 C C . TYR B 1 211 ? -12.281 10.047 26.562 1 94.44 211 TYR B C 1
ATOM 9761 O O . TYR B 1 211 ? -13.312 9.414 26.328 1 94.44 211 TYR B O 1
ATOM 9769 N N . GLN B 1 212 ? -11.203 10.062 25.734 1 93.5 212 GLN B N 1
ATOM 9770 C CA . GLN B 1 212 ? -11.227 9.305 24.484 1 93.5 212 GLN B CA 1
ATOM 9771 C C . GLN B 1 212 ? -10.586 7.93 24.672 1 93.5 212 GLN B C 1
ATOM 9773 O O . GLN B 1 212 ? -9.43 7.832 25.094 1 93.5 212 GLN B O 1
ATOM 9778 N N . VAL B 1 213 ? -11.203 6.902 24.203 1 89.56 213 VAL B N 1
ATOM 9779 C CA . VAL B 1 213 ? -10.711 5.555 24.484 1 89.56 213 VAL B CA 1
ATOM 9780 C C . VAL B 1 213 ? -9.914 5.031 23.297 1 89.56 213 VAL B C 1
ATOM 9782 O O . VAL B 1 213 ? -9.039 4.18 23.453 1 89.56 213 VAL B O 1
ATOM 9785 N N . GLU B 1 214 ? -10.164 5.383 22.062 1 90.94 214 GLU B N 1
ATOM 9786 C CA . GLU B 1 214 ? -9.469 4.949 20.859 1 90.94 214 GLU B CA 1
ATOM 9787 C C . GLU B 1 214 ? -9.648 5.961 19.719 1 90.94 214 GLU B C 1
ATOM 9789 O O . GLU B 1 214 ? -10.523 6.828 19.797 1 90.94 214 GLU B O 1
ATOM 9794 N N . ASP B 1 215 ? -8.695 5.816 18.781 1 91.69 215 ASP B N 1
ATOM 9795 C CA . ASP B 1 215 ? -8.68 6.816 17.703 1 91.69 215 ASP B CA 1
ATOM 9796 C C . ASP B 1 215 ? -8.773 6.152 16.344 1 91.69 215 ASP B C 1
ATOM 9798 O O . ASP B 1 215 ? -7.973 5.273 16.016 1 91.69 215 ASP B O 1
ATOM 9802 N N . ARG B 1 216 ? -9.773 6.504 15.602 1 88.44 216 ARG B N 1
ATOM 9803 C CA . ARG B 1 216 ? -9.969 6.148 14.195 1 88.44 216 ARG B CA 1
ATOM 9804 C C . ARG B 1 216 ? -9.891 4.637 14 1 88.44 216 ARG B C 1
ATOM 9806 O O . ARG B 1 216 ? -9.203 4.156 13.102 1 88.44 216 ARG B O 1
ATOM 9813 N N . LEU B 1 217 ? -10.477 3.914 14.922 1 85.88 217 LEU B N 1
ATOM 9814 C CA . LEU B 1 217 ? -10.562 2.463 14.781 1 85.88 217 LEU B CA 1
ATOM 9815 C C . LEU B 1 217 ? -11.508 2.078 13.656 1 85.88 217 LEU B C 1
ATOM 9817 O O . LEU B 1 217 ? -12.633 2.59 13.578 1 85.88 217 LEU B O 1
ATOM 9821 N N . GLY B 1 218 ? -11.016 1.304 12.703 1 72.19 218 GLY B N 1
ATOM 9822 C CA . GLY B 1 218 ? -11.727 0.91 11.5 1 72.19 218 GLY B CA 1
ATOM 9823 C C . GLY B 1 218 ? -13.07 0.263 11.789 1 72.19 218 GLY B C 1
ATOM 9824 O O . GLY B 1 218 ? -13.711 0.571 12.797 1 72.19 218 GLY B O 1
ATOM 9825 N N . ASP B 1 219 ? -13.484 -0.667 10.969 1 74.69 219 ASP B N 1
ATOM 9826 C CA . ASP B 1 219 ? -14.812 -1.273 10.961 1 74.69 219 ASP B CA 1
ATOM 9827 C C . ASP B 1 219 ? -15.031 -2.117 12.219 1 74.69 219 ASP B C 1
ATOM 9829 O O . ASP B 1 219 ? -14.125 -2.828 12.664 1 74.69 219 ASP B O 1
ATOM 9833 N N . PRO B 1 220 ? -16.188 -1.955 12.898 1 81.56 220 PRO B N 1
ATOM 9834 C CA . PRO B 1 220 ? -16.484 -2.637 14.164 1 81.56 220 PRO B CA 1
ATOM 9835 C C . PRO B 1 220 ? -16.703 -4.137 13.984 1 81.56 220 PRO B C 1
ATOM 9837 O O . PRO B 1 220 ? -17.766 -4.66 14.336 1 81.56 220 PRO B O 1
ATOM 9840 N N . SER B 1 221 ? -15.688 -4.824 13.555 1 79.31 221 SER B N 1
ATOM 9841 C CA . SER B 1 221 ? -15.719 -6.281 13.547 1 79.31 221 SER B CA 1
ATOM 9842 C C . SER B 1 221 ? -15.859 -6.844 14.961 1 79.31 221 SER B C 1
ATOM 9844 O O . SER B 1 221 ? -15.664 -6.121 15.938 1 79.31 221 SER B O 1
ATOM 9846 N N . PRO B 1 222 ? -16.297 -8.125 15.109 1 77.19 222 PRO B N 1
ATOM 9847 C CA . PRO B 1 222 ? -16.422 -8.688 16.453 1 77.19 222 PRO B CA 1
ATOM 9848 C C . PRO B 1 222 ? -15.133 -8.547 17.266 1 77.19 222 PRO B C 1
ATOM 9850 O O . PRO B 1 222 ? -15.188 -8.266 18.469 1 77.19 222 PRO B O 1
ATOM 9853 N N . VAL B 1 223 ? -14.078 -8.695 16.609 1 81.56 223 VAL B N 1
ATOM 9854 C CA . VAL B 1 223 ? -12.789 -8.555 17.281 1 81.56 223 VAL B CA 1
ATOM 9855 C C . VAL B 1 223 ? -12.617 -7.121 17.781 1 81.56 223 VAL B C 1
ATOM 9857 O O . VAL B 1 223 ? -12.195 -6.895 18.922 1 81.56 223 VAL B O 1
ATOM 9860 N N . LYS B 1 224 ? -12.961 -6.168 16.984 1 87.06 224 LYS B N 1
ATOM 9861 C CA . LYS B 1 224 ? -12.82 -4.762 17.344 1 87.06 224 LYS B CA 1
ATOM 9862 C C . LYS B 1 224 ? -13.82 -4.363 18.422 1 87.06 224 LYS B C 1
ATOM 9864 O O . LYS B 1 224 ? -13.531 -3.514 19.266 1 87.06 224 LYS B O 1
ATOM 9869 N N . GLN B 1 225 ? -14.992 -4.883 18.344 1 84.06 225 GLN B N 1
ATOM 9870 C CA . GLN B 1 225 ? -16 -4.609 19.375 1 84.06 225 GLN B CA 1
ATOM 9871 C C . GLN B 1 225 ? -15.547 -5.109 20.734 1 84.06 225 GLN B C 1
ATOM 9873 O O . GLN B 1 225 ? -15.688 -4.41 21.734 1 84.06 225 GLN B O 1
ATOM 9878 N N . ARG B 1 226 ? -15 -6.383 20.703 1 85.81 226 ARG B N 1
ATOM 9879 C CA . ARG B 1 226 ? -14.484 -6.918 21.969 1 85.81 226 ARG B CA 1
ATOM 9880 C C . ARG B 1 226 ? -13.312 -6.086 22.469 1 85.81 226 ARG B C 1
ATOM 9882 O O . ARG B 1 226 ? -13.172 -5.875 23.688 1 85.81 226 ARG B O 1
ATOM 9889 N N . TYR B 1 227 ? -12.523 -5.652 21.625 1 91.62 227 TYR B N 1
ATOM 9890 C CA . TYR B 1 227 ? -11.406 -4.777 21.953 1 91.62 227 TYR B CA 1
ATOM 9891 C C . TYR B 1 227 ? -11.891 -3.484 22.594 1 91.62 227 TYR B C 1
ATOM 9893 O O . TYR B 1 227 ? -11.414 -3.096 23.656 1 91.62 227 TYR B O 1
ATOM 9901 N N . MET B 1 228 ? -12.867 -2.84 21.984 1 89.88 228 MET B N 1
ATOM 9902 C CA . MET B 1 228 ? -13.422 -1.586 22.5 1 89.88 228 MET B CA 1
ATOM 9903 C C . MET B 1 228 ? -14.102 -1.795 23.844 1 89.88 228 MET B C 1
ATOM 9905 O O . MET B 1 228 ? -14 -0.947 24.734 1 89.88 228 MET B O 1
ATOM 9909 N N . ALA B 1 229 ? -14.82 -2.887 23.969 1 88.31 229 ALA B N 1
ATOM 9910 C CA . ALA B 1 229 ? -15.461 -3.217 25.234 1 88.31 229 ALA B CA 1
ATOM 9911 C C . ALA B 1 229 ? -14.43 -3.373 26.344 1 88.31 229 ALA B C 1
ATOM 9913 O O . ALA B 1 229 ? -14.664 -2.955 27.484 1 88.31 229 ALA B O 1
ATOM 9914 N N . HIS B 1 230 ? -13.398 -3.984 25.938 1 92.88 230 HIS B N 1
ATOM 9915 C CA . HIS B 1 230 ? -12.328 -4.172 26.906 1 92.88 230 HIS B CA 1
ATOM 9916 C C . HIS B 1 230 ? -11.758 -2.83 27.359 1 92.88 230 HIS B C 1
ATOM 9918 O O . HIS B 1 230 ? -11.547 -2.613 28.562 1 92.88 230 HIS B O 1
ATOM 9924 N N . LEU B 1 231 ? -11.516 -1.957 26.484 1 94.38 231 LEU B N 1
ATOM 9925 C CA . LEU B 1 231 ? -10.961 -0.65 26.812 1 94.38 231 LEU B CA 1
ATOM 9926 C C . LEU B 1 231 ? -11.914 0.137 27.703 1 94.38 231 LEU B C 1
ATOM 9928 O O . LEU B 1 231 ? -11.484 0.783 28.656 1 94.38 231 LEU B O 1
ATOM 9932 N N . TYR B 1 232 ? -13.172 0.142 27.406 1 91.25 232 TYR B N 1
ATOM 9933 C CA . TYR B 1 232 ? -14.195 0.819 28.188 1 91.25 232 TYR B CA 1
ATOM 9934 C C . TYR B 1 232 ? -14.227 0.282 29.625 1 91.25 232 TYR B C 1
ATOM 9936 O O . TYR B 1 232 ? -14.203 1.054 30.578 1 91.25 232 TYR B O 1
ATOM 9944 N N . ALA B 1 233 ? -14.289 -1.053 29.656 1 92.12 233 ALA B N 1
ATOM 9945 C CA . ALA B 1 233 ? -14.336 -1.695 30.969 1 92.12 233 ALA B CA 1
ATOM 9946 C C . ALA B 1 233 ? -13.086 -1.368 31.781 1 92.12 233 ALA B C 1
ATOM 9948 O O . ALA B 1 233 ? -13.172 -1.15 33 1 92.12 233 ALA B O 1
ATOM 9949 N N . LYS B 1 234 ? -12.031 -1.35 31.078 1 95.31 234 LYS B N 1
ATOM 9950 C CA . LYS B 1 234 ? -10.766 -1.061 31.734 1 95.31 234 LYS B CA 1
ATOM 9951 C C . LYS B 1 234 ? -10.734 0.371 32.281 1 95.31 234 LYS B C 1
ATOM 9953 O O . LYS B 1 234 ? -10.289 0.615 33.375 1 95.31 234 LYS B O 1
ATOM 9958 N N . ALA B 1 235 ? -11.172 1.332 31.531 1 94.88 235 ALA B N 1
ATOM 9959 C CA . ALA B 1 235 ? -11.227 2.725 31.969 1 94.88 235 ALA B CA 1
ATOM 9960 C C . ALA B 1 235 ? -12.117 2.873 33.219 1 94.88 235 ALA B C 1
ATOM 9962 O O . ALA B 1 235 ? -11.742 3.553 34.156 1 94.88 235 ALA B O 1
ATOM 9963 N N . ARG B 1 236 ? -13.281 2.287 33.219 1 93.19 236 ARG B N 1
ATOM 9964 C CA . ARG B 1 236 ? -14.211 2.348 34.375 1 93.19 236 ARG B CA 1
ATOM 9965 C C . ARG B 1 236 ? -13.617 1.679 35.594 1 93.19 236 ARG B C 1
ATOM 9967 O O . ARG B 1 236 ? -13.727 2.205 36.719 1 93.19 236 ARG B O 1
ATOM 9974 N N . HIS B 1 237 ? -13.039 0.559 35.281 1 95.25 237 HIS B N 1
ATOM 9975 C CA . HIS B 1 237 ? -12.391 -0.165 36.375 1 95.25 237 HIS B CA 1
ATOM 9976 C C . HIS B 1 237 ? -11.312 0.684 37.031 1 95.25 237 HIS B C 1
ATOM 9978 O O . HIS B 1 237 ? -11.117 0.609 38.25 1 95.25 237 HIS B O 1
ATOM 9984 N N . ASP B 1 238 ? -10.703 1.502 36.25 1 96.88 238 ASP B N 1
ATOM 9985 C CA . ASP B 1 238 ? -9.609 2.326 36.75 1 96.88 238 ASP B CA 1
ATOM 9986 C C . ASP B 1 238 ? -10.133 3.6 37.406 1 96.88 238 ASP B C 1
ATOM 9988 O O . ASP B 1 238 ? -9.359 4.453 37.812 1 96.88 238 ASP B O 1
ATOM 9992 N N . GLY B 1 239 ? -11.344 3.811 37.469 1 93.88 239 GLY B N 1
ATOM 9993 C CA . GLY B 1 239 ? -11.93 4.906 38.219 1 93.88 239 GLY B CA 1
ATOM 9994 C C . GLY B 1 239 ? -12.305 6.094 37.344 1 93.88 239 GLY B C 1
ATOM 9995 O O . GLY B 1 239 ? -12.633 7.164 37.844 1 93.88 239 GLY B O 1
ATOM 9996 N N . ILE B 1 240 ? -12.367 5.984 36.031 1 94.44 240 ILE B N 1
ATOM 9997 C CA . ILE B 1 240 ? -12.789 7.066 35.156 1 94.44 240 ILE B CA 1
ATOM 9998 C C . ILE B 1 240 ? -14.312 7.156 35.125 1 94.44 240 ILE B C 1
ATOM 10000 O O . ILE B 1 240 ? -14.992 6.191 34.781 1 94.44 240 ILE B O 1
ATOM 10004 N N . THR B 1 241 ? -14.812 8.336 35.469 1 91.5 241 THR B N 1
ATOM 10005 C CA . THR B 1 241 ? -16.25 8.523 35.531 1 91.5 241 THR B CA 1
ATOM 10006 C C . THR B 1 241 ? -16.734 9.5 34.469 1 91.5 241 THR B C 1
ATOM 10008 O O . THR B 1 241 ? -17.938 9.766 34.375 1 91.5 241 THR B O 1
ATOM 10011 N N . LEU B 1 242 ? -15.914 9.992 33.719 1 92.69 242 LEU B N 1
ATOM 10012 C CA . LEU B 1 242 ? -16.203 10.961 32.656 1 92.69 242 LEU B CA 1
ATOM 10013 C C . LEU B 1 242 ? -16.922 10.297 31.5 1 92.69 242 LEU B C 1
ATOM 10015 O O . LEU B 1 242 ? -16.875 9.078 31.344 1 92.69 242 LEU B O 1
ATOM 10019 N N . PRO B 1 243 ? -17.625 11.172 30.688 1 89.69 243 PRO B N 1
ATOM 10020 C CA . PRO B 1 243 ? -18.078 10.609 29.406 1 89.69 243 PRO B CA 1
ATOM 10021 C C . PRO B 1 243 ? -16.922 10.102 28.547 1 89.69 243 PRO B C 1
ATOM 10023 O O . PRO B 1 243 ? -15.891 10.773 28.422 1 89.69 243 PRO B O 1
ATOM 10026 N N . ILE B 1 244 ? -17.094 8.852 28.047 1 89.88 244 ILE B N 1
ATOM 10027 C CA . ILE B 1 244 ? -16.094 8.195 27.219 1 89.88 244 ILE B CA 1
ATOM 10028 C C . ILE B 1 244 ? -16.547 8.195 25.766 1 89.88 244 ILE B C 1
ATOM 10030 O O . ILE B 1 244 ? -17.719 7.934 25.484 1 89.88 244 ILE B O 1
ATOM 10034 N N . PHE B 1 245 ? -15.594 8.594 24.844 1 87.56 245 PHE B N 1
ATOM 10035 C CA . PHE B 1 245 ? -15.977 8.602 23.438 1 87.56 245 PHE B CA 1
ATOM 10036 C C . PHE B 1 245 ? -14.867 8.008 22.562 1 87.56 245 PHE B C 1
ATOM 10038 O O . PHE B 1 245 ? -13.758 7.773 23.047 1 87.56 245 PHE B O 1
ATOM 10045 N N . HIS B 1 246 ? -15.227 7.574 21.359 1 87.38 246 HIS B N 1
ATOM 10046 C CA . HIS B 1 246 ? -14.328 7.121 20.297 1 87.38 246 HIS B CA 1
ATOM 10047 C C . HIS B 1 246 ? -14.367 8.07 19.109 1 87.38 246 HIS B C 1
ATOM 10049 O O . HIS B 1 246 ? -15.438 8.578 18.75 1 87.38 246 HIS B O 1
ATOM 10055 N N . ASN B 1 247 ? -13.18 8.375 18.547 1 88.88 247 ASN B N 1
ATOM 10056 C CA . ASN B 1 247 ? -13.094 9.188 17.344 1 88.88 247 ASN B CA 1
ATOM 10057 C C . ASN B 1 247 ? -13.125 8.328 16.078 1 88.88 247 ASN B C 1
ATOM 10059 O O . ASN B 1 247 ? -12.164 7.613 15.789 1 88.88 247 ASN B O 1
ATOM 10063 N N . GLU B 1 248 ? -14.195 8.414 15.352 1 82.5 248 GLU B N 1
ATOM 10064 C CA . GLU B 1 248 ? -14.305 7.645 14.117 1 82.5 248 GLU B CA 1
ATOM 10065 C C . GLU B 1 248 ? -13.688 8.398 12.938 1 82.5 248 GLU B C 1
ATOM 10067 O O . GLU B 1 248 ? -13.695 9.633 12.914 1 82.5 248 GLU B O 1
ATOM 10072 N N . THR B 1 249 ? -13.172 7.492 11.984 1 78.94 249 THR B N 1
ATOM 10073 C CA . THR B 1 249 ? -12.656 8.109 10.766 1 78.94 249 THR B CA 1
ATOM 10074 C C . THR B 1 249 ? -13.805 8.609 9.891 1 78.94 249 THR B C 1
ATOM 10076 O O . THR B 1 249 ? -14.492 7.82 9.25 1 78.94 249 THR B O 1
ATOM 10079 N N . GLY B 1 250 ? -14.086 9.859 9.883 1 76.62 250 GLY B N 1
ATOM 10080 C CA . GLY B 1 250 ? -15.125 10.453 9.055 1 76.62 250 GLY B CA 1
ATOM 10081 C C . GLY B 1 250 ? -16.516 10.273 9.633 1 76.62 250 GLY B C 1
ATOM 10082 O O . GLY B 1 250 ? -16.703 9.57 10.633 1 76.62 250 GLY B O 1
ATOM 10083 N N . PRO B 1 251 ? -17.484 10.852 9.016 1 77.44 251 PRO B N 1
ATOM 10084 C CA . PRO B 1 251 ? -18.875 10.789 9.484 1 77.44 251 PRO B CA 1
ATOM 10085 C C . PRO B 1 251 ? -19.625 9.594 8.922 1 77.44 251 PRO B C 1
ATOM 10087 O O . PRO B 1 251 ? -20.641 9.766 8.227 1 77.44 251 PRO B O 1
ATOM 10090 N N . VAL B 1 252 ? -19.203 8.422 9.281 1 70.69 252 VAL B N 1
ATOM 10091 C CA . VAL B 1 252 ? -19.766 7.211 8.695 1 70.69 252 VAL B CA 1
ATOM 10092 C C . VAL B 1 252 ? -20.75 6.586 9.672 1 70.69 252 VAL B C 1
ATOM 10094 O O . VAL B 1 252 ? -21.781 6.027 9.258 1 70.69 252 VAL B O 1
ATOM 10097 N N . GLY B 1 253 ? -20.547 6.656 10.969 1 72.12 253 GLY B N 1
ATOM 10098 C CA . GLY B 1 253 ? -21.469 6.191 11.984 1 72.12 253 GLY B CA 1
ATOM 10099 C C . GLY B 1 253 ? -21.516 4.68 12.117 1 72.12 253 GLY B C 1
ATOM 10100 O O . GLY B 1 253 ? -22.5 4.117 12.602 1 72.12 253 GLY B O 1
ATOM 10101 N N . ASP B 1 254 ? -20.5 3.982 11.695 1 72.38 254 ASP B N 1
ATOM 10102 C CA . ASP B 1 254 ? -20.453 2.523 11.742 1 72.38 254 ASP B CA 1
ATOM 10103 C C . ASP B 1 254 ? -20.484 2.02 13.18 1 72.38 254 ASP B C 1
ATOM 10105 O O . ASP B 1 254 ? -21.109 0.996 13.477 1 72.38 254 ASP B O 1
ATOM 10109 N N . TRP B 1 255 ? -19.844 2.58 14.016 1 77.19 255 TRP B N 1
ATOM 10110 C CA . TRP B 1 255 ? -19.766 2.164 15.414 1 77.19 255 TRP B CA 1
ATOM 10111 C C . TRP B 1 255 ? -21.094 2.443 16.125 1 77.19 255 TRP B C 1
ATOM 10113 O O . TRP B 1 255 ? -21.406 1.795 17.125 1 77.19 255 TRP B O 1
ATOM 10123 N N . LEU B 1 256 ? -21.875 3.42 15.602 1 70.5 256 LEU B N 1
ATOM 10124 C CA . LEU B 1 256 ? -23.188 3.689 16.172 1 70.5 256 LEU B CA 1
ATOM 10125 C C . LEU B 1 256 ? -24.172 2.588 15.789 1 70.5 256 LEU B C 1
ATOM 10127 O O . LEU B 1 256 ? -25.094 2.289 16.547 1 70.5 256 LEU B O 1
ATOM 10131 N N . SER B 1 257 ? -23.953 2.031 14.641 1 64.88 257 SER B N 1
ATOM 10132 C CA . SER B 1 257 ? -24.859 1.005 14.141 1 64.88 257 SER B CA 1
ATOM 10133 C C . SER B 1 257 ? -24.75 -0.274 14.969 1 64.88 257 SER B C 1
ATOM 10135 O O . SER B 1 257 ? -25.734 -1.014 15.102 1 64.88 257 SER B O 1
ATOM 10137 N N . VAL B 1 258 ? -23.656 -0.56 15.414 1 65.44 258 VAL B N 1
ATOM 10138 C CA . VAL B 1 258 ? -23.469 -1.781 16.188 1 65.44 258 VAL B CA 1
ATOM 10139 C C . VAL B 1 258 ? -23.875 -1.534 17.641 1 65.44 258 VAL B C 1
ATOM 10141 O O . VAL B 1 258 ? -24.234 -2.467 18.359 1 65.44 258 VAL B O 1
ATOM 10144 N N . ALA B 1 259 ? -23.734 -0.391 18.172 1 56.09 259 ALA B N 1
ATOM 10145 C CA . ALA B 1 259 ? -24.141 -0.044 19.547 1 56.09 259 ALA B CA 1
ATOM 10146 C C . ALA B 1 259 ? -25.625 -0.311 19.766 1 56.09 259 ALA B C 1
ATOM 10148 O O . ALA B 1 259 ? -26.047 -0.651 20.875 1 56.09 259 ALA B O 1
ATOM 10149 N N . ARG B 1 260 ? -26.531 -0.304 18.75 1 49.84 260 ARG B N 1
ATOM 10150 C CA . ARG B 1 260 ? -27.969 -0.46 18.859 1 49.84 260 ARG B CA 1
ATOM 10151 C C . ARG B 1 260 ? -28.359 -1.929 19.016 1 49.84 260 ARG B C 1
ATOM 10153 O O . ARG B 1 260 ? -29.391 -2.246 19.609 1 49.84 260 ARG B O 1
ATOM 10160 N N . SER B 1 261 ? -27.688 -2.73 18.156 1 44.72 261 SER B N 1
ATOM 10161 C CA . SER B 1 261 ? -28.219 -4.086 18.047 1 44.72 261 SER B CA 1
ATOM 10162 C C . SER B 1 261 ? -27.938 -4.891 19.312 1 44.72 261 SER B C 1
ATOM 10164 O O . SER B 1 261 ? -28.625 -5.871 19.594 1 44.72 261 SER B O 1
ATOM 10166 N N . GLY B 1 262 ? -26.828 -4.699 20.141 1 40.62 262 GLY B N 1
ATOM 10167 C CA . GLY B 1 262 ? -26.625 -5.598 21.281 1 40.62 262 GLY B CA 1
ATOM 10168 C C . GLY B 1 262 ? -26.109 -4.891 22.516 1 40.62 262 GLY B C 1
ATOM 10169 O O . GLY B 1 262 ? -25.672 -3.74 22.438 1 40.62 262 GLY B O 1
ATOM 10170 N N . GLU B 1 263 ? -26.453 -5.422 23.75 1 40.34 263 GLU B N 1
ATOM 10171 C CA . GLU B 1 263 ? -26.234 -5 25.125 1 40.34 263 GLU B CA 1
ATOM 10172 C C . GLU B 1 263 ? -24.828 -4.414 25.312 1 40.34 263 GLU B C 1
ATOM 10174 O O . GLU B 1 263 ? -24.594 -3.631 26.234 1 40.34 263 GLU B O 1
ATOM 10179 N N . ASP B 1 264 ? -23.812 -5.078 24.828 1 42.78 264 ASP B N 1
ATOM 10180 C CA . ASP B 1 264 ? -22.594 -4.965 25.625 1 42.78 264 ASP B CA 1
ATOM 10181 C C . ASP B 1 264 ? -21.766 -3.758 25.188 1 42.78 264 ASP B C 1
ATOM 10183 O O . ASP B 1 264 ? -21.297 -2.984 26.016 1 42.78 264 ASP B O 1
ATOM 10187 N N . VAL B 1 265 ? -21.188 -3.762 24.016 1 43.25 265 VAL B N 1
ATOM 10188 C CA . VAL B 1 265 ? -20 -2.943 23.812 1 43.25 265 VAL B CA 1
ATOM 10189 C C . VAL B 1 265 ? -20.406 -1.513 23.469 1 43.25 265 VAL B C 1
ATOM 10191 O O . VAL B 1 265 ? -19.812 -0.555 23.969 1 43.25 265 VAL B O 1
ATOM 10194 N N . ALA B 1 266 ? -21.156 -1.345 22.406 1 46.12 266 ALA B N 1
ATOM 10195 C CA . ALA B 1 266 ? -21.391 -0.03 21.812 1 46.12 266 ALA B CA 1
ATOM 10196 C C . ALA B 1 266 ? -22.234 0.851 22.734 1 46.12 266 ALA B C 1
ATOM 10198 O O . ALA B 1 266 ? -22.297 2.068 22.562 1 46.12 266 ALA B O 1
ATOM 10199 N N . SER B 1 267 ? -23.047 0.209 23.469 1 48.12 267 SER B N 1
ATOM 10200 C CA . SER B 1 267 ? -23.703 1.009 24.5 1 48.12 267 SER B CA 1
ATOM 10201 C C . SER B 1 267 ? -22.688 1.771 25.344 1 48.12 267 SER B C 1
ATOM 10203 O O . SER B 1 267 ? -23.062 2.609 26.156 1 48.12 267 SER B O 1
ATOM 10205 N N . LEU B 1 268 ? -21.516 1.466 25.016 1 52.22 268 LEU B N 1
ATOM 10206 C CA . LEU B 1 268 ? -20.484 1.873 25.953 1 52.22 268 LEU B CA 1
ATOM 10207 C C . LEU B 1 268 ? -19.938 3.252 25.594 1 52.22 268 LEU B C 1
ATOM 10209 O O . LEU B 1 268 ? -19.391 3.947 26.453 1 52.22 268 LEU B O 1
ATOM 10213 N N . ILE B 1 269 ? -20.156 3.646 24.234 1 62.78 269 ILE B N 1
ATOM 10214 C CA . ILE B 1 269 ? -19.547 4.945 23.969 1 62.78 269 ILE B CA 1
ATOM 10215 C C . ILE B 1 269 ? -20.594 6.051 24.172 1 62.78 269 ILE B C 1
ATOM 10217 O O . ILE B 1 269 ? -21.641 6.039 23.547 1 62.78 269 ILE B O 1
ATOM 10221 N N . ASP B 1 270 ? -20.359 6.852 25.203 1 68.19 270 ASP B N 1
ATOM 10222 C CA . ASP B 1 270 ? -21.266 7.895 25.703 1 68.19 270 ASP B CA 1
ATOM 10223 C C . ASP B 1 270 ? -21.5 8.961 24.625 1 68.19 270 ASP B C 1
ATOM 10225 O O . ASP B 1 270 ? -22.594 9.531 24.547 1 68.19 270 ASP B O 1
ATOM 10229 N N . LEU B 1 271 ? -20.484 9.148 23.828 1 77.62 271 LEU B N 1
ATOM 10230 C CA . LEU B 1 271 ? -20.531 10.18 22.797 1 77.62 271 LEU B CA 1
ATOM 10231 C C . LEU B 1 271 ? -19.938 9.672 21.484 1 77.62 271 LEU B C 1
ATOM 10233 O O . LEU B 1 271 ? -18.938 8.961 21.5 1 77.62 271 LEU B O 1
ATOM 10237 N N . HIS B 1 272 ? -20.672 10.055 20.453 1 76.75 272 HIS B N 1
ATOM 10238 C CA . HIS B 1 272 ? -20.141 9.711 19.141 1 76.75 272 HIS B CA 1
ATOM 10239 C C . HIS B 1 272 ? -19.297 10.844 18.578 1 76.75 272 HIS B C 1
ATOM 10241 O O . HIS B 1 272 ? -19.75 11.984 18.484 1 76.75 272 HIS B O 1
ATOM 10247 N N . GLY B 1 273 ? -18.078 10.57 18.344 1 82.62 273 GLY B N 1
ATOM 10248 C CA . GLY B 1 273 ? -17.188 11.555 17.75 1 82.62 273 GLY B CA 1
ATOM 10249 C C . GLY B 1 273 ? -16.672 11.156 16.375 1 82.62 273 GLY B C 1
ATOM 10250 O O . GLY B 1 273 ? -16.562 9.969 16.062 1 82.62 273 GLY B O 1
ATOM 10251 N N . PHE B 1 274 ? -16.469 12.125 15.5 1 86.06 274 PHE B N 1
ATOM 10252 C CA . PHE B 1 274 ? -15.883 11.844 14.195 1 86.06 274 PHE B CA 1
ATOM 10253 C C . PHE B 1 274 ? -14.93 12.961 13.781 1 86.06 274 PHE B C 1
ATOM 10255 O O . PHE B 1 274 ? -14.93 14.039 14.383 1 86.06 274 PHE B O 1
ATOM 10262 N N . SER B 1 275 ? -14.117 12.672 12.82 1 89.31 275 SER B N 1
ATOM 10263 C CA . SER B 1 275 ? -13.125 13.617 12.312 1 89.31 275 SER B CA 1
ATOM 10264 C C . SER B 1 275 ? -13.43 13.992 10.859 1 89.31 275 SER B C 1
ATOM 10266 O O . SER B 1 275 ? -13.992 13.203 10.109 1 89.31 275 SER B O 1
ATOM 10268 N N . ILE B 1 276 ? -13.07 15.219 10.5 1 87.94 276 ILE B N 1
ATOM 10269 C CA . ILE B 1 276 ? -13.133 15.664 9.109 1 87.94 276 ILE B CA 1
ATOM 10270 C C . ILE B 1 276 ? -11.836 16.391 8.75 1 87.94 276 ILE B C 1
ATOM 10272 O O . ILE B 1 276 ? -11.172 16.969 9.617 1 87.94 276 ILE B O 1
ATOM 10276 N N . ASN B 1 277 ? -11.461 16.312 7.531 1 89.31 277 ASN B N 1
ATOM 10277 C CA . ASN B 1 277 ? -10.328 17.078 7.016 1 89.31 277 ASN B CA 1
ATOM 10278 C C . ASN B 1 277 ? -10.805 18.266 6.18 1 89.31 277 ASN B C 1
ATOM 10280 O O . ASN B 1 277 ? -11.391 18.094 5.113 1 89.31 277 ASN B O 1
ATOM 10284 N N . THR B 1 278 ? -10.578 19.453 6.609 1 91.19 278 THR B N 1
ATOM 10285 C CA . THR B 1 278 ? -11.031 20.656 5.938 1 91.19 278 THR B CA 1
ATOM 10286 C C . THR B 1 278 ? -9.844 21.469 5.43 1 91.19 278 THR B C 1
ATOM 10288 O O . THR B 1 278 ? -10.008 22.625 5.008 1 91.19 278 THR B O 1
ATOM 10291 N N . THR B 1 279 ? -8.68 20.859 5.469 1 92.56 279 THR B N 1
ATOM 10292 C CA . THR B 1 279 ? -7.465 21.562 5.078 1 92.56 279 THR B CA 1
ATOM 10293 C C . THR B 1 279 ? -7.527 21.969 3.609 1 92.56 279 THR B C 1
ATOM 10295 O O . THR B 1 279 ? -7.848 21.156 2.744 1 92.56 279 THR B O 1
ATOM 10298 N N . ARG B 1 280 ? -7.336 23.266 3.404 1 93.75 280 ARG B N 1
ATOM 10299 C CA . ARG B 1 280 ? -7.043 23.734 2.055 1 93.75 280 ARG B CA 1
ATOM 10300 C C . ARG B 1 280 ? -5.555 23.625 1.746 1 93.75 280 ARG B C 1
ATOM 10302 O O . ARG B 1 280 ? -4.781 24.531 2.061 1 93.75 280 ARG B O 1
ATOM 10309 N N . PHE B 1 281 ? -5.188 22.703 1.028 1 93.81 281 PHE B N 1
ATOM 10310 C CA . PHE B 1 281 ? -3.789 22.375 0.777 1 93.81 281 PHE B CA 1
ATOM 10311 C C . PHE B 1 281 ? -3.182 23.328 -0.239 1 93.81 281 PHE B C 1
ATOM 10313 O O . PHE B 1 281 ? -3.898 24.109 -0.872 1 93.81 281 PHE B O 1
ATOM 10320 N N . CYS B 1 282 ? -1.864 23.297 -0.225 1 95.56 282 CYS B N 1
ATOM 10321 C CA . CYS B 1 282 ? -1.094 24.047 -1.211 1 95.56 282 CYS B CA 1
ATOM 10322 C C . CYS B 1 282 ? -0.445 23.109 -2.223 1 95.56 282 CYS B C 1
ATOM 10324 O O . CYS B 1 282 ? -0.095 21.969 -1.891 1 95.56 282 CYS B O 1
ATOM 10326 N N . ASP B 1 283 ? -0.376 23.578 -3.408 1 94.06 283 ASP B N 1
ATOM 10327 C CA . ASP B 1 283 ? 0.292 22.766 -4.426 1 94.06 283 ASP B CA 1
ATOM 10328 C C . ASP B 1 283 ? 1.81 22.891 -4.316 1 94.06 283 ASP B C 1
ATOM 10330 O O . ASP B 1 283 ? 2.322 23.484 -3.361 1 94.06 283 ASP B O 1
ATOM 10334 N N . THR B 1 284 ? 2.545 22.328 -5.246 1 94.25 284 THR B N 1
ATOM 10335 C CA . THR B 1 284 ? 4 22.266 -5.184 1 94.25 284 THR B CA 1
ATOM 10336 C C . THR B 1 284 ? 4.613 23.625 -5.465 1 94.25 284 THR B C 1
ATOM 10338 O O . THR B 1 284 ? 5.801 23.844 -5.211 1 94.25 284 THR B O 1
ATOM 10341 N N . GLN B 1 285 ? 3.85 24.578 -5.91 1 93.12 285 GLN B N 1
ATOM 10342 C CA . GLN B 1 285 ? 4.316 25.953 -6.113 1 93.12 285 GLN B CA 1
ATOM 10343 C C . GLN B 1 285 ? 3.916 26.844 -4.949 1 93.12 285 GLN B C 1
ATOM 10345 O O . GLN B 1 285 ? 4.059 28.062 -5.023 1 93.12 285 GLN B O 1
ATOM 10350 N N . ASN B 1 286 ? 3.385 26.203 -3.943 1 94.5 286 ASN B N 1
ATOM 10351 C CA . ASN B 1 286 ? 2.945 26.922 -2.746 1 94.5 286 ASN B CA 1
ATOM 10352 C C . ASN B 1 286 ? 1.803 27.875 -3.053 1 94.5 286 ASN B C 1
ATOM 10354 O O . ASN B 1 286 ? 1.812 29.031 -2.598 1 94.5 286 ASN B O 1
ATOM 10358 N N . GLN B 1 287 ? 1.005 27.422 -3.945 1 94.69 287 GLN B N 1
ATOM 10359 C CA . GLN B 1 287 ? -0.255 28.109 -4.207 1 94.69 287 GLN B CA 1
ATOM 10360 C C . GLN B 1 287 ? -1.433 27.359 -3.602 1 94.69 287 GLN B C 1
ATOM 10362 O O . GLN B 1 287 ? -1.522 26.141 -3.734 1 94.69 287 GLN B O 1
ATOM 10367 N N . PRO B 1 288 ? -2.273 28.062 -2.9 1 93.75 288 PRO B N 1
ATOM 10368 C CA . PRO B 1 288 ? -3.432 27.391 -2.314 1 93.75 288 PRO B CA 1
ATOM 10369 C C . PRO B 1 288 ? -4.32 26.719 -3.365 1 93.75 288 PRO B C 1
ATOM 10371 O O . PRO B 1 288 ? -4.555 27.297 -4.434 1 93.75 288 PRO B O 1
ATOM 10374 N N . LEU B 1 289 ? -4.781 25.547 -3.072 1 90.81 289 LEU B N 1
ATOM 10375 C CA . LEU B 1 289 ? -5.73 24.859 -3.943 1 90.81 289 LEU B CA 1
ATOM 10376 C C . LEU B 1 289 ? -7.121 25.469 -3.814 1 90.81 289 LEU B C 1
ATOM 10378 O O . LEU B 1 289 ? -7.355 26.328 -2.947 1 90.81 289 LEU B O 1
ATOM 10382 N N . ARG B 1 290 ? -7.934 24.922 -4.684 1 82.81 290 ARG B N 1
ATOM 10383 C CA . ARG B 1 290 ? -9.312 25.406 -4.617 1 82.81 290 ARG B CA 1
ATOM 10384 C C . ARG B 1 290 ? -10 24.922 -3.342 1 82.81 290 ARG B C 1
ATOM 10386 O O . ARG B 1 290 ? -9.805 23.781 -2.92 1 82.81 290 ARG B O 1
ATOM 10393 N N . GLU B 1 291 ? -10.664 25.812 -2.801 1 84.81 291 GLU B N 1
ATOM 10394 C CA . GLU B 1 291 ? -11.398 25.5 -1.576 1 84.81 291 GLU B CA 1
ATOM 10395 C C . GLU B 1 291 ? -12.633 24.656 -1.873 1 84.81 291 GLU B C 1
ATOM 10397 O O . GLU B 1 291 ? -13.328 24.891 -2.861 1 84.81 291 GLU B O 1
ATOM 10402 N N . ALA B 1 292 ? -12.852 23.688 -1.053 1 85.12 292 ALA B N 1
ATOM 10403 C CA . ALA B 1 292 ? -14.094 22.922 -1.123 1 85.12 292 ALA B CA 1
ATOM 10404 C C . ALA B 1 292 ? -15.164 23.547 -0.234 1 85.12 292 ALA B C 1
ATOM 10406 O O . ALA B 1 292 ? -14.859 24.141 0.803 1 85.12 292 ALA B O 1
ATOM 10407 N N . ALA B 1 293 ? -16.406 23.422 -0.672 1 91 293 ALA B N 1
ATOM 10408 C CA . ALA B 1 293 ? -17.5 23.859 0.195 1 91 293 ALA B CA 1
ATOM 10409 C C . ALA B 1 293 ? -17.594 23 1.447 1 91 293 ALA B C 1
ATOM 10411 O O . ALA B 1 293 ? -17.453 21.766 1.37 1 91 293 ALA B O 1
ATOM 10412 N N . PRO B 1 294 ? -17.641 23.688 2.6 1 90.44 294 PRO B N 1
ATOM 10413 C CA . PRO B 1 294 ? -17.797 22.859 3.795 1 90.44 294 PRO B CA 1
ATOM 10414 C C . PRO B 1 294 ? -19.094 22.031 3.775 1 90.44 294 PRO B C 1
ATOM 10416 O O . PRO B 1 294 ? -20.125 22.516 3.32 1 90.44 294 PRO B O 1
ATOM 10419 N N . PRO B 1 295 ? -19.031 20.812 4.227 1 85.81 295 PRO B N 1
ATOM 10420 C CA . PRO B 1 295 ? -20.25 19.984 4.246 1 85.81 295 PRO B CA 1
ATOM 10421 C C . PRO B 1 295 ? -21.203 20.359 5.383 1 85.81 295 PRO B C 1
ATOM 10423 O O . PRO B 1 295 ? -20.75 20.734 6.473 1 85.81 295 PRO B O 1
ATOM 10426 N N . ASP B 1 296 ? -22.516 20.219 5.09 1 88.31 296 ASP B N 1
ATOM 10427 C CA . ASP B 1 296 ? -23.516 20.328 6.148 1 88.31 296 ASP B CA 1
ATOM 10428 C C . ASP B 1 296 ? -23.594 19.047 6.969 1 88.31 296 ASP B C 1
ATOM 10430 O O . ASP B 1 296 ? -24.125 18.031 6.492 1 88.31 296 ASP B O 1
ATOM 10434 N N . LEU B 1 297 ? -23.094 19.047 8.18 1 84 297 LEU B N 1
ATOM 10435 C CA . LEU B 1 297 ? -22.969 17.844 8.977 1 84 297 LEU B CA 1
ATOM 10436 C C . LEU B 1 297 ? -23.953 17.844 10.141 1 84 297 LEU B C 1
ATOM 10438 O O . LEU B 1 297 ? -23.797 17.078 11.094 1 84 297 LEU B O 1
ATOM 10442 N N . GLY B 1 298 ? -24.969 18.547 10.164 1 84.75 298 GLY B N 1
ATOM 10443 C CA . GLY B 1 298 ? -25.953 18.641 11.227 1 84.75 298 GLY B CA 1
ATOM 10444 C C . GLY B 1 298 ? -27.328 19.031 10.727 1 84.75 298 GLY B C 1
ATOM 10445 O O . GLY B 1 298 ? -27.906 18.359 9.859 1 84.75 298 GLY B O 1
ATOM 10446 N N . TYR B 1 299 ? -27.859 20.094 11.156 1 86.06 299 TYR B N 1
ATOM 10447 C CA . TYR B 1 299 ? -29.234 20.547 10.93 1 86.06 299 TYR B CA 1
ATOM 10448 C C . TYR B 1 299 ? -29.547 20.656 9.445 1 86.06 299 TYR B C 1
ATOM 10450 O O . TYR B 1 299 ? -30.656 20.375 9.008 1 86.06 299 TYR B O 1
ATOM 10458 N N . TYR B 1 300 ? -28.609 20.953 8.68 1 88.75 300 TYR B N 1
ATOM 10459 C CA . TYR B 1 300 ? -28.891 21.297 7.285 1 88.75 300 TYR B CA 1
ATOM 10460 C C . TYR B 1 300 ? -28.391 20.219 6.344 1 88.75 300 TYR B C 1
ATOM 10462 O O . TYR B 1 300 ? -28.266 20.438 5.137 1 88.75 300 TYR B O 1
ATOM 10470 N N . ASN B 1 301 ? -27.984 19.125 6.973 1 81.88 301 ASN B N 1
ATOM 10471 C CA . ASN B 1 301 ? -27.641 17.969 6.145 1 81.88 301 ASN B CA 1
ATOM 10472 C C . ASN B 1 301 ? -28.875 17.391 5.461 1 81.88 301 ASN B C 1
ATOM 10474 O O . ASN B 1 301 ? -29.844 17.031 6.129 1 81.88 301 ASN B O 1
ATOM 10478 N N . LEU B 1 302 ? -28.844 17.297 4.188 1 62.09 302 LEU B N 1
ATOM 10479 C CA . LEU B 1 302 ? -30.016 16.828 3.447 1 62.09 302 LEU B CA 1
ATOM 10480 C C . LEU B 1 302 ? -29.922 15.344 3.156 1 62.09 302 LEU B C 1
ATOM 10482 O O . LEU B 1 302 ? -30.906 14.719 2.756 1 62.09 302 LEU B O 1
ATOM 10486 N N . ASP B 1 303 ? -28.672 14.836 3.297 1 58.62 303 ASP B N 1
ATOM 10487 C CA . ASP B 1 303 ? -28.531 13.43 2.955 1 58.62 303 ASP B CA 1
ATOM 10488 C C . ASP B 1 303 ? -28.953 12.531 4.117 1 58.62 303 ASP B C 1
ATOM 10490 O O . ASP B 1 303 ? -28.484 12.711 5.246 1 58.62 303 ASP B O 1
ATOM 10494 N N . ASN B 1 304 ? -30.031 11.93 4.078 1 48.56 304 ASN B N 1
ATOM 10495 C CA . ASN B 1 304 ? -30.688 11.039 5.039 1 48.56 304 ASN B CA 1
ATOM 10496 C C . ASN B 1 304 ? -29.766 9.891 5.449 1 48.56 304 ASN B C 1
ATOM 10498 O O . ASN B 1 304 ? -30.094 9.125 6.355 1 48.56 304 ASN B O 1
ATOM 10502 N N . SER B 1 305 ? -28.75 9.695 4.754 1 48.91 305 SER B N 1
ATOM 10503 C CA . SER B 1 305 ? -27.984 8.484 5.031 1 48.91 305 SER B CA 1
ATOM 10504 C C . SER B 1 305 ? -27.156 8.641 6.305 1 48.91 305 SER B C 1
ATOM 10506 O O . SER B 1 305 ? -26.734 7.648 6.902 1 48.91 305 SER B O 1
ATOM 10508 N N . ALA B 1 306 ? -27.125 9.875 6.828 1 54.78 306 ALA B N 1
ATOM 10509 C CA . ALA B 1 306 ? -26.312 10.086 8.023 1 54.78 306 ALA B CA 1
ATOM 10510 C C . ALA B 1 306 ? -27.172 10.547 9.195 1 54.78 306 ALA B C 1
ATOM 10512 O O . ALA B 1 306 ? -26.859 11.555 9.836 1 54.78 306 ALA B O 1
ATOM 10513 N N . SER B 1 307 ? -28.172 9.867 9.375 1 53.91 307 SER B N 1
ATOM 10514 C CA . SER B 1 307 ? -29.156 10.219 10.398 1 53.91 307 SER B CA 1
ATOM 10515 C C . SER B 1 307 ? -28.5 10.297 11.773 1 53.91 307 SER B C 1
ATOM 10517 O O . SER B 1 307 ? -29 10.961 12.68 1 53.91 307 SER B O 1
ATOM 10519 N N . PHE B 1 308 ? -27.375 9.695 11.836 1 59.81 308 PHE B N 1
ATOM 10520 C CA . PHE B 1 308 ? -26.719 9.672 13.133 1 59.81 308 PHE B CA 1
ATOM 10521 C C . PHE B 1 308 ? -26.203 11.055 13.508 1 59.81 308 PHE B C 1
ATOM 10523 O O . PHE B 1 308 ? -26.016 11.352 14.688 1 59.81 308 PHE B O 1
ATOM 10530 N N . LEU B 1 309 ? -26.172 11.797 12.516 1 56.62 309 LEU B N 1
ATOM 10531 C CA . LEU B 1 309 ? -25.672 13.148 12.75 1 56.62 309 LEU B CA 1
ATOM 10532 C C . LEU B 1 309 ? -26.688 13.969 13.531 1 56.62 309 LEU B C 1
ATOM 10534 O O . LEU B 1 309 ? -26.344 15 14.117 1 56.62 309 LEU B O 1
ATOM 10538 N N . LYS B 1 310 ? -27.797 13.367 13.586 1 57.62 310 LYS B N 1
ATOM 10539 C CA . LYS B 1 310 ? -28.875 14.102 14.258 1 57.62 310 LYS B CA 1
ATOM 10540 C C . LYS B 1 310 ? -29.031 13.648 15.703 1 57.62 310 LYS B C 1
ATOM 10542 O O . LYS B 1 310 ? -29.891 14.164 16.438 1 57.62 310 LYS B O 1
ATOM 10547 N N . ARG B 1 311 ? -28.156 12.789 16.016 1 60.31 311 ARG B N 1
ATOM 10548 C CA . ARG B 1 311 ? -28.219 12.297 17.391 1 60.31 311 ARG B CA 1
ATOM 10549 C C . ARG B 1 311 ? -27.609 13.312 18.344 1 60.31 311 ARG B C 1
ATOM 10551 O O . ARG B 1 311 ? -26.719 14.078 17.969 1 60.31 311 ARG B O 1
ATOM 10558 N N . PRO B 1 312 ? -28.234 13.133 19.469 1 54.41 312 PRO B N 1
ATOM 10559 C CA . PRO B 1 312 ? -27.719 14.031 20.484 1 54.41 312 PRO B CA 1
ATOM 10560 C C . PRO B 1 312 ? -26.203 13.906 20.672 1 54.41 312 PRO B C 1
ATOM 10562 O O . PRO B 1 312 ? -25.656 12.805 20.594 1 54.41 312 PRO B O 1
ATOM 10565 N N . ALA B 1 313 ? -25.625 14.93 20.656 1 59.78 313 ALA B N 1
ATOM 10566 C CA . ALA B 1 313 ? -24.25 15.195 21.078 1 59.78 313 ALA B CA 1
ATOM 10567 C C . ALA B 1 313 ? -23.25 14.578 20.109 1 59.78 313 ALA B C 1
ATOM 10569 O O . ALA B 1 313 ? -22.234 14.023 20.531 1 59.78 313 ALA B O 1
ATOM 10570 N N . THR B 1 314 ? -23.578 14.625 18.891 1 69.69 314 THR B N 1
ATOM 10571 C CA . THR B 1 314 ? -22.547 14.336 17.906 1 69.69 314 THR B CA 1
ATOM 10572 C C . THR B 1 314 ? -21.375 15.305 18.062 1 69.69 314 THR B C 1
ATOM 10574 O O . THR B 1 314 ? -21.578 16.5 18.25 1 69.69 314 THR B O 1
ATOM 10577 N N . SER B 1 315 ? -20.172 14.734 18.266 1 76.12 315 SER B N 1
ATOM 10578 C CA . SER B 1 315 ? -18.969 15.523 18.516 1 76.12 315 SER B CA 1
ATOM 10579 C C . SER B 1 315 ? -18.016 15.492 17.328 1 76.12 315 SER B C 1
ATOM 10581 O O . SER B 1 315 ? -17.75 14.422 16.766 1 76.12 315 SER B O 1
ATOM 10583 N N . LEU B 1 316 ? -17.781 16.641 16.875 1 73.69 316 LEU B N 1
ATOM 10584 C CA . LEU B 1 316 ? -16.703 16.781 15.898 1 73.69 316 LEU B CA 1
ATOM 10585 C C . LEU B 1 316 ? -15.344 16.828 16.594 1 73.69 316 LEU B C 1
ATOM 10587 O O . LEU B 1 316 ? -14.883 17.922 16.953 1 73.69 316 LEU B O 1
ATOM 10591 N N . ILE B 1 317 ? -14.781 15.742 16.703 1 77.94 317 ILE B N 1
ATOM 10592 C CA . ILE B 1 317 ? -13.656 15.516 17.609 1 77.94 317 ILE B CA 1
ATOM 10593 C C . ILE B 1 317 ? -12.367 16.016 16.969 1 77.94 317 ILE B C 1
ATOM 10595 O O . ILE B 1 317 ? -11.422 16.391 17.656 1 77.94 317 ILE B O 1
ATOM 10599 N N . THR B 1 318 ? -12.344 16.062 15.672 1 89.44 318 THR B N 1
ATOM 10600 C CA . THR B 1 318 ? -11.125 16.562 15.039 1 89.44 318 THR B CA 1
ATOM 10601 C C . THR B 1 318 ? -11.445 17.281 13.734 1 89.44 318 THR B C 1
ATOM 10603 O O . THR B 1 318 ? -12.031 16.688 12.82 1 89.44 318 THR B O 1
ATOM 10606 N N . ILE B 1 319 ? -11.164 18.516 13.719 1 93.56 319 ILE B N 1
ATOM 10607 C CA . ILE B 1 319 ? -11.203 19.328 12.508 1 93.56 319 ILE B CA 1
ATOM 10608 C C . ILE B 1 319 ? -9.781 19.656 12.062 1 93.56 319 ILE B C 1
ATOM 10610 O O . ILE B 1 319 ? -9.133 20.531 12.648 1 93.56 319 ILE B O 1
ATOM 10614 N N . GLU B 1 320 ? -9.352 19.062 11.016 1 91.88 320 GLU B N 1
ATOM 10615 C CA . GLU B 1 320 ? -8.016 19.344 10.508 1 91.88 320 GLU B CA 1
ATOM 10616 C C . GLU B 1 320 ? -7.941 20.703 9.836 1 91.88 320 GLU B C 1
ATOM 10618 O O . GLU B 1 320 ? -8.75 21.016 8.953 1 91.88 320 GLU B O 1
ATOM 10623 N N . ASP B 1 321 ? -7.074 21.516 10.32 1 88.81 321 ASP B N 1
ATOM 10624 C CA . ASP B 1 321 ? -6.875 22.844 9.773 1 88.81 321 ASP B CA 1
ATOM 10625 C C . ASP B 1 321 ? -5.398 23.109 9.484 1 88.81 321 ASP B C 1
ATOM 10627 O O . ASP B 1 321 ? -4.84 24.109 9.922 1 88.81 321 ASP B O 1
ATOM 10631 N N . GLY B 1 322 ? -4.777 22.344 8.812 1 93.88 322 GLY B N 1
ATOM 10632 C CA . GLY B 1 322 ? -3.367 22.312 8.453 1 93.88 322 GLY B CA 1
ATOM 10633 C C . GLY B 1 322 ? -2.865 20.906 8.148 1 93.88 322 GLY B C 1
ATOM 10634 O O . GLY B 1 322 ? -3.66 19.984 7.965 1 93.88 322 GLY B O 1
ATOM 10635 N N . SER B 1 323 ? -1.563 20.828 8 1 94.88 323 SER B N 1
ATOM 10636 C CA . SER B 1 323 ? -1 19.516 7.68 1 94.88 323 SER B CA 1
ATOM 10637 C C . SER B 1 323 ? 0.484 19.453 8.023 1 94.88 323 SER B C 1
ATOM 10639 O O . SER B 1 323 ? 1.158 20.484 8.078 1 94.88 323 SER B O 1
ATOM 10641 N N . ALA B 1 324 ? 0.898 18.219 8.297 1 95.31 324 ALA B N 1
ATOM 10642 C CA . ALA B 1 324 ? 2.332 18 8.453 1 95.31 324 ALA B CA 1
ATOM 10643 C C . ALA B 1 324 ? 3.049 18.062 7.105 1 95.31 324 ALA B C 1
ATOM 10645 O O . ALA B 1 324 ? 2.482 17.688 6.074 1 95.31 324 ALA B O 1
ATOM 10646 N N . ASP B 1 325 ? 4.211 18.562 7.105 1 95.75 325 ASP B N 1
ATOM 10647 C CA . ASP B 1 325 ? 5.07 18.609 5.926 1 95.75 325 ASP B CA 1
ATOM 10648 C C . ASP B 1 325 ? 5.969 17.375 5.867 1 95.75 325 ASP B C 1
ATOM 10650 O O . ASP B 1 325 ? 6.023 16.578 6.816 1 95.75 325 ASP B O 1
ATOM 10654 N N . TYR B 1 326 ? 6.602 17.141 4.688 1 94.94 326 TYR B N 1
ATOM 10655 C CA . TYR B 1 326 ? 7.348 15.906 4.508 1 94.94 326 TYR B CA 1
ATOM 10656 C C . TYR B 1 326 ? 8.68 16.172 3.809 1 94.94 326 TYR B C 1
ATOM 10658 O O . TYR B 1 326 ? 8.875 17.234 3.215 1 94.94 326 TYR B O 1
ATOM 10666 N N . TRP B 1 327 ? 9.625 15.227 3.926 1 96.5 327 TRP B N 1
ATOM 10667 C CA . TRP B 1 327 ? 10.945 15.32 3.311 1 96.5 327 TRP B CA 1
ATOM 10668 C C . TRP B 1 327 ? 10.828 15.438 1.794 1 96.5 327 TRP B C 1
ATOM 10670 O O . TRP B 1 327 ? 10.125 14.648 1.158 1 96.5 327 TRP B O 1
ATOM 10680 N N . GLY B 1 328 ? 11.484 16.406 1.23 1 95.5 328 GLY B N 1
ATOM 10681 C CA . GLY B 1 328 ? 11.5 16.578 -0.212 1 95.5 328 GLY B CA 1
ATOM 10682 C C . GLY B 1 328 ? 10.398 17.484 -0.712 1 95.5 328 GLY B C 1
ATOM 10683 O O . GLY B 1 328 ? 10.32 17.781 -1.908 1 95.5 328 GLY B O 1
ATOM 10684 N N . SER B 1 329 ? 9.539 18 0.185 1 96.19 329 SER B N 1
ATOM 10685 C CA . SER B 1 329 ? 8.531 18.984 -0.2 1 96.19 329 SER B CA 1
ATOM 10686 C C . SER B 1 329 ? 9.172 20.344 -0.479 1 96.19 329 SER B C 1
ATOM 10688 O O . SER B 1 329 ? 10.391 20.453 -0.611 1 96.19 329 SER B O 1
ATOM 10690 N N . ASN B 1 330 ? 8.289 21.391 -0.694 1 96.25 330 ASN B N 1
ATOM 10691 C CA . ASN B 1 330 ? 8.773 22.75 -0.938 1 96.25 330 ASN B CA 1
ATOM 10692 C C . ASN B 1 330 ? 8.383 23.688 0.192 1 96.25 330 ASN B C 1
ATOM 10694 O O . ASN B 1 330 ? 7.891 24.797 -0.059 1 96.25 330 ASN B O 1
ATOM 10698 N N . GLU B 1 331 ? 8.594 23.203 1.443 1 93.62 331 GLU B N 1
ATOM 10699 C CA . GLU B 1 331 ? 8.266 24 2.621 1 93.62 331 GLU B CA 1
ATOM 10700 C C . GLU B 1 331 ? 6.867 24.594 2.52 1 93.62 331 GLU B C 1
ATOM 10702 O O . GLU B 1 331 ? 6.695 25.719 2.066 1 93.62 331 GLU B O 1
ATOM 10707 N N . GLN B 1 332 ? 5.969 24.062 3.178 1 94 332 GLN B N 1
ATOM 10708 C CA . GLN B 1 332 ? 4.582 24.391 2.863 1 94 332 GLN B CA 1
ATOM 10709 C C . GLN B 1 332 ? 3.906 25.094 4.031 1 94 332 GLN B C 1
ATOM 10711 O O . GLN B 1 332 ? 2.807 25.641 3.885 1 94 332 GLN B O 1
ATOM 10716 N N . TYR B 1 333 ? 4.527 25.266 5.191 1 95.69 333 TYR B N 1
ATOM 10717 C CA . TYR B 1 333 ? 3.822 25.688 6.398 1 95.69 333 TYR B CA 1
ATOM 10718 C C . TYR B 1 333 ? 3.316 27.109 6.262 1 95.69 333 TYR B C 1
ATOM 10720 O O . TYR B 1 333 ? 2.207 27.438 6.691 1 95.69 333 TYR B O 1
ATOM 10728 N N . ASN B 1 334 ? 4.109 27.984 5.652 1 94.38 334 ASN B N 1
ATOM 10729 C CA . ASN B 1 334 ? 3.633 29.359 5.457 1 94.38 334 ASN B CA 1
ATOM 10730 C C . ASN B 1 334 ? 2.434 29.391 4.512 1 94.38 334 ASN B C 1
ATOM 10732 O O . ASN B 1 334 ? 1.471 30.125 4.762 1 94.38 334 ASN B O 1
ATOM 10736 N N . CYS B 1 335 ? 2.553 28.672 3.432 1 95.94 335 CYS B N 1
ATOM 10737 C CA . CYS B 1 335 ? 1.429 28.594 2.504 1 95.94 335 CYS B CA 1
ATOM 10738 C C . CYS B 1 335 ? 0.2 28 3.184 1 95.94 335 CYS B C 1
ATOM 10740 O O . CYS B 1 335 ? -0.917 28.484 2.982 1 95.94 335 CYS B O 1
ATOM 10742 N N . LEU B 1 336 ? 0.395 26.984 3.965 1 96.12 336 LEU B N 1
ATOM 10743 C CA . LEU B 1 336 ? -0.713 26.344 4.668 1 96.12 336 LEU B CA 1
ATOM 10744 C C . LEU B 1 336 ? -1.377 27.312 5.633 1 96.12 336 LEU B C 1
ATOM 10746 O O . LEU B 1 336 ? -2.605 27.359 5.742 1 96.12 336 LEU B O 1
ATOM 10750 N N . ALA B 1 337 ? -0.531 28.078 6.355 1 96.62 337 ALA B N 1
ATOM 10751 C CA . ALA B 1 337 ? -1.071 29.078 7.281 1 96.62 337 ALA B CA 1
ATOM 10752 C C . ALA B 1 337 ? -1.921 30.094 6.543 1 96.62 337 ALA B C 1
ATOM 10754 O O . ALA B 1 337 ? -2.977 30.516 7.031 1 96.62 337 ALA B O 1
ATOM 10755 N N . ASN B 1 338 ? -1.498 30.453 5.383 1 94.81 338 ASN B N 1
ATOM 10756 C CA . ASN B 1 338 ? -2.174 31.484 4.613 1 94.81 338 ASN B CA 1
ATOM 10757 C C . ASN B 1 338 ? -3.393 30.938 3.879 1 94.81 338 ASN B C 1
ATOM 10759 O O . ASN B 1 338 ? -4.363 31.656 3.645 1 94.81 338 ASN B O 1
ATOM 10763 N N . SER B 1 339 ? -3.215 29.703 3.453 1 94.44 339 SER B N 1
ATOM 10764 C CA . SER B 1 339 ? -4.34 29.078 2.762 1 94.44 339 SER B CA 1
ATOM 10765 C C . SER B 1 339 ? -5.496 28.812 3.719 1 94.44 339 SER B C 1
ATOM 10767 O O . SER B 1 339 ? -6.66 28.844 3.314 1 94.44 339 SER B O 1
ATOM 10769 N N . ASN B 1 340 ? -5.148 28.5 4.863 1 94.69 340 ASN B N 1
ATOM 10770 C CA . ASN B 1 340 ? -6.148 28.297 5.906 1 94.69 340 ASN B CA 1
ATOM 10771 C C . ASN B 1 340 ? -6.273 29.516 6.809 1 94.69 340 ASN B C 1
ATOM 10773 O O . ASN B 1 340 ? -6.195 29.406 8.031 1 94.69 340 ASN B O 1
ATOM 10777 N N . ASP B 1 341 ? -6.555 30.609 6.207 1 93.56 341 ASP B N 1
ATOM 10778 C CA . ASP B 1 341 ? -6.59 31.906 6.895 1 93.56 341 ASP B CA 1
ATOM 10779 C C . ASP B 1 341 ? -7.91 32.094 7.637 1 93.56 341 ASP B C 1
ATOM 10781 O O . ASP B 1 341 ? -8.688 31.141 7.789 1 93.56 341 ASP B O 1
ATOM 10785 N N . GLU B 1 342 ? -8.086 33.25 8.133 1 93 342 GLU B N 1
ATOM 10786 C CA . GLU B 1 342 ? -9.258 33.562 8.953 1 93 342 GLU B CA 1
ATOM 10787 C C . GLU B 1 342 ? -10.547 33.375 8.164 1 93 342 GLU B C 1
ATOM 10789 O O . GLU B 1 342 ? -11.555 32.938 8.727 1 93 342 GLU B O 1
ATOM 10794 N N . ARG B 1 343 ? -10.547 33.656 6.867 1 93.5 343 ARG B N 1
ATOM 10795 C CA . ARG B 1 343 ? -11.75 33.531 6.047 1 93.5 343 ARG B CA 1
ATOM 10796 C C . ARG B 1 343 ? -12.125 32.062 5.902 1 93.5 343 ARG B C 1
ATOM 10798 O O . ARG B 1 343 ? -13.305 31.688 6.016 1 93.5 343 ARG B O 1
ATOM 10805 N N . HIS B 1 344 ? -11.109 31.266 5.586 1 94.06 344 HIS B N 1
ATOM 10806 C CA . HIS B 1 344 ? -11.328 29.828 5.469 1 94.06 344 HIS B CA 1
ATOM 10807 C C . HIS B 1 344 ? -11.859 29.25 6.773 1 94.06 344 HIS B C 1
ATOM 10809 O O . HIS B 1 344 ? -12.836 28.484 6.77 1 94.06 344 HIS B O 1
ATOM 10815 N N . GLU B 1 345 ? -11.234 29.578 7.855 1 93.38 345 GLU B N 1
ATOM 10816 C CA . GLU B 1 345 ? -11.609 29.047 9.164 1 93.38 345 GLU B CA 1
ATOM 10817 C C . GLU B 1 345 ? -13.023 29.469 9.547 1 93.38 345 GLU B C 1
ATOM 10819 O O . GLU B 1 345 ? -13.789 28.672 10.094 1 93.38 345 GLU B O 1
ATOM 10824 N N . MET B 1 346 ? -13.359 30.734 9.281 1 93.5 346 MET B N 1
ATOM 10825 C CA . MET B 1 346 ? -14.703 31.234 9.594 1 93.5 346 MET B CA 1
ATOM 10826 C C . MET B 1 346 ? -15.758 30.453 8.812 1 93.5 346 MET B C 1
ATOM 10828 O O . MET B 1 346 ? -16.812 30.125 9.352 1 93.5 346 MET B O 1
ATOM 10832 N N . LEU B 1 347 ? -15.453 30.25 7.582 1 94.94 347 LEU B N 1
ATOM 10833 C CA . LEU B 1 347 ? -16.406 29.516 6.754 1 94.94 347 LEU B CA 1
ATOM 10834 C C . LEU B 1 347 ? -16.641 28.109 7.32 1 94.94 347 LEU B C 1
ATOM 10836 O O . LEU B 1 347 ? -17.781 27.672 7.434 1 94.94 347 LEU B O 1
ATOM 10840 N N . ILE B 1 348 ? -15.586 27.438 7.695 1 94.69 348 ILE B N 1
ATOM 10841 C CA . ILE B 1 348 ? -15.68 26.047 8.172 1 94.69 348 ILE B CA 1
ATOM 10842 C C . ILE B 1 348 ? -16.328 26.031 9.547 1 94.69 348 ILE B C 1
ATOM 10844 O O . ILE B 1 348 ? -17.328 25.312 9.758 1 94.69 348 ILE B O 1
ATOM 10848 N N . LEU B 1 349 ? -15.781 26.766 10.484 1 95.25 349 LEU B N 1
ATOM 10849 C CA . LEU B 1 349 ? -16.234 26.75 11.875 1 95.25 349 LEU B CA 1
ATOM 10850 C C . LEU B 1 349 ? -17.625 27.344 12 1 95.25 349 LEU B C 1
ATOM 10852 O O . LEU B 1 349 ? -18.453 26.844 12.781 1 95.25 349 LEU B O 1
ATOM 10856 N N . GLY B 1 350 ? -17.891 28.406 11.219 1 95.12 350 GLY B N 1
ATOM 10857 C CA . GLY B 1 350 ? -19.234 28.969 11.203 1 95.12 350 GLY B CA 1
ATOM 10858 C C . GLY B 1 350 ? -20.281 28 10.688 1 95.12 350 GLY B C 1
ATOM 10859 O O . GLY B 1 350 ? -21.375 27.906 11.234 1 95.12 350 GLY B O 1
ATOM 10860 N N . ASN B 1 351 ? -19.891 27.375 9.648 1 94.62 351 ASN B N 1
ATOM 10861 C CA . ASN B 1 351 ? -20.781 26.375 9.094 1 94.62 351 ASN B CA 1
ATOM 10862 C C . ASN B 1 351 ? -21.078 25.266 10.117 1 94.62 351 ASN B C 1
ATOM 10864 O O . ASN B 1 351 ? -22.203 24.781 10.211 1 94.62 351 ASN B O 1
ATOM 10868 N N . ASN B 1 352 ? -20.109 24.875 10.836 1 92.88 352 ASN B N 1
ATOM 10869 C CA . ASN B 1 352 ? -20.297 23.844 11.859 1 92.88 352 ASN B CA 1
ATOM 10870 C C . ASN B 1 352 ? -21.234 24.328 12.961 1 92.88 352 ASN B C 1
ATOM 10872 O O . ASN B 1 352 ? -22.109 23.594 13.414 1 92.88 352 ASN B O 1
ATOM 10876 N N . LEU B 1 353 ? -21.016 25.516 13.375 1 93.94 353 LEU B N 1
ATOM 10877 C CA . LEU B 1 353 ? -21.812 26.078 14.461 1 93.94 353 LEU B CA 1
ATOM 10878 C C . LEU B 1 353 ? -23.266 26.203 14.055 1 93.94 353 LEU B C 1
ATOM 10880 O O . LEU B 1 353 ? -24.172 25.859 14.828 1 93.94 353 LEU B O 1
ATOM 10884 N N . ILE B 1 354 ? -23.547 26.734 12.852 1 95.31 354 ILE B N 1
ATOM 10885 C CA . ILE B 1 354 ? -24.922 26.922 12.398 1 95.31 354 ILE B CA 1
ATOM 10886 C C . ILE B 1 354 ? -25.594 25.562 12.203 1 95.31 354 ILE B C 1
ATOM 10888 O O . ILE B 1 354 ? -26.828 25.453 12.258 1 95.31 354 ILE B O 1
ATOM 10892 N N . ASN B 1 355 ? -24.766 24.531 11.953 1 91.75 355 ASN B N 1
ATOM 10893 C CA . ASN B 1 355 ? -25.281 23.172 11.805 1 91.75 355 ASN B CA 1
ATOM 10894 C C . ASN B 1 355 ? -25.5 22.516 13.164 1 91.75 355 ASN B C 1
ATOM 10896 O O . ASN B 1 355 ? -25.875 21.344 13.227 1 91.75 355 ASN B O 1
ATOM 10900 N N . GLY B 1 356 ? -25.25 23.172 14.227 1 89 356 GLY B N 1
ATOM 10901 C CA . GLY B 1 356 ? -25.578 22.703 15.562 1 89 356 GLY B CA 1
ATOM 10902 C C . GLY B 1 356 ? -24.469 21.875 16.188 1 89 356 GLY B C 1
ATOM 10903 O O . GLY B 1 356 ? -24.688 21.156 17.172 1 89 356 GLY B O 1
ATOM 10904 N N . LEU B 1 357 ? -23.344 21.906 15.664 1 90.5 357 LEU B N 1
ATOM 10905 C CA . LEU B 1 357 ? -22.203 21.188 16.234 1 90.5 357 LEU B CA 1
ATOM 10906 C C . LEU B 1 357 ? -21.547 22.016 17.344 1 90.5 357 LEU B C 1
ATOM 10908 O O . LEU B 1 357 ? -20.734 22.906 17.062 1 90.5 357 LEU B O 1
ATOM 10912 N N . THR B 1 358 ? -21.875 21.594 18.562 1 91.62 358 THR B N 1
ATOM 10913 C CA . THR B 1 358 ? -21.5 22.422 19.703 1 91.62 358 THR B CA 1
ATOM 10914 C C . THR B 1 358 ? -20.344 21.812 20.469 1 91.62 358 THR B C 1
ATOM 10916 O O . THR B 1 358 ? -20 22.25 21.578 1 91.62 358 THR B O 1
ATOM 10919 N N . ASN B 1 359 ? -19.766 20.75 20 1 91.81 359 ASN B N 1
ATOM 10920 C CA . ASN B 1 359 ? -18.531 20.141 20.469 1 91.81 359 ASN B CA 1
ATOM 10921 C C . ASN B 1 359 ? -17.5 20.016 19.359 1 91.81 359 ASN B C 1
ATOM 10923 O O . ASN B 1 359 ? -17.594 19.125 18.516 1 91.81 359 ASN B O 1
ATOM 10927 N N . GLN B 1 360 ? -16.547 20.906 19.406 1 92.06 360 GLN B N 1
ATOM 10928 C CA . GLN B 1 360 ? -15.578 20.953 18.312 1 92.06 360 GLN B CA 1
ATOM 10929 C C . GLN B 1 360 ? -14.148 21.031 18.844 1 92.06 360 GLN B C 1
ATOM 10931 O O . GLN B 1 360 ? -13.891 21.703 19.844 1 92.06 360 GLN B O 1
ATOM 10936 N N . THR B 1 361 ? -13.281 20.312 18.172 1 95.31 361 THR B N 1
ATOM 10937 C CA . THR B 1 361 ? -11.852 20.438 18.422 1 95.31 361 THR B CA 1
ATOM 10938 C C . THR B 1 361 ? -11.102 20.766 17.141 1 95.31 361 THR B C 1
ATOM 10940 O O . THR B 1 361 ? -11.156 20 16.172 1 95.31 361 THR B O 1
ATOM 10943 N N . LEU B 1 362 ? -10.43 21.875 17.172 1 95.94 362 LEU B N 1
ATOM 10944 C CA . LEU B 1 362 ? -9.586 22.281 16.047 1 95.94 362 LEU B CA 1
ATOM 10945 C C . LEU B 1 362 ? -8.18 21.688 16.188 1 95.94 362 LEU B C 1
ATOM 10947 O O . LEU B 1 362 ? -7.559 21.812 17.25 1 95.94 362 LEU B O 1
ATOM 10951 N N . ARG B 1 363 ? -7.734 20.953 15.156 1 94.81 363 ARG B N 1
ATOM 10952 C CA . ARG B 1 363 ? -6.387 20.391 15.086 1 94.81 363 ARG B CA 1
ATOM 10953 C C . ARG B 1 363 ? -5.605 20.984 13.922 1 94.81 363 ARG B C 1
ATOM 10955 O O . ARG B 1 363 ? -6.055 20.922 12.773 1 94.81 363 ARG B O 1
ATOM 10962 N N . MET B 1 364 ? -4.371 21.672 14.18 1 95.12 364 MET B N 1
ATOM 10963 C CA . MET B 1 364 ? -3.746 21.953 15.469 1 95.12 364 MET B CA 1
ATOM 10964 C C . MET B 1 364 ? -3.889 23.438 15.828 1 95.12 364 MET B C 1
ATOM 10966 O O . MET B 1 364 ? -3.965 24.281 14.938 1 95.12 364 MET B O 1
ATOM 10970 N N . VAL B 1 365 ? -3.898 23.578 17.156 1 97.56 365 VAL B N 1
ATOM 10971 C CA . VAL B 1 365 ? -3.883 24.984 17.562 1 97.56 365 VAL B CA 1
ATOM 10972 C C . VAL B 1 365 ? -2.445 25.438 17.828 1 97.56 365 VAL B C 1
ATOM 10974 O O . VAL B 1 365 ? -2.105 26.609 17.625 1 97.56 365 VAL B O 1
ATOM 10977 N N . TYR B 1 366 ? -1.653 24.547 18.266 1 97.81 366 TYR B N 1
ATOM 10978 C CA . TYR B 1 366 ? -0.219 24.797 18.375 1 97.81 366 TYR B CA 1
ATOM 10979 C C . TYR B 1 366 ? 0.567 23.844 17.484 1 97.81 366 TYR B C 1
ATOM 10981 O O . TYR B 1 366 ? 0.408 22.625 17.578 1 97.81 366 TYR B O 1
ATOM 10989 N N . GLY B 1 367 ? 1.422 24.453 16.594 1 97.12 367 GLY B N 1
ATOM 10990 C CA . GLY B 1 367 ? 2.375 23.656 15.836 1 97.12 367 GLY B CA 1
ATOM 10991 C C . GLY B 1 367 ? 3.676 23.422 16.578 1 97.12 367 GLY B C 1
ATOM 10992 O O . GLY B 1 367 ? 4.316 24.359 17.047 1 97.12 367 GLY B O 1
ATOM 10993 N N . GLY B 1 368 ? 4.109 22.25 16.75 1 97.12 368 GLY B N 1
ATOM 10994 C CA . GLY B 1 368 ? 5.254 21.938 17.594 1 97.12 368 GLY B CA 1
ATOM 10995 C C . GLY B 1 368 ? 6.43 21.375 16.812 1 97.12 368 GLY B C 1
ATOM 10996 O O . GLY B 1 368 ? 6.73 21.828 15.719 1 97.12 368 GLY B O 1
ATOM 10997 N N . ILE B 1 369 ? 7.184 20.484 17.531 1 97.81 369 ILE B N 1
ATOM 10998 C CA . ILE B 1 369 ? 8.438 19.953 17 1 97.81 369 ILE B CA 1
ATOM 10999 C C . ILE B 1 369 ? 8.453 18.438 17.125 1 97.81 369 ILE B C 1
ATOM 11001 O O . ILE B 1 369 ? 8.148 17.875 18.188 1 97.81 369 ILE B O 1
ATOM 11005 N N . ASN B 1 370 ? 8.75 17.797 16.031 1 97.69 370 ASN B N 1
ATOM 11006 C CA . ASN B 1 370 ? 9.125 16.391 16.109 1 97.69 370 ASN B CA 1
ATOM 11007 C C . ASN B 1 370 ? 10.594 16.219 16.469 1 97.69 370 ASN B C 1
ATOM 11009 O O . ASN B 1 370 ? 11.391 15.742 15.664 1 97.69 370 ASN B O 1
ATOM 11013 N N . TRP B 1 371 ? 10.914 16.578 17.672 1 97.56 371 TRP B N 1
ATOM 11014 C CA . TRP B 1 371 ? 12.297 16.484 18.125 1 97.56 371 TRP B CA 1
ATOM 11015 C C . TRP B 1 371 ? 12.711 15.016 18.266 1 97.56 371 TRP B C 1
ATOM 11017 O O . TRP B 1 371 ? 11.859 14.133 18.391 1 97.56 371 TRP B O 1
ATOM 11027 N N . GLY B 1 372 ? 14.039 14.797 18.203 1 97.25 372 GLY B N 1
ATOM 11028 C CA . GLY B 1 372 ? 14.531 13.43 18.25 1 97.25 372 GLY B CA 1
ATOM 11029 C C . GLY B 1 372 ? 13.906 12.539 17.188 1 97.25 372 GLY B C 1
ATOM 11030 O O . GLY B 1 372 ? 13.883 12.891 16 1 97.25 372 GLY B O 1
ATOM 11031 N N . TRP B 1 373 ? 13.422 11.438 17.625 1 97 373 TRP B N 1
ATOM 11032 C CA . TRP B 1 373 ? 12.867 10.461 16.688 1 97 373 TRP B CA 1
ATOM 11033 C C . TRP B 1 373 ? 11.359 10.297 16.906 1 97 373 TRP B C 1
ATOM 11035 O O . TRP B 1 373 ? 10.82 9.203 16.734 1 97 373 TRP B O 1
ATOM 11045 N N . LEU B 1 374 ? 10.664 11.391 17.219 1 97.12 374 LEU B N 1
ATOM 11046 C CA . LEU B 1 374 ? 9.25 11.43 17.547 1 97.12 374 LEU B CA 1
ATOM 11047 C C . LEU B 1 374 ? 8.391 11.219 16.312 1 97.12 374 LEU B C 1
ATOM 11049 O O . LEU B 1 374 ? 7.359 10.539 16.375 1 97.12 374 LEU B O 1
ATOM 11053 N N . GLY B 1 375 ? 8.742 11.75 15.227 1 96.12 375 GLY B N 1
ATOM 11054 C CA . GLY B 1 375 ? 7.891 11.805 14.047 1 96.12 375 GLY B CA 1
ATOM 11055 C C . GLY B 1 375 ? 7.805 10.477 13.32 1 96.12 375 GLY B C 1
ATOM 11056 O O . GLY B 1 375 ? 8.758 9.695 13.32 1 96.12 375 GLY B O 1
ATOM 11057 N N . GLN B 1 376 ? 6.68 10.242 12.648 1 94.88 376 GLN B N 1
ATOM 11058 C CA . GLN B 1 376 ? 6.551 9.047 11.828 1 94.88 376 GLN B CA 1
ATOM 11059 C C . GLN B 1 376 ? 7.395 9.156 10.562 1 94.88 376 GLN B C 1
ATOM 11061 O O . GLN B 1 376 ? 7.953 10.219 10.273 1 94.88 376 GLN B O 1
ATOM 11066 N N . SER B 1 377 ? 7.332 8.055 9.805 1 93.44 377 SER B N 1
ATOM 11067 C CA . SER B 1 377 ? 8.078 7.988 8.555 1 93.44 377 SER B CA 1
ATOM 11068 C C . SER B 1 377 ? 7.637 9.07 7.578 1 93.44 377 SER B C 1
ATOM 11070 O O . SER B 1 377 ? 6.438 9.281 7.375 1 93.44 377 SER B O 1
ATOM 11072 N N . GLY B 1 378 ? 8.625 9.812 7.094 1 91.69 378 GLY B N 1
ATOM 11073 C CA . GLY B 1 378 ? 8.375 10.781 6.039 1 91.69 378 GLY B CA 1
ATOM 11074 C C . GLY B 1 378 ? 8.148 12.188 6.559 1 91.69 378 GLY B C 1
ATOM 11075 O O . GLY B 1 378 ? 8.148 13.148 5.785 1 91.69 378 GLY B O 1
ATOM 11076 N N . ARG B 1 379 ? 8.078 12.43 7.855 1 95.69 379 ARG B N 1
ATOM 11077 C CA . ARG B 1 379 ? 7.805 13.75 8.406 1 95.69 379 ARG B CA 1
ATOM 11078 C C . ARG B 1 379 ? 9.094 14.445 8.836 1 95.69 379 ARG B C 1
ATOM 11080 O O . ARG B 1 379 ? 9.992 13.805 9.398 1 95.69 379 ARG B O 1
ATOM 11087 N N . ILE B 1 380 ? 9.141 15.711 8.57 1 96.69 380 ILE B N 1
ATOM 11088 C CA . ILE B 1 380 ? 10.312 16.484 8.953 1 96.69 380 ILE B CA 1
ATOM 11089 C C . ILE B 1 380 ? 10.234 16.844 10.43 1 96.69 380 ILE B C 1
ATOM 11091 O O . ILE B 1 380 ? 9.266 16.484 11.109 1 96.69 380 ILE B O 1
ATOM 11095 N N . THR B 1 381 ? 11.234 17.516 10.945 1 97.69 381 THR B N 1
ATOM 11096 C CA . THR B 1 381 ? 11.328 17.859 12.359 1 97.69 381 THR B CA 1
ATOM 11097 C C . THR B 1 381 ? 10.258 18.875 12.734 1 97.69 381 THR B C 1
ATOM 11099 O O . THR B 1 381 ? 9.609 18.75 13.781 1 97.69 381 THR B O 1
ATOM 11102 N N . SER B 1 382 ? 10.078 19.844 11.883 1 97.88 382 SER B N 1
ATOM 11103 C CA . SER B 1 382 ? 9.055 20.844 12.18 1 97.88 382 SER B CA 1
ATOM 11104 C C . SER B 1 382 ? 7.652 20.25 12.039 1 97.88 382 SER B C 1
ATOM 11106 O O . SER B 1 382 ? 7.363 19.531 11.086 1 97.88 382 SER B O 1
ATOM 11108 N N . PHE B 1 383 ? 6.914 20.469 12.984 1 97.81 383 PHE B N 1
ATOM 11109 C CA . PHE B 1 383 ? 5.492 20.156 12.961 1 97.81 383 PHE B CA 1
ATOM 11110 C C . PHE B 1 383 ? 4.648 21.406 13.141 1 97.81 383 PHE B C 1
ATOM 11112 O O . PHE B 1 383 ? 3.695 21.422 13.922 1 97.81 383 PHE B O 1
ATOM 11119 N N . ASP B 1 384 ? 5.035 22.484 12.5 1 97.88 384 ASP B N 1
ATOM 11120 C CA . ASP B 1 384 ? 4.355 23.766 12.562 1 97.88 384 ASP B CA 1
ATOM 11121 C C . ASP B 1 384 ? 2.879 23.625 12.195 1 97.88 384 ASP B C 1
ATOM 11123 O O . ASP B 1 384 ? 2.016 24.234 12.828 1 97.88 384 ASP B O 1
ATOM 11127 N N . TYR B 1 385 ? 2.586 22.812 11.156 1 97 385 TYR B N 1
ATOM 11128 C CA . TYR B 1 385 ? 1.243 22.391 10.773 1 97 385 TYR B CA 1
ATOM 11129 C C . TYR B 1 385 ? 0.45 23.562 10.195 1 97 385 TYR B C 1
ATOM 11131 O O . TYR B 1 385 ? -0.73 23.406 9.867 1 97 385 TYR B O 1
ATOM 11139 N N . GLY B 1 386 ? 1.024 24.828 10.102 1 97.38 386 GLY B N 1
ATOM 11140 C CA . GLY B 1 386 ? 0.259 26 9.742 1 97.38 386 GLY B CA 1
ATOM 11141 C C . GLY B 1 386 ? -0.737 26.422 10.805 1 97.38 386 GLY B C 1
ATOM 11142 O O . GLY B 1 386 ? -1.752 27.047 10.508 1 97.38 386 GLY B O 1
ATOM 11143 N N . ALA B 1 387 ? -0.456 26.125 12.055 1 97.69 387 ALA B N 1
ATOM 11144 C CA . ALA B 1 387 ? -1.374 26.328 13.172 1 97.69 387 ALA B CA 1
ATOM 11145 C C . ALA B 1 387 ? -1.473 27.797 13.555 1 97.69 387 ALA B C 1
ATOM 11147 O O . ALA B 1 387 ? -0.573 28.578 13.25 1 97.69 387 ALA B O 1
ATOM 11148 N N . PRO B 1 388 ? -2.533 28.203 14.25 1 97.62 388 PRO B N 1
ATOM 11149 C CA . PRO B 1 388 ? -2.68 29.578 14.703 1 97.62 388 PRO B CA 1
ATOM 11150 C C . PRO B 1 388 ? -1.548 30.031 15.625 1 97.62 388 PRO B C 1
ATOM 11152 O O . PRO B 1 388 ? -1.151 31.203 15.602 1 97.62 388 PRO B O 1
ATOM 11155 N N . ILE B 1 389 ? -1.123 29.125 16.469 1 98.25 389 ILE B N 1
ATOM 11156 C CA . ILE B 1 389 ? 0.112 29.328 17.219 1 98.25 389 ILE B CA 1
ATOM 11157 C C . ILE B 1 389 ? 1.246 28.531 16.562 1 98.25 389 ILE B C 1
ATOM 11159 O O . ILE B 1 389 ? 1.23 27.297 16.562 1 98.25 389 ILE B O 1
ATOM 11163 N N . ASP B 1 390 ? 2.191 29.219 16 1 97.88 390 ASP B N 1
ATOM 11164 C CA . ASP B 1 390 ? 3.205 28.547 15.203 1 97.88 390 ASP B CA 1
ATOM 11165 C C . ASP B 1 390 ? 4.246 27.875 16.094 1 97.88 390 ASP B C 1
ATOM 11167 O O . ASP B 1 390 ? 4.129 27.906 17.328 1 97.88 390 ASP B O 1
ATOM 11171 N N . GLU B 1 391 ? 5.145 27.266 15.516 1 97.5 391 GLU B N 1
ATOM 11172 C CA . GLU B 1 391 ? 6.172 26.484 16.188 1 97.5 391 GLU B CA 1
ATOM 11173 C C . GLU B 1 391 ? 6.977 27.344 17.172 1 97.5 391 GLU B C 1
ATOM 11175 O O . GLU B 1 391 ? 7.387 26.859 18.234 1 97.5 391 GLU B O 1
ATOM 11180 N N . ALA B 1 392 ? 7.188 28.578 16.891 1 97.75 392 ALA B N 1
ATOM 11181 C CA . ALA B 1 392 ? 7.949 29.5 17.719 1 97.75 392 ALA B CA 1
ATOM 11182 C C . ALA B 1 392 ? 7.043 30.203 18.719 1 97.75 392 ALA B C 1
ATOM 11184 O O . ALA B 1 392 ? 7.488 31.109 19.453 1 97.75 392 ALA B O 1
ATOM 11185 N N . ARG B 1 393 ? 5.734 29.891 18.734 1 97.81 393 ARG B N 1
ATOM 11186 C CA . ARG B 1 393 ? 4.742 30.359 19.688 1 97.81 393 ARG B CA 1
ATOM 11187 C C . ARG B 1 393 ? 4.258 31.766 19.328 1 97.81 393 ARG B C 1
ATOM 11189 O O . ARG B 1 393 ? 3.797 32.5 20.188 1 97.81 393 ARG B O 1
ATOM 11196 N N . ASN B 1 394 ? 4.449 32.094 18.094 1 97.38 394 ASN B N 1
ATOM 11197 C CA . ASN B 1 394 ? 3.816 33.312 17.609 1 97.38 394 ASN B CA 1
ATOM 11198 C C . ASN B 1 394 ? 2.338 33.094 17.297 1 97.38 394 ASN B C 1
ATOM 11200 O O . ASN B 1 394 ? 1.945 32.031 16.859 1 97.38 394 ASN B O 1
ATOM 11204 N N . LEU B 1 395 ? 1.591 34.125 17.484 1 97 395 LEU B N 1
ATOM 11205 C CA . LEU B 1 395 ? 0.215 34.125 17 1 97 395 LEU B CA 1
ATOM 11206 C C . LEU B 1 395 ? 0.152 34.562 15.539 1 97 395 LEU B C 1
ATOM 11208 O O . LEU B 1 395 ? 0.548 35.688 15.203 1 97 395 LEU B O 1
ATOM 11212 N N . ARG B 1 396 ? -0.351 33.719 14.703 1 96.56 396 ARG B N 1
ATOM 11213 C CA . ARG B 1 396 ? -0.557 34.062 13.305 1 96.56 396 ARG B CA 1
ATOM 11214 C C . ARG B 1 396 ? -1.832 34.875 13.117 1 96.56 396 ARG B C 1
ATOM 11216 O O . ARG B 1 396 ? -2.695 34.906 14 1 96.56 396 ARG B O 1
ATOM 11223 N N . PRO B 1 397 ? -2.006 35.5 11.977 1 94.25 397 PRO B N 1
ATOM 11224 C CA . PRO B 1 397 ? -3.211 36.281 11.727 1 94.25 397 PRO B CA 1
ATOM 11225 C C . PRO B 1 397 ? -4.492 35.469 11.859 1 94.25 397 PRO B C 1
ATOM 11227 O O . PRO B 1 397 ? -5.52 36 12.297 1 94.25 397 PRO B O 1
ATOM 11230 N N . LYS B 1 398 ? -4.457 34.281 11.539 1 95.06 398 LYS B N 1
ATOM 11231 C CA . LYS B 1 398 ? -5.668 33.469 11.625 1 95.06 398 LYS B CA 1
ATOM 11232 C C . LYS B 1 398 ? -6.141 33.344 13.07 1 95.06 398 LYS B C 1
ATOM 11234 O O . LYS B 1 398 ? -7.309 33.031 13.328 1 95.06 398 LYS B O 1
ATOM 11239 N N . ALA B 1 399 ? -5.242 33.594 14.055 1 96.62 399 ALA B N 1
ATOM 11240 C CA . ALA B 1 399 ? -5.621 33.594 15.461 1 96.62 399 ALA B CA 1
ATOM 11241 C C . ALA B 1 399 ? -6.605 34.719 15.766 1 96.62 399 ALA B C 1
ATOM 11243 O O . ALA B 1 399 ? -7.414 34.625 16.688 1 96.62 399 ALA B O 1
ATOM 11244 N N . ASP B 1 400 ? -6.613 35.781 14.992 1 95.12 400 ASP B N 1
ATOM 11245 C CA . ASP B 1 400 ? -7.512 36.906 15.203 1 95.12 400 ASP B CA 1
ATOM 11246 C C . ASP B 1 400 ? -8.969 36.5 14.969 1 95.12 400 ASP B C 1
ATOM 11248 O O . ASP B 1 400 ? -9.859 36.906 15.719 1 95.12 400 ASP B O 1
ATOM 11252 N N . GLY B 1 401 ? -9.109 35.781 13.906 1 94.06 401 GLY B N 1
ATOM 11253 C CA . GLY B 1 401 ? -10.453 35.281 13.641 1 94.06 401 GLY B CA 1
ATOM 11254 C C . GLY B 1 401 ? -10.977 34.375 14.727 1 94.06 401 GLY B C 1
ATOM 11255 O O . GLY B 1 401 ? -12.156 34.406 15.07 1 94.06 401 GLY B O 1
ATOM 11256 N N . LEU B 1 402 ? -10.133 33.531 15.195 1 96.38 402 LEU B N 1
ATOM 11257 C CA . LEU B 1 402 ? -10.5 32.625 16.266 1 96.38 402 LEU B CA 1
ATOM 11258 C C . LEU B 1 402 ? -10.875 33.406 17.531 1 96.38 402 LEU B C 1
ATOM 11260 O O . LEU B 1 402 ? -11.805 33.031 18.25 1 96.38 402 LEU B O 1
ATOM 11264 N N . LYS B 1 403 ? -10.109 34.406 17.812 1 96.19 403 LYS B N 1
ATOM 11265 C CA . LYS B 1 403 ? -10.398 35.25 18.953 1 96.19 403 LYS B CA 1
ATOM 11266 C C . LYS B 1 403 ? -11.789 35.844 18.859 1 96.19 403 LYS B C 1
ATOM 11268 O O . LYS B 1 403 ? -12.555 35.844 19.828 1 96.19 403 LYS B O 1
ATOM 11273 N N . ARG B 1 404 ? -12.117 36.438 17.703 1 95.56 404 ARG B N 1
ATOM 11274 C CA . ARG B 1 404 ? -13.43 37.031 17.5 1 95.56 404 ARG B CA 1
ATOM 11275 C C . ARG B 1 404 ? -14.539 36 17.672 1 95.56 404 ARG B C 1
ATOM 11277 O O . ARG B 1 404 ? -15.547 36.25 18.328 1 95.56 404 ARG B O 1
ATOM 11284 N N . LEU B 1 405 ? -14.297 34.844 17.125 1 94.94 405 LEU B N 1
ATOM 11285 C CA . LEU B 1 405 ? -15.289 33.781 17.234 1 94.94 405 LEU B CA 1
ATOM 11286 C C . LEU B 1 405 ? -15.422 33.312 18.672 1 94.94 405 LEU B C 1
ATOM 11288 O O . LEU B 1 405 ? -16.531 33.062 19.156 1 94.94 405 LEU B O 1
ATOM 11292 N N . GLY B 1 406 ? -14.25 33.156 19.281 1 95.75 406 GLY B N 1
ATOM 11293 C CA . GLY B 1 406 ? -14.273 32.719 20.672 1 95.75 406 GLY B CA 1
ATOM 11294 C C . GLY B 1 406 ? -15.008 33.688 21.578 1 95.75 406 GLY B C 1
ATOM 11295 O O . GLY B 1 406 ? -15.742 33.281 22.484 1 95.75 406 GLY B O 1
ATOM 11296 N N . GLN B 1 407 ? -14.828 34.938 21.422 1 96.19 407 GLN B N 1
ATOM 11297 C CA . GLN B 1 407 ? -15.516 35.969 22.203 1 96.19 407 GLN B CA 1
ATOM 11298 C C . GLN B 1 407 ? -17.016 35.969 21.922 1 96.19 407 GLN B C 1
ATOM 11300 O O . GLN B 1 407 ? -17.828 36.094 22.828 1 96.19 407 GLN B O 1
ATOM 11305 N N . PHE B 1 408 ? -17.359 35.812 20.672 1 96.69 408 PHE B N 1
ATOM 11306 C CA . PHE B 1 408 ? -18.75 35.688 20.281 1 96.69 408 PHE B CA 1
ATOM 11307 C C . PHE B 1 408 ? -19.422 34.531 21 1 96.69 408 PHE B C 1
ATOM 11309 O O . PHE B 1 408 ? -20.469 34.688 21.625 1 96.69 408 PHE B O 1
ATOM 11316 N N . ILE B 1 409 ? -18.75 33.344 20.922 1 95.94 409 ILE B N 1
ATOM 11317 C CA . ILE B 1 409 ? -19.281 32.125 21.5 1 95.94 409 ILE B CA 1
ATOM 11318 C C . ILE B 1 409 ? -19.453 32.281 23 1 95.94 409 ILE B C 1
ATOM 11320 O O . ILE B 1 409 ? -20.453 31.828 23.578 1 95.94 409 ILE B O 1
ATOM 11324 N N . SER B 1 410 ? -18.531 32.969 23.625 1 93.69 410 SER B N 1
ATOM 11325 C CA . SER B 1 410 ? -18.531 33.094 25.078 1 93.69 410 SER B CA 1
ATOM 11326 C C . SER B 1 410 ? -19.594 34.094 25.547 1 93.69 410 SER B C 1
ATOM 11328 O O . SER B 1 410 ? -20.047 34.062 26.688 1 93.69 410 SER B O 1
ATOM 11330 N N . THR B 1 411 ? -20.016 34.938 24.656 1 94.75 411 THR B N 1
ATOM 11331 C CA . THR B 1 411 ? -20.891 36.031 25.094 1 94.75 411 THR B CA 1
ATOM 11332 C C . THR B 1 411 ? -22.297 35.844 24.547 1 94.75 411 THR B C 1
ATOM 11334 O O . THR B 1 411 ? -23.281 36.156 25.219 1 94.75 411 THR B O 1
ATOM 11337 N N . PHE B 1 412 ? -22.375 35.375 23.344 1 96.38 412 PHE B N 1
ATOM 11338 C CA . PHE B 1 412 ? -23.672 35 22.797 1 96.38 412 PHE B CA 1
ATOM 11339 C C . PHE B 1 412 ? -24.062 33.594 23.266 1 96.38 412 PHE B C 1
ATOM 11341 O O . PHE B 1 412 ? -24.125 32.656 22.469 1 96.38 412 PHE B O 1
ATOM 11348 N N . SER B 1 413 ? -24.438 33.438 24.484 1 92.38 413 SER B N 1
ATOM 11349 C CA . SER B 1 413 ? -24.656 32.156 25.141 1 92.38 413 SER B CA 1
ATOM 11350 C C . SER B 1 413 ? -25.828 31.406 24.516 1 92.38 413 SER B C 1
ATOM 11352 O O . SER B 1 413 ? -25.906 30.188 24.594 1 92.38 413 SER B O 1
ATOM 11354 N N . ASP B 1 414 ? -26.719 32.156 23.828 1 95.94 414 ASP B N 1
ATOM 11355 C CA . ASP B 1 414 ? -27.906 31.547 23.203 1 95.94 414 ASP B CA 1
ATOM 11356 C C . ASP B 1 414 ? -27.5 30.547 22.125 1 95.94 414 ASP B C 1
ATOM 11358 O O . ASP B 1 414 ? -28.312 29.703 21.719 1 95.94 414 ASP B O 1
ATOM 11362 N N . ILE B 1 415 ? -26.312 30.578 21.734 1 95.75 415 ILE B N 1
ATOM 11363 C CA . ILE B 1 415 ? -25.828 29.703 20.672 1 95.75 415 ILE B CA 1
ATOM 11364 C C . ILE B 1 415 ? -25.828 28.25 21.156 1 95.75 415 ILE B C 1
ATOM 11366 O O . ILE B 1 415 ? -25.812 27.312 20.344 1 95.75 415 ILE B O 1
ATOM 11370 N N . THR B 1 416 ? -25.859 27.984 22.453 1 94.88 416 THR B N 1
ATOM 11371 C CA . THR B 1 416 ? -25.797 26.641 23.016 1 94.88 416 THR B CA 1
ATOM 11372 C C . THR B 1 416 ? -27.125 25.922 22.875 1 94.88 416 THR B C 1
ATOM 11374 O O . THR B 1 416 ? -27.219 24.703 23.062 1 94.88 416 THR B O 1
ATOM 11377 N N . LYS B 1 417 ? -28.141 26.641 22.516 1 94.06 417 LYS B N 1
ATOM 11378 C CA . LYS B 1 417 ? -29.453 26.062 22.312 1 94.06 417 LYS B CA 1
ATOM 11379 C C . LYS B 1 417 ? -30.172 26.719 21.141 1 94.06 417 LYS B C 1
ATOM 11381 O O . LYS B 1 417 ? -31.062 27.562 21.328 1 94.06 417 LYS B O 1
ATOM 11386 N N . MET B 1 418 ? -29.812 26.344 20 1 93.5 418 MET B N 1
ATOM 11387 C CA . MET B 1 418 ? -30.406 26.891 18.781 1 93.5 418 MET B CA 1
ATOM 11388 C C . MET B 1 418 ? -31.078 25.781 17.969 1 93.5 418 MET B C 1
ATOM 11390 O O . MET B 1 418 ? -30.703 24.609 18.078 1 93.5 418 MET B O 1
ATOM 11394 N N . MET B 1 419 ? -32 26.094 17.188 1 92.62 419 MET B N 1
ATOM 11395 C CA . MET B 1 419 ? -32.656 25.234 16.219 1 92.62 419 MET B CA 1
ATOM 11396 C C . MET B 1 419 ? -32.938 25.969 14.922 1 92.62 419 MET B C 1
ATOM 11398 O O . MET B 1 419 ? -33 27.203 14.906 1 92.62 419 MET B O 1
ATOM 11402 N N . PRO B 1 420 ? -33.094 25.219 13.82 1 93.75 420 PRO B N 1
ATOM 11403 C CA . PRO B 1 420 ? -33.375 25.891 12.555 1 93.75 420 PRO B CA 1
ATOM 11404 C C . PRO B 1 420 ? -34.656 26.734 12.625 1 93.75 420 PRO B C 1
ATOM 11406 O O . PRO B 1 420 ? -35.656 26.297 13.203 1 93.75 420 PRO B O 1
ATOM 11409 N N . GLY B 1 421 ? -34.531 28.016 12.094 1 96.19 421 GLY B N 1
ATOM 11410 C CA . GLY B 1 421 ? -35.688 28.906 11.969 1 96.19 421 GLY B CA 1
ATOM 11411 C C . GLY B 1 421 ? -36.312 28.875 10.594 1 96.19 421 GLY B C 1
ATOM 11412 O O . GLY B 1 421 ? -36.188 27.891 9.867 1 96.19 421 GLY B O 1
ATOM 11413 N N . SER B 1 422 ? -37.062 29.906 10.273 1 95.56 422 SER B N 1
ATOM 11414 C CA . SER B 1 422 ? -37.688 30.016 8.969 1 95.56 422 SER B CA 1
ATOM 11415 C C . SER B 1 422 ? -36.688 30.078 7.848 1 95.56 422 SER B C 1
ATOM 11417 O O . SER B 1 422 ? -35.562 30.594 8.039 1 95.56 422 SER B O 1
ATOM 11419 N N . VAL B 1 423 ? -37.094 29.625 6.742 1 95.06 423 VAL B N 1
ATOM 11420 C CA . VAL B 1 423 ? -36.219 29.688 5.566 1 95.06 423 VAL B CA 1
ATOM 11421 C C . VAL B 1 423 ? -36.125 31.141 5.086 1 95.06 423 VAL B C 1
ATOM 11423 O O . VAL B 1 423 ? -37.125 31.844 5.016 1 95.06 423 VAL B O 1
ATOM 11426 N N . ILE B 1 424 ? -34.938 31.578 4.84 1 97.38 424 ILE B N 1
ATOM 11427 C CA . ILE B 1 424 ? -34.688 32.938 4.395 1 97.38 424 ILE B CA 1
ATOM 11428 C C . ILE B 1 424 ? -34.281 32.938 2.92 1 97.38 424 ILE B C 1
ATOM 11430 O O . ILE B 1 424 ? -33.438 32.156 2.51 1 97.38 424 ILE B O 1
ATOM 11434 N N . VAL B 1 425 ? -34.906 33.812 2.15 1 96.31 425 VAL B N 1
ATOM 11435 C CA . VAL B 1 425 ? -34.594 33.969 0.739 1 96.31 425 VAL B CA 1
ATOM 11436 C C . VAL B 1 425 ? -33.906 35.312 0.506 1 96.31 425 VAL B C 1
ATOM 11438 O O . VAL B 1 425 ? -34.562 36.344 0.572 1 96.31 425 VAL B O 1
ATOM 11441 N N . PRO B 1 426 ? -32.625 35.344 0.286 1 98 426 PRO B N 1
ATOM 11442 C CA . PRO B 1 426 ? -31.953 36.625 -0.02 1 98 426 PRO B CA 1
ATOM 11443 C C . PRO B 1 426 ? -32.25 37.125 -1.425 1 98 426 PRO B C 1
ATOM 11445 O O . PRO B 1 426 ? -32.781 36.375 -2.26 1 98 426 PRO B O 1
ATOM 11448 N N . THR B 1 427 ? -31.984 38.344 -1.741 1 97.12 427 THR B N 1
ATOM 11449 C CA . THR B 1 427 ? -32.281 38.969 -3.023 1 97.12 427 THR B CA 1
ATOM 11450 C C . THR B 1 427 ? -31.344 38.438 -4.113 1 97.12 427 THR B C 1
ATOM 11452 O O . THR B 1 427 ? -31.641 38.562 -5.301 1 97.12 427 THR B O 1
ATOM 11455 N N . SER B 1 428 ? -30.25 37.969 -3.666 1 96.62 428 SER B N 1
ATOM 11456 C CA . SER B 1 428 ? -29.297 37.406 -4.625 1 96.62 428 SER B CA 1
ATOM 11457 C C . SER B 1 428 ? -29.328 35.875 -4.617 1 96.62 428 SER B C 1
ATOM 11459 O O . SER B 1 428 ? -29.312 35.25 -3.551 1 96.62 428 SER B O 1
ATOM 11461 N N . SER B 1 429 ? -29.297 35.281 -5.824 1 94.81 429 SER B N 1
ATOM 11462 C CA . SER B 1 429 ? -29.312 33.812 -5.949 1 94.81 429 SER B CA 1
ATOM 11463 C C . SER B 1 429 ? -27.938 33.219 -5.652 1 94.81 429 SER B C 1
ATOM 11465 O O . SER B 1 429 ? -27.812 32 -5.48 1 94.81 429 SER B O 1
ATOM 11467 N N . HIS B 1 430 ? -26.938 34.094 -5.488 1 96.12 430 HIS B N 1
ATOM 11468 C CA . HIS B 1 430 ? -25.578 33.625 -5.207 1 96.12 430 HIS B CA 1
ATOM 11469 C C . HIS B 1 430 ? -25.328 33.531 -3.707 1 96.12 430 HIS B C 1
ATOM 11471 O O . HIS B 1 430 ? -24.219 33.188 -3.277 1 96.12 430 HIS B O 1
ATOM 11477 N N . ILE B 1 431 ? -26.375 33.781 -2.967 1 97.44 431 ILE B N 1
ATOM 11478 C CA . ILE B 1 431 ? -26.203 33.844 -1.519 1 97.44 431 ILE B CA 1
ATOM 11479 C C . ILE B 1 431 ? -27.109 32.812 -0.845 1 97.44 431 ILE B C 1
ATOM 11481 O O . ILE B 1 431 ? -28.234 32.594 -1.292 1 97.44 431 ILE B O 1
ATOM 11485 N N . ARG B 1 432 ? -26.562 32.219 0.183 1 96.38 432 ARG B N 1
ATOM 11486 C CA . ARG B 1 432 ? -27.312 31.359 1.086 1 96.38 432 ARG B CA 1
ATOM 11487 C C . ARG B 1 432 ? -27.328 31.922 2.5 1 96.38 432 ARG B C 1
ATOM 11489 O O . ARG B 1 432 ? -26.281 32.312 3.039 1 96.38 432 ARG B O 1
ATOM 11496 N N . VAL B 1 433 ? -28.531 32 3.102 1 98.19 433 VAL B N 1
ATOM 11497 C CA . VAL B 1 433 ? -28.672 32.469 4.484 1 98.19 433 VAL B CA 1
ATOM 11498 C C . VAL B 1 433 ? -29.203 31.312 5.344 1 98.19 433 VAL B C 1
ATOM 11500 O O . VAL B 1 433 ? -30.359 30.922 5.207 1 98.19 433 VAL B O 1
ATOM 11503 N N . LEU B 1 434 ? -28.344 30.781 6.109 1 97.5 434 LEU B N 1
ATOM 11504 C CA . LEU B 1 434 ? -28.766 29.797 7.102 1 97.5 434 LEU B CA 1
ATOM 11505 C C . LEU B 1 434 ? -29.234 30.484 8.383 1 97.5 434 LEU B C 1
ATOM 11507 O O . LEU B 1 434 ? -28.656 31.484 8.805 1 97.5 434 LEU B O 1
ATOM 11511 N N . HIS B 1 435 ? -30.344 29.938 8.938 1 98.12 435 HIS B N 1
ATOM 11512 C CA . HIS B 1 435 ? -31.047 30.688 9.969 1 98.12 435 HIS B CA 1
ATOM 11513 C C . HIS B 1 435 ? -31.453 29.781 11.125 1 98.12 435 HIS B C 1
ATOM 11515 O O . HIS B 1 435 ? -32.156 28.797 10.93 1 98.12 435 HIS B O 1
ATOM 11521 N N . ASN B 1 436 ? -30.875 30.094 12.375 1 97.75 436 ASN B N 1
ATOM 11522 C CA . ASN B 1 436 ? -31.281 29.406 13.586 1 97.75 436 ASN B CA 1
ATOM 11523 C C . ASN B 1 436 ? -31.938 30.359 14.586 1 97.75 436 ASN B C 1
ATOM 11525 O O . ASN B 1 436 ? -31.703 31.562 14.539 1 97.75 436 ASN B O 1
ATOM 11529 N N . VAL B 1 437 ? -32.781 29.781 15.5 1 97.81 437 VAL B N 1
ATOM 11530 C CA . VAL B 1 437 ? -33.5 30.547 16.516 1 97.81 437 VAL B CA 1
ATOM 11531 C C . VAL B 1 437 ? -33.375 29.844 17.875 1 97.81 437 VAL B C 1
ATOM 11533 O O . VAL B 1 437 ? -33.438 28.609 17.938 1 97.81 437 VAL B O 1
ATOM 11536 N N . ASN B 1 438 ? -33.031 30.625 18.875 1 97.5 438 ASN B N 1
ATOM 11537 C CA . ASN B 1 438 ? -33.156 30.094 20.219 1 97.5 438 ASN B CA 1
ATOM 11538 C C . ASN B 1 438 ? -34.594 30 20.672 1 97.5 438 ASN B C 1
ATOM 11540 O O . ASN B 1 438 ? -35.312 31.016 20.719 1 97.5 438 ASN B O 1
ATOM 11544 N N . PRO B 1 439 ? -35.031 28.859 21.047 1 94.56 439 PRO B N 1
ATOM 11545 C CA . PRO B 1 439 ? -36.438 28.703 21.344 1 94.56 439 PRO B CA 1
ATOM 11546 C C . PRO B 1 439 ? -36.844 29.375 22.656 1 94.56 439 PRO B C 1
ATOM 11548 O O . PRO B 1 439 ? -38.031 29.641 22.875 1 94.56 439 PRO B O 1
ATOM 11551 N N . ASP B 1 440 ? -35.938 29.578 23.516 1 95.81 440 ASP B N 1
ATOM 11552 C CA . ASP B 1 440 ? -36.25 30.172 24.828 1 95.81 440 ASP B CA 1
ATOM 11553 C C . ASP B 1 440 ? -36.25 31.703 24.75 1 95.81 440 ASP B C 1
ATOM 11555 O O . ASP B 1 440 ? -37.125 32.344 25.328 1 95.81 440 ASP B O 1
ATOM 11559 N N . THR B 1 441 ? -35.312 32.312 24.016 1 96.5 441 THR B N 1
ATOM 11560 C CA . THR B 1 441 ? -35.125 33.781 24.031 1 96.5 441 THR B CA 1
ATOM 11561 C C . THR B 1 441 ? -35.594 34.406 22.719 1 96.5 441 THR B C 1
ATOM 11563 O O . THR B 1 441 ? -35.812 35.625 22.656 1 96.5 441 THR B O 1
ATOM 11566 N N . ASN B 1 442 ? -35.781 33.562 21.734 1 96.62 442 ASN B N 1
ATOM 11567 C CA . ASN B 1 442 ? -36.156 33.969 20.391 1 96.62 442 ASN B CA 1
ATOM 11568 C C . ASN B 1 442 ? -35.094 34.844 19.734 1 96.62 442 ASN B C 1
ATOM 11570 O O . ASN B 1 442 ? -35.406 35.719 18.906 1 96.62 442 ASN B O 1
ATOM 11574 N N . SER B 1 443 ? -33.906 34.75 20.219 1 97.75 443 SER B N 1
ATOM 11575 C CA . SER B 1 443 ? -32.781 35.344 19.5 1 97.75 443 SER B CA 1
ATOM 11576 C C . SER B 1 443 ? -32.5 34.594 18.203 1 97.75 443 SER B C 1
ATOM 11578 O O . SER B 1 443 ? -32.781 33.406 18.094 1 97.75 443 SER B O 1
ATOM 11580 N N . HIS B 1 444 ? -31.984 35.344 17.203 1 98.19 444 HIS B N 1
ATOM 11581 C CA . HIS B 1 444 ? -31.734 34.781 15.875 1 98.19 444 HIS B CA 1
ATOM 11582 C C . HIS B 1 444 ? -30.234 34.812 15.555 1 98.19 444 HIS B C 1
ATOM 11584 O O . HIS B 1 444 ? -29.531 35.75 15.922 1 98.19 444 HIS B O 1
ATOM 11590 N N . LEU B 1 445 ? -29.797 33.75 14.922 1 98.38 445 LEU B N 1
ATOM 11591 C CA . LEU B 1 445 ? -28.469 33.656 14.328 1 98.38 445 LEU B CA 1
ATOM 11592 C C . LEU B 1 445 ? -28.562 33.375 12.828 1 98.38 445 LEU B C 1
ATOM 11594 O O . LEU B 1 445 ? -29.297 32.5 12.398 1 98.38 445 LEU B O 1
ATOM 11598 N N . PHE B 1 446 ? -27.891 34.188 12.039 1 98.44 446 PHE B N 1
ATOM 11599 C CA . PHE B 1 446 ? -27.781 34 10.594 1 98.44 446 PHE B CA 1
ATOM 11600 C C . PHE B 1 446 ? -26.328 33.688 10.203 1 98.44 446 PHE B C 1
ATOM 11602 O O . PHE B 1 446 ? -25.406 34.375 10.664 1 98.44 446 PHE B O 1
ATOM 11609 N N . PHE B 1 447 ? -26.141 32.656 9.5 1 98.25 447 PHE B N 1
ATOM 11610 C CA . PHE B 1 447 ? -24.859 32.438 8.844 1 98.25 447 PHE B CA 1
ATOM 11611 C C . PHE B 1 447 ? -25 32.531 7.332 1 98.25 447 PHE B C 1
ATOM 11613 O O . PHE B 1 447 ? -25.766 31.797 6.715 1 98.25 447 PHE B O 1
ATOM 11620 N N . ILE B 1 448 ? -24.297 33.469 6.758 1 98.31 448 ILE B N 1
ATOM 11621 C CA . ILE B 1 448 ? -24.453 33.812 5.352 1 98.31 448 ILE B CA 1
ATOM 11622 C C . ILE B 1 448 ? -23.203 33.375 4.57 1 98.31 448 ILE B C 1
ATOM 11624 O O . ILE B 1 448 ? -22.078 33.719 4.953 1 98.31 448 ILE B O 1
ATOM 11628 N N . THR B 1 449 ? -23.438 32.656 3.547 1 97.38 449 THR B N 1
ATOM 11629 C CA . THR B 1 449 ? -22.375 32.188 2.656 1 97.38 449 THR B CA 1
ATOM 11630 C C . THR B 1 449 ? -22.781 32.375 1.197 1 97.38 449 THR B C 1
ATOM 11632 O O . THR B 1 449 ? -23.938 32.656 0.902 1 97.38 449 THR B O 1
ATOM 11635 N N . HIS B 1 450 ? -21.781 32.25 0.378 1 96.75 450 HIS B N 1
ATOM 11636 C CA . HIS B 1 450 ? -22.125 32.062 -1.032 1 96.75 450 HIS B CA 1
ATOM 11637 C C . HIS B 1 450 ? -22.844 30.766 -1.277 1 96.75 450 HIS B C 1
ATOM 11639 O O . HIS B 1 450 ? -22.906 29.906 -0.393 1 96.75 450 HIS B O 1
ATOM 11645 N N . LYS B 1 451 ? -23.438 30.672 -2.436 1 94.94 451 LYS B N 1
ATOM 11646 C CA . LYS B 1 451 ? -24.047 29.453 -2.945 1 94.94 451 LYS B CA 1
ATOM 11647 C C . LYS B 1 451 ? -23.5 29.094 -4.324 1 94.94 451 LYS B C 1
ATOM 11649 O O . LYS B 1 451 ? -23.891 29.688 -5.328 1 94.94 451 LYS B O 1
ATOM 11654 N N . PRO B 1 452 ? -22.531 28.016 -4.305 1 92.69 452 PRO B N 1
ATOM 11655 C CA . PRO B 1 452 ? -22 27.219 -3.195 1 92.69 452 PRO B CA 1
ATOM 11656 C C . PRO B 1 452 ? -21.078 28.016 -2.281 1 92.69 452 PRO B C 1
ATOM 11658 O O . PRO B 1 452 ? -20.531 29.031 -2.695 1 92.69 452 PRO B O 1
ATOM 11661 N N . ALA B 1 453 ? -20.922 27.516 -1.154 1 94.06 453 ALA B N 1
ATOM 11662 C CA . ALA B 1 453 ? -20.281 28.25 -0.066 1 94.06 453 ALA B CA 1
ATOM 11663 C C . ALA B 1 453 ? -18.844 28.625 -0.433 1 94.06 453 ALA B C 1
ATOM 11665 O O . ALA B 1 453 ? -18.281 29.562 0.13 1 94.06 453 ALA B O 1
ATOM 11666 N N . ASN B 1 454 ? -18.266 27.891 -1.39 1 90.88 454 ASN B N 1
ATOM 11667 C CA . ASN B 1 454 ? -16.875 28.156 -1.737 1 90.88 454 ASN B CA 1
ATOM 11668 C C . ASN B 1 454 ? -16.75 29.094 -2.926 1 90.88 454 ASN B C 1
ATOM 11670 O O . ASN B 1 454 ? -15.672 29.281 -3.482 1 90.88 454 ASN B O 1
ATOM 11674 N N . SER B 1 455 ? -17.875 29.766 -3.318 1 93.56 455 SER B N 1
ATOM 11675 C CA . SER B 1 455 ? -17.844 30.734 -4.41 1 93.56 455 SER B CA 1
ATOM 11676 C C . SER B 1 455 ? -17.062 31.984 -4.02 1 93.56 455 SER B C 1
ATOM 11678 O O . SER B 1 455 ? -16.891 32.281 -2.834 1 93.56 455 SER B O 1
ATOM 11680 N N . LEU B 1 456 ? -16.484 32.719 -5.027 1 91.94 456 LEU B N 1
ATOM 11681 C CA . LEU B 1 456 ? -15.664 33.906 -4.797 1 91.94 456 LEU B CA 1
ATOM 11682 C C . LEU B 1 456 ? -16.312 35.125 -5.418 1 91.94 456 LEU B C 1
ATOM 11684 O O . LEU B 1 456 ? -15.633 36.125 -5.688 1 91.94 456 LEU B O 1
ATOM 11688 N N . HIS B 1 457 ? -17.562 35.094 -5.52 1 92.44 457 HIS B N 1
ATOM 11689 C CA . HIS B 1 457 ? -18.297 36.188 -6.109 1 92.44 457 HIS B CA 1
ATOM 11690 C C . HIS B 1 457 ? -18.328 37.406 -5.176 1 92.44 457 HIS B C 1
ATOM 11692 O O . HIS B 1 457 ? -18.188 37.25 -3.959 1 92.44 457 HIS B O 1
ATOM 11698 N N . ASP B 1 458 ? -18.359 38.562 -5.805 1 94.81 458 ASP B N 1
ATOM 11699 C CA . ASP B 1 458 ? -18.766 39.75 -5.055 1 94.81 458 ASP B CA 1
ATOM 11700 C C . ASP B 1 458 ? -20.266 39.969 -5.152 1 94.81 458 ASP B C 1
ATOM 11702 O O . ASP B 1 458 ? -20.797 40.188 -6.242 1 94.81 458 ASP B O 1
ATOM 11706 N N . SER B 1 459 ? -20.859 39.938 -4.043 1 96.25 459 SER B N 1
ATOM 11707 C CA . SER B 1 459 ? -22.328 39.938 -4.062 1 96.25 459 SER B CA 1
ATOM 11708 C C . SER B 1 459 ? -22.875 41 -3.094 1 96.25 459 SER B C 1
ATOM 11710 O O . SER B 1 459 ? -22.344 41.156 -2 1 96.25 459 SER B O 1
ATOM 11712 N N . LYS B 1 460 ? -23.859 41.688 -3.58 1 97.38 460 LYS B N 1
ATOM 11713 C CA . LYS B 1 460 ? -24.656 42.594 -2.746 1 97.38 460 LYS B CA 1
ATOM 11714 C C . LYS B 1 460 ? -26.094 42.062 -2.604 1 97.38 460 LYS B C 1
ATOM 11716 O O . LYS B 1 460 ? -26.656 41.531 -3.564 1 97.38 460 LYS B O 1
ATOM 11721 N N . PHE B 1 461 ? -26.641 42.156 -1.447 1 98.12 461 PHE B N 1
ATOM 11722 C CA . PHE B 1 461 ? -27.953 41.562 -1.241 1 98.12 461 PHE B CA 1
ATOM 11723 C C . PHE B 1 461 ? -28.625 42.125 0.002 1 98.12 461 PHE B C 1
ATOM 11725 O O . PHE B 1 461 ? -27.984 42.812 0.789 1 98.12 461 PHE B O 1
ATOM 11732 N N . THR B 1 462 ? -29.844 41.938 0.15 1 98.25 462 THR B N 1
ATOM 11733 C CA . THR B 1 462 ? -30.656 42.094 1.348 1 98.25 462 THR B CA 1
ATOM 11734 C C . THR B 1 462 ? -31.547 40.875 1.577 1 98.25 462 THR B C 1
ATOM 11736 O O . THR B 1 462 ? -31.594 39.969 0.733 1 98.25 462 THR B O 1
ATOM 11739 N N . PHE B 1 463 ? -32.094 40.781 2.65 1 97.81 463 PHE B N 1
ATOM 11740 C CA . PHE B 1 463 ? -33.156 39.781 2.887 1 97.81 463 PHE B CA 1
ATOM 11741 C C . PHE B 1 463 ? -34.125 40.281 3.936 1 97.81 463 PHE B C 1
ATOM 11743 O O . PHE B 1 463 ? -33.812 41.125 4.766 1 97.81 463 PHE B O 1
ATOM 11750 N N . SER B 1 464 ? -35.312 39.75 3.867 1 97.62 464 SER B N 1
ATOM 11751 C CA . SER B 1 464 ? -36.375 40.094 4.824 1 97.62 464 SER B CA 1
ATOM 11752 C C . SER B 1 464 ? -36.594 38.938 5.805 1 97.62 464 SER B C 1
ATOM 11754 O O . SER B 1 464 ? -36.5 37.781 5.438 1 97.62 464 SER B O 1
ATOM 11756 N N . VAL B 1 465 ? -36.875 39.344 6.996 1 97.31 465 VAL B N 1
ATOM 11757 C CA . VAL B 1 465 ? -37.094 38.312 8.016 1 97.31 465 VAL B CA 1
ATOM 11758 C C . VAL B 1 465 ? -38.031 38.844 9.094 1 97.31 465 VAL B C 1
ATOM 11760 O O . VAL B 1 465 ? -38 40.031 9.422 1 97.31 465 VAL B O 1
ATOM 11763 N N . ALA B 1 466 ? -38.875 37.875 9.57 1 96.69 466 ALA B N 1
ATOM 11764 C CA . ALA B 1 466 ? -39.688 38.188 10.758 1 96.69 466 ALA B CA 1
ATOM 11765 C C . ALA B 1 466 ? -38.875 38.031 12.031 1 96.69 466 ALA B C 1
ATOM 11767 O O . ALA B 1 466 ? -38.25 36.969 12.258 1 96.69 466 ALA B O 1
ATOM 11768 N N . LEU B 1 467 ? -38.719 39.094 12.781 1 97.12 467 LEU B N 1
ATOM 11769 C CA . LEU B 1 467 ? -38.031 39.125 14.062 1 97.12 467 LEU B CA 1
ATOM 11770 C C . LEU B 1 467 ? -39 39.375 15.203 1 97.12 467 LEU B C 1
ATOM 11772 O O . LEU B 1 467 ? -40.156 39.75 14.977 1 97.12 467 LEU B O 1
ATOM 11776 N N . PRO B 1 468 ? -38.531 39.094 16.484 1 95.44 468 PRO B N 1
ATOM 11777 C CA . PRO B 1 468 ? -39.406 39.375 17.625 1 95.44 468 PRO B CA 1
ATOM 11778 C C . PRO B 1 468 ? -39.906 40.812 17.656 1 95.44 468 PRO B C 1
ATOM 11780 O O . PRO B 1 468 ? -41 41.094 18.125 1 95.44 468 PRO B O 1
ATOM 11783 N N . ASP B 1 469 ? -39.188 41.75 17.062 1 94.69 469 ASP B N 1
ATOM 11784 C CA . ASP B 1 469 ? -39.469 43.188 17.125 1 94.69 469 ASP B CA 1
ATOM 11785 C C . ASP B 1 469 ? -40.188 43.656 15.883 1 94.69 469 ASP B C 1
ATOM 11787 O O . ASP B 1 469 ? -40.5 44.844 15.758 1 94.69 469 ASP B O 1
ATOM 11791 N N . GLY B 1 470 ? -40.438 42.844 14.914 1 94.88 470 GLY B N 1
ATOM 11792 C CA . GLY B 1 470 ? -41.094 43.156 13.664 1 94.88 470 GLY B CA 1
ATOM 11793 C C . GLY B 1 470 ? -40.469 42.531 12.453 1 94.88 470 GLY B C 1
ATOM 11794 O O . GLY B 1 470 ? -39.5 41.75 12.578 1 94.88 470 GLY B O 1
ATOM 11795 N N . THR B 1 471 ? -41.031 42.906 11.32 1 96.31 471 THR B N 1
ATOM 11796 C CA . THR B 1 471 ? -40.469 42.438 10.055 1 96.31 471 THR B CA 1
ATOM 11797 C C . THR B 1 471 ? -39.531 43.469 9.469 1 96.31 471 THR B C 1
ATOM 11799 O O . THR B 1 471 ? -39.875 44.656 9.352 1 96.31 471 THR B O 1
ATOM 11802 N N . TYR B 1 472 ? -38.344 43 9.141 1 97.31 472 TYR B N 1
ATOM 11803 C CA . TYR B 1 472 ? -37.344 43.938 8.688 1 97.31 472 TYR B CA 1
ATOM 11804 C C . TYR B 1 472 ? -36.656 43.438 7.434 1 97.31 472 TYR B C 1
ATOM 11806 O O . TYR B 1 472 ? -36.625 42.219 7.18 1 97.31 472 TYR B O 1
ATOM 11814 N N . THR B 1 473 ? -36.188 44.344 6.656 1 97.44 473 THR B N 1
ATOM 11815 C CA . THR B 1 473 ? -35.219 44.062 5.605 1 97.44 473 THR B CA 1
ATOM 11816 C C . THR B 1 473 ? -33.812 44.406 6.066 1 97.44 473 THR B C 1
ATOM 11818 O O . THR B 1 473 ? -33.531 45.531 6.527 1 97.44 473 THR B O 1
ATOM 11821 N N . LEU B 1 474 ? -33 43.469 6.133 1 98.25 474 LEU B N 1
ATOM 11822 C CA . LEU B 1 474 ? -31.625 43.656 6.578 1 98.25 474 LEU B CA 1
ATOM 11823 C C . LEU B 1 474 ? -30.688 43.844 5.387 1 98.25 474 LEU B C 1
ATOM 11825 O O . LEU B 1 474 ? -30.5 42.938 4.586 1 98.25 474 LEU B O 1
ATOM 11829 N N . PRO B 1 475 ? -30.031 44.969 5.16 1 97.56 475 PRO B N 1
ATOM 11830 C CA . PRO B 1 475 ? -30.312 46.188 5.938 1 97.56 475 PRO B CA 1
ATOM 11831 C C . PRO B 1 475 ? -31.531 46.969 5.402 1 97.56 475 PRO B C 1
ATOM 11833 O O . PRO B 1 475 ? -32.031 46.625 4.328 1 97.56 475 PRO B O 1
ATOM 11836 N N . GLU B 1 476 ? -31.891 47.844 6.137 1 96.06 476 GLU B N 1
ATOM 11837 C CA . GLU B 1 476 ? -32.969 48.719 5.68 1 96.06 476 GLU B CA 1
ATOM 11838 C C . GLU B 1 476 ? -32.438 49.75 4.676 1 96.06 476 GLU B C 1
ATOM 11840 O O . GLU B 1 476 ? -33.156 50.156 3.762 1 96.06 476 GLU B O 1
ATOM 11845 N N . GLU B 1 477 ? -31.234 50.156 4.891 1 94.75 477 GLU B N 1
ATOM 11846 C CA . GLU B 1 477 ? -30.562 51.062 3.949 1 94.75 477 GLU B CA 1
ATOM 11847 C C . GLU B 1 477 ? -29.297 50.406 3.379 1 94.75 477 GLU B C 1
ATOM 11849 O O . GLU B 1 477 ? -28.438 49.969 4.129 1 94.75 477 GLU B O 1
ATOM 11854 N N . GLY B 1 478 ? -29.266 50.438 2.09 1 94.94 478 GLY B N 1
ATOM 11855 C CA . GLY B 1 478 ? -28.078 49.906 1.438 1 94.94 478 GLY B CA 1
ATOM 11856 C C . GLY B 1 478 ? -28.156 48.406 1.268 1 94.94 478 GLY B C 1
ATOM 11857 O O . GLY B 1 478 ? -29.219 47.844 1.033 1 94.94 478 GLY B O 1
ATOM 11858 N N . ASN B 1 479 ? -26.922 47.719 1.247 1 96.81 479 ASN B N 1
ATOM 11859 C CA . ASN B 1 479 ? -26.812 46.281 1.013 1 96.81 479 ASN B CA 1
ATOM 11860 C C . ASN B 1 479 ? -25.797 45.625 1.946 1 96.81 479 ASN B C 1
ATOM 11862 O O . ASN B 1 479 ? -24.844 46.281 2.385 1 96.81 479 ASN B O 1
ATOM 11866 N N . LEU B 1 480 ? -26.062 44.375 2.244 1 97.25 480 LEU B N 1
ATOM 11867 C CA . LEU B 1 480 ? -25 43.5 2.719 1 97.25 480 LEU B CA 1
ATOM 11868 C C . LEU B 1 480 ? -24.078 43.062 1.571 1 97.25 480 LEU B C 1
ATOM 11870 O O . LEU B 1 480 ? -24.5 43.031 0.413 1 97.25 480 LEU B O 1
ATOM 11874 N N . GLU B 1 481 ? -22.859 42.812 1.988 1 96.94 481 GLU B N 1
ATOM 11875 C CA . GLU B 1 481 ? -21.906 42.406 0.96 1 96.94 481 GLU B CA 1
ATOM 11876 C C . GLU B 1 481 ? -21.125 41.156 1.378 1 96.94 481 GLU B C 1
ATOM 11878 O O . GLU B 1 481 ? -20.781 41 2.551 1 96.94 481 GLU B O 1
ATOM 11883 N N . LEU B 1 482 ? -20.953 40.188 0.524 1 96.5 482 LEU B N 1
ATOM 11884 C CA . LEU B 1 482 ? -19.922 39.188 0.562 1 96.5 482 LEU B CA 1
ATOM 11885 C C . LEU B 1 482 ? -18.922 39.375 -0.577 1 96.5 482 LEU B C 1
ATOM 11887 O O . LEU B 1 482 ? -19.297 39.281 -1.75 1 96.5 482 LEU B O 1
ATOM 11891 N N . ASN B 1 483 ? -17.703 39.625 -0.205 1 94.19 483 ASN B N 1
ATOM 11892 C CA . ASN B 1 483 ? -16.672 39.906 -1.192 1 94.19 483 ASN B CA 1
ATOM 11893 C C . ASN B 1 483 ? -15.648 38.781 -1.289 1 94.19 483 ASN B C 1
ATOM 11895 O O . ASN B 1 483 ? -14.883 38.562 -0.351 1 94.19 483 ASN B O 1
ATOM 11899 N N . GLY B 1 484 ? -15.625 38.219 -2.416 1 92.5 484 GLY B N 1
ATOM 11900 C CA . GLY B 1 484 ? -14.688 37.125 -2.588 1 92.5 484 GLY B CA 1
ATOM 11901 C C . GLY B 1 484 ? -14.875 36 -1.578 1 92.5 484 GLY B C 1
ATOM 11902 O O . GLY B 1 484 ? -15.992 35.5 -1.38 1 92.5 484 GLY B O 1
ATOM 11903 N N . HIS B 1 485 ? -13.789 35.531 -1.079 1 91.5 485 HIS B N 1
ATOM 11904 C CA . HIS B 1 485 ? -13.836 34.562 -0.006 1 91.5 485 HIS B CA 1
ATOM 11905 C C . HIS B 1 485 ? -14.367 35.156 1.284 1 91.5 485 HIS B C 1
ATOM 11907 O O . HIS B 1 485 ? -13.664 35.938 1.944 1 91.5 485 HIS B O 1
ATOM 11913 N N . ASP B 1 486 ? -15.664 34.812 1.529 1 94.12 486 ASP B N 1
ATOM 11914 C CA . ASP B 1 486 ? -16.281 35.531 2.641 1 94.12 486 ASP B CA 1
ATOM 11915 C C . ASP B 1 486 ? -17.469 34.75 3.201 1 94.12 486 ASP B C 1
ATOM 11917 O O . ASP B 1 486 ? -18.031 33.875 2.527 1 94.12 486 ASP B O 1
ATOM 11921 N N . SER B 1 487 ? -17.719 34.969 4.434 1 96.75 487 SER B N 1
ATOM 11922 C CA . SER B 1 487 ? -18.922 34.562 5.172 1 96.75 487 SER B CA 1
ATOM 11923 C C . SER B 1 487 ? -19.188 35.5 6.344 1 96.75 487 SER B C 1
ATOM 11925 O O . SER B 1 487 ? -18.312 36.25 6.758 1 96.75 487 SER B O 1
ATOM 11927 N N . LYS B 1 488 ? -20.453 35.469 6.793 1 97.25 488 LYS B N 1
ATOM 11928 C CA . LYS B 1 488 ? -20.797 36.344 7.91 1 97.25 488 LYS B CA 1
ATOM 11929 C C . LYS B 1 488 ? -21.766 35.656 8.867 1 97.25 488 LYS B C 1
ATOM 11931 O O . LYS B 1 488 ? -22.641 34.875 8.438 1 97.25 488 LYS B O 1
ATOM 11936 N N . TYR B 1 489 ? -21.578 35.938 10.109 1 97.75 489 TYR B N 1
ATOM 11937 C CA . TYR B 1 489 ? -22.594 35.594 11.086 1 97.75 489 TYR B CA 1
ATOM 11938 C C . TYR B 1 489 ? -23.25 36.844 11.68 1 97.75 489 TYR B C 1
ATOM 11940 O O . TYR B 1 489 ? -22.547 37.812 12.023 1 97.75 489 TYR B O 1
ATOM 11948 N N . LEU B 1 490 ? -24.547 36.844 11.719 1 98.44 490 LEU B N 1
ATOM 11949 C CA . LEU B 1 490 ? -25.312 38 12.234 1 98.44 490 LEU B CA 1
ATOM 11950 C C . LEU B 1 490 ? -26.297 37.531 13.305 1 98.44 490 LEU B C 1
ATOM 11952 O O . LEU B 1 490 ? -26.719 36.375 13.32 1 98.44 490 LEU B O 1
ATOM 11956 N N . ILE B 1 491 ? -26.594 38.531 14.18 1 98.5 491 ILE B N 1
ATOM 11957 C CA . ILE B 1 491 ? -27.562 38.156 15.227 1 98.5 491 ILE B CA 1
ATOM 11958 C C . ILE B 1 491 ? -28.703 39.188 15.25 1 98.5 491 ILE B C 1
ATOM 11960 O O . ILE B 1 491 ? -28.547 40.281 14.742 1 98.5 491 ILE B O 1
ATOM 11964 N N . ALA B 1 492 ? -29.812 38.781 15.797 1 98.56 492 ALA B N 1
ATOM 11965 C CA . ALA B 1 492 ? -31 39.625 16 1 98.56 492 ALA B CA 1
ATOM 11966 C C . ALA B 1 492 ? -31.781 39.188 17.234 1 98.56 492 ALA B C 1
ATOM 11968 O O . ALA B 1 492 ? -31.625 38.062 17.703 1 98.56 492 ALA B O 1
ATOM 11969 N N . GLY B 1 493 ? -32.531 40.125 17.703 1 97.88 493 GLY B N 1
ATOM 11970 C CA . GLY B 1 493 ? -33.375 39.812 18.844 1 97.88 493 GLY B CA 1
ATOM 11971 C C . GLY B 1 493 ? -32.594 39.469 20.094 1 97.88 493 GLY B C 1
ATOM 11972 O O . GLY B 1 493 ? -32.938 38.531 20.812 1 97.88 493 GLY B O 1
ATOM 11973 N N . PHE B 1 494 ? -31.547 40.156 20.359 1 97.31 494 PHE B N 1
ATOM 11974 C CA . PHE B 1 494 ? -30.641 39.875 21.453 1 97.31 494 PHE B CA 1
ATOM 11975 C C . PHE B 1 494 ? -30.453 41.094 22.344 1 97.31 494 PHE B C 1
ATOM 11977 O O . PHE B 1 494 ? -30.391 42.219 21.859 1 97.31 494 PHE B O 1
ATOM 11984 N N . ASN B 1 495 ? -30.359 40.906 23.594 1 95.25 495 ASN B N 1
ATOM 11985 C CA . ASN B 1 495 ? -30.141 42.031 24.5 1 95.25 495 ASN B CA 1
ATOM 11986 C C . ASN B 1 495 ? -28.656 42.312 24.703 1 95.25 495 ASN B C 1
ATOM 11988 O O . ASN B 1 495 ? -27.891 41.406 25.047 1 95.25 495 ASN B O 1
ATOM 11992 N N . LEU B 1 496 ? -28.266 43.531 24.422 1 96.06 496 LEU B N 1
ATOM 11993 C CA . LEU B 1 496 ? -26.938 44.031 24.75 1 96.06 496 LEU B CA 1
ATOM 11994 C C . LEU B 1 496 ? -26.906 44.594 26.156 1 96.06 496 LEU B C 1
ATOM 11996 O O . LEU B 1 496 ? -26.938 45.812 26.344 1 96.06 496 LEU B O 1
ATOM 12000 N N . GLY B 1 497 ? -26.688 43.781 27.062 1 93.81 497 GLY B N 1
ATOM 12001 C CA . GLY B 1 497 ? -26.938 44.219 28.422 1 93.81 497 GLY B CA 1
ATOM 12002 C C . GLY B 1 497 ? -28.375 44.594 28.672 1 93.81 497 GLY B C 1
ATOM 12003 O O . GLY B 1 497 ? -29.281 43.781 28.453 1 93.81 497 GLY B O 1
ATOM 12004 N N . ARG B 1 498 ? -28.594 45.812 28.969 1 94.5 498 ARG B N 1
ATOM 12005 C CA . ARG B 1 498 ? -29.938 46.281 29.281 1 94.5 498 ARG B CA 1
ATOM 12006 C C . ARG B 1 498 ? -30.609 46.906 28.062 1 94.5 498 ARG B C 1
ATOM 12008 O O . ARG B 1 498 ? -31.797 47.219 28.094 1 94.5 498 ARG B O 1
ATOM 12015 N N . ASN B 1 499 ? -29.906 46.969 26.984 1 95.81 499 ASN B N 1
ATOM 12016 C CA . ASN B 1 499 ? -30.406 47.562 25.75 1 95.81 499 ASN B CA 1
ATOM 12017 C C . ASN B 1 499 ? -30.859 46.469 24.766 1 95.81 499 ASN B C 1
ATOM 12019 O O . ASN B 1 499 ? -30.234 45.406 24.672 1 95.81 499 ASN B O 1
ATOM 12023 N N . ARG B 1 500 ? -31.828 46.75 23.969 1 96.81 500 ARG B N 1
ATOM 12024 C CA . ARG B 1 500 ? -32.406 45.781 23.031 1 96.81 500 ARG B CA 1
ATOM 12025 C C . ARG B 1 500 ? -31.844 46 21.625 1 96.81 500 ARG B C 1
ATOM 12027 O O . ARG B 1 500 ? -32.062 47.062 21.016 1 96.81 500 ARG B O 1
ATOM 12034 N N . LEU B 1 501 ? -31.141 44.969 21.172 1 97.88 501 LEU B N 1
ATOM 12035 C CA . LEU B 1 501 ? -30.719 44.938 19.781 1 97.88 501 LEU B CA 1
ATOM 12036 C C . LEU B 1 501 ? -31.797 44.281 18.922 1 97.88 501 LEU B C 1
ATOM 12038 O O . LEU B 1 501 ? -32.156 43.125 19.125 1 97.88 501 LEU B O 1
ATOM 12042 N N . VAL B 1 502 ? -32.344 45.031 17.969 1 98.12 502 VAL B N 1
ATOM 12043 C CA . VAL B 1 502 ? -33.281 44.469 17 1 98.12 502 VAL B CA 1
ATOM 12044 C C . VAL B 1 502 ? -32.5 43.594 16.016 1 98.12 502 VAL B C 1
ATOM 12046 O O . VAL B 1 502 ? -32.812 42.406 15.859 1 98.12 502 VAL B O 1
ATOM 12049 N N . TYR B 1 503 ? -31.562 44.156 15.344 1 98.56 503 TYR B N 1
ATOM 12050 C CA . TYR B 1 503 ? -30.641 43.375 14.531 1 98.56 503 TYR B CA 1
ATOM 12051 C C . TYR B 1 503 ? -29.375 44.156 14.234 1 98.56 503 TYR B C 1
ATOM 12053 O O . TYR B 1 503 ? -29.312 45.344 14.477 1 98.56 503 TYR B O 1
ATOM 12061 N N . SER B 1 504 ? -28.375 43.469 13.828 1 98.56 504 SER B N 1
ATOM 12062 C CA . SER B 1 504 ? -27.141 44.062 13.336 1 98.56 504 SER B CA 1
ATOM 12063 C C . SER B 1 504 ? -26.688 43.406 12.031 1 98.56 504 SER B C 1
ATOM 12065 O O . SER B 1 504 ? -26.781 42.188 11.875 1 98.56 504 SER B O 1
ATOM 12067 N N . THR B 1 505 ? -26.203 44.188 11.102 1 98.44 505 THR B N 1
ATOM 12068 C CA . THR B 1 505 ? -25.547 43.688 9.906 1 98.44 505 THR B CA 1
ATOM 12069 C C . THR B 1 505 ? -24.031 43.688 10.078 1 98.44 505 THR B C 1
ATOM 12071 O O . THR B 1 505 ? -23.297 43.406 9.141 1 98.44 505 THR B O 1
ATOM 12074 N N . SER B 1 506 ? -23.594 44.062 11.266 1 98.31 506 SER B N 1
ATOM 12075 C CA . SER B 1 506 ? -22.234 43.875 11.719 1 98.31 506 SER B CA 1
ATOM 12076 C C . SER B 1 506 ? -22.109 42.656 12.633 1 98.31 506 SER B C 1
ATOM 12078 O O . SER B 1 506 ? -23.094 42.281 13.281 1 98.31 506 SER B O 1
ATOM 12080 N N . GLN B 1 507 ? -20.984 42.094 12.617 1 97.88 507 GLN B N 1
ATOM 12081 C CA . GLN B 1 507 ? -20.781 40.875 13.406 1 97.88 507 GLN B CA 1
ATOM 12082 C C . GLN B 1 507 ? -20.531 41.219 14.875 1 97.88 507 GLN B C 1
ATOM 12084 O O . GLN B 1 507 ? -19.609 41.938 15.203 1 97.88 507 GLN B O 1
ATOM 12089 N N . PHE B 1 508 ? -21.375 40.656 15.703 1 98.19 508 PHE B N 1
ATOM 12090 C CA . PHE B 1 508 ? -21.25 40.812 17.141 1 98.19 508 PHE B CA 1
ATOM 12091 C C . PHE B 1 508 ? -20 40.125 17.656 1 98.19 508 PHE B C 1
ATOM 12093 O O . PHE B 1 508 ? -19.766 38.938 17.312 1 98.19 508 PHE B O 1
ATOM 12100 N N . GLN B 1 509 ? -19.203 40.75 18.406 1 97.94 509 GLN B N 1
ATOM 12101 C CA . GLN B 1 509 ? -17.984 40.156 18.922 1 97.94 509 GLN B CA 1
ATOM 12102 C C . GLN B 1 509 ? -18.109 39.875 20.422 1 97.94 509 GLN B C 1
ATOM 12104 O O . GLN B 1 509 ? -17.906 38.75 20.859 1 97.94 509 GLN B O 1
ATOM 12109 N N . THR B 1 510 ? -18.406 40.906 21.188 1 97.62 510 THR B N 1
ATOM 12110 C CA . THR B 1 510 ? -18.547 40.719 22.625 1 97.62 510 THR B CA 1
ATOM 12111 C C . THR B 1 510 ? -19.234 41.906 23.25 1 97.62 510 THR B C 1
ATOM 12113 O O . THR B 1 510 ? -19.594 42.875 22.562 1 97.62 510 THR B O 1
ATOM 12116 N N . MET B 1 511 ? -19.547 41.812 24.578 1 96.75 511 MET B N 1
ATOM 12117 C CA . MET B 1 511 ? -20.125 42.906 25.344 1 96.75 511 MET B CA 1
ATOM 12118 C C . MET B 1 511 ? -19.797 42.75 26.828 1 96.75 511 MET B C 1
ATOM 12120 O O . MET B 1 511 ? -19.484 41.656 27.297 1 96.75 511 MET B O 1
ATOM 12124 N N . ILE B 1 512 ? -19.734 43.875 27.453 1 95.69 512 ILE B N 1
ATOM 12125 C CA . ILE B 1 512 ? -19.594 43.875 28.906 1 95.69 512 ILE B CA 1
ATOM 12126 C C . ILE B 1 512 ? -20.531 44.938 29.516 1 95.69 512 ILE B C 1
ATOM 12128 O O . ILE B 1 512 ? -21.016 45.812 28.812 1 95.69 512 ILE B O 1
ATOM 12132 N N . THR B 1 513 ? -20.828 44.75 30.766 1 93 513 THR B N 1
ATOM 12133 C CA . THR B 1 513 ? -21.547 45.75 31.547 1 93 513 THR B CA 1
ATOM 12134 C C . THR B 1 513 ? -20.656 46.344 32.625 1 93 513 THR B C 1
ATOM 12136 O O . THR B 1 513 ? -20.062 45.594 33.406 1 93 513 THR B O 1
ATOM 12139 N N . GLN B 1 514 ? -20.578 47.625 32.594 1 88.62 514 GLN B N 1
ATOM 12140 C CA . GLN B 1 514 ? -19.766 48.344 33.594 1 88.62 514 GLN B CA 1
ATOM 12141 C C . GLN B 1 514 ? -20.562 49.438 34.281 1 88.62 514 GLN B C 1
ATOM 12143 O O . GLN B 1 514 ? -20.719 50.531 33.719 1 88.62 514 GLN B O 1
ATOM 12148 N N . GLY B 1 515 ? -20.844 49.312 35.5 1 84.19 515 GLY B N 1
ATOM 12149 C CA . GLY B 1 515 ? -21.641 50.312 36.188 1 84.19 515 GLY B CA 1
ATOM 12150 C C . GLY B 1 515 ? -22.938 50.625 35.5 1 84.19 515 GLY B C 1
ATOM 12151 O O . GLY B 1 515 ? -23.766 49.75 35.312 1 84.19 515 GLY B O 1
ATOM 12152 N N . GLU B 1 516 ? -22.891 51.875 35.031 1 86.44 516 GLU B N 1
ATOM 12153 C CA . GLU B 1 516 ? -24.156 52.312 34.438 1 86.44 516 GLU B CA 1
ATOM 12154 C C . GLU B 1 516 ? -24.156 52.062 32.938 1 86.44 516 GLU B C 1
ATOM 12156 O O . GLU B 1 516 ? -25.203 52.094 32.281 1 86.44 516 GLU B O 1
ATOM 12161 N N . HIS B 1 517 ? -23.031 51.719 32.375 1 90.5 517 HIS B N 1
ATOM 12162 C CA . HIS B 1 517 ? -22.906 51.594 30.938 1 90.5 517 HIS B CA 1
ATOM 12163 C C . HIS B 1 517 ? -22.906 50.156 30.484 1 90.5 517 HIS B C 1
ATOM 12165 O O . HIS B 1 517 ? -22.328 49.281 31.141 1 90.5 517 HIS B O 1
ATOM 12171 N N . ASP B 1 518 ? -23.594 49.906 29.406 1 95 518 ASP B N 1
ATOM 12172 C CA . ASP B 1 518 ? -23.375 48.719 28.594 1 95 518 ASP B CA 1
ATOM 12173 C C . ASP B 1 518 ? -22.453 49.031 27.422 1 95 518 ASP B C 1
ATOM 12175 O O . ASP B 1 518 ? -22.531 50.094 26.812 1 95 518 ASP B O 1
ATOM 12179 N N . ILE B 1 519 ? -21.5 48.156 27.219 1 96.25 519 ILE B N 1
ATOM 12180 C CA . ILE B 1 519 ? -20.562 48.344 26.125 1 96.25 519 ILE B CA 1
ATOM 12181 C C . ILE B 1 519 ? -20.641 47.125 25.172 1 96.25 519 ILE B C 1
ATOM 12183 O O . ILE B 1 519 ? -20.531 45.969 25.609 1 96.25 519 ILE B O 1
ATOM 12187 N N . ALA B 1 520 ? -20.844 47.344 23.984 1 97.75 520 ALA B N 1
ATOM 12188 C CA . ALA B 1 520 ? -20.938 46.281 22.984 1 97.75 520 ALA B CA 1
ATOM 12189 C C . ALA B 1 520 ? -19.953 46.5 21.844 1 97.75 520 ALA B C 1
ATOM 12191 O O . ALA B 1 520 ? -19.766 47.656 21.406 1 97.75 520 ALA B O 1
ATOM 12192 N N . LEU B 1 521 ? -19.328 45.438 21.469 1 98.06 521 LEU B N 1
ATOM 12193 C CA . LEU B 1 521 ? -18.312 45.469 20.422 1 98.06 521 LEU B CA 1
ATOM 12194 C C . LEU B 1 521 ? -18.797 44.75 19.172 1 98.06 521 LEU B C 1
ATOM 12196 O O . LEU B 1 521 ? -19.219 43.594 19.266 1 98.06 521 LEU B O 1
ATOM 12200 N N . PHE B 1 522 ? -18.781 45.375 18 1 98.5 522 PHE B N 1
ATOM 12201 C CA . PHE B 1 522 ? -19.125 44.812 16.703 1 98.5 522 PHE B CA 1
ATOM 12202 C C . PHE B 1 522 ? -17.969 45 15.719 1 98.5 522 PHE B C 1
ATOM 12204 O O . PHE B 1 522 ? -17.109 45.844 15.914 1 98.5 522 PHE B O 1
ATOM 12211 N N . ASN B 1 523 ? -18 44.188 14.711 1 97.75 523 ASN B N 1
ATOM 12212 C CA . ASN B 1 523 ? -16.953 44.344 13.688 1 97.75 523 ASN B CA 1
ATOM 12213 C C . ASN B 1 523 ? -17.5 44.031 12.297 1 97.75 523 ASN B C 1
ATOM 12215 O O . ASN B 1 523 ? -18.578 43.438 12.164 1 97.75 523 ASN B O 1
ATOM 12219 N N . GLY B 1 524 ? -16.766 44.344 11.297 1 97.06 524 GLY B N 1
ATOM 12220 C CA . GLY B 1 524 ? -17.016 44.062 9.891 1 97.06 524 GLY B CA 1
ATOM 12221 C C . GLY B 1 524 ? -15.812 44.281 9.016 1 97.06 524 GLY B C 1
ATOM 12222 O O . GLY B 1 524 ? -14.789 44.781 9.477 1 97.06 524 GLY B O 1
ATOM 12223 N N . ARG B 1 525 ? -15.977 43.938 7.793 1 96 525 ARG B N 1
ATOM 12224 C CA . ARG B 1 525 ? -14.875 44.125 6.855 1 96 525 ARG B CA 1
ATOM 12225 C C . ARG B 1 525 ? -14.703 45.594 6.488 1 96 525 ARG B C 1
ATOM 12227 O O . ARG B 1 525 ? -15.688 46.312 6.305 1 96 525 ARG B O 1
ATOM 12234 N N . GLN B 1 526 ? -13.5 46.031 6.406 1 96.12 526 GLN B N 1
ATOM 12235 C CA . GLN B 1 526 ? -13.188 47.406 6.066 1 96.12 526 GLN B CA 1
ATOM 12236 C C . GLN B 1 526 ? -13.852 47.812 4.754 1 96.12 526 GLN B C 1
ATOM 12238 O O . GLN B 1 526 ? -13.75 47.094 3.754 1 96.12 526 GLN B O 1
ATOM 12243 N N . GLY B 1 527 ? -14.5 48.906 4.797 1 95.81 527 GLY B N 1
ATOM 12244 C CA . GLY B 1 527 ? -15.094 49.469 3.594 1 95.81 527 GLY B CA 1
ATOM 12245 C C . GLY B 1 527 ? -16.547 49.062 3.402 1 95.81 527 GLY B C 1
ATOM 12246 O O . GLY B 1 527 ? -17.266 49.656 2.6 1 95.81 527 GLY B O 1
ATOM 12247 N N . GLU B 1 528 ? -17 48.125 4.152 1 96.81 528 GLU B N 1
ATOM 12248 C CA . GLU B 1 528 ? -18.375 47.656 4.027 1 96.81 528 GLU B CA 1
ATOM 12249 C C . GLU B 1 528 ? -19.312 48.469 4.926 1 96.81 528 GLU B C 1
ATOM 12251 O O . GLU B 1 528 ? -18.922 48.875 6.02 1 96.81 528 GLU B O 1
ATOM 12256 N N . ALA B 1 529 ? -20.516 48.594 4.41 1 97.25 529 ALA B N 1
ATOM 12257 C CA . ALA B 1 529 ? -21.531 49.281 5.191 1 97.25 529 ALA B CA 1
ATOM 12258 C C . ALA B 1 529 ? -22.062 48.406 6.312 1 97.25 529 ALA B C 1
ATOM 12260 O O . ALA B 1 529 ? -22.109 47.156 6.18 1 97.25 529 ALA B O 1
ATOM 12261 N N . GLY B 1 530 ? -22.375 49.031 7.402 1 97.94 530 GLY B N 1
ATOM 12262 C CA . GLY B 1 530 ? -23.031 48.375 8.523 1 97.94 530 GLY B CA 1
ATOM 12263 C C . GLY B 1 530 ? -24.25 49.125 9.031 1 97.94 530 GLY B C 1
ATOM 12264 O O . GLY B 1 530 ? -24.375 50.344 8.844 1 97.94 530 GLY B O 1
ATOM 12265 N N . GLU B 1 531 ? -25.125 48.375 9.602 1 98.5 531 GLU B N 1
ATOM 12266 C CA . GLU B 1 531 ? -26.359 48.906 10.18 1 98.5 531 GLU B CA 1
ATOM 12267 C C . GLU B 1 531 ? -26.703 48.188 11.492 1 98.5 531 GLU B C 1
ATOM 12269 O O . GLU B 1 531 ? -26.641 46.969 11.586 1 98.5 531 GLU B O 1
ATOM 12274 N N . ILE B 1 532 ? -26.906 48.969 12.492 1 98.5 532 ILE B N 1
ATOM 12275 C CA . ILE B 1 532 ? -27.406 48.469 13.766 1 98.5 532 ILE B CA 1
ATOM 12276 C C . ILE B 1 532 ? -28.734 49.125 14.102 1 98.5 532 ILE B C 1
ATOM 12278 O O . ILE B 1 532 ? -28.875 50.344 13.977 1 98.5 532 ILE B O 1
ATOM 12282 N N . VAL B 1 533 ? -29.734 48.312 14.438 1 98.56 533 VAL B N 1
ATOM 12283 C CA . VAL B 1 533 ? -31.031 48.844 14.859 1 98.56 533 VAL B CA 1
ATOM 12284 C C . VAL B 1 533 ? -31.281 48.469 16.312 1 98.56 533 VAL B C 1
ATOM 12286 O O . VAL B 1 533 ? -31.203 47.281 16.688 1 98.56 533 VAL B O 1
ATOM 12289 N N . LEU B 1 534 ? -31.547 49.469 17.062 1 97.94 534 LEU B N 1
ATOM 12290 C CA . LEU B 1 534 ? -31.875 49.344 18.484 1 97.94 534 LEU B CA 1
ATOM 12291 C C . LEU B 1 534 ? -33.281 49.781 18.75 1 97.94 534 LEU B C 1
ATOM 12293 O O . LEU B 1 534 ? -33.875 50.562 17.984 1 97.94 534 LEU B O 1
ATOM 12297 N N . ARG B 1 535 ? -33.812 49.312 19.828 1 96.25 535 ARG B N 1
ATOM 12298 C CA . ARG B 1 535 ? -35.188 49.688 20.219 1 96.25 535 ARG B CA 1
ATOM 12299 C C . ARG B 1 535 ? -35.156 50.594 21.453 1 96.25 535 ARG B C 1
ATOM 12301 O O . ARG B 1 535 ? -34.656 50.219 22.5 1 96.25 535 ARG B O 1
ATOM 12308 N N . TYR B 1 536 ? -35.75 51.781 21.234 1 95.81 536 TYR B N 1
ATOM 12309 C CA . TYR B 1 536 ? -35.906 52.719 22.328 1 95.81 536 TYR B CA 1
ATOM 12310 C C . TYR B 1 536 ? -37.312 53.312 22.344 1 95.81 536 TYR B C 1
ATOM 12312 O O . TYR B 1 536 ? -37.844 53.688 21.297 1 95.81 536 TYR B O 1
ATOM 12320 N N . GLU B 1 537 ? -37.875 53.438 23.484 1 93.19 537 GLU B N 1
ATOM 12321 C CA . GLU B 1 537 ? -39.219 53.969 23.609 1 93.19 537 GLU B CA 1
ATOM 12322 C C . GLU B 1 537 ? -39.25 55.469 23.234 1 93.19 537 GLU B C 1
ATOM 12324 O O . GLU B 1 537 ? -40.25 55.938 22.688 1 93.19 537 GLU B O 1
ATOM 12329 N N . THR B 1 538 ? -38.25 56.219 23.656 1 93.94 538 THR B N 1
ATOM 12330 C CA . THR B 1 538 ? -38.125 57.625 23.344 1 93.94 538 THR B CA 1
ATOM 12331 C C . THR B 1 538 ? -36.812 57.906 22.594 1 93.94 538 THR B C 1
ATOM 12333 O O . THR B 1 538 ? -35.875 57.125 22.688 1 93.94 538 THR B O 1
ATOM 12336 N N . LYS B 1 539 ? -36.812 58.969 21.859 1 95.25 539 LYS B N 1
ATOM 12337 C CA . LYS B 1 539 ? -35.625 59.312 21.078 1 95.25 539 LYS B CA 1
ATOM 12338 C C . LYS B 1 539 ? -34.406 59.5 21.969 1 95.25 539 LYS B C 1
ATOM 12340 O O . LYS B 1 539 ? -34.406 60.344 22.875 1 95.25 539 LYS B O 1
ATOM 12345 N N . PRO B 1 540 ? -33.469 58.781 21.734 1 97.44 540 PRO B N 1
ATOM 12346 C CA . PRO B 1 540 ? -32.25 58.906 22.547 1 97.44 540 PRO B CA 1
ATOM 12347 C C . PRO B 1 540 ? -31.312 60 22.047 1 97.44 540 PRO B C 1
ATOM 12349 O O . PRO B 1 540 ? -31.484 60.5 20.922 1 97.44 540 PRO B O 1
ATOM 12352 N N . ARG B 1 541 ? -30.359 60.406 22.922 1 96.31 541 ARG B N 1
ATOM 12353 C CA . ARG B 1 541 ? -29.25 61.219 22.5 1 96.31 541 ARG B CA 1
ATOM 12354 C C . ARG B 1 541 ? -28.109 60.375 21.938 1 96.31 541 ARG B C 1
ATOM 12356 O O . ARG B 1 541 ? -27.625 59.469 22.625 1 96.31 541 ARG B O 1
ATOM 12363 N N . VAL B 1 542 ? -27.781 60.625 20.719 1 97.06 542 VAL B N 1
ATOM 12364 C CA . VAL B 1 542 ? -26.719 59.875 20.062 1 97.06 542 VAL B CA 1
ATOM 12365 C C . VAL B 1 542 ? -25.484 60.75 19.906 1 97.06 542 VAL B C 1
ATOM 12367 O O . VAL B 1 542 ? -25.578 61.844 19.328 1 97.06 542 VAL B O 1
ATOM 12370 N N . THR B 1 543 ? -24.406 60.375 20.484 1 96.31 543 THR B N 1
ATOM 12371 C CA . THR B 1 543 ? -23.141 61.094 20.344 1 96.31 543 THR B CA 1
ATOM 12372 C C . THR B 1 543 ? -22.109 60.219 19.641 1 96.31 543 THR B C 1
ATOM 12374 O O . THR B 1 543 ? -21.703 59.188 20.156 1 96.31 543 THR B O 1
ATOM 12377 N N . VAL B 1 544 ? -21.766 60.562 18.469 1 96.38 544 VAL B N 1
ATOM 12378 C CA . VAL B 1 544 ? -20.641 59.906 17.781 1 96.38 544 VAL B CA 1
ATOM 12379 C C . VAL B 1 544 ? -19.328 60.469 18.328 1 96.38 544 VAL B C 1
ATOM 12381 O O . VAL B 1 544 ? -18.906 61.562 17.953 1 96.38 544 VAL B O 1
ATOM 12384 N N . ILE B 1 545 ? -18.766 59.719 19.094 1 95.12 545 ILE B N 1
ATOM 12385 C CA . ILE B 1 545 ? -17.562 60.156 19.797 1 95.12 545 ILE B CA 1
ATOM 12386 C C . ILE B 1 545 ? -16.375 60.156 18.844 1 95.12 545 ILE B C 1
ATOM 12388 O O . ILE B 1 545 ? -15.547 61.062 18.859 1 95.12 545 ILE B O 1
ATOM 12392 N N . GLU B 1 546 ? -16.234 59.156 18.141 1 94.38 546 GLU B N 1
ATOM 12393 C CA . GLU B 1 546 ? -15.188 58.969 17.156 1 94.38 546 GLU B CA 1
ATOM 12394 C C . GLU B 1 546 ? -15.727 58.219 15.922 1 94.38 546 GLU B C 1
ATOM 12396 O O . GLU B 1 546 ? -16.578 57.344 16.047 1 94.38 546 GLU B O 1
ATOM 12401 N N . GLY B 1 547 ? -15.18 58.594 14.727 1 94.56 547 GLY B N 1
ATOM 12402 C CA . GLY B 1 547 ? -15.633 57.969 13.484 1 94.56 547 GLY B CA 1
ATOM 12403 C C . GLY B 1 547 ? -16.828 58.688 12.875 1 94.56 547 GLY B C 1
ATOM 12404 O O . GLY B 1 547 ? -17.062 59.844 13.141 1 94.56 547 GLY B O 1
ATOM 12405 N N . ASP B 1 548 ? -17.484 57.938 11.922 1 95.69 548 ASP B N 1
ATOM 12406 C CA . ASP B 1 548 ? -18.625 58.531 11.211 1 95.69 548 ASP B CA 1
ATOM 12407 C C . ASP B 1 548 ? -19.812 57.562 11.227 1 95.69 548 ASP B C 1
ATOM 12409 O O . ASP B 1 548 ? -19.672 56.375 10.922 1 95.69 548 ASP B O 1
ATOM 12413 N N . ALA B 1 549 ? -20.859 58.094 11.664 1 97.56 549 ALA B N 1
ATOM 12414 C CA . ALA B 1 549 ? -22.109 57.344 11.656 1 97.56 549 ALA B CA 1
ATOM 12415 C C . ALA B 1 549 ? -23.312 58.281 11.547 1 97.56 549 ALA B C 1
ATOM 12417 O O . ALA B 1 549 ? -23.312 59.375 12.117 1 97.56 549 ALA B O 1
ATOM 12418 N N . ARG B 1 550 ? -24.281 57.844 10.773 1 97.5 550 ARG B N 1
ATOM 12419 C CA . ARG B 1 550 ? -25.578 58.5 10.711 1 97.5 550 ARG B CA 1
ATOM 12420 C C . ARG B 1 550 ? -26.625 57.75 11.531 1 97.5 550 ARG B C 1
ATOM 12422 O O . ARG B 1 550 ? -26.5 56.562 11.758 1 97.5 550 ARG B O 1
ATOM 12429 N N . TYR B 1 551 ? -27.516 58.5 11.961 1 96.62 551 TYR B N 1
ATOM 12430 C CA . TYR B 1 551 ? -28.562 57.844 12.727 1 96.62 551 TYR B CA 1
ATOM 12431 C C . TYR B 1 551 ? -29.922 58.469 12.414 1 96.62 551 TYR B C 1
ATOM 12433 O O . TYR B 1 551 ? -30.016 59.625 12 1 96.62 551 TYR B O 1
ATOM 12441 N N . PHE B 1 552 ? -30.922 57.656 12.57 1 96.5 552 PHE B N 1
ATOM 12442 C CA . PHE B 1 552 ? -32.312 58 12.367 1 96.5 552 PHE B CA 1
ATOM 12443 C C . PHE B 1 552 ? -33.188 57.312 13.398 1 96.5 552 PHE B C 1
ATOM 12445 O O . PHE B 1 552 ? -33.094 56.094 13.586 1 96.5 552 PHE B O 1
ATOM 12452 N N . TYR B 1 553 ? -34 58.094 14.109 1 96.5 553 TYR B N 1
ATOM 12453 C CA . TYR B 1 553 ? -34.938 57.531 15.055 1 96.5 553 TYR B CA 1
ATOM 12454 C C . TYR B 1 553 ? -36.344 57.531 14.461 1 96.5 553 TYR B C 1
ATOM 12456 O O . TYR B 1 553 ? -36.875 58.562 14.047 1 96.5 553 TYR B O 1
ATOM 12464 N N . ASP B 1 554 ? -36.906 56.344 14.422 1 95.88 554 ASP B N 1
ATOM 12465 C CA . ASP B 1 554 ? -38.312 56.188 14 1 95.88 554 ASP B CA 1
ATOM 12466 C C . ASP B 1 554 ? -39.25 56.125 15.203 1 95.88 554 ASP B C 1
ATOM 12468 O O . ASP B 1 554 ? -39.344 55.062 15.852 1 95.88 554 ASP B O 1
ATOM 12472 N N . PRO B 1 555 ? -40 57.062 15.438 1 93.25 555 PRO B N 1
ATOM 12473 C CA . PRO B 1 555 ? -40.875 57.062 16.625 1 93.25 555 PRO B CA 1
ATOM 12474 C C . PRO B 1 555 ? -42.031 56.062 16.516 1 93.25 555 PRO B C 1
ATOM 12476 O O . PRO B 1 555 ? -42.562 55.625 17.531 1 93.25 555 PRO B O 1
ATOM 12479 N N . ALA B 1 556 ? -42.406 55.812 15.25 1 94 556 ALA B N 1
ATOM 12480 C CA . ALA B 1 556 ? -43.531 54.875 15.055 1 94 556 ALA B CA 1
ATOM 12481 C C . ALA B 1 556 ? -43.094 53.438 15.43 1 94 556 ALA B C 1
ATOM 12483 O O . ALA B 1 556 ? -43.875 52.719 16.047 1 94 556 ALA B O 1
ATOM 12484 N N . ARG B 1 557 ? -41.875 53.125 15.18 1 93.69 557 ARG B N 1
ATOM 12485 C CA . ARG B 1 557 ? -41.375 51.781 15.453 1 93.69 557 ARG B CA 1
ATOM 12486 C C . ARG B 1 557 ? -40.531 51.75 16.734 1 93.69 557 ARG B C 1
ATOM 12488 O O . ARG B 1 557 ? -40.281 50.656 17.266 1 93.69 557 ARG B O 1
ATOM 12495 N N . HIS B 1 558 ? -40.156 52.875 17.188 1 95.38 558 HIS B N 1
ATOM 12496 C CA . HIS B 1 558 ? -39.25 53 18.328 1 95.38 558 HIS B CA 1
ATOM 12497 C C . HIS B 1 558 ? -37.875 52.5 18 1 95.38 558 HIS B C 1
ATOM 12499 O O . HIS B 1 558 ? -37.188 51.906 18.859 1 95.38 558 HIS B O 1
ATOM 12505 N N . ASP B 1 559 ? -37.531 52.656 16.703 1 96.5 559 ASP B N 1
ATOM 12506 C CA . ASP B 1 559 ? -36.281 52.125 16.219 1 96.5 559 ASP B CA 1
ATOM 12507 C C . ASP B 1 559 ? -35.219 53.25 16.094 1 96.5 559 ASP B C 1
ATOM 12509 O O . ASP B 1 559 ? -35.5 54.281 15.508 1 96.5 559 ASP B O 1
ATOM 12513 N N . LEU B 1 560 ? -34.094 53 16.688 1 97.69 560 LEU B N 1
ATOM 12514 C CA . LEU B 1 560 ? -32.938 53.812 16.359 1 97.69 560 LEU B CA 1
ATOM 12515 C C . LEU B 1 560 ? -32.031 53.094 15.367 1 97.69 560 LEU B C 1
ATOM 12517 O O . LEU B 1 560 ? -31.484 52.031 15.672 1 97.69 560 LEU B O 1
ATOM 12521 N N . ARG B 1 561 ? -31.906 53.562 14.211 1 98.06 561 ARG B N 1
ATOM 12522 C CA . ARG B 1 561 ? -31.062 52.969 13.172 1 98.06 561 ARG B CA 1
ATOM 12523 C C . ARG B 1 561 ? -29.75 53.719 13.023 1 98.06 561 ARG B C 1
ATOM 12525 O O . ARG B 1 561 ? -29.75 54.938 12.891 1 98.06 561 ARG B O 1
ATOM 12532 N N . LEU B 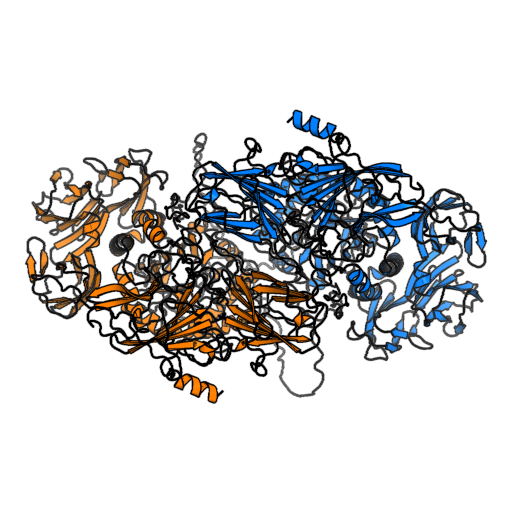1 562 ? -28.766 53.031 13.141 1 98.19 562 LEU B N 1
ATOM 12533 C CA . LEU B 1 562 ? -27.422 53.562 12.922 1 98.19 562 LEU B CA 1
ATOM 12534 C C . LEU B 1 562 ? -26.828 53.031 11.633 1 98.19 562 LEU B C 1
ATOM 12536 O O . LEU B 1 562 ? -26.875 51.812 11.383 1 98.19 562 LEU B O 1
ATOM 12540 N N . ASN B 1 563 ? -26.266 53.844 10.766 1 98.06 563 ASN B N 1
ATOM 12541 C CA . ASN B 1 563 ? -25.594 53.469 9.531 1 98.06 563 ASN B CA 1
ATOM 12542 C C . ASN B 1 563 ? -24.156 54 9.5 1 98.06 563 ASN B C 1
ATOM 12544 O O . ASN B 1 563 ? -23.906 55.156 9.875 1 98.06 563 ASN B O 1
ATOM 12548 N N . TYR B 1 564 ? -23.344 53.219 9.094 1 98 564 TYR B N 1
ATOM 12549 C CA . TYR B 1 564 ? -21.922 53.562 9.062 1 98 564 TYR B CA 1
ATOM 12550 C C . TYR B 1 564 ? -21.172 52.688 8.047 1 98 564 TYR B C 1
ATOM 12552 O O . TYR B 1 564 ? -21.734 51.781 7.469 1 98 564 TYR B O 1
ATOM 12560 N N . ILE B 1 565 ? -19.938 53.094 7.77 1 97.44 565 ILE B N 1
ATOM 12561 C CA . ILE B 1 565 ? -18.984 52.281 6.988 1 97.44 565 ILE B CA 1
ATOM 12562 C C . ILE B 1 565 ? -17.859 51.781 7.887 1 97.44 565 ILE B C 1
ATOM 12564 O O . ILE B 1 565 ? -17.25 52.594 8.617 1 97.44 565 ILE B O 1
ATOM 12568 N N . HIS B 1 566 ? -17.688 50.5 7.879 1 97.62 566 HIS B N 1
ATOM 12569 C CA . HIS B 1 566 ? -16.625 49.938 8.711 1 97.62 566 HIS B CA 1
ATOM 12570 C C . HIS B 1 566 ? -15.266 50.5 8.305 1 97.62 566 HIS B C 1
ATOM 12572 O O . HIS B 1 566 ? -14.867 50.375 7.145 1 97.62 566 HIS B O 1
ATOM 12578 N N . GLY B 1 567 ? -14.562 50.969 9.203 1 96.25 567 GLY B N 1
ATOM 12579 C CA . GLY B 1 567 ? -13.234 51.562 9.055 1 96.25 567 GLY B CA 1
ATOM 12580 C C . GLY B 1 567 ? -12.688 52.125 10.359 1 96.25 567 GLY B C 1
ATOM 12581 O O . GLY B 1 567 ? -13.281 53.031 10.961 1 96.25 567 GLY B O 1
ATOM 12582 N N . GLY B 1 568 ? -11.516 51.531 10.672 1 95.94 568 GLY B N 1
ATOM 12583 C CA . GLY B 1 568 ? -11.023 51.938 11.977 1 95.94 568 GLY B CA 1
ATOM 12584 C C . GLY B 1 568 ? -11.945 51.531 13.109 1 95.94 568 GLY B C 1
ATOM 12585 O O . GLY B 1 568 ? -12.477 50.406 13.117 1 95.94 568 GLY B O 1
ATOM 12586 N N . LEU B 1 569 ? -11.992 52.406 14.125 1 97.06 569 LEU B N 1
ATOM 12587 C CA . LEU B 1 569 ? -12.859 52.156 15.273 1 97.06 569 LEU B CA 1
ATOM 12588 C C . LEU B 1 569 ? -13.844 53.312 15.469 1 97.06 569 LEU B C 1
ATOM 12590 O O . LEU B 1 569 ? -13.438 54.406 15.812 1 97.06 569 LEU B O 1
ATOM 12594 N N . THR B 1 570 ? -15.125 53.094 15.195 1 97.75 570 THR B N 1
ATOM 12595 C CA . THR B 1 570 ? -16.203 54.031 15.469 1 97.75 570 THR B CA 1
ATOM 12596 C C . THR B 1 570 ? -16.75 53.844 16.875 1 97.75 570 THR B C 1
ATOM 12598 O O . THR B 1 570 ? -17 52.719 17.312 1 97.75 570 THR B O 1
ATOM 12601 N N . ARG B 1 571 ? -16.875 54.938 17.562 1 97.19 571 ARG B N 1
ATOM 12602 C CA . ARG B 1 571 ? -17.391 54.906 18.922 1 97.19 571 ARG B CA 1
ATOM 12603 C C . ARG B 1 571 ? -18.656 55.781 19.031 1 97.19 571 ARG B C 1
ATOM 12605 O O . ARG B 1 571 ? -18.625 56.938 18.703 1 97.19 571 ARG B O 1
ATOM 12612 N N . ILE B 1 572 ? -19.734 55.188 19.531 1 97.38 572 ILE B N 1
ATOM 12613 C CA . ILE B 1 572 ? -21.016 55.875 19.641 1 97.38 572 ILE B CA 1
ATOM 12614 C C . ILE B 1 572 ? -21.562 55.719 21.047 1 97.38 572 ILE B C 1
ATOM 12616 O O . ILE B 1 572 ? -21.594 54.594 21.578 1 97.38 572 ILE B O 1
ATOM 12620 N N . LYS B 1 573 ? -21.984 56.719 21.609 1 96.38 573 LYS B N 1
ATOM 12621 C CA . LYS B 1 573 ? -22.672 56.688 22.906 1 96.38 573 LYS B CA 1
ATOM 12622 C C . LYS B 1 573 ? -24.141 57.031 22.75 1 96.38 573 LYS B C 1
ATOM 12624 O O . LYS B 1 573 ? -24.5 58.031 22.094 1 96.38 573 LYS B O 1
ATOM 12629 N N . ILE B 1 574 ? -24.953 56.25 23.234 1 96.62 574 ILE B N 1
ATOM 12630 C CA . ILE B 1 574 ? -26.406 56.406 23.188 1 96.62 574 ILE B CA 1
ATOM 12631 C C . ILE B 1 574 ? -26.953 56.531 24.609 1 96.62 574 ILE B C 1
ATOM 12633 O O . ILE B 1 574 ? -26.734 55.656 25.453 1 96.62 574 ILE B O 1
ATOM 12637 N N . GLU B 1 575 ? -27.719 57.656 24.812 1 94.69 575 GLU B N 1
ATOM 12638 C CA . GLU B 1 575 ? -28.219 57.938 26.156 1 94.69 575 GLU B CA 1
ATOM 12639 C C . GLU B 1 575 ? -29.641 58.469 26.141 1 94.69 575 GLU B C 1
ATOM 12641 O O . GLU B 1 575 ? -30.109 58.938 25.094 1 94.69 575 GLU B O 1
ATOM 12646 N N . ASN B 1 576 ? -30.328 58.406 27.281 1 90.81 576 ASN B N 1
ATOM 12647 C CA . ASN B 1 576 ? -31.578 59.094 27.625 1 90.81 576 ASN B CA 1
ATOM 12648 C C . ASN B 1 576 ? -32.75 58.531 26.797 1 90.81 576 ASN B C 1
ATOM 12650 O O . ASN B 1 576 ? -33.75 59.219 26.578 1 90.81 576 ASN B O 1
ATOM 12654 N N . GLY B 1 577 ? -32.594 57.438 26.297 1 86.25 577 GLY B N 1
ATOM 12655 C CA . GLY B 1 577 ? -33.688 56.844 25.562 1 86.25 577 GLY B CA 1
ATOM 12656 C C . GLY B 1 577 ? -34.094 55.469 26.094 1 86.25 577 GLY B C 1
ATOM 12657 O O . GLY B 1 577 ? -35.25 55.031 25.875 1 86.25 577 GLY B O 1
ATOM 12658 N N . GLY B 1 578 ? -33.156 54.906 26.688 1 85.31 578 GLY B N 1
ATOM 12659 C CA . GLY B 1 578 ? -33.375 53.531 27.141 1 85.31 578 GLY B CA 1
ATOM 12660 C C . GLY B 1 578 ? -33 53.312 28.594 1 85.31 578 GLY B C 1
ATOM 12661 O O . GLY B 1 578 ? -32.875 54.281 29.344 1 85.31 578 GLY B O 1
ATOM 12662 N N . PRO B 1 579 ? -32.938 51.969 29 1 88.56 579 PRO B N 1
ATOM 12663 C CA . PRO B 1 579 ? -32.719 51.656 30.406 1 88.56 579 PRO B CA 1
ATOM 12664 C C . PRO B 1 579 ? -31.328 52 30.891 1 88.56 579 PRO B C 1
ATOM 12666 O O . PRO B 1 579 ? -31.109 52.156 32.094 1 88.56 579 PRO B O 1
ATOM 12669 N N . ALA B 1 580 ? -30.391 52 30.016 1 93.31 580 ALA B N 1
ATOM 12670 C CA . ALA B 1 580 ? -29 52.312 30.375 1 93.31 580 ALA B CA 1
ATOM 12671 C C . ALA B 1 580 ? -28.25 52.906 29.203 1 93.31 580 ALA B C 1
ATOM 12673 O O . ALA B 1 580 ? -28.547 52.625 28.047 1 93.31 580 ALA B O 1
ATOM 12674 N N . PRO B 1 581 ? -27.281 53.781 29.547 1 94.31 581 PRO B N 1
ATOM 12675 C CA . PRO B 1 581 ? -26.438 54.219 28.453 1 94.31 581 PRO B CA 1
ATOM 12676 C C . PRO B 1 581 ? -25.688 53.094 27.766 1 94.31 581 PRO B C 1
ATOM 12678 O O . PRO B 1 581 ? -25.234 52.156 28.422 1 94.31 581 PRO B O 1
ATOM 12681 N N . LEU B 1 582 ? -25.594 53.188 26.469 1 96.38 582 LEU B N 1
ATOM 12682 C CA . LEU B 1 582 ? -24.906 52.156 25.656 1 96.38 582 LEU B CA 1
ATOM 12683 C C . LEU B 1 582 ? -23.75 52.781 24.891 1 96.38 582 LEU B C 1
ATOM 12685 O O . LEU B 1 582 ? -23.906 53.844 24.266 1 96.38 582 LEU B O 1
ATOM 12689 N N . ILE B 1 583 ? -22.641 52.219 25.031 1 96.31 583 ILE B N 1
ATOM 12690 C CA . ILE B 1 583 ? -21.516 52.562 24.172 1 96.31 583 ILE B CA 1
ATOM 12691 C C . ILE B 1 583 ? -21.312 51.469 23.125 1 96.31 583 ILE B C 1
ATOM 12693 O O . ILE B 1 583 ? -21.125 50.312 23.453 1 96.31 583 ILE B O 1
ATOM 12697 N N . LEU B 1 584 ? -21.375 51.844 21.906 1 97.12 584 LEU B N 1
ATOM 12698 C CA . LEU B 1 584 ? -21.109 50.938 20.781 1 97.12 584 LEU B CA 1
ATOM 12699 C C . LEU B 1 584 ? -19.703 51.156 20.234 1 97.12 584 LEU B C 1
ATOM 12701 O O . LEU B 1 584 ? -19.312 52.281 19.922 1 97.12 584 LEU B O 1
ATOM 12705 N N . LEU B 1 585 ? -18.969 50.125 20.297 1 97.62 585 LEU B N 1
ATOM 12706 C CA . LEU B 1 585 ? -17.672 50.062 19.625 1 97.62 585 LEU B CA 1
ATOM 12707 C C . LEU B 1 585 ? -17.766 49.281 18.328 1 97.62 585 LEU B C 1
ATOM 12709 O O . LEU B 1 585 ? -18.062 48.062 18.344 1 97.62 585 LEU B O 1
ATOM 12713 N N . ILE B 1 586 ? -17.531 49.875 17.203 1 98.31 586 ILE B N 1
ATOM 12714 C CA . ILE B 1 586 ? -17.656 49.281 15.883 1 98.31 586 ILE B CA 1
ATOM 12715 C C . ILE B 1 586 ? -16.328 49.344 15.141 1 98.31 586 ILE B C 1
ATOM 12717 O O . ILE B 1 586 ? -15.93 50.406 14.664 1 98.31 586 ILE B O 1
ATOM 12721 N N . GLY B 1 587 ? -15.711 48.219 15.078 1 96.94 587 GLY B N 1
ATOM 12722 C CA . GLY B 1 587 ? -14.406 48.188 14.438 1 96.94 587 GLY B CA 1
ATOM 12723 C C . GLY B 1 587 ? -14.398 47.469 13.117 1 96.94 587 GLY B C 1
ATOM 12724 O O . GLY B 1 587 ? -15.273 46.625 12.859 1 96.94 587 GLY B O 1
ATOM 12725 N N . ASP B 1 588 ? -13.422 47.844 12.219 1 96.75 588 ASP B N 1
ATOM 12726 C CA . ASP B 1 588 ? -13.094 46.906 11.164 1 96.75 588 ASP B CA 1
ATOM 12727 C C . ASP B 1 588 ? -12.336 45.688 11.734 1 96.75 588 ASP B C 1
ATOM 12729 O O . ASP B 1 588 ? -12.109 45.625 12.945 1 96.75 588 ASP B O 1
ATOM 12733 N N . GLU B 1 589 ? -12.039 44.75 10.938 1 94.19 589 GLU B N 1
ATOM 12734 C CA . GLU B 1 589 ? -11.453 43.5 11.391 1 94.19 589 GLU B CA 1
ATOM 12735 C C . GLU B 1 589 ? -10.102 43.719 12.062 1 94.19 589 GLU B C 1
ATOM 12737 O O . GLU B 1 589 ? -9.781 43.094 13.062 1 94.19 589 GLU B O 1
ATOM 12742 N N . LYS B 1 590 ? -9.305 44.594 11.57 1 94.19 590 LYS B N 1
ATOM 12743 C CA . LYS B 1 590 ? -7.988 44.875 12.125 1 94.19 590 LYS B CA 1
ATOM 12744 C C . LYS B 1 590 ? -8.094 45.438 13.539 1 94.19 590 LYS B C 1
ATOM 12746 O O . LYS B 1 590 ? -7.414 44.969 14.453 1 94.19 590 LYS B O 1
ATOM 12751 N N . GLU B 1 591 ? -9 46.406 13.742 1 95.06 591 GLU B N 1
ATOM 12752 C CA . GLU B 1 591 ? -9.141 47.031 15.047 1 95.06 591 GLU B CA 1
ATOM 12753 C C . GLU B 1 591 ? -9.836 46.125 16.031 1 95.06 591 GLU B C 1
ATOM 12755 O O . GLU B 1 591 ? -9.508 46.125 17.234 1 95.06 591 GLU B O 1
ATOM 12760 N N . SER B 1 592 ? -10.766 45.5 15.578 1 95.5 592 SER B N 1
ATOM 12761 C CA . SER B 1 592 ? -11.5 44.594 16.453 1 95.5 592 SER B CA 1
ATOM 12762 C C . SER B 1 592 ? -10.586 43.531 17.047 1 95.5 592 SER B C 1
ATOM 12764 O O . SER B 1 592 ? -10.812 43.031 18.156 1 95.5 592 SER B O 1
ATOM 12766 N N . ALA B 1 593 ? -9.578 43.094 16.297 1 93.88 593 ALA B N 1
ATOM 12767 C CA . ALA B 1 593 ? -8.648 42.062 16.734 1 93.88 593 ALA B CA 1
ATOM 12768 C C . ALA B 1 593 ? -7.805 42.531 17.906 1 93.88 593 ALA B C 1
ATOM 12770 O O . ALA B 1 593 ? -7.207 41.719 18.625 1 93.88 593 ALA B O 1
ATOM 12771 N N . ARG B 1 594 ? -7.801 43.75 18.188 1 95.44 594 ARG B N 1
ATOM 12772 C CA . ARG B 1 594 ? -6.957 44.312 19.234 1 95.44 594 ARG B CA 1
ATOM 12773 C C . ARG B 1 594 ? -7.691 44.344 20.562 1 95.44 594 ARG B C 1
ATOM 12775 O O . ARG B 1 594 ? -7.141 44.812 21.578 1 95.44 594 ARG B O 1
ATOM 12782 N N . PHE B 1 595 ? -8.891 43.906 20.594 1 97.06 595 PHE B N 1
ATOM 12783 C CA . PHE B 1 595 ? -9.672 43.875 21.828 1 97.06 595 PHE B CA 1
ATOM 12784 C C . PHE B 1 595 ? -9.539 42.531 22.516 1 97.06 595 PHE B C 1
ATOM 12786 O O . PHE B 1 595 ? -9.477 41.5 21.859 1 97.06 595 PHE B O 1
ATOM 12793 N N . SER B 1 596 ? -9.414 42.562 23.828 1 96.25 596 SER B N 1
ATOM 12794 C CA . SER B 1 596 ? -9.445 41.375 24.672 1 96.25 596 SER B CA 1
ATOM 12795 C C . SER B 1 596 ? -10.469 41.531 25.797 1 96.25 596 SER B C 1
ATOM 12797 O O . SER B 1 596 ? -10.641 42.625 26.344 1 96.25 596 SER B O 1
ATOM 12799 N N . ARG B 1 597 ? -11.102 40.469 26.078 1 95.69 597 ARG B N 1
ATOM 12800 C CA . ARG B 1 597 ? -12.109 40.469 27.141 1 95.69 597 ARG B CA 1
ATOM 12801 C C . ARG B 1 597 ? -11.781 39.438 28.203 1 95.69 597 ARG B C 1
ATOM 12803 O O . ARG B 1 597 ? -11.43 38.281 27.891 1 95.69 597 ARG B O 1
ATOM 12810 N N . PHE B 1 598 ? -11.906 39.844 29.453 1 93.62 598 PHE B N 1
ATOM 12811 C CA . PHE B 1 598 ? -11.688 38.906 30.578 1 93.62 598 PHE B CA 1
ATOM 12812 C C . PHE B 1 598 ? -12.711 39.156 31.672 1 93.62 598 PHE B C 1
ATOM 12814 O O . PHE B 1 598 ? -13.273 40.25 31.781 1 93.62 598 PHE B O 1
ATOM 12821 N N . SER B 1 599 ? -12.938 38.125 32.375 1 91.25 599 SER B N 1
ATOM 12822 C CA . SER B 1 599 ? -13.742 38.25 33.594 1 91.25 599 SER B CA 1
ATOM 12823 C C . SER B 1 599 ? -12.859 38.281 34.844 1 91.25 599 SER B C 1
ATOM 12825 O O . SER B 1 599 ? -11.883 37.531 34.938 1 91.25 599 SER B O 1
ATOM 12827 N N . THR B 1 600 ? -13.172 39.219 35.688 1 92.31 600 THR B N 1
ATOM 12828 C CA . THR B 1 600 ? -12.469 39.312 36.969 1 92.31 600 THR B CA 1
ATOM 12829 C C . THR B 1 600 ? -13.461 39.281 38.125 1 92.31 600 THR B C 1
ATOM 12831 O O . THR B 1 600 ? -14.672 39.281 37.938 1 92.31 600 THR B O 1
ATOM 12834 N N . ASP B 1 601 ? -12.977 39.25 39.344 1 90.06 601 ASP B N 1
ATOM 12835 C CA . ASP B 1 601 ? -13.828 39.25 40.531 1 90.06 601 ASP B CA 1
ATOM 12836 C C . ASP B 1 601 ? -14.625 40.531 40.625 1 90.06 601 ASP B C 1
ATOM 12838 O O . ASP B 1 601 ? -15.75 40.531 41.156 1 90.06 601 ASP B O 1
ATOM 12842 N N . ALA B 1 602 ? -14.062 41.594 40.094 1 91.44 602 ALA B N 1
ATOM 12843 C CA . ALA B 1 602 ? -14.727 42.906 40.125 1 91.44 602 ALA B CA 1
ATOM 12844 C C . ALA B 1 602 ? -15.727 43.062 39 1 91.44 602 ALA B C 1
ATOM 12846 O O . ALA B 1 602 ? -16.578 43.938 39 1 91.44 602 ALA B O 1
ATOM 12847 N N . GLY B 1 603 ? -15.641 42.156 38.094 1 91 603 GLY B N 1
ATOM 12848 C CA . GLY B 1 603 ? -16.484 42.219 36.906 1 91 603 GLY B CA 1
ATOM 12849 C C . GLY B 1 603 ? -15.703 42.031 35.625 1 91 603 GLY B C 1
ATOM 12850 O O . GLY B 1 603 ? -14.484 41.812 35.656 1 91 603 GLY B O 1
ATOM 12851 N N . ASP B 1 604 ? -16.406 42.188 34.531 1 93.62 604 ASP B N 1
ATOM 12852 C CA . ASP B 1 604 ? -15.789 42 33.219 1 93.62 604 ASP B CA 1
ATOM 12853 C C . ASP B 1 604 ? -14.977 43.219 32.812 1 93.62 604 ASP B C 1
ATOM 12855 O O . ASP B 1 604 ? -15.312 44.344 33.156 1 93.62 604 ASP B O 1
ATOM 12859 N N . VAL B 1 605 ? -13.977 42.969 32.094 1 95 605 VAL B N 1
ATOM 12860 C CA . VAL B 1 605 ? -13.125 44.062 31.625 1 95 605 VAL B CA 1
ATOM 12861 C C . VAL B 1 605 ? -12.898 43.906 30.125 1 95 605 VAL B C 1
ATOM 12863 O O . VAL B 1 605 ? -12.844 42.781 29.609 1 95 605 VAL B O 1
ATOM 12866 N N . LEU B 1 606 ? -12.883 44.938 29.406 1 96.56 606 LEU B N 1
ATOM 12867 C CA . LEU B 1 606 ? -12.523 45 27.984 1 96.56 606 LEU B CA 1
ATOM 12868 C C . LEU B 1 606 ? -11.25 45.812 27.781 1 96.56 606 LEU B C 1
ATOM 12870 O O . LEU B 1 606 ? -11.141 46.938 28.281 1 96.56 606 LEU B O 1
ATOM 12874 N N . VAL B 1 607 ? -10.281 45.188 27.203 1 97.25 607 VAL B N 1
ATOM 12875 C CA . VAL B 1 607 ? -8.969 45.812 27.031 1 97.25 607 VAL B CA 1
ATOM 12876 C C . VAL B 1 607 ? -8.695 46.031 25.547 1 97.25 607 VAL B C 1
ATOM 12878 O O . VAL B 1 607 ? -8.961 45.156 24.719 1 97.25 607 VAL B O 1
ATOM 12881 N N . PHE B 1 608 ? -8.195 47.219 25.125 1 96.88 608 PHE B N 1
ATOM 12882 C CA . PHE B 1 608 ? -7.875 47.562 23.75 1 96.88 608 PHE B CA 1
ATOM 12883 C C . PHE B 1 608 ? -6.441 48.062 23.641 1 96.88 608 PHE B C 1
ATOM 12885 O O . PHE B 1 608 ? -6.016 48.938 24.391 1 96.88 608 PHE B O 1
ATOM 12892 N N . GLY B 1 609 ? -5.73 47.406 22.703 1 95.44 609 GLY B N 1
ATOM 12893 C CA . GLY B 1 609 ? -4.43 48 22.422 1 95.44 609 GLY B CA 1
ATOM 12894 C C . GLY B 1 609 ? -3.309 47 22.375 1 95.44 609 GLY B C 1
ATOM 12895 O O . GLY B 1 609 ? -2.666 46.812 21.328 1 95.44 609 GLY B O 1
ATOM 12896 N N . PRO B 1 610 ? -3.08 46.281 23.484 1 95.19 610 PRO B N 1
ATOM 12897 C CA . PRO B 1 610 ? -1.934 45.375 23.531 1 95.19 610 PRO B CA 1
ATOM 12898 C C . PRO B 1 610 ? -2.055 44.25 22.531 1 95.19 610 PRO B C 1
ATOM 12900 O O . PRO B 1 610 ? -3.164 43.781 22.234 1 95.19 610 PRO B O 1
ATOM 12903 N N . SER B 1 611 ? -0.862 43.75 22.109 1 92.12 611 SER B N 1
ATOM 12904 C CA . SER B 1 611 ? -0.81 42.625 21.188 1 92.12 611 SER B CA 1
ATOM 12905 C C . SER B 1 611 ? -1.44 41.375 21.797 1 92.12 611 SER B C 1
ATOM 12907 O O . SER B 1 611 ? -2.086 40.594 21.094 1 92.12 611 SER B O 1
ATOM 12909 N N . LEU B 1 612 ? -1.131 41.156 23.062 1 96.56 612 LEU B N 1
ATOM 12910 C CA . LEU B 1 612 ? -1.718 40 23.75 1 96.56 612 LEU B CA 1
ATOM 12911 C C . LEU B 1 612 ? -1.996 40.344 25.203 1 96.56 612 LEU B C 1
ATOM 12913 O O . LEU B 1 612 ? -1.122 40.844 25.906 1 96.56 612 LEU B O 1
ATOM 12917 N N . VAL B 1 613 ? -3.186 40.156 25.656 1 97 613 VAL B N 1
ATOM 12918 C CA . VAL B 1 613 ? -3.52 40.094 27.078 1 97 613 VAL B CA 1
ATOM 12919 C C . VAL B 1 613 ? -3.719 38.656 27.516 1 97 613 VAL B C 1
ATOM 12921 O O . VAL B 1 613 ? -4.586 37.969 26.984 1 97 613 VAL B O 1
ATOM 12924 N N . ARG B 1 614 ? -2.898 38.281 28.422 1 96 614 ARG B N 1
ATOM 12925 C CA . ARG B 1 614 ? -2.883 36.875 28.844 1 96 614 ARG B CA 1
ATOM 12926 C C . ARG B 1 614 ? -3.898 36.625 29.953 1 96 614 ARG B C 1
ATOM 12928 O O . ARG B 1 614 ? -4.543 35.594 30 1 96 614 ARG B O 1
ATOM 12935 N N . GLN B 1 615 ? -3.877 37.562 30.859 1 94 615 GLN B N 1
ATOM 12936 C CA . GLN B 1 615 ? -4.688 37.438 32.062 1 94 615 GLN B CA 1
ATOM 12937 C C . GLN B 1 615 ? -5.137 38.781 32.594 1 94 615 GLN B C 1
ATOM 12939 O O . GLN B 1 615 ? -4.469 39.781 32.375 1 94 615 GLN B O 1
ATOM 12944 N N . ALA B 1 616 ? -6.238 38.781 33.281 1 95.25 616 ALA B N 1
ATOM 12945 C CA . ALA B 1 616 ? -6.738 39.906 34.031 1 95.25 616 ALA B CA 1
ATOM 12946 C C . ALA B 1 616 ? -7.277 39.469 35.375 1 95.25 616 ALA B C 1
ATOM 12948 O O . ALA B 1 616 ? -8.008 38.469 35.469 1 95.25 616 ALA B O 1
ATOM 12949 N N . SER B 1 617 ? -6.832 40.188 36.344 1 94.81 617 SER B N 1
ATOM 12950 C CA . SER B 1 617 ? -7.328 39.906 37.688 1 94.81 617 SER B CA 1
ATOM 12951 C C . SER B 1 617 ? -7.527 41.188 38.5 1 94.81 617 SER B C 1
ATOM 12953 O O . SER B 1 617 ? -6.891 42.219 38.219 1 94.81 617 SER B O 1
ATOM 12955 N N . SER B 1 618 ? -8.5 41.156 39.438 1 94.38 618 SER B N 1
ATOM 12956 C CA . SER B 1 618 ? -8.758 42.312 40.281 1 94.38 618 SER B CA 1
ATOM 12957 C C . SER B 1 618 ? -8.609 41.969 41.75 1 94.38 618 SER B C 1
ATOM 12959 O O . SER B 1 618 ? -9.016 40.875 42.188 1 94.38 618 SER B O 1
ATOM 12961 N N . THR B 1 619 ? -7.898 42.719 42.375 1 92.25 619 THR B N 1
ATOM 12962 C CA . THR B 1 619 ? -7.793 42.656 43.844 1 92.25 619 THR B CA 1
ATOM 12963 C C . THR B 1 619 ? -8.031 44.031 44.438 1 92.25 619 THR B C 1
ATOM 12965 O O . THR B 1 619 ? -7.32 45 44.125 1 92.25 619 THR B O 1
ATOM 12968 N N . ASP B 1 620 ? -9.047 44.188 45.281 1 88.75 620 ASP B N 1
ATOM 12969 C CA . ASP B 1 620 ? -9.445 45.469 45.875 1 88.75 620 ASP B CA 1
ATOM 12970 C C . ASP B 1 620 ? -9.703 46.531 44.812 1 88.75 620 ASP B C 1
ATOM 12972 O O . ASP B 1 620 ? -10.547 46.312 43.906 1 88.75 620 ASP B O 1
ATOM 12976 N N . LEU B 1 621 ? -8.859 47.531 44.781 1 91.56 621 LEU B N 1
ATOM 12977 C CA . LEU B 1 621 ? -9.109 48.625 43.844 1 91.56 621 LEU B CA 1
ATOM 12978 C C . LEU B 1 621 ? -8.125 48.562 42.656 1 91.56 621 LEU B C 1
ATOM 12980 O O . LEU B 1 621 ? -8.102 49.469 41.844 1 91.56 621 LEU B O 1
ATOM 12984 N N . THR B 1 622 ? -7.477 47.406 42.562 1 95.38 622 THR B N 1
ATOM 12985 C CA . THR B 1 622 ? -6.43 47.312 41.562 1 95.38 622 THR B CA 1
ATOM 12986 C C . THR B 1 622 ? -6.816 46.312 40.469 1 95.38 622 THR B C 1
ATOM 12988 O O . THR B 1 622 ? -7.195 45.188 40.781 1 95.38 622 THR B O 1
ATOM 12991 N N . LEU B 1 623 ? -6.77 46.656 39.25 1 96.38 623 LEU B N 1
ATOM 12992 C CA . LEU B 1 623 ? -6.844 45.75 38.094 1 96.38 623 LEU B CA 1
ATOM 12993 C C . LEU B 1 623 ? -5.449 45.406 37.594 1 96.38 623 LEU B C 1
ATOM 12995 O O . LEU B 1 623 ? -4.703 46.312 37.156 1 96.38 623 LEU B O 1
ATOM 12999 N N . SER B 1 624 ? -5.129 44.156 37.719 1 96.81 624 SER B N 1
ATOM 13000 C CA . SER B 1 624 ? -3.834 43.688 37.25 1 96.81 624 SER B CA 1
ATOM 13001 C C . SER B 1 624 ? -3.969 42.938 35.906 1 96.81 624 SER B C 1
ATOM 13003 O O . SER B 1 624 ? -4.684 41.938 35.812 1 96.81 624 SER B O 1
ATOM 13005 N N . LEU B 1 625 ? -3.27 43.531 34.906 1 96.94 625 LEU B N 1
ATOM 13006 C CA . LEU B 1 625 ? -3.225 42.906 33.594 1 96.94 625 LEU B CA 1
ATOM 13007 C C . LEU B 1 625 ? -1.847 42.312 33.312 1 96.94 625 LEU B C 1
ATOM 13009 O O . LEU B 1 625 ? -0.829 42.906 33.688 1 96.94 625 LEU B O 1
ATOM 13013 N N . LYS B 1 626 ? -1.844 41.125 32.781 1 96.25 626 LYS B N 1
ATOM 13014 C CA . LYS B 1 626 ? -0.641 40.469 32.25 1 96.25 626 LYS B CA 1
ATOM 13015 C C . LYS B 1 626 ? -0.755 40.25 30.734 1 96.25 626 LYS B C 1
ATOM 13017 O O . LYS B 1 626 ? -1.816 39.875 30.234 1 96.25 626 LYS B O 1
ATOM 13022 N N . GLY B 1 627 ? 0.348 40.562 30.031 1 97 627 GLY B N 1
ATOM 13023 C CA . GLY B 1 627 ? 0.301 40.375 28.594 1 97 627 GLY B CA 1
ATOM 13024 C C . GLY B 1 627 ? 1.638 40.594 27.922 1 97 627 GLY B C 1
ATOM 13025 O O . GLY B 1 627 ? 2.676 40.656 28.578 1 97 627 GLY B O 1
ATOM 13026 N N . ASP B 1 628 ? 1.59 40.594 26.609 1 97.25 628 ASP B N 1
ATOM 13027 C CA . ASP B 1 628 ? 2.779 40.75 25.781 1 97.25 628 ASP B CA 1
ATOM 13028 C C . ASP B 1 628 ? 2.678 42 24.906 1 97.25 628 ASP B C 1
ATOM 13030 O O . ASP B 1 628 ? 1.598 42.344 24.406 1 97.25 628 ASP B O 1
ATOM 13034 N N . THR B 1 629 ? 3.803 42.688 24.734 1 97.12 629 THR B N 1
ATOM 13035 C CA . THR B 1 629 ? 3.91 43.812 23.812 1 97.12 629 THR B CA 1
ATOM 13036 C C . THR B 1 629 ? 5.059 43.594 22.828 1 97.12 629 THR B C 1
ATOM 13038 O O . THR B 1 629 ? 6.156 43.188 23.219 1 97.12 629 THR B O 1
ATOM 13041 N N . GLY B 1 630 ? 4.793 43.75 21.594 1 94.75 630 GLY B N 1
ATOM 13042 C CA . GLY B 1 630 ? 5.82 43.594 20.578 1 94.75 630 GLY B CA 1
ATOM 13043 C C . GLY B 1 630 ? 6.492 44.938 20.219 1 94.75 630 GLY B C 1
ATOM 13044 O O . GLY B 1 630 ? 7.578 44.938 19.641 1 94.75 630 GLY B O 1
ATOM 13045 N N . SER B 1 631 ? 5.902 46 20.562 1 93.56 631 SER B N 1
ATOM 13046 C CA . SER B 1 631 ? 6.348 47.375 20.391 1 93.56 631 SER B CA 1
ATOM 13047 C C . SER B 1 631 ? 5.773 48.281 21.484 1 93.56 631 SER B C 1
ATOM 13049 O O . SER B 1 631 ? 5.227 47.781 22.469 1 93.56 631 SER B O 1
ATOM 13051 N N . GLN B 1 632 ? 5.984 49.5 21.203 1 90.69 632 GLN B N 1
ATOM 13052 C CA . GLN B 1 632 ? 5.246 50.406 22.062 1 90.69 632 GLN B CA 1
ATOM 13053 C C . GLN B 1 632 ? 3.76 50.406 21.719 1 90.69 632 GLN B C 1
ATOM 13055 O O . GLN B 1 632 ? 3.383 50.688 20.578 1 90.69 632 GLN B O 1
ATOM 13060 N N . GLU B 1 633 ? 3.066 50.062 22.75 1 92.88 633 GLU B N 1
ATOM 13061 C CA . GLU B 1 633 ? 1.642 49.906 22.469 1 92.88 633 GLU B CA 1
ATOM 13062 C C . GLU B 1 633 ? 0.794 50.719 23.438 1 92.88 633 GLU B C 1
ATOM 13064 O O . GLU B 1 633 ? 1.241 51.062 24.547 1 92.88 633 GLU B O 1
ATOM 13069 N N . THR B 1 634 ? -0.407 51.125 23 1 95.38 634 THR B N 1
ATOM 13070 C CA . THR B 1 634 ? -1.354 51.844 23.828 1 95.38 634 THR B CA 1
ATOM 13071 C C . THR B 1 634 ? -2.188 50.875 24.672 1 95.38 634 THR B C 1
ATOM 13073 O O . THR B 1 634 ? -2.195 49.688 24.422 1 95.38 634 THR B O 1
ATOM 13076 N N . LEU B 1 635 ? -2.795 51.469 25.703 1 97.19 635 LEU B N 1
ATOM 13077 C CA . LEU B 1 635 ? -3.66 50.688 26.578 1 97.19 635 LEU B CA 1
ATOM 13078 C C . LEU B 1 635 ? -4.91 51.469 26.953 1 97.19 635 LEU B C 1
ATOM 13080 O O . LEU B 1 635 ? -4.816 52.562 27.516 1 97.19 635 LEU B O 1
ATOM 13084 N N . GLU B 1 636 ? -6.016 50.938 26.547 1 97.06 636 GLU B N 1
ATOM 13085 C CA . GLU B 1 636 ? -7.328 51.406 27 1 97.06 636 GLU B CA 1
ATOM 13086 C C . GLU B 1 636 ? -8.086 50.281 27.703 1 97.06 636 GLU B C 1
ATOM 13088 O O . GLU B 1 636 ? -8.016 49.125 27.281 1 97.06 636 GLU B O 1
ATOM 13093 N N . VAL B 1 637 ? -8.797 50.688 28.766 1 96.62 637 VAL B N 1
ATOM 13094 C CA . VAL B 1 637 ? -9.477 49.656 29.531 1 96.62 637 VAL B CA 1
ATOM 13095 C C . VAL B 1 637 ? -10.859 50.125 29.938 1 96.62 637 VAL B C 1
ATOM 13097 O O . VAL B 1 637 ? -11.008 51.25 30.469 1 96.62 637 VAL B O 1
ATOM 13100 N N . TRP B 1 638 ? -11.844 49.438 29.594 1 95.88 638 TRP B N 1
ATOM 13101 C CA . TRP B 1 638 ? -13.156 49.562 30.234 1 95.88 638 TRP B CA 1
ATOM 13102 C C . TRP B 1 638 ? -13.258 48.656 31.438 1 95.88 638 TRP B C 1
ATOM 13104 O O . TRP B 1 638 ? -13.273 47.406 31.297 1 95.88 638 TRP B O 1
ATOM 13114 N N . ALA B 1 639 ? -13.312 49.156 32.625 1 93 639 ALA B N 1
ATOM 13115 C CA . ALA B 1 639 ? -13.305 48.406 33.875 1 93 639 ALA B CA 1
ATOM 13116 C C . ALA B 1 639 ? -14.398 48.906 34.812 1 93 639 ALA B C 1
ATOM 13118 O O . ALA B 1 639 ? -14.906 50 34.656 1 93 639 ALA B O 1
ATOM 13119 N N . PRO B 1 640 ? -14.695 48.062 35.781 1 89.62 640 PRO B N 1
ATOM 13120 C CA . PRO B 1 640 ? -15.656 48.531 36.781 1 89.62 640 PRO B CA 1
ATOM 13121 C C . PRO B 1 640 ? -15.234 49.812 37.469 1 89.62 640 PRO B C 1
ATOM 13123 O O . PRO B 1 640 ? -14.047 50.031 37.719 1 89.62 640 PRO B O 1
ATOM 13126 N N . PRO B 1 641 ? -16.219 50.656 37.844 1 84.94 641 PRO B N 1
ATOM 13127 C CA . PRO B 1 641 ? -15.922 51.969 38.406 1 84.94 641 PRO B CA 1
ATOM 13128 C C . PRO B 1 641 ? -15.109 51.906 39.688 1 84.94 641 PRO B C 1
ATOM 13130 O O . PRO B 1 641 ? -14.406 52.844 40.031 1 84.94 641 PRO B O 1
ATOM 13133 N N . ALA B 1 642 ? -15.164 50.812 40.344 1 87.5 642 ALA B N 1
ATOM 13134 C CA . ALA B 1 642 ? -14.469 50.656 41.594 1 87.5 642 ALA B CA 1
ATOM 13135 C C . ALA B 1 642 ? -12.953 50.625 41.406 1 87.5 642 ALA B C 1
ATOM 13137 O O . ALA B 1 642 ? -12.195 50.906 42.344 1 87.5 642 ALA B O 1
ATOM 13138 N N . ILE B 1 643 ? -12.469 50.344 40.25 1 93 643 ILE B N 1
ATOM 13139 C CA . ILE B 1 643 ? -11.047 50.219 39.938 1 93 643 ILE B CA 1
ATOM 13140 C C . ILE B 1 643 ? -10.414 51.594 39.906 1 93 643 ILE B C 1
ATOM 13142 O O . ILE B 1 643 ? -10.867 52.5 39.156 1 93 643 ILE B O 1
ATOM 13146 N N . THR B 1 644 ? -9.32 51.781 40.688 1 92.5 644 THR B N 1
ATOM 13147 C CA . THR B 1 644 ? -8.648 53.062 40.719 1 92.5 644 THR B CA 1
ATOM 13148 C C . THR B 1 644 ? -7.164 52.938 40.406 1 92.5 644 THR B C 1
ATOM 13150 O O . THR B 1 644 ? -6.461 53.906 40.219 1 92.5 644 THR B O 1
ATOM 13153 N N . THR B 1 645 ? -6.738 51.719 40.406 1 95.38 645 THR B N 1
ATOM 13154 C CA . THR B 1 645 ? -5.344 51.438 40.094 1 95.38 645 THR B CA 1
ATOM 13155 C C . THR B 1 645 ? -5.242 50.406 38.969 1 95.38 645 THR B C 1
ATOM 13157 O O . THR B 1 645 ? -6.008 49.438 38.938 1 95.38 645 THR B O 1
ATOM 13160 N N . LEU B 1 646 ? -4.309 50.625 38.094 1 95.94 646 LEU B N 1
ATOM 13161 C CA . LEU B 1 646 ? -4.066 49.781 36.938 1 95.94 646 LEU B CA 1
ATOM 13162 C C . LEU B 1 646 ? -2.611 49.312 36.906 1 95.94 646 LEU B C 1
ATOM 13164 O O . LEU B 1 646 ? -1.7 50.125 37.125 1 95.94 646 LEU B O 1
ATOM 13168 N N . GLU B 1 647 ? -2.445 48.031 36.719 1 96.69 647 GLU B N 1
ATOM 13169 C CA . GLU B 1 647 ? -1.105 47.469 36.594 1 96.69 647 GLU B CA 1
ATOM 13170 C C . GLU B 1 647 ? -0.973 46.656 35.312 1 96.69 647 GLU B C 1
ATOM 13172 O O . GLU B 1 647 ? -1.91 45.969 34.906 1 96.69 647 GLU B O 1
ATOM 13177 N N . TRP B 1 648 ? 0.106 46.812 34.625 1 96.5 648 TRP B N 1
ATOM 13178 C CA . TRP B 1 648 ? 0.527 46 33.5 1 96.5 648 TRP B CA 1
ATOM 13179 C C . TRP B 1 648 ? 1.813 45.25 33.844 1 96.5 648 TRP B C 1
ATOM 13181 O O . TRP B 1 648 ? 2.869 45.875 34 1 96.5 648 TRP B O 1
ATOM 13191 N N . ASN B 1 649 ? 1.716 43.875 33.844 1 96.19 649 ASN B N 1
ATOM 13192 C CA . ASN B 1 649 ? 2.855 43.031 34.188 1 96.19 649 ASN B CA 1
ATOM 13193 C C . ASN B 1 649 ? 3.473 43.438 35.531 1 96.19 649 ASN B C 1
ATOM 13195 O O . ASN B 1 649 ? 4.688 43.594 35.625 1 96.19 649 ASN B O 1
ATOM 13199 N N . SER B 1 650 ? 2.697 43.781 36.5 1 93.75 650 SER B N 1
ATOM 13200 C CA . SER B 1 650 ? 3.035 44.094 37.875 1 93.75 650 SER B CA 1
ATOM 13201 C C . SER B 1 650 ? 3.641 45.469 38 1 93.75 650 SER B C 1
ATOM 13203 O O . SER B 1 650 ? 4.223 45.812 39.062 1 93.75 650 SER B O 1
ATOM 13205 N N . HIS B 1 651 ? 3.572 46.188 36.969 1 95.38 651 HIS B N 1
ATOM 13206 C CA . HIS B 1 651 ? 4.008 47.594 37.062 1 95.38 651 HIS B CA 1
ATOM 13207 C C . HIS B 1 651 ? 2.816 48.531 37 1 95.38 651 HIS B C 1
ATOM 13209 O O . HIS B 1 651 ? 1.87 48.344 36.25 1 95.38 651 HIS B O 1
ATOM 13215 N N . HIS B 1 652 ? 2.889 49.562 37.719 1 95.94 652 HIS B N 1
ATOM 13216 C CA . HIS B 1 652 ? 1.82 50.562 37.812 1 95.94 652 HIS B CA 1
ATOM 13217 C C . HIS B 1 652 ? 1.688 51.312 36.5 1 95.94 652 HIS B C 1
ATOM 13219 O O . HIS B 1 652 ? 2.691 51.719 35.906 1 95.94 652 HIS B O 1
ATOM 13225 N N . VAL B 1 653 ? 0.483 51.594 36.031 1 97.06 653 VAL B N 1
ATOM 13226 C CA . VAL B 1 653 ? 0.173 52.344 34.844 1 97.06 653 VAL B CA 1
ATOM 13227 C C . VAL B 1 653 ? -0.646 53.594 35.188 1 97.06 653 VAL B C 1
ATOM 13229 O O . VAL B 1 653 ? -1.766 53.469 35.688 1 97.06 653 VAL B O 1
ATOM 13232 N N . ALA B 1 654 ? -0.096 54.719 34.875 1 95.62 654 ALA B N 1
ATOM 13233 C CA . ALA B 1 654 ? -0.881 55.938 35.031 1 95.62 654 ALA B CA 1
ATOM 13234 C C . ALA B 1 654 ? -1.924 56.062 33.906 1 95.62 654 ALA B C 1
ATOM 13236 O O . ALA B 1 654 ? -1.649 55.719 32.75 1 95.62 654 ALA B O 1
ATOM 13237 N N . PHE B 1 655 ? -3.088 56.469 34.312 1 94.25 655 PHE B N 1
ATOM 13238 C CA . PHE B 1 655 ? -4.141 56.594 33.312 1 94.25 655 PHE B CA 1
ATOM 13239 C C . PHE B 1 655 ? -5.023 57.781 33.562 1 94.25 655 PHE B C 1
ATOM 13241 O O . PHE B 1 655 ? -4.957 58.406 34.625 1 94.25 655 PHE B O 1
ATOM 13248 N N . SER B 1 656 ? -5.727 58.188 32.562 1 93.31 656 SER B N 1
ATOM 13249 C CA . SER B 1 656 ? -6.797 59.188 32.656 1 93.31 656 SER B CA 1
ATOM 13250 C C . SER B 1 656 ? -8.156 58.562 32.406 1 93.31 656 SER B C 1
ATOM 13252 O O . SER B 1 656 ? -8.273 57.625 31.594 1 93.31 656 SER B O 1
ATOM 13254 N N . ARG B 1 657 ? -9.047 59.031 33.031 1 90.38 657 ARG B N 1
ATOM 13255 C CA . ARG B 1 657 ? -10.414 58.562 32.781 1 90.38 657 ARG B CA 1
ATOM 13256 C C . ARG B 1 657 ? -11.078 59.375 31.672 1 90.38 657 ARG B C 1
ATOM 13258 O O . ARG B 1 657 ? -10.992 60.594 31.641 1 90.38 657 ARG B O 1
ATOM 13265 N N . ASN B 1 658 ? -11.547 58.688 30.781 1 89.44 658 ASN B N 1
ATOM 13266 C CA . ASN B 1 658 ? -12.359 59.281 29.719 1 89.44 658 ASN B CA 1
ATOM 13267 C C . ASN B 1 658 ? -13.844 59.094 29.984 1 89.44 658 ASN B C 1
ATOM 13269 O O . ASN B 1 658 ? -14.398 58 29.719 1 89.44 658 ASN B O 1
ATOM 13273 N N . PHE B 1 659 ? -14.477 60.031 30.328 1 79.19 659 PHE B N 1
ATOM 13274 C CA . PHE B 1 659 ? -15.859 59.938 30.781 1 79.19 659 PHE B CA 1
ATOM 13275 C C . PHE B 1 659 ? -16.797 59.812 29.578 1 79.19 659 PHE B C 1
ATOM 13277 O O . PHE B 1 659 ? -17.906 59.281 29.719 1 79.19 659 PHE B O 1
ATOM 13284 N N . LEU B 1 660 ? -16.344 60.281 28.547 1 84 660 LEU B N 1
ATOM 13285 C CA . LEU B 1 660 ? -17.172 60.188 27.359 1 84 660 LEU B CA 1
ATOM 13286 C C . LEU B 1 660 ? -17.266 58.719 26.875 1 84 660 LEU B C 1
ATOM 13288 O O . LEU B 1 660 ? -18.328 58.25 26.484 1 84 660 LEU B O 1
ATOM 13292 N N . ASN B 1 661 ? -16.156 58.062 27 1 86.25 661 ASN B N 1
ATOM 13293 C CA . ASN B 1 661 ? -16.078 56.688 26.531 1 86.25 661 ASN B CA 1
ATOM 13294 C C . ASN B 1 661 ? -16.234 55.688 27.688 1 86.25 661 ASN B C 1
ATOM 13296 O O . ASN B 1 661 ? -16.391 54.469 27.453 1 86.25 661 ASN B O 1
ATOM 13300 N N . GLY B 1 662 ? -16.109 56.125 28.859 1 81.75 662 GLY B N 1
ATOM 13301 C CA . GLY B 1 662 ? -16.219 55.281 30.031 1 81.75 662 GLY B CA 1
ATOM 13302 C C . GLY B 1 662 ? -14.977 54.438 30.281 1 81.75 662 GLY B C 1
ATOM 13303 O O . GLY B 1 662 ? -15.047 53.406 30.969 1 81.75 662 GLY B O 1
ATOM 13304 N N . ASN B 1 663 ? -13.852 54.812 29.641 1 88.38 663 ASN B N 1
ATOM 13305 C CA . ASN B 1 663 ? -12.68 53.969 29.766 1 88.38 663 ASN B CA 1
ATOM 13306 C C . ASN B 1 663 ? -11.508 54.719 30.406 1 88.38 663 ASN B C 1
ATOM 13308 O O . ASN B 1 663 ? -11.578 55.906 30.594 1 88.38 663 ASN B O 1
ATOM 13312 N N . PHE B 1 664 ? -10.539 53.875 30.797 1 92.44 664 PHE B N 1
ATOM 13313 C CA . PHE B 1 664 ? -9.219 54.344 31.203 1 92.44 664 PHE B CA 1
ATOM 13314 C C . PHE B 1 664 ? -8.266 54.375 30.016 1 92.44 664 PHE B C 1
ATOM 13316 O O . PHE B 1 664 ? -8.234 53.438 29.203 1 92.44 664 PHE B O 1
ATOM 13323 N N . ILE B 1 665 ? -7.543 55.438 29.891 1 94.81 665 ILE B N 1
ATOM 13324 C CA . ILE B 1 665 ? -6.516 55.562 28.844 1 94.81 665 ILE B CA 1
ATOM 13325 C C . ILE B 1 665 ? -5.145 55.719 29.5 1 94.81 665 ILE B C 1
ATOM 13327 O O . ILE B 1 665 ? -4.914 56.688 30.234 1 94.81 665 ILE B O 1
ATOM 13331 N N . ALA B 1 666 ? -4.344 54.812 29.219 1 96.5 666 ALA B N 1
ATOM 13332 C CA . ALA B 1 666 ? -2.986 54.938 29.75 1 96.5 666 ALA B CA 1
ATOM 13333 C C . ALA B 1 666 ? -2.303 56.188 29.234 1 96.5 666 ALA B C 1
ATOM 13335 O O . ALA B 1 666 ? -2.441 56.562 28.062 1 96.5 666 ALA B O 1
ATOM 13336 N N . LYS B 1 667 ? -1.567 56.781 30.109 1 96.19 667 LYS B N 1
ATOM 13337 C CA . LYS B 1 667 ? -0.899 58.031 29.75 1 96.19 667 LYS B CA 1
ATOM 13338 C C . LYS B 1 667 ? 0.34 57.75 28.891 1 96.19 667 LYS B C 1
ATOM 13340 O O . LYS B 1 667 ? 0.669 58.562 28 1 96.19 667 LYS B O 1
ATOM 13345 N N . ASP B 1 668 ? 0.982 56.719 29.25 1 95.31 668 ASP B N 1
ATOM 13346 C CA . ASP B 1 668 ? 2.199 56.375 28.531 1 95.31 668 ASP B CA 1
ATOM 13347 C C . ASP B 1 668 ? 2.008 55.062 27.75 1 95.31 668 ASP B C 1
ATOM 13349 O O . ASP B 1 668 ? 1.105 54.281 28.047 1 95.31 668 ASP B O 1
ATOM 13353 N N . PHE B 1 669 ? 2.877 54.844 26.766 1 96.44 669 PHE B N 1
ATOM 13354 C CA . PHE B 1 669 ? 2.902 53.594 26.031 1 96.44 669 PHE B CA 1
ATOM 13355 C C . PHE B 1 669 ? 3.396 52.469 26.938 1 96.44 669 PHE B C 1
ATOM 13357 O O . PHE B 1 669 ? 4.254 52.688 27.797 1 96.44 669 PHE B O 1
ATOM 13364 N N . LEU B 1 670 ? 2.822 51.281 26.766 1 96.44 670 LEU B N 1
ATOM 13365 C CA . LEU B 1 670 ? 3.414 50.094 27.359 1 96.44 670 LEU B CA 1
ATOM 13366 C C . LEU B 1 670 ? 4.797 49.812 26.766 1 96.44 670 LEU B C 1
ATOM 13368 O O . LEU B 1 670 ? 5.031 50.062 25.578 1 96.44 670 LEU B O 1
ATOM 13372 N N . PRO B 1 671 ? 5.684 49.281 27.562 1 94.75 671 PRO B N 1
ATOM 13373 C CA . PRO B 1 671 ? 7.066 49.156 27.109 1 94.75 671 PRO B CA 1
ATOM 13374 C C . PRO B 1 671 ? 7.227 48.094 26 1 94.75 671 PRO B C 1
ATOM 13376 O O . PRO B 1 671 ? 6.547 47.094 26.016 1 94.75 671 PRO B O 1
ATOM 13379 N N . GLU B 1 672 ? 8.109 48.344 25.125 1 95.19 672 GLU B N 1
ATOM 13380 C CA . GLU B 1 672 ? 8.5 47.406 24.078 1 95.19 672 GLU B CA 1
ATOM 13381 C C . GLU B 1 672 ? 9.609 46.469 24.547 1 95.19 672 GLU B C 1
ATOM 13383 O O . GLU B 1 672 ? 10.188 46.688 25.609 1 95.19 672 GLU B O 1
ATOM 13388 N N . PRO B 1 673 ? 9.852 45.344 23.859 1 97 673 PRO B N 1
ATOM 13389 C CA . PRO B 1 673 ? 10.953 44.469 24.234 1 97 673 PRO B CA 1
ATOM 13390 C C . PRO B 1 673 ? 12.32 45.156 24.172 1 97 673 PRO B C 1
ATOM 13392 O O . PRO B 1 673 ? 12.539 46 23.297 1 97 673 PRO B O 1
ATOM 13395 N N . GLU B 1 674 ? 13.18 44.688 25.016 1 96.94 674 GLU B N 1
ATOM 13396 C CA . GLU B 1 674 ? 14.547 45.188 25 1 96.94 674 GLU B CA 1
ATOM 13397 C C . GLU B 1 674 ? 15.344 44.625 23.828 1 96.94 674 GLU B C 1
ATOM 13399 O O . GLU B 1 674 ? 15.156 43.469 23.453 1 96.94 674 GLU B O 1
ATOM 13404 N N . ASN B 1 675 ? 16.172 45.438 23.359 1 96.19 675 ASN B N 1
ATOM 13405 C CA . ASN B 1 675 ? 17.047 44.969 22.266 1 96.19 675 ASN B CA 1
ATOM 13406 C C . ASN B 1 675 ? 18.188 44.125 22.797 1 96.19 675 ASN B C 1
ATOM 13408 O O . ASN B 1 675 ? 18.641 44.312 23.922 1 96.19 675 ASN B O 1
ATOM 13412 N N . PHE B 1 676 ? 18.562 43.188 22.031 1 97.12 676 PHE B N 1
ATOM 13413 C CA . PHE B 1 676 ? 19.734 42.375 22.344 1 97.12 676 PHE B CA 1
ATOM 13414 C C . PHE B 1 676 ? 20.375 41.844 21.062 1 97.12 676 PHE B C 1
ATOM 13416 O O . PHE B 1 676 ? 19.812 42 19.969 1 97.12 676 PHE B O 1
ATOM 13423 N N . THR B 1 677 ? 21.594 41.344 21.109 1 96.19 677 THR B N 1
ATOM 13424 C CA . THR B 1 677 ? 22.312 40.75 20 1 96.19 677 THR B CA 1
ATOM 13425 C C . THR B 1 677 ? 22.656 39.281 20.312 1 96.19 677 THR B C 1
ATOM 13427 O O . THR B 1 677 ? 22.719 38.906 21.469 1 96.19 677 THR B O 1
ATOM 13430 N N . LEU B 1 678 ? 22.781 38.531 19.312 1 97.75 678 LEU B N 1
ATOM 13431 C CA . LEU B 1 678 ? 23.141 37.125 19.438 1 97.75 678 LEU B CA 1
ATOM 13432 C C . LEU B 1 678 ? 24.578 36.906 19 1 97.75 678 LEU B C 1
ATOM 13434 O O . LEU B 1 678 ? 25.062 37.562 18.078 1 97.75 678 LEU B O 1
ATOM 13438 N N . PRO B 1 679 ? 25.25 35.938 19.609 1 97.25 679 PRO B N 1
ATOM 13439 C CA . PRO B 1 679 ? 26.609 35.625 19.172 1 97.25 679 PRO B CA 1
ATOM 13440 C C . PRO B 1 679 ? 26.672 35 17.797 1 97.25 679 PRO B C 1
ATOM 13442 O O . PRO B 1 679 ? 25.719 34.312 17.391 1 97.25 679 PRO B O 1
ATOM 13445 N N . ASP B 1 680 ? 27.766 35.25 17.141 1 97 680 ASP B N 1
ATOM 13446 C CA . ASP B 1 680 ? 28.047 34.594 15.867 1 97 680 ASP B CA 1
ATOM 13447 C C . ASP B 1 680 ? 28.625 33.188 16.094 1 97 680 ASP B C 1
ATOM 13449 O O . ASP B 1 680 ? 29.766 33.062 16.531 1 97 680 ASP B O 1
ATOM 13453 N N . LEU B 1 681 ? 27.875 32.219 15.734 1 97.94 681 LEU B N 1
ATOM 13454 C CA . LEU B 1 681 ? 28.281 30.828 16.016 1 97.94 681 LEU B CA 1
ATOM 13455 C C . LEU B 1 681 ? 29.484 30.438 15.164 1 97.94 681 LEU B C 1
ATOM 13457 O O . LEU B 1 681 ? 30.234 29.531 15.531 1 97.94 681 LEU B O 1
ATOM 13461 N N . MET B 1 682 ? 29.641 31.094 14.039 1 96.81 682 MET B N 1
ATOM 13462 C CA . MET B 1 682 ? 30.719 30.719 13.117 1 96.81 682 MET B CA 1
ATOM 13463 C C . MET B 1 682 ? 32.062 31.172 13.656 1 96.81 682 MET B C 1
ATOM 13465 O O . MET B 1 682 ? 33.125 30.719 13.18 1 96.81 682 MET B O 1
ATOM 13469 N N . THR B 1 683 ? 32.094 32 14.633 1 96.12 683 THR B N 1
ATOM 13470 C CA . THR B 1 683 ? 33.344 32.531 15.172 1 96.12 683 THR B CA 1
ATOM 13471 C C . THR B 1 683 ? 33.719 31.812 16.453 1 96.12 683 THR B C 1
ATOM 13473 O O . THR B 1 683 ? 34.75 32.125 17.062 1 96.12 683 THR B O 1
ATOM 13476 N N . LEU B 1 684 ? 32.906 30.891 16.859 1 97 684 LEU B N 1
ATOM 13477 C CA . LEU B 1 684 ? 33.219 30.109 18.047 1 97 684 LEU B CA 1
ATOM 13478 C C . LEU B 1 684 ? 34.375 29.156 17.797 1 97 684 LEU B C 1
ATOM 13480 O O . LEU B 1 684 ? 34.75 28.906 16.641 1 97 684 LEU B O 1
ATOM 13484 N N . ASP B 1 685 ? 34.969 28.672 18.953 1 95.62 685 ASP B N 1
ATOM 13485 C CA . ASP B 1 685 ? 35.969 27.625 18.859 1 95.62 685 ASP B CA 1
ATOM 13486 C C . ASP B 1 685 ? 35.312 26.25 18.719 1 95.62 685 ASP B C 1
ATOM 13488 O O . ASP B 1 685 ? 34.938 25.641 19.719 1 95.62 685 ASP B O 1
ATOM 13492 N N . TRP B 1 686 ? 35.281 25.797 17.547 1 97.62 686 TRP B N 1
ATOM 13493 C CA . TRP B 1 686 ? 34.688 24.484 17.281 1 97.62 686 TRP B CA 1
ATOM 13494 C C . TRP B 1 686 ? 35.719 23.391 17.297 1 97.62 686 TRP B C 1
ATOM 13496 O O . TRP B 1 686 ? 36.844 23.594 16.797 1 97.62 686 TRP B O 1
ATOM 13506 N N . GLN B 1 687 ? 35.375 22.266 17.922 1 97.44 687 GLN B N 1
ATOM 13507 C CA . GLN B 1 687 ? 36.188 21.047 17.906 1 97.44 687 GLN B CA 1
ATOM 13508 C C . GLN B 1 687 ? 35.5 19.938 17.125 1 97.44 687 GLN B C 1
ATOM 13510 O O . GLN B 1 687 ? 34.281 19.859 17.094 1 97.44 687 GLN B O 1
ATOM 13515 N N . ALA B 1 688 ? 36.281 19.094 16.484 1 97.31 688 ALA B N 1
ATOM 13516 C CA . ALA B 1 688 ? 35.719 18.016 15.695 1 97.31 688 ALA B CA 1
ATOM 13517 C C . ALA B 1 688 ? 36.406 16.688 16 1 97.31 688 ALA B C 1
ATOM 13519 O O . ALA B 1 688 ? 37.594 16.656 16.375 1 97.31 688 ALA B O 1
ATOM 13520 N N . ALA B 1 689 ? 35.656 15.609 15.867 1 97.38 689 ALA B N 1
ATOM 13521 C CA . ALA B 1 689 ? 36.188 14.25 16 1 97.38 689 ALA B CA 1
ATOM 13522 C C . ALA B 1 689 ? 35.469 13.297 15.031 1 97.38 689 ALA B C 1
ATOM 13524 O O . ALA B 1 689 ? 34.281 13.477 14.734 1 97.38 689 ALA B O 1
ATOM 13525 N N . GLU B 1 690 ? 36.219 12.289 14.641 1 95.75 690 GLU B N 1
ATOM 13526 C CA . GLU B 1 690 ? 35.656 11.25 13.797 1 95.75 690 GLU B CA 1
ATOM 13527 C C . GLU B 1 690 ? 34.688 10.367 14.594 1 95.75 690 GLU B C 1
ATOM 13529 O O . GLU B 1 690 ? 35.031 9.898 15.688 1 95.75 690 GLU B O 1
ATOM 13534 N N . GLY B 1 691 ? 33.531 10.125 13.961 1 97.31 691 GLY B N 1
ATOM 13535 C CA . GLY B 1 691 ? 32.5 9.445 14.719 1 97.31 691 GLY B CA 1
ATOM 13536 C C . GLY B 1 691 ? 32.094 8.102 14.141 1 97.31 691 GLY B C 1
ATOM 13537 O O . GLY B 1 691 ? 31.047 7.555 14.461 1 97.31 691 GLY B O 1
ATOM 13538 N N . THR B 1 692 ? 32.938 7.457 13.227 1 97.88 692 THR B N 1
ATOM 13539 C CA . THR B 1 692 ? 32.562 6.199 12.586 1 97.88 692 THR B CA 1
ATOM 13540 C C . THR B 1 692 ? 33.656 5.156 12.781 1 97.88 692 THR B C 1
ATOM 13542 O O . THR B 1 692 ? 34.094 4.527 11.812 1 97.88 692 THR B O 1
ATOM 13545 N N . PRO B 1 693 ? 34.062 4.883 13.977 1 98 693 PRO B N 1
ATOM 13546 C CA . PRO B 1 693 ? 35.062 3.855 14.18 1 98 693 PRO B CA 1
ATOM 13547 C C . PRO B 1 693 ? 34.594 2.453 13.828 1 98 693 PRO B C 1
ATOM 13549 O O . PRO B 1 693 ? 35.406 1.56 13.562 1 98 693 PRO B O 1
ATOM 13552 N N . GLU B 1 694 ? 33.281 2.25 13.781 1 98.25 694 GLU B N 1
ATOM 13553 C CA . GLU B 1 694 ? 32.688 0.95 13.477 1 98.25 694 GLU B CA 1
ATOM 13554 C C . GLU B 1 694 ? 33.062 0.467 12.086 1 98.25 694 GLU B C 1
ATOM 13556 O O . GLU B 1 694 ? 33.062 -0.734 11.812 1 98.25 694 GLU B O 1
ATOM 13561 N N . ALA B 1 695 ? 33.375 1.369 11.242 1 98 695 ALA B N 1
ATOM 13562 C CA . ALA B 1 695 ? 33.719 1.045 9.859 1 98 695 ALA B CA 1
ATOM 13563 C C . ALA B 1 695 ? 35.125 0.404 9.773 1 98 695 ALA B C 1
ATOM 13565 O O . ALA B 1 695 ? 35.438 -0.233 8.773 1 98 695 ALA B O 1
ATOM 13566 N N . ARG B 1 696 ? 35.969 0.533 10.773 1 97.38 696 ARG B N 1
ATOM 13567 C CA . ARG B 1 696 ? 37.312 0.017 10.758 1 97.38 696 ARG B CA 1
ATOM 13568 C C . ARG B 1 696 ? 37.344 -1.506 10.828 1 97.38 696 ARG B C 1
ATOM 13570 O O . ARG B 1 696 ? 36.531 -2.105 11.539 1 97.38 696 ARG B O 1
ATOM 13577 N N . PRO B 1 697 ? 38.219 -2.061 10.102 1 96.5 697 PRO B N 1
ATOM 13578 C CA . PRO B 1 697 ? 38.25 -3.525 10.07 1 96.5 697 PRO B CA 1
ATOM 13579 C C . PRO B 1 697 ? 38.5 -4.137 11.445 1 96.5 697 PRO B C 1
ATOM 13581 O O . PRO B 1 697 ? 37.969 -5.207 11.766 1 96.5 697 PRO B O 1
ATOM 13584 N N . ASN B 1 698 ? 39.312 -3.447 12.305 1 96.12 698 ASN B N 1
ATOM 13585 C CA . ASN B 1 698 ? 39.688 -4.023 13.586 1 96.12 698 ASN B CA 1
ATOM 13586 C C . ASN B 1 698 ? 38.812 -3.529 14.727 1 96.12 698 ASN B C 1
ATOM 13588 O O . ASN B 1 698 ? 39.156 -3.67 15.898 1 96.12 698 ASN B O 1
ATOM 13592 N N . PHE B 1 699 ? 37.781 -2.848 14.391 1 98.12 699 PHE B N 1
ATOM 13593 C CA . PHE B 1 699 ? 36.844 -2.441 15.438 1 98.12 699 PHE B CA 1
ATOM 13594 C C . PHE B 1 699 ? 36.312 -3.654 16.203 1 98.12 699 PHE B C 1
ATOM 13596 O O . PHE B 1 699 ? 35.938 -4.656 15.602 1 98.12 699 PHE B O 1
ATOM 13603 N N . ASP B 1 700 ? 36.281 -3.607 17.516 1 97.75 700 ASP B N 1
ATOM 13604 C CA . ASP B 1 700 ? 35.812 -4.73 18.344 1 97.75 700 ASP B CA 1
ATOM 13605 C C . ASP B 1 700 ? 34.312 -4.746 18.469 1 97.75 700 ASP B C 1
ATOM 13607 O O . ASP B 1 700 ? 33.719 -3.945 19.203 1 97.75 700 ASP B O 1
ATOM 13611 N N . ASP B 1 701 ? 33.719 -5.656 17.797 1 97.75 701 ASP B N 1
ATOM 13612 C CA . ASP B 1 701 ? 32.25 -5.793 17.859 1 97.75 701 ASP B CA 1
ATOM 13613 C C . ASP B 1 701 ? 31.859 -7.031 18.672 1 97.75 701 ASP B C 1
ATOM 13615 O O . ASP B 1 701 ? 30.734 -7.52 18.547 1 97.75 701 ASP B O 1
ATOM 13619 N N . SER B 1 702 ? 32.688 -7.594 19.438 1 96.62 702 SER B N 1
ATOM 13620 C CA . SER B 1 702 ? 32.438 -8.836 20.156 1 96.62 702 SER B CA 1
ATOM 13621 C C . SER B 1 702 ? 31.312 -8.672 21.188 1 96.62 702 SER B C 1
ATOM 13623 O O . SER B 1 702 ? 30.625 -9.641 21.531 1 96.62 702 SER B O 1
ATOM 13625 N N . HIS B 1 703 ? 31.109 -7.465 21.641 1 94.69 703 HIS B N 1
ATOM 13626 C CA . HIS B 1 703 ? 30.094 -7.234 22.656 1 94.69 703 HIS B CA 1
ATOM 13627 C C . HIS B 1 703 ? 28.734 -6.914 22.016 1 94.69 703 HIS B C 1
ATOM 13629 O O . HIS B 1 703 ? 27.734 -6.805 22.719 1 94.69 703 HIS B O 1
ATOM 13635 N N . TRP B 1 704 ? 28.75 -6.793 20.688 1 97.56 704 TRP B N 1
ATOM 13636 C CA . TRP B 1 704 ? 27.484 -6.543 20.016 1 97.56 704 TRP B CA 1
ATOM 13637 C C . TRP B 1 704 ? 26.594 -7.785 20.031 1 97.56 704 TRP B C 1
ATOM 13639 O O . TRP B 1 704 ? 27.094 -8.906 20.172 1 97.56 704 TRP B O 1
ATOM 13649 N N . GLN B 1 705 ? 25.344 -7.562 19.906 1 96.19 705 GLN B N 1
ATOM 13650 C CA . GLN B 1 705 ? 24.391 -8.656 19.828 1 96.19 705 GLN B CA 1
ATOM 13651 C C . GLN B 1 705 ? 24.516 -9.398 18.5 1 96.19 705 GLN B C 1
ATOM 13653 O O . GLN B 1 705 ? 24.594 -8.773 17.438 1 96.19 705 GLN B O 1
ATOM 13658 N N . LYS B 1 706 ? 24.562 -10.789 18.562 1 97.19 706 LYS B N 1
ATOM 13659 C CA . LYS B 1 706 ? 24.5 -11.578 17.328 1 97.19 706 LYS B CA 1
ATOM 13660 C C . LYS B 1 706 ? 23.125 -11.492 16.688 1 97.19 706 LYS B C 1
ATOM 13662 O O . LYS B 1 706 ? 22.109 -11.539 17.375 1 97.19 706 LYS B O 1
ATOM 13667 N N . ALA B 1 707 ? 23.062 -11.289 15.414 1 96.31 707 ALA B N 1
ATOM 13668 C CA . ALA B 1 707 ? 21.797 -11.266 14.68 1 96.31 707 ALA B CA 1
ATOM 13669 C C . ALA B 1 707 ? 21.594 -12.57 13.906 1 96.31 707 ALA B C 1
ATOM 13671 O O . ALA B 1 707 ? 21.828 -12.625 12.695 1 96.31 707 ALA B O 1
ATOM 13672 N N . ASP B 1 708 ? 21.109 -13.594 14.539 1 93.19 708 ASP B N 1
ATOM 13673 C CA . ASP B 1 708 ? 20.938 -14.914 13.945 1 93.19 708 ASP B CA 1
ATOM 13674 C C . ASP B 1 708 ? 19.609 -15.539 14.383 1 93.19 708 ASP B C 1
ATOM 13676 O O . ASP B 1 708 ? 19.406 -16.75 14.211 1 93.19 708 ASP B O 1
ATOM 13680 N N . ASP B 1 709 ? 18.797 -14.648 14.875 1 87.56 709 ASP B N 1
ATOM 13681 C CA . ASP B 1 709 ? 17.484 -15.156 15.281 1 87.56 709 ASP B CA 1
ATOM 13682 C C . ASP B 1 709 ? 16.641 -15.547 14.07 1 87.56 709 ASP B C 1
ATOM 13684 O O . ASP B 1 709 ? 16.859 -15.039 12.961 1 87.56 709 ASP B O 1
ATOM 13688 N N . THR B 1 710 ? 15.727 -16.531 14.289 1 80.88 710 THR B N 1
ATOM 13689 C CA . THR B 1 710 ? 14.859 -16.969 13.195 1 80.88 710 THR B CA 1
ATOM 13690 C C . THR B 1 710 ? 13.438 -16.453 13.391 1 80.88 710 THR B C 1
ATOM 13692 O O . THR B 1 710 ? 12.625 -16.484 12.469 1 80.88 710 THR B O 1
ATOM 13695 N N . ASP B 1 711 ? 13.141 -15.992 14.523 1 79.75 711 ASP B N 1
ATOM 13696 C CA . ASP B 1 711 ? 11.805 -15.469 14.781 1 79.75 711 ASP B CA 1
ATOM 13697 C C . ASP B 1 711 ? 11.711 -13.992 14.398 1 79.75 711 ASP B C 1
ATOM 13699 O O . ASP B 1 711 ? 12.422 -13.156 14.953 1 79.75 711 ASP B O 1
ATOM 13703 N N . ASP B 1 712 ? 10.961 -13.719 13.398 1 77.38 712 ASP B N 1
ATOM 13704 C CA . ASP B 1 712 ? 10.812 -12.352 12.914 1 77.38 712 ASP B CA 1
ATOM 13705 C C . ASP B 1 712 ? 9.406 -11.828 13.172 1 77.38 712 ASP B C 1
ATOM 13707 O O . ASP B 1 712 ? 8.422 -12.492 12.852 1 77.38 712 ASP B O 1
ATOM 13711 N N . SER B 1 713 ? 9.383 -10.656 13.805 1 82.75 713 SER B N 1
ATOM 13712 C CA . SER B 1 713 ? 8.094 -10.039 14.117 1 82.75 713 SER B CA 1
ATOM 13713 C C . SER B 1 713 ? 7.664 -9.07 13.016 1 82.75 713 SER B C 1
ATOM 13715 O O . SER B 1 713 ? 6.52 -8.617 13 1 82.75 713 SER B O 1
ATOM 13717 N N . ALA B 1 714 ? 8.562 -8.75 12.102 1 88.25 714 ALA B N 1
ATOM 13718 C CA . ALA B 1 714 ? 8.227 -7.805 11.039 1 88.25 714 ALA B CA 1
ATOM 13719 C C . ALA B 1 714 ? 7.207 -8.398 10.07 1 88.25 714 ALA B C 1
ATOM 13721 O O . ALA B 1 714 ? 7.102 -9.625 9.953 1 88.25 714 ALA B O 1
ATOM 13722 N N . ILE B 1 715 ? 6.5 -7.527 9.367 1 87.62 715 ILE B N 1
ATOM 13723 C CA . ILE B 1 715 ? 5.457 -7.977 8.453 1 87.62 715 ILE B CA 1
ATOM 13724 C C . ILE B 1 715 ? 6.09 -8.461 7.152 1 87.62 715 ILE B C 1
ATOM 13726 O O . ILE B 1 715 ? 5.434 -9.125 6.344 1 87.62 715 ILE B O 1
ATOM 13730 N N . ILE B 1 716 ? 7.32 -8.203 6.875 1 88.38 716 ILE B N 1
ATOM 13731 C CA . ILE B 1 716 ? 8.086 -8.711 5.742 1 88.38 716 ILE B CA 1
ATOM 13732 C C . ILE B 1 716 ? 9.258 -9.547 6.25 1 88.38 716 ILE B C 1
ATOM 13734 O O . ILE B 1 716 ? 10.094 -9.055 7.008 1 88.38 716 ILE B O 1
ATOM 13738 N N . SER B 1 717 ? 9.336 -10.734 5.801 1 87.81 717 SER B N 1
ATOM 13739 C CA . SER B 1 717 ? 10.383 -11.641 6.246 1 87.81 717 SER B CA 1
ATOM 13740 C C . SER B 1 717 ? 11.477 -11.797 5.191 1 87.81 717 SER B C 1
ATOM 13742 O O . SER B 1 717 ? 11.219 -11.633 3.998 1 87.81 717 SER B O 1
ATOM 13744 N N . PRO B 1 718 ? 12.664 -12.062 5.66 1 92.88 718 PRO B N 1
ATOM 13745 C CA . PRO B 1 718 ? 13.695 -12.461 4.691 1 92.88 718 PRO B CA 1
ATOM 13746 C C . PRO B 1 718 ? 13.391 -13.797 4.016 1 92.88 718 PRO B C 1
ATOM 13748 O O . PRO B 1 718 ? 12.484 -14.516 4.445 1 92.88 718 PRO B O 1
ATOM 13751 N N . PRO B 1 719 ? 14.094 -14.094 2.879 1 93.25 719 PRO B N 1
ATOM 13752 C CA . PRO B 1 719 ? 13.922 -15.414 2.27 1 93.25 719 PRO B CA 1
ATOM 13753 C C . PRO B 1 719 ? 14.188 -16.562 3.25 1 93.25 719 PRO B C 1
ATOM 13755 O O . PRO B 1 719 ? 15.016 -16.422 4.152 1 93.25 719 PRO B O 1
ATOM 13758 N N . GLU B 1 720 ? 13.578 -17.703 3.023 1 91.5 720 GLU B N 1
ATOM 13759 C CA . GLU B 1 720 ? 13.672 -18.844 3.914 1 91.5 720 GLU B CA 1
ATOM 13760 C C . GLU B 1 720 ? 15.125 -19.281 4.098 1 91.5 720 GLU B C 1
ATOM 13762 O O . GLU B 1 720 ? 15.891 -19.344 3.133 1 91.5 720 GLU B O 1
ATOM 13767 N N . GLY B 1 721 ? 15.469 -19.5 5.34 1 91.06 721 GLY B N 1
ATOM 13768 C CA . GLY B 1 721 ? 16.812 -19.938 5.668 1 91.06 721 GLY B CA 1
ATOM 13769 C C . GLY B 1 721 ? 17.75 -18.812 6 1 91.06 721 GLY B C 1
ATOM 13770 O O . GLY B 1 721 ? 18.828 -19.031 6.559 1 91.06 721 GLY B O 1
ATOM 13771 N N . GLN B 1 722 ? 17.375 -17.594 5.684 1 94.06 722 GLN B N 1
ATOM 13772 C CA . GLN B 1 722 ? 18.203 -16.438 6.004 1 94.06 722 GLN B CA 1
ATOM 13773 C C . GLN B 1 722 ? 17.875 -15.883 7.391 1 94.06 722 GLN B C 1
ATOM 13775 O O . GLN B 1 722 ? 16.75 -16.016 7.867 1 94.06 722 GLN B O 1
ATOM 13780 N N . PRO B 1 723 ? 18.844 -15.234 8.055 1 94.69 723 PRO B N 1
ATOM 13781 C CA . PRO B 1 723 ? 18.609 -14.758 9.422 1 94.69 723 PRO B CA 1
ATOM 13782 C C . PRO B 1 723 ? 17.703 -13.539 9.477 1 94.69 723 PRO B C 1
ATOM 13784 O O . PRO B 1 723 ? 17.672 -12.742 8.531 1 94.69 723 PRO B O 1
ATOM 13787 N N . ASN B 1 724 ? 17 -13.477 10.617 1 94.44 724 ASN B N 1
ATOM 13788 C CA . ASN B 1 724 ? 16.281 -12.25 10.938 1 94.44 724 ASN B CA 1
ATOM 13789 C C . ASN B 1 724 ? 17.234 -11.109 11.281 1 94.44 724 ASN B C 1
ATOM 13791 O O . ASN B 1 724 ? 17.969 -11.18 12.273 1 94.44 724 ASN B O 1
ATOM 13795 N N . LEU B 1 725 ? 17.219 -10.023 10.5 1 97.12 725 LEU B N 1
ATOM 13796 C CA . LEU B 1 725 ? 18.125 -8.906 10.719 1 97.12 725 LEU B CA 1
ATOM 13797 C C . LEU B 1 725 ? 17.359 -7.66 11.141 1 97.12 725 LEU B C 1
ATOM 13799 O O . LEU B 1 725 ? 17.938 -6.574 11.242 1 97.12 725 LEU B O 1
ATOM 13803 N N . ASN B 1 726 ? 16.031 -7.805 11.453 1 96.06 726 ASN B N 1
ATOM 13804 C CA . ASN B 1 726 ? 15.188 -6.695 11.867 1 96.06 726 ASN B CA 1
ATOM 13805 C C . ASN B 1 726 ? 15.648 -6.09 13.188 1 96.06 726 ASN B C 1
ATOM 13807 O O . ASN B 1 726 ? 15.656 -6.77 14.219 1 96.06 726 ASN B O 1
ATOM 13811 N N . ALA B 1 727 ? 15.969 -4.805 13.195 1 96.69 727 ALA B N 1
ATOM 13812 C CA . ALA B 1 727 ? 16.547 -4.137 14.359 1 96.69 727 ALA B CA 1
ATOM 13813 C C . ALA B 1 727 ? 15.578 -4.18 15.539 1 96.69 727 ALA B C 1
ATOM 13815 O O . ALA B 1 727 ? 16 -4.355 16.688 1 96.69 727 ALA B O 1
ATOM 13816 N N . ASP B 1 728 ? 14.297 -3.971 15.305 1 95.19 728 ASP B N 1
ATOM 13817 C CA . ASP B 1 728 ? 13.297 -3.977 16.359 1 95.19 728 ASP B CA 1
ATOM 13818 C C . ASP B 1 728 ? 13.312 -5.293 17.125 1 95.19 728 ASP B C 1
ATOM 13820 O O . ASP B 1 728 ? 13.07 -5.316 18.344 1 95.19 728 ASP B O 1
ATOM 13824 N N . SER B 1 729 ? 13.586 -6.398 16.453 1 94.06 729 SER B N 1
ATOM 13825 C CA . SER B 1 729 ? 13.617 -7.715 17.078 1 94.06 729 SER B CA 1
ATOM 13826 C C . SER B 1 729 ? 14.695 -7.793 18.156 1 94.06 729 SER B C 1
ATOM 13828 O O . SER B 1 729 ? 14.609 -8.617 19.078 1 94.06 729 SER B O 1
ATOM 13830 N N . TYR B 1 730 ? 15.688 -6.941 18.047 1 95 730 TYR B N 1
ATOM 13831 C CA . TYR B 1 730 ? 16.828 -7.012 18.938 1 95 730 TYR B CA 1
ATOM 13832 C C . TYR B 1 730 ? 16.797 -5.871 19.953 1 95 730 TYR B C 1
ATOM 13834 O O . TYR B 1 730 ? 17.781 -5.637 20.672 1 95 730 TYR B O 1
ATOM 13842 N N . GLY B 1 731 ? 15.742 -5.102 19.984 1 94.44 731 GLY B N 1
ATOM 13843 C CA . GLY B 1 731 ? 15.539 -4.07 21 1 94.44 731 GLY B CA 1
ATOM 13844 C C . GLY B 1 731 ? 16.078 -2.717 20.578 1 94.44 731 GLY B C 1
ATOM 13845 O O . GLY B 1 731 ? 16.203 -1.81 21.406 1 94.44 731 GLY B O 1
ATOM 13846 N N . PHE B 1 732 ? 16.469 -2.502 19.359 1 96.62 732 PHE B N 1
ATOM 13847 C CA . PHE B 1 732 ? 16.922 -1.222 18.812 1 96.62 732 PHE B CA 1
ATOM 13848 C C . PHE B 1 732 ? 15.867 -0.623 17.891 1 96.62 732 PHE B C 1
ATOM 13850 O O . PHE B 1 732 ? 15.641 -1.125 16.797 1 96.62 732 PHE B O 1
ATOM 13857 N N . HIS B 1 733 ? 15.25 0.563 18.234 1 96.19 733 HIS B N 1
ATOM 13858 C CA . HIS B 1 733 ? 14 0.958 17.594 1 96.19 733 HIS B CA 1
ATOM 13859 C C . HIS B 1 733 ? 14.164 2.264 16.828 1 96.19 733 HIS B C 1
ATOM 13861 O O . HIS B 1 733 ? 13.367 2.57 15.938 1 96.19 733 HIS B O 1
ATOM 13867 N N . ASP B 1 734 ? 15.188 3.1 17.172 1 95.88 734 ASP B N 1
ATOM 13868 C CA . ASP B 1 734 ? 15.211 4.453 16.641 1 95.88 734 ASP B CA 1
ATOM 13869 C C . ASP B 1 734 ? 16.641 4.879 16.281 1 95.88 734 ASP B C 1
ATOM 13871 O O . ASP B 1 734 ? 17.594 4.395 16.891 1 95.88 734 ASP B O 1
ATOM 13875 N N . GLY B 1 735 ? 16.734 5.742 15.359 1 96.94 735 GLY B N 1
ATOM 13876 C CA . GLY B 1 735 ? 18.016 6.34 15.031 1 96.94 735 GLY B CA 1
ATOM 13877 C C . GLY B 1 735 ? 18.906 5.426 14.219 1 96.94 735 GLY B C 1
ATOM 13878 O O . GLY B 1 735 ? 18.438 4.672 13.367 1 96.94 735 GLY B O 1
ATOM 13879 N N . ASP B 1 736 ? 20.188 5.562 14.422 1 98.12 736 ASP B N 1
ATOM 13880 C CA . ASP B 1 736 ? 21.172 4.824 13.633 1 98.12 736 ASP B CA 1
ATOM 13881 C C . ASP B 1 736 ? 21.359 3.41 14.172 1 98.12 736 ASP B C 1
ATOM 13883 O O . ASP B 1 736 ? 21.5 3.219 15.383 1 98.12 736 ASP B O 1
ATOM 13887 N N . ILE B 1 737 ? 21.328 2.475 13.305 1 98.38 737 ILE B N 1
ATOM 13888 C CA . ILE B 1 737 ? 21.578 1.071 13.602 1 98.38 737 ILE B CA 1
ATOM 13889 C C . ILE B 1 737 ? 22.844 0.618 12.867 1 98.38 737 ILE B C 1
ATOM 13891 O O . ILE B 1 737 ? 22.984 0.831 11.664 1 98.38 737 ILE B O 1
ATOM 13895 N N . TRP B 1 738 ? 23.719 -0.028 13.602 1 98.62 738 TRP B N 1
ATOM 13896 C CA . TRP B 1 738 ? 24.938 -0.547 13.008 1 98.62 738 TRP B CA 1
ATOM 13897 C C . TRP B 1 738 ? 24.891 -2.066 12.898 1 98.62 738 TRP B C 1
ATOM 13899 O O . TRP B 1 738 ? 24.406 -2.746 13.805 1 98.62 738 TRP B O 1
ATOM 13909 N N . TYR B 1 739 ? 25.344 -2.537 11.781 1 98.75 739 TYR B N 1
ATOM 13910 C CA . TYR B 1 739 ? 25.578 -3.961 11.57 1 98.75 739 TYR B CA 1
ATOM 13911 C C . TYR B 1 739 ? 27.031 -4.223 11.188 1 98.75 739 TYR B C 1
ATOM 13913 O O . TYR B 1 739 ? 27.656 -3.422 10.484 1 98.75 739 TYR B O 1
ATOM 13921 N N . ARG B 1 740 ? 27.578 -5.277 11.648 1 98.75 740 ARG B N 1
ATOM 13922 C CA . ARG B 1 740 ? 28.844 -5.809 11.148 1 98.75 740 ARG B CA 1
ATOM 13923 C C . ARG B 1 740 ? 28.688 -7.266 10.719 1 98.75 740 ARG B C 1
ATOM 13925 O O . ARG B 1 740 ? 28.25 -8.109 11.5 1 98.75 740 ARG B O 1
ATOM 13932 N N . GLY B 1 741 ? 28.922 -7.508 9.469 1 98.69 741 GLY B N 1
ATOM 13933 C CA . GLY B 1 741 ? 28.781 -8.836 8.883 1 98.69 741 GLY B CA 1
ATOM 13934 C C . GLY B 1 741 ? 30.109 -9.469 8.523 1 98.69 741 GLY B C 1
ATOM 13935 O O . GLY B 1 741 ? 30.797 -9 7.617 1 98.69 741 GLY B O 1
ATOM 13936 N N . HIS B 1 742 ? 30.469 -10.555 9.172 1 98.5 742 HIS B N 1
ATOM 13937 C CA . HIS B 1 742 ? 31.719 -11.266 8.93 1 98.5 742 HIS B CA 1
ATOM 13938 C C . HIS B 1 742 ? 31.531 -12.391 7.918 1 98.5 742 HIS B C 1
ATOM 13940 O O . HIS B 1 742 ? 30.531 -13.102 7.949 1 98.5 742 HIS B O 1
ATOM 13946 N N . PHE B 1 743 ? 32.406 -12.508 6.98 1 98.31 743 PHE B N 1
ATOM 13947 C CA . PHE B 1 743 ? 32.344 -13.594 6.004 1 98.31 743 PHE B CA 1
ATOM 13948 C C . PHE B 1 743 ? 33.75 -14.023 5.602 1 98.31 743 PHE B C 1
ATOM 13950 O O . PHE B 1 743 ? 34.719 -13.297 5.84 1 98.31 743 PHE B O 1
ATOM 13957 N N . VAL B 1 744 ? 33.812 -15.188 5.027 1 98.06 744 VAL B N 1
ATOM 13958 C CA . VAL B 1 744 ? 35.062 -15.695 4.477 1 98.06 744 VAL B CA 1
ATOM 13959 C C . VAL B 1 744 ? 35.094 -15.477 2.967 1 98.06 744 VAL B C 1
ATOM 13961 O O . VAL B 1 744 ? 34.156 -15.805 2.266 1 98.06 744 VAL B O 1
ATOM 13964 N N . GLY B 1 745 ? 36.188 -14.844 2.561 1 97.69 745 GLY B N 1
ATOM 13965 C CA . GLY B 1 745 ? 36.281 -14.609 1.132 1 97.69 745 GLY B CA 1
ATOM 13966 C C . GLY B 1 745 ? 36 -15.836 0.294 1 97.69 745 GLY B C 1
ATOM 13967 O O . GLY B 1 745 ? 36.344 -16.953 0.661 1 97.69 745 GLY B O 1
ATOM 13968 N N . ASP B 1 746 ? 35.281 -15.617 -0.827 1 97.5 746 ASP B N 1
ATOM 13969 C CA . ASP B 1 746 ? 34.781 -16.656 -1.714 1 97.5 746 ASP B CA 1
ATOM 13970 C C . ASP B 1 746 ? 34.688 -16.156 -3.154 1 97.5 746 ASP B C 1
ATOM 13972 O O . ASP B 1 746 ? 34.344 -15.008 -3.398 1 97.5 746 ASP B O 1
ATOM 13976 N N . PRO B 1 747 ? 35.062 -17 -4.086 1 97 747 PRO B N 1
ATOM 13977 C CA . PRO B 1 747 ? 35 -16.594 -5.484 1 97 747 PRO B CA 1
ATOM 13978 C C . PRO B 1 747 ? 33.625 -16.078 -5.883 1 97 747 PRO B C 1
ATOM 13980 O O . PRO B 1 747 ? 33.5 -15.297 -6.836 1 97 747 PRO B O 1
ATOM 13983 N N . GLN B 1 748 ? 32.656 -16.469 -5.176 1 96.62 748 GLN B N 1
ATOM 13984 C CA . GLN B 1 748 ? 31.297 -16.031 -5.488 1 96.62 748 GLN B CA 1
ATOM 13985 C C . GLN B 1 748 ? 30.984 -14.68 -4.855 1 96.62 748 GLN B C 1
ATOM 13987 O O . GLN B 1 748 ? 29.969 -14.055 -5.16 1 96.62 748 GLN B O 1
ATOM 13992 N N . ALA B 1 749 ? 31.766 -14.172 -4.023 1 98.31 749 ALA B N 1
ATOM 13993 C CA . ALA B 1 749 ? 31.547 -12.906 -3.328 1 98.31 749 ALA B CA 1
ATOM 13994 C C . ALA B 1 749 ? 31.828 -11.719 -4.242 1 98.31 749 ALA B C 1
ATOM 13996 O O . ALA B 1 749 ? 32.75 -10.93 -3.971 1 98.31 749 ALA B O 1
ATOM 13997 N N . LYS B 1 750 ? 31.031 -11.516 -5.246 1 97.56 750 LYS B N 1
ATOM 13998 C CA . LYS B 1 750 ? 31.281 -10.508 -6.266 1 97.56 750 LYS B CA 1
ATOM 13999 C C . LYS B 1 750 ? 30.359 -9.305 -6.086 1 97.56 750 LYS B C 1
ATOM 14001 O O . LYS B 1 750 ? 30.672 -8.195 -6.52 1 97.56 750 LYS B O 1
ATOM 14006 N N . SER B 1 751 ? 29.219 -9.555 -5.59 1 97.06 751 SER B N 1
ATOM 14007 C CA . SER B 1 751 ? 28.234 -8.484 -5.398 1 97.06 751 SER B CA 1
ATOM 14008 C C . SER B 1 751 ? 27.469 -8.68 -4.098 1 97.06 751 SER B C 1
ATOM 14010 O O . SER B 1 751 ? 27.281 -9.805 -3.635 1 97.06 751 SER B O 1
ATOM 14012 N N . LEU B 1 752 ? 27.109 -7.594 -3.475 1 98.12 752 LEU B N 1
ATOM 14013 C CA . LEU B 1 752 ? 26.281 -7.578 -2.275 1 98.12 752 LEU B CA 1
ATOM 14014 C C . LEU B 1 752 ? 24.969 -6.848 -2.531 1 98.12 752 LEU B C 1
ATOM 14016 O O . LEU B 1 752 ? 24.969 -5.73 -3.059 1 98.12 752 LEU B O 1
ATOM 14020 N N . THR B 1 753 ? 23.859 -7.516 -2.297 1 97.12 753 THR B N 1
ATOM 14021 C CA . THR B 1 753 ? 22.547 -6.875 -2.324 1 97.12 753 THR B CA 1
ATOM 14022 C C . THR B 1 753 ? 21.969 -6.777 -0.918 1 97.12 753 THR B C 1
ATOM 14024 O O . THR B 1 753 ? 21.812 -7.793 -0.236 1 97.12 753 THR B O 1
ATOM 14027 N N . LEU B 1 754 ? 21.672 -5.59 -0.518 1 97.81 754 LEU B N 1
ATOM 14028 C CA . LEU B 1 754 ? 21.062 -5.344 0.783 1 97.81 754 LEU B CA 1
ATOM 14029 C C . LEU B 1 754 ? 19.609 -4.875 0.624 1 97.81 754 LEU B C 1
ATOM 14031 O O . LEU B 1 754 ? 19.344 -3.916 -0.105 1 97.81 754 LEU B O 1
ATOM 14035 N N . HIS B 1 755 ? 18.672 -5.621 1.241 1 97 755 HIS B N 1
ATOM 14036 C CA . HIS B 1 755 ? 17.328 -5.125 1.46 1 97 755 HIS B CA 1
ATOM 14037 C C . HIS B 1 755 ? 17.172 -4.535 2.857 1 97 755 HIS B C 1
ATOM 14039 O O . HIS B 1 755 ? 17.641 -5.117 3.836 1 97 755 HIS B O 1
ATOM 14045 N N . TYR B 1 756 ? 16.562 -3.322 2.961 1 96.88 756 TYR B N 1
ATOM 14046 C CA . TYR B 1 756 ? 16.5 -2.717 4.285 1 96.88 756 TYR B CA 1
ATOM 14047 C C . TYR B 1 756 ? 15.289 -1.805 4.418 1 96.88 756 TYR B C 1
ATOM 14049 O O . TYR B 1 756 ? 14.711 -1.386 3.414 1 96.88 756 TYR B O 1
ATOM 14057 N N . GLY B 1 757 ? 14.766 -1.651 5.59 1 96.25 757 GLY B N 1
ATOM 14058 C CA . GLY B 1 757 ? 13.75 -0.68 5.965 1 96.25 757 GLY B CA 1
ATOM 14059 C C . GLY B 1 757 ? 14.289 0.45 6.82 1 96.25 757 GLY B C 1
ATOM 14060 O O . GLY B 1 757 ? 15.047 0.214 7.766 1 96.25 757 GLY B O 1
ATOM 14061 N N . ALA B 1 758 ? 13.945 1.729 6.492 1 96.88 758 ALA B N 1
ATOM 14062 C CA . ALA B 1 758 ? 14.492 2.848 7.254 1 96.88 758 ALA B CA 1
ATOM 14063 C C . ALA B 1 758 ? 13.539 4.039 7.238 1 96.88 758 ALA B C 1
ATOM 14065 O O . ALA B 1 758 ? 13.891 5.125 7.707 1 96.88 758 ALA B O 1
ATOM 14066 N N . GLY B 1 759 ? 12.297 3.865 6.707 1 94.38 759 GLY B N 1
ATOM 14067 C CA . GLY B 1 759 ? 11.375 4.98 6.574 1 94.38 759 GLY B CA 1
ATOM 14068 C C . GLY B 1 759 ? 11.742 5.938 5.457 1 94.38 759 GLY B C 1
ATOM 14069 O O . GLY B 1 759 ? 12.852 5.859 4.91 1 94.38 759 GLY B O 1
ATOM 14070 N N . GLY B 1 760 ? 10.836 6.836 5.113 1 93.5 760 GLY B N 1
ATOM 14071 C CA . GLY B 1 760 ? 11.109 7.816 4.074 1 93.5 760 GLY B CA 1
ATOM 14072 C C . GLY B 1 760 ? 12.328 8.672 4.359 1 93.5 760 GLY B C 1
ATOM 14073 O O . GLY B 1 760 ? 12.5 9.164 5.473 1 93.5 760 GLY B O 1
ATOM 14074 N N . SER B 1 761 ? 13.242 8.711 3.375 1 93.94 761 SER B N 1
ATOM 14075 C CA . SER B 1 761 ? 14.508 9.438 3.451 1 93.94 761 SER B CA 1
ATOM 14076 C C . SER B 1 761 ? 15.461 8.781 4.438 1 93.94 761 SER B C 1
ATOM 14078 O O . SER B 1 761 ? 16.438 9.398 4.863 1 93.94 761 SER B O 1
ATOM 14080 N N . GLY B 1 762 ? 15.07 7.547 4.871 1 95 762 GLY B N 1
ATOM 14081 C CA . GLY B 1 762 ? 16.078 6.77 5.566 1 95 762 GLY B CA 1
ATOM 14082 C C . GLY B 1 762 ? 17.328 6.535 4.734 1 95 762 GLY B C 1
ATOM 14083 O O . GLY B 1 762 ? 17.344 6.832 3.539 1 95 762 GLY B O 1
ATOM 14084 N N . PHE B 1 763 ? 18.344 5.977 5.453 1 92.31 763 PHE B N 1
ATOM 14085 C CA . PHE B 1 763 ? 19.656 6.082 4.824 1 92.31 763 PHE B CA 1
ATOM 14086 C C . PHE B 1 763 ? 20.547 4.906 5.215 1 92.31 763 PHE B C 1
ATOM 14088 O O . PHE B 1 763 ? 20.406 4.355 6.309 1 92.31 763 PHE B O 1
ATOM 14095 N N . LEU B 1 764 ? 21.422 4.461 4.23 1 97.38 764 LEU B N 1
ATOM 14096 C CA . LEU B 1 764 ? 22.359 3.369 4.465 1 97.38 764 LEU B CA 1
ATOM 14097 C C . LEU B 1 764 ? 23.75 3.727 3.943 1 97.38 764 LEU B C 1
ATOM 14099 O O . LEU B 1 764 ? 23.891 4.285 2.852 1 97.38 764 LEU B O 1
ATOM 14103 N N . GLN B 1 765 ? 24.781 3.529 4.77 1 97.94 765 GLN B N 1
ATOM 14104 C CA . GLN B 1 765 ? 26.172 3.547 4.324 1 97.94 765 GLN B CA 1
ATOM 14105 C C . GLN B 1 765 ? 26.828 2.182 4.516 1 97.94 765 GLN B C 1
ATOM 14107 O O . GLN B 1 765 ? 26.562 1.488 5.5 1 97.94 765 GLN B O 1
ATOM 14112 N N . LEU B 1 766 ? 27.672 1.827 3.574 1 98.38 766 LEU B N 1
ATOM 14113 C CA . LEU B 1 766 ? 28.281 0.496 3.564 1 98.38 766 LEU B CA 1
ATOM 14114 C C . LEU B 1 766 ? 29.797 0.581 3.398 1 98.38 766 LEU B C 1
ATOM 14116 O O . LEU B 1 766 ? 30.281 1.33 2.555 1 98.38 766 LEU B O 1
ATOM 14120 N N . TRP B 1 767 ? 30.578 -0.18 4.27 1 98.25 767 TRP B N 1
ATOM 14121 C CA . TRP B 1 767 ? 32.031 -0.38 4.172 1 98.25 767 TRP B CA 1
ATOM 14122 C C . TRP B 1 767 ? 32.375 -1.864 4.09 1 98.25 767 TRP B C 1
ATOM 14124 O O . TRP B 1 767 ? 31.594 -2.709 4.562 1 98.25 767 TRP B O 1
ATOM 14134 N N . MET B 1 768 ? 33.406 -2.133 3.496 1 98.5 768 MET B N 1
ATOM 14135 C CA . MET B 1 768 ? 34.031 -3.447 3.58 1 98.5 768 MET B CA 1
ATOM 14136 C C . MET B 1 768 ? 35.5 -3.322 3.984 1 98.5 768 MET B C 1
ATOM 14138 O O . MET B 1 768 ? 36.281 -2.664 3.299 1 98.5 768 MET B O 1
ATOM 14142 N N . ASP B 1 769 ? 35.906 -3.916 5.086 1 97.81 769 ASP B N 1
ATOM 14143 C CA . ASP B 1 769 ? 37.281 -3.875 5.602 1 97.81 769 ASP B CA 1
ATOM 14144 C C . ASP B 1 769 ? 37.781 -2.439 5.707 1 97.81 769 ASP B C 1
ATOM 14146 O O . ASP B 1 769 ? 38.938 -2.152 5.352 1 97.81 769 ASP B O 1
ATOM 14150 N N . GLY B 1 770 ? 36.812 -1.553 6.043 1 97 770 GLY B N 1
ATOM 14151 C CA . GLY B 1 770 ? 37.188 -0.166 6.266 1 97 770 GLY B CA 1
ATOM 14152 C C . GLY B 1 770 ? 37.062 0.696 5.023 1 97 770 GLY B C 1
ATOM 14153 O O . GLY B 1 770 ? 37.094 1.926 5.109 1 97 770 GLY B O 1
ATOM 14154 N N . GLN B 1 771 ? 36.938 0.088 3.912 1 96.69 771 GLN B N 1
ATOM 14155 C CA . GLN B 1 771 ? 36.75 0.828 2.664 1 96.69 771 GLN B CA 1
ATOM 14156 C C . GLN B 1 771 ? 35.312 1.193 2.43 1 96.69 771 GLN B C 1
ATOM 14158 O O . GLN B 1 771 ? 34.438 0.324 2.459 1 96.69 771 GLN B O 1
ATOM 14163 N N . PHE B 1 772 ? 35.125 2.492 2.168 1 96.88 772 PHE B N 1
ATOM 14164 C CA . PHE B 1 772 ? 33.75 2.955 1.863 1 96.88 772 PHE B CA 1
ATOM 14165 C C . PHE B 1 772 ? 33.312 2.475 0.485 1 96.88 772 PHE B C 1
ATOM 14167 O O . PHE B 1 772 ? 34 2.723 -0.511 1 96.88 772 PHE B O 1
ATOM 14174 N N . LEU B 1 773 ? 32.188 1.782 0.428 1 97 773 LEU B N 1
ATOM 14175 C CA . LEU B 1 773 ? 31.703 1.229 -0.833 1 97 773 LEU B CA 1
ATOM 14176 C C . LEU B 1 773 ? 30.609 2.104 -1.431 1 97 773 LEU B C 1
ATOM 14178 O O . LEU B 1 773 ? 30.453 2.17 -2.652 1 97 773 LEU B O 1
ATOM 14182 N N . GLY B 1 774 ? 29.766 2.668 -0.543 1 95.56 774 GLY B N 1
ATOM 14183 C CA . GLY B 1 774 ? 28.703 3.52 -1.059 1 95.56 774 GLY B CA 1
ATOM 14184 C C . GLY B 1 774 ? 27.578 3.744 -0.064 1 95.56 774 GLY B C 1
ATOM 14185 O O . GLY B 1 774 ? 27.672 3.326 1.092 1 95.56 774 GLY B O 1
ATOM 14186 N N . GLU B 1 775 ? 26.562 4.516 -0.481 1 95.75 775 GLU B N 1
ATOM 14187 C CA . GLU B 1 775 ? 25.391 4.82 0.334 1 95.75 775 GLU B CA 1
ATOM 14188 C C . GLU B 1 775 ? 24.109 4.762 -0.495 1 95.75 775 GLU B C 1
ATOM 14190 O O . GLU B 1 775 ? 24.156 4.719 -1.726 1 95.75 775 GLU B O 1
ATOM 14195 N N . ASN B 1 776 ? 23.062 4.598 0.097 1 94.75 776 ASN B N 1
ATOM 14196 C CA . ASN B 1 776 ? 21.734 4.551 -0.518 1 94.75 776 ASN B CA 1
ATOM 14197 C C . ASN B 1 776 ? 20.703 5.266 0.339 1 94.75 776 ASN B C 1
ATOM 14199 O O . ASN B 1 776 ? 20.781 5.254 1.568 1 94.75 776 ASN B O 1
ATOM 14203 N N . GLU B 1 777 ? 19.797 5.957 -0.333 1 93.62 777 GLU B N 1
ATOM 14204 C CA . GLU B 1 777 ? 18.734 6.715 0.33 1 93.62 777 GLU B CA 1
ATOM 14205 C C . GLU B 1 777 ? 17.359 6.254 -0.127 1 93.62 777 GLU B C 1
ATOM 14207 O O . GLU B 1 777 ? 17.125 6.023 -1.317 1 93.62 777 GLU B O 1
ATOM 14212 N N . ILE B 1 778 ? 16.422 6.07 0.796 1 92.12 778 ILE B N 1
ATOM 14213 C CA . ILE B 1 778 ? 15.055 5.68 0.467 1 92.12 778 ILE B CA 1
ATOM 14214 C C . ILE B 1 778 ? 14.305 6.875 -0.117 1 92.12 778 ILE B C 1
ATOM 14216 O O . ILE B 1 778 ? 14.711 8.023 0.069 1 92.12 778 ILE B O 1
ATOM 14220 N N . GLU B 1 779 ? 13.203 6.594 -0.699 1 85.56 779 GLU B N 1
ATOM 14221 C CA . GLU B 1 779 ? 12.375 7.523 -1.458 1 85.56 779 GLU B CA 1
ATOM 14222 C C . GLU B 1 779 ? 11.969 8.727 -0.607 1 85.56 779 GLU B C 1
ATOM 14224 O O . GLU B 1 779 ? 11.734 8.586 0.595 1 85.56 779 GLU B O 1
ATOM 14229 N N . ASN B 1 780 ? 11.914 9.914 -1.25 1 88.25 780 ASN B N 1
ATOM 14230 C CA . ASN B 1 780 ? 11.375 11.156 -0.711 1 88.25 780 ASN B CA 1
ATOM 14231 C C . ASN B 1 780 ? 10.602 11.938 -1.771 1 88.25 780 ASN B C 1
ATOM 14233 O O . ASN B 1 780 ? 10.516 11.508 -2.924 1 88.25 780 ASN B O 1
ATOM 14237 N N . GLY B 1 781 ? 9.992 13.016 -1.373 1 91 781 GLY B N 1
ATOM 14238 C CA . GLY B 1 781 ? 9.297 13.875 -2.316 1 91 781 GLY B CA 1
ATOM 14239 C C . GLY B 1 781 ? 7.828 13.523 -2.48 1 91 781 GLY B C 1
ATOM 14240 O O . GLY B 1 781 ? 7.129 14.117 -3.301 1 91 781 GLY B O 1
ATOM 14241 N N . LEU B 1 782 ? 7.402 12.531 -1.789 1 91.19 782 LEU B N 1
ATOM 14242 C CA . LEU B 1 782 ? 5.992 12.18 -1.683 1 91.19 782 LEU B CA 1
ATOM 14243 C C . LEU B 1 782 ? 5.52 12.25 -0.234 1 91.19 782 LEU B C 1
ATOM 14245 O O . LEU B 1 782 ? 6.312 12.055 0.691 1 91.19 782 LEU B O 1
ATOM 14249 N N . SER B 1 783 ? 4.191 12.492 -0.11 1 88.56 783 SER B N 1
ATOM 14250 C CA . SER B 1 783 ? 3.645 12.555 1.241 1 88.56 783 SER B CA 1
ATOM 14251 C C . SER B 1 783 ? 3.613 11.172 1.887 1 88.56 783 SER B C 1
ATOM 14253 O O . SER B 1 783 ? 3.633 11.055 3.113 1 88.56 783 SER B O 1
ATOM 14255 N N . GLN B 1 784 ? 3.551 10.148 1.122 1 87.88 784 GLN B N 1
ATOM 14256 C CA . GLN B 1 784 ? 3.611 8.766 1.593 1 87.88 784 GLN B CA 1
ATOM 14257 C C . GLN B 1 784 ? 4.703 7.988 0.869 1 87.88 784 GLN B C 1
ATOM 14259 O O . GLN B 1 784 ? 4.41 7.117 0.044 1 87.88 784 GLN B O 1
ATOM 14264 N N . PRO B 1 785 ? 5.906 8.227 1.305 1 89.31 785 PRO B N 1
ATOM 14265 C CA . PRO B 1 785 ? 7.012 7.547 0.627 1 89.31 785 PRO B CA 1
ATOM 14266 C C . PRO B 1 785 ? 7.117 6.07 1.004 1 89.31 785 PRO B C 1
ATOM 14268 O O . PRO B 1 785 ? 6.547 5.645 2.012 1 89.31 785 PRO B O 1
ATOM 14271 N N . SER B 1 786 ? 7.789 5.363 0.186 1 89.62 786 SER B N 1
ATOM 14272 C CA . SER B 1 786 ? 8.148 4 0.575 1 89.62 786 SER B CA 1
ATOM 14273 C C . SER B 1 786 ? 8.961 3.99 1.864 1 89.62 786 SER B C 1
ATOM 14275 O O . SER B 1 786 ? 9.656 4.957 2.17 1 89.62 786 SER B O 1
ATOM 14277 N N . THR B 1 787 ? 8.867 2.904 2.598 1 92.56 787 THR B N 1
ATOM 14278 C CA . THR B 1 787 ? 9.609 2.814 3.85 1 92.56 787 THR B CA 1
ATOM 14279 C C . THR B 1 787 ? 10.805 1.875 3.703 1 92.56 787 THR B C 1
ATOM 14281 O O . THR B 1 787 ? 11.594 1.72 4.633 1 92.56 787 THR B O 1
ATOM 14284 N N . ARG B 1 788 ? 10.93 1.254 2.582 1 92.62 788 ARG B N 1
ATOM 14285 C CA . ARG B 1 788 ? 12.008 0.296 2.391 1 92.62 788 ARG B CA 1
ATOM 14286 C C . ARG B 1 788 ? 12.672 0.485 1.029 1 92.62 788 ARG B C 1
ATOM 14288 O O . ARG B 1 788 ? 12.133 1.174 0.161 1 92.62 788 ARG B O 1
ATOM 14295 N N . GLY B 1 789 ? 13.867 -0.064 0.878 1 91 789 GLY B N 1
ATOM 14296 C CA . GLY B 1 789 ? 14.641 -0.021 -0.35 1 91 789 GLY B CA 1
ATOM 14297 C C . GLY B 1 789 ? 15.68 -1.126 -0.439 1 91 789 GLY B C 1
ATOM 14298 O O . GLY B 1 789 ? 15.734 -2.004 0.425 1 91 789 GLY B O 1
ATOM 14299 N N . SER B 1 790 ? 16.375 -1.135 -1.521 1 92.88 790 SER B N 1
ATOM 14300 C CA . SER B 1 790 ? 17.453 -2.088 -1.75 1 92.88 790 SER B CA 1
ATOM 14301 C C . SER B 1 790 ? 18.703 -1.39 -2.279 1 92.88 790 SER B C 1
ATOM 14303 O O . SER B 1 790 ? 18.609 -0.335 -2.914 1 92.88 790 SER B O 1
ATOM 14305 N N . PHE B 1 791 ? 19.891 -1.882 -1.926 1 94.56 791 PHE B N 1
ATOM 14306 C CA . PHE B 1 791 ? 21.188 -1.381 -2.354 1 94.56 791 PHE B CA 1
ATOM 14307 C C . PHE B 1 791 ? 22.062 -2.514 -2.881 1 94.56 791 PHE B C 1
ATOM 14309 O O . PHE B 1 791 ? 22.375 -3.459 -2.152 1 94.56 791 PHE B O 1
ATOM 14316 N N . ARG B 1 792 ? 22.391 -2.484 -4.172 1 94.25 792 ARG B N 1
ATOM 14317 C CA . ARG B 1 792 ? 23.266 -3.475 -4.793 1 94.25 792 ARG B CA 1
ATOM 14318 C C . ARG B 1 792 ? 24.594 -2.85 -5.203 1 94.25 792 ARG B C 1
ATOM 14320 O O . ARG B 1 792 ? 24.609 -1.752 -5.766 1 94.25 792 ARG B O 1
ATOM 14327 N N . ILE B 1 793 ? 25.719 -3.6 -4.887 1 96.12 793 ILE B N 1
ATOM 14328 C CA . ILE B 1 793 ? 27.031 -3.066 -5.23 1 96.12 793 ILE B CA 1
ATOM 14329 C C . ILE B 1 793 ? 27.969 -4.207 -5.617 1 96.12 793 ILE B C 1
ATOM 14331 O O . ILE B 1 793 ? 27.891 -5.301 -5.051 1 96.12 793 ILE B O 1
ATOM 14335 N N . ASN B 1 794 ? 28.766 -3.949 -6.625 1 96.06 794 ASN B N 1
ATOM 14336 C CA . ASN B 1 794 ? 29.875 -4.855 -6.926 1 96.06 794 ASN B CA 1
ATOM 14337 C C . ASN B 1 794 ? 31.016 -4.699 -5.926 1 96.06 794 ASN B C 1
ATOM 14339 O O . ASN B 1 794 ? 31.344 -3.584 -5.516 1 96.06 794 ASN B O 1
ATOM 14343 N N . LEU B 1 795 ? 31.609 -5.738 -5.578 1 98 795 LEU B N 1
ATOM 14344 C CA . LEU B 1 795 ? 32.625 -5.715 -4.523 1 98 795 LEU B CA 1
ATOM 14345 C C . LEU B 1 795 ? 34.031 -5.719 -5.121 1 98 795 LEU B C 1
ATOM 14347 O O . LEU B 1 795 ? 34.219 -6.145 -6.262 1 98 795 LEU B O 1
ATOM 14351 N N . PRO B 1 796 ? 34.969 -5.219 -4.344 1 96.75 796 PRO B N 1
ATOM 14352 C CA . PRO B 1 796 ? 36.375 -5.344 -4.766 1 96.75 796 PRO B CA 1
ATOM 14353 C C . PRO B 1 796 ? 36.844 -6.797 -4.875 1 96.75 796 PRO B C 1
ATOM 14355 O O . PRO B 1 796 ? 36.281 -7.672 -4.195 1 96.75 796 PRO B O 1
ATOM 14358 N N . GLU B 1 797 ? 37.844 -6.992 -5.625 1 96.38 797 GLU B N 1
ATOM 14359 C CA . GLU B 1 797 ? 38.344 -8.336 -5.883 1 96.38 797 GLU B CA 1
ATOM 14360 C C . GLU B 1 797 ? 38.812 -9 -4.598 1 96.38 797 GLU B C 1
ATOM 14362 O O . GLU B 1 797 ? 38.844 -10.227 -4.5 1 96.38 797 GLU B O 1
ATOM 14367 N N . SER B 1 798 ? 39.156 -8.211 -3.678 1 96.75 798 SER B N 1
ATOM 14368 C CA . SER B 1 798 ? 39.656 -8.75 -2.416 1 96.75 798 SER B CA 1
ATOM 14369 C C . SER B 1 798 ? 38.594 -9.609 -1.729 1 96.75 798 SER B C 1
ATOM 14371 O O . SER B 1 798 ? 38.938 -10.531 -0.979 1 96.75 798 SER B O 1
ATOM 14373 N N . ALA B 1 799 ? 37.375 -9.312 -1.946 1 98 799 ALA B N 1
ATOM 14374 C CA . ALA B 1 799 ? 36.281 -10.07 -1.342 1 98 799 ALA B CA 1
ATOM 14375 C C . ALA B 1 799 ? 36.312 -11.523 -1.806 1 98 799 ALA B C 1
ATOM 14377 O O . ALA B 1 799 ? 35.75 -12.406 -1.131 1 98 799 ALA B O 1
ATOM 14378 N N . GLN B 1 800 ? 36.844 -11.727 -2.939 1 97.62 800 GLN B N 1
ATOM 14379 C CA . GLN B 1 800 ? 36.875 -13.062 -3.539 1 97.62 800 GLN B CA 1
ATOM 14380 C C . GLN B 1 800 ? 38.031 -13.883 -3.031 1 97.62 800 GLN B C 1
ATOM 14382 O O . GLN B 1 800 ? 38.094 -15.102 -3.232 1 97.62 800 GLN B O 1
ATOM 14387 N N . LYS B 1 801 ? 38.938 -13.258 -2.379 1 95.81 801 LYS B N 1
ATOM 14388 C CA . LYS B 1 801 ? 40.125 -13.938 -1.902 1 95.81 801 LYS B CA 1
ATOM 14389 C C . LYS B 1 801 ? 39.906 -14.523 -0.511 1 95.81 801 LYS B C 1
ATOM 14391 O O . LYS B 1 801 ? 39.25 -13.922 0.326 1 95.81 801 LYS B O 1
ATOM 14396 N N . ALA B 1 802 ? 40.562 -15.617 -0.27 1 93.12 802 ALA B N 1
ATOM 14397 C CA . ALA B 1 802 ? 40.438 -16.281 1.022 1 93.12 802 ALA B CA 1
ATOM 14398 C C . ALA B 1 802 ? 40.906 -15.367 2.158 1 93.12 802 ALA B C 1
ATOM 14400 O O . ALA B 1 802 ? 41.844 -14.586 2 1 93.12 802 ALA B O 1
ATOM 14401 N N . GLY B 1 803 ? 40.25 -15.383 3.26 1 95.12 803 GLY B N 1
ATOM 14402 C CA . GLY B 1 803 ? 40.5 -14.547 4.422 1 95.12 803 GLY B CA 1
ATOM 14403 C C . GLY B 1 803 ? 39.219 -14.008 5.051 1 95.12 803 GLY B C 1
ATOM 14404 O O . GLY B 1 803 ? 38.125 -14.156 4.488 1 95.12 803 GLY B O 1
ATOM 14405 N N . ASP B 1 804 ? 39.5 -13.477 6.215 1 96.94 804 ASP B N 1
ATOM 14406 C CA . ASP B 1 804 ? 38.344 -12.906 6.93 1 96.94 804 ASP B CA 1
ATOM 14407 C C . ASP B 1 804 ? 38.062 -11.484 6.449 1 96.94 804 ASP B C 1
ATOM 14409 O O . ASP B 1 804 ? 38.969 -10.68 6.281 1 96.94 804 ASP B O 1
ATOM 14413 N N . HIS B 1 805 ? 36.812 -11.242 6.113 1 98.25 805 HIS B N 1
ATOM 14414 C CA . HIS B 1 805 ? 36.344 -9.93 5.715 1 98.25 805 HIS B CA 1
ATOM 14415 C C . HIS B 1 805 ? 35.156 -9.484 6.582 1 98.25 805 HIS B C 1
ATOM 14417 O O . HIS B 1 805 ? 34.5 -10.32 7.207 1 98.25 805 HIS B O 1
ATOM 14423 N N . VAL B 1 806 ? 34.969 -8.172 6.637 1 98.56 806 VAL B N 1
ATOM 14424 C CA . VAL B 1 806 ? 33.875 -7.672 7.449 1 98.56 806 VAL B CA 1
ATOM 14425 C C . VAL B 1 806 ? 33.156 -6.523 6.723 1 98.56 806 VAL B C 1
ATOM 14427 O O . VAL B 1 806 ? 33.844 -5.633 6.176 1 98.56 806 VAL B O 1
ATOM 14430 N N . PHE B 1 807 ? 31.844 -6.672 6.602 1 98.75 807 PHE B N 1
ATOM 14431 C CA . PHE B 1 807 ? 31.016 -5.539 6.211 1 98.75 807 PHE B CA 1
ATOM 14432 C C . PHE B 1 807 ? 30.641 -4.695 7.426 1 98.75 807 PHE B C 1
ATOM 14434 O O . PHE B 1 807 ? 30.375 -5.234 8.508 1 98.75 807 PHE B O 1
ATOM 14441 N N . SER B 1 808 ? 30.672 -3.385 7.309 1 98.81 808 SER B N 1
ATOM 14442 C CA . SER B 1 808 ? 30.062 -2.451 8.258 1 98.81 808 SER B CA 1
ATOM 14443 C C . SER B 1 808 ? 28.953 -1.646 7.605 1 98.81 808 SER B C 1
ATOM 14445 O O . SER B 1 808 ? 29.172 -0.98 6.59 1 98.81 808 SER B O 1
ATOM 14447 N N . VAL B 1 809 ? 27.766 -1.771 8.156 1 98.75 809 VAL B N 1
ATOM 14448 C CA . VAL B 1 809 ? 26.594 -1.103 7.598 1 98.75 809 VAL B CA 1
ATOM 14449 C C . VAL B 1 809 ? 25.984 -0.18 8.648 1 98.75 809 VAL B C 1
ATOM 14451 O O . VAL B 1 809 ? 25.719 -0.601 9.773 1 98.75 809 VAL B O 1
ATOM 14454 N N . MET B 1 810 ? 25.812 1.072 8.344 1 98.56 810 MET B N 1
ATOM 14455 C CA . MET B 1 810 ? 25.047 2.006 9.172 1 98.56 810 MET B CA 1
ATOM 14456 C C . MET B 1 810 ? 23.719 2.352 8.516 1 98.56 810 MET B C 1
ATOM 14458 O O . MET B 1 810 ? 23.688 2.775 7.359 1 98.56 810 MET B O 1
ATOM 14462 N N . ILE B 1 811 ? 22.641 2.092 9.18 1 98.38 811 ILE B N 1
ATOM 14463 C CA . ILE B 1 811 ? 21.312 2.451 8.695 1 98.38 811 ILE B CA 1
ATOM 14464 C C . ILE B 1 811 ? 20.672 3.475 9.633 1 98.38 811 ILE B C 1
ATOM 14466 O O . ILE B 1 811 ? 20.547 3.227 10.828 1 98.38 811 ILE B O 1
ATOM 14470 N N . ARG B 1 812 ? 20.328 4.637 9.141 1 97.56 812 ARG B N 1
ATOM 14471 C CA . ARG B 1 812 ? 19.562 5.609 9.922 1 97.56 812 ARG B CA 1
ATOM 14472 C C . ARG B 1 812 ? 18.062 5.445 9.695 1 97.56 812 ARG B C 1
ATOM 14474 O O . ARG B 1 812 ? 17.578 5.629 8.578 1 97.56 812 ARG B O 1
ATOM 14481 N N . LEU B 1 813 ? 17.359 5.195 10.742 1 96.94 813 LEU B N 1
ATOM 14482 C CA . LEU B 1 813 ? 15.914 5.078 10.719 1 96.94 813 LEU B CA 1
ATOM 14483 C C . LEU B 1 813 ? 15.25 6.449 10.82 1 96.94 813 LEU B C 1
ATOM 14485 O O . LEU B 1 813 ? 15.461 7.172 11.797 1 96.94 813 LEU B O 1
ATOM 14489 N N . ASN B 1 814 ? 14.477 6.797 9.836 1 95.38 814 ASN B N 1
ATOM 14490 C CA . ASN B 1 814 ? 13.742 8.055 9.852 1 95.38 814 ASN B CA 1
ATOM 14491 C C . ASN B 1 814 ? 12.273 7.84 10.211 1 95.38 814 ASN B C 1
ATOM 14493 O O . ASN B 1 814 ? 11.383 8.25 9.469 1 95.38 814 ASN B O 1
ATOM 14497 N N . GLY B 1 815 ? 12.086 7.199 11.359 1 93.31 815 GLY B N 1
ATOM 14498 C CA . GLY B 1 815 ? 10.742 6.988 11.891 1 93.31 815 GLY B CA 1
ATOM 14499 C C . GLY B 1 815 ? 10.055 5.773 11.305 1 93.31 815 GLY B C 1
ATOM 14500 O O . GLY B 1 815 ? 10.367 5.352 10.188 1 93.31 815 GLY B O 1
ATOM 14501 N N . HIS B 1 816 ? 9.102 5.195 12.062 1 94.5 816 HIS B N 1
ATOM 14502 C CA . HIS B 1 816 ? 8.227 4.109 11.641 1 94.5 816 HIS B CA 1
ATOM 14503 C C . HIS B 1 816 ? 6.871 4.637 11.188 1 94.5 816 HIS B C 1
ATOM 14505 O O . HIS B 1 816 ? 6.457 5.723 11.594 1 94.5 816 HIS B O 1
ATOM 14511 N N . ARG B 1 817 ? 6.301 3.861 10.297 1 92.31 817 ARG B N 1
ATOM 14512 C CA . ARG B 1 817 ? 4.922 4.191 9.945 1 92.31 817 ARG B CA 1
ATOM 14513 C C . ARG B 1 817 ? 3.98 3.928 11.117 1 92.31 817 ARG B C 1
ATOM 14515 O O . ARG B 1 817 ? 4.215 3.02 11.922 1 92.31 817 ARG B O 1
ATOM 14522 N N . GLU B 1 818 ? 2.979 4.742 11.102 1 92.06 818 GLU B N 1
ATOM 14523 C CA . GLU B 1 818 ? 1.92 4.484 12.07 1 92.06 818 GLU B CA 1
ATOM 14524 C C . GLU B 1 818 ? 0.944 3.43 11.562 1 92.06 818 GLU B C 1
ATOM 14526 O O . GLU B 1 818 ? 1.104 2.916 10.453 1 92.06 818 GLU B O 1
ATOM 14531 N N . ASP B 1 819 ? 0.022 2.975 12.359 1 86 819 ASP B N 1
ATOM 14532 C CA . ASP B 1 819 ? -0.949 1.944 12.008 1 86 819 ASP B CA 1
ATOM 14533 C C . ASP B 1 819 ? -2.33 2.551 11.766 1 86 819 ASP B C 1
ATOM 14535 O O . ASP B 1 819 ? -3.33 2.059 12.289 1 86 819 ASP B O 1
ATOM 14539 N N . ASN B 1 820 ? -2.352 3.576 10.992 1 79.88 820 ASN B N 1
ATOM 14540 C CA . ASN B 1 820 ? -3.615 4.262 10.742 1 79.88 820 ASN B CA 1
ATOM 14541 C C . ASN B 1 820 ? -4.578 3.387 9.945 1 79.88 820 ASN B C 1
ATOM 14543 O O . ASN B 1 820 ? -5.797 3.555 10.031 1 79.88 820 ASN B O 1
ATOM 14547 N N . ALA B 1 821 ? -4.059 2.445 9.18 1 72.5 821 ALA B N 1
ATOM 14548 C CA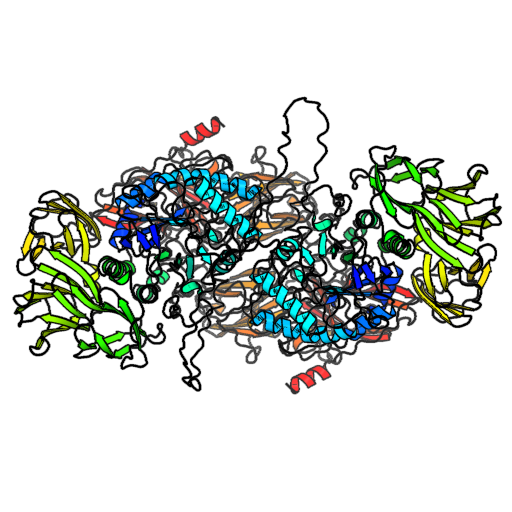 . ALA B 1 821 ? -4.902 1.572 8.367 1 72.5 821 ALA B CA 1
ATOM 14549 C C . ALA B 1 821 ? -5.203 0.266 9.102 1 72.5 821 ALA B C 1
ATOM 14551 O O . ALA B 1 821 ? -5.887 -0.608 8.562 1 72.5 821 ALA B O 1
ATOM 14552 N N . ASP B 1 822 ? -4.797 0.144 10.266 1 76.5 822 ASP B N 1
ATOM 14553 C CA . ASP B 1 822 ? -5.023 -1.061 11.055 1 76.5 822 ASP B CA 1
ATOM 14554 C C . ASP B 1 822 ? -4.512 -2.303 10.328 1 76.5 822 ASP B C 1
ATOM 14556 O O . ASP B 1 822 ? -5.266 -3.256 10.117 1 76.5 822 ASP B O 1
ATOM 14560 N N . ASN B 1 823 ? -3.344 -2.215 9.828 1 76.5 823 ASN B N 1
ATOM 14561 C CA . ASN B 1 823 ? -2.734 -3.309 9.07 1 76.5 823 ASN B CA 1
ATOM 14562 C C . ASN B 1 823 ? -1.341 -3.639 9.602 1 76.5 823 ASN B C 1
ATOM 14564 O O . ASN B 1 823 ? -0.51 -4.18 8.867 1 76.5 823 ASN B O 1
ATOM 14568 N N . ASN B 1 824 ? -1.023 -3.205 10.812 1 85.44 824 ASN B N 1
ATOM 14569 C CA . ASN B 1 824 ? 0.198 -3.506 11.547 1 85.44 824 ASN B CA 1
ATOM 14570 C C . ASN B 1 824 ? 1.427 -2.912 10.867 1 85.44 824 ASN B C 1
ATOM 14572 O O . ASN B 1 824 ? 2.535 -3.432 11.016 1 85.44 824 ASN B O 1
ATOM 14576 N N . MET B 1 825 ? 1.291 -1.844 10.164 1 88.38 825 MET B N 1
ATOM 14577 C CA . MET B 1 825 ? 2.412 -1.205 9.477 1 88.38 825 MET B CA 1
ATOM 14578 C C . MET B 1 825 ? 3.439 -0.692 10.484 1 88.38 825 MET B C 1
ATOM 14580 O O . MET B 1 825 ? 4.586 -0.418 10.117 1 88.38 825 MET B O 1
ATOM 14584 N N . GLN B 1 826 ? 3.049 -0.593 11.766 1 90.69 826 GLN B N 1
ATOM 14585 C CA . GLN B 1 826 ? 4.02 -0.201 12.781 1 90.69 826 GLN B CA 1
ATOM 14586 C C . GLN B 1 826 ? 5.113 -1.254 12.93 1 90.69 826 GLN B C 1
ATOM 14588 O O . GLN B 1 826 ? 6.156 -0.991 13.539 1 90.69 826 GLN B O 1
ATOM 14593 N N . ARG B 1 827 ? 4.84 -2.436 12.336 1 91.94 827 ARG B N 1
ATOM 14594 C CA . ARG B 1 827 ? 5.82 -3.516 12.391 1 91.94 827 ARG B CA 1
ATOM 14595 C C . ARG B 1 827 ? 6.543 -3.666 11.055 1 91.94 827 ARG B C 1
ATOM 14597 O O . ARG B 1 827 ? 7.129 -4.715 10.773 1 91.94 827 ARG B O 1
ATOM 14604 N N . ALA B 1 828 ? 6.457 -2.684 10.172 1 91.31 828 ALA B N 1
ATOM 14605 C CA . ALA B 1 828 ? 7.316 -2.709 8.992 1 91.31 828 ALA B CA 1
ATOM 14606 C C . ALA B 1 828 ? 8.781 -2.906 9.383 1 91.31 828 ALA B C 1
ATOM 14608 O O . ALA B 1 828 ? 9.211 -2.447 10.438 1 91.31 828 ALA B O 1
ATOM 14609 N N . PRO B 1 829 ? 9.578 -3.473 8.523 1 92.38 829 PRO B N 1
ATOM 14610 C CA . PRO B 1 829 ? 10.961 -3.779 8.906 1 92.38 829 PRO B CA 1
ATOM 14611 C C . PRO B 1 829 ? 11.805 -2.525 9.133 1 92.38 829 PRO B C 1
ATOM 14613 O O . PRO B 1 829 ? 11.648 -1.538 8.406 1 92.38 829 PRO B O 1
ATOM 14616 N N . SER B 1 830 ? 12.648 -2.617 10.094 1 94.88 830 SER B N 1
ATOM 14617 C CA . SER B 1 830 ? 13.648 -1.593 10.383 1 94.88 830 SER B CA 1
ATOM 14618 C C . SER B 1 830 ? 15.062 -2.174 10.359 1 94.88 830 SER B C 1
ATOM 14620 O O . SER B 1 830 ? 15.312 -3.234 10.938 1 94.88 830 SER B O 1
ATOM 14622 N N . GLY B 1 831 ? 15.945 -1.498 9.734 1 97 831 GLY B N 1
ATOM 14623 C CA . GLY B 1 831 ? 17.281 -2.055 9.539 1 97 831 GLY B CA 1
ATOM 14624 C C . GLY B 1 831 ? 17.359 -2.986 8.344 1 97 831 GLY B C 1
ATOM 14625 O O . GLY B 1 831 ? 16.688 -2.77 7.332 1 97 831 GLY B O 1
ATOM 14626 N N . LEU B 1 832 ? 18.266 -3.922 8.398 1 97.81 832 LEU B N 1
ATOM 14627 C CA . LEU B 1 832 ? 18.422 -4.883 7.309 1 97.81 832 LEU B CA 1
ATOM 14628 C C . LEU B 1 832 ? 17.281 -5.898 7.324 1 97.81 832 LEU B C 1
ATOM 14630 O O . LEU B 1 832 ? 16.844 -6.34 8.398 1 97.81 832 LEU B O 1
ATOM 14634 N N . ILE B 1 833 ? 16.781 -6.199 6.156 1 96.75 833 ILE B N 1
ATOM 14635 C CA . ILE B 1 833 ? 15.82 -7.277 5.965 1 96.75 833 ILE B CA 1
ATOM 14636 C C . ILE B 1 833 ? 16.547 -8.547 5.531 1 96.75 833 ILE B C 1
ATOM 14638 O O . ILE B 1 833 ? 16.312 -9.625 6.086 1 96.75 833 ILE B O 1
ATOM 14642 N N . ALA B 1 834 ? 17.391 -8.383 4.52 1 96.31 834 ALA B N 1
ATOM 14643 C CA . ALA B 1 834 ? 18.172 -9.484 3.965 1 96.31 834 ALA B CA 1
ATOM 14644 C C . ALA B 1 834 ? 19.453 -8.969 3.312 1 96.31 834 ALA B C 1
ATOM 14646 O O . ALA B 1 834 ? 19.516 -7.824 2.863 1 96.31 834 ALA B O 1
ATOM 14647 N N . ALA B 1 835 ? 20.453 -9.812 3.271 1 97.94 835 ALA B N 1
ATOM 14648 C CA . ALA B 1 835 ? 21.734 -9.508 2.645 1 97.94 835 ALA B CA 1
ATOM 14649 C C . ALA B 1 835 ? 22.234 -10.68 1.796 1 97.94 835 ALA B C 1
ATOM 14651 O O . ALA B 1 835 ? 22.594 -11.727 2.328 1 97.94 835 ALA B O 1
ATOM 14652 N N . SER B 1 836 ? 22.266 -10.484 0.492 1 97.56 836 SER B N 1
ATOM 14653 C CA . SER B 1 836 ? 22.688 -11.539 -0.423 1 97.56 836 SER B CA 1
ATOM 14654 C C . SER B 1 836 ? 24.109 -11.281 -0.939 1 97.56 836 SER B C 1
ATOM 14656 O O . SER B 1 836 ? 24.359 -10.273 -1.606 1 97.56 836 SER B O 1
ATOM 14658 N N . LEU B 1 837 ? 25.016 -12.062 -0.557 1 98.12 837 LEU B N 1
ATOM 14659 C CA . LEU B 1 837 ? 26.375 -12.07 -1.086 1 98.12 837 LEU B CA 1
ATOM 14660 C C . LEU B 1 837 ? 26.562 -13.195 -2.098 1 98.12 837 LEU B C 1
ATOM 14662 O O . LEU B 1 837 ? 26.453 -14.375 -1.748 1 98.12 837 LEU B O 1
ATOM 14666 N N . SER B 1 838 ? 26.797 -12.766 -3.381 1 97 838 SER B N 1
ATOM 14667 C CA . SER B 1 838 ? 26.797 -13.781 -4.426 1 97 838 SER B CA 1
ATOM 14668 C C . SER B 1 838 ? 27.406 -13.242 -5.719 1 97 838 SER B C 1
ATOM 14670 O O . SER B 1 838 ? 27.766 -12.062 -5.801 1 97 838 SER B O 1
ATOM 14672 N N . ASP B 1 839 ? 27.641 -14.148 -6.633 1 95.69 839 ASP B N 1
ATOM 14673 C CA . ASP B 1 839 ? 27.859 -13.781 -8.031 1 95.69 839 ASP B CA 1
ATOM 14674 C C . ASP B 1 839 ? 26.562 -13.328 -8.688 1 95.69 839 ASP B C 1
ATOM 14676 O O . ASP B 1 839 ? 25.547 -14.039 -8.625 1 95.69 839 ASP B O 1
ATOM 14680 N N . PRO B 1 840 ? 26.578 -12.164 -9.32 1 91.75 840 PRO B N 1
ATOM 14681 C CA . PRO B 1 840 ? 25.344 -11.656 -9.914 1 91.75 840 PRO B CA 1
ATOM 14682 C C . PRO B 1 840 ? 24.719 -12.633 -10.914 1 91.75 840 PRO B C 1
ATOM 14684 O O . PRO B 1 840 ? 23.516 -12.578 -11.164 1 91.75 840 PRO B O 1
ATOM 14687 N N . SER B 1 841 ? 25.5 -13.492 -11.492 1 92.06 841 SER B N 1
ATOM 14688 C CA . SER B 1 841 ? 24.984 -14.453 -12.469 1 92.06 841 SER B CA 1
ATOM 14689 C C . SER B 1 841 ? 24.766 -15.82 -11.82 1 92.06 841 SER B C 1
ATOM 14691 O O . SER B 1 841 ? 24.516 -16.797 -12.516 1 92.06 841 SER B O 1
ATOM 14693 N N . GLY B 1 842 ? 24.891 -15.883 -10.523 1 93.44 842 GLY B N 1
ATOM 14694 C CA . GLY B 1 842 ? 24.719 -17.141 -9.805 1 93.44 842 GLY B CA 1
ATOM 14695 C C . GLY B 1 842 ? 23.547 -17.125 -8.852 1 93.44 842 GLY B C 1
ATOM 14696 O O . GLY B 1 842 ? 22.641 -16.281 -8.977 1 93.44 842 GLY B O 1
ATOM 14697 N N . ALA B 1 843 ? 23.562 -18.141 -7.934 1 95 843 ALA B N 1
ATOM 14698 C CA . ALA B 1 843 ? 22.5 -18.25 -6.934 1 95 843 ALA B CA 1
ATOM 14699 C C . ALA B 1 843 ? 22.625 -17.156 -5.887 1 95 843 ALA B C 1
ATOM 14701 O O . ALA B 1 843 ? 23.719 -16.812 -5.449 1 95 843 ALA B O 1
ATOM 14702 N N . ALA B 1 844 ? 21.531 -16.531 -5.586 1 95.94 844 ALA B N 1
ATOM 14703 C CA . ALA B 1 844 ? 21.5 -15.555 -4.496 1 95.94 844 ALA B CA 1
ATOM 14704 C C . ALA B 1 844 ? 21.875 -16.203 -3.168 1 95.94 844 ALA B C 1
ATOM 14706 O O . ALA B 1 844 ? 21.656 -17.406 -2.98 1 95.94 844 ALA B O 1
ATOM 14707 N N . TYR B 1 845 ? 22.531 -15.398 -2.258 1 96.81 845 TYR B N 1
ATOM 14708 C CA . TYR B 1 845 ? 22.891 -15.812 -0.906 1 96.81 845 TYR B CA 1
ATOM 14709 C C . TYR B 1 845 ? 23.875 -16.969 -0.937 1 96.81 845 TYR B C 1
ATOM 14711 O O . TYR B 1 845 ? 23.859 -17.844 -0.061 1 96.81 845 TYR B O 1
ATOM 14719 N N . ALA B 1 846 ? 24.719 -17.062 -1.871 1 96.56 846 ALA B N 1
ATOM 14720 C CA . ALA B 1 846 ? 25.641 -18.172 -2.068 1 96.56 846 ALA B CA 1
ATOM 14721 C C . ALA B 1 846 ? 26.719 -18.188 -0.987 1 96.56 846 ALA B C 1
ATOM 14723 O O . ALA B 1 846 ? 27.219 -19.25 -0.604 1 96.56 846 ALA B O 1
ATOM 14724 N N . VAL B 1 847 ? 27.141 -16.984 -0.506 1 97.56 847 VAL B N 1
ATOM 14725 C CA . VAL B 1 847 ? 28.188 -16.859 0.513 1 97.56 847 VAL B CA 1
ATOM 14726 C C . VAL B 1 847 ? 27.562 -16.438 1.84 1 97.56 847 VAL B C 1
ATOM 14728 O O . VAL B 1 847 ? 26.984 -15.352 1.941 1 97.56 847 VAL B O 1
ATOM 14731 N N . PRO B 1 848 ? 27.625 -17.266 2.869 1 96.62 848 PRO B N 1
ATOM 14732 C CA . PRO B 1 848 ? 27 -16.906 4.152 1 96.62 848 PRO B CA 1
ATOM 14733 C C . PRO B 1 848 ? 27.703 -15.734 4.836 1 96.62 848 PRO B C 1
ATOM 14735 O O . PRO B 1 848 ? 28.938 -15.617 4.758 1 96.62 848 PRO B O 1
ATOM 14738 N N . ILE B 1 849 ? 26.969 -14.891 5.508 1 98.19 849 ILE B N 1
ATOM 14739 C CA . ILE B 1 849 ? 27.469 -13.773 6.301 1 98.19 849 ILE B CA 1
ATOM 14740 C C . ILE B 1 849 ? 26.984 -13.906 7.742 1 98.19 849 ILE B C 1
ATOM 14742 O O . ILE B 1 849 ? 25.797 -14.164 7.984 1 98.19 849 ILE B O 1
ATOM 14746 N N . SER B 1 850 ? 27.875 -13.797 8.75 1 98 850 SER B N 1
ATOM 14747 C CA . SER B 1 850 ? 27.5 -13.758 10.156 1 98 850 SER B CA 1
ATOM 14748 C C . SER B 1 850 ? 27.359 -12.32 10.656 1 98 850 SER B C 1
ATOM 14750 O O . SER B 1 850 ? 28.344 -11.57 10.672 1 98 850 SER B O 1
ATOM 14752 N N . TRP B 1 851 ? 26.219 -11.977 11.188 1 98.38 851 TRP B N 1
ATOM 14753 C CA . TRP B 1 851 ? 25.922 -10.57 11.461 1 98.38 851 TRP B CA 1
ATOM 14754 C C . TRP B 1 851 ? 25.891 -10.305 12.961 1 98.38 851 TRP B C 1
ATOM 14756 O O . TRP B 1 851 ? 25.469 -11.164 13.742 1 98.38 851 TRP B O 1
ATOM 14766 N N . ARG B 1 852 ? 26.344 -9.133 13.336 1 98.38 852 ARG B N 1
ATOM 14767 C CA . ARG B 1 852 ? 26.141 -8.5 14.633 1 98.38 852 ARG B CA 1
ATOM 14768 C C . ARG B 1 852 ? 25.438 -7.148 14.484 1 98.38 852 ARG B C 1
ATOM 14770 O O . ARG B 1 852 ? 25.594 -6.48 13.453 1 98.38 852 ARG B O 1
ATOM 14777 N N . VAL B 1 853 ? 24.625 -6.773 15.531 1 98.31 853 VAL B N 1
ATOM 14778 C CA . VAL B 1 853 ? 23.844 -5.547 15.43 1 98.31 853 VAL B CA 1
ATOM 14779 C C . VAL B 1 853 ? 24 -4.719 16.703 1 98.31 853 VAL B C 1
ATOM 14781 O O . VAL B 1 853 ? 24.188 -5.27 17.797 1 98.31 853 VAL B O 1
ATOM 14784 N N . GLN B 1 854 ? 24.047 -3.398 16.562 1 98.12 854 GLN B N 1
ATOM 14785 C CA . GLN B 1 854 ? 24.156 -2.455 17.672 1 98.12 854 GLN B CA 1
ATOM 14786 C C . GLN B 1 854 ? 23.344 -1.188 17.406 1 98.12 854 GLN B C 1
ATOM 14788 O O . GLN B 1 854 ? 23.5 -0.567 16.344 1 98.12 854 GLN B O 1
ATOM 14793 N N . GLY B 1 855 ? 22.438 -0.806 18.328 1 97.5 855 GLY B N 1
ATOM 14794 C CA . GLY B 1 855 ? 21.719 0.463 18.297 1 97.5 855 GLY B CA 1
ATOM 14795 C C . GLY B 1 855 ? 22.109 1.38 19.453 1 97.5 855 GLY B C 1
ATOM 14796 O O . GLY B 1 855 ? 23.281 1.49 19.797 1 97.5 855 GLY B O 1
ATOM 14797 N N . ASN B 1 856 ? 21.156 2.123 19.953 1 96.69 856 ASN B N 1
ATOM 14798 C CA . ASN B 1 856 ? 21.406 3.049 21.047 1 96.69 856 ASN B CA 1
ATOM 14799 C C . ASN B 1 856 ? 21.984 2.334 22.266 1 96.69 856 ASN B C 1
ATOM 14801 O O . ASN B 1 856 ? 21.812 1.123 22.422 1 96.69 856 ASN B O 1
ATOM 14805 N N . LEU B 1 857 ? 22.609 3.096 23.078 1 93.69 857 LEU B N 1
ATOM 14806 C CA . LEU B 1 857 ? 23.203 2.561 24.297 1 93.69 857 LEU B CA 1
ATOM 14807 C C . LEU B 1 857 ? 22.141 2 25.219 1 93.69 857 LEU B C 1
ATOM 14809 O O . LEU B 1 857 ? 21.188 2.705 25.594 1 93.69 857 LEU B O 1
ATOM 14813 N N . GLY B 1 858 ? 22.234 0.768 25.516 1 91.31 858 GLY B N 1
ATOM 14814 C CA . GLY B 1 858 ? 21.344 0.137 26.469 1 91.31 858 GLY B CA 1
ATOM 14815 C C . GLY B 1 858 ? 20.078 -0.413 25.844 1 91.31 858 GLY B C 1
ATOM 14816 O O . GLY B 1 858 ? 19.328 -1.153 26.484 1 91.31 858 GLY B O 1
ATOM 14817 N N . GLY B 1 859 ? 19.844 -0.084 24.562 1 93.69 859 GLY B N 1
ATOM 14818 C CA . GLY B 1 859 ? 18.609 -0.526 23.922 1 93.69 859 GLY B CA 1
ATOM 14819 C C . GLY B 1 859 ? 17.359 -0.044 24.641 1 93.69 859 GLY B C 1
ATOM 14820 O O . GLY B 1 859 ? 17.172 1.159 24.828 1 93.69 859 GLY B O 1
ATOM 14821 N N . GLU B 1 860 ? 16.609 -0.994 25.141 1 94.62 860 GLU B N 1
ATOM 14822 C CA . GLU B 1 860 ? 15.383 -0.678 25.859 1 94.62 860 GLU B CA 1
ATOM 14823 C C . GLU B 1 860 ? 15.672 -0.305 27.312 1 94.62 860 GLU B C 1
ATOM 14825 O O . GLU B 1 860 ? 14.828 0.295 27.984 1 94.62 860 GLU B O 1
ATOM 14830 N N . ASN B 1 861 ? 16.797 -0.645 27.812 1 93 861 ASN B N 1
ATOM 14831 C CA . ASN B 1 861 ? 17.203 -0.26 29.156 1 93 861 ASN B CA 1
ATOM 14832 C C . ASN B 1 861 ? 17.953 1.074 29.156 1 93 861 ASN B C 1
ATOM 14834 O O . ASN B 1 861 ? 19.172 1.108 29.266 1 93 861 ASN B O 1
ATOM 14838 N N . LEU B 1 862 ? 17.234 2.191 29.266 1 92.62 862 LEU B N 1
ATOM 14839 C CA . LEU B 1 862 ? 17.75 3.537 29.047 1 92.62 862 LEU B CA 1
ATOM 14840 C C . LEU B 1 862 ? 18.656 3.965 30.203 1 92.62 862 LEU B C 1
ATOM 14842 O O . LEU B 1 862 ? 18.359 3.695 31.359 1 92.62 862 LEU B O 1
ATOM 14846 N N . LEU B 1 863 ? 19.656 4.609 29.891 1 91.75 863 LEU B N 1
ATOM 14847 C CA . LEU B 1 863 ? 20.516 5.23 30.875 1 91.75 863 LEU B CA 1
ATOM 14848 C C . LEU B 1 863 ? 20.172 6.703 31.062 1 91.75 863 LEU B C 1
ATOM 14850 O O . LEU B 1 863 ? 20.219 7.223 32.188 1 91.75 863 LEU B O 1
ATOM 14854 N N . ASP B 1 864 ? 19.906 7.406 30.031 1 94 864 ASP B N 1
ATOM 14855 C CA . ASP B 1 864 ? 19.438 8.789 30.078 1 94 864 ASP B CA 1
ATOM 14856 C C . ASP B 1 864 ? 17.906 8.852 30.172 1 94 864 ASP B C 1
ATOM 14858 O O . ASP B 1 864 ? 17.234 9.117 29.172 1 94 864 ASP B O 1
ATOM 14862 N N . THR B 1 865 ? 17.359 8.789 31.312 1 93.75 865 THR B N 1
ATOM 14863 C CA . THR B 1 865 ? 15.922 8.711 31.5 1 93.75 865 THR B CA 1
ATOM 14864 C C . THR B 1 865 ? 15.297 10.102 31.438 1 93.75 865 THR B C 1
ATOM 14866 O O . THR B 1 865 ? 14.094 10.234 31.203 1 93.75 865 THR B O 1
ATOM 14869 N N . ASP B 1 866 ? 16.078 11.125 31.703 1 95.25 866 ASP B N 1
ATOM 14870 C CA . ASP B 1 866 ? 15.555 12.484 31.672 1 95.25 866 ASP B CA 1
ATOM 14871 C C . ASP B 1 866 ? 15.078 12.859 30.281 1 95.25 866 ASP B C 1
ATOM 14873 O O . ASP B 1 866 ? 13.977 13.398 30.109 1 95.25 866 ASP B O 1
ATOM 14877 N N . ARG B 1 867 ? 15.938 12.555 29.266 1 96.12 867 ARG B N 1
ATOM 14878 C CA . ARG B 1 867 ? 15.578 12.914 27.906 1 96.12 867 ARG B CA 1
ATOM 14879 C C . ARG B 1 867 ? 14.734 11.828 27.25 1 96.12 867 ARG B C 1
ATOM 14881 O O . ARG B 1 867 ? 13.914 12.109 26.375 1 96.12 867 ARG B O 1
ATOM 14888 N N . GLY B 1 868 ? 14.961 10.57 27.594 1 94.19 868 GLY B N 1
ATOM 14889 C CA . GLY B 1 868 ? 14.07 9.5 27.156 1 94.19 868 GLY B CA 1
ATOM 14890 C C . GLY B 1 868 ? 14.578 8.766 25.938 1 94.19 868 GLY B C 1
ATOM 14891 O O . GLY B 1 868 ? 15.648 9.086 25.406 1 94.19 868 GLY B O 1
ATOM 14892 N N . ALA B 1 869 ? 13.781 7.852 25.453 1 92.44 869 ALA B N 1
ATOM 14893 C CA . ALA B 1 869 ? 14.18 6.875 24.453 1 92.44 869 ALA B CA 1
ATOM 14894 C C . ALA B 1 869 ? 14.266 7.52 23.062 1 92.44 869 ALA B C 1
ATOM 14896 O O . ALA B 1 869 ? 14.961 7.012 22.188 1 92.44 869 ALA B O 1
ATOM 14897 N N . LEU B 1 870 ? 13.633 8.586 22.844 1 93.75 870 LEU B N 1
ATOM 14898 C CA . LEU B 1 870 ? 13.516 9.148 21.516 1 93.75 870 LEU B CA 1
ATOM 14899 C C . LEU B 1 870 ? 14.633 10.148 21.234 1 93.75 870 LEU B C 1
ATOM 14901 O O . LEU B 1 870 ? 14.75 10.664 20.125 1 93.75 870 LEU B O 1
ATOM 14905 N N . ASN B 1 871 ? 15.477 10.359 22.172 1 96 871 ASN B N 1
ATOM 14906 C CA . ASN B 1 871 ? 16.5 11.391 22.047 1 96 871 ASN B CA 1
ATOM 14907 C C . ASN B 1 871 ? 17.703 10.891 21.25 1 96 871 ASN B C 1
ATOM 14909 O O . ASN B 1 871 ? 18.375 11.672 20.578 1 96 871 ASN B O 1
ATOM 14913 N N . ASN B 1 872 ? 17.984 9.586 21.391 1 92.06 872 ASN B N 1
ATOM 14914 C CA . ASN B 1 872 ? 19.25 9.117 20.859 1 92.06 872 ASN B CA 1
ATOM 14915 C C . ASN B 1 872 ? 19.062 7.961 19.875 1 92.06 872 ASN B C 1
ATOM 14917 O O . ASN B 1 872 ? 18.094 7.211 19.984 1 92.06 872 ASN B O 1
ATOM 14921 N N . GLY B 1 873 ? 20.031 7.879 18.969 1 94.44 873 GLY B N 1
ATOM 14922 C CA . GLY B 1 873 ? 20.234 6.699 18.141 1 94.44 873 GLY B CA 1
ATOM 14923 C C . GLY B 1 873 ? 21.5 5.949 18.484 1 94.44 873 GLY B C 1
ATOM 14924 O O . GLY B 1 873 ? 21.953 5.961 19.641 1 94.44 873 GLY B O 1
ATOM 14925 N N . GLY B 1 874 ? 22.016 5.234 17.5 1 96.56 874 GLY B N 1
ATOM 14926 C CA . GLY B 1 874 ? 23.109 4.316 17.781 1 96.56 874 GLY B CA 1
ATOM 14927 C C . GLY B 1 874 ? 24.453 4.812 17.281 1 96.56 874 GLY B C 1
ATOM 14928 O O . GLY B 1 874 ? 25.391 4.035 17.156 1 96.56 874 GLY B O 1
ATOM 14929 N N . GLN B 1 875 ? 24.641 6.086 17 1 97.62 875 GLN B N 1
ATOM 14930 C CA . GLN B 1 875 ? 25.938 6.598 16.609 1 97.62 875 GLN B CA 1
ATOM 14931 C C . GLN B 1 875 ? 26.953 6.414 17.734 1 97.62 875 GLN B C 1
ATOM 14933 O O . GLN B 1 875 ? 26.609 6.465 18.906 1 97.62 875 GLN B O 1
ATOM 14938 N N . PHE B 1 876 ? 28.25 6.238 17.312 1 98 876 PHE B N 1
ATOM 14939 C CA . PHE B 1 876 ? 29.312 6.059 18.297 1 98 876 PHE B CA 1
ATOM 14940 C C . PHE B 1 876 ? 29.344 7.219 19.281 1 98 876 PHE B C 1
ATOM 14942 O O . PHE B 1 876 ? 29.453 7.016 20.5 1 98 876 PHE B O 1
ATOM 14949 N N . GLY B 1 877 ? 29.25 8.477 18.781 1 98 877 GLY B N 1
ATOM 14950 C CA . GLY B 1 877 ? 29.25 9.656 19.625 1 98 877 GLY B CA 1
ATOM 14951 C C . GLY B 1 877 ? 28.078 9.711 20.578 1 98 877 GLY B C 1
ATOM 14952 O O . GLY B 1 877 ? 28.219 10.203 21.703 1 98 877 GLY B O 1
ATOM 14953 N N . GLU B 1 878 ? 26.922 9.227 20.141 1 97.56 878 GLU B N 1
ATOM 14954 C CA . GLU B 1 878 ? 25.766 9.164 21.031 1 97.56 878 GLU B CA 1
ATOM 14955 C C . GLU B 1 878 ? 26 8.148 22.141 1 97.56 878 GLU B C 1
ATOM 14957 O O . GLU B 1 878 ? 25.734 8.445 23.312 1 97.56 878 GLU B O 1
ATOM 14962 N N . ARG B 1 879 ? 26.5 6.984 21.812 1 96.62 879 ARG B N 1
ATOM 14963 C CA . ARG B 1 879 ? 26.734 5.934 22.797 1 96.62 879 ARG B CA 1
ATOM 14964 C C . ARG B 1 879 ? 27.844 6.328 23.766 1 96.62 879 ARG B C 1
ATOM 14966 O O . ARG B 1 879 ? 27.875 5.875 24.906 1 96.62 879 ARG B O 1
ATOM 14973 N N . SER B 1 880 ? 28.734 7.238 23.281 1 96.25 880 SER B N 1
ATOM 14974 C CA . SER B 1 880 ? 29.859 7.691 24.094 1 96.25 880 SER B CA 1
ATOM 14975 C C . SER B 1 880 ? 29.516 8.969 24.859 1 96.25 880 SER B C 1
ATOM 14977 O O . SER B 1 880 ? 30.312 9.453 25.641 1 96.25 880 SER B O 1
ATOM 14979 N N . GLY B 1 881 ? 28.359 9.609 24.594 1 96.88 881 GLY B N 1
ATOM 14980 C CA . GLY B 1 881 ? 27.906 10.797 25.297 1 96.88 881 GLY B CA 1
ATOM 14981 C C . GLY B 1 881 ? 28.531 12.078 24.781 1 96.88 881 GLY B C 1
ATOM 14982 O O . GLY B 1 881 ? 28.609 13.07 25.5 1 96.88 881 GLY B O 1
ATOM 14983 N N . TRP B 1 882 ? 28.969 12.133 23.547 1 98.12 882 TRP B N 1
ATOM 14984 C CA . TRP B 1 882 ? 29.656 13.305 22.984 1 98.12 882 TRP B CA 1
ATOM 14985 C C . TRP B 1 882 ? 28.703 14.492 22.906 1 98.12 882 TRP B C 1
ATOM 14987 O O . TRP B 1 882 ? 29.141 15.648 22.859 1 98.12 882 TRP B O 1
ATOM 14997 N N . HIS B 1 883 ? 27.406 14.258 22.828 1 97.81 883 HIS B N 1
ATOM 14998 C CA . HIS B 1 883 ? 26.406 15.312 22.719 1 97.81 883 HIS B CA 1
ATOM 14999 C C . HIS B 1 883 ? 26.062 15.891 24.094 1 97.81 883 HIS B C 1
ATOM 15001 O O . HIS B 1 883 ? 25.328 16.875 24.188 1 97.81 883 HIS B O 1
ATOM 15007 N N . LEU B 1 884 ? 26.578 15.383 25.156 1 97.94 884 LEU B N 1
ATOM 15008 C CA . LEU B 1 884 ? 26.172 15.742 26.5 1 97.94 884 LEU B CA 1
ATOM 15009 C C . LEU B 1 884 ? 27.094 16.812 27.078 1 97.94 884 LEU B C 1
ATOM 15011 O O . LEU B 1 884 ? 28.297 16.797 26.844 1 97.94 884 LEU B O 1
ATOM 15015 N N . PRO B 1 885 ? 26.469 17.719 27.844 1 96.94 885 PRO B N 1
ATOM 15016 C CA . PRO B 1 885 ? 27.312 18.594 28.672 1 96.94 885 PRO B CA 1
ATOM 15017 C C . PRO B 1 885 ? 28.203 17.812 29.625 1 96.94 885 PRO B C 1
ATOM 15019 O O . PRO B 1 885 ? 27.797 16.781 30.172 1 96.94 885 PRO B O 1
ATOM 15022 N N . GLY B 1 886 ? 29.375 18.359 29.875 1 95.81 886 GLY B N 1
ATOM 15023 C CA . GLY B 1 886 ? 30.297 17.734 30.812 1 95.81 886 GLY B CA 1
ATOM 15024 C C . GLY B 1 886 ? 31.328 16.828 30.141 1 95.81 886 GLY B C 1
ATOM 15025 O O . GLY B 1 886 ? 32.344 16.5 30.734 1 95.81 886 GLY B O 1
ATOM 15026 N N . TYR B 1 887 ? 31.031 16.375 28.984 1 96.88 887 TYR B N 1
ATOM 15027 C CA . TYR B 1 887 ? 32.031 15.617 28.25 1 96.88 887 TYR B CA 1
ATOM 15028 C C . TYR B 1 887 ? 33.219 16.5 27.891 1 96.88 887 TYR B C 1
ATOM 15030 O O . TYR B 1 887 ? 33.062 17.656 27.484 1 96.88 887 TYR B O 1
ATOM 15038 N N . SER B 1 888 ? 34.406 15.93 27.953 1 95.38 888 SER B N 1
ATOM 15039 C CA . SER B 1 888 ? 35.594 16.688 27.625 1 95.38 888 SER B CA 1
ATOM 15040 C C . SER B 1 888 ? 36.031 16.438 26.172 1 95.38 888 SER B C 1
ATOM 15042 O O . SER B 1 888 ? 36.281 15.305 25.781 1 95.38 888 SER B O 1
ATOM 15044 N N . ASP B 1 889 ? 36.062 17.562 25.453 1 96 889 ASP B N 1
ATOM 15045 C CA . ASP B 1 889 ? 36.531 17.469 24.078 1 96 889 ASP B CA 1
ATOM 15046 C C . ASP B 1 889 ? 37.906 18.094 23.922 1 96 889 ASP B C 1
ATOM 15048 O O . ASP B 1 889 ? 38.281 18.562 22.844 1 96 889 ASP B O 1
ATOM 15052 N N . SER B 1 890 ? 38.656 18.094 24.906 1 93.81 890 SER B N 1
ATOM 15053 C CA . SER B 1 890 ? 39.969 18.719 24.922 1 93.81 890 SER B CA 1
ATOM 15054 C C . SER B 1 890 ? 40.938 18.031 23.969 1 93.81 890 SER B C 1
ATOM 15056 O O . SER B 1 890 ? 41.875 18.641 23.484 1 93.81 890 SER B O 1
ATOM 15058 N N . ASN B 1 891 ? 40.688 16.812 23.734 1 94.44 891 ASN B N 1
ATOM 15059 C CA . ASN B 1 891 ? 41.594 16.062 22.859 1 94.44 891 ASN B CA 1
ATOM 15060 C C . ASN B 1 891 ? 41.094 16.094 21.406 1 94.44 891 ASN B C 1
ATOM 15062 O O . ASN B 1 891 ? 41.688 15.453 20.531 1 94.44 891 ASN B O 1
ATOM 15066 N N . TRP B 1 892 ? 40.031 16.828 21.156 1 97.38 892 TRP B N 1
ATOM 15067 C CA . TRP B 1 892 ? 39.531 16.938 19.797 1 97.38 892 TRP B CA 1
ATOM 15068 C C . TRP B 1 892 ? 40.312 17.969 18.984 1 97.38 892 TRP B C 1
ATOM 15070 O O . TRP B 1 892 ? 41.031 18.781 19.562 1 97.38 892 TRP B O 1
ATOM 15080 N N . SER B 1 893 ? 40.188 17.938 17.656 1 95.31 893 SER B N 1
ATOM 15081 C CA . SER B 1 893 ? 40.875 18.875 16.781 1 95.31 893 SER B CA 1
ATOM 15082 C C . SER B 1 893 ? 40 20.109 16.531 1 95.31 893 SER B C 1
ATOM 15084 O O . SER B 1 893 ? 38.781 20.031 16.531 1 95.31 893 SER B O 1
ATOM 15086 N N . SER B 1 894 ? 40.75 21.172 16.312 1 95.19 894 SER B N 1
ATOM 15087 C CA . SER B 1 894 ? 40 22.375 15.898 1 95.19 894 SER B CA 1
ATOM 15088 C C . SER B 1 894 ? 39.312 22.156 14.555 1 95.19 894 SER B C 1
ATOM 15090 O O . SER B 1 894 ? 39.875 21.516 13.664 1 95.19 894 SER B O 1
ATOM 15092 N N . ALA B 1 895 ? 38.219 22.75 14.453 1 93.88 895 ALA B N 1
ATOM 15093 C CA . ALA B 1 895 ? 37.406 22.422 13.289 1 93.88 895 ALA B CA 1
ATOM 15094 C C . ALA B 1 895 ? 37.188 23.656 12.414 1 93.88 895 ALA B C 1
ATOM 15096 O O . ALA B 1 895 ? 37.031 24.766 12.922 1 93.88 895 ALA B O 1
ATOM 15097 N N . ASP B 1 896 ? 37.156 23.422 11.047 1 90.12 896 ASP B N 1
ATOM 15098 C CA . ASP B 1 896 ? 36.656 24.375 10.055 1 90.12 896 ASP B CA 1
ATOM 15099 C C . ASP B 1 896 ? 35.188 24.125 9.742 1 90.12 896 ASP B C 1
ATOM 15101 O O . ASP B 1 896 ? 34.812 23.109 9.156 1 90.12 896 ASP B O 1
ATOM 15105 N N . MET B 1 897 ? 34.375 25.047 10.094 1 93.38 897 MET B N 1
ATOM 15106 C CA . MET B 1 897 ? 32.938 24.859 9.992 1 93.38 897 MET B CA 1
ATOM 15107 C C . MET B 1 897 ? 32.406 25.219 8.594 1 93.38 897 MET B C 1
ATOM 15109 O O . MET B 1 897 ? 31.219 25.156 8.336 1 93.38 897 MET B O 1
ATOM 15113 N N . THR B 1 898 ? 33.281 25.5 7.684 1 90.88 898 THR B N 1
ATOM 15114 C CA . THR B 1 898 ? 32.844 25.906 6.352 1 90.88 898 THR B CA 1
ATOM 15115 C C . THR B 1 898 ? 32.969 24.734 5.371 1 90.88 898 THR B C 1
ATOM 15117 O O . THR B 1 898 ? 32.469 24.828 4.238 1 90.88 898 THR B O 1
ATOM 15120 N N . ARG B 1 899 ? 33.562 23.672 5.855 1 89.62 899 ARG B N 1
ATOM 15121 C CA . ARG B 1 899 ? 33.781 22.547 4.945 1 89.62 899 ARG B CA 1
ATOM 15122 C C . ARG B 1 899 ? 33.438 21.234 5.609 1 89.62 899 ARG B C 1
ATOM 15124 O O . ARG B 1 899 ? 33.656 21.031 6.801 1 89.62 899 ARG B O 1
ATOM 15131 N N . LEU B 1 900 ? 32.938 20.391 4.746 1 89.19 900 LEU B N 1
ATOM 15132 C CA . LEU B 1 900 ? 32.656 19.016 5.188 1 89.19 900 LEU B CA 1
ATOM 15133 C C . LEU B 1 900 ? 33.969 18.219 5.336 1 89.19 900 LEU B C 1
ATOM 15135 O O . LEU B 1 900 ? 34.938 18.484 4.645 1 89.19 900 LEU B O 1
ATOM 15139 N N . SER B 1 901 ? 33.812 17.266 6.219 1 87.38 901 SER B N 1
ATOM 15140 C CA . SER B 1 901 ? 34.938 16.328 6.324 1 87.38 901 SER B CA 1
ATOM 15141 C C . SER B 1 901 ? 35.062 15.5 5.051 1 87.38 901 SER B C 1
ATOM 15143 O O . SER B 1 901 ? 34.094 15.172 4.398 1 87.38 901 SER B O 1
ATOM 15145 N N . SER B 1 902 ? 36.281 15.117 4.727 1 86.94 902 SER B N 1
ATOM 15146 C CA . SER B 1 902 ? 36.562 14.281 3.562 1 86.94 902 SER B CA 1
ATOM 15147 C C . SER B 1 902 ? 36.438 12.805 3.904 1 86.94 902 SER B C 1
ATOM 15149 O O . SER B 1 902 ? 36.594 11.945 3.031 1 86.94 902 SER B O 1
ATOM 15151 N N . THR B 1 903 ? 36.156 12.492 5.078 1 90 903 THR B N 1
ATOM 15152 C CA . THR B 1 903 ? 36 11.102 5.5 1 90 903 THR B CA 1
ATOM 15153 C C . THR B 1 903 ? 34.531 10.688 5.473 1 90 903 THR B C 1
ATOM 15155 O O . THR B 1 903 ? 33.719 11.305 6.129 1 90 903 THR B O 1
ATOM 15158 N N . PRO B 1 904 ? 34.281 9.57 4.715 1 94.06 904 PRO B N 1
ATOM 15159 C CA . PRO B 1 904 ? 32.875 9.094 4.754 1 94.06 904 PRO B CA 1
ATOM 15160 C C . PRO B 1 904 ? 32.438 8.695 6.156 1 94.06 904 PRO B C 1
ATOM 15162 O O . PRO B 1 904 ? 33.219 8.133 6.926 1 94.06 904 PRO B O 1
ATOM 15165 N N . GLY B 1 905 ? 31.203 8.906 6.449 1 96.69 905 GLY B N 1
ATOM 15166 C CA . GLY B 1 905 ? 30.672 8.617 7.77 1 96.69 905 GLY B CA 1
ATOM 15167 C C . GLY B 1 905 ? 30.266 9.867 8.531 1 96.69 905 GLY B C 1
ATOM 15168 O O . GLY B 1 905 ? 29.891 10.875 7.922 1 96.69 905 GLY B O 1
ATOM 15169 N N . THR B 1 906 ? 30.281 9.734 9.836 1 97.5 906 THR B N 1
ATOM 15170 C CA . THR B 1 906 ? 29.828 10.836 10.68 1 97.5 906 THR B CA 1
ATOM 15171 C C . THR B 1 906 ? 31 11.531 11.352 1 97.5 906 THR B C 1
ATOM 15173 O O . THR B 1 906 ? 31.875 10.867 11.914 1 97.5 906 THR B O 1
ATOM 15176 N N . THR B 1 907 ? 31.062 12.836 11.219 1 96.88 907 THR B N 1
ATOM 15177 C CA . THR B 1 907 ? 31.984 13.695 11.969 1 96.88 907 THR B CA 1
ATOM 15178 C C . THR B 1 907 ? 31.219 14.539 12.984 1 96.88 907 THR B C 1
ATOM 15180 O O . THR B 1 907 ? 30.203 15.156 12.656 1 96.88 907 THR B O 1
ATOM 15183 N N . TRP B 1 908 ? 31.719 14.562 14.195 1 98.19 908 TRP B N 1
ATOM 15184 C CA . TRP B 1 908 ? 31.062 15.328 15.258 1 98.19 908 TRP B CA 1
ATOM 15185 C C . TRP B 1 908 ? 31.75 16.672 15.445 1 98.19 908 TRP B C 1
ATOM 15187 O O . TRP B 1 908 ? 32.969 16.781 15.375 1 98.19 908 TRP B O 1
ATOM 15197 N N . TYR B 1 909 ? 31 17.688 15.656 1 98.06 909 TYR B N 1
ATOM 15198 C CA . TYR B 1 909 ? 31.438 19.047 15.969 1 98.06 909 TYR B CA 1
ATOM 15199 C C . TYR B 1 909 ? 30.844 19.516 17.281 1 98.06 909 TYR B C 1
ATOM 15201 O O . TYR B 1 909 ? 29.672 19.266 17.578 1 98.06 909 TYR B O 1
ATOM 15209 N N . ARG B 1 910 ? 31.641 20.188 18.125 1 97.88 910 ARG B N 1
ATOM 15210 C CA . ARG B 1 910 ? 31.188 20.688 19.406 1 97.88 910 ARG B CA 1
ATOM 15211 C C . ARG B 1 910 ? 31.688 22.109 19.656 1 97.88 910 ARG B C 1
ATOM 15213 O O . ARG B 1 910 ? 32.781 22.453 19.25 1 97.88 910 ARG B O 1
ATOM 15220 N N . SER B 1 911 ? 30.875 22.859 20.219 1 97.69 911 SER B N 1
ATOM 15221 C CA . SER B 1 911 ? 31.25 24.188 20.703 1 97.69 911 SER B CA 1
ATOM 15222 C C . SER B 1 911 ? 30.328 24.641 21.828 1 97.69 911 SER B C 1
ATOM 15224 O O . SER B 1 911 ? 29.312 24.016 22.094 1 97.69 911 SER B O 1
ATOM 15226 N N . HIS B 1 912 ? 30.703 25.719 22.484 1 97.31 912 HIS B N 1
ATOM 15227 C CA . HIS B 1 912 ? 29.922 26.359 23.547 1 97.31 912 HIS B CA 1
ATOM 15228 C C . HIS B 1 912 ? 29.562 27.797 23.172 1 97.31 912 HIS B C 1
ATOM 15230 O O . HIS B 1 912 ? 30.375 28.5 22.578 1 97.31 912 HIS B O 1
ATOM 15236 N N . VAL B 1 913 ? 28.406 28.109 23.562 1 97.88 913 VAL B N 1
ATOM 15237 C CA . VAL B 1 913 ? 27.984 29.5 23.359 1 97.88 913 VAL B CA 1
ATOM 15238 C C . VAL B 1 913 ? 27.359 30.047 24.641 1 97.88 913 VAL B C 1
ATOM 15240 O O . VAL B 1 913 ? 26.5 29.406 25.234 1 97.88 913 VAL B O 1
ATOM 15243 N N . LYS B 1 914 ? 27.781 31.141 25.047 1 96.94 914 LYS B N 1
ATOM 15244 C CA . LYS B 1 914 ? 27.234 31.828 26.203 1 96.94 914 LYS B CA 1
ATOM 15245 C C . LYS B 1 914 ? 26.203 32.875 25.781 1 96.94 914 LYS B C 1
ATOM 15247 O O . LYS B 1 914 ? 26.469 33.688 24.891 1 96.94 914 LYS B O 1
ATOM 15252 N N . LEU B 1 915 ? 25.125 32.844 26.406 1 97.75 915 LEU B N 1
ATOM 15253 C CA . LEU B 1 915 ? 24.078 33.781 26.125 1 97.75 915 LEU B CA 1
ATOM 15254 C C . LEU B 1 915 ? 23.781 34.656 27.328 1 97.75 915 LEU B C 1
ATOM 15256 O O . LEU B 1 915 ? 24.047 34.281 28.469 1 97.75 915 LEU B O 1
ATOM 15260 N N . ASN B 1 916 ? 23.359 35.844 27.094 1 96.88 916 ASN B N 1
ATOM 15261 C CA . ASN B 1 916 ? 22.875 36.781 28.062 1 96.88 916 ASN B CA 1
ATOM 15262 C C . ASN B 1 916 ? 21.734 37.656 27.484 1 96.88 916 ASN B C 1
ATOM 15264 O O . ASN B 1 916 ? 21.953 38.781 27.078 1 96.88 916 ASN B O 1
ATOM 15268 N N . LEU B 1 917 ? 20.609 37.188 27.578 1 97.44 917 LEU B N 1
ATOM 15269 C CA . LEU B 1 917 ? 19.438 37.812 26.953 1 97.44 917 LEU B CA 1
ATOM 15270 C C . LEU B 1 917 ? 18.562 38.5 27.984 1 97.44 917 LEU B C 1
ATOM 15272 O O . LEU B 1 917 ? 18.609 38.188 29.172 1 97.44 917 LEU B O 1
ATOM 15276 N N . PRO B 1 918 ? 17.719 39.469 27.547 1 96.5 918 PRO B N 1
ATOM 15277 C CA . PRO B 1 918 ? 16.859 40.188 28.484 1 96.5 918 PRO B CA 1
ATOM 15278 C C . PRO B 1 918 ? 15.844 39.281 29.188 1 96.5 918 PRO B C 1
ATOM 15280 O O . PRO B 1 918 ? 15.125 38.531 28.516 1 96.5 918 PRO B O 1
ATOM 15283 N N . LYS B 1 919 ? 15.68 39.438 30.406 1 93.62 919 LYS B N 1
ATOM 15284 C CA . LYS B 1 919 ? 14.867 38.562 31.234 1 93.62 919 LYS B CA 1
ATOM 15285 C C . LYS B 1 919 ? 13.383 38.844 31.062 1 93.62 919 LYS B C 1
ATOM 15287 O O . LYS B 1 919 ? 12.531 38 31.297 1 93.62 919 LYS B O 1
ATOM 15292 N N . GLU B 1 920 ? 13.078 40.062 30.672 1 94.25 920 GLU B N 1
ATOM 15293 C CA . GLU B 1 920 ? 11.68 40.469 30.547 1 94.25 920 GLU B CA 1
ATOM 15294 C C . GLU B 1 920 ? 11.133 40.125 29.156 1 94.25 920 GLU B C 1
ATOM 15296 O O . GLU B 1 920 ? 9.93 40.281 28.906 1 94.25 920 GLU B O 1
ATOM 15301 N N . ASN B 1 921 ? 12.047 39.719 28.281 1 96.75 921 ASN B N 1
ATOM 15302 C CA . ASN B 1 921 ? 11.617 39.312 26.953 1 96.75 921 ASN B CA 1
ATOM 15303 C C . ASN B 1 921 ? 11.211 37.844 26.922 1 96.75 921 ASN B C 1
ATOM 15305 O O . ASN B 1 921 ? 11.812 37 27.609 1 96.75 921 ASN B O 1
ATOM 15309 N N . ASP B 1 922 ? 10.125 37.625 26.297 1 97.12 922 ASP B N 1
ATOM 15310 C CA . ASP B 1 922 ? 9.781 36.25 25.891 1 97.12 922 ASP B CA 1
ATOM 15311 C C . ASP B 1 922 ? 10.344 35.938 24.5 1 97.12 922 ASP B C 1
ATOM 15313 O O . ASP B 1 922 ? 9.852 36.469 23.5 1 97.12 922 ASP B O 1
ATOM 15317 N N . ILE B 1 923 ? 11.367 35.031 24.5 1 97.38 923 ILE B N 1
ATOM 15318 C CA . ILE B 1 923 ? 12.156 34.844 23.281 1 97.38 923 ILE B CA 1
ATOM 15319 C C . ILE B 1 923 ? 12.078 33.375 22.875 1 97.38 923 ILE B C 1
ATOM 15321 O O . ILE B 1 923 ? 11.945 32.469 23.719 1 97.38 923 ILE B O 1
ATOM 15325 N N . THR B 1 924 ? 11.992 33.125 21.625 1 97.81 924 THR B N 1
ATOM 15326 C CA . THR B 1 924 ? 12.305 31.812 21.047 1 97.81 924 THR B CA 1
ATOM 15327 C C . THR B 1 924 ? 13.445 31.938 20.047 1 97.81 924 THR B C 1
ATOM 15329 O O . THR B 1 924 ? 13.375 32.719 19.094 1 97.81 924 THR B O 1
ATOM 15332 N N . LEU B 1 925 ? 14.469 31.125 20.281 1 98.25 925 LEU B N 1
ATOM 15333 C CA . LEU B 1 925 ? 15.586 31.094 19.344 1 98.25 925 LEU B CA 1
ATOM 15334 C C . LEU B 1 925 ? 15.477 29.891 18.406 1 98.25 925 LEU B C 1
ATOM 15336 O O . LEU B 1 925 ? 14.789 28.906 18.734 1 98.25 925 LEU B O 1
ATOM 15340 N N . GLY B 1 926 ? 16.016 30.078 17.297 1 97.94 926 GLY B N 1
ATOM 15341 C CA . GLY B 1 926 ? 16.188 28.969 16.375 1 97.94 926 GLY B CA 1
ATOM 15342 C C . GLY B 1 926 ? 17.609 28.828 15.859 1 97.94 926 GLY B C 1
ATOM 15343 O O . GLY B 1 926 ? 18.359 29.812 15.836 1 97.94 926 GLY B O 1
ATOM 15344 N N . LEU B 1 927 ? 18 27.594 15.609 1 98.31 927 LEU B N 1
ATOM 15345 C CA . LEU B 1 927 ? 19.219 27.375 14.852 1 98.31 927 LEU B CA 1
ATOM 15346 C C . LEU B 1 927 ? 18.938 27.359 13.352 1 98.31 927 LEU B C 1
ATOM 15348 O O . LEU B 1 927 ? 18.203 26.5 12.859 1 98.31 927 LEU B O 1
ATOM 15352 N N . THR B 1 928 ? 19.422 28.281 12.648 1 98.19 928 THR B N 1
ATOM 15353 C CA . THR B 1 928 ? 19.25 28.406 11.203 1 98.19 928 THR B CA 1
ATOM 15354 C C . THR B 1 928 ? 20.469 27.875 10.461 1 98.19 928 THR B C 1
ATOM 15356 O O . THR B 1 928 ? 21.609 28.234 10.789 1 98.19 928 THR B O 1
ATOM 15359 N N . ILE B 1 929 ? 20.281 27.078 9.562 1 97.75 929 ILE B N 1
ATOM 15360 C CA . ILE B 1 929 ? 21.344 26.547 8.711 1 97.75 929 ILE B CA 1
ATOM 15361 C C . ILE B 1 929 ? 21.25 27.172 7.32 1 97.75 929 ILE B C 1
ATOM 15363 O O . ILE B 1 929 ? 20.188 27.141 6.68 1 97.75 929 ILE B O 1
ATOM 15367 N N . GLY B 1 930 ? 22.359 27.734 6.883 1 95.88 930 GLY B N 1
ATOM 15368 C CA . GLY B 1 930 ? 22.328 28.531 5.664 1 95.88 930 GLY B CA 1
ATOM 15369 C C . GLY B 1 930 ? 21.672 29.891 5.844 1 95.88 930 GLY B C 1
ATOM 15370 O O . GLY B 1 930 ? 21.844 30.531 6.875 1 95.88 930 GLY B O 1
ATOM 15371 N N . ASP B 1 931 ? 20.953 30.344 4.809 1 92.81 931 ASP B N 1
ATOM 15372 C CA . ASP B 1 931 ? 20.328 31.656 4.875 1 92.81 931 ASP B CA 1
ATOM 15373 C C . ASP B 1 931 ? 18.891 31.562 5.383 1 92.81 931 ASP B C 1
ATOM 15375 O O . ASP B 1 931 ? 18.188 32.562 5.496 1 92.81 931 ASP B O 1
ATOM 15379 N N . GLY B 1 932 ? 18.484 30.391 5.656 1 92.25 932 GLY B N 1
ATOM 15380 C CA . GLY B 1 932 ? 17.141 30.203 6.18 1 92.25 932 GLY B CA 1
ATOM 15381 C C . GLY B 1 932 ? 16.078 30.203 5.098 1 92.25 932 GLY B C 1
ATOM 15382 O O . GLY B 1 932 ? 14.898 29.953 5.379 1 92.25 932 GLY B O 1
ATOM 15383 N N . HIS B 1 933 ? 16.422 30.312 3.854 1 90.19 933 HIS B N 1
ATOM 15384 C CA . HIS B 1 933 ? 15.453 30.422 2.77 1 90.19 933 HIS B CA 1
ATOM 15385 C C . HIS B 1 933 ? 15.703 29.375 1.697 1 90.19 933 HIS B C 1
ATOM 15387 O O . HIS B 1 933 ? 14.75 28.859 1.101 1 90.19 933 HIS B O 1
ATOM 15393 N N . LYS B 1 934 ? 16.938 29.094 1.515 1 93.25 934 LYS B N 1
ATOM 15394 C CA . LYS B 1 934 ? 17.266 28.047 0.555 1 93.25 934 LYS B CA 1
ATOM 15395 C C . LYS B 1 934 ? 16.938 26.672 1.126 1 93.25 934 LYS B C 1
ATOM 15397 O O . LYS B 1 934 ? 17.688 26.141 1.949 1 93.25 934 LYS B O 1
ATOM 15402 N N . ILE B 1 935 ? 16 26.047 0.508 1 93.94 935 ILE B N 1
ATOM 15403 C CA . ILE B 1 935 ? 15.422 24.875 1.157 1 93.94 935 ILE B CA 1
ATOM 15404 C C . ILE B 1 935 ? 16.234 23.625 0.8 1 93.94 935 ILE B C 1
ATOM 15406 O O . ILE B 1 935 ? 16.031 22.562 1.377 1 93.94 935 ILE B O 1
ATOM 15410 N N . ARG B 1 936 ? 17.172 23.703 -0.135 1 94.75 936 ARG B N 1
ATOM 15411 C CA . ARG B 1 936 ? 18.031 22.578 -0.5 1 94.75 936 ARG B CA 1
ATOM 15412 C C . ARG B 1 936 ? 19.422 23.047 -0.889 1 94.75 936 ARG B C 1
ATOM 15414 O O . ARG B 1 936 ? 19.578 24.094 -1.541 1 94.75 936 ARG B O 1
ATOM 15421 N N . SER B 1 937 ? 20.344 22.234 -0.49 1 92.25 937 SER B N 1
ATOM 15422 C CA . SER B 1 937 ? 21.734 22.531 -0.779 1 92.25 937 SER B CA 1
ATOM 15423 C C . SER B 1 937 ? 22.25 21.656 -1.922 1 92.25 937 SER B C 1
ATOM 15425 O O . SER B 1 937 ? 21.672 20.625 -2.236 1 92.25 937 SER B O 1
ATOM 15427 N N . LYS B 1 938 ? 23.328 22.094 -2.521 1 88.62 938 LYS B N 1
ATOM 15428 C CA . LYS B 1 938 ? 24.047 21.266 -3.488 1 88.62 938 LYS B CA 1
ATOM 15429 C C . LYS B 1 938 ? 24.875 20.203 -2.789 1 88.62 938 LYS B C 1
ATOM 15431 O O . LYS B 1 938 ? 25.188 19.156 -3.379 1 88.62 938 LYS B O 1
ATOM 15436 N N . SER B 1 939 ? 25.219 20.547 -1.554 1 90.69 939 SER B N 1
ATOM 15437 C CA . SER B 1 939 ? 26.016 19.594 -0.784 1 90.69 939 SER B CA 1
ATOM 15438 C C . SER B 1 939 ? 25.156 18.438 -0.295 1 90.69 939 SER B C 1
ATOM 15440 O O . SER B 1 939 ? 23.984 18.625 0.063 1 90.69 939 SER B O 1
ATOM 15442 N N . HIS B 1 940 ? 25.781 17.25 -0.311 1 91.81 940 HIS B N 1
ATOM 15443 C CA . HIS B 1 940 ? 25.094 16.047 0.108 1 91.81 940 HIS B CA 1
ATOM 15444 C C . HIS B 1 940 ? 25.516 15.617 1.508 1 91.81 940 HIS B C 1
ATOM 15446 O O . HIS B 1 940 ? 26.547 14.945 1.669 1 91.81 940 HIS B O 1
ATOM 15452 N N . TYR B 1 941 ? 24.75 15.992 2.502 1 94.56 941 TYR B N 1
ATOM 15453 C CA . TYR B 1 941 ? 25.047 15.555 3.863 1 94.56 941 TYR B CA 1
ATOM 15454 C C . TYR B 1 941 ? 23.812 15.695 4.758 1 94.56 941 TYR B C 1
ATOM 15456 O O . TYR B 1 941 ? 22.812 16.297 4.359 1 94.56 941 TYR B O 1
ATOM 15464 N N . ARG B 1 942 ? 23.859 15.086 5.867 1 96.19 942 ARG B N 1
ATOM 15465 C CA . ARG B 1 942 ? 22.844 15.164 6.914 1 96.19 942 ARG B CA 1
ATOM 15466 C C . ARG B 1 942 ? 23.453 15.57 8.25 1 96.19 942 ARG B C 1
ATOM 15468 O O . ARG B 1 942 ? 24.641 15.312 8.492 1 96.19 942 ARG B O 1
ATOM 15475 N N . MET B 1 943 ? 22.672 16.172 9.023 1 97.38 943 MET B N 1
ATOM 15476 C CA . MET B 1 943 ? 23.172 16.688 10.297 1 97.38 943 MET B CA 1
ATOM 15477 C C . MET B 1 943 ? 22.141 16.469 11.406 1 97.38 943 MET B C 1
ATOM 15479 O O . MET B 1 943 ? 20.984 16.875 11.281 1 97.38 943 MET B O 1
ATOM 15483 N N . LEU B 1 944 ? 22.516 15.766 12.453 1 98.19 944 LEU B N 1
ATOM 15484 C CA . LEU B 1 944 ? 21.766 15.773 13.703 1 98.19 944 LEU B CA 1
ATOM 15485 C C . LEU B 1 944 ? 22.203 16.922 14.594 1 98.19 944 LEU B C 1
ATOM 15487 O O . LEU B 1 944 ? 23.406 17.188 14.727 1 98.19 944 LEU B O 1
ATOM 15491 N N . ILE B 1 945 ? 21.281 17.562 15.219 1 98.56 945 ILE B N 1
ATOM 15492 C CA . ILE B 1 945 ? 21.547 18.766 15.992 1 98.56 945 ILE B CA 1
ATOM 15493 C C . ILE B 1 945 ? 21.234 18.516 17.469 1 98.56 945 ILE B C 1
ATOM 15495 O O . ILE B 1 945 ? 20.094 18.234 17.828 1 98.56 945 ILE B O 1
ATOM 15499 N N . PHE B 1 946 ? 22.25 18.719 18.297 1 98.62 946 PHE B N 1
ATOM 15500 C CA . PHE B 1 946 ? 22.062 18.578 19.734 1 98.62 946 PHE B CA 1
ATOM 15501 C C . PHE B 1 946 ? 22.359 19.906 20.453 1 98.62 946 PHE B C 1
ATOM 15503 O O . PHE B 1 946 ? 23.359 20.547 20.156 1 98.62 946 PHE B O 1
ATOM 15510 N N . VAL B 1 947 ? 21.469 20.328 21.281 1 98.44 947 VAL B N 1
ATOM 15511 C CA . VAL B 1 947 ? 21.672 21.469 22.172 1 98.44 947 VAL B CA 1
ATOM 15512 C C . VAL B 1 947 ? 21.562 21.016 23.625 1 98.44 947 VAL B C 1
ATOM 15514 O O . VAL B 1 947 ? 20.516 20.531 24.062 1 98.44 947 VAL B O 1
ATOM 15517 N N . ASN B 1 948 ? 22.609 21.156 24.359 1 98.06 948 ASN B N 1
ATOM 15518 C CA . ASN B 1 948 ? 22.672 20.703 25.734 1 98.06 948 ASN B CA 1
ATOM 15519 C C . ASN B 1 948 ? 22.203 19.266 25.891 1 98.06 948 ASN B C 1
ATOM 15521 O O . ASN B 1 948 ? 21.484 18.938 26.828 1 98.06 948 ASN B O 1
ATOM 15525 N N . GLY B 1 949 ? 22.547 18.5 24.938 1 98 949 GLY B N 1
ATOM 15526 C CA . GLY B 1 949 ? 22.281 17.062 24.969 1 98 949 GLY B CA 1
ATOM 15527 C C . GLY B 1 949 ? 20.953 16.688 24.328 1 98 949 GLY B C 1
ATOM 15528 O O . GLY B 1 949 ? 20.703 15.508 24.062 1 98 949 GLY B O 1
ATOM 15529 N N . TRP B 1 950 ? 20.109 17.641 24.031 1 98.06 950 TRP B N 1
ATOM 15530 C CA . TRP B 1 950 ? 18.797 17.375 23.438 1 98.06 950 TRP B CA 1
ATOM 15531 C C . TRP B 1 950 ? 18.875 17.344 21.922 1 98.06 950 TRP B C 1
ATOM 15533 O O . TRP B 1 950 ? 19.406 18.281 21.297 1 98.06 950 TRP B O 1
ATOM 15543 N N . ASN B 1 951 ? 18.422 16.25 21.312 1 98.25 951 ASN B N 1
ATOM 15544 C CA . ASN B 1 951 ? 18.281 16.156 19.859 1 98.25 951 ASN B CA 1
ATOM 15545 C C . ASN B 1 951 ? 17.125 17.016 19.344 1 98.25 951 ASN B C 1
ATOM 15547 O O . ASN B 1 951 ? 15.969 16.594 19.406 1 98.25 951 ASN B O 1
ATOM 15551 N N . ILE B 1 952 ? 17.438 18.141 18.766 1 97 952 ILE B N 1
ATOM 15552 C CA . ILE B 1 952 ? 16.359 19.062 18.438 1 97 952 ILE B CA 1
ATOM 15553 C C . ILE B 1 952 ? 15.938 18.859 16.984 1 97 952 ILE B C 1
ATOM 15555 O O . ILE B 1 952 ? 14.992 19.5 16.516 1 97 952 ILE B O 1
ATOM 15559 N N . GLY B 1 953 ? 16.703 18.047 16.25 1 97.38 953 GLY B N 1
ATOM 15560 C CA . GLY B 1 953 ? 16.219 17.75 14.906 1 97.38 953 GLY B CA 1
ATOM 15561 C C . GLY B 1 953 ? 17.312 17.297 13.961 1 97.38 953 GLY B C 1
ATOM 15562 O O . GLY B 1 953 ? 18.469 17.172 14.352 1 97.38 953 GLY B O 1
ATOM 15563 N N . GLN B 1 954 ? 16.875 17.047 12.695 1 97.38 954 GLN B N 1
ATOM 15564 C CA . GLN B 1 954 ? 17.766 16.609 11.617 1 97.38 954 GLN B CA 1
ATOM 15565 C C . GLN B 1 954 ? 17.656 17.531 10.414 1 97.38 954 GLN B C 1
ATOM 15567 O O . GLN B 1 954 ? 16.562 17.891 9.984 1 97.38 954 GLN B O 1
ATOM 15572 N N . TYR B 1 955 ? 18.828 17.938 10.016 1 97.56 955 TYR B N 1
ATOM 15573 C CA . TYR B 1 955 ? 18.953 18.688 8.766 1 97.56 955 TYR B CA 1
ATOM 15574 C C . TYR B 1 955 ? 19.484 17.781 7.652 1 97.56 955 TYR B C 1
ATOM 15576 O O . TYR B 1 955 ? 20.5 17.125 7.816 1 97.56 955 TYR B O 1
ATOM 15584 N N . ILE B 1 956 ? 18.734 17.672 6.535 1 96.88 956 ILE B N 1
ATOM 15585 C CA . ILE B 1 956 ? 19.234 16.984 5.348 1 96.88 956 ILE B CA 1
ATOM 15586 C C . ILE B 1 956 ? 19.406 17.984 4.207 1 96.88 956 ILE B C 1
ATOM 15588 O O . ILE B 1 956 ? 18.438 18.328 3.525 1 96.88 956 ILE B O 1
ATOM 15592 N N . ALA B 1 957 ? 20.578 18.266 3.949 1 95.69 957 ALA B N 1
ATOM 15593 C CA . ALA B 1 957 ? 20.938 19.422 3.123 1 95.69 957 ALA B CA 1
ATOM 15594 C C . ALA B 1 957 ? 20.375 19.281 1.711 1 95.69 957 ALA B C 1
ATOM 15596 O O . ALA B 1 957 ? 19.828 20.234 1.153 1 95.69 957 ALA B O 1
ATOM 15597 N N . HIS B 1 958 ? 20.469 18.125 1.098 1 93.5 958 HIS B N 1
ATOM 15598 C CA . HIS B 1 958 ? 20.156 17.938 -0.312 1 93.5 958 HIS B CA 1
ATOM 15599 C C . HIS B 1 958 ? 18.703 17.516 -0.5 1 93.5 958 HIS B C 1
ATOM 15601 O O . HIS B 1 958 ? 18.219 17.422 -1.631 1 93.5 958 HIS B O 1
ATOM 15607 N N . ILE B 1 959 ? 17.953 17.297 0.562 1 95.25 959 ILE B N 1
ATOM 15608 C CA . ILE B 1 959 ? 16.562 16.875 0.459 1 95.25 959 ILE B CA 1
ATOM 15609 C C . ILE B 1 959 ? 15.641 18.016 0.901 1 95.25 959 ILE B C 1
ATOM 15611 O O . ILE B 1 959 ? 14.664 18.328 0.217 1 95.25 959 ILE B O 1
ATOM 15615 N N . GLY B 1 960 ? 16.094 18.719 2.023 1 95.25 960 GLY B N 1
ATOM 15616 C CA . GLY B 1 960 ? 15.227 19.734 2.592 1 95.25 960 GLY B CA 1
ATOM 15617 C C . GLY B 1 960 ? 13.875 19.203 3.012 1 95.25 960 GLY B C 1
ATOM 15618 O O . GLY B 1 960 ? 13.711 18 3.232 1 95.25 960 GLY B O 1
ATOM 15619 N N . PRO B 1 961 ? 12.898 20.094 3.334 1 96.12 961 PRO B N 1
ATOM 15620 C CA . PRO B 1 961 ? 13.016 21.531 3.047 1 96.12 961 PRO B CA 1
ATOM 15621 C C . PRO B 1 961 ? 13.453 22.344 4.262 1 96.12 961 PRO B C 1
ATOM 15623 O O . PRO B 1 961 ? 13.75 23.531 4.141 1 96.12 961 PRO B O 1
ATOM 15626 N N . GLN B 1 962 ? 13.539 21.828 5.418 1 96.38 962 GLN B N 1
ATOM 15627 C CA . GLN B 1 962 ? 13.648 22.578 6.664 1 96.38 962 GLN B CA 1
ATOM 15628 C C . GLN B 1 962 ? 15.062 23.125 6.859 1 96.38 962 GLN B C 1
ATOM 15630 O O . GLN B 1 962 ? 16.031 22.391 6.691 1 96.38 962 GLN B O 1
ATOM 15635 N N . THR B 1 963 ? 15.148 24.406 7.234 1 97.31 963 THR B N 1
ATOM 15636 C CA . THR B 1 963 ? 16.469 25 7.449 1 97.31 963 THR B CA 1
ATOM 15637 C C . THR B 1 963 ? 16.516 25.703 8.805 1 97.31 963 THR B C 1
ATOM 15639 O O . THR B 1 963 ? 17.594 26.125 9.242 1 97.31 963 THR B O 1
ATOM 15642 N N . VAL B 1 964 ? 15.43 25.859 9.445 1 97.81 964 VAL B N 1
ATOM 15643 C CA . VAL B 1 964 ? 15.359 26.516 10.75 1 97.81 964 VAL B CA 1
ATOM 15644 C C . VAL B 1 964 ? 14.828 25.531 11.789 1 97.81 964 VAL B C 1
ATOM 15646 O O . VAL B 1 964 ? 13.781 24.922 11.594 1 97.81 964 VAL B O 1
ATOM 15649 N N . PHE B 1 965 ? 15.555 25.422 12.875 1 98.31 965 PHE B N 1
ATOM 15650 C CA . PHE B 1 965 ? 15.18 24.5 13.945 1 98.31 965 PHE B CA 1
ATOM 15651 C C . PHE B 1 965 ? 14.938 25.266 15.242 1 98.31 965 PHE B C 1
ATOM 15653 O O . PHE B 1 965 ? 15.867 25.828 15.828 1 98.31 965 PHE B O 1
ATOM 15660 N N . SER B 1 966 ? 13.688 25.25 15.688 1 98 966 SER B N 1
ATOM 15661 C CA . SER B 1 966 ? 13.312 25.938 16.922 1 98 966 SER B CA 1
ATOM 15662 C C . SER B 1 966 ? 13.914 25.266 18.141 1 98 966 SER B C 1
ATOM 15664 O O . SER B 1 966 ? 13.961 24.031 18.219 1 98 966 SER B O 1
ATOM 15666 N N . ILE B 1 967 ? 14.398 26.062 19.031 1 98.19 967 ILE B N 1
ATOM 15667 C CA . ILE B 1 967 ? 14.961 25.547 20.297 1 98.19 967 ILE B CA 1
ATOM 15668 C C . ILE B 1 967 ? 14.109 26.031 21.469 1 98.19 967 ILE B C 1
ATOM 15670 O O . ILE B 1 967 ? 14.203 27.203 21.859 1 98.19 967 ILE B O 1
ATOM 15674 N N . PRO B 1 968 ? 13.406 25.203 22.078 1 96.5 968 PRO B N 1
ATOM 15675 C CA . PRO B 1 968 ? 12.555 25.641 23.188 1 96.5 968 PRO B CA 1
ATOM 15676 C C . PRO B 1 968 ? 13.359 26.203 24.359 1 96.5 968 PRO B C 1
ATOM 15678 O O . PRO B 1 968 ? 14.391 25.641 24.734 1 96.5 968 PRO B O 1
ATOM 15681 N N . ALA B 1 969 ? 12.828 27.297 24.891 1 96.06 969 ALA B N 1
ATOM 15682 C CA . ALA B 1 969 ? 13.406 27.812 26.141 1 96.06 969 ALA B CA 1
ATOM 15683 C C . ALA B 1 969 ? 13.344 26.766 27.25 1 96.06 969 ALA B C 1
ATOM 15685 O O . ALA B 1 969 ? 12.359 26.031 27.359 1 96.06 969 ALA B O 1
ATOM 15686 N N . GLY B 1 970 ? 14.273 26.703 28.047 1 95.06 970 GLY B N 1
ATOM 15687 C CA . GLY B 1 970 ? 14.43 25.656 29.047 1 95.06 970 GLY B CA 1
ATOM 15688 C C . GLY B 1 970 ? 15.461 24.625 28.656 1 95.06 970 GLY B C 1
ATOM 15689 O O . GLY B 1 970 ? 16.156 24.078 29.516 1 95.06 970 GLY B O 1
ATOM 15690 N N . ILE B 1 971 ? 15.422 24.25 27.375 1 96.94 971 ILE B N 1
ATOM 15691 C CA . ILE B 1 971 ? 16.484 23.422 26.828 1 96.94 971 ILE B CA 1
ATOM 15692 C C . ILE B 1 971 ? 17.75 24.266 26.641 1 96.94 971 ILE B C 1
ATOM 15694 O O . ILE B 1 971 ? 18.844 23.844 27.047 1 96.94 971 ILE B O 1
ATOM 15698 N N . ILE B 1 972 ? 17.516 25.375 26 1 97.56 972 ILE B N 1
ATOM 15699 C CA . ILE B 1 972 ? 18.609 26.328 25.875 1 97.56 972 ILE B CA 1
ATOM 15700 C C . ILE B 1 972 ? 18.578 27.297 27.062 1 97.56 972 ILE B C 1
ATOM 15702 O O . ILE B 1 972 ? 17.5 27.703 27.516 1 97.56 972 ILE B O 1
ATOM 15706 N N . ASP B 1 973 ? 19.703 27.594 27.594 1 96.12 973 ASP B N 1
ATOM 15707 C CA . ASP B 1 973 ? 19.844 28.562 28.688 1 96.12 973 ASP B CA 1
ATOM 15708 C C . ASP B 1 973 ? 20.125 29.953 28.156 1 96.12 973 ASP B C 1
ATOM 15710 O O . ASP B 1 973 ? 21.234 30.234 27.672 1 96.12 973 ASP B O 1
ATOM 15714 N N . TYR B 1 974 ? 19.234 30.844 28.344 1 96.12 974 TYR B N 1
ATOM 15715 C CA . TYR B 1 974 ? 19.344 32.188 27.781 1 96.12 974 TYR B CA 1
ATOM 15716 C C . TYR B 1 974 ? 20.312 33.031 28.578 1 96.12 974 TYR B C 1
ATOM 15718 O O . TYR B 1 974 ? 20.719 34.125 28.125 1 96.12 974 TYR B O 1
ATOM 15726 N N . ASN B 1 975 ? 20.656 32.625 29.703 1 95.62 975 ASN B N 1
ATOM 15727 C CA . ASN B 1 975 ? 21.562 33.375 30.562 1 95.62 975 ASN B CA 1
ATOM 15728 C C . ASN B 1 975 ? 22.688 32.5 31.094 1 95.62 975 ASN B C 1
ATOM 15730 O O . ASN B 1 975 ? 23 32.531 32.281 1 95.62 975 ASN B O 1
ATOM 15734 N N . GLY B 1 976 ? 23.219 31.719 30.219 1 95.31 976 GLY B N 1
ATOM 15735 C CA . GLY B 1 976 ? 24.281 30.797 30.594 1 95.31 976 GLY B CA 1
ATOM 15736 C C . GLY B 1 976 ? 25 30.203 29.406 1 95.31 976 GLY B C 1
ATOM 15737 O O . GLY B 1 976 ? 24.859 30.688 28.281 1 95.31 976 GLY B O 1
ATOM 15738 N N . ASP B 1 977 ? 25.828 29.172 29.812 1 96.19 977 ASP B N 1
ATOM 15739 C CA . ASP B 1 977 ? 26.609 28.453 28.797 1 96.19 977 ASP B CA 1
ATOM 15740 C C . ASP B 1 977 ? 25.781 27.344 28.172 1 96.19 977 ASP B C 1
ATOM 15742 O O . ASP B 1 977 ? 25.031 26.641 28.859 1 96.19 977 ASP B O 1
ATOM 15746 N N . ASN B 1 978 ? 25.781 27.219 26.875 1 97.94 978 ASN B N 1
ATOM 15747 C CA . ASN B 1 978 ? 25.078 26.188 26.141 1 97.94 978 ASN B CA 1
ATOM 15748 C C . ASN B 1 978 ? 26.016 25.375 25.25 1 97.94 978 ASN B C 1
ATOM 15750 O O . ASN B 1 978 ? 26.812 25.953 24.5 1 97.94 978 ASN B O 1
ATOM 15754 N N . LEU B 1 979 ? 25.891 24.109 25.328 1 98.25 979 LEU B N 1
ATOM 15755 C CA . LEU B 1 979 ? 26.641 23.219 24.438 1 98.25 979 LEU B CA 1
ATOM 15756 C C . LEU B 1 979 ? 25.891 23 23.141 1 98.25 979 LEU B C 1
ATOM 15758 O O . LEU B 1 979 ? 24.703 22.672 23.141 1 98.25 979 LEU B O 1
ATOM 15762 N N . LEU B 1 980 ? 26.578 23.188 22.031 1 98.25 980 LEU B N 1
ATOM 15763 C CA . LEU B 1 980 ? 26.125 22.766 20.703 1 98.25 980 LEU B CA 1
ATOM 15764 C C . LEU B 1 980 ? 26.938 21.578 20.203 1 98.25 980 LEU B C 1
ATOM 15766 O O . LEU B 1 980 ? 28.172 21.609 20.203 1 98.25 980 LEU B O 1
ATOM 15770 N N . ALA B 1 981 ? 26.281 20.516 19.875 1 98.56 981 ALA B N 1
ATOM 15771 C CA . ALA B 1 981 ? 26.922 19.344 19.266 1 98.56 981 ALA B CA 1
ATOM 15772 C C . ALA B 1 981 ? 26.219 18.969 17.953 1 98.56 981 ALA B C 1
ATOM 15774 O O . ALA B 1 981 ? 25 18.859 17.906 1 98.56 981 ALA B O 1
ATOM 15775 N N . LEU B 1 982 ? 26.984 18.828 16.875 1 98.31 982 LEU B N 1
ATOM 15776 C CA . LEU B 1 982 ? 26.484 18.484 15.555 1 98.31 982 LEU B CA 1
ATOM 15777 C C . LEU B 1 982 ? 27.094 17.188 15.055 1 98.31 982 LEU B C 1
ATOM 15779 O O . LEU B 1 982 ? 28.328 17.031 15.078 1 98.31 982 LEU B O 1
ATOM 15783 N N . ALA B 1 983 ? 26.281 16.234 14.703 1 98.38 983 ALA B N 1
ATOM 15784 C CA . ALA B 1 983 ? 26.734 15.008 14.039 1 98.38 983 ALA B CA 1
ATOM 15785 C C . ALA B 1 983 ? 26.469 15.078 12.531 1 98.38 983 ALA B C 1
ATOM 15787 O O . ALA B 1 983 ? 25.344 14.875 12.078 1 98.38 983 ALA B O 1
ATOM 15788 N N . VAL B 1 984 ? 27.5 15.273 11.742 1 97.38 984 VAL B N 1
ATOM 15789 C CA . VAL B 1 984 ? 27.375 15.492 10.305 1 97.38 984 VAL B CA 1
ATOM 15790 C C . VAL B 1 984 ? 27.797 14.234 9.555 1 97.38 984 VAL B C 1
ATOM 15792 O O . VAL B 1 984 ? 28.938 13.781 9.68 1 97.38 984 VAL B O 1
ATOM 15795 N N . THR B 1 985 ? 26.891 13.664 8.797 1 96.88 985 THR B N 1
ATOM 15796 C CA . THR B 1 985 ? 27.125 12.445 8.031 1 96.88 985 THR B CA 1
ATOM 15797 C C . THR B 1 985 ? 27.172 12.75 6.539 1 96.88 985 THR B C 1
ATOM 15799 O O . THR B 1 985 ? 26.25 13.375 6 1 96.88 985 THR B O 1
ATOM 15802 N N . SER B 1 986 ? 28.219 12.312 5.906 1 94.38 986 SER B N 1
ATOM 15803 C CA . SER B 1 986 ? 28.391 12.516 4.473 1 94.38 986 SER B CA 1
ATOM 15804 C C . SER B 1 986 ? 29.156 11.359 3.84 1 94.38 986 SER B C 1
ATOM 15806 O O . SER B 1 986 ? 29.625 10.453 4.543 1 94.38 986 SER B O 1
ATOM 15808 N N . ASP B 1 987 ? 29.219 11.297 2.508 1 90.12 987 ASP B N 1
ATOM 15809 C CA . ASP B 1 987 ? 29.953 10.258 1.797 1 90.12 987 ASP B CA 1
ATOM 15810 C C . ASP B 1 987 ? 31.406 10.68 1.567 1 90.12 987 ASP B C 1
ATOM 15812 O O . ASP B 1 987 ? 32.156 9.992 0.88 1 90.12 987 ASP B O 1
ATOM 15816 N N . GLY B 1 988 ? 31.781 11.688 2.17 1 82.62 988 GLY B N 1
ATOM 15817 C CA . GLY B 1 988 ? 33.156 12.172 2.051 1 82.62 988 GLY B CA 1
ATOM 15818 C C . GLY B 1 988 ? 33.469 12.742 0.677 1 82.62 988 GLY B C 1
ATOM 15819 O O . GLY B 1 988 ? 34.594 13.211 0.435 1 82.62 988 GLY B O 1
ATOM 15820 N N . THR B 1 989 ? 32.531 12.242 -0.296 1 69.62 989 THR B N 1
ATOM 15821 C CA . THR B 1 989 ? 32.844 12.609 -1.673 1 69.62 989 THR B CA 1
ATOM 15822 C C . THR B 1 989 ? 32.562 14.094 -1.914 1 69.62 989 THR B C 1
ATOM 15824 O O . THR B 1 989 ? 31.594 14.648 -1.402 1 69.62 989 THR B O 1
ATOM 15827 N N . ALA B 1 990 ? 33.719 14.703 -1.881 1 50.69 990 ALA B N 1
ATOM 15828 C CA . ALA B 1 990 ? 33.656 16.062 -2.408 1 50.69 990 ALA B CA 1
ATOM 15829 C C . ALA B 1 990 ? 33.125 16.078 -3.84 1 50.69 990 ALA B C 1
ATOM 15831 O O . ALA B 1 990 ? 33.812 15.641 -4.766 1 50.69 990 ALA B O 1
ATOM 15832 N N . PHE B 1 991 ? 31.859 15.617 -4.059 1 46.25 991 PHE B N 1
ATOM 15833 C CA . PHE B 1 991 ? 31.562 15.594 -5.484 1 46.25 991 PHE B CA 1
ATOM 15834 C C . PHE B 1 991 ? 32.438 16.578 -6.234 1 46.25 991 PHE B C 1
ATOM 15836 O O . PHE B 1 991 ? 33.219 16.188 -7.125 1 46.25 991 PHE B O 1
ATOM 15843 N N . ASP B 1 992 ? 31.953 17.781 -6.621 1 47.91 992 ASP B N 1
ATOM 15844 C CA . ASP B 1 992 ? 32.688 18.891 -7.191 1 47.91 992 ASP B CA 1
ATOM 15845 C C . ASP B 1 992 ? 33.25 19.797 -6.098 1 47.91 992 ASP B C 1
ATOM 15847 O O . ASP B 1 992 ? 32.688 19.891 -5.008 1 47.91 992 ASP B O 1
ATOM 15851 N N . LYS B 1 993 ? 34.531 20.141 -6.102 1 47.44 993 LYS B N 1
ATOM 15852 C CA . LYS B 1 993 ? 35.156 21.109 -5.207 1 47.44 993 LYS B CA 1
ATOM 15853 C C . LYS B 1 993 ? 34.125 22.031 -4.594 1 47.44 993 LYS B C 1
ATOM 15855 O O . LYS B 1 993 ? 34.219 22.438 -3.43 1 47.44 993 LYS B O 1
ATOM 15860 N N . GLU B 1 994 ? 33.188 22.375 -5.316 1 50.34 994 GLU B N 1
ATOM 15861 C CA . GLU B 1 994 ? 32.156 23.359 -4.938 1 50.34 994 GLU B CA 1
ATOM 15862 C C . GLU B 1 994 ? 31.109 22.734 -4.031 1 50.34 994 GLU B C 1
ATOM 15864 O O . GLU B 1 994 ? 30.375 23.453 -3.348 1 50.34 994 GLU B O 1
ATOM 15869 N N . ASN B 1 995 ? 31.125 21.375 -3.848 1 60.72 995 ASN B N 1
ATOM 15870 C CA . ASN B 1 995 ? 30.016 20.688 -3.188 1 60.72 995 ASN B CA 1
ATOM 15871 C C . ASN B 1 995 ? 30.422 20.172 -1.813 1 60.72 995 ASN B C 1
ATOM 15873 O O . ASN B 1 995 ? 29.812 19.219 -1.304 1 60.72 995 ASN B O 1
ATOM 15877 N N . THR B 1 996 ? 31.422 20.719 -1.275 1 74.62 996 THR B N 1
ATOM 15878 C CA . THR B 1 996 ? 31.859 20.281 0.044 1 74.62 996 THR B CA 1
ATOM 15879 C C . THR B 1 996 ? 31.578 21.344 1.094 1 74.62 996 THR B C 1
ATOM 15881 O O . THR B 1 996 ? 32.219 21.359 2.154 1 74.62 996 THR B O 1
ATOM 15884 N N . VAL B 1 997 ? 30.75 22.125 0.732 1 84.81 997 VAL B N 1
ATOM 15885 C CA . VAL B 1 997 ? 30.453 23.25 1.621 1 84.81 997 VAL B CA 1
ATOM 15886 C C . VAL B 1 997 ? 29.469 22.812 2.701 1 84.81 997 VAL B C 1
ATOM 15888 O O . VAL B 1 997 ? 28.516 22.078 2.42 1 84.81 997 VAL B O 1
ATOM 15891 N N . MET B 1 998 ? 29.75 23.078 3.803 1 92.38 998 MET B N 1
ATOM 15892 C CA . MET B 1 998 ? 28.797 22.984 4.895 1 92.38 998 MET B CA 1
ATOM 15893 C C . MET B 1 998 ? 28.109 24.328 5.133 1 92.38 998 MET B C 1
ATOM 15895 O O . MET B 1 998 ? 28.797 25.344 5.312 1 92.38 998 MET B O 1
ATOM 15899 N N . GLU B 1 999 ? 26.859 24.328 5.137 1 94.56 999 GLU B N 1
ATOM 15900 C CA . GLU B 1 999 ? 26.141 25.594 5.316 1 94.56 999 GLU B CA 1
ATOM 15901 C C . GLU B 1 999 ? 26.453 26.219 6.664 1 94.56 999 GLU B C 1
ATOM 15903 O O . GLU B 1 999 ? 26.594 25.531 7.668 1 94.56 999 GLU B O 1
ATOM 15908 N N . PRO B 1 1000 ? 26.641 27.547 6.645 1 95.94 1000 PRO B N 1
ATOM 15909 C CA . PRO B 1 1000 ? 26.859 28.203 7.934 1 95.94 1000 PRO B CA 1
ATOM 15910 C C . PRO B 1 1000 ? 25.656 28.062 8.875 1 95.94 1000 PRO B C 1
ATOM 15912 O O . PRO B 1 1000 ? 24.531 27.938 8.414 1 95.94 1000 PRO B O 1
ATOM 15915 N N . ILE B 1 1001 ? 25.969 28.109 10.133 1 97.62 1001 ILE B N 1
ATOM 15916 C CA . ILE B 1 1001 ? 24.906 28.031 11.125 1 97.62 1001 ILE B CA 1
ATOM 15917 C C . ILE B 1 1001 ? 24.875 29.312 11.953 1 97.62 1001 ILE B C 1
ATOM 15919 O O . ILE B 1 1001 ? 25.922 29.922 12.219 1 97.62 1001 ILE B O 1
ATOM 15923 N N . HIS B 1 1002 ? 23.734 29.734 12.367 1 97.06 1002 HIS B N 1
ATOM 15924 C CA . HIS B 1 1002 ? 23.609 30.906 13.227 1 97.06 1002 HIS B CA 1
ATOM 15925 C C . HIS B 1 1002 ? 22.328 30.844 14.07 1 97.06 1002 HIS B C 1
ATOM 15927 O O . HIS B 1 1002 ? 21.406 30.094 13.742 1 97.06 1002 HIS B O 1
ATOM 15933 N N . LEU B 1 1003 ? 22.328 31.484 15.117 1 98.06 1003 LEU B N 1
ATOM 15934 C CA . LEU B 1 1003 ? 21.125 31.656 15.922 1 98.06 1003 LEU B CA 1
ATOM 15935 C C . LEU B 1 1003 ? 20.203 32.719 15.328 1 98.06 1003 LEU B C 1
ATOM 15937 O O . LEU B 1 1003 ? 20.688 33.75 14.82 1 98.06 1003 LEU B O 1
ATOM 15941 N N . THR B 1 1004 ? 18.969 32.5 15.359 1 97.75 1004 THR B N 1
ATOM 15942 C CA . THR B 1 1004 ? 17.969 33.438 14.891 1 97.75 1004 THR B CA 1
ATOM 15943 C C . THR B 1 1004 ? 16.859 33.625 15.914 1 97.75 1004 THR B C 1
ATOM 15945 O O . THR B 1 1004 ? 16.531 32.688 16.656 1 97.75 1004 THR B O 1
ATOM 15948 N N . VAL B 1 1005 ? 16.375 34.844 15.977 1 97.88 1005 VAL B N 1
ATOM 15949 C CA . VAL B 1 1005 ? 15.219 35.125 16.828 1 97.88 1005 VAL B CA 1
ATOM 15950 C C . VAL B 1 1005 ? 13.93 34.781 16.094 1 97.88 1005 VAL B C 1
ATOM 15952 O O . VAL B 1 1005 ? 13.633 35.375 15.055 1 97.88 1005 VAL B O 1
ATOM 15955 N N . LEU B 1 1006 ? 13.25 33.875 16.578 1 97.75 1006 LEU B N 1
ATOM 15956 C CA . LEU B 1 1006 ? 12.008 33.438 15.945 1 97.75 1006 LEU B CA 1
ATOM 15957 C C . LEU B 1 1006 ? 10.797 34.094 16.609 1 97.75 1006 LEU B C 1
ATOM 15959 O O . LEU B 1 1006 ? 9.734 34.219 16 1 97.75 1006 LEU B O 1
ATOM 15963 N N . HIS B 1 1007 ? 10.898 34.438 17.812 1 97.31 1007 HIS B N 1
ATOM 15964 C CA . HIS B 1 1007 ? 9.883 35.094 18.625 1 97.31 1007 HIS B CA 1
ATOM 15965 C C . HIS B 1 1007 ? 10.516 36.062 19.641 1 97.31 1007 HIS B C 1
ATOM 15967 O O . HIS B 1 1007 ? 11.562 35.75 20.219 1 97.31 1007 HIS B O 1
ATOM 15973 N N . ASN B 1 1008 ? 9.992 37.219 19.75 1 97.31 1008 ASN B N 1
ATOM 15974 C CA . ASN B 1 1008 ? 10.492 38.219 20.703 1 97.31 1008 ASN B CA 1
ATOM 15975 C C . ASN B 1 1008 ? 9.422 39.219 21.078 1 97.31 1008 ASN B C 1
ATOM 15977 O O . ASN B 1 1008 ? 9.008 40.062 20.266 1 97.31 1008 ASN B O 1
ATOM 15981 N N . VAL B 1 1009 ? 8.969 39.188 22.297 1 97.69 1009 VAL B N 1
ATOM 15982 C CA . VAL B 1 1009 ? 8.023 40.156 22.875 1 97.69 1009 VAL B CA 1
ATOM 15983 C C . VAL B 1 1009 ? 8.414 40.438 24.328 1 97.69 1009 VAL B C 1
ATOM 15985 O O . VAL B 1 1009 ? 9.281 39.75 24.891 1 97.69 1009 VAL B O 1
ATOM 15988 N N . ARG B 1 1010 ? 7.895 41.5 24.859 1 97.25 1010 ARG B N 1
ATOM 15989 C CA . ARG B 1 1010 ? 8.047 41.719 26.297 1 97.25 1010 ARG B CA 1
ATOM 15990 C C . ARG B 1 1010 ? 6.891 41.125 27.078 1 97.25 1010 ARG B C 1
ATOM 15992 O O . ARG B 1 1010 ? 5.727 41.344 26.75 1 97.25 1010 ARG B O 1
ATOM 15999 N N . GLY B 1 1011 ? 7.09 40.406 28.016 1 96.12 1011 GLY B N 1
ATOM 16000 C CA . GLY B 1 1011 ? 6.105 39.625 28.75 1 96.12 1011 GLY B CA 1
ATOM 16001 C C . GLY B 1 1011 ? 6.449 38.156 28.859 1 96.12 1011 GLY B C 1
ATOM 16002 O O . GLY B 1 1011 ? 7.57 37.781 29.219 1 96.12 1011 GLY B O 1
ATOM 16003 N N . GLY B 1 1012 ? 5.523 37.281 28.531 1 94.88 1012 GLY B N 1
ATOM 16004 C CA . GLY B 1 1012 ? 5.746 35.844 28.562 1 94.88 1012 GLY B CA 1
ATOM 16005 C C . GLY B 1 1012 ? 5.48 35.219 29.922 1 94.88 1012 GLY B C 1
ATOM 16006 O O . GLY B 1 1012 ? 4.656 35.75 30.688 1 94.88 1012 GLY B O 1
ATOM 16007 N N . VAL B 1 1013 ? 6.027 34.031 30.094 1 95.06 1013 VAL B N 1
ATOM 16008 C CA . VAL B 1 1013 ? 5.918 33.281 31.344 1 95.06 1013 VAL B CA 1
ATOM 16009 C C . VAL B 1 1013 ? 7.309 33.031 31.906 1 95.06 1013 VAL B C 1
ATOM 16011 O O . VAL B 1 1013 ? 8.297 33.031 31.156 1 95.06 1013 VAL B O 1
ATOM 16014 N N . PRO B 1 1014 ? 7.387 32.75 33.219 1 93.19 1014 PRO B N 1
ATOM 16015 C CA . PRO B 1 1014 ? 8.695 32.375 33.75 1 93.19 1014 PRO B CA 1
ATOM 16016 C C . PRO B 1 1014 ? 9.203 31.047 33.188 1 93.19 1014 PRO B C 1
ATOM 16018 O O . PRO B 1 1014 ? 8.422 30.109 33.031 1 93.19 1014 PRO B O 1
ATOM 16021 N N . ILE B 1 1015 ? 10.492 31 32.906 1 95 1015 ILE B N 1
ATOM 16022 C CA . ILE B 1 1015 ? 11.086 29.812 32.312 1 95 1015 ILE B CA 1
ATOM 16023 C C . ILE B 1 1015 ? 12.023 29.125 33.281 1 95 1015 ILE B C 1
ATOM 16025 O O . ILE B 1 1015 ? 12.922 29.766 33.844 1 95 1015 ILE B O 1
ATOM 16029 N N . GLU B 1 1016 ? 11.766 27.859 33.469 1 92.94 1016 GLU B N 1
ATOM 16030 C CA . GLU B 1 1016 ? 12.68 27.016 34.25 1 92.94 1016 GLU B CA 1
ATOM 16031 C C . GLU B 1 1016 ? 13.57 26.188 33.344 1 92.94 1016 GLU B C 1
ATOM 16033 O O . GLU B 1 1016 ? 13.102 25.641 32.344 1 92.94 1016 GLU B O 1
ATOM 16038 N N . LYS B 1 1017 ? 14.82 26.156 33.719 1 93.25 1017 LYS B N 1
ATOM 16039 C CA . LYS B 1 1017 ? 15.711 25.266 33 1 93.25 1017 LYS B CA 1
ATOM 16040 C C . LYS B 1 1017 ? 15.336 23.812 33.219 1 93.25 1017 LYS B C 1
ATOM 16042 O O . LYS B 1 1017 ? 15 23.406 34.312 1 93.25 1017 LYS B O 1
ATOM 16047 N N . ILE B 1 1018 ? 15.414 23.062 32.188 1 94.56 1018 ILE B N 1
ATOM 16048 C CA . ILE B 1 1018 ? 15.109 21.641 32.312 1 94.56 1018 ILE B CA 1
ATOM 16049 C C . ILE B 1 1018 ? 16.328 20.891 32.844 1 94.56 1018 ILE B C 1
ATOM 16051 O O . ILE B 1 1018 ? 17.406 20.922 32.219 1 94.56 1018 ILE B O 1
ATOM 16055 N N . ASP B 1 1019 ? 16.141 20.219 33.938 1 89.69 1019 ASP B N 1
ATOM 16056 C CA . ASP B 1 1019 ? 17.219 19.422 34.5 1 89.69 1019 ASP B CA 1
ATOM 16057 C C . ASP B 1 1019 ? 17.406 18.109 33.75 1 89.69 1019 ASP B C 1
ATOM 16059 O O . ASP B 1 1019 ? 16.438 17.391 33.5 1 89.69 1019 ASP B O 1
ATOM 16063 N N . ALA B 1 1020 ? 18.562 17.938 33.219 1 93.81 1020 ALA B N 1
ATOM 16064 C CA . ALA B 1 1020 ? 18.891 16.688 32.531 1 93.81 1020 ALA B CA 1
ATOM 16065 C C . ALA B 1 1020 ? 20.297 16.219 32.875 1 93.81 1020 ALA B C 1
ATOM 16067 O O . ALA B 1 1020 ? 21.172 17.016 33.188 1 93.81 1020 ALA B O 1
ATOM 16068 N N . ALA B 1 1021 ? 20.5 14.938 32.781 1 93.56 1021 ALA B N 1
ATOM 16069 C CA . ALA B 1 1021 ? 21.766 14.305 33.125 1 93.56 1021 ALA B CA 1
ATOM 16070 C C . ALA B 1 1021 ? 22.906 14.812 32.25 1 93.56 1021 ALA B C 1
ATOM 16072 O O . ALA B 1 1021 ? 22.734 15.023 31.062 1 93.56 1021 ALA B O 1
ATOM 16073 N N . ASN B 1 1022 ? 24 15.016 32.844 1 95.38 1022 ASN B N 1
ATOM 16074 C CA . ASN B 1 1022 ? 25.219 15.305 32.094 1 95.38 1022 ASN B CA 1
ATOM 16075 C C . ASN B 1 1022 ? 26 14.031 31.797 1 95.38 1022 ASN B C 1
ATOM 16077 O O . ASN B 1 1022 ? 25.531 12.93 32.062 1 95.38 1022 ASN B O 1
ATOM 16081 N N . TRP B 1 1023 ? 27.141 14.211 31.156 1 97.06 1023 TRP B N 1
ATOM 16082 C CA . TRP B 1 1023 ? 27.938 13.07 30.703 1 97.06 1023 TRP B CA 1
ATOM 16083 C C . TRP B 1 1023 ? 28.359 12.211 31.891 1 97.06 1023 TRP B C 1
ATOM 16085 O O . TRP B 1 1023 ? 28.297 10.977 31.828 1 97.06 1023 TRP B O 1
ATOM 16095 N N . LYS B 1 1024 ? 28.797 12.797 32.938 1 95.25 1024 LYS B N 1
ATOM 16096 C CA . LYS B 1 1024 ? 29.25 12.062 34.125 1 95.25 1024 LYS B CA 1
ATOM 16097 C C . LYS B 1 1024 ? 28.125 11.234 34.75 1 95.25 1024 LYS B C 1
ATOM 16099 O O . LYS B 1 1024 ? 28.359 10.109 35.188 1 95.25 1024 LYS B O 1
ATOM 16104 N N . ASP B 1 1025 ? 27 11.836 34.812 1 94.06 1025 ASP B N 1
ATOM 16105 C CA . ASP B 1 1025 ? 25.844 11.125 35.344 1 94.06 1025 ASP B CA 1
ATOM 16106 C C . ASP B 1 1025 ? 25.578 9.844 34.562 1 94.06 1025 ASP B C 1
ATOM 16108 O O . ASP B 1 1025 ? 25.328 8.789 35.125 1 94.06 1025 ASP B O 1
ATOM 16112 N N . ILE B 1 1026 ? 25.609 9.938 33.25 1 94 1026 ILE B N 1
ATOM 16113 C CA . ILE B 1 1026 ? 25.297 8.812 32.375 1 94 1026 ILE B CA 1
ATOM 16114 C C . ILE B 1 1026 ? 26.406 7.762 32.5 1 94 1026 ILE B C 1
ATOM 16116 O O . ILE B 1 1026 ? 26.141 6.562 32.5 1 94 1026 ILE B O 1
ATOM 16120 N N . LYS B 1 1027 ? 27.609 8.203 32.531 1 93.38 1027 LYS B N 1
ATOM 16121 C CA . LYS B 1 1027 ? 28.734 7.277 32.688 1 93.38 1027 LYS B CA 1
ATOM 16122 C C . LYS B 1 1027 ? 28.625 6.492 34 1 93.38 1027 LYS B C 1
ATOM 16124 O O . LYS B 1 1027 ? 28.922 5.297 34.031 1 93.38 1027 LYS B O 1
ATOM 16129 N N . GLU B 1 1028 ? 28.312 7.168 35 1 91.62 1028 GLU B N 1
ATOM 16130 C CA . GLU B 1 1028 ? 28.141 6.504 36.281 1 91.62 1028 GLU B CA 1
ATOM 16131 C C . GLU B 1 1028 ? 27.016 5.477 36.25 1 91.62 1028 GLU B C 1
ATOM 16133 O O . GLU B 1 1028 ? 27.141 4.379 36.781 1 91.62 1028 GLU B O 1
ATOM 16138 N N . ALA B 1 1029 ? 25.984 5.855 35.625 1 88.69 1029 ALA B N 1
ATOM 16139 C CA . ALA B 1 1029 ? 24.859 4.926 35.469 1 88.69 1029 ALA B CA 1
ATOM 16140 C C . ALA B 1 1029 ? 25.297 3.689 34.688 1 88.69 1029 ALA B C 1
ATOM 16142 O O . ALA B 1 1029 ? 24.844 2.578 34.969 1 88.69 1029 ALA B O 1
ATOM 16143 N N . GLN B 1 1030 ? 26.016 3.863 33.656 1 89.12 1030 GLN B N 1
ATOM 16144 C CA . GLN B 1 1030 ? 26.516 2.773 32.844 1 89.12 1030 GLN B CA 1
ATOM 16145 C C . GLN B 1 1030 ? 27.359 1.804 33.656 1 89.12 1030 GLN B C 1
ATOM 16147 O O . GLN B 1 1030 ? 27.281 0.588 33.469 1 89.12 1030 GLN B O 1
ATOM 16152 N N . GLU B 1 1031 ? 28.172 2.354 34.5 1 85.81 1031 GLU B N 1
ATOM 16153 C CA . GLU B 1 1031 ? 29.047 1.534 35.312 1 85.81 1031 GLU B CA 1
ATOM 16154 C C . GLU B 1 1031 ? 28.25 0.729 36.344 1 85.81 1031 GLU B C 1
ATOM 16156 O O . GLU B 1 1031 ? 28.688 -0.345 36.781 1 85.81 1031 GLU B O 1
ATOM 16161 N N . GLN B 1 1032 ? 27.156 1.165 36.688 1 79.56 1032 GLN B N 1
ATOM 16162 C CA . GLN B 1 1032 ? 26.312 0.475 37.656 1 79.56 1032 GLN B CA 1
ATOM 16163 C C . GLN B 1 1032 ? 25.516 -0.645 37 1 79.56 1032 GLN B C 1
ATOM 16165 O O . GLN B 1 1032 ? 25.062 -1.574 37.656 1 79.56 1032 GLN B O 1
ATOM 16170 N N . GLN B 1 1033 ? 25.266 -0.595 35.75 1 73.75 1033 GLN B N 1
ATOM 16171 C CA . GLN B 1 1033 ? 24.562 -1.632 35 1 73.75 1033 GLN B CA 1
ATOM 16172 C C . GLN B 1 1033 ? 25.5 -2.744 34.562 1 73.75 1033 GLN B C 1
ATOM 16174 O O . GLN B 1 1033 ? 25.078 -3.893 34.406 1 73.75 1033 GLN B O 1
#

Radius of gyration: 41.0 Å; Cα contacts (8 Å, |Δi|>4): 5341; chains: 2; bounding box: 97×136×94 Å

Organism: Zymomonas mobilis subsp. mobilis (strain ATCC 31821 / ZM4 / CP4) (NCBI:txid264203)

InterPro domains:
  IPR001944 Glycoside hydrolase, family 35 [PR00742] (71-88)
  IPR001944 Glycoside hydrolase, family 35 [PR00742] (93-111)
  IPR001944 Glycoside hydrolase, family 35 [PR00742] (148-167)
  IPR001944 Glycoside hydrolase, family 35 [PR00742] (203-218)
  IPR001944 Glycoside hydrolase, family 35 [PR00742] (358-373)
  IPR001944 Glycoside hydrolase, family 35 [PR00742] (377-393)
  IPR001944 Glycoside hydrolase, family 35 [PTHR23421] (56-415)
  IPR008979 Galactose-binding-like domain superfamily [SSF49785] (674-860)
  IPR008979 Galactose-binding-like domain superfamily [SSF49785] (863-996)
  IPR017853 Glycoside hydrolase superfamily [SSF51445] (58-406)
  IPR018954 Beta-galactosidase, domain 2 [PF10435] (419-595)
  IPR018954 Beta-galactosidase, domain 2 [SM01029] (412-595)
  IPR025300 Beta-galactosidase jelly roll domain [PF13364] (699-816)
  IPR025300 Beta-galactosidase jelly roll domain [PF13364] (876-988)
  IPR025972 Beta-galactosidase, domain 3 [PF13363] (601-658)
  IPR031330 Glycoside hydrolase 35, catalytic domain [PF01301] (69-407)
  IPR036833 Beta-galactosidase, domain 3 superfamily [SSF117100] (591-658)
  IPR037110 Beta-galactosidase, domain 2 superfamily [G3DSA:2.102.20.10] (417-595)

Secondary structure (DSSP, 8-state):
--TTTTTTTS--------TT------------------B--------------STT----EEE-SS-EEETTEEE-EEEEEE-GGGS--HHHHHHHHHHHHHTT-SEEEEE--HHHH-SBTTB---SGGG-HHHHHHHHHHTT-EEEEE--SS--SSBGGGG--GGGGGS---TTTT-HHHHHHHHHHHHHHHHHHHHHB-BTTB--EEEEEEEES--S--HHHHHHHHHHHHHHHHTT--S-EEEEESSS--HHHHHHHH-SSSGGG-SEEEEEEE----B-TTS-B-PPPPPP--STT---GGGGGGGSTT-EEEEEE-S---BTTS---HHHHHHHT-HHHHHHHHHHHHHTT--EEEEE-SB-EE--TT-B-TTB-SEE-TT-SB-TTSPBPTHHHHHHHHHHHHHH-GGGGS-EE------S-TTEEEEEEE-TTT--EEEEEEESSTT---EEEE-EEEEETTEEEEESSSS-EEEESS--EEEEEEEEETTEEEEEESSEEEEEEEETTEEEEEEEE-TT-EEEEEEE-SSPPEEEEEES--EEEEETTTTEEEEEEE--SEEEEEEESSSSS-EEEEEEEHHHHTTEEEEEETTEEEEEES-SEEEEEEEETTEEEEEEEBSSSB--EEE--TT--EEEETTEE--EEEETTTTEEEESSPBPPPPP-----GGGS--EEEE--GGGSTT---TTSEE-------SSSPPSTTSPP-BGGGGT--SEEEEEEEEEE--TTTTEEEEEEE--TT-EEEEEETTEEEEEEE---SSSS--SEEEEEEEPPGGGGSSSEEEEEEEEEE--PPP-TTSS-GGG---EEEEEEEE-TTS-TT-S--EEEEE-STTTTS-S-TTT-TTS--S-HHHHTTTTSTT---TTSEE--TTB--SSSEEEEEEEEEE----TTEEEEEEEEETTSS----SS-EEEEEEETTEEEEEEETTT----EEEE-BTTB-TTSEEEEEEEEEE----SSGGG-BPPPEEEEEEEEEE-----PPPP---HHHHHHHHHH-/--TTTTTTTS-------------------------------B-----------STT----EEE-SS-EEETTEEE-EEEEEE-GGGS--HHHHHHHHHHHHHTT-SEEEEE--HHHH-SBTTB---SGGG-HHHHHHHHHHTT-EEEEE--SS--SSBGGGG--GGGGGS---TTTT-HHHHHHHHHHHHHHHHHHHHHB-BTTB--EEEEEEEES--S--HHHHHHHHHHHHHHHHTT--S-EEEEESSS--HHHHHHHH-SSSGGG-SEEEEEEE----B-TTS-B-PPPPPP--STT---GGGGGGGSTT-EEEEEE-S---BTTS---HHHHHHHT-HHHHHHHHHHHHHTT--EEEEE-SB-EE--TT-B-TTB-SEE-TT-SB-TTSPBPTHHHHHHHHHHHHHH-GGGGS-EE------SSTTEEEEEEE-TTT--EEEEEEESSTT---EEEE-EEEEETTEEEEESSSS-EEEESS-EEEEEEEEEETTEEEEEESSEEEEEEEETTEEEEEEEE-TT-EEEEEEE-SSPPEEEEEES-EEEEEETTTTEEEEEEE--SEEEEEEESSSSS-EEEEEEEHHHHTTEEEEEETTEEEEEES-SEEEEEEEETTEEEEEEEBSSSB--EEE--TT--EEEETTEE--EEEETTTTEEEESSPBPPPPP-----GGGS--EEEE--GGGSTT---TTSEE-------SSS-PSTTSPP-BGGGGT--SEEEEEEEEEE--TTTTEEEEEEE--TT-EEEEEETTEEEEEEE---SSSS--SEEEEEEEPPGGGGSSSEEEEEEEEEE--PPP-TTSS-GGG---EEEEEEEE-TTS-TT-S--EEEEE-STTTTS-S-TTT-TTS--S-HHHHTTTTSTT---TTSEE--TTB--SSSEEEEEEEEEE----TTEEEEEEEEETTSS----SS-EEEEEEETTEEEEEEETTT----EEEE-BTTB-TTSEEEEEEEEEE----SSGGG-BPPPEEEEEEEEEE-----PPPP---HHHHHHHHHH-

pLDDT: mean 88.93, std 18.41, range [15.05, 98.81]

Foldseek 3Di:
DFPCLVPPPDDPDPPPPDDDDDDDPPDDDDDDDDDDDCPPPPPPPPPPPPPCPDPPPDPQWDFFLFAIHGNNHFDFQFEAEDELLQVQFLLCLLVLLLLCVQLFGQAYEYEDFQQQAALDQPGGDCDRSNPVLSNQVSNVVLNHAYEYEQEPAAPPQWFQRRHHLLVLLDLFQELWVTVVNVVRVLSSCLVVLLSQLQQDDDPVGHRYAEYEQYEADPACDVGNQVSQLSSLVSSVVSPDPHQYAYEHEDLQCRLVVVLPPDDGRSVRHSEYEYEDEQFQFADLVLHTDAGDFAALQAQPHPDVNRCVSSGIQYAHEEYQQFDFDFWQGFDHLVSRLVNSALLNCCNHVVSCLLRSHSHHYYPHQEWGFCFFQTGAFGGFGTRQRSHCQGHLRDGDNRSLSSSQVSQCCVAVVLSSAKHWDDAKDKPDPQKHWTKIARPPQRKIKIKMATVSRSFFDKDWIWTWDQGPLGIQIVVPDGTQIDHGSHMDMWMASDDQVQWTWGTKSFHWRHWFDAVQETETETEEAAFGKMKTKTAFQDDKDKDWPDADWDWDADNVSNIIMIIDGADAWTWMWIDDTGPGIYIYIYHYSVQSSQWTWDAEPQTIKIKGKAPTWSDWYDDQQEIETFTWHAAFIWIKMQGHPSHDWYYYPNHTFDWDADPVRNITTTPGTDHWFDDDDFDFPQPFFKFKDDFPCVQALPDDCVPFAWQADDDASASDAAPPPFTAPFCSVVQARAFKKKKKWKFWAAQFQFKKKWKFFAGAQKKKWKHKNNHTFDMDTFDHNDSHGDRIDMDMGTDDPVSNDGDMMMMMMMITHSRFDYCSVSPSSSRHGHTTRDMWGGHPPDDTNPTPITMGMFWAAPRSHDLFPLQHDSFDIGTNCRNQQVLAPPDDPPVTHGDNQFFAALAAFKMKMKGKDAADGDQQKDWKKKKFFAPQNQQAALAAKKKFKGKNSGGQGMDGHHGGRGGITIDRFLSDDNHGMMMIMMIMGDGSDPVDVVHGTGTGIGMDTPDIIGGRGHGHHRDTDGSVSSVVSVVVD/DFPCLVPPPDPPDDPDPDDDDDDDDDDPDPPDDDDPDDPDPDPPPVPPPCPPPDPPQDPQWDFFLFAIHGNNHFAFQFEAEDELVQVLFLLCLLVLLLLCVQLFGQAYEYEDFQQQAALDQPGGDCDRSNPVLSNQVSNVVLRHAYEYHQEPAAPPQWFQRRHHLLVLLDLFQELWVTVVNVVRVLSSLLVVLLSVLQQDDDPVGHRYAEYEQYEADPACDVRNQVSQLSSLVSSVVSPDDHQYAYEHEDLQCRLVVVLPPDDGGSVRHSEYEYEDEQFQFADLVLHTDAGDFAALQAQPHPDCNRCVSSGIQYAHEEYQQFDFDFWQGQDHLVSRLVNSAQLSCCRHVVSCLLRSHSHHYYPHQAWGFQFFQTGAFGGFGTRQRSHCQGHLRDGDNRSLSSSQVSQCCVAVVLSSAKHWDDAKDKPDPQKHWTWIARPPQRKIKIKMATVSRSFFDWDWIWIWDQGPLGIQIVVNDGTQIDHGSHMAMWMASDDQVQWTWHTKSFHWRHWFDAVQETETETEEAAFDKMKTKTAFQDDWDKDWPDADKDWDADNVSNIIMIMHGADAWTWMWIDDTGDGIYIYIYHYSVQSSQWTWDAEPQTIKIKGKAPTWSDWYDDQQEIETFTWHAAFIWIKMQGHPSHDWYYYPNHTFDWDADPVRNITTTPGTDHWFDDDDFDFPQPFFKFKDDFPPVQALPDDCVPFAWQADADASASDADPPPFTAPFCSVVQARAFKKKKKKKFWAAQFQFKKKWKFFAGAQKKKWKHKNNHTFDMDTFDHNDSHGDGIDMDMGTDDPVSNDGDMMMMMMMITHSRFDYCSVSPSSSRHGHTTRDMWGGHPVDDTNPTPITMGMFWAAPRSHDLFPLQHDSFDIGTNCRNQQVLAPPDDPPVTHGDNQFFAALAAFKMKMKGKDAADGDQQKDWKKKKFFAPQNQQAALAAKKKFKGKNSGGQGMDGHHGGRGGITIDRFLSDDNHGMMMIMMIMGDGSPPPDVVHGTGTGIGMDTPDIIGGGGDGHHRDTDGSVSSVVSVVVD

Nearest PDB structures (foldseek):
  3ogv-assembly1_A  TM=8.973E-01  e=1.135E-86  Trichoderma reesei
  3d3a-assembly1_A  TM=7.789E-01  e=6.447E-29  Bacteroides thetaiotaomicron VPI-5482
  6eon-assembly1_A  TM=7.878E-01  e=2.702E-28  Bacteroides thetaiotaomicron VPI-5482
  4e8c-assembly1_B  TM=7.676E-01  e=2.509E-27  Streptococcus pneumoniae TIGR4
  3wf4-assembly2_B  TM=7.629E-01  e=7.648E-27  Homo sapiens

Solvent-accessible surface area (backbone atoms only — not comparable to full-atom values): 105554 Å² total; per-residue (Å²): 124,73,86,56,66,82,52,75,66,77,76,72,83,81,77,81,81,74,83,81,75,76,83,76,84,66,86,76,81,78,90,73,83,79,86,72,29,73,8,54,28,61,74,76,63,79,64,77,75,72,74,75,67,73,81,89,69,78,80,44,68,48,69,39,72,41,26,37,22,53,74,82,35,77,34,62,46,40,26,30,28,42,50,54,80,28,49,76,25,60,47,52,50,47,48,54,39,24,50,42,39,53,31,29,37,49,24,36,32,39,54,45,47,48,30,79,31,25,54,33,92,96,42,75,52,60,55,77,62,45,24,56,69,59,52,56,49,42,33,42,74,50,63,28,36,29,34,42,33,64,21,68,52,29,95,69,68,19,23,30,11,18,45,29,58,64,59,42,46,43,81,56,56,71,92,34,60,34,67,70,42,42,54,54,49,49,55,52,48,54,59,53,34,58,53,51,46,70,30,37,54,57,85,93,35,46,35,34,62,36,39,34,60,43,53,41,62,73,74,59,10,67,54,38,39,52,25,51,35,47,52,54,52,49,43,47,72,54,56,49,81,56,53,34,26,41,36,30,70,29,89,69,58,64,59,58,59,53,20,71,78,44,82,70,40,39,65,55,50,70,33,56,26,21,31,52,79,67,50,34,50,47,26,65,82,56,41,63,46,83,65,71,58,73,77,59,73,28,76,70,37,80,65,72,86,48,59,66,43,70,37,59,42,42,24,40,58,33,36,32,48,38,54,75,53,33,35,32,44,65,64,52,46,69,42,28,30,60,44,47,21,39,52,51,47,47,46,47,53,48,50,38,47,77,22,51,45,32,31,38,22,36,34,43,34,46,10,33,35,24,36,37,49,43,22,12,39,22,44,42,32,63,34,30,26,24,17,32,23,29,56,55,66,44,76,39,76,37,33,44,46,42,22,44,50,22,37,22,58,70,56,48,57,58,71,36,45,54,41,80,46,70,87,51,68,49,76,31,85,54,46,37,52,44,41,31,28,16,83,87,74,50,26,37,41,35,43,35,32,30,55,58,53,55,44,58,56,74,45,66,31,38,37,60,48,83,49,85,88,44,76,46,46,51,43,81,73,79,50,40,75,41,61,32,73,38,62,49,56,31,45,27,36,42,66,55,72,74,40,44,33,50,36,33,70,31,28,65,28,42,70,46,62,36,84,69,35,22,37,39,36,29,26,37,58,68,75,37,60,34,38,39,32,31,56,27,86,42,81,51,49,74,43,73,77,36,72,67,70,48,72,50,75,38,79,90,76,20,32,38,36,37,40,36,57,24,53,54,63,26,31,34,37,37,33,83,23,58,86,42,38,36,36,41,37,40,12,6,55,75,52,44,54,30,52,47,76,45,68,34,84,75,40,41,33,41,38,38,46,43,80,37,60,53,46,54,42,49,58,94,40,31,38,41,34,33,41,31,20,72,39,74,29,53,46,34,35,38,52,36,79,72,51,79,39,43,25,54,71,87,34,80,48,60,62,42,77,35,78,86,78,56,24,37,35,44,74,59,64,44,68,44,43,76,86,82,83,77,74,64,57,79,74,47,77,33,29,30,44,85,34,48,61,70,36,37,66,82,47,84,60,82,85,40,46,74,37,67,44,76,79,65,40,37,78,62,72,47,54,50,83,52,45,35,42,38,31,38,68,75,43,28,71,47,33,28,36,36,36,39,32,38,32,64,28,30,80,43,34,39,24,42,37,36,33,33,15,20,14,18,58,7,35,37,40,36,23,47,60,47,42,79,73,49,69,48,71,29,46,60,52,38,84,77,38,49,41,53,46,73,46,75,43,76,49,60,73,67,43,30,38,78,49,84,43,37,37,22,36,42,30,34,38,34,27,34,39,40,42,79,80,71,72,55,40,41,24,51,48,35,37,41,36,40,73,31,25,11,30,72,42,48,51,51,49,64,46,71,65,52,38,28,40,43,35,25,58,59,42,47,57,62,64,57,66,67,77,36,72,47,42,51,26,23,43,55,41,57,57,68,30,64,42,23,44,80,51,81,64,81,86,42,42,80,49,67,72,59,46,55,65,69,58,60,39,35,40,33,37,38,36,70,47,74,39,79,57,66,83,57,38,32,62,22,43,20,48,24,42,50,87,57,69,69,40,24,33,81,22,67,39,35,31,40,38,21,44,54,47,41,28,52,26,67,40,39,36,43,50,18,27,68,31,66,39,68,46,59,58,20,61,52,47,55,73,31,76,31,41,39,21,36,44,36,34,33,70,22,62,49,76,49,88,83,29,33,52,34,65,49,53,36,71,40,81,66,27,71,24,16,36,70,65,77,75,55,72,63,81,62,76,37,28,62,55,40,52,51,49,57,72,73,105,125,74,87,58,66,82,57,74,70,77,75,73,82,82,78,81,83,74,79,86,76,80,78,80,76,83,72,77,73,75,84,78,84,71,88,72,76,76,61,55,44,34,26,72,50,78,58,69,70,63,71,68,62,69,79,89,68,78,82,42,70,47,68,41,73,42,24,36,21,54,76,82,35,79,36,59,45,42,25,30,27,42,51,56,79,29,49,76,27,62,49,52,50,46,49,53,40,24,49,42,38,52,32,29,37,49,24,36,30,36,55,46,49,49,31,82,30,26,55,31,90,94,41,77,52,60,56,78,62,48,24,56,69,59,52,56,50,43,32,42,74,49,63,28,35,30,34,42,34,63,19,69,52,29,93,69,66,19,23,30,11,18,44,29,59,65,58,42,47,43,84,57,57,71,94,33,61,35,66,71,43,43,54,56,50,50,54,52,49,54,60,54,34,60,55,50,48,71,32,37,53,59,85,94,35,48,34,34,61,37,38,34,59,43,55,42,62,73,74,59,12,66,52,38,38,53,26,51,32,48,52,52,51,48,43,46,71,54,56,50,81,58,53,34,25,41,34,30,71,25,88,72,56,62,62,59,59,53,20,71,77,45,85,69,40,40,62,56,48,70,33,54,25,21,30,51,80,67,50,35,52,42,23,64,82,54,41,62,49,81,64,70,55,73,78,60,72,28,76,70,38,80,65,73,86,47,59,64,44,70,38,58,43,42,25,40,58,32,36,32,48,41,53,76,52,31,35,32,43,64,64,51,44,69,39,25,28,60,41,46,22,38,54,51,46,45,47,46,54,47,50,38,47,77,22,51,45,32,32,39,22,38,33,44,36,48,10,34,35,24,38,36,53,43,22,12,37,23,44,42,30,60,33,29,27,23,14,33,24,29,56,54,66,44,76,38,75,36,32,41,45,41,23,44,50,23,36,21,57,71,56,49,58,59,69,36,46,53,40,80,48,71,88,50,67,50,75,30,84,53,46,37,52,43,40,32,27,16,84,88,73,50,25,36,41,34,43,35,30,30,55,59,52,53,42,60,56,73,45,66,33,37,36,57,47,84,46,86,87,43,74,44,45,49,43,80,73,79,49,40,74,40,59,31,74,40,61,48,55,31,43,26,38,43,66,55,71,75,38,45,35,51,36,33,70,32,29,67,28,42,68,46,65,38,80,69,34,24,39,39,36,29,26,36,58,67,73,37,60,32,37,41,33,31,58,28,88,42,79,51,48,76,42,72,75,37,71,67,71,48,74,51,72,38,78,91,77,20,34,38,38,35,39,34,56,26,52,54,62,26,31,35,36,38,34,84,21,58,85,40,37,35,37,41,38,40,11,7,55,76,54,45,54,30,50,46,76,44,68,32,85,75,40,43,33,43,37,38,48,43,80,37,60,53,46,54,41,49,57,92,41,32,37,42,33,32,42,31,21,71,39,75,26,49,46,33,34,37,52,35,77,74,51,81,40,42,24,56,69,87,35,82,48,61,61,45,78,37,78,86,77,57,26,36,36,44,72,58,65,45,68,43,43,77,86,81,85,78,75,66,57,78,75,48,77,34,28,31,44,84,34,50,64,71,38,38,67,81,47,85,60,82,86,41,46,74,39,68,45,77,79,67,41,39,79,63,72,46,55,51,85,53,46,33,43,38,31,39,68,74,44,29,74,49,32,29,35,35,36,40,32,39,33,63,30,31,79,44,33,39,24,40,38,38,33,32,16,20,13,19,58,6,38,38,41,38,20,48,58,46,40,79,74,53,70,48,71,30,44,62,52,35,82,77,38,50,41,52,45,73,48,76,46,76,50,59,73,67,43,30,37,80,49,86,43,39,36,22,36,43,29,35,38,34,28,34,39,40,42,78,78,72,72,57,42,41,24,51,49,34,38,42,38,40,72,32,25,10,31,73,43,51,54,54,49,66,48,73,67,51,40,30,40,43,36,28,59,60,44,45,58,65,66,57,66,69,75,37,72,46,43,51,25,24,44,55,41,56,58,70,30,65,43,23,44,81,50,83,62,80,87,43,42,79,48,66,72,58,46,56,67,68,57,60,37,34,40,34,36,37,38,69,47,75,38,80,59,68,82,58,39,32,65,21,44,21,48,24,42,50,86,56,70,68,38,21,33,81,20,67,39,35,31,40,39,21,45,55,48,41,28,52,26,66,39,39,36,45,50,18,28,68,30,65,38,68,46,58,59,22,62,52,47,55,73,30,77,33,42,41,22,36,43,36,33,34,71,20,63,51,74,49,89,82,27,30,50,34,65,49,51,36,72,39,80,67,27,71,24,18,38,71,67,76,78,55,71,62,82,61,76,37,26,64,55,39,52,53,50,57,73,72,106

Sequence (2066 aa):
MDKMGKIAKRFRLGASLLSLLLPSLINHNAIAADNSDKILSRPVKGRDITVSLPAEKTVRITFDRYSAMIDSRRFLIWSGEFDPFRLPSPSLWQDIFEKMKAIGFNTVTIQLDWAYHSPAPGVYDFNGIRDIDRLLSMAKVAGLYVVVRIGPYADADLSRGGFPGWLTRQKVDARSDDPVYLAAVDEWLTRVNAIISRHQYDGDKGNVILYQVEDRLGDPSPVKQRYMAHLYAKARHDGITLPIFHNETGPVGDWLSVARSGEDVASLIDLHGFSINTTRFCDTQNQPLREAAPPDLGYYNLDNSASFLKRPATSLITIEDGSADYWGSNEQYNCLANSNDERHEMLILGNNLINGLTNQTLRMVYGGINWGWLGQSGRITSFDYGAPIDEARNLRPKADGLKRLGQFISTFSDITKMMPGSVIVPTSSHIRVLHNVNPDTNSHLFFITHKPANSLHDSKFTFSVALPDGTYTLPEEGNLELNGHDSKYLIAGFNLGRNRLVYSTSQFQTMITQGEHDIALFNGRQGEAGEIVLRYETKPRVTVIEGDARYFYDPARHDLRLNYIHGGLTRIKIENGGPAPLILLIGDEKESARFSRFSTDAGDVLVFGPSLVRQASSTDLTLSLKGDTGSQETLEVWAPPAITTLEWNSHHVAFSRNFLNGNFIAKDFLPEPENFTLPDLMTLDWQAAEGTPEARPNFDDSHWQKADDTDDSAIISPPEGQPNLNADSYGFHDGDIWYRGHFVGDPQAKSLTLHYGAGGSGFLQLWMDGQFLGENEIENGLSQPSTRGSFRINLPESAQKAGDHVFSVMIRLNGHREDNADNNMQRAPSGLIAASLSDPSGAAYAVPISWRVQGNLGGENLLDTDRGALNNGGQFGERSGWHLPGYSDSNWSSADMTRLSSTPGTTWYRSHVKLNLPKENDITLGLTIGDGHKIRSKSHYRMLIFVNGWNIGQYIAHIGPQTVFSIPAGIIDYNGDNLLALAVTSDGTAFDKENTVMEPIHLTVLHNVRGGVPIEKIDAANWKDIKEAQEQQMDKMGKIAKRFRLGASLLSLLLPSLINHNAIAADNSDKILSRPVKGRDITVSLPAEKTVRITFDRYSAMIDSRRFLIWSGEFDPFRLPSPSLWQDIFEKMKAIGFNTVTIQLDWAYHSPAPGVYDFNGIRDIDRLLSMAKVAGLYVVVRIGPYADADLSRGGFPGWLTRQKVDARSDDPVYLAAVDEWLTRVNAIISRHQYDGDKGNVILYQVEDRLGDPSPVKQRYMAHLYAKARHDGITLPIFHNETGPVGDWLSVARSGEDVASLIDLHGFSINTTRFCDTQNQPLREAAPPDLGYYNLDNSASFLKRPATSLITIEDGSADYWGSNEQYNCLANSNDERHEMLILGNNLINGLTNQTLRMVYGGINWGWLGQSGRITSFDYGAPIDEARNLRPKADGLKRLGQFISTFSDITKMMPGSVIVPTSSHIRVLHNVNPDTNSHLFFITHKPANSLHDSKFTFSVALPDGTYTLPEEGNLELNGHDSKYLIAGFNLGRNRLVYSTSQFQTMITQGEHDIALFNGRQGEAGEIVLRYETKPRVTVIEGDARYFYDPARHDLRLNYIHGGLTRIKIENGGPAPLILLIGDEKESARFSRFSTDAGDVLVFGPSLVRQASSTDLTLSLKGDTGSQETLEVWAPPAITTLEWNSHHVAFSRNFLNGNFIAKDFLPEPENFTLPDLMTLDWQAAEGTPEARPNFDDSHWQKADDTDDSAIISPPEGQPNLNADSYGFHDGDIWYRGHFVGDPQAKSLTLHYGAGGSGFLQLWMDGQFLGENEIENGLSQPSTRGSFRINLPESAQKAGDHVFSVMIRLNGHREDNADNNMQRAPSGLIAASLSDPSGAAYAVPISWRVQGNLGGENLLDTDRGALNNGGQFGERSGWHLPGYSDSNWSSADMTRLSSTPGTTWYRSHVKLNLPKENDITLGLTIGDGHKIRSKSHYRMLIFVNGWNIGQYIAHIGPQTVFSIPAGIIDYNGDNLLALAVTSDGTAFDKENTVMEPIHLTVLHNVRGGVPIEKIDAANWKDIKEAQEQQ